Protein 8S02 (pdb70)

InterPro domains:
  IPR010327 FldB/FldC dehydratase alpha/beta subunit [PF06050] (47-430)
  IPR017604 Benzoyl-CoA reductase, bzd-type, O subunit [TIGR03191] (8-437)

B-factor: mean 25.26, std 8.83, range [11.76, 77.45]

Radius of gyration: 38.36 Å; Cα contacts (8 Å, |Δi|>4): 3088; chains: 4; bounding box: 63×111×104 Å

Foldseek 3Di:
DFPFAADDFPCLVVLVVLVLVLLVLLQCLPVPDAAEEEEALLFLQLLLQLQDPSYHYDHQQVQLLLQLLVVVLLVQQLVQLVVVPDDSLAFSSLSSSNSLQVVQAGPSGDGVDQHLEYGYEDLDPCRVVSVVVVCVVSVHYYAYQDLPLAALVPDDPVSLVSRLVSSVVVNVVSCVSSVGHGHWVSSLLLLLQLLQLQQLLQQLLLLQLDPPGNDFVVSLVSLLCLSSGRSSDPVNSVVSVVVSVSSVVCSVRRHHNQRLADAEEEEEDFDQSNPPCLQVVVSVLNYGYSYYLHSNFVRHFWDQDPVRAIHGDDRVVVVVHDDDGDSSSSSVSSSRSSRGQQSNCSHPLVSVLVVRVRCCVSSVHQEYEYECASNDCSNNVSVVVSVVSCVVVPRHYDYDYAHRRNRVGHDPVVVSVVVVVVSVVSVVVVVVVVVVVD/DPCLLVVLVCCVVCVLVQQVVVCVVQVAAEEEEEDLLPLCLLQVLLVYFYAYQWFDLDDDDPCVVQAPPLAFQTLRRRLRCLLVCVVLRHQEYEYEDFDPSNVSSQVCNCVRRVSHNYYYYQDQDLQLVDPCRLVVLLVSLVVVSVVSCVVSVHHRDPVSSVVSLVLLLLLLVLLVVQLVQLLDQQRLAFPLSSLSLLQSCRGHDSVVSSVSSVVSVVPRVPRDGDDHAFAEEEEEEEAPNPSVLQVLLRVLGHTDSYYHYCSHCQNRPDRFDDDDRSSSRSSVRSSVGLHQLRSQPPHNVNLVVVLVRCVSSVHQEYEYEYTRSDPSCVVCPPVSQVSCVVVRHHYHYDYDHSHDDSVVVSVSSNVVSVVSVDD/DQFAADDFPCLVVLVVLVLVLLVLLVCLPVPDAAEEEEALLFLVLLLQLQDPSYHYDHQQLQLLVQLLVVVLLVQQLVQLVVVPDDSLAFSSLSSSNSLQVVQAGPSGGGNDQHLEYGYEDLDPVRVVSVVVSCVVSVHYYAYQDLPLAALVPDDPVSLCSRLVSSVVVNVVSCVSSVGHGHWVSSLLLLLQLLQLQQLLQQLLLLQLDPPGNDFVVSLVSLLCLSSGRSSDPVRNVVSVVVSVRSVVCSVRRHHNQSLADAEEEEEDFAQSNPPCLQVVCSLFNYGYSYYLHSNFVRHFWDQDPVRAIHGDDRCVVVVHDDDGDSSSSSVSSSRSSRGQQSNCSHPLVSVLVVRVRCCVSSVHQEYEYECASNDPSNNVSVVVSVVSCVVVPRHYDYAYYHNRNRVGHDPVVVSVVVQVSSVVSPTDGDD/DPCLLVVLVCCVVCVLVQQVVVCVVQVAAEEEEEDLLPLCLLVVLLVYFYAYQWFDLDDDDVCVVQAPPLAFQTLSRSLRCLLVCSVLRHQEYEYEDFDPSNVSSQVCNCVRRVSHNYYYYQDQDLQLVDPCRLVVLLVSLVVVSVVSCVVSVHHRDPVSSVVSLVLLLLLLVLLVVQLVQLLDQQRLAFPLSSLSLLQSCRGHDSVVSSVSSVVSVVCRVPRDGDDHAAAEEEEEEEAPNPSVLQVLLRVLGHTDSYYHYCSHCQNRVDRFDDDDRSSSRSSVRSSVGQHQLRSQPPHNVNLVVVLVVCVSSVHQEYEYEYTRSDPSCVVCPPVSQVSQVVVRHHYHYHYDHSHDDSVVVSVRSNVVSVVSVPD

Secondary structure (DSSP, 8-state):
---S-B---TTHHHHHHHHHHHHHHHHHTTTTT-EEEEE-TTS-THHHHTT-SSEEEEEHHHHHHHHHTSHHHHHHHHHHHHHHT--TTS-HHHHHHHHHHHHT--TTSSSPPPPSEEEEEESSTHHHHHHHHHHHHHT--EEEEE--S--GGG--HHHHHHHHHHHHHHHHHHHHHH-----HHHHHHHHHHHHHHHHHHHHHHHGGGSSSPS--HHHHHTTTHHHHHHTTSHHHHHHHHHHHHHHHHHHHTT-BSSTT--EEEE--S---GGGTHHHHHHHTTTEEE---HHHHHSS--EEE-TTS-EEEPPPGGGGT----SHHHHHHHHHHHHHT-GGGGGGT-HHHHHHHHHHHHHHTT-SEEEEEEETT-HHHHTTHHHHHHHHHHHT--EEEEEE-SS-GGG--HHHHHHHHHHHHHHHHHHHHHHHHHT-/---TTHHHHHHHHTHHHHHHHHHHHH---EEEEESTTS-HHHHHHTT-EEEE-----S---SSTTTS-TTS-HHHHHHHHHHHTTTTTT--EEEEES--HHHHHHHHHHHHH-TT--EEEEE---S-TTSTTHHHHHHHHHHHHHHHHHHHHTS---HHHHHHHHHHHHHHHHHHHHHHHGGGSSS-SS-HHHHHHHHHHTTTS-HHHHHHHHHHHHHHGGGPPP-S---EEEEEESS----HHHHHHHTTSSEEEEEEESTTTHHHHSPPPPP-S-HHHHHHHHHHHSPPPGGG--SS-HHHHHHHHHHHHTT-SEEEEEEETT-HHHHHHHHHHHHHHHHTT--EEEEEE-SS--HHHHHHHHHHHHHHHH--/--S-B---TTHHHHHHHHHHHHHHHHHGGGGT-EEEEE-TTS-THHHHTT-SSEEEEEHHHHHHHHHTSHHHHHHHHHHHHHHT--TTS-HHHHHHHHHHHHT--TTSSSPPPPSEEEEEESSTHHHHHHHHHHHHHT--EEEEE--S--GGG--HHHHHHHHHHHHHHHHHHHHHH-----HHHHHHHHHHHHHHHHHHHHHHHGGGSSSPS--HHHHTTTTHHHHHHTTSHHHHHHHHHHHHHHHHHHHTT-BSSTT--EEEEE-S---GGGTHHHHHHHHTTEEEEEEHHHHHSS--EEE-TTS-EEEPPPGGGTT----SHHHHHHHHHHHHHT-GGGGGGT-HHHHHHHHHHHHHHTT-SEEEEEEETT-HHHHTTHHHHHHHHHHHT--EEEEEE-SS-GGG--HHHHHHHHHHHHHHHT-----/---TTHHHHHHHHTHHHHHHHHHHHH---EEEEESTT--HHHHHHTT-EEEE-----S---TTTTTS-TTS-HHHHHHHHHHHTTTTTT-SEEEEES--HHHHHHHHHHHHH-TT--EEEEE---S-TTSTTHHHHHHHHHHHHHHHHHHHHSS---HHHHHHHHHHHHHHHHHHHHHHHGGGSSS-SS-HHHHHHHHHHTTTS-HHHHHHHHHHHHHHGGG----S---EEEEEESS----HHHHHHHTTSSEEEEEEESTTTHHHHS-PPPP-S-HHHHHHHHHHHSPPPGGG--SS-HHHHHHHHHHHHTT-SEEEEEEETT-HHHHHHHHHHHHHHHHTT--EEEEEE-SS--HHHHHHHHHHHHHHHHH-

Nearest PDB structures (foldseek):
  3o3m-assembly1_B  TM=9.269E-01  e=4.080E-29  Clostridioides difficile
  7yzm-assembly1_B  TM=8.908E-01  e=1.376E-25  Carboxydothermus hydrogenoformans Z-2901
  7e8r-assembly1_A-2  TM=5.162E-01  e=4.454E-01  Peduovirus P2
  1jpd-assembly1_X  TM=4.240E-01  e=4.434E+00  Escherichia coli
  3o3m-assembly1_B  TM=9.267E-01  e=3.848E-29  Clostridioides difficile

Sequence (1619 aa):
ANKYPTEQQLKLWGKAKELREQYYMMNYARAKEKGGIRWSSGSAWALDAIPAGLGEDVYSLTGEPYAAAVAHDRKFAKECMDAAEAYGFARDLCSYMRIYWGGMHLNKYAFGGEFPKPDFVFQTQICCSHSKWYQHVAKEEKIPEFYLDVGVGPYRRDMTDARLDYVANQLHDGIAFVEKASGRKFDDELFIKAVKNEMRSTSRWADICALNKVKPAPLDEKTMYSLYVLCTLSKSSQWCADFMDELYEEVKDRVARGIAAVPNEAIRLMTDTQPPWSFFLKIFRYLETYGAVSIGSLYTFALEGIWEDKPDGSWGGRTLPWDKGIEINDDRDTAVRLYADWNLSKKPQWQHFYDPTIKSDMMLRIIKEWQVDGVMLHLNRGCEGLSVGIMENRLAIAKSGTPVMMTFEGNMGDEREFDEVRTQARVDAFMEQLGVRRQAASAWSHSDGLFDQFKTWYEKRHDYARRDWKVRTGGQVVATMCTYTPEELLIAAGMLPVRVLGAHEPQNNVTEPHIFGMFCPFCRDSLAQGLLGRFDYAEGVTLTQSSCIQYRQTFGSWRLHVPTVKWDYYVPMPNEVQSPHARKAHYEEVQAFRVFLQTLTGKEITDAMLSDDALAVCDENRRLLRELYEYRKAADPKVTGVEALYASLTAQFIDKRREHNEMMLKKTLAALPNRKVERKTGARFMTIGSENDDIAFMGMVESVGATIVIDDQCSGSRYFWNASKPEGDVIKAIAERYCDRPACPTKDYPAHTRFDHVLGMAKEYNVEGAIFLQQQKFCDPHEGDYPDLKRHLEENGIPTLFLEFDITNPIGPFRIRIEAFLETLSEENKYPTEQQQLKLWGKAKELREQYYMMNYARAKEKGGIRWSGSAWALDAIPAGLGEDVYSLTGEPYAAAVAHDRKFAKECMDAAEAYGFARDLCSYMRIYWGGMHLNKYAFGGEFPKPDFVFQTQICCSHSKWYQHVAKEEKIPEFYLDVGVGPYRDMTDARLDYVANQLHDGIAFVEKASGRKFDDELFIKAVKNEMRSTSRWADICALNKVKPAPLDEKTMYSLYVLCTLSKSSQWCADFMDELYEEVKDRVARGIAAVPNEAIRLMTDTQPPWSFLKIFRYLETYGAVSIGSLYTFALEGIWEDKPDGSWGGRTLPWDKGIEINDRDTAVRLYADWNLSKPQWQHFYDPTIKSDMMLRIIKEWQVDGVMLHLNRGCEGLSVGIMENRLAIAKSGTPVMMTFEGNMGDEREFDEVRTQARVDAFMEQLGVRRQASDGLFDQFKTWYEKRHDYARDWKVRTGGQVVATMCTYTPEELLIAAGMLPVRVLGAHEPQNNVTEPHIFGMFCPFCRDSLAQGLLGRFDYAEGVTLTQSSCIQYRQTFGSWRLHVPTVKWDYYVPMPNEVQSPHARKAHYEEVQAFRVFLQTLTGKEITDAMLSDDALAVCDENRRLLRELLYEYRKAADPKVTGVEALYASLTAQFIDKREHNEMMLKKTLAALPNRKVERKTGARFMTIGSENDDIAFMGMVESVGATIVIDDQCSGSRYFWNASKPEGDVIKAIAERYCDRPACPTKDYPAHTRFDHVLGMAKEYNNVEGAIFLQQQKFCDPHEGDYPDLKRHLEENGIPTLFLEFDITNPIGPFRIRIEAFLETLSEE

Solvent-accessible surface area: 56055 Å² total; per-residue (Å²): 121,101,153,45,74,64,61,167,20,150,29,89,45,90,1,81,112,30,56,77,100,15,0,62,62,0,31,142,5,92,113,188,50,2,8,22,5,0,0,2,7,13,0,1,12,0,0,0,23,0,7,14,129,44,26,61,8,0,5,0,34,14,2,0,14,17,1,5,122,72,80,129,16,4,103,17,0,7,37,0,0,64,5,4,30,10,31,121,46,2,18,0,6,0,5,1,1,0,0,1,17,10,0,34,28,9,43,46,22,28,75,9,4,93,0,32,0,0,1,1,1,0,2,11,1,5,12,0,4,7,1,7,10,0,4,82,28,32,155,15,61,45,24,2,0,0,2,3,4,3,14,68,161,75,46,62,116,27,26,23,57,4,1,5,62,4,0,58,44,0,3,59,34,0,50,187,29,29,71,67,167,2,55,58,139,40,0,21,70,5,0,79,6,1,0,52,0,2,8,59,2,0,31,0,0,21,37,0,38,60,108,12,0,0,2,11,0,53,21,0,12,19,0,14,18,0,2,4,2,23,2,8,18,83,75,0,1,59,2,0,48,69,0,39,94,17,0,88,59,9,49,88,103,28,4,0,21,2,27,32,15,62,9,2,0,0,13,0,4,8,6,4,24,24,9,25,116,25,17,107,66,3,39,102,89,2,1,2,6,0,0,0,1,6,1,0,0,18,4,0,2,14,40,101,61,146,119,48,27,16,6,1,34,36,33,5,95,102,108,74,67,131,15,110,68,72,94,51,0,1,79,38,0,0,27,4,5,7,13,1,5,1,3,8,8,2,15,19,10,33,11,1,5,83,33,0,53,48,0,14,144,30,0,78,15,60,0,0,8,0,4,12,0,63,1,13,7,3,9,1,4,5,2,11,10,0,58,35,28,0,43,150,61,54,25,17,28,19,22,24,82,0,4,4,5,2,64,103,77,19,55,71,120,170,7,69,61,122,2,45,58,2,6,124,62,10,24,93,117,115,132,62,58,73,69,216,88,193,173,81,29,26,10,82,67,0,85,64,27,61,85,104,26,47,93,22,0,102,70,10,52,128,126,71,69,15,53,0,0,0,6,0,12,6,1,3,0,11,0,0,0,38,11,13,43,6,2,6,2,8,0,9,13,36,53,78,121,43,133,50,4,114,55,22,2,12,34,15,0,15,1,21,1,32,4,0,0,0,8,2,48,81,31,83,4,61,12,4,43,1,0,0,0,0,0,2,22,0,2,20,11,13,0,4,1,1,3,63,75,52,8,118,46,26,147,17,52,32,33,0,4,0,2,2,11,12,60,6,112,45,0,69,127,11,0,55,53,10,0,56,42,0,27,69,58,0,45,108,69,49,70,128,124,1,47,86,76,51,0,53,74,3,15,59,13,1,9,62,1,10,139,17,0,95,88,0,2,96,58,3,49,50,82,85,4,54,0,20,5,25,30,1,8,27,0,0,0,0,0,3,2,2,28,8,134,51,0,5,118,27,0,91,125,0,16,83,41,0,77,137,37,170,55,160,78,187,17,43,16,20,0,0,0,1,2,25,5,15,7,45,8,82,5,4,28,10,0,21,83,33,37,1,0,5,0,0,3,0,5,16,0,0,0,4,14,0,35,28,23,11,141,133,72,86,56,9,6,76,5,0,0,36,6,2,3,65,7,24,7,18,0,0,0,0,0,43,50,47,60,7,23,102,38,0,25,36,9,1,113,100,5,95,16,86,0,0,0,6,9,7,25,64,40,12,8,4,11,3,11,0,31,8,30,0,53,37,46,0,66,88,54,62,4,49,20,12,62,6,70,18,54,20,59,58,105,68,27,83,22,91,116,115,0,85,56,13,33,114,66,39,98,87,204,151,126,63,77,61,59,166,20,150,31,90,45,89,1,82,117,28,56,84,96,15,0,70,48,0,31,141,6,93,112,190,50,3,8,21,5,0,0,2,7,13,0,1,13,0,0,0,24,0,7,14,135,45,26,65,7,0,6,0,34,14,3,0,15,17,1,5,124,73,93,137,18,3,80,21,1,3,38,0,0,64,5,4,29,9,30,122,40,2,18,0,7,0,5,1,1,0,0,2,17,9,0,35,30,8,42,46,25,27,74,10,5,87,0,31,0,0,1,1,0,0,2,11,1,5,12,0,5,6,1,8,11,0,3,84,28,29,153,16,62,44,24,1,0,0,2,3,4,4,13,69,158,74,47,62,117,26,25,23,56,4,1,5,61,3,0,60,45,0,3,60,34,0,48,187,29,30,71,69,172,2,62,57,135,38,0,20,75,4,0,82,7,1,0,49,0,2,8,63,2,0,32,0,0,21,28,0,34,58,115,12,0,0,1,11,0,54,18,0,12,19,1,13,19,0,2,3,2,22,2,7,20,86,75,0,1,58,2,0,50,70,0,29,107,18,0,101,54,7,47,87,100,29,7,0,22,2,40,32,7,60,12,3,0,0,13,2,4,8,10,11,23,30,10,26,137,17,16,103,47,2,38,54,17,2,1,2,4,0,0,0,1,6,1,0,0,20,4,0,3,12,41,100,58,148,118,48,27,15,5,1,34,37,33,6,94,101,108,71,65,127,17,107,67,67,94,50,0,0,80,38,0,0,26,4,4,7,14,2,4,0,3,8,7,2,10,12,10,36,12,0,6,83,32,0,54,63,0,15,167,33,0,77,15,56,0,0,8,0,5,10,0,62,1,13,7,4,9,1,5,5,2,24,10,1,57,54,27,0,41,177,54,61,24,43,26,2,39,18,55,0,6,3,5,2,72,90,77,22,67,52,116,107,2,57,58,87,0,34,46,0,0,121,111,37,67,24,220,111,138,138,173,89,30,24,5,78,69,0,69,61,27,57,118,124,26,44,77,23,0,105,68,10,50,116,127,72,71,17,53,0,0,0,6,0,14,7,2,8,0,12,0,0,0,40,11,18,45,7,2,8,2,9,0,10,14,38,54,63,116,38,108,56,2,106,60,22,3,13,35,14,0,14,1,22,1,35,3,0,0,0,7,2,46,82,31,86,4,75,18,4,29,1,0,0,1,0,0,4,23,1,3,24,11,11,0,1,2,2,3,64,84,63,8,132,46,30,150,18,46,32,26,0,3,0,2,2,12,12,60,6,109,45,0,69,130,10,0,55,53,8,0,55,41,0,28,70,58,0,45,108,68,34,64,141,128,2,46,85,68,70,0,52,83,4,15,60,13,0,8,59,0,10,138,18,0,75,86,0,2,76,63,3,60,50,84,86,3,49,1,20,5,26,29,1,8,15,0,0,0,0,0,4,2,2,28,10,146,46,0,3,123,17,0,97,127,0,20,83,41,0,77,123,36,171,54,171,82,186,15,46,14,20,0,0,0,1,5,25,6,17,6,45,13,79,6,3,29,12,0,21,86,30,41,1,0,5,0,0,4,1,6,17,0,0,0,4,15,0,27,29,25,11,140,132,69,84,55,7,6,75,5,0,0,34,4,2,2,66,6,22,8,18,0,0,0,0,0,41,51,47,62,8,22,104,38,0,26,36,5,1,115,80,0,95,16,83,0,0,0,10,10,11,30,65,34,12,9,4,17,3,10,0,34,6,30,1,57,36,49,0,66,88,58,61,3,49,20,21,63,3,65,18,64,19,57,54,104,60,25,80,23,92,118,112,0,76,57,12,30,114,58,42,92,127,174

Structure (mmCIF, N/CA/C/O backbone):
data_8S02
#
_entry.id   8S02
#
_cell.length_a   208.850
_cell.length_b   102.790
_cell.length_c   86.820
_cell.angle_alpha   90.00
_cell.angle_beta   102.48
_cell.angle_gamma   90.00
#
_symmetry.space_group_name_H-M   'C 1 2 1'
#
loop_
_entity.id
_entity.type
_entity.pdbx_description
1 polymer BzdO
2 polymer BzdN
3 non-polymer 'benzoyl coenzyme A'
4 non-polymer GLYCEROL
5 non-polymer 'IRON/SULFUR CLUSTER'
6 non-polymer 'Double cubane cluster'
7 non-polymer 2-AMINO-2-HYDROXYMETHYL-PROPANE-1,3-DIOL
8 water water
#
loop_
_atom_site.group_PDB
_atom_site.id
_atom_site.type_symbol
_atom_site.label_atom_id
_atom_site.label_alt_id
_atom_site.label_comp_id
_atom_site.label_asym_id
_atom_site.label_entity_id
_atom_site.label_seq_id
_atom_site.pdbx_PDB_ins_code
_atom_site.Cartn_x
_atom_site.Cartn_y
_atom_site.Cartn_z
_atom_site.occupancy
_atom_site.B_iso_or_equiv
_atom_site.auth_seq_id
_atom_site.auth_comp_id
_atom_site.auth_asym_id
_atom_site.auth_atom_id
_atom_site.pdbx_PDB_model_num
ATOM 1 N N . ALA A 1 5 ? 11.361 5.508 -22.509 1.00 66.45 5 ALA A N 1
ATOM 2 C CA . ALA A 1 5 ? 11.166 6.041 -21.171 1.00 62.65 5 ALA A CA 1
ATOM 3 C C . ALA A 1 5 ? 12.319 6.990 -20.875 1.00 62.37 5 ALA A C 1
ATOM 4 O O . ALA A 1 5 ? 12.180 7.947 -20.109 1.00 62.05 5 ALA A O 1
ATOM 6 N N . ASN A 1 6 ? 13.438 6.735 -21.550 1.00 60.69 6 ASN A N 1
ATOM 7 C CA . ASN A 1 6 ? 14.759 7.183 -21.125 1.00 55.13 6 ASN A CA 1
ATOM 8 C C . ASN A 1 6 ? 15.091 8.598 -21.579 1.00 53.71 6 ASN A C 1
ATOM 9 O O . ASN A 1 6 ? 15.447 8.821 -22.742 1.00 57.40 6 ASN A O 1
ATOM 14 N N . LYS A 1 7 ? 14.964 9.558 -20.652 1.00 52.32 7 LYS A N 1
ATOM 15 C CA . LYS A 1 7 ? 15.351 10.943 -20.891 1.00 54.27 7 LYS A CA 1
ATOM 16 C C . LYS A 1 7 ? 16.847 11.167 -20.684 1.00 46.44 7 LYS A C 1
ATOM 17 O O . LYS A 1 7 ? 17.415 12.082 -21.293 1.00 55.38 7 LYS A O 1
ATOM 23 N N . TYR A 1 8 ? 17.507 10.330 -19.885 1.00 43.79 8 TYR A N 1
ATOM 24 C CA . TYR A 1 8 ? 18.912 10.576 -19.611 1.00 41.08 8 TYR A CA 1
ATOM 25 C C . TYR A 1 8 ? 19.784 9.467 -20.178 1.00 39.61 8 TYR A C 1
ATOM 26 O O . TYR A 1 8 ? 19.362 8.308 -20.249 1.00 39.92 8 TYR A O 1
ATOM 35 N N . PRO A 1 9 ? 21.023 9.789 -20.551 1.00 38.56 9 PRO A N 1
ATOM 36 C CA . PRO A 1 9 ? 22.007 8.735 -20.820 1.00 40.33 9 PRO A CA 1
ATOM 37 C C . PRO A 1 9 ? 22.284 7.936 -19.558 1.00 36.49 9 PRO A C 1
ATOM 38 O O . PRO A 1 9 ? 22.188 8.442 -18.438 1.00 33.81 9 PRO A O 1
ATOM 42 N N . THR A 1 10 ? 22.625 6.665 -19.747 1.00 34.45 10 THR A N 1
ATOM 43 C CA . THR A 1 10 ? 22.881 5.750 -18.645 1.00 32.47 10 THR A CA 1
ATOM 44 C C . THR A 1 10 ? 24.034 4.847 -19.036 1.00 31.94 10 THR A C 1
ATOM 45 O O . THR A 1 10 ? 24.263 4.584 -20.219 1.00 34.34 10 THR A O 1
ATOM 49 N N . GLU A 1 11 ? 24.777 4.397 -18.032 1.00 30.14 11 GLU A N 1
ATOM 50 C CA . GLU A 1 11 ? 25.954 3.567 -18.242 1.00 29.46 11 GLU A CA 1
ATOM 51 C C . GLU A 1 11 ? 26.196 2.750 -16.992 1.00 28.67 11 GLU A C 1
ATOM 52 O O . GLU A 1 11 ? 25.949 3.212 -15.872 1.00 27.46 11 GLU A O 1
ATOM 58 N N A GLN A 1 12 ? 26.687 1.533 -17.192 0.52 27.89 12 GLN A N 1
ATOM 59 N N B GLN A 1 12 ? 26.701 1.538 -17.198 0.48 27.90 12 GLN A N 1
ATOM 60 C CA A GLN A 1 12 ? 27.038 0.674 -16.078 0.52 27.45 12 GLN A CA 1
ATOM 61 C CA B GLN A 1 12 ? 27.079 0.653 -16.111 0.48 27.44 12 GLN A CA 1
ATOM 62 C C A GLN A 1 12 ? 28.382 1.136 -15.523 0.52 24.62 12 GLN A C 1
ATOM 63 C C B GLN A 1 12 ? 28.393 1.150 -15.522 0.48 24.62 12 GLN A C 1
ATOM 64 O O A GLN A 1 12 ? 29.154 1.823 -16.202 0.52 34.02 12 GLN A O 1
ATOM 65 O O B GLN A 1 12 ? 29.162 1.859 -16.182 0.48 33.97 12 GLN A O 1
ATOM 76 N N . LEU A 1 13 ? 28.636 0.805 -14.266 1.00 27.11 13 LEU A N 1
ATOM 77 C CA . LEU A 1 13 ? 29.847 1.261 -13.602 1.00 24.93 13 LEU A CA 1
ATOM 78 C C . LEU A 1 13 ? 31.044 0.443 -14.072 1.00 27.00 13 LEU A C 1
ATOM 79 O O . LEU A 1 13 ? 31.005 -0.795 -14.096 1.00 32.89 13 LEU A O 1
ATOM 84 N N . LYS A 1 14 ? 32.106 1.141 -14.469 1.00 25.50 14 LYS A N 1
ATOM 85 C CA . LYS A 1 14 ? 33.312 0.462 -14.932 1.00 31.03 14 LYS A CA 1
ATOM 86 C C . LYS A 1 14 ? 34.061 -0.206 -13.788 1.00 27.62 14 LYS A C 1
ATOM 87 O O . LYS A 1 14 ? 34.677 -1.258 -13.988 1.00 29.60 14 LYS A O 1
ATOM 93 N N . LEU A 1 15 ? 34.017 0.372 -12.587 1.00 25.27 15 LEU A N 1
ATOM 94 C CA . LEU A 1 15 ? 34.750 -0.159 -11.445 1.00 27.59 15 LEU A CA 1
ATOM 95 C C . LEU A 1 15 ? 33.963 -1.211 -10.666 1.00 25.44 15 LEU A C 1
ATOM 96 O O . LEU A 1 15 ? 34.432 -1.658 -9.621 1.00 22.29 15 LEU A O 1
ATOM 101 N N . TRP A 1 16 ? 32.795 -1.619 -11.167 1.00 22.94 16 TRP A N 1
ATOM 102 C CA . TRP A 1 16 ? 31.970 -2.619 -10.500 1.00 22.95 16 TRP A CA 1
ATOM 103 C C . TRP A 1 16 ? 32.760 -3.891 -10.190 1.00 24.59 16 TRP A C 1
ATOM 104 O O . TRP A 1 16 ? 32.733 -4.403 -9.067 1.00 23.14 16 TRP A O 1
ATOM 115 N N . GLY A 1 17 ? 33.438 -4.437 -11.191 1.00 24.57 17 GLY A N 1
ATOM 116 C CA . GLY A 1 17 ? 34.138 -5.698 -11.000 1.00 24.84 17 GLY A CA 1
ATOM 117 C C . GLY A 1 17 ? 35.212 -5.606 -9.936 1.00 28.93 17 GLY A C 1
ATOM 118 O O . GLY A 1 17 ? 35.405 -6.541 -9.145 1.00 25.06 17 GLY A O 1
ATOM 119 N N . LYS A 1 18 ? 35.928 -4.475 -9.903 1.00 23.86 18 LYS A N 1
ATOM 120 C CA . LYS A 1 18 ? 36.944 -4.267 -8.885 1.00 22.02 18 LYS A CA 1
ATOM 121 C C . LYS A 1 18 ? 36.317 -4.166 -7.503 1.00 23.28 18 LYS A C 1
ATOM 122 O O . LYS A 1 18 ? 36.836 -4.737 -6.538 1.00 22.07 18 LYS A O 1
ATOM 128 N N . ALA A 1 19 ? 35.177 -3.484 -7.389 1.00 20.06 19 ALA A N 1
ATOM 129 C CA . ALA A 1 19 ? 34.493 -3.427 -6.090 1.00 21.01 19 ALA A CA 1
ATOM 130 C C . ALA A 1 19 ? 34.110 -4.817 -5.607 1.00 19.91 19 ALA A C 1
ATOM 131 O O . ALA A 1 19 ? 34.241 -5.124 -4.415 1.00 20.52 19 ALA A O 1
ATOM 133 N N . LYS A 1 20 ? 33.589 -5.655 -6.508 1.00 20.48 20 LYS A N 1
ATOM 134 C CA . LYS A 1 20 ? 33.231 -7.017 -6.129 1.00 20.96 20 LYS A CA 1
ATOM 135 C C . LYS A 1 20 ? 34.467 -7.832 -5.770 1.00 24.93 20 LYS A C 1
ATOM 136 O O . LYS A 1 20 ? 34.436 -8.637 -4.823 1.00 22.77 20 LYS A O 1
ATOM 142 N N . GLU A 1 21 ? 35.556 -7.649 -6.521 1.00 22.56 21 GLU A N 1
ATOM 143 C CA . GLU A 1 21 ? 36.776 -8.416 -6.281 1.00 22.34 21 GLU A CA 1
ATOM 144 C C . GLU A 1 21 ? 37.426 -8.054 -4.949 1.00 20.68 21 GLU A C 1
ATOM 145 O O . GLU A 1 21 ? 37.878 -8.944 -4.214 1.00 23.21 21 GLU A O 1
ATOM 151 N N . LEU A 1 22 ? 37.493 -6.756 -4.626 1.00 19.94 22 LEU A N 1
ATOM 152 C CA . LEU A 1 22 ? 38.054 -6.325 -3.347 1.00 19.66 22 LEU A CA 1
ATOM 153 C C . LEU A 1 22 ? 37.284 -6.929 -2.180 1.00 19.52 22 LEU A C 1
ATOM 154 O O . LEU A 1 22 ? 37.876 -7.331 -1.174 1.00 21.58 22 LEU A O 1
ATOM 159 N N . ARG A 1 23 ? 35.963 -6.986 -2.282 1.00 17.74 23 ARG A N 1
ATOM 160 C CA . ARG A 1 23 ? 35.171 -7.574 -1.201 1.00 17.31 23 ARG A CA 1
ATOM 161 C C . ARG A 1 23 ? 35.450 -9.070 -1.098 1.00 17.79 23 ARG A C 1
ATOM 162 O O . ARG A 1 23 ? 35.611 -9.614 0.004 1.00 20.43 23 ARG A O 1
ATOM 170 N N . GLU A 1 24 ? 35.492 -9.767 -2.237 1.00 18.07 24 GLU A N 1
ATOM 171 C CA . GLU A 1 24 ? 35.759 -11.204 -2.195 1.00 20.07 24 GLU A CA 1
ATOM 172 C C . GLU A 1 24 ? 37.136 -11.465 -1.602 1.00 21.87 24 GLU A C 1
ATOM 173 O O . GLU A 1 24 ? 37.305 -12.380 -0.783 1.00 24.57 24 GLU A O 1
ATOM 179 N N . GLN A 1 25 ? 38.132 -10.660 -2.004 1.00 20.53 25 GLN A N 1
ATOM 180 C CA . GLN A 1 25 ? 39.500 -10.844 -1.509 1.00 20.29 25 GLN A CA 1
ATOM 181 C C . GLN A 1 25 ? 39.583 -10.617 -0.001 1.00 19.10 25 GLN A C 1
ATOM 182 O O . GLN A 1 25 ? 40.323 -11.312 0.699 1.00 21.57 25 GLN A O 1
ATOM 188 N N . TYR A 1 26 ? 38.843 -9.642 0.507 1.00 18.21 26 TYR A N 1
ATOM 189 C CA . TYR A 1 26 ? 38.771 -9.412 1.952 1.00 18.44 26 TYR A CA 1
ATOM 190 C C . TYR A 1 26 ? 38.347 -10.672 2.693 1.00 19.82 26 TYR A C 1
ATOM 191 O O . TYR A 1 26 ? 38.981 -11.084 3.671 1.00 19.35 26 TYR A O 1
ATOM 200 N N . TYR A 1 27 ? 37.268 -11.300 2.231 1.00 17.85 27 TYR A N 1
ATOM 201 C CA . TYR A 1 27 ? 36.758 -12.495 2.896 1.00 16.57 27 TYR A CA 1
ATOM 202 C C . TYR A 1 27 ? 37.699 -13.674 2.719 1.00 21.03 27 TYR A C 1
ATOM 203 O O . TYR A 1 27 ? 37.874 -14.485 3.639 1.00 20.94 27 TYR A O 1
ATOM 212 N N A MET A 1 28 ? 38.325 -13.791 1.549 0.61 20.42 28 MET A N 1
ATOM 213 N N B MET A 1 28 ? 38.310 -13.810 1.541 0.39 20.42 28 MET A N 1
ATOM 214 C CA A MET A 1 28 ? 39.264 -14.892 1.372 0.61 23.56 28 MET A CA 1
ATOM 215 C CA B MET A 1 28 ? 39.280 -14.888 1.361 0.39 23.67 28 MET A CA 1
ATOM 216 C C A MET A 1 28 ? 40.526 -14.672 2.201 0.61 22.18 28 MET A C 1
ATOM 217 C C B MET A 1 28 ? 40.522 -14.667 2.219 0.39 22.40 28 MET A C 1
ATOM 218 O O A MET A 1 28 ? 41.070 -15.634 2.754 0.61 25.77 28 MET A O 1
ATOM 219 O O B MET A 1 28 ? 41.063 -15.621 2.790 0.39 25.85 28 MET A O 1
ATOM 228 N N . ASN A 1 29 ? 40.970 -13.415 2.344 1.00 21.60 29 ASN A N 1
ATOM 229 C CA . ASN A 1 29 ? 42.154 -13.127 3.161 1.00 24.35 29 ASN A CA 1
ATOM 230 C C . ASN A 1 29 ? 41.943 -13.503 4.622 1.00 21.79 29 ASN A C 1
ATOM 231 O O . ASN A 1 29 ? 42.863 -14.010 5.278 1.00 22.96 29 ASN A O 1
ATOM 236 N N . TYR A 1 30 ? 40.751 -13.244 5.155 1.00 19.69 30 TYR A N 1
ATOM 237 C CA . TYR A 1 30 ? 40.497 -13.615 6.545 1.00 19.17 30 TYR A CA 1
ATOM 238 C C . TYR A 1 30 ? 40.660 -15.114 6.716 1.00 21.23 30 TYR A C 1
ATOM 239 O O . TYR A 1 30 ? 41.321 -15.590 7.651 1.00 22.29 30 TYR A O 1
ATOM 248 N N . ALA A 1 31 ? 40.082 -15.882 5.794 1.00 21.95 31 ALA A N 1
ATOM 249 C CA . ALA A 1 31 ? 40.149 -17.331 5.909 1.00 22.77 31 ALA A CA 1
ATOM 250 C C . ALA A 1 31 ? 41.570 -17.856 5.747 1.00 22.45 31 ALA A C 1
ATOM 251 O O . ALA A 1 31 ? 41.931 -18.851 6.378 1.00 26.35 31 ALA A O 1
ATOM 253 N N . ARG A 1 32 ? 42.381 -17.230 4.902 1.00 22.31 32 ARG A N 1
ATOM 254 C CA . ARG A 1 32 ? 43.730 -17.705 4.642 1.00 21.56 32 ARG A CA 1
ATOM 255 C C . ARG A 1 32 ? 44.792 -17.036 5.499 1.00 24.70 32 ARG A C 1
ATOM 256 O O . ARG A 1 32 ? 45.987 -17.253 5.256 1.00 24.91 32 ARG A O 1
ATOM 264 N N . ALA A 1 33 ? 44.383 -16.254 6.502 1.00 25.50 33 ALA A N 1
ATOM 265 C CA . ALA A 1 33 ? 45.313 -15.404 7.239 1.00 26.81 33 ALA A CA 1
ATOM 266 C C . ALA A 1 33 ? 46.454 -16.184 7.871 1.00 26.36 33 ALA A C 1
ATOM 267 O O . ALA A 1 33 ? 47.551 -15.642 8.026 1.00 26.57 33 ALA A O 1
ATOM 269 N N . LYS A 1 34 ? 46.232 -17.446 8.248 1.00 25.70 34 LYS A N 1
ATOM 270 C CA . LYS A 1 34 ? 47.258 -18.172 8.984 1.00 30.50 34 LYS A CA 1
ATOM 271 C C . LYS A 1 34 ? 48.278 -18.862 8.094 1.00 30.12 34 LYS A C 1
ATOM 272 O O . LYS A 1 34 ? 49.307 -19.326 8.604 1.00 34.24 34 LYS A O 1
ATOM 278 N N . GLU A 1 35 ? 48.042 -18.926 6.782 1.00 32.99 35 GLU A N 1
ATOM 279 C CA . GLU A 1 35 ? 48.949 -19.667 5.910 1.00 33.82 35 GLU A CA 1
ATOM 280 C C . GLU A 1 35 ? 50.366 -19.107 5.985 1.00 30.49 35 GLU A C 1
ATOM 281 O O . GLU A 1 35 ? 51.348 -19.857 5.936 1.00 32.94 35 GLU A O 1
ATOM 287 N N . LYS A 1 36 ? 50.489 -17.785 6.113 1.00 29.90 36 LYS A N 1
ATOM 288 C CA . LYS A 1 36 ? 51.781 -17.120 6.230 1.00 30.36 36 LYS A CA 1
ATOM 289 C C . LYS A 1 36 ? 51.961 -16.429 7.579 1.00 30.90 36 LYS A C 1
ATOM 290 O O . LYS A 1 36 ? 52.751 -15.486 7.691 1.00 34.11 36 LYS A O 1
ATOM 296 N N . GLY A 1 37 ? 51.256 -16.886 8.604 1.00 26.79 37 GLY A N 1
ATOM 297 C CA . GLY A 1 37 ? 51.483 -16.372 9.940 1.00 28.72 37 GLY A CA 1
ATOM 298 C C . GLY A 1 37 ? 50.835 -15.041 10.225 1.00 24.71 37 GLY A C 1
ATOM 299 O O . GLY A 1 37 ? 51.293 -14.314 11.116 1.00 24.70 37 GLY A O 1
ATOM 300 N N . GLY A 1 38 ? 49.739 -14.720 9.538 1.00 22.16 38 GLY A N 1
ATOM 301 C CA . GLY A 1 38 ? 49.057 -13.465 9.759 1.00 24.37 38 GLY A CA 1
ATOM 302 C C . GLY A 1 38 ? 48.172 -13.500 10.989 1.00 22.27 38 GLY A C 1
ATOM 303 O O . GLY A 1 38 ? 48.039 -14.523 11.662 1.00 23.12 38 GLY A O 1
ATOM 304 N N . ILE A 1 39 ? 47.576 -12.343 11.285 1.00 22.27 39 ILE A N 1
ATOM 305 C CA . ILE A 1 39 ? 46.696 -12.142 12.433 1.00 19.09 39 ILE A CA 1
ATOM 306 C C . ILE A 1 39 ? 45.270 -12.018 11.914 1.00 19.20 39 ILE A C 1
ATOM 307 O O . ILE A 1 39 ? 45.038 -11.403 10.863 1.00 22.22 39 ILE A O 1
ATOM 312 N N . ARG A 1 40 ? 44.320 -12.614 12.637 1.00 19.62 40 ARG A N 1
ATOM 313 C CA . ARG A 1 40 ? 42.890 -12.503 12.368 1.00 20.84 40 ARG A CA 1
ATOM 314 C C . ARG A 1 40 ? 42.244 -11.891 13.595 1.00 19.04 40 ARG A C 1
ATOM 315 O O . ARG A 1 40 ? 42.555 -12.294 14.717 1.00 18.96 40 ARG A O 1
ATOM 323 N N . TRP A 1 41 ? 41.306 -10.962 13.397 1.00 17.75 41 TRP A N 1
ATOM 324 C CA . TRP A 1 41 ? 40.529 -10.442 14.517 1.00 17.81 41 TRP A CA 1
ATOM 325 C C . TRP A 1 41 ? 39.102 -10.162 14.061 1.00 14.64 41 TRP A C 1
ATOM 326 O O . TRP A 1 41 ? 38.830 -10.025 12.866 1.00 16.98 41 TRP A O 1
ATOM 337 N N A SER A 1 42 ? 38.184 -10.091 15.018 0.51 15.47 42 SER A N 1
ATOM 338 N N B SER A 1 42 ? 38.182 -10.081 15.024 0.49 15.50 42 SER A N 1
ATOM 339 C CA A SER A 1 42 ? 36.793 -9.843 14.673 0.51 16.22 42 SER A CA 1
ATOM 340 C CA B SER A 1 42 ? 36.773 -9.877 14.707 0.49 16.23 42 SER A CA 1
ATOM 341 C C A SER A 1 42 ? 36.205 -8.747 15.549 0.51 15.16 42 SER A C 1
ATOM 342 C C B SER A 1 42 ? 36.176 -8.772 15.570 0.49 15.18 42 SER A C 1
ATOM 343 O O A SER A 1 42 ? 36.611 -8.560 16.698 0.51 17.58 42 SER A O 1
ATOM 344 O O B SER A 1 42 ? 36.543 -8.607 16.736 0.49 17.52 42 SER A O 1
ATOM 349 N N . GLY A 1 43 ? 35.224 -8.047 14.989 1.00 15.17 43 GLY A N 1
ATOM 350 C CA . GLY A 1 43 ? 34.576 -6.939 15.677 1.00 15.61 43 GLY A CA 1
ATOM 351 C C . GLY A 1 43 ? 33.638 -6.273 14.699 1.00 14.16 43 GLY A C 1
ATOM 352 O O . GLY A 1 43 ? 33.544 -6.673 13.534 1.00 14.15 43 GLY A O 1
ATOM 353 N N . SER A 1 44 ? 32.983 -5.218 15.166 1.00 15.70 44 SER A N 1
ATOM 354 C CA . SER A 1 44 ? 32.025 -4.527 14.321 1.00 13.14 44 SER A CA 1
ATOM 355 C C . SER A 1 44 ? 32.719 -3.795 13.155 1.00 14.64 44 SER A C 1
ATOM 356 O O . SER A 1 44 ? 33.923 -3.471 13.198 1.00 15.48 44 SER A O 1
ATOM 359 N N . ALA A 1 45 ? 31.938 -3.533 12.099 1.00 13.80 45 ALA A N 1
ATOM 360 C CA . ALA A 1 45 ? 32.339 -2.542 11.095 1.00 13.63 45 ALA A CA 1
ATOM 361 C C . ALA A 1 45 ? 32.668 -1.183 11.717 1.00 16.19 45 ALA A C 1
ATOM 362 O O . ALA A 1 45 ? 33.322 -0.347 11.080 1.00 17.73 45 ALA A O 1
ATOM 364 N N . TRP A 1 46 ? 32.204 -0.935 12.935 1.00 14.79 46 TRP A N 1
ATOM 365 C CA . TRP A 1 46 ? 32.467 0.297 13.663 1.00 15.43 46 TRP A CA 1
ATOM 366 C C . TRP A 1 46 ? 33.660 0.183 14.613 1.00 14.09 46 TRP A C 1
ATOM 367 O O . TRP A 1 46 ? 33.993 1.166 15.293 1.00 14.61 46 TRP A O 1
ATOM 378 N N . ALA A 1 47 ? 34.290 -0.984 14.704 1.00 16.02 47 ALA A N 1
ATOM 379 C CA . ALA A 1 47 ? 35.545 -1.061 15.428 1.00 13.47 47 ALA A CA 1
ATOM 380 C C . ALA A 1 47 ? 36.563 -0.102 14.817 1.00 15.69 47 ALA A C 1
ATOM 381 O O . ALA A 1 47 ? 36.537 0.207 13.615 1.00 17.63 47 ALA A O 1
ATOM 383 N N . LEU A 1 48 ? 37.491 0.346 15.660 1.00 14.98 48 LEU A N 1
ATOM 384 C CA . LEU A 1 48 ? 38.516 1.295 15.233 1.00 15.76 48 LEU A CA 1
ATOM 385 C C . LEU A 1 48 ? 39.706 0.500 14.712 1.00 17.83 48 LEU A C 1
ATOM 386 O O . LEU A 1 48 ? 40.732 0.314 15.380 1.00 17.18 48 LEU A O 1
ATOM 391 N N . ASP A 1 49 ? 39.549 0.046 13.461 1.00 14.62 49 ASP A N 1
ATOM 392 C CA . ASP A 1 49 ? 40.418 -0.963 12.865 1.00 16.13 49 ASP A CA 1
ATOM 393 C C . ASP A 1 49 ? 41.843 -0.483 12.620 1.00 19.56 49 ASP A C 1
ATOM 394 O O . ASP A 1 49 ? 42.726 -1.316 12.401 1.00 18.60 49 ASP A O 1
ATOM 399 N N . ALA A 1 50 ? 42.107 0.824 12.669 1.00 16.95 50 ALA A N 1
ATOM 400 C CA . ALA A 1 50 ? 43.497 1.249 12.588 1.00 16.36 50 ALA A CA 1
ATOM 401 C C . ALA A 1 50 ? 44.330 0.753 13.759 1.00 15.41 50 ALA A C 1
ATOM 402 O O . ALA A 1 50 ? 45.561 0.677 13.643 1.00 16.39 50 ALA A O 1
ATOM 404 N N . ILE A 1 51 ? 43.715 0.480 14.908 1.00 16.77 51 ILE A N 1
ATOM 405 C CA . ILE A 1 51 ? 44.499 0.032 16.068 1.00 17.58 51 ILE A CA 1
ATOM 406 C C . ILE A 1 51 ? 45.122 -1.338 15.776 1.00 16.48 51 ILE A C 1
ATOM 407 O O . ILE A 1 51 ? 46.358 -1.466 15.841 1.00 17.13 51 ILE A O 1
ATOM 412 N N . PRO A 1 52 ? 44.342 -2.374 15.417 1.00 17.06 52 PRO A N 1
ATOM 413 C CA . PRO A 1 52 ? 44.971 -3.646 15.012 1.00 18.85 52 PRO A CA 1
ATOM 414 C C . PRO A 1 52 ? 45.913 -3.506 13.808 1.00 19.62 52 PRO A C 1
ATOM 415 O O . PRO A 1 52 ? 46.894 -4.255 13.696 1.00 17.15 52 PRO A O 1
ATOM 419 N N . ALA A 1 53 ? 45.679 -2.531 12.921 1.00 17.69 53 ALA A N 1
ATOM 420 C CA . ALA A 1 53 ? 46.580 -2.328 11.786 1.00 17.73 53 ALA A CA 1
ATOM 421 C C . ALA A 1 53 ? 47.998 -1.934 12.204 1.00 17.42 53 ALA A C 1
ATOM 422 O O . ALA A 1 53 ? 48.945 -2.101 11.417 1.00 17.86 53 ALA A O 1
ATOM 424 N N . GLY A 1 54 ? 48.172 -1.388 13.410 1.00 17.27 54 GLY A N 1
ATOM 425 C CA . GLY A 1 54 ? 49.524 -1.109 13.846 1.00 17.74 54 GLY A CA 1
ATOM 426 C C . GLY A 1 54 ? 50.356 -2.339 14.092 1.00 17.58 54 GLY A C 1
ATOM 427 O O . GLY A 1 54 ? 51.557 -2.209 14.333 1.00 18.50 54 GLY A O 1
ATOM 428 N N . LEU A 1 55 ? 49.754 -3.519 14.028 1.00 16.46 55 LEU A N 1
ATOM 429 C CA . LEU A 1 55 ? 50.464 -4.767 14.242 1.00 18.56 55 LEU A CA 1
ATOM 430 C C . LEU A 1 55 ? 50.994 -5.376 12.941 1.00 20.07 55 LEU A C 1
ATOM 431 O O . LEU A 1 55 ? 51.619 -6.436 12.979 1.00 18.68 55 LEU A O 1
ATOM 436 N N . GLY A 1 56 ? 50.776 -4.743 11.795 1.00 19.60 56 GLY A N 1
ATOM 437 C CA . GLY A 1 56 ? 51.359 -5.265 10.572 1.00 18.75 56 GLY A CA 1
ATOM 438 C C . GLY A 1 56 ? 50.448 -5.120 9.378 1.00 20.71 56 GLY A C 1
ATOM 439 O O . GLY A 1 56 ? 49.274 -4.786 9.517 1.00 21.52 56 GLY A O 1
ATOM 440 N N . GLU A 1 57 ? 50.992 -5.390 8.189 1.00 20.10 57 GLU A N 1
ATOM 441 C CA . GLU A 1 57 ? 50.238 -5.367 6.944 1.00 27.93 57 GLU A CA 1
ATOM 442 C C . GLU A 1 57 ? 49.502 -6.667 6.686 1.00 28.23 57 GLU A C 1
ATOM 443 O O . GLU A 1 57 ? 48.741 -6.747 5.717 1.00 31.88 57 GLU A O 1
ATOM 449 N N . ASP A 1 58 ? 49.694 -7.661 7.551 1.00 21.31 58 ASP A N 1
ATOM 450 C CA . ASP A 1 58 ? 49.073 -8.968 7.418 1.00 21.53 58 ASP A CA 1
ATOM 451 C C . ASP A 1 58 ? 48.119 -9.178 8.589 1.00 20.46 58 ASP A C 1
ATOM 452 O O . ASP A 1 58 ? 48.128 -10.236 9.224 1.00 20.83 58 ASP A O 1
ATOM 457 N N . VAL A 1 59 ? 47.292 -8.171 8.868 1.00 19.50 59 VAL A N 1
ATOM 458 C CA . VAL A 1 59 ? 46.311 -8.198 9.942 1.00 19.29 59 VAL A CA 1
ATOM 459 C C . VAL A 1 59 ? 44.944 -8.106 9.274 1.00 24.43 59 VAL A C 1
ATOM 460 O O . VAL A 1 59 ? 44.618 -7.102 8.628 1.00 23.82 59 VAL A O 1
ATOM 464 N N . TYR A 1 60 ? 44.148 -9.158 9.398 1.00 19.32 60 TYR A N 1
ATOM 465 C CA . TYR A 1 60 ? 42.922 -9.292 8.620 1.00 18.79 60 TYR A CA 1
ATOM 466 C C . TYR A 1 60 ? 41.728 -9.358 9.553 1.00 20.30 60 TYR A C 1
ATOM 467 O O . TYR A 1 60 ? 41.669 -10.220 10.443 1.00 20.60 60 TYR A O 1
ATOM 476 N N . SER A 1 61 ? 40.769 -8.466 9.342 1.00 17.77 61 SER A N 1
ATOM 477 C CA . SER A 1 61 ? 39.564 -8.471 10.146 1.00 16.06 61 SER A CA 1
ATOM 478 C C . SER A 1 61 ? 38.451 -9.279 9.477 1.00 15.44 61 SER A C 1
ATOM 479 O O . SER A 1 61 ? 38.481 -9.568 8.275 1.00 16.31 61 SER A O 1
ATOM 482 N N . LEU A 1 62 ? 37.476 -9.664 10.300 1.00 16.19 62 LEU A N 1
ATOM 483 C CA . LEU A 1 62 ? 36.144 -10.062 9.847 1.00 14.87 62 LEU A CA 1
ATOM 484 C C . LEU A 1 62 ? 35.168 -9.169 10.583 1.00 15.13 62 LEU A C 1
ATOM 485 O O . LEU A 1 62 ? 34.974 -9.322 11.797 1.00 16.91 62 LEU A O 1
ATOM 490 N N . THR A 1 63 ? 34.576 -8.209 9.872 1.00 15.78 63 THR A N 1
ATOM 491 C CA . THR A 1 63 ? 33.612 -7.339 10.538 1.00 14.30 63 THR A CA 1
ATOM 492 C C . THR A 1 63 ? 32.256 -8.044 10.621 1.00 15.47 63 THR A C 1
ATOM 493 O O . THR A 1 63 ? 31.818 -8.711 9.668 1.00 15.68 63 THR A O 1
ATOM 497 N N . GLY A 1 64 ? 31.626 -7.957 11.791 1.00 14.14 64 GLY A N 1
ATOM 498 C CA . GLY A 1 64 ? 30.517 -8.854 12.098 1.00 17.19 64 GLY A CA 1
ATOM 499 C C . GLY A 1 64 ? 29.250 -8.578 11.303 1.00 15.41 64 GLY A C 1
ATOM 500 O O . GLY A 1 64 ? 28.615 -9.501 10.800 1.00 15.12 64 GLY A O 1
ATOM 501 N N . GLU A 1 65 ? 28.865 -7.294 11.179 1.00 14.33 65 GLU A N 1
ATOM 502 C CA . GLU A 1 65 ? 27.603 -6.976 10.514 1.00 15.50 65 GLU A CA 1
ATOM 503 C C . GLU A 1 65 ? 27.685 -7.194 9.002 1.00 15.75 65 GLU A C 1
ATOM 504 O O . GLU A 1 65 ? 26.737 -7.742 8.429 1.00 15.45 65 GLU A O 1
ATOM 510 N N . PRO A 1 66 ? 28.757 -6.760 8.298 1.00 15.12 66 PRO A N 1
ATOM 511 C CA . PRO A 1 66 ? 28.828 -7.056 6.851 1.00 15.57 66 PRO A CA 1
ATOM 512 C C . PRO A 1 66 ? 28.883 -8.547 6.568 1.00 14.74 66 PRO A C 1
ATOM 513 O O . PRO A 1 66 ? 28.282 -9.015 5.594 1.00 16.58 66 PRO A O 1
ATOM 517 N N . TYR A 1 67 ? 29.566 -9.312 7.424 1.00 14.27 67 TYR A N 1
ATOM 518 C CA . TYR A 1 67 ? 29.581 -10.759 7.230 1.00 15.50 67 TYR A CA 1
ATOM 519 C C . TYR A 1 67 ? 28.184 -11.340 7.381 1.00 16.18 67 TYR A C 1
ATOM 520 O O . TYR A 1 67 ? 27.746 -12.141 6.544 1.00 15.87 67 TYR A O 1
ATOM 529 N N . ALA A 1 68 ? 27.471 -10.948 8.437 1.00 14.48 68 ALA A N 1
ATOM 530 C CA . ALA A 1 68 ? 26.111 -11.437 8.631 1.00 15.01 68 ALA A CA 1
ATOM 531 C C . ALA A 1 68 ? 25.180 -10.992 7.511 1.00 15.56 68 ALA A C 1
ATOM 532 O O . ALA A 1 68 ? 24.271 -11.743 7.134 1.00 17.02 68 ALA A O 1
ATOM 534 N N . ALA A 1 69 ? 25.384 -9.785 6.962 1.00 15.18 69 ALA A N 1
ATOM 535 C CA . ALA A 1 69 ? 24.586 -9.365 5.809 1.00 15.45 69 ALA A CA 1
ATOM 536 C C . ALA A 1 69 ? 24.875 -10.233 4.584 1.00 15.18 69 ALA A C 1
ATOM 537 O O . ALA A 1 69 ? 23.965 -10.555 3.813 1.00 17.75 69 ALA A O 1
ATOM 539 N N . ALA A 1 70 ? 26.139 -10.597 4.377 1.00 15.36 70 ALA A N 1
ATOM 540 C CA . ALA A 1 70 ? 26.469 -11.526 3.305 1.00 16.77 70 ALA A CA 1
ATOM 541 C C . ALA A 1 70 ? 25.734 -12.852 3.492 1.00 15.90 70 ALA A C 1
ATOM 542 O O . ALA A 1 70 ? 25.222 -13.435 2.522 1.00 20.13 70 ALA A O 1
ATOM 544 N N . VAL A 1 71 ? 25.678 -13.343 4.731 1.00 15.91 71 VAL A N 1
ATOM 545 C CA . VAL A 1 71 ? 24.930 -14.572 5.010 1.00 17.28 71 VAL A CA 1
ATOM 546 C C . VAL A 1 71 ? 23.445 -14.357 4.751 1.00 19.33 71 VAL A C 1
ATOM 547 O O . VAL A 1 71 ? 22.784 -15.193 4.130 1.00 20.57 71 VAL A O 1
ATOM 551 N N . ALA A 1 72 ? 22.906 -13.213 5.178 1.00 18.62 72 ALA A N 1
ATOM 552 C CA . ALA A 1 72 ? 21.475 -12.963 4.997 1.00 16.75 72 ALA A CA 1
ATOM 553 C C . ALA A 1 72 ? 21.083 -12.952 3.530 1.00 19.70 72 ALA A C 1
ATOM 554 O O . ALA A 1 72 ? 19.925 -13.218 3.198 1.00 22.40 72 ALA A O 1
ATOM 556 N N . HIS A 1 73 ? 22.020 -12.627 2.630 1.00 18.93 73 HIS A N 1
ATOM 557 C CA . HIS A 1 73 ? 21.723 -12.690 1.206 1.00 24.14 73 HIS A CA 1
ATOM 558 C C . HIS A 1 73 ? 21.456 -14.120 0.727 1.00 23.70 73 HIS A C 1
ATOM 559 O O . HIS A 1 73 ? 20.789 -14.302 -0.294 1.00 25.67 73 HIS A O 1
ATOM 566 N N . ASP A 1 74 ? 21.941 -15.130 1.457 1.00 21.59 74 ASP A N 1
ATOM 567 C CA . ASP A 1 74 ? 21.708 -16.555 1.191 1.00 24.02 74 ASP A CA 1
ATOM 568 C C . ASP A 1 74 ? 20.643 -17.013 2.188 1.00 19.72 74 ASP A C 1
ATOM 569 O O . ASP A 1 74 ? 20.947 -17.405 3.318 1.00 21.58 74 ASP A O 1
ATOM 574 N N . ARG A 1 75 ? 19.378 -16.972 1.764 1.00 21.10 75 ARG A N 1
ATOM 575 C CA . ARG A 1 75 ? 18.281 -17.167 2.707 1.00 21.35 75 ARG A CA 1
ATOM 576 C C . ARG A 1 75 ? 18.406 -18.499 3.432 1.00 20.98 75 ARG A C 1
ATOM 577 O O . ARG A 1 75 ? 18.119 -18.590 4.628 1.00 19.74 75 ARG A O 1
ATOM 585 N N . LYS A 1 76 ? 18.828 -19.544 2.726 1.00 19.31 76 LYS A N 1
ATOM 586 C CA . LYS A 1 76 ? 18.878 -20.862 3.345 1.00 19.79 76 LYS A CA 1
ATOM 587 C C . LYS A 1 76 ? 19.950 -20.911 4.419 1.00 18.48 76 LYS A C 1
ATOM 588 O O . LYS A 1 76 ? 19.709 -21.419 5.525 1.00 19.24 76 LYS A O 1
ATOM 594 N N . PHE A 1 77 ? 21.154 -20.437 4.104 1.00 18.62 77 PHE A N 1
ATOM 595 C CA . PHE A 1 77 ? 22.214 -20.438 5.111 1.00 17.87 77 PHE A CA 1
ATOM 596 C C . PHE A 1 77 ? 21.868 -19.533 6.276 1.00 17.13 77 PHE A C 1
ATOM 597 O O . PHE A 1 77 ? 22.144 -19.874 7.434 1.00 17.57 77 PHE A O 1
ATOM 605 N N . ALA A 1 78 ? 21.247 -18.384 6.005 1.00 16.60 78 ALA A N 1
ATOM 606 C CA . ALA A 1 78 ? 20.851 -17.512 7.102 1.00 17.13 78 ALA A CA 1
ATOM 607 C C . ALA A 1 78 ? 19.866 -18.217 8.024 1.00 17.73 78 ALA A C 1
ATOM 608 O O . ALA A 1 78 ? 19.986 -18.134 9.252 1.00 17.02 78 ALA A O 1
ATOM 610 N N . LYS A 1 79 ? 18.885 -18.912 7.446 1.00 18.21 79 LYS A N 1
ATOM 611 C CA . LYS A 1 79 ? 17.922 -19.662 8.249 1.00 17.45 79 LYS A CA 1
ATOM 612 C C . LYS A 1 79 ? 18.615 -20.696 9.121 1.00 18.25 79 LYS A C 1
ATOM 613 O O . LYS A 1 79 ? 18.304 -20.834 10.309 1.00 18.25 79 LYS A O 1
ATOM 619 N N . GLU A 1 80 ? 19.536 -21.458 8.533 1.00 16.57 80 GLU A N 1
ATOM 620 C CA . GLU A 1 80 ? 20.283 -22.458 9.297 1.00 16.10 80 GLU A CA 1
ATOM 621 C C . GLU A 1 80 ? 21.064 -21.824 10.438 1.00 17.22 80 GLU A C 1
ATOM 622 O O . GLU A 1 80 ? 21.015 -22.312 11.578 1.00 16.49 80 GLU A O 1
ATOM 628 N N . CYS A 1 81 ? 21.787 -20.728 10.169 1.00 15.87 81 CYS A N 1
ATOM 629 C CA . CYS A 1 81 ? 22.504 -20.060 11.247 1.00 15.69 81 CYS A CA 1
ATOM 630 C C . CYS A 1 81 ? 21.555 -19.599 12.350 1.00 17.19 81 CYS A C 1
ATOM 631 O O . CYS A 1 81 ? 21.826 -19.806 13.536 1.00 18.48 81 CYS A O 1
ATOM 634 N N . MET A 1 82 ? 20.425 -18.984 11.989 1.00 16.21 82 MET A N 1
ATOM 635 C CA . MET A 1 82 ? 19.512 -18.520 13.045 1.00 16.68 82 MET A CA 1
ATOM 636 C C . MET A 1 82 ? 18.934 -19.697 13.825 1.00 18.08 82 MET A C 1
ATOM 637 O O . MET A 1 82 ? 18.740 -19.605 15.043 1.00 16.93 82 MET A O 1
ATOM 642 N N . ASP A 1 83 ? 18.659 -20.806 13.145 1.00 17.32 83 ASP A N 1
ATOM 643 C CA . ASP A 1 83 ? 18.151 -21.984 13.845 1.00 16.24 83 ASP A CA 1
ATOM 644 C C . ASP A 1 83 ? 19.164 -22.503 14.854 1.00 17.67 83 ASP A C 1
ATOM 645 O O . ASP A 1 83 ? 18.781 -22.974 15.928 1.00 17.61 83 ASP A O 1
ATOM 650 N N . ALA A 1 84 ? 20.459 -22.460 14.519 1.00 17.20 84 ALA A N 1
ATOM 651 C CA . ALA A 1 84 ? 21.485 -22.884 15.464 1.00 16.91 84 ALA A CA 1
ATOM 652 C C . ALA A 1 84 ? 21.551 -21.967 16.679 1.00 16.61 84 ALA A C 1
ATOM 653 O O . ALA A 1 84 ? 21.663 -22.449 17.814 1.00 17.16 84 ALA A O 1
ATOM 655 N N . ALA A 1 85 ? 21.507 -20.650 16.462 1.00 17.12 85 ALA A N 1
ATOM 656 C CA . ALA A 1 85 ? 21.521 -19.736 17.596 1.00 15.92 85 ALA A CA 1
ATOM 657 C C . ALA A 1 85 ? 20.287 -19.917 18.469 1.00 17.57 85 ALA A C 1
ATOM 658 O O . ALA A 1 85 ? 20.376 -19.854 19.706 1.00 17.09 85 ALA A O 1
ATOM 660 N N . GLU A 1 86 ? 19.125 -20.168 17.851 1.00 15.63 86 GLU A N 1
ATOM 661 C CA . GLU A 1 86 ? 17.923 -20.437 18.643 1.00 17.74 86 GLU A CA 1
ATOM 662 C C . GLU A 1 86 ? 18.065 -21.723 19.448 1.00 17.94 86 GLU A C 1
ATOM 663 O O . GLU A 1 86 ? 17.671 -21.776 20.622 1.00 19.25 86 GLU A O 1
ATOM 669 N N . ALA A 1 87 ? 18.625 -22.770 18.835 1.00 15.36 87 ALA A N 1
ATOM 670 C CA . ALA A 1 87 ? 18.838 -24.020 19.559 1.00 16.53 87 ALA A CA 1
ATOM 671 C C . ALA A 1 87 ? 19.763 -23.828 20.762 1.00 17.13 87 ALA A C 1
ATOM 672 O O . ALA A 1 87 ? 19.592 -24.498 21.784 1.00 17.81 87 ALA A O 1
ATOM 674 N N . TYR A 1 88 ? 20.743 -22.926 20.672 1.00 18.24 88 TYR A N 1
ATOM 675 C CA . TYR A 1 88 ? 21.582 -22.642 21.829 1.00 17.20 88 TYR A CA 1
ATOM 676 C C . TYR A 1 88 ? 20.751 -22.051 22.957 1.00 18.30 88 TYR A C 1
ATOM 677 O O . TYR A 1 88 ? 21.019 -22.335 24.135 1.00 19.38 88 TYR A O 1
ATOM 686 N N . GLY A 1 89 ? 19.735 -21.248 22.610 1.00 17.91 89 GLY A N 1
ATOM 687 C CA . GLY A 1 89 ? 18.790 -20.738 23.588 1.00 17.74 89 GLY A CA 1
ATOM 688 C C . GLY A 1 89 ? 18.535 -19.245 23.496 1.00 19.52 89 GLY A C 1
ATOM 689 O O . GLY A 1 89 ? 17.792 -18.713 24.332 1.00 19.36 89 GLY A O 1
ATOM 690 N N . PHE A 1 90 ? 19.114 -18.558 22.503 1.00 15.79 90 PHE A N 1
ATOM 691 C CA . PHE A 1 90 ? 18.946 -17.117 22.394 1.00 17.21 90 PHE A CA 1
ATOM 692 C C . PHE A 1 90 ? 17.567 -16.768 21.842 1.00 16.99 90 PHE A C 1
ATOM 693 O O . PHE A 1 90 ? 17.008 -17.481 20.998 1.00 18.80 90 PHE A O 1
ATOM 701 N N . ALA A 1 91 ? 17.027 -15.647 22.326 1.00 15.23 91 ALA A N 1
ATOM 702 C CA . ALA A 1 91 ? 15.731 -15.157 21.869 1.00 16.67 91 ALA A CA 1
ATOM 703 C C . ALA A 1 91 ? 15.769 -14.780 20.390 1.00 15.97 91 ALA A C 1
ATOM 704 O O . ALA A 1 91 ? 16.744 -14.202 19.897 1.00 16.97 91 ALA A O 1
ATOM 706 N N . ARG A 1 92 ? 14.673 -15.081 19.694 1.00 16.44 92 ARG A N 1
ATOM 707 C CA . ARG A 1 92 ? 14.627 -14.851 18.257 1.00 20.01 92 ARG A CA 1
ATOM 708 C C . ARG A 1 92 ? 14.517 -13.380 17.913 1.00 18.28 92 ARG A C 1
ATOM 709 O O . ARG A 1 92 ? 14.743 -13.014 16.755 1.00 18.56 92 ARG A O 1
ATOM 717 N N . ASP A 1 93 ? 14.191 -12.531 18.876 1.00 15.20 93 ASP A N 1
ATOM 718 C CA . ASP A 1 93 ? 14.048 -11.109 18.609 1.00 16.74 93 ASP A CA 1
ATOM 719 C C . ASP A 1 93 ? 15.312 -10.318 18.893 1.00 15.98 93 ASP A C 1
ATOM 720 O O . ASP A 1 93 ? 15.310 -9.096 18.705 1.00 15.93 93 ASP A O 1
ATOM 725 N N . LEU A 1 94 ? 16.392 -10.975 19.278 1.00 16.70 94 LEU A N 1
ATOM 726 C CA . LEU A 1 94 ? 17.685 -10.314 19.274 1.00 16.40 94 LEU A CA 1
ATOM 727 C C . LEU A 1 94 ? 18.097 -9.960 17.842 1.00 16.54 94 LEU A C 1
ATOM 728 O O . LEU A 1 94 ? 17.565 -10.500 16.867 1.00 16.00 94 LEU A O 1
ATOM 733 N N . CYS A 1 95 ? 19.059 -9.045 17.739 1.00 14.09 95 CYS A N 1
ATOM 734 C CA . CYS A 1 95 ? 19.658 -8.594 16.489 1.00 14.98 95 CYS A CA 1
ATOM 735 C C . CYS A 1 95 ? 19.847 -9.744 15.526 1.00 15.88 95 CYS A C 1
ATOM 736 O O . CYS A 1 95 ? 20.455 -10.762 15.886 1.00 15.84 95 CYS A O 1
ATOM 739 N N . SER A 1 96 ? 19.274 -9.616 14.321 1.00 14.81 96 SER A N 1
ATOM 740 C CA . SER A 1 96 ? 19.368 -10.740 13.384 1.00 13.00 96 SER A CA 1
ATOM 741 C C . SER A 1 96 ? 20.784 -10.943 12.855 1.00 14.82 96 SER A C 1
ATOM 742 O O . SER A 1 96 ? 21.166 -12.092 12.586 1.00 15.35 96 SER A O 1
ATOM 745 N N . TYR A 1 97 ? 21.596 -9.887 12.736 1.00 16.33 97 TYR A N 1
ATOM 746 C CA . TYR A 1 97 ? 22.995 -10.105 12.378 1.00 15.32 97 TYR A CA 1
ATOM 747 C C . TYR A 1 97 ? 23.713 -10.900 13.456 1.00 16.97 97 TYR A C 1
ATOM 748 O O . TYR A 1 97 ? 24.448 -11.841 13.150 1.00 16.04 97 TYR A O 1
ATOM 757 N N . MET A 1 98 ? 23.526 -10.519 14.720 1.00 15.08 98 MET A N 1
ATOM 758 C CA . MET A 1 98 ? 24.202 -11.180 15.821 1.00 13.39 98 MET A CA 1
ATOM 759 C C . MET A 1 98 ? 23.776 -12.648 15.889 1.00 13.86 98 MET A C 1
ATOM 760 O O . MET A 1 98 ? 24.614 -13.529 16.075 1.00 15.65 98 MET A O 1
ATOM 765 N N . ARG A 1 99 ? 22.478 -12.928 15.696 1.00 14.31 99 ARG A N 1
ATOM 766 C CA . ARG A 1 99 ? 22.016 -14.324 15.735 1.00 13.38 99 ARG A CA 1
ATOM 767 C C . ARG A 1 99 ? 22.609 -15.132 14.583 1.00 14.29 99 ARG A C 1
ATOM 768 O O . ARG A 1 99 ? 23.016 -16.286 14.774 1.00 16.56 99 ARG A O 1
ATOM 776 N N . ILE A 1 100 ? 22.672 -14.534 13.385 1.00 16.07 100 ILE A N 1
ATOM 777 C CA . ILE A 1 100 ? 23.277 -15.212 12.232 1.00 15.18 100 ILE A CA 1
ATOM 778 C C . ILE A 1 100 ? 24.739 -15.531 12.527 1.00 15.99 100 ILE A C 1
ATOM 779 O O . ILE A 1 100 ? 25.211 -16.662 12.315 1.00 16.05 100 ILE A O 1
ATOM 784 N N . TYR A 1 101 ? 25.472 -14.532 13.020 1.00 14.19 101 TYR A N 1
ATOM 785 C CA . TYR A 1 101 ? 26.890 -14.708 13.317 1.00 13.44 101 TYR A CA 1
ATOM 786 C C . TYR A 1 101 ? 27.103 -15.815 14.331 1.00 16.75 101 TYR A C 1
ATOM 787 O O . TYR A 1 101 ? 27.923 -16.721 14.127 1.00 16.07 101 TYR A O 1
ATOM 796 N N . TRP A 1 102 ? 26.360 -15.771 15.434 1.00 14.52 102 TRP A N 1
ATOM 797 C CA . TRP A 1 102 ? 26.488 -16.821 16.439 1.00 14.42 102 TRP A CA 1
ATOM 798 C C . TRP A 1 102 ? 26.198 -18.196 15.850 1.00 16.61 102 TRP A C 1
ATOM 799 O O . TRP A 1 102 ? 26.920 -19.166 16.103 1.00 16.30 102 TRP A O 1
ATOM 810 N N . GLY A 1 103 ? 25.104 -18.311 15.095 1.00 15.98 103 GLY A N 1
ATOM 811 C CA . GLY A 1 103 ? 24.737 -19.608 14.555 1.00 15.43 103 GLY A CA 1
ATOM 812 C C . GLY A 1 103 ? 25.797 -20.172 13.632 1.00 15.10 103 GLY A C 1
ATOM 813 O O . GLY A 1 103 ? 26.086 -21.371 13.673 1.00 16.27 103 GLY A O 1
ATOM 814 N N . GLY A 1 104 ? 26.387 -19.316 12.785 1.00 17.61 104 GLY A N 1
ATOM 815 C CA . GLY A 1 104 ? 27.409 -19.782 11.864 1.00 16.92 104 GLY A CA 1
ATOM 816 C C . GLY A 1 104 ? 28.678 -20.203 12.573 1.00 16.32 104 GLY A C 1
ATOM 817 O O . GLY A 1 104 ? 29.374 -21.110 12.115 1.00 17.00 104 GLY A O 1
ATOM 818 N N . MET A 1 105 ? 28.963 -19.584 13.718 1.00 16.62 105 MET A N 1
ATOM 819 C CA . MET A 1 105 ? 30.092 -20.007 14.535 1.00 15.86 105 MET A CA 1
ATOM 820 C C . MET A 1 105 ? 29.836 -21.387 15.139 1.00 17.19 105 MET A C 1
ATOM 821 O O . MET A 1 105 ? 30.697 -22.270 15.085 1.00 17.74 105 MET A O 1
ATOM 826 N N . HIS A 1 106 ? 28.636 -21.598 15.690 1.00 16.56 106 HIS A N 1
ATOM 827 C CA . HIS A 1 106 ? 28.310 -22.914 16.234 1.00 15.89 106 HIS A CA 1
ATOM 828 C C . HIS A 1 106 ? 28.294 -23.982 15.145 1.00 14.66 106 HIS A C 1
ATOM 829 O O . HIS A 1 106 ? 28.751 -25.110 15.359 1.00 16.58 106 HIS A O 1
ATOM 836 N N . LEU A 1 107 ? 27.741 -23.657 13.976 1.00 16.81 107 LEU A N 1
ATOM 837 C CA . LEU A 1 107 ? 27.762 -24.607 12.868 1.00 16.78 107 LEU A CA 1
ATOM 838 C C . LEU A 1 107 ? 29.172 -24.819 12.322 1.00 16.66 107 LEU A C 1
ATOM 839 O O . LEU A 1 107 ? 29.424 -25.831 11.648 1.00 17.29 107 LEU A O 1
ATOM 844 N N . ASN A 1 108 ? 30.072 -23.872 12.586 1.00 17.77 108 ASN A N 1
ATOM 845 C CA . ASN A 1 108 ? 31.469 -23.931 12.154 1.00 19.16 108 ASN A CA 1
ATOM 846 C C . ASN A 1 108 ? 31.556 -23.935 10.629 1.00 18.92 108 ASN A C 1
ATOM 847 O O . ASN A 1 108 ? 32.267 -24.735 10.015 1.00 20.30 108 ASN A O 1
ATOM 852 N N . LYS A 1 109 ? 30.790 -23.036 10.012 1.00 18.04 109 LYS A N 1
ATOM 853 C CA . LYS A 1 109 ? 30.773 -22.911 8.557 1.00 17.53 109 LYS A CA 1
ATOM 854 C C . LYS A 1 109 ? 30.966 -21.454 8.177 1.00 16.93 109 LYS A C 1
ATOM 855 O O . LYS A 1 109 ? 30.319 -20.567 8.739 1.00 18.96 109 LYS A O 1
ATOM 861 N N . TYR A 1 110 ? 31.874 -21.213 7.239 1.00 18.39 110 TYR A N 1
ATOM 862 C CA . TYR A 1 110 ? 32.101 -19.871 6.699 1.00 17.47 110 TYR A CA 1
ATOM 863 C C . TYR A 1 110 ? 31.284 -19.712 5.426 1.00 19.04 110 TYR A C 1
ATOM 864 O O . TYR A 1 110 ? 31.206 -20.622 4.596 1.00 19.83 110 TYR A O 1
ATOM 873 N N . ALA A 1 111 ? 30.678 -18.540 5.258 1.00 18.90 111 ALA A N 1
ATOM 874 C CA . ALA A 1 111 ? 29.851 -18.329 4.071 1.00 22.88 111 ALA A CA 1
ATOM 875 C C . ALA A 1 111 ? 30.643 -18.418 2.776 1.00 24.05 111 ALA A C 1
ATOM 876 O O . ALA A 1 111 ? 30.070 -18.747 1.732 1.00 29.65 111 ALA A O 1
ATOM 878 N N . PHE A 1 112 ? 31.949 -18.170 2.821 1.00 20.62 112 PHE A N 1
ATOM 879 C CA . PHE A 1 112 ? 32.795 -18.178 1.639 1.00 23.58 112 PHE A CA 1
ATOM 880 C C . PHE A 1 112 ? 33.589 -19.472 1.510 1.00 29.12 112 PHE A C 1
ATOM 881 O O . PHE A 1 112 ? 34.537 -19.537 0.721 1.00 32.33 112 PHE A O 1
ATOM 889 N N . GLY A 1 113 ? 33.200 -20.500 2.249 1.00 24.84 113 GLY A N 1
ATOM 890 C CA . GLY A 1 113 ? 33.743 -21.853 2.154 1.00 27.47 113 GLY A CA 1
ATOM 891 C C . GLY A 1 113 ? 34.607 -22.203 3.356 1.00 25.89 113 GLY A C 1
ATOM 892 O O . GLY A 1 113 ? 35.355 -21.365 3.872 1.00 25.54 113 GLY A O 1
ATOM 893 N N . GLY A 1 114 ? 34.519 -23.463 3.796 1.00 24.88 114 GLY A N 1
ATOM 894 C CA . GLY A 1 114 ? 35.405 -23.975 4.825 1.00 25.03 114 GLY A CA 1
ATOM 895 C C . GLY A 1 114 ? 34.842 -23.768 6.216 1.00 22.36 114 GLY A C 1
ATOM 896 O O . GLY A 1 114 ? 33.697 -23.354 6.391 1.00 21.83 114 GLY A O 1
ATOM 897 N N . GLU A 1 115 ? 35.676 -24.066 7.216 1.00 20.25 115 GLU A N 1
ATOM 898 C CA . GLU A 1 115 ? 35.295 -23.903 8.615 1.00 20.75 115 GLU A CA 1
ATOM 899 C C . GLU A 1 115 ? 35.137 -22.412 8.938 1.00 21.59 115 GLU A C 1
ATOM 900 O O . GLU A 1 115 ? 35.629 -21.540 8.210 1.00 20.28 115 GLU A O 1
ATOM 906 N N . PHE A 1 116 ? 34.439 -22.108 10.025 1.00 18.75 116 PHE A N 1
ATOM 907 C CA . PHE A 1 116 ? 34.381 -20.709 10.441 1.00 18.25 116 PHE A CA 1
ATOM 908 C C . PHE A 1 116 ? 35.737 -20.322 11.022 1.00 21.61 116 PHE A C 1
ATOM 909 O O . PHE A 1 116 ? 36.154 -20.909 12.022 1.00 21.32 116 PHE A O 1
ATOM 917 N N . PRO A 1 117 ? 36.475 -19.370 10.438 1.00 19.72 117 PRO A N 1
ATOM 918 C CA . PRO A 1 117 ? 37.864 -19.172 10.877 1.00 20.08 117 PRO A CA 1
ATOM 919 C C . PRO A 1 117 ? 37.926 -18.502 12.245 1.00 21.49 117 PRO A C 1
ATOM 920 O O . PRO A 1 117 ? 37.355 -17.426 12.454 1.00 26.00 117 PRO A O 1
ATOM 924 N N . LYS A 1 118 ? 38.666 -19.134 13.161 1.00 22.51 118 LYS A N 1
ATOM 925 C CA . LYS A 1 118 ? 38.764 -18.630 14.528 1.00 24.23 118 LYS A CA 1
ATOM 926 C C . LYS A 1 118 ? 39.538 -17.315 14.546 1.00 20.73 118 LYS A C 1
ATOM 927 O O . LYS A 1 118 ? 40.679 -17.260 14.060 1.00 21.12 118 LYS A O 1
ATOM 933 N N . PRO A 1 119 ? 38.984 -16.263 15.129 1.00 22.01 119 PRO A N 1
ATOM 934 C CA . PRO A 1 119 ? 39.755 -15.030 15.309 1.00 19.82 119 PRO A CA 1
ATOM 935 C C . PRO A 1 119 ? 40.769 -15.186 16.427 1.00 21.59 119 PRO A C 1
ATOM 936 O O . PRO A 1 119 ? 40.592 -15.986 17.350 1.00 24.21 119 PRO A O 1
ATOM 940 N N . ASP A 1 120 ? 41.855 -14.416 16.335 1.00 19.48 120 ASP A N 1
ATOM 941 C CA . ASP A 1 120 ? 42.849 -14.400 17.406 1.00 18.50 120 ASP A CA 1
ATOM 942 C C . ASP A 1 120 ? 42.378 -13.577 18.600 1.00 19.62 120 ASP A C 1
ATOM 943 O O . ASP A 1 120 ? 42.756 -13.864 19.743 1.00 20.34 120 ASP A O 1
ATOM 948 N N . PHE A 1 121 ? 41.556 -12.563 18.362 1.00 15.92 121 PHE A N 1
ATOM 949 C CA . PHE A 1 121 ? 41.026 -11.734 19.435 1.00 16.15 121 PHE A CA 1
ATOM 950 C C . PHE A 1 121 ? 39.825 -10.971 18.911 1.00 17.81 121 PHE A C 1
ATOM 951 O O . PHE A 1 121 ? 39.611 -10.859 17.696 1.00 16.12 121 PHE A O 1
ATOM 959 N N . VAL A 1 122 ? 39.041 -10.453 19.853 1.00 17.90 122 VAL A N 1
ATOM 960 C CA . VAL A 1 122 ? 37.923 -9.551 19.582 1.00 16.85 122 VAL A CA 1
ATOM 961 C C . VAL A 1 122 ? 38.400 -8.127 19.840 1.00 15.71 122 VAL A C 1
ATOM 962 O O . VAL A 1 122 ? 39.054 -7.862 20.858 1.00 16.59 122 VAL A O 1
ATOM 966 N N . PHE A 1 123 ? 38.117 -7.225 18.906 1.00 14.57 123 PHE A N 1
ATOM 967 C CA . PHE A 1 123 ? 38.370 -5.792 19.060 1.00 16.76 123 PHE A CA 1
ATOM 968 C C . PHE A 1 123 ? 37.105 -5.081 18.614 1.00 15.53 123 PHE A C 1
ATOM 969 O O . PHE A 1 123 ? 36.748 -5.099 17.435 1.00 16.15 123 PHE A O 1
ATOM 977 N N . GLN A 1 124 ? 36.408 -4.475 19.562 1.00 15.34 124 GLN A N 1
ATOM 978 C CA . GLN A 1 124 ? 35.016 -4.094 19.353 1.00 14.81 124 GLN A CA 1
ATOM 979 C C . GLN A 1 124 ? 34.773 -2.658 19.804 1.00 14.54 124 GLN A C 1
ATOM 980 O O . GLN A 1 124 ? 35.439 -2.155 20.716 1.00 17.96 124 GLN A O 1
ATOM 986 N N . THR A 1 125 ? 33.808 -2.012 19.155 1.00 14.58 125 THR A N 1
ATOM 987 C CA . THR A 1 125 ? 33.263 -0.735 19.627 1.00 15.30 125 THR A CA 1
ATOM 988 C C . THR A 1 125 ? 31.917 -1.018 20.277 1.00 15.43 125 THR A C 1
ATOM 989 O O . THR A 1 125 ? 31.146 -1.837 19.760 1.00 15.28 125 THR A O 1
ATOM 993 N N . GLN A 1 126 ? 31.649 -0.386 21.433 1.00 14.36 126 GLN A N 1
ATOM 994 C CA . GLN A 1 126 ? 30.353 -0.565 22.094 1.00 13.76 126 GLN A CA 1
ATOM 995 C C . GLN A 1 126 ? 29.587 0.760 22.098 1.00 15.23 126 GLN A C 1
ATOM 996 O O . GLN A 1 126 ? 29.966 1.704 22.805 1.00 16.21 126 GLN A O 1
ATOM 1002 N N . ILE A 1 127 ? 28.478 0.816 21.355 1.00 14.77 127 ILE A N 1
ATOM 1003 C CA . ILE A 1 127 ? 27.524 1.923 21.443 1.00 14.35 127 ILE A CA 1
ATOM 1004 C C . ILE A 1 127 ? 26.093 1.389 21.496 1.00 15.83 127 ILE A C 1
ATOM 1005 O O . ILE A 1 127 ? 25.286 1.836 22.323 1.00 16.30 127 ILE A O 1
ATOM 1010 N N . CYS A 1 128 ? 25.791 0.380 20.667 1.00 14.74 128 CYS A N 1
ATOM 1011 C CA . CYS A 1 128 ? 24.562 -0.395 20.801 1.00 14.06 128 CYS A CA 1
ATOM 1012 C C . CYS A 1 128 ? 24.765 -1.402 21.933 1.00 14.62 128 CYS A C 1
ATOM 1013 O O . CYS A 1 128 ? 25.849 -1.978 22.087 1.00 15.58 128 CYS A O 1
ATOM 1016 N N . CYS A 1 129 ? 23.719 -1.630 22.734 1.00 14.14 129 CYS A N 1
ATOM 1017 C CA . CYS A 1 129 ? 23.850 -2.591 23.844 1.00 15.40 129 CYS A CA 1
ATOM 1018 C C . CYS A 1 129 ? 24.301 -3.971 23.370 1.00 16.01 129 CYS A C 1
ATOM 1019 O O . CYS A 1 129 ? 25.004 -4.686 24.099 1.00 18.75 129 CYS A O 1
ATOM 1022 N N . SER A 1 130 ? 23.883 -4.386 22.176 1.00 13.96 130 SER A N 1
ATOM 1023 C CA . SER A 1 130 ? 24.208 -5.720 21.701 1.00 14.29 130 SER A CA 1
ATOM 1024 C C . SER A 1 130 ? 25.655 -5.833 21.247 1.00 17.16 130 SER A C 1
ATOM 1025 O O . SER A 1 130 ? 26.135 -6.945 21.026 1.00 14.97 130 SER A O 1
ATOM 1028 N N . HIS A 1 131 ? 26.364 -4.717 21.106 1.00 13.86 131 HIS A N 1
ATOM 1029 C CA . HIS A 1 131 ? 27.771 -4.776 20.740 1.00 14.37 131 HIS A CA 1
ATOM 1030 C C . HIS A 1 131 ? 28.600 -5.603 21.710 1.00 16.86 131 HIS A C 1
ATOM 1031 O O . HIS A 1 131 ? 29.515 -6.320 21.285 1.00 15.13 131 HIS A O 1
ATOM 1038 N N . SER A 1 132 ? 28.344 -5.473 23.019 1.00 15.20 132 SER A N 1
ATOM 1039 C CA . SER A 1 132 ? 29.083 -6.288 23.978 1.00 15.43 132 SER A CA 1
ATOM 1040 C C . SER A 1 132 ? 28.620 -7.730 23.922 1.00 14.92 132 SER A C 1
ATOM 1041 O O . SER A 1 132 ? 29.440 -8.643 23.798 1.00 15.74 132 SER A O 1
ATOM 1044 N N . LYS A 1 133 ? 27.302 -7.939 23.993 1.00 15.15 133 LYS A N 1
ATOM 1045 C CA . LYS A 1 133 ? 26.770 -9.297 24.125 1.00 15.22 133 LYS A CA 1
ATOM 1046 C C . LYS A 1 133 ? 27.151 -10.153 22.921 1.00 13.04 133 LYS A C 1
ATOM 1047 O O . LYS A 1 133 ? 27.404 -11.350 23.067 1.00 15.50 133 LYS A O 1
ATOM 1053 N N . TRP A 1 134 ? 27.200 -9.555 21.727 1.00 14.19 134 TRP A N 1
ATOM 1054 C CA . TRP A 1 134 ? 27.599 -10.291 20.530 1.00 13.79 134 TRP A CA 1
ATOM 1055 C C . TRP A 1 134 ? 28.944 -10.962 20.741 1.00 14.27 134 TRP A C 1
ATOM 1056 O O . TRP A 1 134 ? 29.083 -12.187 20.588 1.00 14.64 134 TRP A O 1
ATOM 1067 N N . TYR A 1 135 ? 29.935 -10.189 21.140 1.00 15.46 135 TYR A N 1
ATOM 1068 C CA . TYR A 1 135 ? 31.285 -10.724 21.199 1.00 14.99 135 TYR A CA 1
ATOM 1069 C C . TYR A 1 135 ? 31.646 -11.341 22.542 1.00 16.89 135 TYR A C 1
ATOM 1070 O O . TYR A 1 135 ? 32.617 -12.108 22.618 1.00 16.43 135 TYR A O 1
ATOM 1079 N N . GLN A 1 136 ? 30.894 -11.051 23.609 1.00 15.36 136 GLN A N 1
ATOM 1080 C CA . GLN A 1 136 ? 31.065 -11.842 24.824 1.00 14.64 136 GLN A CA 1
ATOM 1081 C C . GLN A 1 136 ? 30.793 -13.316 24.559 1.00 14.05 136 GLN A C 1
ATOM 1082 O O . GLN A 1 136 ? 31.522 -14.183 25.051 1.00 16.63 136 GLN A O 1
ATOM 1088 N N . HIS A 1 137 ? 29.740 -13.616 23.797 1.00 15.11 137 HIS A N 1
ATOM 1089 C CA . HIS A 1 137 ? 29.471 -15.030 23.518 1.00 15.91 137 HIS A CA 1
ATOM 1090 C C . HIS A 1 137 ? 30.549 -15.603 22.606 1.00 15.87 137 HIS A C 1
ATOM 1091 O O . HIS A 1 137 ? 31.047 -16.710 22.846 1.00 15.44 137 HIS A O 1
ATOM 1098 N N . VAL A 1 138 ? 30.951 -14.851 21.578 1.00 15.61 138 VAL A N 1
ATOM 1099 C CA . VAL A 1 138 ? 31.998 -15.311 20.674 1.00 16.33 138 VAL A CA 1
ATOM 1100 C C . VAL A 1 138 ? 33.301 -15.566 21.422 1.00 18.31 138 VAL A C 1
ATOM 1101 O O . VAL A 1 138 ? 33.959 -16.595 21.220 1.00 17.53 138 VAL A O 1
ATOM 1105 N N . ALA A 1 139 ? 33.727 -14.620 22.260 1.00 17.20 139 ALA A N 1
ATOM 1106 C CA . ALA A 1 139 ? 35.015 -14.776 22.934 1.00 17.80 139 ALA A CA 1
ATOM 1107 C C . ALA A 1 139 ? 35.009 -15.965 23.879 1.00 17.41 139 ALA A C 1
ATOM 1108 O O . ALA A 1 139 ? 36.030 -16.647 24.019 1.00 20.00 139 ALA A O 1
ATOM 1110 N N . LYS A 1 140 ? 33.868 -16.253 24.521 1.00 16.68 140 LYS A N 1
ATOM 1111 C CA . LYS A 1 140 ? 33.792 -17.433 25.381 1.00 18.76 140 LYS A CA 1
ATOM 1112 C C . LYS A 1 140 ? 33.840 -18.720 24.556 1.00 20.07 140 LYS A C 1
ATOM 1113 O O . LYS A 1 140 ? 34.474 -19.703 24.962 1.00 22.22 140 LYS A O 1
ATOM 1119 N N . GLU A 1 141 ? 33.149 -18.738 23.408 1.00 18.38 141 GLU A N 1
ATOM 1120 C CA . GLU A 1 141 ? 33.089 -19.956 22.596 1.00 18.96 141 GLU A CA 1
ATOM 1121 C C . GLU A 1 141 ? 34.400 -20.217 21.872 1.00 20.74 141 GLU A C 1
ATOM 1122 O O . GLU A 1 141 ? 34.727 -21.376 21.591 1.00 22.09 141 GLU A O 1
ATOM 1128 N N . GLU A 1 142 ? 35.146 -19.172 21.537 1.00 19.86 142 GLU A N 1
ATOM 1129 C CA . GLU A 1 142 ? 36.435 -19.330 20.874 1.00 18.66 142 GLU A CA 1
ATOM 1130 C C . GLU A 1 142 ? 37.615 -19.315 21.843 1.00 21.81 142 GLU A C 1
ATOM 1131 O O . GLU A 1 142 ? 38.737 -19.618 21.426 1.00 21.61 142 GLU A O 1
ATOM 1137 N N . LYS A 1 143 ? 37.386 -18.941 23.112 1.00 18.72 143 LYS A N 1
ATOM 1138 C CA . LYS A 1 143 ? 38.421 -18.816 24.152 1.00 19.51 143 LYS A CA 1
ATOM 1139 C C . LYS A 1 143 ? 39.545 -17.883 23.715 1.00 19.34 143 LYS A C 1
ATOM 1140 O O . LYS A 1 143 ? 40.718 -18.264 23.640 1.00 21.12 143 LYS A O 1
ATOM 1146 N N . ILE A 1 144 ? 39.159 -16.641 23.429 1.00 18.85 144 ILE A N 1
ATOM 1147 C CA . ILE A 1 144 ? 40.088 -15.630 22.925 1.00 17.57 144 ILE A CA 1
ATOM 1148 C C . ILE A 1 144 ? 39.942 -14.345 23.729 1.00 17.98 144 ILE A C 1
ATOM 1149 O O . ILE A 1 144 ? 38.863 -14.038 24.264 1.00 18.09 144 ILE A O 1
ATOM 1154 N N . PRO A 1 145 ? 40.993 -13.537 23.764 1.00 17.98 145 PRO A N 1
ATOM 1155 C CA . PRO A 1 145 ? 40.903 -12.232 24.431 1.00 17.78 145 PRO A CA 1
ATOM 1156 C C . PRO A 1 145 ? 39.943 -11.304 23.711 1.00 17.08 145 PRO A C 1
ATOM 1157 O O . PRO A 1 145 ? 39.705 -11.406 22.508 1.00 17.08 145 PRO A O 1
ATOM 1161 N N . GLU A 1 146 ? 39.411 -10.344 24.471 1.00 16.97 146 GLU A N 1
ATOM 1162 C CA . GLU A 1 146 ? 38.395 -9.441 23.942 1.00 16.44 146 GLU A CA 1
ATOM 1163 C C . GLU A 1 146 ? 38.580 -8.058 24.537 1.00 16.47 146 GLU A C 1
ATOM 1164 O O . GLU A 1 146 ? 38.870 -7.919 25.727 1.00 18.60 146 GLU A O 1
ATOM 1170 N N . PHE A 1 147 ? 38.436 -7.050 23.690 1.00 14.72 147 PHE A N 1
ATOM 1171 C CA . PHE A 1 147 ? 38.545 -5.656 24.082 1.00 16.78 147 PHE A CA 1
ATOM 1172 C C . PHE A 1 147 ? 37.376 -4.882 23.499 1.00 17.06 147 PHE A C 1
ATOM 1173 O O . PHE A 1 147 ? 36.997 -5.083 22.342 1.00 16.62 147 PHE A O 1
ATOM 1181 N N . TYR A 1 148 ? 36.827 -3.970 24.300 1.00 15.23 148 TYR A N 1
ATOM 1182 C CA . TYR A 1 148 ? 35.686 -3.158 23.910 1.00 14.12 148 TYR A CA 1
ATOM 1183 C C . TYR A 1 148 ? 36.030 -1.697 24.140 1.00 13.68 148 TYR A C 1
ATOM 1184 O O . TYR A 1 148 ? 36.472 -1.334 25.238 1.00 15.77 148 TYR A O 1
ATOM 1193 N N . LEU A 1 149 ? 35.791 -0.871 23.122 1.00 15.47 149 LEU A N 1
ATOM 1194 C CA . LEU A 1 149 ? 35.925 0.590 23.180 1.00 14.36 149 LEU A CA 1
ATOM 1195 C C . LEU A 1 149 ? 34.546 1.191 23.445 1.00 14.79 149 LEU A C 1
ATOM 1196 O O . LEU A 1 149 ? 33.661 1.136 22.589 1.00 15.76 149 LEU A O 1
ATOM 1201 N N . ASP A 1 150 ? 34.366 1.795 24.623 1.00 13.93 150 ASP A N 1
ATOM 1202 C CA . ASP A 1 150 ? 33.101 2.439 24.978 1.00 15.92 150 ASP A CA 1
ATOM 1203 C C . ASP A 1 150 ? 33.119 3.853 24.407 1.00 16.94 150 ASP A C 1
ATOM 1204 O O . ASP A 1 150 ? 33.850 4.709 24.903 1.00 17.19 150 ASP A O 1
ATOM 1209 N N . VAL A 1 151 ? 32.329 4.085 23.356 1.00 15.10 151 VAL A N 1
ATOM 1210 C CA . VAL A 1 151 ? 32.283 5.387 22.714 1.00 16.96 151 VAL A CA 1
ATOM 1211 C C . VAL A 1 151 ? 31.089 6.211 23.179 1.00 17.03 151 VAL A C 1
ATOM 1212 O O . VAL A 1 151 ? 30.799 7.255 22.587 1.00 17.01 151 VAL A O 1
ATOM 1216 N N . GLY A 1 152 ? 30.411 5.784 24.246 1.00 17.44 152 GLY A N 1
ATOM 1217 C CA . GLY A 1 152 ? 29.183 6.410 24.691 1.00 18.20 152 GLY A CA 1
ATOM 1218 C C . GLY A 1 152 ? 29.415 7.691 25.467 1.00 17.62 152 GLY A C 1
ATOM 1219 O O . GLY A 1 152 ? 29.229 7.762 26.692 1.00 19.74 152 GLY A O 1
ATOM 1220 N N . VAL A 1 153 ? 29.804 8.742 24.759 1.00 17.01 153 VAL A N 1
ATOM 1221 C CA . VAL A 1 153 ? 30.090 10.011 25.409 1.00 17.76 153 VAL A CA 1
ATOM 1222 C C . VAL A 1 153 ? 29.125 11.103 24.966 1.00 16.72 153 VAL A C 1
ATOM 1223 O O . VAL A 1 153 ? 29.357 12.281 25.236 1.00 20.11 153 VAL A O 1
ATOM 1227 N N . GLY A 1 154 ? 28.026 10.718 24.324 1.00 20.13 154 GLY A N 1
ATOM 1228 C CA . GLY A 1 154 ? 27.016 11.665 23.917 1.00 18.87 154 GLY A CA 1
ATOM 1229 C C . GLY A 1 154 ? 27.318 12.337 22.588 1.00 20.22 154 GLY A C 1
ATOM 1230 O O . GLY A 1 154 ? 28.330 12.051 21.939 1.00 18.53 154 GLY A O 1
ATOM 1231 N N . PRO A 1 155 ? 26.445 13.268 22.184 1.00 19.24 155 PRO A N 1
ATOM 1232 C CA . PRO A 1 155 ? 26.537 13.863 20.836 1.00 20.05 155 PRO A CA 1
ATOM 1233 C C . PRO A 1 155 ? 27.867 14.562 20.599 1.00 20.04 155 PRO A C 1
ATOM 1234 O O . PRO A 1 155 ? 28.370 15.281 21.464 1.00 18.18 155 PRO A O 1
ATOM 1238 N N . TYR A 1 156 ? 28.403 14.395 19.381 1.00 18.48 156 TYR A N 1
ATOM 1239 C CA . TYR A 1 156 ? 29.624 15.088 18.978 1.00 18.39 156 TYR A CA 1
ATOM 1240 C C . TYR A 1 156 ? 29.536 16.595 19.209 1.00 19.21 156 TYR A C 1
ATOM 1241 O O . TYR A 1 156 ? 30.502 17.223 19.647 1.00 18.85 156 TYR A O 1
ATOM 1250 N N A ARG A 1 157 ? 28.390 17.191 18.916 0.71 19.13 157 ARG A N 1
ATOM 1251 N N B ARG A 1 157 ? 28.381 17.189 18.920 0.29 19.25 157 ARG A N 1
ATOM 1252 C CA A ARG A 1 157 ? 28.330 18.639 19.072 0.71 21.66 157 ARG A CA 1
ATOM 1253 C CA B ARG A 1 157 ? 28.235 18.632 19.069 0.29 21.71 157 ARG A CA 1
ATOM 1254 C C A ARG A 1 157 ? 28.398 19.091 20.525 0.71 19.57 157 ARG A C 1
ATOM 1255 C C B ARG A 1 157 ? 28.349 19.090 20.520 0.29 19.85 157 ARG A C 1
ATOM 1256 O O A ARG A 1 157 ? 28.619 20.284 20.766 0.71 23.88 157 ARG A O 1
ATOM 1257 O O B ARG A 1 157 ? 28.549 20.286 20.760 0.29 24.00 157 ARG A O 1
ATOM 1272 N N . ASP A 1 158 ? 28.228 18.175 21.483 1.00 21.24 158 ASP A N 1
ATOM 1273 C CA . ASP A 1 158 ? 28.340 18.498 22.903 1.00 25.13 158 ASP A CA 1
ATOM 1274 C C . ASP A 1 158 ? 29.676 18.070 23.498 1.00 23.39 158 ASP A C 1
ATOM 1275 O O . ASP A 1 158 ? 29.831 18.102 24.722 1.00 21.65 158 ASP A O 1
ATOM 1280 N N . MET A 1 159 ? 30.648 17.688 22.674 1.00 20.42 159 MET A N 1
ATOM 1281 C CA . MET A 1 159 ? 31.810 16.981 23.174 1.00 19.08 159 MET A CA 1
ATOM 1282 C C . MET A 1 159 ? 32.597 17.894 24.120 1.00 20.19 159 MET A C 1
ATOM 1283 O O . MET A 1 159 ? 32.668 19.115 23.926 1.00 24.10 159 MET A O 1
ATOM 1288 N N . THR A 1 160 ? 33.164 17.308 25.175 1.00 19.55 160 THR A N 1
ATOM 1289 C CA . THR A 1 160 ? 34.032 18.011 26.108 1.00 20.54 160 THR A CA 1
ATOM 1290 C C . THR A 1 160 ? 35.426 17.407 26.039 1.00 20.16 160 THR A C 1
ATOM 1291 O O . THR A 1 160 ? 35.633 16.309 25.500 1.00 19.38 160 THR A O 1
ATOM 1295 N N . ASP A 1 161 ? 36.377 18.092 26.671 1.00 19.71 161 ASP A N 1
ATOM 1296 C CA . ASP A 1 161 ? 37.732 17.563 26.717 1.00 22.96 161 ASP A CA 1
ATOM 1297 C C . ASP A 1 161 ? 37.760 16.234 27.462 1.00 22.64 161 ASP A C 1
ATOM 1298 O O . ASP A 1 161 ? 38.449 15.302 27.043 1.00 19.81 161 ASP A O 1
ATOM 1303 N N . ALA A 1 162 ? 37.015 16.134 28.575 1.00 19.36 162 ALA A N 1
ATOM 1304 C CA . ALA A 1 162 ? 37.008 14.904 29.369 1.00 18.59 162 ALA A CA 1
ATOM 1305 C C . ALA A 1 162 ? 36.378 13.741 28.615 1.00 18.56 162 ALA A C 1
ATOM 1306 O O . ALA A 1 162 ? 36.800 12.587 28.771 1.00 18.79 162 ALA A O 1
ATOM 1308 N N . ARG A 1 163 ? 35.315 14.003 27.854 1.00 17.98 163 ARG A N 1
ATOM 1309 C CA . ARG A 1 163 ? 34.718 12.937 27.057 1.00 16.29 163 ARG A CA 1
ATOM 1310 C C . ARG A 1 163 ? 35.700 12.424 26.012 1.00 17.95 163 ARG A C 1
ATOM 1311 O O . ARG A 1 163 ? 35.836 11.208 25.817 1.00 16.68 163 ARG A O 1
ATOM 1319 N N . LEU A 1 164 ? 36.408 13.336 25.350 1.00 17.36 164 LEU A N 1
ATOM 1320 C CA . LEU A 1 164 ? 37.395 12.896 24.372 1.00 16.92 164 LEU A CA 1
ATOM 1321 C C . LEU A 1 164 ? 38.545 12.170 25.058 1.00 19.41 164 LEU A C 1
ATOM 1322 O O . LEU A 1 164 ? 39.027 11.149 24.549 1.00 18.25 164 LEU A O 1
ATOM 1327 N N . ASP A 1 165 ? 38.940 12.632 26.249 1.00 17.96 165 ASP A N 1
ATOM 1328 C CA . ASP A 1 165 ? 39.970 11.942 27.019 1.00 18.91 165 ASP A CA 1
ATOM 1329 C C . ASP A 1 165 ? 39.560 10.497 27.287 1.00 17.31 165 ASP A C 1
ATOM 1330 O O . ASP A 1 165 ? 40.394 9.588 27.225 1.00 18.43 165 ASP A O 1
ATOM 1335 N N . TYR A 1 166 ? 38.288 10.270 27.623 1.00 16.04 166 TYR A N 1
ATOM 1336 C CA . TYR A 1 166 ? 37.854 8.920 27.973 1.00 16.46 166 TYR A CA 1
ATOM 1337 C C . TYR A 1 166 ? 38.066 7.978 26.799 1.00 15.99 166 TYR A C 1
ATOM 1338 O O . TYR A 1 166 ? 38.611 6.880 26.959 1.00 16.45 166 TYR A O 1
ATOM 1347 N N . VAL A 1 167 ? 37.646 8.397 25.604 1.00 14.85 167 VAL A N 1
ATOM 1348 C CA . VAL A 1 167 ? 37.793 7.555 24.417 1.00 15.26 167 VAL A CA 1
ATOM 1349 C C . VAL A 1 167 ? 39.268 7.415 24.026 1.00 18.77 167 VAL A C 1
ATOM 1350 O O . VAL A 1 167 ? 39.741 6.316 23.711 1.00 17.03 167 VAL A O 1
ATOM 1354 N N . ALA A 1 168 ? 40.017 8.522 24.017 1.00 17.52 168 ALA A N 1
ATOM 1355 C CA . ALA A 1 168 ? 41.437 8.429 23.681 1.00 16.81 168 ALA A CA 1
ATOM 1356 C C . ALA A 1 168 ? 42.208 7.534 24.652 1.00 17.01 168 ALA A C 1
ATOM 1357 O O . ALA A 1 168 ? 43.067 6.744 24.227 1.00 17.51 168 ALA A O 1
ATOM 1359 N N . ASN A 1 169 ? 41.946 7.659 25.952 1.00 16.08 169 ASN A N 1
ATOM 1360 C CA . ASN A 1 169 ? 42.692 6.858 26.917 1.00 19.01 169 ASN A CA 1
ATOM 1361 C C . ASN A 1 169 ? 42.355 5.388 26.774 1.00 17.45 169 ASN A C 1
ATOM 1362 O O . ASN A 1 169 ? 43.238 4.533 26.913 1.00 18.48 169 ASN A O 1
ATOM 1367 N N . GLN A 1 170 ? 41.085 5.075 26.483 1.00 15.71 170 GLN A N 1
ATOM 1368 C CA . GLN A 1 170 ? 40.746 3.676 26.194 1.00 14.09 170 GLN A CA 1
ATOM 1369 C C . GLN A 1 170 ? 41.487 3.169 24.963 1.00 15.95 170 GLN A C 1
ATOM 1370 O O . GLN A 1 170 ? 41.900 2.007 24.927 1.00 17.75 170 GLN A O 1
ATOM 1376 N N . LEU A 1 171 ? 41.669 4.012 23.947 1.00 15.43 171 LEU A N 1
ATOM 1377 C CA . LEU A 1 171 ? 42.384 3.541 22.763 1.00 16.09 171 LEU A CA 1
ATOM 1378 C C . LEU A 1 171 ? 43.824 3.174 23.097 1.00 17.52 171 LEU A C 1
ATOM 1379 O O . LEU A 1 171 ? 44.359 2.200 22.557 1.00 18.44 171 LEU A O 1
ATOM 1384 N N . HIS A 1 172 ? 44.456 3.912 24.006 1.00 16.35 172 HIS A N 1
ATOM 1385 C CA . HIS A 1 172 ? 45.788 3.521 24.444 1.00 18.89 172 HIS A CA 1
ATOM 1386 C C . HIS A 1 172 ? 45.755 2.162 25.136 1.00 18.34 172 HIS A C 1
ATOM 1387 O O . HIS A 1 172 ? 46.638 1.330 24.902 1.00 19.91 172 HIS A O 1
ATOM 1394 N N . ASP A 1 173 ? 44.730 1.905 25.967 1.00 18.07 173 ASP A N 1
ATOM 1395 C CA . ASP A 1 173 ? 44.547 0.547 26.501 1.00 18.91 173 ASP A CA 1
ATOM 1396 C C . ASP A 1 173 ? 44.387 -0.473 25.379 1.00 18.60 173 ASP A C 1
ATOM 1397 O O . ASP A 1 173 ? 44.862 -1.616 25.490 1.00 19.22 173 ASP A O 1
ATOM 1402 N N . GLY A 1 174 ? 43.666 -0.090 24.324 1.00 16.82 174 GLY A N 1
ATOM 1403 C CA . GLY A 1 174 ? 43.477 -0.981 23.190 1.00 15.76 174 GLY A CA 1
ATOM 1404 C C . GLY A 1 174 ? 44.780 -1.346 22.513 1.00 15.91 174 GLY A C 1
ATOM 1405 O O . GLY A 1 174 ? 44.957 -2.492 22.082 1.00 16.26 174 GLY A O 1
ATOM 1406 N N . ILE A 1 175 ? 45.697 -0.376 22.379 1.00 18.47 175 ILE A N 1
ATOM 1407 C CA . ILE A 1 175 ? 47.031 -0.662 21.837 1.00 17.21 175 ILE A CA 1
ATOM 1408 C C . ILE A 1 175 ? 47.730 -1.723 22.672 1.00 21.21 175 ILE A C 1
ATOM 1409 O O . ILE A 1 175 ? 48.206 -2.742 22.152 1.00 19.29 175 ILE A O 1
ATOM 1414 N N . ALA A 1 176 ? 47.756 -1.527 23.988 1.00 17.30 176 ALA A N 1
ATOM 1415 C CA . ALA A 1 176 ? 48.375 -2.514 24.862 1.00 19.01 176 ALA A CA 1
ATOM 1416 C C . ALA A 1 176 ? 47.681 -3.863 24.742 1.00 18.36 176 ALA A C 1
ATOM 1417 O O . ALA A 1 176 ? 48.337 -4.915 24.738 1.00 20.22 176 ALA A O 1
ATOM 1419 N N . PHE A 1 177 ? 46.353 -3.847 24.595 1.00 17.73 177 PHE A N 1
ATOM 1420 C CA . PHE A 1 177 ? 45.609 -5.098 24.475 1.00 17.27 177 PHE A CA 1
ATOM 1421 C C . PHE A 1 177 ? 46.019 -5.864 23.219 1.00 17.66 177 PHE A C 1
ATOM 1422 O O . PHE A 1 177 ? 46.210 -7.092 23.261 1.00 18.50 177 PHE A O 1
ATOM 1430 N N . VAL A 1 178 ? 46.119 -5.165 22.078 1.00 16.86 178 VAL A N 1
ATOM 1431 C CA . VAL A 1 178 ? 46.380 -5.903 20.837 1.00 16.67 178 VAL A CA 1
ATOM 1432 C C . VAL A 1 178 ? 47.813 -6.383 20.788 1.00 17.96 178 VAL A C 1
ATOM 1433 O O . VAL A 1 178 ? 48.092 -7.428 20.191 1.00 18.01 178 VAL A O 1
ATOM 1437 N N . GLU A 1 179 ? 48.729 -5.674 21.443 1.00 16.89 179 GLU A N 1
ATOM 1438 C CA . GLU A 1 179 ? 50.097 -6.161 21.544 1.00 19.00 179 GLU A CA 1
ATOM 1439 C C . GLU A 1 179 ? 50.130 -7.452 22.342 1.00 18.28 179 GLU A C 1
ATOM 1440 O O . GLU A 1 179 ? 50.753 -8.442 21.934 1.00 22.30 179 GLU A O 1
ATOM 1446 N N . LYS A 1 180 ? 49.462 -7.450 23.493 1.00 19.88 180 LYS A N 1
ATOM 1447 C CA . LYS A 1 180 ? 49.450 -8.631 24.343 1.00 18.17 180 LYS A CA 1
ATOM 1448 C C . LYS A 1 180 ? 48.772 -9.796 23.634 1.00 19.01 180 LYS A C 1
ATOM 1449 O O . LYS A 1 180 ? 49.268 -10.942 23.670 1.00 21.28 180 LYS A O 1
ATOM 1455 N N . ALA A 1 181 ? 47.611 -9.534 23.017 1.00 19.58 181 ALA A N 1
ATOM 1456 C CA . ALA A 1 181 ? 46.845 -10.628 22.419 1.00 20.23 181 ALA A CA 1
ATOM 1457 C C . ALA A 1 181 ? 47.563 -11.240 21.224 1.00 22.95 181 ALA A C 1
ATOM 1458 O O . ALA A 1 181 ? 47.445 -12.450 20.985 1.00 24.05 181 ALA A O 1
ATOM 1460 N N . SER A 1 182 ? 48.307 -10.436 20.469 1.00 19.90 182 SER A N 1
ATOM 1461 C CA . SER A 1 182 ? 48.965 -10.910 19.262 1.00 17.81 182 SER A CA 1
ATOM 1462 C C . SER A 1 182 ? 50.407 -11.325 19.487 1.00 19.21 182 SER A C 1
ATOM 1463 O O . SER A 1 182 ? 50.957 -12.056 18.654 1.00 21.96 182 SER A O 1
ATOM 1466 N N . GLY A 1 183 ? 51.060 -10.836 20.546 1.00 19.15 183 GLY A N 1
ATOM 1467 C CA . GLY A 1 183 ? 52.482 -11.068 20.730 1.00 19.79 183 GLY A CA 1
ATOM 1468 C C . GLY A 1 183 ? 53.386 -10.249 19.836 1.00 19.80 183 GLY A C 1
ATOM 1469 O O . GLY A 1 183 ? 54.584 -10.557 19.747 1.00 26.97 183 GLY A O 1
ATOM 1470 N N . ARG A 1 184 ? 52.855 -9.234 19.164 1.00 21.35 184 ARG A N 1
ATOM 1471 C CA . ARG A 1 184 ? 53.642 -8.396 18.282 1.00 21.84 184 ARG A CA 1
ATOM 1472 C C . ARG A 1 184 ? 53.776 -7.018 18.903 1.00 22.54 184 ARG A C 1
ATOM 1473 O O . ARG A 1 184 ? 52.954 -6.612 19.726 1.00 21.98 184 ARG A O 1
ATOM 1481 N N . LYS A 1 185 ? 54.811 -6.293 18.475 1.00 23.18 185 LYS A N 1
ATOM 1482 C CA . LYS A 1 185 ? 54.999 -4.912 18.889 1.00 22.31 185 LYS A CA 1
ATOM 1483 C C . LYS A 1 185 ? 54.286 -3.964 17.932 1.00 25.02 185 LYS A C 1
ATOM 1484 O O . LYS A 1 185 ? 54.484 -4.022 16.715 1.00 25.60 185 LYS A O 1
ATOM 1490 N N . PHE A 1 186 ? 53.465 -3.090 18.496 1.00 24.71 186 PHE A N 1
ATOM 1491 C CA . PHE A 1 186 ? 52.730 -2.084 17.735 1.00 22.20 186 PHE A CA 1
ATOM 1492 C C . PHE A 1 186 ? 53.690 -1.073 17.116 1.00 26.62 186 PHE A C 1
ATOM 1493 O O . PHE A 1 186 ? 54.641 -0.608 17.756 1.00 24.85 186 PHE A O 1
ATOM 1501 N N . ASP A 1 187 ? 53.446 -0.736 15.854 1.00 21.13 187 ASP A N 1
ATOM 1502 C CA . ASP A 1 187 ? 54.308 0.160 15.103 1.00 20.12 187 ASP A CA 1
ATOM 1503 C C . ASP A 1 187 ? 53.606 1.487 14.853 1.00 26.86 187 ASP A C 1
ATOM 1504 O O . ASP A 1 187 ? 52.558 1.527 14.196 1.00 21.17 187 ASP A O 1
ATOM 1509 N N . ASP A 1 188 ? 54.175 2.566 15.391 1.00 22.20 188 ASP A N 1
ATOM 1510 C CA . ASP A 1 188 ? 53.544 3.872 15.245 1.00 21.77 188 ASP A CA 1
ATOM 1511 C C . ASP A 1 188 ? 53.365 4.261 13.782 1.00 21.64 188 ASP A C 1
ATOM 1512 O O . ASP A 1 188 ? 52.354 4.880 13.427 1.00 22.03 188 ASP A O 1
ATOM 1517 N N . GLU A 1 189 ? 54.331 3.924 12.920 1.00 21.44 189 GLU A N 1
ATOM 1518 C CA . GLU A 1 189 ? 54.232 4.355 11.526 1.00 20.09 189 GLU A CA 1
ATOM 1519 C C . GLU A 1 189 ? 53.084 3.642 10.820 1.00 23.25 189 GLU A C 1
ATOM 1520 O O . GLU A 1 189 ? 52.296 4.269 10.103 1.00 20.42 189 GLU A O 1
ATOM 1526 N N . LEU A 1 190 ? 52.959 2.326 11.016 1.00 20.19 190 LEU A N 1
ATOM 1527 C CA . LEU A 1 190 ? 51.810 1.638 10.430 1.00 22.81 190 LEU A CA 1
ATOM 1528 C C . LEU A 1 190 ? 50.504 2.160 10.999 1.00 19.03 190 LEU A C 1
ATOM 1529 O O . LEU A 1 190 ? 49.498 2.271 10.279 1.00 17.94 190 LEU A O 1
ATOM 1534 N N . PHE A 1 191 ? 50.469 2.420 12.309 1.00 18.24 191 PHE A N 1
ATOM 1535 C CA . PHE A 1 191 ? 49.251 2.950 12.906 1.00 20.59 191 PHE A CA 1
ATOM 1536 C C . PHE A 1 191 ? 48.859 4.290 12.274 1.00 15.77 191 PHE A C 1
ATOM 1537 O O . PHE A 1 191 ? 47.700 4.491 11.904 1.00 18.61 191 PHE A O 1
ATOM 1545 N N . ILE A 1 192 ? 49.804 5.227 12.170 1.00 19.57 192 ILE A N 1
ATOM 1546 C CA . ILE A 1 192 ? 49.478 6.550 11.630 1.00 19.72 192 ILE A CA 1
ATOM 1547 C C . ILE A 1 192 ? 49.020 6.441 10.181 1.00 21.57 192 ILE A C 1
ATOM 1548 O O . ILE A 1 192 ? 48.037 7.076 9.779 1.00 19.25 192 ILE A O 1
ATOM 1553 N N . LYS A 1 193 ? 49.704 5.614 9.385 1.00 18.49 193 LYS A N 1
ATOM 1554 C CA . LYS A 1 193 ? 49.268 5.363 8.016 1.00 19.34 193 LYS A CA 1
ATOM 1555 C C . LYS A 1 193 ? 47.831 4.865 7.978 1.00 18.70 193 LYS A C 1
ATOM 1556 O O . LYS A 1 193 ? 47.046 5.276 7.113 1.00 19.22 193 LYS A O 1
ATOM 1562 N N . ALA A 1 194 ? 47.476 3.948 8.883 1.00 17.87 194 ALA A N 1
ATOM 1563 C CA . ALA A 1 194 ? 46.108 3.429 8.891 1.00 17.27 194 ALA A CA 1
ATOM 1564 C C . ALA A 1 194 ? 45.097 4.482 9.327 1.00 16.91 194 ALA A C 1
ATOM 1565 O O . ALA A 1 194 ? 43.985 4.535 8.785 1.00 17.67 194 ALA A O 1
ATOM 1567 N N . VAL A 1 195 ? 45.438 5.297 10.326 1.00 18.47 195 VAL A N 1
ATOM 1568 C CA . VAL A 1 195 ? 44.553 6.400 10.701 1.00 18.92 195 VAL A CA 1
ATOM 1569 C C . VAL A 1 195 ? 44.320 7.307 9.506 1.00 17.36 195 VAL A C 1
ATOM 1570 O O . VAL A 1 195 ? 43.178 7.665 9.191 1.00 18.80 195 VAL A O 1
ATOM 1574 N N . LYS A 1 196 ? 45.399 7.669 8.812 1.00 18.37 196 LYS A N 1
ATOM 1575 C CA . LYS A 1 196 ? 45.264 8.557 7.660 1.00 16.37 196 LYS A CA 1
ATOM 1576 C C . LYS A 1 196 ? 44.441 7.902 6.556 1.00 19.23 196 LYS A C 1
ATOM 1577 O O . LYS A 1 196 ? 43.584 8.556 5.953 1.00 18.88 196 LYS A O 1
ATOM 1583 N N . ASN A 1 197 ? 44.664 6.608 6.294 1.00 18.45 197 ASN A N 1
ATOM 1584 C CA . ASN A 1 197 ? 43.868 5.919 5.285 1.00 18.01 197 ASN A CA 1
ATOM 1585 C C . ASN A 1 197 ? 42.397 5.857 5.677 1.00 18.27 197 ASN A C 1
ATOM 1586 O O . ASN A 1 197 ? 41.516 5.961 4.820 1.00 18.30 197 ASN A O 1
ATOM 1591 N N . GLU A 1 198 ? 42.097 5.679 6.973 1.00 15.79 198 GLU A N 1
ATOM 1592 C CA . GLU A 1 198 ? 40.690 5.658 7.373 1.00 14.56 198 GLU A CA 1
ATOM 1593 C C . GLU A 1 198 ? 40.052 7.030 7.197 1.00 16.53 198 GLU A C 1
ATOM 1594 O O . GLU A 1 198 ? 38.909 7.134 6.721 1.00 17.19 198 GLU A O 1
ATOM 1600 N N . MET A 1 199 ? 40.777 8.100 7.549 1.00 17.54 199 MET A N 1
ATOM 1601 C CA . MET A 1 199 ? 40.311 9.456 7.285 1.00 17.94 199 MET A CA 1
ATOM 1602 C C . MET A 1 199 ? 40.056 9.657 5.803 1.00 17.61 199 MET A C 1
ATOM 1603 O O . MET A 1 199 ? 38.999 10.170 5.408 1.00 19.88 199 MET A O 1
ATOM 1608 N N . ARG A 1 200 ? 40.989 9.203 4.960 1.00 18.34 200 ARG A N 1
ATOM 1609 C CA . ARG A 1 200 ? 40.823 9.305 3.509 1.00 19.47 200 ARG A CA 1
ATOM 1610 C C . ARG A 1 200 ? 39.574 8.568 3.034 1.00 20.56 200 ARG A C 1
ATOM 1611 O O . ARG A 1 200 ? 38.738 9.136 2.313 1.00 19.41 200 ARG A O 1
ATOM 1619 N N . SER A 1 201 ? 39.444 7.289 3.400 1.00 17.55 201 SER A N 1
ATOM 1620 C CA . SER A 1 201 ? 38.375 6.479 2.821 1.00 16.28 201 SER A CA 1
ATOM 1621 C C . SER A 1 201 ? 37.005 6.954 3.274 1.00 19.09 201 SER A C 1
ATOM 1622 O O . SER A 1 201 ? 36.057 6.973 2.481 1.00 18.33 201 SER A O 1
ATOM 1625 N N . THR A 1 202 ? 36.869 7.310 4.552 1.00 17.91 202 THR A N 1
ATOM 1626 C CA . THR A 1 202 ? 35.570 7.722 5.086 1.00 16.43 202 THR A CA 1
ATOM 1627 C C . THR A 1 202 ? 35.168 9.105 4.588 1.00 16.21 202 THR A C 1
ATOM 1628 O O . THR A 1 202 ? 33.992 9.327 4.275 1.00 18.46 202 THR A O 1
ATOM 1632 N N . SER A 1 203 ? 36.126 10.034 4.488 1.00 15.10 203 SER A N 1
ATOM 1633 C CA . SER A 1 203 ? 35.810 11.321 3.895 1.00 19.18 203 SER A CA 1
ATOM 1634 C C . SER A 1 203 ? 35.489 11.165 2.416 1.00 17.54 203 SER A C 1
ATOM 1635 O O . SER A 1 203 ? 34.566 11.813 1.899 1.00 18.44 203 SER A O 1
ATOM 1638 N N . ARG A 1 204 ? 36.212 10.282 1.722 1.00 17.77 204 ARG A N 1
ATOM 1639 C CA . ARG A 1 204 ? 36.023 10.168 0.277 1.00 18.68 204 ARG A CA 1
ATOM 1640 C C . ARG A 1 204 ? 34.700 9.494 -0.049 1.00 19.04 204 ARG A C 1
ATOM 1641 O O . ARG A 1 204 ? 34.053 9.854 -1.043 1.00 18.96 204 ARG A O 1
ATOM 1649 N N . TRP A 1 205 ? 34.303 8.488 0.747 1.00 16.64 205 TRP A N 1
ATOM 1650 C CA . TRP A 1 205 ? 32.975 7.929 0.546 1.00 16.40 205 TRP A CA 1
ATOM 1651 C C . TRP A 1 205 ? 31.904 9.014 0.674 1.00 18.57 205 TRP A C 1
ATOM 1652 O O . TRP A 1 205 ? 30.957 9.056 -0.127 1.00 17.90 205 TRP A O 1
ATOM 1663 N N . ALA A 1 206 ? 32.025 9.889 1.681 1.00 15.52 206 ALA A N 1
ATOM 1664 C CA . ALA A 1 206 ? 31.116 11.039 1.783 1.00 16.89 206 ALA A CA 1
ATOM 1665 C C . ALA A 1 206 ? 31.178 11.916 0.532 1.00 17.75 206 ALA A C 1
ATOM 1666 O O . ALA A 1 206 ? 30.145 12.322 0.007 1.00 17.68 206 ALA A O 1
ATOM 1668 N N . ASP A 1 207 ? 32.375 12.207 0.040 1.00 17.50 207 ASP A N 1
ATOM 1669 C CA . ASP A 1 207 ? 32.481 12.996 -1.199 1.00 18.54 207 ASP A CA 1
ATOM 1670 C C . ASP A 1 207 ? 31.705 12.351 -2.346 1.00 17.44 207 ASP A C 1
ATOM 1671 O O . ASP A 1 207 ? 31.056 13.042 -3.133 1.00 19.14 207 ASP A O 1
ATOM 1676 N N . ILE A 1 208 ? 31.788 11.025 -2.478 1.00 18.20 208 ILE A N 1
ATOM 1677 C CA . ILE A 1 208 ? 31.094 10.334 -3.562 1.00 19.15 208 ILE A CA 1
ATOM 1678 C C . ILE A 1 208 ? 29.590 10.460 -3.390 1.00 18.19 208 ILE A C 1
ATOM 1679 O O . ILE A 1 208 ? 28.855 10.741 -4.347 1.00 19.52 208 ILE A O 1
ATOM 1684 N N . CYS A 1 209 ? 29.106 10.265 -2.166 1.00 17.58 209 CYS A N 1
ATOM 1685 C CA . CYS A 1 209 ? 27.676 10.388 -1.943 1.00 16.94 209 CYS A CA 1
ATOM 1686 C C . CYS A 1 209 ? 27.193 11.799 -2.251 1.00 18.52 209 CYS A C 1
ATOM 1687 O O . CYS A 1 209 ? 26.088 11.982 -2.783 1.00 18.52 209 CYS A O 1
ATOM 1690 N N . ALA A 1 210 ? 28.011 12.810 -1.953 1.00 18.68 210 ALA A N 1
ATOM 1691 C CA . ALA A 1 210 ? 27.579 14.177 -2.216 1.00 19.22 210 ALA A CA 1
ATOM 1692 C C . ALA A 1 210 ? 27.462 14.461 -3.705 1.00 18.14 210 ALA A C 1
ATOM 1693 O O . ALA A 1 210 ? 26.752 15.396 -4.090 1.00 21.72 210 ALA A O 1
ATOM 1695 N N . LEU A 1 211 ? 28.126 13.661 -4.553 1.00 19.66 211 LEU A N 1
ATOM 1696 C CA . LEU A 1 211 ? 27.944 13.804 -5.994 1.00 18.34 211 LEU A CA 1
ATOM 1697 C C . LEU A 1 211 ? 26.550 13.389 -6.417 1.00 20.20 211 LEU A C 1
ATOM 1698 O O . LEU A 1 211 ? 26.116 13.739 -7.511 1.00 20.83 211 LEU A O 1
ATOM 1703 N N . ASN A 1 212 ? 25.857 12.609 -5.588 1.00 19.63 212 ASN A N 1
ATOM 1704 C CA . ASN A 1 212 ? 24.513 12.159 -5.930 1.00 19.54 212 ASN A CA 1
ATOM 1705 C C . ASN A 1 212 ? 23.454 13.233 -5.773 1.00 20.24 212 ASN A C 1
ATOM 1706 O O . ASN A 1 212 ? 22.278 12.950 -6.034 1.00 20.71 212 ASN A O 1
ATOM 1711 N N . LYS A 1 213 ? 23.840 14.459 -5.390 1.00 20.21 213 LYS A N 1
ATOM 1712 C CA . LYS A 1 213 ? 22.883 15.551 -5.240 1.00 22.25 213 LYS A CA 1
ATOM 1713 C C . LYS A 1 213 ? 22.313 16.048 -6.566 1.00 20.85 213 LYS A C 1
ATOM 1714 O O . LYS A 1 213 ? 21.250 16.674 -6.560 1.00 23.76 213 LYS A O 1
ATOM 1720 N N . VAL A 1 214 ? 22.988 15.778 -7.695 1.00 21.67 214 VAL A N 1
ATOM 1721 C CA . VAL A 1 214 ? 22.592 16.347 -8.985 1.00 23.45 214 VAL A CA 1
ATOM 1722 C C . VAL A 1 214 ? 21.490 15.493 -9.604 1.00 23.80 214 VAL A C 1
ATOM 1723 O O . VAL A 1 214 ? 21.318 14.315 -9.266 1.00 21.91 214 VAL A O 1
ATOM 1727 N N . LYS A 1 215 ? 20.715 16.122 -10.499 1.00 23.82 215 LYS A N 1
ATOM 1728 C CA . LYS A 1 215 ? 19.777 15.449 -11.383 1.00 24.89 215 LYS A CA 1
ATOM 1729 C C . LYS A 1 215 ? 20.413 15.339 -12.758 1.00 26.45 215 LYS A C 1
ATOM 1730 O O . LYS A 1 215 ? 20.830 16.365 -13.325 1.00 27.04 215 LYS A O 1
ATOM 1736 N N . PRO A 1 216 ? 20.519 14.134 -13.336 1.00 24.18 216 PRO A N 1
ATOM 1737 C CA . PRO A 1 216 ? 20.103 12.845 -12.775 1.00 21.70 216 PRO A CA 1
ATOM 1738 C C . PRO A 1 216 ? 21.130 12.330 -11.796 1.00 24.30 216 PRO A C 1
ATOM 1739 O O . PRO A 1 216 ? 22.313 12.676 -11.866 1.00 22.40 216 PRO A O 1
ATOM 1743 N N . ALA A 1 217 ? 20.692 11.505 -10.855 1.00 23.31 217 ALA A N 1
ATOM 1744 C CA . ALA A 1 217 ? 21.622 10.926 -9.904 1.00 22.69 217 ALA A CA 1
ATOM 1745 C C . ALA A 1 217 ? 22.583 9.984 -10.625 1.00 21.70 217 ALA A C 1
ATOM 1746 O O . ALA A 1 217 ? 22.138 9.088 -11.349 1.00 22.02 217 ALA A O 1
ATOM 1748 N N . PRO A 1 218 ? 23.898 10.162 -10.473 1.00 19.54 218 PRO A N 1
ATOM 1749 C CA . PRO A 1 218 ? 24.841 9.240 -11.128 1.00 20.65 218 PRO A CA 1
ATOM 1750 C C . PRO A 1 218 ? 24.834 7.833 -10.535 1.00 18.68 218 PRO A C 1
ATOM 1751 O O . PRO A 1 218 ? 25.310 6.900 -11.200 1.00 21.88 218 PRO A O 1
ATOM 1755 N N . LEU A 1 219 ? 24.320 7.656 -9.315 1.00 19.14 219 LEU A N 1
ATOM 1756 C CA . LEU A 1 219 ? 24.288 6.361 -8.654 1.00 20.23 219 LEU A CA 1
ATOM 1757 C C . LEU A 1 219 ? 22.908 6.107 -8.062 1.00 19.96 219 LEU A C 1
ATOM 1758 O O . LEU A 1 219 ? 22.236 7.020 -7.596 1.00 22.04 219 LEU A O 1
ATOM 1763 N N . ASP A 1 220 ? 22.490 4.848 -8.088 1.00 20.48 220 ASP A N 1
ATOM 1764 C CA . ASP A 1 220 ? 21.286 4.408 -7.402 1.00 22.67 220 ASP A CA 1
ATOM 1765 C C . ASP A 1 220 ? 21.706 3.664 -6.146 1.00 24.03 220 ASP A C 1
ATOM 1766 O O . ASP A 1 220 ? 22.802 3.104 -6.082 1.00 20.15 220 ASP A O 1
ATOM 1771 N N . GLU A 1 221 ? 20.824 3.663 -5.144 1.00 20.33 221 GLU A N 1
ATOM 1772 C CA . GLU A 1 221 ? 21.230 3.109 -3.859 1.00 21.54 221 GLU A CA 1
ATOM 1773 C C . GLU A 1 221 ? 21.569 1.625 -3.947 1.00 18.44 221 GLU A C 1
ATOM 1774 O O . GLU A 1 221 ? 22.468 1.169 -3.227 1.00 19.84 221 GLU A O 1
ATOM 1780 N N . LYS A 1 222 ? 20.868 0.850 -4.781 1.00 20.64 222 LYS A N 1
ATOM 1781 C CA . LYS A 1 222 ? 21.218 -0.568 -4.857 1.00 20.13 222 LYS A CA 1
ATOM 1782 C C . LYS A 1 222 ? 22.661 -0.754 -5.320 1.00 21.02 222 LYS A C 1
ATOM 1783 O O . LYS A 1 222 ? 23.417 -1.514 -4.700 1.00 21.39 222 LYS A O 1
ATOM 1789 N N . THR A 1 223 ? 23.079 -0.020 -6.366 1.00 19.91 223 THR A N 1
ATOM 1790 C CA . THR A 1 223 ? 24.488 -0.035 -6.767 1.00 22.77 223 THR A CA 1
ATOM 1791 C C . THR A 1 223 ? 25.390 0.380 -5.621 1.00 16.86 223 THR A C 1
ATOM 1792 O O . THR A 1 223 ? 26.407 -0.265 -5.345 1.00 20.06 223 THR A O 1
ATOM 1796 N N . MET A 1 224 ? 24.983 1.420 -4.891 1.00 17.20 224 MET A N 1
ATOM 1797 C CA . MET A 1 224 ? 25.777 1.911 -3.775 1.00 17.40 224 MET A CA 1
ATOM 1798 C C . MET A 1 224 ? 25.976 0.866 -2.673 1.00 17.84 224 MET A C 1
ATOM 1799 O O . MET A 1 224 ? 26.993 0.916 -1.971 1.00 19.49 224 MET A O 1
ATOM 1804 N N . TYR A 1 225 ? 25.039 -0.074 -2.493 1.00 19.09 225 TYR A N 1
ATOM 1805 C CA . TYR A 1 225 ? 25.247 -1.092 -1.464 1.00 20.56 225 TYR A CA 1
ATOM 1806 C C . TYR A 1 225 ? 26.502 -1.918 -1.725 1.00 22.54 225 TYR A C 1
ATOM 1807 O O . TYR A 1 225 ? 27.070 -2.471 -0.772 1.00 20.97 225 TYR A O 1
ATOM 1816 N N . SER A 1 226 ? 26.956 -2.016 -2.981 1.00 16.74 226 SER A N 1
ATOM 1817 C CA . SER A 1 226 ? 28.179 -2.758 -3.271 1.00 18.88 226 SER A CA 1
ATOM 1818 C C . SER A 1 226 ? 29.418 -1.878 -3.194 1.00 18.95 226 SER A C 1
ATOM 1819 O O . SER A 1 226 ? 30.535 -2.365 -3.395 1.00 20.22 226 SER A O 1
ATOM 1822 N N . LEU A 1 227 ? 29.239 -0.588 -2.910 1.00 17.43 227 LEU A N 1
ATOM 1823 C CA . LEU A 1 227 ? 30.327 0.381 -2.841 1.00 20.42 227 LEU A CA 1
ATOM 1824 C C . LEU A 1 227 ? 30.555 0.896 -1.431 1.00 17.39 227 LEU A C 1
ATOM 1825 O O . LEU A 1 227 ? 31.697 0.918 -0.965 1.00 21.14 227 LEU A O 1
ATOM 1830 N N . TYR A 1 228 ? 29.483 1.250 -0.708 1.00 18.32 228 TYR A N 1
ATOM 1831 C CA . TYR A 1 228 ? 29.653 1.675 0.681 1.00 17.49 228 TYR A CA 1
ATOM 1832 C C . TYR A 1 228 ? 30.178 0.533 1.539 1.00 18.28 228 TYR A C 1
ATOM 1833 O O . TYR A 1 228 ? 30.730 0.781 2.616 1.00 17.44 228 TYR A O 1
ATOM 1842 N N . VAL A 1 229 ? 30.059 -0.710 1.055 1.00 16.44 229 VAL A N 1
ATOM 1843 C CA . VAL A 1 229 ? 30.405 -1.852 1.900 1.00 17.53 229 VAL A CA 1
ATOM 1844 C C . VAL A 1 229 ? 31.913 -1.894 2.129 1.00 18.24 229 VAL A C 1
ATOM 1845 O O . VAL A 1 229 ? 32.377 -2.433 3.132 1.00 17.40 229 VAL A O 1
ATOM 1849 N N . LEU A 1 230 ? 32.712 -1.361 1.208 1.00 16.73 230 LEU A N 1
ATOM 1850 C CA . LEU A 1 230 ? 34.157 -1.534 1.341 1.00 16.01 230 LEU A CA 1
ATOM 1851 C C . LEU A 1 230 ? 34.696 -0.896 2.628 1.00 17.58 230 LEU A C 1
ATOM 1852 O O . LEU A 1 230 ? 35.547 -1.481 3.308 1.00 18.93 230 LEU A O 1
ATOM 1857 N N . CYS A 1 231 ? 34.193 0.287 3.003 1.00 17.53 231 CYS A N 1
ATOM 1858 C CA . CYS A 1 231 ? 34.603 0.892 4.268 1.00 16.56 231 CYS A CA 1
ATOM 1859 C C . CYS A 1 231 ? 34.147 0.086 5.483 1.00 16.81 231 CYS A C 1
ATOM 1860 O O . CYS A 1 231 ? 34.721 0.271 6.568 1.00 18.80 231 CYS A O 1
ATOM 1863 N N . THR A 1 232 ? 33.100 -0.747 5.345 1.00 16.52 232 THR A N 1
ATOM 1864 C CA . THR A 1 232 ? 32.650 -1.599 6.437 1.00 16.00 232 THR A CA 1
ATOM 1865 C C . THR A 1 232 ? 33.513 -2.828 6.593 1.00 16.77 232 THR A C 1
ATOM 1866 O O . THR A 1 232 ? 33.367 -3.554 7.586 1.00 17.14 232 THR A O 1
ATOM 1870 N N . LEU A 1 233 ? 34.375 -3.094 5.610 1.00 17.91 233 LEU A N 1
ATOM 1871 C CA . LEU A 1 233 ? 35.292 -4.230 5.656 1.00 15.46 233 LEU A CA 1
ATOM 1872 C C . LEU A 1 233 ? 36.639 -3.786 6.235 1.00 16.68 233 LEU A C 1
ATOM 1873 O O . LEU A 1 233 ? 37.090 -4.332 7.242 1.00 18.30 233 LEU A O 1
ATOM 1878 N N . SER A 1 234 ? 37.292 -2.784 5.625 1.00 18.06 234 SER A N 1
ATOM 1879 C CA . SER A 1 234 ? 38.564 -2.321 6.200 1.00 17.87 234 SER A CA 1
ATOM 1880 C C . SER A 1 234 ? 38.781 -0.858 5.815 1.00 16.05 234 SER A C 1
ATOM 1881 O O . SER A 1 234 ? 39.569 -0.527 4.916 1.00 18.41 234 SER A O 1
ATOM 1884 N N . LYS A 1 235 ? 38.108 0.036 6.533 1.00 16.12 235 LYS A N 1
ATOM 1885 C CA . LYS A 1 235 ? 38.233 1.451 6.194 1.00 15.60 235 LYS A CA 1
ATOM 1886 C C . LYS A 1 235 ? 39.662 1.975 6.368 1.00 18.02 235 LYS A C 1
ATOM 1887 O O . LYS A 1 235 ? 40.050 2.933 5.688 1.00 17.99 235 LYS A O 1
ATOM 1893 N N . SER A 1 236 ? 40.453 1.395 7.273 1.00 17.04 236 SER A N 1
ATOM 1894 C CA . SER A 1 236 ? 41.820 1.873 7.493 1.00 18.75 236 SER A CA 1
ATOM 1895 C C . SER A 1 236 ? 42.837 1.287 6.525 1.00 17.84 236 SER A C 1
ATOM 1896 O O . SER A 1 236 ? 44.033 1.571 6.665 1.00 20.04 236 SER A O 1
ATOM 1899 N N . SER A 1 237 ? 42.419 0.464 5.567 1.00 19.31 237 SER A N 1
ATOM 1900 C CA . SER A 1 237 ? 43.345 -0.109 4.601 1.00 18.69 237 SER A CA 1
ATOM 1901 C C . SER A 1 237 ? 43.690 0.835 3.453 1.00 21.43 237 SER A C 1
ATOM 1902 O O . SER A 1 237 ? 42.875 1.662 3.011 1.00 20.34 237 SER A O 1
ATOM 1905 N N . GLN A 1 238 ? 44.928 0.687 2.959 1.00 22.18 238 GLN A N 1
ATOM 1906 C CA . GLN A 1 238 ? 45.338 1.398 1.753 1.00 20.91 238 GLN A CA 1
ATOM 1907 C C . GLN A 1 238 ? 44.439 1.027 0.582 1.00 26.25 238 GLN A C 1
ATOM 1908 O O . GLN A 1 238 ? 44.057 1.894 -0.214 1.00 21.89 238 GLN A O 1
ATOM 1914 N N . TRP A 1 239 ? 44.055 -0.257 0.479 1.00 21.65 239 TRP A N 1
ATOM 1915 C CA . TRP A 1 239 ? 43.253 -0.659 -0.674 1.00 23.73 239 TRP A CA 1
ATOM 1916 C C . TRP A 1 239 ? 41.899 0.035 -0.676 1.00 22.55 239 TRP A C 1
ATOM 1917 O O . TRP A 1 239 ? 41.388 0.403 -1.741 1.00 21.51 239 TRP A O 1
ATOM 1928 N N . CYS A 1 240 ? 41.305 0.233 0.498 1.00 20.41 240 CYS A N 1
ATOM 1929 C CA . CYS A 1 240 ? 39.993 0.849 0.527 1.00 19.59 240 CYS A CA 1
ATOM 1930 C C . CYS A 1 240 ? 40.116 2.339 0.233 1.00 21.86 240 CYS A C 1
ATOM 1931 O O . CYS A 1 240 ? 39.339 2.886 -0.560 1.00 22.41 240 CYS A O 1
ATOM 1934 N N . ALA A 1 241 ? 41.106 3.012 0.835 1.00 19.66 241 ALA A N 1
ATOM 1935 C CA . ALA A 1 241 ? 41.299 4.435 0.559 1.00 20.47 241 ALA A CA 1
ATOM 1936 C C . ALA A 1 241 ? 41.583 4.671 -0.916 1.00 21.64 241 ALA A C 1
ATOM 1937 O O . ALA A 1 241 ? 41.015 5.580 -1.531 1.00 21.48 241 ALA A O 1
ATOM 1939 N N . ASP A 1 242 ? 42.466 3.865 -1.502 1.00 19.28 242 ASP A N 1
ATOM 1940 C CA . ASP A 1 242 ? 42.815 4.066 -2.904 1.00 22.14 242 ASP A CA 1
ATOM 1941 C C . ASP A 1 242 ? 41.630 3.773 -3.813 1.00 20.88 242 ASP A C 1
ATOM 1942 O O . ASP A 1 242 ? 41.445 4.452 -4.827 1.00 22.38 242 ASP A O 1
ATOM 1947 N N . PHE A 1 243 ? 40.817 2.773 -3.475 1.00 20.22 243 PHE A N 1
ATOM 1948 C CA . PHE A 1 243 ? 39.658 2.498 -4.310 1.00 19.83 243 PHE A CA 1
ATOM 1949 C C . PHE A 1 243 ? 38.616 3.605 -4.207 1.00 19.59 243 PHE A C 1
ATOM 1950 O O . PHE A 1 243 ? 37.988 3.955 -5.210 1.00 20.79 243 PHE A O 1
ATOM 1958 N N . MET A 1 244 ? 38.401 4.160 -3.006 1.00 19.61 244 MET A N 1
ATOM 1959 C CA . MET A 1 244 ? 37.491 5.297 -2.926 1.00 19.46 244 MET A CA 1
ATOM 1960 C C . MET A 1 244 ? 37.943 6.436 -3.833 1.00 20.41 244 MET A C 1
ATOM 1961 O O . MET A 1 244 ? 37.113 7.032 -4.528 1.00 20.11 244 MET A O 1
ATOM 1966 N N . ASP A 1 245 ? 39.261 6.722 -3.888 1.00 18.44 245 ASP A N 1
ATOM 1967 C CA . ASP A 1 245 ? 39.738 7.762 -4.814 1.00 23.47 245 ASP A CA 1
ATOM 1968 C C . ASP A 1 245 ? 39.415 7.424 -6.269 1.00 24.54 245 ASP A C 1
ATOM 1969 O O . ASP A 1 245 ? 39.012 8.303 -7.033 1.00 22.61 245 ASP A O 1
ATOM 1974 N N . GLU A 1 246 ? 39.611 6.162 -6.673 1.00 21.43 246 GLU A N 1
ATOM 1975 C CA . GLU A 1 246 ? 39.329 5.742 -8.046 1.00 23.72 246 GLU A CA 1
ATOM 1976 C C . GLU A 1 246 ? 37.847 5.882 -8.357 1.00 19.40 246 GLU A C 1
ATOM 1977 O O . GLU A 1 246 ? 37.458 6.366 -9.429 1.00 21.41 246 GLU A O 1
ATOM 1983 N N . LEU A 1 247 ? 37.014 5.443 -7.413 1.00 20.06 247 LEU A N 1
ATOM 1984 C CA . LEU A 1 247 ? 35.573 5.501 -7.585 1.00 21.05 247 LEU A CA 1
ATOM 1985 C C . LEU A 1 247 ? 35.096 6.938 -7.692 1.00 23.55 247 LEU A C 1
ATOM 1986 O O . LEU A 1 247 ? 34.244 7.259 -8.534 1.00 22.81 247 LEU A O 1
ATOM 1991 N N . TYR A 1 248 ? 35.621 7.821 -6.840 1.00 22.33 248 TYR A N 1
ATOM 1992 C CA . TYR A 1 248 ? 35.270 9.236 -6.943 1.00 22.36 248 TYR A CA 1
ATOM 1993 C C . TYR A 1 248 ? 35.563 9.791 -8.343 1.00 24.87 248 TYR A C 1
ATOM 1994 O O . TYR A 1 248 ? 34.737 10.513 -8.918 1.00 23.74 248 TYR A O 1
ATOM 2003 N N . GLU A 1 249 ? 36.721 9.452 -8.923 1.00 23.16 249 GLU A N 1
ATOM 2004 C CA . GLU A 1 249 ? 37.018 9.900 -10.286 1.00 22.31 249 GLU A CA 1
ATOM 2005 C C . GLU A 1 249 ? 35.973 9.422 -11.292 1.00 24.42 249 GLU A C 1
ATOM 2006 O O . GLU A 1 249 ? 35.565 10.180 -12.182 1.00 26.05 249 GLU A O 1
ATOM 2012 N N . GLU A 1 250 ? 35.520 8.166 -11.164 1.00 22.96 250 GLU A N 1
ATOM 2013 C CA . GLU A 1 250 ? 34.505 7.673 -12.089 1.00 23.14 250 GLU A CA 1
ATOM 2014 C C . GLU A 1 250 ? 33.173 8.388 -11.898 1.00 20.71 250 GLU A C 1
ATOM 2015 O O . GLU A 1 250 ? 32.510 8.759 -12.878 1.00 21.53 250 GLU A O 1
ATOM 2021 N N . VAL A 1 251 ? 32.752 8.580 -10.650 1.00 22.05 251 VAL A N 1
ATOM 2022 C CA . VAL A 1 251 ? 31.454 9.206 -10.438 1.00 20.52 251 VAL A CA 1
ATOM 2023 C C . VAL A 1 251 ? 31.486 10.671 -10.834 1.00 22.28 251 VAL A C 1
ATOM 2024 O O . VAL A 1 251 ? 30.508 11.187 -11.390 1.00 22.59 251 VAL A O 1
ATOM 2028 N N . LYS A 1 252 ? 32.620 11.341 -10.622 1.00 21.50 252 LYS A N 1
ATOM 2029 C CA . LYS A 1 252 ? 32.772 12.705 -11.121 1.00 27.88 252 LYS A CA 1
ATOM 2030 C C . LYS A 1 252 ? 32.581 12.754 -12.633 1.00 28.21 252 LYS A C 1
ATOM 2031 O O . LYS A 1 252 ? 31.929 13.669 -13.158 1.00 28.58 252 LYS A O 1
ATOM 2037 N N . ASP A 1 253 ? 33.144 11.777 -13.357 1.00 25.34 253 ASP A N 1
ATOM 2038 C CA . ASP A 1 253 ? 33.009 11.726 -14.811 1.00 25.99 253 ASP A CA 1
ATOM 2039 C C . ASP A 1 253 ? 31.567 11.470 -15.228 1.00 24.33 253 ASP A C 1
ATOM 2040 O O . ASP A 1 253 ? 31.100 12.013 -16.234 1.00 27.15 253 ASP A O 1
ATOM 2045 N N . ARG A 1 254 ? 30.850 10.623 -14.478 1.00 25.71 254 ARG A N 1
ATOM 2046 C CA . ARG A 1 254 ? 29.432 10.425 -14.755 1.00 23.54 254 ARG A CA 1
ATOM 2047 C C . ARG A 1 254 ? 28.664 11.738 -14.633 1.00 25.01 254 ARG A C 1
ATOM 2048 O O . ARG A 1 254 ? 27.827 12.064 -15.483 1.00 26.22 254 ARG A O 1
ATOM 2056 N N . VAL A 1 255 ? 28.932 12.499 -13.572 1.00 24.53 255 VAL A N 1
ATOM 2057 C CA . VAL A 1 255 ? 28.262 13.789 -13.406 1.00 25.83 255 VAL A CA 1
ATOM 2058 C C . VAL A 1 255 ? 28.599 14.716 -14.566 1.00 25.96 255 VAL A C 1
ATOM 2059 O O . VAL A 1 255 ? 27.714 15.357 -15.149 1.00 29.56 255 VAL A O 1
ATOM 2063 N N . ALA A 1 256 ? 29.882 14.777 -14.935 1.00 26.32 256 ALA A N 1
ATOM 2064 C CA . ALA A 1 256 ? 30.315 15.671 -16.015 1.00 26.05 256 ALA A CA 1
ATOM 2065 C C . ALA A 1 256 ? 29.613 15.366 -17.337 1.00 26.97 256 ALA A C 1
ATOM 2066 O O . ALA A 1 256 ? 29.361 16.274 -18.138 1.00 29.32 256 ALA A O 1
ATOM 2068 N N . ARG A 1 257 ? 29.296 14.099 -17.577 1.00 26.69 257 ARG A N 1
ATOM 2069 C CA . ARG A 1 257 ? 28.695 13.635 -18.812 1.00 26.50 257 ARG A CA 1
ATOM 2070 C C . ARG A 1 257 ? 27.180 13.502 -18.741 1.00 26.52 257 ARG A C 1
ATOM 2071 O O . ARG A 1 257 ? 26.571 13.068 -19.722 1.00 28.53 257 ARG A O 1
ATOM 2079 N N . GLY A 1 258 ? 26.562 13.873 -17.623 1.00 31.33 258 GLY A N 1
ATOM 2080 C CA . GLY A 1 258 ? 25.119 13.794 -17.498 1.00 26.48 258 GLY A CA 1
ATOM 2081 C C . GLY A 1 258 ? 24.573 12.393 -17.345 1.00 29.04 258 GLY A C 1
ATOM 2082 O O . GLY A 1 258 ? 23.401 12.156 -17.659 1.00 25.95 258 GLY A O 1
ATOM 2083 N N . ILE A 1 259 ? 25.386 11.459 -16.877 1.00 28.54 259 ILE A N 1
ATOM 2084 C CA . ILE A 1 259 ? 25.005 10.048 -16.828 1.00 27.68 259 ILE A CA 1
ATOM 2085 C C . ILE A 1 259 ? 24.084 9.789 -15.636 1.00 23.76 259 ILE A C 1
ATOM 2086 O O . ILE A 1 259 ? 24.362 10.205 -14.503 1.00 23.74 259 ILE A O 1
ATOM 2091 N N . ALA A 1 260 ? 22.979 9.086 -15.891 1.00 23.54 260 ALA A N 1
ATOM 2092 C CA . ALA A 1 260 ? 22.034 8.688 -14.859 1.00 21.51 260 ALA A CA 1
ATOM 2093 C C . ALA A 1 260 ? 22.207 7.212 -14.541 1.00 22.93 260 ALA A C 1
ATOM 2094 O O . ALA A 1 260 ? 22.392 6.390 -15.441 1.00 25.28 260 ALA A O 1
ATOM 2096 N N . ALA A 1 261 ? 22.125 6.885 -13.254 1.00 21.08 261 ALA A N 1
ATOM 2097 C CA . ALA A 1 261 ? 21.963 5.489 -12.855 1.00 23.43 261 ALA A CA 1
ATOM 2098 C C . ALA A 1 261 ? 20.675 4.908 -13.426 1.00 22.54 261 ALA A C 1
ATOM 2099 O O . ALA A 1 261 ? 20.634 3.743 -13.855 1.00 24.07 261 ALA A O 1
ATOM 2101 N N . VAL A 1 262 ? 19.618 5.709 -13.451 1.00 24.06 262 VAL A N 1
ATOM 2102 C CA . VAL A 1 262 ? 18.284 5.307 -13.892 1.00 24.75 262 VAL A CA 1
ATOM 2103 C C . VAL A 1 262 ? 17.862 6.203 -15.055 1.00 29.23 262 VAL A C 1
ATOM 2104 O O . VAL A 1 262 ? 17.553 7.385 -14.842 1.00 26.59 262 VAL A O 1
ATOM 2108 N N . PRO A 1 263 ? 17.830 5.688 -16.292 1.00 28.29 263 PRO A N 1
ATOM 2109 C CA . PRO A 1 263 ? 17.645 6.570 -17.460 1.00 28.52 263 PRO A CA 1
ATOM 2110 C C . PRO A 1 263 ? 16.301 7.271 -17.499 1.00 34.12 263 PRO A C 1
ATOM 2111 O O . PRO A 1 263 ? 16.190 8.336 -18.116 1.00 29.10 263 PRO A O 1
ATOM 2115 N N . ASN A 1 264 ? 15.266 6.691 -16.896 1.00 28.42 264 ASN A N 1
ATOM 2116 C CA . ASN A 1 264 ? 13.939 7.289 -16.850 1.00 31.87 264 ASN A CA 1
ATOM 2117 C C . ASN A 1 264 ? 13.666 8.027 -15.540 1.00 26.61 264 ASN A C 1
ATOM 2118 O O . ASN A 1 264 ? 12.497 8.254 -15.206 1.00 31.67 264 ASN A O 1
ATOM 2123 N N . GLU A 1 265 ? 14.716 8.422 -14.819 1.00 25.73 265 GLU A N 1
ATOM 2124 C CA . GLU A 1 265 ? 14.569 9.111 -13.535 1.00 24.77 265 GLU A CA 1
ATOM 2125 C C . GLU A 1 265 ? 13.554 10.242 -13.599 1.00 28.49 265 GLU A C 1
ATOM 2126 O O . GLU A 1 265 ? 13.690 11.183 -14.383 1.00 29.03 265 GLU A O 1
ATOM 2132 N N . ALA A 1 266 ? 12.538 10.143 -12.750 1.00 27.42 266 ALA A N 1
ATOM 2133 C CA . ALA A 1 266 ? 11.556 11.202 -12.577 1.00 27.54 266 ALA A CA 1
ATOM 2134 C C . ALA A 1 266 ? 11.250 11.471 -11.117 1.00 27.86 266 ALA A C 1
ATOM 2135 O O . ALA A 1 266 ? 10.784 12.570 -10.788 1.00 27.31 266 ALA A O 1
ATOM 2137 N N . ILE A 1 267 ? 11.515 10.511 -10.235 1.00 24.10 267 ILE A N 1
ATOM 2138 C CA . ILE A 1 267 ? 11.233 10.574 -8.810 1.00 22.11 267 ILE A CA 1
ATOM 2139 C C . ILE A 1 267 ? 12.508 10.193 -8.074 1.00 22.12 267 ILE A C 1
ATOM 2140 O O . ILE A 1 267 ? 13.142 9.186 -8.410 1.00 23.35 267 ILE A O 1
ATOM 2145 N N . ARG A 1 268 ? 12.876 10.990 -7.077 1.00 21.03 268 ARG A N 1
ATOM 2146 C CA . ARG A 1 268 ? 14.051 10.752 -6.251 1.00 19.10 268 ARG A CA 1
ATOM 2147 C C . ARG A 1 268 ? 13.587 10.369 -4.854 1.00 20.57 268 ARG A C 1
ATOM 2148 O O . ARG A 1 268 ? 12.852 11.119 -4.201 1.00 21.78 268 ARG A O 1
ATOM 2156 N N . LEU A 1 269 ? 14.024 9.207 -4.394 1.00 19.16 269 LEU A N 1
ATOM 2157 C CA . LEU A 1 269 ? 13.653 8.692 -3.083 1.00 18.19 269 LEU A CA 1
ATOM 2158 C C . LEU A 1 269 ? 14.850 8.675 -2.142 1.00 17.33 269 LEU A C 1
ATOM 2159 O O . LEU A 1 269 ? 16.009 8.607 -2.564 1.00 20.91 269 LEU A O 1
ATOM 2164 N N . MET A 1 270 ? 14.557 8.764 -0.853 1.00 17.20 270 MET A N 1
ATOM 2165 C CA . MET A 1 270 ? 15.524 8.512 0.205 1.00 17.69 270 MET A CA 1
ATOM 2166 C C . MET A 1 270 ? 14.986 7.383 1.072 1.00 18.25 270 MET A C 1
ATOM 2167 O O . MET A 1 270 ? 13.785 7.336 1.367 1.00 20.53 270 MET A O 1
ATOM 2172 N N . THR A 1 271 ? 15.867 6.450 1.439 1.00 17.62 271 THR A N 1
ATOM 2173 C CA . THR A 1 271 ? 15.534 5.397 2.373 1.00 16.97 271 THR A CA 1
ATOM 2174 C C . THR A 1 271 ? 16.181 5.692 3.718 1.00 18.97 271 THR A C 1
ATOM 2175 O O . THR A 1 271 ? 16.667 6.798 3.979 1.00 19.30 271 THR A O 1
ATOM 2179 N N . ASP A 1 272 ? 16.163 4.693 4.598 1.00 18.27 272 ASP A N 1
ATOM 2180 C CA . ASP A 1 272 ? 16.820 4.857 5.886 1.00 18.22 272 ASP A CA 1
ATOM 2181 C C . ASP A 1 272 ? 17.678 3.631 6.161 1.00 21.81 272 ASP A C 1
ATOM 2182 O O . ASP A 1 272 ? 18.575 3.325 5.368 1.00 24.89 272 ASP A O 1
ATOM 2187 N N . THR A 1 273 ? 17.403 2.904 7.229 1.00 22.27 273 THR A N 1
ATOM 2188 C CA . THR A 1 273 ? 18.362 1.908 7.697 1.00 24.08 273 THR A CA 1
ATOM 2189 C C . THR A 1 273 ? 18.312 0.634 6.859 1.00 32.70 273 THR A C 1
ATOM 2190 O O . THR A 1 273 ? 17.427 0.431 6.023 1.00 39.65 273 THR A O 1
ATOM 2194 N N . GLN A 1 274 ? 19.312 -0.215 7.095 1.00 30.79 274 GLN A N 1
ATOM 2195 C CA . GLN A 1 274 ? 19.419 -1.637 6.777 1.00 27.47 274 GLN A CA 1
ATOM 2196 C C . GLN A 1 274 ? 18.309 -2.220 5.915 1.00 21.97 274 GLN A C 1
ATOM 2197 O O . GLN A 1 274 ? 17.306 -2.703 6.436 1.00 25.95 274 GLN A O 1
ATOM 2203 N N . PRO A 1 275 ? 18.484 -2.297 4.611 1.00 23.49 275 PRO A N 1
ATOM 2204 C CA . PRO A 1 275 ? 17.449 -2.888 3.777 1.00 18.34 275 PRO A CA 1
ATOM 2205 C C . PRO A 1 275 ? 17.405 -4.401 3.941 1.00 26.06 275 PRO A C 1
ATOM 2206 O O . PRO A 1 275 ? 18.384 -5.010 4.391 1.00 27.22 275 PRO A O 1
ATOM 2210 N N . PRO A 1 276 ? 16.285 -5.035 3.606 1.00 23.86 276 PRO A N 1
ATOM 2211 C CA . PRO A 1 276 ? 16.234 -6.501 3.600 1.00 24.00 276 PRO A CA 1
ATOM 2212 C C . PRO A 1 276 ? 17.115 -7.077 2.504 1.00 31.60 276 PRO A C 1
ATOM 2213 O O . PRO A 1 276 ? 16.804 -6.969 1.319 1.00 28.43 276 PRO A O 1
ATOM 2217 N N . TRP A 1 277 ? 18.237 -7.677 2.916 1.00 29.48 277 TRP A N 1
ATOM 2218 C CA . TRP A 1 277 ? 19.293 -8.059 1.978 1.00 25.63 277 TRP A CA 1
ATOM 2219 C C . TRP A 1 277 ? 18.862 -9.117 0.965 1.00 28.47 277 TRP A C 1
ATOM 2220 O O . TRP A 1 277 ? 19.382 -9.129 -0.154 1.00 33.59 277 TRP A O 1
ATOM 2231 N N . SER A 1 278 ? 17.939 -10.002 1.315 1.00 26.97 278 SER A N 1
ATOM 2232 C CA . SER A 1 278 ? 17.452 -10.969 0.342 1.00 28.76 278 SER A CA 1
ATOM 2233 C C . SER A 1 278 ? 16.294 -10.436 -0.501 1.00 28.65 278 SER A C 1
ATOM 2234 O O . SER A 1 278 ? 15.686 -11.213 -1.242 1.00 33.36 278 SER A O 1
ATOM 2237 N N A PHE A 1 279 ? 16.000 -9.140 -0.423 0.51 26.39 279 PHE A N 1
ATOM 2238 N N B PHE A 1 279 ? 15.970 -9.142 -0.407 0.49 26.42 279 PHE A N 1
ATOM 2239 C CA A PHE A 1 279 ? 14.892 -8.576 -1.184 0.51 31.16 279 PHE A CA 1
ATOM 2240 C CA B PHE A 1 279 ? 14.882 -8.546 -1.192 0.49 31.17 279 PHE A CA 1
ATOM 2241 C C A PHE A 1 279 ? 15.294 -7.248 -1.819 0.51 33.57 279 PHE A C 1
ATOM 2242 C C B PHE A 1 279 ? 15.312 -7.209 -1.783 0.49 33.57 279 PHE A C 1
ATOM 2243 O O A PHE A 1 279 ? 14.502 -6.300 -1.856 0.51 34.59 279 PHE A O 1
ATOM 2244 O O B PHE A 1 279 ? 14.557 -6.229 -1.773 0.49 34.54 279 PHE A O 1
ATOM 2259 N N . LEU A 1 280 ? 16.536 -7.140 -2.303 1.00 31.60 280 LEU A N 1
ATOM 2260 C CA . LEU A 1 280 ? 16.956 -5.906 -2.967 1.00 30.02 280 LEU A CA 1
ATOM 2261 C C . LEU A 1 280 ? 16.233 -5.666 -4.287 1.00 29.55 280 LEU A C 1
ATOM 2262 O O . LEU A 1 280 ? 16.307 -4.554 -4.820 1.00 27.48 280 LEU A O 1
ATOM 2267 N N . LYS A 1 281 ? 15.531 -6.672 -4.815 1.00 28.40 281 LYS A N 1
ATOM 2268 C CA . LYS A 1 281 ? 14.801 -6.524 -6.069 1.00 28.45 281 LYS A CA 1
ATOM 2269 C C . LYS A 1 281 ? 13.741 -5.436 -6.001 1.00 36.58 281 LYS A C 1
ATOM 2270 O O . LYS A 1 281 ? 13.265 -4.983 -7.049 1.00 33.87 281 LYS A O 1
ATOM 2276 N N . ILE A 1 282 ? 13.365 -5.009 -4.791 1.00 28.45 282 ILE A N 1
ATOM 2277 C CA . ILE A 1 282 ? 12.386 -3.935 -4.637 1.00 37.20 282 ILE A CA 1
ATOM 2278 C C . ILE A 1 282 ? 12.873 -2.656 -5.315 1.00 30.29 282 ILE A C 1
ATOM 2279 O O . ILE A 1 282 ? 12.080 -1.913 -5.900 1.00 32.27 282 ILE A O 1
ATOM 2284 N N . PHE A 1 283 ? 14.181 -2.395 -5.270 1.00 28.79 283 PHE A N 1
ATOM 2285 C CA . PHE A 1 283 ? 14.728 -1.209 -5.935 1.00 24.45 283 PHE A CA 1
ATOM 2286 C C . PHE A 1 283 ? 14.584 -1.275 -7.455 1.00 26.74 283 PHE A C 1
ATOM 2287 O O . PHE A 1 283 ? 14.301 -0.259 -8.100 1.00 31.02 283 PHE A O 1
ATOM 2295 N N . ARG A 1 284 ? 14.809 -2.448 -8.053 1.00 28.40 284 ARG A N 1
ATOM 2296 C CA . ARG A 1 284 ? 14.611 -2.585 -9.492 1.00 24.40 284 ARG A CA 1
ATOM 2297 C C . ARG A 1 284 ? 13.149 -2.374 -9.853 1.00 30.81 284 ARG A C 1
ATOM 2298 O O . ARG A 1 284 ? 12.833 -1.803 -10.902 1.00 30.94 284 ARG A O 1
ATOM 2306 N N . TYR A 1 285 ? 12.242 -2.850 -9.001 1.00 30.57 285 TYR A N 1
ATOM 2307 C CA . TYR A 1 285 ? 10.823 -2.608 -9.219 1.00 29.88 285 TYR A CA 1
ATOM 2308 C C . TYR A 1 285 ? 10.540 -1.109 -9.267 1.00 34.54 285 TYR A C 1
ATOM 2309 O O . TYR A 1 285 ? 9.846 -0.621 -10.166 1.00 33.89 285 TYR A O 1
ATOM 2318 N N . LEU A 1 286 ? 11.089 -0.365 -8.310 1.00 32.79 286 LEU A N 1
ATOM 2319 C CA . LEU A 1 286 ? 10.867 1.076 -8.265 1.00 34.28 286 LEU A CA 1
ATOM 2320 C C . LEU A 1 286 ? 11.389 1.759 -9.517 1.00 30.79 286 LEU A C 1
ATOM 2321 O O . LEU A 1 286 ? 10.799 2.743 -9.982 1.00 30.12 286 LEU A O 1
ATOM 2326 N N . GLU A 1 287 ? 12.481 1.241 -10.085 1.00 31.20 287 GLU A N 1
ATOM 2327 C CA . GLU A 1 287 ? 13.027 1.826 -11.303 1.00 28.19 287 GLU A CA 1
ATOM 2328 C C . GLU A 1 287 ? 12.028 1.778 -12.448 1.00 32.82 287 GLU A C 1
ATOM 2329 O O . GLU A 1 287 ? 12.069 2.635 -13.337 1.00 31.90 287 GLU A O 1
ATOM 2335 N N . THR A 1 288 ? 11.127 0.787 -12.456 1.00 32.07 288 THR A N 1
ATOM 2336 C CA . THR A 1 288 ? 10.109 0.744 -13.500 1.00 37.51 288 THR A CA 1
ATOM 2337 C C . THR A 1 288 ? 9.155 1.929 -13.426 1.00 34.86 288 THR A C 1
ATOM 2338 O O . THR A 1 288 ? 8.519 2.257 -14.431 1.00 38.02 288 THR A O 1
ATOM 2342 N N . TYR A 1 289 ? 9.037 2.570 -12.265 1.00 32.41 289 TYR A N 1
ATOM 2343 C CA . TYR A 1 289 ? 8.289 3.817 -12.133 1.00 31.38 289 TYR A CA 1
ATOM 2344 C C . TYR A 1 289 ? 9.109 5.063 -12.432 1.00 35.99 289 TYR A C 1
ATOM 2345 O O . TYR A 1 289 ? 8.582 6.176 -12.300 1.00 33.32 289 TYR A O 1
ATOM 2354 N N . GLY A 1 290 ? 10.378 4.917 -12.802 1.00 29.84 290 GLY A N 1
ATOM 2355 C CA . GLY A 1 290 ? 11.241 6.075 -12.894 1.00 27.04 290 GLY A CA 1
ATOM 2356 C C . GLY A 1 290 ? 11.696 6.588 -11.551 1.00 25.66 290 GLY A C 1
ATOM 2357 O O . GLY A 1 290 ? 12.119 7.742 -11.438 1.00 26.91 290 GLY A O 1
ATOM 2358 N N . ALA A 1 291 ? 11.615 5.766 -10.512 1.00 22.95 291 ALA A N 1
ATOM 2359 C CA . ALA A 1 291 ? 12.055 6.168 -9.183 1.00 25.09 291 ALA A CA 1
ATOM 2360 C C . ALA A 1 291 ? 13.453 5.629 -8.914 1.00 26.83 291 ALA A C 1
ATOM 2361 O O . ALA A 1 291 ? 13.733 4.450 -9.161 1.00 29.16 291 ALA A O 1
ATOM 2363 N N . VAL A 1 292 ? 14.327 6.491 -8.413 1.00 21.87 292 VAL A N 1
ATOM 2364 C CA . VAL A 1 292 ? 15.669 6.108 -8.000 1.00 20.56 292 VAL A CA 1
ATOM 2365 C C . VAL A 1 292 ? 15.824 6.504 -6.542 1.00 20.42 292 VAL A C 1
ATOM 2366 O O . VAL A 1 292 ? 15.412 7.597 -6.143 1.00 20.65 292 VAL A O 1
ATOM 2370 N N . SER A 1 293 ? 16.387 5.613 -5.737 1.00 21.01 293 SER A N 1
ATOM 2371 C CA . SER A 1 293 ? 16.784 5.994 -4.392 1.00 18.03 293 SER A CA 1
ATOM 2372 C C . SER A 1 293 ? 18.178 6.599 -4.471 1.00 18.10 293 SER A C 1
ATOM 2373 O O . SER A 1 293 ? 19.111 5.964 -4.981 1.00 20.20 293 SER A O 1
ATOM 2376 N N . ILE A 1 294 ? 18.314 7.828 -3.975 1.00 17.73 294 ILE A N 1
ATOM 2377 C CA . ILE A 1 294 ? 19.605 8.511 -4.019 1.00 17.45 294 ILE A CA 1
ATOM 2378 C C . ILE A 1 294 ? 20.491 8.159 -2.844 1.00 17.68 294 ILE A C 1
ATOM 2379 O O . ILE A 1 294 ? 21.641 8.621 -2.773 1.00 17.38 294 ILE A O 1
ATOM 2384 N N . GLY A 1 295 ? 19.996 7.349 -1.908 1.00 17.20 295 GLY A N 1
ATOM 2385 C CA . GLY A 1 295 ? 20.760 7.058 -0.714 1.00 18.61 295 GLY A CA 1
ATOM 2386 C C . GLY A 1 295 ? 19.925 7.209 0.544 1.00 18.83 295 GLY A C 1
ATOM 2387 O O . GLY A 1 295 ? 18.683 7.178 0.506 1.00 17.79 295 GLY A O 1
ATOM 2388 N N . SER A 1 296 ? 20.637 7.367 1.660 1.00 17.01 296 SER A N 1
ATOM 2389 C CA . SER A 1 296 ? 20.066 7.343 3.006 1.00 17.81 296 SER A CA 1
ATOM 2390 C C . SER A 1 296 ? 21.161 7.789 3.953 1.00 14.81 296 SER A C 1
ATOM 2391 O O . SER A 1 296 ? 22.345 7.715 3.610 1.00 16.55 296 SER A O 1
ATOM 2394 N N . LEU A 1 297 ? 20.766 8.235 5.155 1.00 16.69 297 LEU A N 1
ATOM 2395 C CA . LEU A 1 297 ? 21.772 8.483 6.182 1.00 16.22 297 LEU A CA 1
ATOM 2396 C C . LEU A 1 297 ? 22.616 7.243 6.433 1.00 15.83 297 LEU A C 1
ATOM 2397 O O . LEU A 1 297 ? 23.835 7.346 6.642 1.00 16.74 297 LEU A O 1
ATOM 2402 N N . TYR A 1 298 ? 22.000 6.068 6.314 1.00 15.39 298 TYR A N 1
ATOM 2403 C CA . TYR A 1 298 ? 22.696 4.804 6.532 1.00 16.80 298 TYR A CA 1
ATOM 2404 C C . TYR A 1 298 ? 23.779 4.580 5.473 1.00 16.28 298 TYR A C 1
ATOM 2405 O O . TYR A 1 298 ? 24.967 4.440 5.791 1.00 16.30 298 TYR A O 1
ATOM 2414 N N . THR A 1 299 ? 23.409 4.633 4.195 1.00 16.65 299 THR A N 1
ATOM 2415 C CA . THR A 1 299 ? 24.413 4.454 3.152 1.00 17.62 299 THR A CA 1
ATOM 2416 C C . THR A 1 299 ? 25.476 5.547 3.192 1.00 15.70 299 THR A C 1
ATOM 2417 O O . THR A 1 299 ? 26.674 5.270 3.004 1.00 16.49 299 THR A O 1
ATOM 2421 N N . PHE A 1 300 ? 25.069 6.784 3.488 1.00 16.23 300 PHE A N 1
ATOM 2422 C CA . PHE A 1 300 ? 25.997 7.904 3.430 1.00 16.41 300 PHE A CA 1
ATOM 2423 C C . PHE A 1 300 ? 26.948 7.929 4.616 1.00 16.25 300 PHE A C 1
ATOM 2424 O O . PHE A 1 300 ? 28.093 8.386 4.476 1.00 16.80 300 PHE A O 1
ATOM 2432 N N . ALA A 1 301 ? 26.482 7.473 5.803 1.00 14.52 301 ALA A N 1
ATOM 2433 C CA . ALA A 1 301 ? 27.183 7.793 7.042 1.00 15.43 301 ALA A CA 1
ATOM 2434 C C . ALA A 1 301 ? 27.315 6.630 8.019 1.00 16.25 301 ALA A C 1
ATOM 2435 O O . ALA A 1 301 ? 27.688 6.865 9.187 1.00 16.38 301 ALA A O 1
ATOM 2437 N N . LEU A 1 302 ? 27.003 5.397 7.619 1.00 15.73 302 LEU A N 1
ATOM 2438 C CA . LEU A 1 302 ? 27.395 4.257 8.436 1.00 14.51 302 LEU A CA 1
ATOM 2439 C C . LEU A 1 302 ? 28.899 4.283 8.644 1.00 17.04 302 LEU A C 1
ATOM 2440 O O . LEU A 1 302 ? 29.393 3.965 9.734 1.00 16.39 302 LEU A O 1
ATOM 2445 N N . GLU A 1 303 ? 29.639 4.696 7.610 1.00 15.47 303 GLU A N 1
ATOM 2446 C CA . GLU A 1 303 ? 31.081 4.884 7.698 1.00 13.71 303 GLU A CA 1
ATOM 2447 C C . GLU A 1 303 ? 31.502 6.249 7.166 1.00 15.52 303 GLU A C 1
ATOM 2448 O O . GLU A 1 303 ? 32.545 6.764 7.576 1.00 17.44 303 GLU A O 1
ATOM 2454 N N . GLY A 1 304 ? 30.749 6.838 6.236 1.00 14.97 304 GLY A N 1
ATOM 2455 C CA . GLY A 1 304 ? 31.147 8.140 5.705 1.00 15.11 304 GLY A CA 1
ATOM 2456 C C . GLY A 1 304 ? 31.215 9.176 6.815 1.00 15.16 304 GLY A C 1
ATOM 2457 O O . GLY A 1 304 ? 30.363 9.213 7.706 1.00 18.20 304 GLY A O 1
ATOM 2458 N N . ILE A 1 305 ? 32.210 10.062 6.727 1.00 15.69 305 ILE A N 1
ATOM 2459 C CA . ILE A 1 305 ? 32.451 11.079 7.740 1.00 15.40 305 ILE A CA 1
ATOM 2460 C C . ILE A 1 305 ? 32.378 12.438 7.055 1.00 15.82 305 ILE A C 1
ATOM 2461 O O . ILE A 1 305 ? 33.064 12.684 6.054 1.00 16.82 305 ILE A O 1
ATOM 2466 N N . TRP A 1 306 ? 31.568 13.325 7.614 1.00 15.95 306 TRP A N 1
ATOM 2467 C CA . TRP A 1 306 ? 31.051 14.518 6.960 1.00 16.30 306 TRP A CA 1
ATOM 2468 C C . TRP A 1 306 ? 31.383 15.785 7.742 1.00 16.88 306 TRP A C 1
ATOM 2469 O O . TRP A 1 306 ? 31.699 15.762 8.941 1.00 18.38 306 TRP A O 1
ATOM 2480 N N . GLU A 1 307 ? 31.259 16.916 7.053 1.00 16.67 307 GLU A N 1
ATOM 2481 C CA . GLU A 1 307 ? 31.387 18.224 7.690 1.00 18.07 307 GLU A CA 1
ATOM 2482 C C . GLU A 1 307 ? 30.519 19.223 6.940 1.00 19.14 307 GLU A C 1
ATOM 2483 O O . GLU A 1 307 ? 30.075 18.970 5.817 1.00 18.74 307 GLU A O 1
ATOM 2489 N N . ASP A 1 308 ? 30.280 20.369 7.567 1.00 19.51 308 ASP A N 1
ATOM 2490 C CA . ASP A 1 308 ? 29.654 21.474 6.857 1.00 17.79 308 ASP A CA 1
ATOM 2491 C C . ASP A 1 308 ? 30.691 22.182 5.991 1.00 24.82 308 ASP A C 1
ATOM 2492 O O . ASP A 1 308 ? 31.771 22.547 6.466 1.00 23.77 308 ASP A O 1
ATOM 2497 N N . LYS A 1 309 ? 30.346 22.405 4.742 1.00 22.28 309 LYS A N 1
ATOM 2498 C CA . LYS A 1 309 ? 31.216 23.009 3.752 1.00 24.38 309 LYS A CA 1
ATOM 2499 C C . LYS A 1 309 ? 31.013 24.513 3.716 1.00 24.16 309 LYS A C 1
ATOM 2500 O O . LYS A 1 309 ? 30.125 25.057 4.386 1.00 24.52 309 LYS A O 1
ATOM 2506 N N . PRO A 1 310 ? 31.859 25.240 2.972 1.00 27.01 310 PRO A N 1
ATOM 2507 C CA . PRO A 1 310 ? 31.795 26.714 3.015 1.00 29.74 310 PRO A CA 1
ATOM 2508 C C . PRO A 1 310 ? 30.479 27.321 2.549 1.00 27.33 310 PRO A C 1
ATOM 2509 O O . PRO A 1 310 ? 30.184 28.470 2.915 1.00 26.54 310 PRO A O 1
ATOM 2513 N N . ASP A 1 311 ? 29.692 26.602 1.746 1.00 24.55 311 ASP A N 1
ATOM 2514 C CA . ASP A 1 311 ? 28.393 27.055 1.270 1.00 25.29 311 ASP A CA 1
ATOM 2515 C C . ASP A 1 311 ? 27.248 26.538 2.134 1.00 21.26 311 ASP A C 1
ATOM 2516 O O . ASP A 1 311 ? 26.081 26.704 1.760 1.00 26.59 311 ASP A O 1
ATOM 2521 N N . GLY A 1 312 ? 27.560 25.927 3.266 1.00 24.36 312 GLY A N 1
ATOM 2522 C CA . GLY A 1 312 ? 26.552 25.365 4.134 1.00 24.53 312 GLY A CA 1
ATOM 2523 C C . GLY A 1 312 ? 26.145 23.956 3.792 1.00 25.21 312 GLY A C 1
ATOM 2524 O O . GLY A 1 312 ? 25.364 23.355 4.538 1.00 24.35 312 GLY A O 1
ATOM 2525 N N . SER A 1 313 ? 26.659 23.398 2.708 1.00 21.03 313 SER A N 1
ATOM 2526 C CA . SER A 1 313 ? 26.230 22.071 2.296 1.00 20.32 313 SER A CA 1
ATOM 2527 C C . SER A 1 313 ? 27.010 20.989 3.038 1.00 19.75 313 SER A C 1
ATOM 2528 O O . SER A 1 313 ? 28.027 21.242 3.690 1.00 19.97 313 SER A O 1
ATOM 2531 N N . TRP A 1 314 ? 26.521 19.749 2.928 1.00 18.32 314 TRP A N 1
ATOM 2532 C CA . TRP A 1 314 ? 27.159 18.608 3.564 1.00 19.07 314 TRP A CA 1
ATOM 2533 C C . TRP A 1 314 ? 28.137 17.951 2.598 1.00 18.76 314 TRP A C 1
ATOM 2534 O O . TRP A 1 314 ? 27.801 17.703 1.433 1.00 21.83 314 TRP A O 1
ATOM 2545 N N . GLY A 1 315 ? 29.360 17.709 3.072 1.00 18.73 315 GLY A N 1
ATOM 2546 C CA . GLY A 1 315 ? 30.396 17.111 2.256 1.00 20.68 315 GLY A CA 1
ATOM 2547 C C . GLY A 1 315 ? 31.359 16.318 3.114 1.00 20.34 315 GLY A C 1
ATOM 2548 O O . GLY A 1 315 ? 31.230 16.276 4.336 1.00 19.00 315 GLY A O 1
ATOM 2549 N N . GLY A 1 316 ? 32.326 15.673 2.465 1.00 19.07 316 GLY A N 1
ATOM 2550 C CA . GLY A 1 316 ? 33.295 14.874 3.208 1.00 19.02 316 GLY A CA 1
ATOM 2551 C C . GLY A 1 316 ? 34.127 15.729 4.155 1.00 18.12 316 GLY A C 1
ATOM 2552 O O . GLY A 1 316 ? 34.488 16.865 3.846 1.00 19.12 316 GLY A O 1
ATOM 2553 N N . ARG A 1 317 ? 34.439 15.170 5.320 1.00 17.62 317 ARG A N 1
ATOM 2554 C CA . ARG A 1 317 ? 35.186 15.943 6.308 1.00 16.92 317 ARG A CA 1
ATOM 2555 C C . ARG A 1 317 ? 36.609 16.236 5.831 1.00 20.01 317 ARG A C 1
ATOM 2556 O O . ARG A 1 317 ? 37.257 15.388 5.222 1.00 20.59 317 ARG A O 1
ATOM 2564 N N . THR A 1 318 ? 37.101 17.449 6.111 1.00 19.49 318 THR A N 1
ATOM 2565 C CA . THR A 1 318 ? 38.435 17.824 5.652 1.00 22.11 318 THR A CA 1
ATOM 2566 C C . THR A 1 318 ? 39.507 17.005 6.376 1.00 21.67 318 THR A C 1
ATOM 2567 O O . THR A 1 318 ? 39.477 16.841 7.598 1.00 21.76 318 THR A O 1
ATOM 2571 N N . LEU A 1 319 ? 40.454 16.483 5.610 1.00 20.57 319 LEU A N 1
ATOM 2572 C CA . LEU A 1 319 ? 41.543 15.714 6.190 1.00 25.43 319 LEU A CA 1
ATOM 2573 C C . LEU A 1 319 ? 42.438 16.632 7.017 1.00 24.24 319 LEU A C 1
ATOM 2574 O O . LEU A 1 319 ? 42.716 17.762 6.608 1.00 23.85 319 LEU A O 1
ATOM 2579 N N . PRO A 1 320 ? 42.894 16.191 8.189 1.00 22.98 320 PRO A N 1
ATOM 2580 C CA . PRO A 1 320 ? 43.626 17.126 9.067 1.00 23.14 320 PRO A CA 1
ATOM 2581 C C . PRO A 1 320 ? 44.819 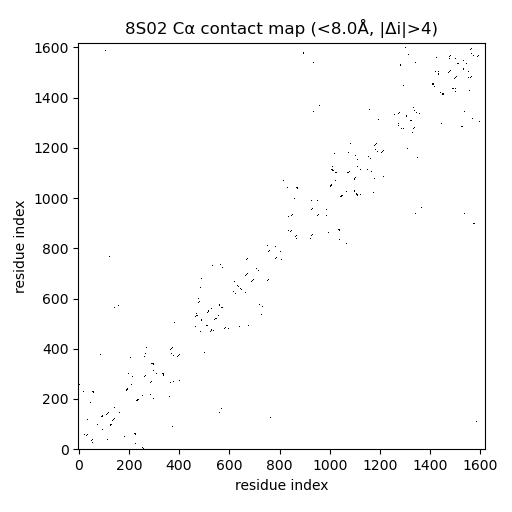17.788 8.400 1.00 23.68 320 PRO A C 1
ATOM 2582 O O . PRO A 1 320 ? 45.049 18.992 8.608 1.00 26.17 320 PRO A O 1
ATOM 2586 N N . TRP A 1 321 ? 45.559 17.048 7.565 1.00 26.77 321 TRP A N 1
ATOM 2587 C CA . TRP A 1 321 ? 46.747 17.602 6.921 1.00 28.66 321 TRP A CA 1
ATOM 2588 C C . TRP A 1 321 ? 46.415 18.618 5.835 1.00 27.46 321 TRP A C 1
ATOM 2589 O O . TRP A 1 321 ? 47.297 19.394 5.444 1.00 34.10 321 TRP A O 1
ATOM 2600 N N . ASP A 1 322 ? 45.172 18.650 5.344 1.00 28.59 322 ASP A N 1
ATOM 2601 C CA . ASP A 1 322 ? 44.739 19.724 4.451 1.00 28.34 322 ASP A CA 1
ATOM 2602 C C . ASP A 1 322 ? 44.317 20.976 5.203 1.00 30.23 322 ASP A C 1
ATOM 2603 O O . ASP A 1 322 ? 43.917 21.964 4.569 1.00 33.61 322 ASP A O 1
ATOM 2608 N N . LYS A 1 323 ? 44.428 20.943 6.526 1.00 32.03 323 LYS A N 1
ATOM 2609 C CA . LYS A 1 323 ? 43.995 21.973 7.455 1.00 32.09 323 LYS A CA 1
ATOM 2610 C C . LYS A 1 323 ? 45.157 22.438 8.306 1.00 26.13 323 LYS A C 1
ATOM 2611 O O . LYS A 1 323 ? 44.933 23.098 9.325 1.00 36.79 323 LYS A O 1
ATOM 2617 N N . GLY A 1 324 ? 46.380 22.050 7.962 1.00 30.20 324 GLY A N 1
ATOM 2618 C CA . GLY A 1 324 ? 47.546 22.437 8.726 1.00 30.99 324 GLY A CA 1
ATOM 2619 C C . GLY A 1 324 ? 47.794 21.633 9.979 1.00 31.22 324 GLY A C 1
ATOM 2620 O O . GLY A 1 324 ? 48.671 22.004 10.769 1.00 33.61 324 GLY A O 1
ATOM 2621 N N . ILE A 1 325 ? 47.062 20.543 10.187 1.00 30.30 325 ILE A N 1
ATOM 2622 C CA . ILE A 1 325 ? 47.195 19.728 11.390 1.00 32.11 325 ILE A CA 1
ATOM 2623 C C . ILE A 1 325 ? 48.121 18.561 11.071 1.00 28.56 325 ILE A C 1
ATOM 2624 O O . ILE A 1 325 ? 47.820 17.739 10.198 1.00 34.83 325 ILE A O 1
ATOM 2629 N N . GLU A 1 326 ? 49.247 18.482 11.771 1.00 34.84 326 GLU A N 1
ATOM 2630 C CA . GLU A 1 326 ? 50.174 17.385 11.543 1.00 33.26 326 GLU A CA 1
ATOM 2631 C C . GLU A 1 326 ? 49.794 16.176 12.398 1.00 33.72 326 GLU A C 1
ATOM 2632 O O . GLU A 1 326 ? 49.154 16.303 13.449 1.00 32.27 326 GLU A O 1
ATOM 2638 N N . ILE A 1 327 ? 50.137 14.989 11.899 1.00 30.22 327 ILE A N 1
ATOM 2639 C CA . ILE A 1 327 ? 49.925 13.735 12.622 1.00 28.18 327 ILE A CA 1
ATOM 2640 C C . ILE A 1 327 ? 51.273 13.021 12.599 1.00 31.16 327 ILE A C 1
ATOM 2641 O O . ILE A 1 327 ? 51.561 12.231 11.696 1.00 36.28 327 ILE A O 1
ATOM 2646 N N . ASN A 1 328 ? 52.112 13.304 13.588 1.00 27.99 328 ASN A N 1
ATOM 2647 C CA . ASN A 1 328 ? 53.479 12.819 13.590 1.00 34.23 328 ASN A CA 1
ATOM 2648 C C . ASN A 1 328 ? 53.821 11.910 14.751 1.00 28.64 328 ASN A C 1
ATOM 2649 O O . ASN A 1 328 ? 54.955 11.419 14.806 1.00 36.31 328 ASN A O 1
ATOM 2654 N N A ASP A 1 329 ? 52.887 11.654 15.670 0.51 26.59 329 ASP A N 1
ATOM 2655 N N B ASP A 1 329 ? 52.912 11.702 15.704 0.49 26.63 329 ASP A N 1
ATOM 2656 C CA A ASP A 1 329 ? 53.186 10.831 16.834 0.51 26.79 329 ASP A CA 1
ATOM 2657 C CA B ASP A 1 329 ? 53.202 10.807 16.818 0.49 26.79 329 ASP A CA 1
ATOM 2658 C C A ASP A 1 329 ? 51.937 10.080 17.261 0.51 24.83 329 ASP A C 1
ATOM 2659 C C B ASP A 1 329 ? 51.938 10.113 17.304 0.49 24.79 329 ASP A C 1
ATOM 2660 O O A ASP A 1 329 ? 50.816 10.412 16.863 0.51 21.29 329 ASP A O 1
ATOM 2661 O O B ASP A 1 329 ? 50.815 10.494 16.958 0.49 21.27 329 ASP A O 1
ATOM 2670 N N . ARG A 1 330 ? 52.155 9.056 18.089 1.00 21.83 330 ARG A N 1
ATOM 2671 C CA . ARG A 1 330 ? 51.070 8.175 18.508 1.00 22.05 330 ARG A CA 1
ATOM 2672 C C . ARG A 1 330 ? 49.974 8.925 19.250 1.00 20.17 330 ARG A C 1
ATOM 2673 O O . ARG A 1 330 ? 48.786 8.735 18.973 1.00 21.17 330 ARG A O 1
ATOM 2681 N N . ASP A 1 331 ? 50.350 9.778 20.211 1.00 22.38 331 ASP A N 1
ATOM 2682 C CA . ASP A 1 331 ? 49.334 10.394 21.070 1.00 18.43 331 ASP A CA 1
ATOM 2683 C C . ASP A 1 331 ? 48.451 11.361 20.284 1.00 18.51 331 ASP A C 1
ATOM 2684 O O . ASP A 1 331 ? 47.226 11.397 20.469 1.00 20.71 331 ASP A O 1
ATOM 2689 N N . THR A 1 332 ? 49.058 12.169 19.409 1.00 20.28 332 THR A N 1
ATOM 2690 C CA . THR A 1 332 ? 48.276 13.039 18.539 1.00 22.84 332 THR A CA 1
ATOM 2691 C C . THR A 1 332 ? 47.374 12.224 17.620 1.00 19.41 332 THR A C 1
ATOM 2692 O O . THR A 1 332 ? 46.187 12.544 17.444 1.00 20.75 332 THR A O 1
ATOM 2696 N N . ALA A 1 333 ? 47.915 11.155 17.038 1.00 18.78 333 ALA A N 1
ATOM 2697 C CA . ALA A 1 333 ? 47.122 10.316 16.146 1.00 18.82 333 ALA A CA 1
ATOM 2698 C C . ALA A 1 333 ? 45.932 9.696 16.875 1.00 17.60 333 ALA A C 1
ATOM 2699 O O . ALA A 1 333 ? 44.815 9.653 16.334 1.00 19.62 333 ALA A O 1
ATOM 2701 N N . VAL A 1 334 ? 46.148 9.210 18.100 1.00 18.99 334 VAL A N 1
ATOM 2702 C CA . VAL A 1 334 ? 45.060 8.568 18.845 1.00 18.12 334 VAL A CA 1
ATOM 2703 C C . VAL A 1 334 ? 43.943 9.555 19.113 1.00 20.14 334 VAL A C 1
ATOM 2704 O O . VAL A 1 334 ? 42.766 9.249 18.911 1.00 18.24 334 VAL A O 1
ATOM 2708 N N . ARG A 1 335 ? 44.286 10.772 19.548 1.00 18.56 335 ARG A N 1
ATOM 2709 C CA . ARG A 1 335 ? 43.239 11.725 19.894 1.00 17.78 335 ARG A CA 1
ATOM 2710 C C . ARG A 1 335 ? 42.471 12.176 18.661 1.00 17.70 335 ARG A C 1
ATOM 2711 O O . ARG A 1 335 ? 41.237 12.267 18.698 1.00 18.83 335 ARG A O 1
ATOM 2719 N N . LEU A 1 336 ? 43.179 12.413 17.542 1.00 18.47 336 LEU A N 1
ATOM 2720 C CA . LEU A 1 336 ? 42.505 12.803 16.303 1.00 20.25 336 LEU A CA 1
ATOM 2721 C C . LEU A 1 336 ? 41.663 11.663 15.751 1.00 17.89 336 LEU A C 1
ATOM 2722 O O . LEU A 1 336 ? 40.594 11.906 15.179 1.00 17.76 336 LEU A O 1
ATOM 2727 N N . TYR A 1 337 ? 42.123 10.424 15.926 1.00 16.35 337 TYR A N 1
ATOM 2728 C CA . TYR A 1 337 ? 41.380 9.243 15.473 1.00 16.79 337 TYR A CA 1
ATOM 2729 C C . TYR A 1 337 ? 40.095 9.067 16.271 1.00 18.08 337 TYR A C 1
ATOM 2730 O O . TYR A 1 337 ? 39.032 8.782 15.700 1.00 17.56 337 TYR A O 1
ATOM 2739 N N . ALA A 1 338 ? 40.175 9.251 17.595 1.00 17.53 338 ALA A N 1
ATOM 2740 C CA . ALA A 1 338 ? 38.986 9.233 18.443 1.00 17.54 338 ALA A CA 1
ATOM 2741 C C . ALA A 1 338 ? 38.002 10.313 18.019 1.00 17.09 338 ALA A C 1
ATOM 2742 O O . ALA A 1 338 ? 36.806 10.049 17.824 1.00 17.81 338 ALA A O 1
ATOM 2744 N N . ASP A 1 339 ? 38.503 11.540 17.823 1.00 17.43 339 ASP A N 1
ATOM 2745 C CA . ASP A 1 339 ? 37.634 12.650 17.441 1.00 17.52 339 ASP A CA 1
ATOM 2746 C C . ASP A 1 339 ? 36.972 12.407 16.088 1.00 16.91 339 ASP A C 1
ATOM 2747 O O . ASP A 1 339 ? 35.768 12.662 15.923 1.00 17.59 339 ASP A O 1
ATOM 2752 N N . TRP A 1 340 ? 37.736 11.891 15.118 1.00 18.03 340 TRP A N 1
ATOM 2753 C CA . TRP A 1 340 ? 37.176 11.584 13.808 1.00 17.65 340 TRP A CA 1
ATOM 2754 C C . TRP A 1 340 ? 35.998 10.629 13.932 1.00 18.29 340 TRP A C 1
ATOM 2755 O O . TRP A 1 340 ? 34.911 10.873 13.381 1.00 16.09 340 TRP A O 1
ATOM 2766 N N . ASN A 1 341 ? 36.205 9.516 14.637 1.00 16.67 341 ASN A N 1
ATOM 2767 C CA . ASN A 1 341 ? 35.139 8.535 14.762 1.00 16.20 341 ASN A CA 1
ATOM 2768 C C . ASN A 1 341 ? 33.966 9.060 15.571 1.00 15.46 341 ASN A C 1
ATOM 2769 O O . ASN A 1 341 ? 32.810 8.759 15.244 1.00 17.13 341 ASN A O 1
ATOM 2774 N N . LEU A 1 342 ? 34.220 9.874 16.600 1.00 16.40 342 LEU A N 1
ATOM 2775 C CA . LEU A 1 342 ? 33.103 10.369 17.396 1.00 15.79 342 LEU A CA 1
ATOM 2776 C C . LEU A 1 342 ? 32.197 11.305 16.591 1.00 17.28 342 LEU A C 1
ATOM 2777 O O . LEU A 1 342 ? 31.049 11.540 16.986 1.00 17.30 342 LEU A O 1
ATOM 2782 N N . SER A 1 343 ? 32.668 11.819 15.454 1.00 15.77 343 SER A N 1
ATOM 2783 C CA . SER A 1 343 ? 31.840 12.666 14.606 1.00 17.31 343 SER A CA 1
ATOM 2784 C C . SER A 1 343 ? 30.913 11.867 13.698 1.00 15.80 343 SER A C 1
ATOM 2785 O O . SER A 1 343 ? 30.152 12.467 12.929 1.00 17.77 343 SER A O 1
ATOM 2788 N N A LYS A 1 344 ? 30.936 10.542 13.778 0.64 15.14 344 LYS A N 1
ATOM 2789 N N B LYS A 1 344 ? 30.955 10.548 13.771 0.36 15.14 344 LYS A N 1
ATOM 2790 C CA A LYS A 1 344 ? 30.172 9.719 12.860 0.64 15.70 344 LYS A CA 1
ATOM 2791 C CA B LYS A 1 344 ? 30.177 9.722 12.864 0.36 15.64 344 LYS A CA 1
ATOM 2792 C C A LYS A 1 344 ? 28.686 10.065 12.917 0.64 16.51 344 LYS A C 1
ATOM 2793 C C B LYS A 1 344 ? 28.694 10.082 12.925 0.36 16.41 344 LYS A C 1
ATOM 2794 O O A LYS A 1 344 ? 28.073 9.952 13.990 0.64 15.41 344 LYS A O 1
ATOM 2795 O O B LYS A 1 344 ? 28.093 10.029 14.008 0.36 15.79 344 LYS A O 1
ATOM 2806 N N . PRO A 1 345 ? 28.069 10.455 11.801 1.00 15.29 345 PRO A N 1
ATOM 2807 C CA . PRO A 1 345 ? 26.657 10.865 11.871 1.00 15.95 345 PRO A CA 1
ATOM 2808 C C . PRO A 1 345 ? 25.745 9.770 12.390 1.00 14.61 345 PRO A C 1
ATOM 2809 O O . PRO A 1 345 ? 24.805 10.058 13.148 1.00 16.49 345 PRO A O 1
ATOM 2813 N N . GLN A 1 346 ? 26.035 8.507 12.033 1.00 15.57 346 GLN A N 1
ATOM 2814 C CA . GLN A 1 346 ? 25.220 7.365 12.433 1.00 15.68 346 GLN A CA 1
ATOM 2815 C C . GLN A 1 346 ? 25.414 6.938 13.879 1.00 15.64 346 GLN A C 1
ATOM 2816 O O . GLN A 1 346 ? 24.821 5.924 14.279 1.00 17.88 346 GLN A O 1
ATOM 2822 N N . TRP A 1 347 ? 26.194 7.682 14.684 1.00 16.19 347 TRP A N 1
ATOM 2823 C CA . TRP A 1 347 ? 26.227 7.470 16.139 1.00 14.72 347 TRP A CA 1
ATOM 2824 C C . TRP A 1 347 ? 25.364 8.464 16.901 1.00 16.94 347 TRP A C 1
ATOM 2825 O O . TRP A 1 347 ? 25.080 8.240 18.076 1.00 16.38 347 TRP A O 1
ATOM 2836 N N . GLN A 1 348 ? 24.900 9.539 16.272 1.00 16.43 348 GLN A N 1
ATOM 2837 C CA . GLN A 1 348 ? 24.319 10.618 17.072 1.00 16.18 348 GLN A CA 1
ATOM 2838 C C . GLN A 1 348 ? 22.934 10.265 17.608 1.00 15.96 348 GLN A C 1
ATOM 2839 O O . GLN A 1 348 ? 22.561 10.719 18.700 1.00 16.64 348 GLN A O 1
ATOM 2845 N N . HIS A 1 349 ? 22.152 9.495 16.850 1.00 16.31 349 HIS A N 1
ATOM 2846 C CA . HIS A 1 349 ? 20.773 9.201 17.241 1.00 14.79 349 HIS A CA 1
ATOM 2847 C C . HIS A 1 349 ? 20.706 8.240 18.428 1.00 15.97 349 HIS A C 1
ATOM 2848 O O . HIS A 1 349 ? 19.641 8.124 19.043 1.00 18.25 349 HIS A O 1
ATOM 2855 N N . PHE A 1 350 ? 21.822 7.589 18.787 1.00 16.64 350 PHE A N 1
ATOM 2856 C CA . PHE A 1 350 ? 21.856 6.806 20.026 1.00 16.41 350 PHE A CA 1
ATOM 2857 C C . PHE A 1 350 ? 21.658 7.675 21.255 1.00 17.26 350 PHE A C 1
ATOM 2858 O O . PHE A 1 350 ? 21.302 7.153 22.319 1.00 20.68 350 PHE A O 1
ATOM 2866 N N . TYR A 1 351 ? 21.856 8.989 21.137 1.00 17.13 351 TYR A N 1
ATOM 2867 C CA . TYR A 1 351 ? 21.623 9.929 22.228 1.00 20.58 351 TYR A CA 1
ATOM 2868 C C . TYR A 1 351 ? 20.417 10.822 22.003 1.00 21.31 351 TYR A C 1
ATOM 2869 O O . TYR A 1 351 ? 19.628 11.044 22.923 1.00 21.67 351 TYR A O 1
ATOM 2878 N N . ASP A 1 352 ? 20.243 11.344 20.792 1.00 20.40 352 ASP A N 1
ATOM 2879 C CA . ASP A 1 352 ? 19.244 12.377 20.532 1.00 20.44 352 ASP A CA 1
ATOM 2880 C C . ASP A 1 352 ? 18.670 12.126 19.142 1.00 20.45 352 ASP A C 1
ATOM 2881 O O . ASP A 1 352 ? 19.318 12.454 18.137 1.00 18.67 352 ASP A O 1
ATOM 2886 N N . PRO A 1 353 ? 17.447 11.594 19.045 1.00 20.82 353 PRO A N 1
ATOM 2887 C CA . PRO A 1 353 ? 16.875 11.310 17.716 1.00 20.34 353 PRO A CA 1
ATOM 2888 C C . PRO A 1 353 ? 16.678 12.555 16.864 1.00 19.73 353 PRO A C 1
ATOM 2889 O O . PRO A 1 353 ? 16.665 12.436 15.632 1.00 18.47 353 PRO A O 1
ATOM 2893 N N . THR A 1 354 ? 16.545 13.737 17.469 1.00 18.27 354 THR A N 1
ATOM 2894 C CA . THR A 1 354 ? 16.351 14.939 16.658 1.00 19.63 354 THR A CA 1
ATOM 2895 C C . THR A 1 354 ? 17.594 15.278 15.855 1.00 19.83 354 THR A C 1
ATOM 2896 O O . THR A 1 354 ? 17.487 15.937 14.818 1.00 19.63 354 THR A O 1
ATOM 2900 N N . ILE A 1 355 ? 18.781 14.850 16.301 1.00 19.28 355 ILE A N 1
ATOM 2901 C CA . ILE A 1 355 ? 19.971 15.057 15.476 1.00 18.17 355 ILE A CA 1
ATOM 2902 C C . ILE A 1 355 ? 19.831 14.318 14.157 1.00 16.56 355 ILE A C 1
ATOM 2903 O O . ILE A 1 355 ? 20.106 14.872 13.077 1.00 18.26 355 ILE A O 1
ATOM 2908 N N . LYS A 1 356 ? 19.362 13.066 14.221 1.00 15.00 356 LYS A N 1
ATOM 2909 C CA . LYS A 1 356 ? 19.080 12.303 13.017 1.00 15.58 356 LYS A CA 1
ATOM 2910 C C . LYS A 1 356 ? 17.897 12.872 12.235 1.00 19.39 356 LYS A C 1
ATOM 2911 O O . LYS A 1 356 ? 17.933 12.907 11.001 1.00 18.96 356 LYS A O 1
ATOM 2917 N N . SER A 1 357 ? 16.859 13.361 12.916 1.00 18.03 357 SER A N 1
ATOM 2918 C CA . SER A 1 357 ? 15.751 14.009 12.201 1.00 18.26 357 SER A CA 1
ATOM 2919 C C . SER A 1 357 ? 16.261 15.161 11.349 1.00 16.89 357 SER A C 1
ATOM 2920 O O . SER A 1 357 ? 15.950 15.255 10.157 1.00 17.64 357 SER A O 1
ATOM 2923 N N . ASP A 1 358 ? 17.086 16.027 11.944 1.00 17.50 358 ASP A N 1
ATOM 2924 C CA . ASP A 1 358 ? 17.639 17.164 11.206 1.00 17.49 358 ASP A CA 1
ATOM 2925 C C . ASP A 1 358 ? 18.546 16.695 10.076 1.00 18.02 358 ASP A C 1
ATOM 2926 O O . ASP A 1 358 ? 18.534 17.271 8.983 1.00 18.10 358 ASP A O 1
ATOM 2931 N N . MET A 1 359 ? 19.326 15.637 10.302 1.00 17.25 359 MET A N 1
ATOM 2932 C CA . MET A 1 359 ? 20.194 15.117 9.256 1.00 17.52 359 MET A CA 1
ATOM 2933 C C . MET A 1 359 ? 19.390 14.592 8.080 1.00 19.14 359 MET A C 1
ATOM 2934 O O . MET A 1 359 ? 19.757 14.803 6.918 1.00 17.95 359 MET A O 1
ATOM 2939 N N . MET A 1 360 ? 18.284 13.911 8.357 1.00 17.10 360 MET A N 1
ATOM 2940 C CA . MET A 1 360 ? 17.432 13.392 7.295 1.00 17.91 360 MET A CA 1
ATOM 2941 C C . MET A 1 360 ? 16.766 14.525 6.535 1.00 19.19 360 MET A C 1
ATOM 2942 O O . MET A 1 360 ? 16.673 14.474 5.304 1.00 18.06 360 MET A O 1
ATOM 2947 N N . LEU A 1 361 ? 16.281 15.545 7.248 1.00 18.19 361 LEU A N 1
ATOM 2948 C CA . LEU A 1 361 ? 15.673 16.690 6.572 1.00 17.15 361 LEU A CA 1
ATOM 2949 C C . LEU A 1 361 ? 16.680 17.399 5.679 1.00 18.89 361 LEU A C 1
ATOM 2950 O O . LEU A 1 361 ? 16.328 17.879 4.592 1.00 17.90 361 LEU A O 1
ATOM 2955 N N . ARG A 1 362 ? 17.936 17.476 6.125 1.00 18.52 362 ARG A N 1
ATOM 2956 C CA . ARG A 1 362 ? 18.972 18.105 5.318 1.00 18.84 362 ARG A CA 1
ATOM 2957 C C . ARG A 1 362 ? 19.278 17.271 4.076 1.00 17.91 362 ARG A C 1
ATOM 2958 O O . ARG A 1 362 ? 19.481 17.826 2.989 1.00 19.29 362 ARG A O 1
ATOM 2966 N N . ILE A 1 363 ? 19.298 15.944 4.202 1.00 17.50 363 ILE A N 1
ATOM 2967 C CA . ILE A 1 363 ? 19.491 15.111 3.016 1.00 17.26 363 ILE A CA 1
ATOM 2968 C C . ILE A 1 363 ? 18.352 15.319 2.024 1.00 18.50 363 ILE A C 1
ATOM 2969 O O . ILE A 1 363 ? 18.576 15.457 0.813 1.00 17.75 363 ILE A O 1
ATOM 2974 N N . ILE A 1 364 ? 17.108 15.330 2.515 1.00 18.43 364 ILE A N 1
ATOM 2975 C CA . ILE A 1 364 ? 15.963 15.566 1.637 1.00 19.49 364 ILE A CA 1
ATOM 2976 C C . ILE A 1 364 ? 16.150 16.852 0.845 1.00 19.60 364 ILE A C 1
ATOM 2977 O O . ILE A 1 364 ? 15.916 16.900 -0.368 1.00 19.98 364 ILE A O 1
ATOM 2982 N N . LYS A 1 365 ? 16.626 17.893 1.511 1.00 18.05 365 LYS A N 1
ATOM 2983 C CA . LYS A 1 365 ? 16.818 19.181 0.861 1.00 19.39 365 LYS A CA 1
ATOM 2984 C C . LYS A 1 365 ? 17.979 19.132 -0.129 1.00 19.06 365 LYS A C 1
ATOM 2985 O O . LYS A 1 365 ? 17.803 19.404 -1.324 1.00 22.13 365 LYS A O 1
ATOM 2991 N N . GLU A 1 366 ? 19.174 18.750 0.342 1.00 20.04 366 GLU A N 1
ATOM 2992 C CA . GLU A 1 366 ? 20.367 18.882 -0.496 1.00 19.04 366 GLU A CA 1
ATOM 2993 C C . GLU A 1 366 ? 20.400 17.857 -1.627 1.00 18.99 366 GLU A C 1
ATOM 2994 O O . GLU A 1 366 ? 20.980 18.136 -2.683 1.00 21.00 366 GLU A O 1
ATOM 3000 N N . TRP A 1 367 ? 19.821 16.670 -1.430 1.00 18.85 367 TRP A N 1
ATOM 3001 C CA . TRP A 1 367 ? 19.764 15.677 -2.498 1.00 18.45 367 TRP A CA 1
ATOM 3002 C C . TRP A 1 367 ? 18.488 15.763 -3.328 1.00 18.89 367 TRP A C 1
ATOM 3003 O O . TRP A 1 367 ? 18.282 14.922 -4.207 1.00 20.37 367 TRP A O 1
ATOM 3014 N N . GLN A 1 368 ? 17.662 16.794 -3.122 1.00 19.22 368 GLN A N 1
ATOM 3015 C CA . GLN A 1 368 ? 16.460 17.041 -3.925 1.00 19.79 368 GLN A CA 1
ATOM 3016 C C . GLN A 1 368 ? 15.527 15.831 -3.973 1.00 19.48 368 GLN A C 1
ATOM 3017 O O . GLN A 1 368 ? 15.147 15.349 -5.044 1.00 21.02 368 GLN A O 1
ATOM 3023 N N . VAL A 1 369 ? 15.127 15.377 -2.785 1.00 19.44 369 VAL A N 1
ATOM 3024 C CA . VAL A 1 369 ? 14.334 14.165 -2.607 1.00 18.95 369 VAL A CA 1
ATOM 3025 C C . VAL A 1 369 ? 12.852 14.500 -2.685 1.00 19.51 369 VAL A C 1
ATOM 3026 O O . VAL A 1 369 ? 12.391 15.495 -2.099 1.00 21.57 369 VAL A O 1
ATOM 3030 N N . ASP A 1 370 ? 12.098 13.646 -3.396 1.00 20.72 370 ASP A N 1
ATOM 3031 C CA . ASP A 1 370 ? 10.658 13.786 -3.570 1.00 19.75 370 ASP A CA 1
ATOM 3032 C C . ASP A 1 370 ? 9.835 12.972 -2.572 1.00 23.60 370 ASP A C 1
ATOM 3033 O O . ASP A 1 370 ? 8.671 13.313 -2.327 1.00 23.22 370 ASP A O 1
ATOM 3038 N N . GLY A 1 371 ? 10.392 11.905 -2.007 1.00 21.95 371 GLY A N 1
ATOM 3039 C CA . GLY A 1 371 ? 9.646 11.066 -1.087 1.00 23.17 371 GLY A CA 1
ATOM 3040 C C . GLY A 1 371 ? 10.594 10.178 -0.317 1.00 20.17 371 GLY A C 1
ATOM 3041 O O . GLY A 1 371 ? 11.712 9.910 -0.759 1.00 20.56 371 GLY A O 1
ATOM 3042 N N . VAL A 1 372 ? 10.136 9.731 0.850 1.00 19.09 372 VAL A N 1
ATOM 3043 C CA . VAL A 1 372 ? 10.956 8.963 1.786 1.00 16.84 372 VAL A CA 1
ATOM 3044 C C . VAL A 1 372 ? 10.272 7.643 2.080 1.00 20.21 372 VAL A C 1
ATOM 3045 O O . VAL A 1 372 ? 9.069 7.619 2.370 1.00 18.09 372 VAL A O 1
ATOM 3049 N N . MET A 1 373 ? 11.048 6.554 2.051 1.00 18.98 373 MET A N 1
ATOM 3050 C CA . MET A 1 373 ? 10.547 5.221 2.372 1.00 19.57 373 MET A CA 1
ATOM 3051 C C . MET A 1 373 ? 11.347 4.748 3.586 1.00 18.13 373 MET A C 1
ATOM 3052 O O . MET A 1 373 ? 12.554 4.498 3.469 1.00 21.14 373 MET A O 1
ATOM 3057 N N . LEU A 1 374 ? 10.696 4.647 4.750 1.00 18.42 374 LEU A N 1
ATOM 3058 C CA . LEU A 1 374 ? 11.370 4.308 6.013 1.00 16.50 374 LEU A CA 1
ATOM 3059 C C . LEU A 1 374 ? 11.148 2.841 6.390 1.00 17.81 374 LEU A C 1
ATOM 3060 O O . LEU A 1 374 ? 10.021 2.432 6.665 1.00 18.57 374 LEU A O 1
ATOM 3065 N N . HIS A 1 375 ? 12.237 2.093 6.495 1.00 18.98 375 HIS A N 1
ATOM 3066 C CA . HIS A 1 375 ? 12.209 0.724 7.015 1.00 19.27 375 HIS A CA 1
ATOM 3067 C C . HIS A 1 375 ? 12.094 0.743 8.538 1.00 19.18 375 HIS A C 1
ATOM 3068 O O . HIS A 1 375 ? 12.996 1.232 9.230 1.00 24.51 375 HIS A O 1
ATOM 3075 N N . LEU A 1 376 ? 10.994 0.206 9.066 1.00 16.47 376 LEU A N 1
ATOM 3076 C CA . LEU A 1 376 ? 10.873 -0.006 10.509 1.00 18.02 376 LEU A CA 1
ATOM 3077 C C . LEU A 1 376 ? 11.480 -1.384 10.749 1.00 19.03 376 LEU A C 1
ATOM 3078 O O . LEU A 1 376 ? 10.822 -2.423 10.606 1.00 21.24 376 LEU A O 1
ATOM 3083 N N . ASN A 1 377 ? 12.776 -1.386 11.083 1.00 16.57 377 ASN A N 1
ATOM 3084 C CA . ASN A 1 377 ? 13.593 -2.598 11.002 1.00 17.92 377 ASN A CA 1
ATOM 3085 C C . ASN A 1 377 ? 13.635 -3.309 12.355 1.00 18.22 377 ASN A C 1
ATOM 3086 O O . ASN A 1 377 ? 14.404 -2.943 13.251 1.00 16.45 377 ASN A O 1
ATOM 3091 N N . ARG A 1 378 ? 12.822 -4.349 12.482 1.00 16.74 378 ARG A N 1
ATOM 3092 C CA . ARG A 1 378 ? 12.731 -5.134 13.707 1.00 17.75 378 ARG A CA 1
ATOM 3093 C C . ARG A 1 378 ? 14.001 -5.917 13.995 1.00 16.95 378 ARG A C 1
ATOM 3094 O O . ARG A 1 378 ? 14.121 -6.471 15.091 1.00 18.25 378 ARG A O 1
ATOM 3102 N N . GLY A 1 379 ? 14.925 -5.998 13.048 1.00 16.65 379 GLY A N 1
ATOM 3103 C CA . GLY A 1 379 ? 16.146 -6.754 13.230 1.00 17.09 379 GLY A CA 1
ATOM 3104 C C . GLY A 1 379 ? 17.303 -6.031 13.876 1.00 19.30 379 GLY A C 1
ATOM 3105 O O . GLY A 1 379 ? 18.337 -6.667 14.090 1.00 17.09 379 GLY A O 1
ATOM 3106 N N . CYS A 1 380 ? 17.165 -4.738 14.232 1.00 16.20 380 CYS A N 1
ATOM 3107 C CA . CYS A 1 380 ? 18.320 -3.938 14.634 1.00 16.21 380 CYS A CA 1
ATOM 3108 C C . CYS A 1 380 ? 17.845 -2.847 15.597 1.00 19.04 380 CYS A C 1
ATOM 3109 O O . CYS A 1 380 ? 17.346 -1.794 15.162 1.00 17.52 380 CYS A O 1
ATOM 3112 N N . GLU A 1 381 ? 18.009 -3.090 16.904 1.00 15.09 381 GLU A N 1
ATOM 3113 C CA . GLU A 1 381 ? 17.649 -2.056 17.866 1.00 18.17 381 GLU A CA 1
ATOM 3114 C C . GLU A 1 381 ? 18.498 -0.817 17.654 1.00 16.52 381 GLU A C 1
ATOM 3115 O O . GLU A 1 381 ? 17.991 0.312 17.719 1.00 16.45 381 GLU A O 1
ATOM 3121 N N . GLY A 1 382 ? 19.788 -0.998 17.376 1.00 14.60 382 GLY A N 1
ATOM 3122 C CA . GLY A 1 382 ? 20.707 0.137 17.418 1.00 18.08 382 GLY A CA 1
ATOM 3123 C C . GLY A 1 382 ? 20.411 1.204 16.386 1.00 16.72 382 GLY A C 1
ATOM 3124 O O . GLY A 1 382 ? 20.513 2.397 16.679 1.00 17.56 382 GLY A O 1
ATOM 3125 N N . LEU A 1 383 ? 20.069 0.798 15.155 1.00 16.85 383 LEU A N 1
ATOM 3126 C CA . LEU A 1 383 ? 19.782 1.780 14.110 1.00 15.05 383 LEU A CA 1
ATOM 3127 C C . LEU A 1 383 ? 18.307 2.154 14.049 1.00 18.40 383 LEU A C 1
ATOM 3128 O O . LEU A 1 383 ? 17.962 3.160 13.411 1.00 18.37 383 LEU A O 1
ATOM 3133 N N . SER A 1 384 ? 17.446 1.421 14.761 1.00 17.34 384 SER A N 1
ATOM 3134 C CA . SER A 1 384 ? 16.015 1.701 14.755 1.00 15.51 384 SER A CA 1
ATOM 3135 C C . SER A 1 384 ? 15.561 2.602 15.900 1.00 17.65 384 SER A C 1
ATOM 3136 O O . SER A 1 384 ? 14.439 3.120 15.832 1.00 17.06 384 SER A O 1
ATOM 3139 N N . VAL A 1 385 ? 16.376 2.783 16.946 1.00 17.65 385 VAL A N 1
ATOM 3140 C CA . VAL A 1 385 ? 15.932 3.621 18.056 1.00 17.57 385 VAL A CA 1
ATOM 3141 C C . VAL A 1 385 ? 15.672 5.019 17.530 1.00 16.79 385 VAL A C 1
ATOM 3142 O O . VAL A 1 385 ? 16.440 5.555 16.717 1.00 17.81 385 VAL A O 1
ATOM 3146 N N . GLY A 1 386 ? 14.552 5.597 17.956 1.00 16.69 386 GLY A N 1
ATOM 3147 C CA . GLY A 1 386 ? 14.184 6.926 17.514 1.00 17.10 386 GLY A CA 1
ATOM 3148 C C . GLY A 1 386 ? 13.480 6.990 16.181 1.00 18.66 386 GLY A C 1
ATOM 3149 O O . GLY A 1 386 ? 13.070 8.082 15.781 1.00 17.80 386 GLY A O 1
ATOM 3150 N N . ILE A 1 387 ? 13.266 5.854 15.506 1.00 16.84 387 ILE A N 1
ATOM 3151 C CA . ILE A 1 387 ? 12.777 5.885 14.126 1.00 17.93 387 ILE A CA 1
ATOM 3152 C C . ILE A 1 387 ? 11.424 6.574 14.021 1.00 18.00 387 ILE A C 1
ATOM 3153 O O . ILE A 1 387 ? 11.161 7.302 13.052 1.00 18.66 387 ILE A O 1
ATOM 3158 N N . MET A 1 388 ? 10.544 6.381 15.013 1.00 17.45 388 MET A N 1
ATOM 3159 C CA . MET A 1 388 ? 9.210 6.968 14.909 1.00 20.09 388 MET A CA 1
ATOM 3160 C C . MET A 1 388 ? 9.243 8.480 15.102 1.00 20.05 388 MET A C 1
ATOM 3161 O O . MET A 1 388 ? 8.448 9.201 14.484 1.00 21.32 388 MET A O 1
ATOM 3166 N N . GLU A 1 389 ? 10.150 8.979 15.948 1.00 19.76 389 GLU A N 1
ATOM 3167 C CA . GLU A 1 389 ? 10.330 10.427 16.031 1.00 17.93 389 GLU A CA 1
ATOM 3168 C C . GLU A 1 389 ? 10.898 10.983 14.724 1.00 19.83 389 GLU A C 1
ATOM 3169 O O . GLU A 1 389 ? 10.499 12.066 14.283 1.00 18.59 389 GLU A O 1
ATOM 3175 N N . ASN A 1 390 ? 11.804 10.252 14.064 1.00 19.04 390 ASN A N 1
ATOM 3176 C CA . ASN A 1 390 ? 12.295 10.723 12.770 1.00 15.94 390 ASN A CA 1
ATOM 3177 C C . ASN A 1 390 ? 11.145 10.801 11.772 1.00 17.53 390 ASN A C 1
ATOM 3178 O O . ASN A 1 390 ? 11.045 11.751 10.984 1.00 19.66 390 ASN A O 1
ATOM 3183 N N . ARG A 1 391 ? 10.297 9.765 11.751 1.00 20.95 391 ARG A N 1
ATOM 3184 C CA . ARG A 1 391 ? 9.140 9.773 10.859 1.00 22.55 391 ARG A CA 1
ATOM 3185 C C . ARG A 1 391 ? 8.245 10.979 11.125 1.00 19.87 391 ARG A C 1
ATOM 3186 O O . ARG A 1 391 ? 7.777 11.635 10.189 1.00 20.64 391 ARG A O 1
ATOM 3194 N N . LEU A 1 392 ? 7.986 11.283 12.399 1.00 19.62 392 LEU A N 1
ATOM 3195 C CA . LEU A 1 392 ? 7.144 12.427 12.722 1.00 22.82 392 LEU A CA 1
ATOM 3196 C C . LEU A 1 392 ? 7.766 13.725 12.227 1.00 21.32 392 LEU A C 1
ATOM 3197 O O . LEU A 1 392 ? 7.075 14.568 11.652 1.00 21.93 392 LEU A O 1
ATOM 3202 N N . ALA A 1 393 ? 9.079 13.893 12.403 1.00 20.15 393 ALA A N 1
ATOM 3203 C CA . ALA A 1 393 ? 9.707 15.135 11.957 1.00 19.74 393 ALA A CA 1
ATOM 3204 C C . ALA A 1 393 ? 9.641 15.275 10.437 1.00 20.17 393 ALA A C 1
ATOM 3205 O O . ALA A 1 393 ? 9.397 16.370 9.911 1.00 21.84 393 ALA A O 1
ATOM 3207 N N . ILE A 1 394 ? 9.808 14.170 9.711 1.00 19.57 394 ILE A N 1
ATOM 3208 C CA . ILE A 1 394 ? 9.677 14.247 8.258 1.00 21.54 394 ILE A CA 1
ATOM 3209 C C . ILE A 1 394 ? 8.229 14.532 7.860 1.00 20.36 394 ILE A C 1
ATOM 3210 O O . ILE A 1 394 ? 7.962 15.313 6.938 1.00 20.99 394 ILE A O 1
ATOM 3215 N N . ALA A 1 395 ? 7.275 13.887 8.533 1.00 19.01 395 ALA A N 1
ATOM 3216 C CA . ALA A 1 395 ? 5.867 14.106 8.210 1.00 21.25 395 ALA A CA 1
ATOM 3217 C C . ALA A 1 395 ? 5.479 15.571 8.397 1.00 22.53 395 ALA A C 1
ATOM 3218 O O . ALA A 1 395 ? 4.722 16.134 7.594 1.00 24.56 395 ALA A O 1
ATOM 3220 N N . LYS A 1 396 ? 5.993 16.210 9.452 1.00 23.90 396 LYS A N 1
ATOM 3221 C CA . LYS A 1 396 ? 5.659 17.607 9.713 1.00 26.11 396 LYS A CA 1
ATOM 3222 C C . LYS A 1 396 ? 6.238 18.536 8.657 1.00 24.38 396 LYS A C 1
ATOM 3223 O O . LYS A 1 396 ? 5.697 19.626 8.420 1.00 26.28 396 LYS A O 1
ATOM 3229 N N . SER A 1 397 ? 7.335 18.128 8.025 1.00 25.60 397 SER A N 1
ATOM 3230 C CA . SER A 1 397 ? 8.044 18.998 7.098 1.00 24.02 397 SER A CA 1
ATOM 3231 C C . SER A 1 397 ? 7.334 19.162 5.763 1.00 24.76 397 SER A C 1
ATOM 3232 O O . SER A 1 397 ? 7.648 20.106 5.031 1.00 27.95 397 SER A O 1
ATOM 3235 N N . GLY A 1 398 ? 6.419 18.260 5.408 1.00 34.03 398 GLY A N 1
ATOM 3236 C CA . GLY A 1 398 ? 5.699 18.355 4.157 1.00 31.64 398 GLY A CA 1
ATOM 3237 C C . GLY A 1 398 ? 6.189 17.420 3.073 1.00 29.36 398 GLY A C 1
ATOM 3238 O O . GLY A 1 398 ? 5.503 17.267 2.056 1.00 31.03 398 GLY A O 1
ATOM 3239 N N . THR A 1 399 ? 7.327 16.781 3.267 1.00 28.92 399 THR A N 1
ATOM 3240 C CA . THR A 1 399 ? 7.803 15.783 2.318 1.00 27.08 399 THR A CA 1
ATOM 3241 C C . THR A 1 399 ? 7.027 14.481 2.499 1.00 25.22 399 THR A C 1
ATOM 3242 O O . THR A 1 399 ? 6.861 14.015 3.631 1.00 24.44 399 THR A O 1
ATOM 3246 N N . PRO A 1 400 ? 6.534 13.868 1.420 1.00 23.06 400 PRO A N 1
ATOM 3247 C CA . PRO A 1 400 ? 5.852 12.572 1.551 1.00 21.89 400 PRO A CA 1
ATOM 3248 C C . PRO A 1 400 ? 6.775 11.527 2.163 1.00 20.07 400 PRO A C 1
ATOM 3249 O O . PRO A 1 400 ? 7.978 11.471 1.867 1.00 21.34 400 PRO A O 1
ATOM 3253 N N . VAL A 1 401 ? 6.201 10.708 3.042 1.00 20.52 401 VAL A N 1
ATOM 3254 C CA . VAL A 1 401 ? 6.953 9.683 3.754 1.00 19.72 401 VAL A CA 1
ATOM 3255 C C . VAL A 1 401 ? 6.039 8.507 4.057 1.00 19.39 401 VAL A C 1
ATOM 3256 O O . VAL A 1 401 ? 4.910 8.680 4.530 1.00 23.10 401 VAL A O 1
ATOM 3260 N N A MET A 1 402 ? 6.517 7.301 3.751 0.51 18.67 402 MET A N 1
ATOM 3261 N N B MET A 1 402 ? 6.528 7.306 3.785 0.49 18.63 402 MET A N 1
ATOM 3262 C CA A MET A 1 402 ? 5.839 6.062 4.103 0.51 19.48 402 MET A CA 1
ATOM 3263 C CA B MET A 1 402 ? 5.831 6.087 4.150 0.49 19.52 402 MET A CA 1
ATOM 3264 C C A MET A 1 402 ? 6.778 5.188 4.924 0.51 17.21 402 MET A C 1
ATOM 3265 C C B MET A 1 402 ? 6.769 5.230 4.982 0.49 17.14 402 MET A C 1
ATOM 3266 O O A MET A 1 402 ? 8.004 5.372 4.916 0.51 18.25 402 MET A O 1
ATOM 3267 O O B MET A 1 402 ? 7.989 5.447 5.013 0.49 18.24 402 MET A O 1
ATOM 3276 N N . THR A 1 403 ? 6.183 4.241 5.644 1.00 20.55 403 THR A N 1
ATOM 3277 C CA . THR A 1 403 ? 6.925 3.240 6.391 1.00 19.69 403 THR A CA 1
ATOM 3278 C C . THR A 1 403 ? 6.560 1.859 5.879 1.00 18.30 403 THR A C 1
ATOM 3279 O O . THR A 1 403 ? 5.470 1.634 5.349 1.00 21.92 403 THR A O 1
ATOM 3283 N N . PHE A 1 404 ? 7.480 0.924 6.086 1.00 19.16 404 PHE A N 1
ATOM 3284 C CA . PHE A 1 404 ? 7.197 -0.495 5.938 1.00 19.84 404 PHE A CA 1
ATOM 3285 C C . PHE A 1 404 ? 7.957 -1.241 7.028 1.00 22.29 404 PHE A C 1
ATOM 3286 O O . PHE A 1 404 ? 9.067 -0.846 7.397 1.00 20.60 404 PHE A O 1
ATOM 3294 N N . GLU A 1 405 ? 7.356 -2.303 7.560 1.00 22.16 405 GLU A N 1
ATOM 3295 C CA . GLU A 1 405 ? 8.014 -3.091 8.598 1.00 21.37 405 GLU A CA 1
ATOM 3296 C C . GLU A 1 405 ? 8.844 -4.176 7.937 1.00 21.10 405 GLU A C 1
ATOM 3297 O O . GLU A 1 405 ? 8.484 -4.683 6.873 1.00 21.50 405 GLU A O 1
ATOM 3303 N N . GLY A 1 406 ? 9.995 -4.477 8.524 1.00 19.29 406 GLY A N 1
ATOM 3304 C CA . GLY A 1 406 ? 10.764 -5.590 8.016 1.00 19.42 406 GLY A CA 1
ATOM 3305 C C . GLY A 1 406 ? 11.827 -6.012 9.009 1.00 17.03 406 GLY A C 1
ATOM 3306 O O . GLY A 1 406 ? 11.751 -5.694 10.195 1.00 18.30 406 GLY A O 1
ATOM 3307 N N . ASN A 1 407 ? 12.789 -6.781 8.510 1.00 17.07 407 ASN A N 1
ATOM 3308 C CA . ASN A 1 407 ? 13.948 -7.189 9.304 1.00 17.68 407 ASN A CA 1
ATOM 3309 C C . ASN A 1 407 ? 15.091 -7.412 8.326 1.00 18.91 407 ASN A C 1
ATOM 3310 O O . ASN A 1 407 ? 14.953 -8.215 7.402 1.00 19.06 407 ASN A O 1
ATOM 3315 N N . MET A 1 408 ? 16.226 -6.735 8.506 1.00 17.54 408 MET A N 1
ATOM 3316 C CA . MET A 1 408 ? 17.255 -6.776 7.471 1.00 17.70 408 MET A CA 1
ATOM 3317 C C . MET A 1 408 ? 17.863 -8.161 7.328 1.00 16.61 408 MET A C 1
ATOM 3318 O O . MET A 1 408 ? 18.347 -8.511 6.255 1.00 19.77 408 MET A O 1
ATOM 3323 N N . GLY A 1 409 ? 17.871 -8.946 8.405 1.00 19.48 409 GLY A N 1
ATOM 3324 C CA . GLY A 1 409 ? 18.552 -10.222 8.370 1.00 20.20 409 GLY A CA 1
ATOM 3325 C C . GLY A 1 409 ? 17.650 -11.431 8.429 1.00 17.79 409 GLY A C 1
ATOM 3326 O O . GLY A 1 409 ? 18.090 -12.525 8.051 1.00 21.12 409 GLY A O 1
ATOM 3327 N N . ASP A 1 410 ? 16.406 -11.272 8.879 1.00 18.40 410 ASP A N 1
ATOM 3328 C CA . ASP A 1 410 ? 15.523 -12.425 9.110 1.00 18.21 410 ASP A CA 1
ATOM 3329 C C . ASP A 1 410 ? 14.255 -12.228 8.277 1.00 17.50 410 ASP A C 1
ATOM 3330 O O . ASP A 1 410 ? 13.342 -11.496 8.683 1.00 19.58 410 ASP A O 1
ATOM 3335 N N . GLU A 1 411 ? 14.214 -12.909 7.130 1.00 20.08 411 GLU A N 1
ATOM 3336 C CA . GLU A 1 411 ? 13.094 -12.842 6.200 1.00 25.88 411 GLU A CA 1
ATOM 3337 C C . GLU A 1 411 ? 11.759 -13.176 6.836 1.00 23.89 411 GLU A C 1
ATOM 3338 O O . GLU A 1 411 ? 10.721 -12.818 6.273 1.00 23.53 411 GLU A O 1
ATOM 3344 N N . ARG A 1 412 ? 11.744 -13.884 7.971 1.00 21.84 412 ARG A N 1
ATOM 3345 C CA . ARG A 1 412 ? 10.472 -14.257 8.576 1.00 21.46 412 ARG A CA 1
ATOM 3346 C C . ARG A 1 412 ? 9.692 -13.050 9.073 1.00 20.25 412 ARG A C 1
ATOM 3347 O O . ARG A 1 412 ? 8.477 -13.152 9.266 1.00 24.73 412 ARG A O 1
ATOM 3355 N N . GLU A 1 413 ? 10.354 -11.912 9.257 1.00 19.48 413 GLU A N 1
ATOM 3356 C CA . GLU A 1 413 ? 9.687 -10.692 9.690 1.00 17.36 413 GLU A CA 1
ATOM 3357 C C . GLU A 1 413 ? 9.590 -9.667 8.573 1.00 18.54 413 GLU A C 1
ATOM 3358 O O . GLU A 1 413 ? 9.414 -8.479 8.848 1.00 22.30 413 GLU A O 1
ATOM 3364 N N . PHE A 1 414 ? 9.641 -10.110 7.320 1.00 20.71 414 PHE A N 1
ATOM 3365 C CA . PHE A 1 414 ? 9.503 -9.202 6.187 1.00 20.96 414 PHE A CA 1
ATOM 3366 C C . PHE A 1 414 ? 8.474 -9.781 5.229 1.00 23.48 414 PHE A C 1
ATOM 3367 O O . PHE A 1 414 ? 8.631 -10.909 4.754 1.00 25.24 414 PHE A O 1
ATOM 3375 N N . ASP A 1 415 ? 7.434 -9.007 4.940 1.00 21.69 415 ASP A N 1
ATOM 3376 C CA . ASP A 1 415 ? 6.349 -9.417 4.058 1.00 24.82 415 ASP A CA 1
ATOM 3377 C C . ASP A 1 415 ? 6.551 -8.720 2.715 1.00 25.74 415 ASP A C 1
ATOM 3378 O O . ASP A 1 415 ? 6.256 -7.529 2.570 1.00 25.23 415 ASP A O 1
ATOM 3383 N N . GLU A 1 416 ? 7.072 -9.474 1.746 1.00 29.35 416 GLU A N 1
ATOM 3384 C CA . GLU A 1 416 ? 7.330 -8.970 0.397 1.00 31.63 416 GLU A CA 1
ATOM 3385 C C . GLU A 1 416 ? 6.072 -8.443 -0.256 1.00 29.32 416 GLU A C 1
ATOM 3386 O O . GLU A 1 416 ? 6.089 -7.387 -0.903 1.00 29.70 416 GLU A O 1
ATOM 3392 N N . VAL A 1 417 ? 4.995 -9.214 -0.175 1.00 29.02 417 VAL A N 1
ATOM 3393 C CA . VAL A 1 417 ? 3.780 -8.880 -0.902 1.00 30.36 417 VAL A CA 1
ATOM 3394 C C . VAL A 1 417 ? 3.181 -7.593 -0.363 1.00 28.74 417 VAL A C 1
ATOM 3395 O O . VAL A 1 417 ? 2.893 -6.657 -1.116 1.00 29.35 417 VAL A O 1
ATOM 3399 N N . ARG A 1 418 ? 3.039 -7.505 0.962 1.00 26.75 418 ARG A N 1
ATOM 3400 C CA . ARG A 1 418 ? 2.452 -6.308 1.544 1.00 27.18 418 ARG A CA 1
ATOM 3401 C C . ARG A 1 418 ? 3.368 -5.105 1.352 1.00 24.18 418 ARG A C 1
ATOM 3402 O O . ARG A 1 418 ? 2.898 -3.997 1.052 1.00 22.91 418 ARG A O 1
ATOM 3410 N N . THR A 1 419 ? 4.684 -5.299 1.488 1.00 22.80 419 THR A N 1
ATOM 3411 C CA . THR A 1 419 ? 5.586 -4.160 1.330 1.00 25.10 419 THR A CA 1
ATOM 3412 C C . THR A 1 419 ? 5.566 -3.627 -0.100 1.00 23.36 419 THR A C 1
ATOM 3413 O O . THR A 1 419 ? 5.496 -2.411 -0.308 1.00 22.19 419 THR A O 1
ATOM 3417 N N . GLN A 1 420 ? 5.597 -4.511 -1.097 1.00 24.14 420 GLN A N 1
ATOM 3418 C CA . GLN A 1 420 ? 5.537 -4.047 -2.479 1.00 27.73 420 GLN A CA 1
ATOM 3419 C C . GLN A 1 420 ? 4.243 -3.289 -2.752 1.00 26.74 420 GLN A C 1
ATOM 3420 O O . GLN A 1 420 ? 4.245 -2.292 -3.486 1.00 25.15 420 GLN A O 1
ATOM 3426 N N . ALA A 1 421 ? 3.130 -3.730 -2.157 1.00 23.14 421 ALA A N 1
ATOM 3427 C CA . ALA A 1 421 ? 1.872 -3.020 -2.358 1.00 25.18 421 ALA A CA 1
ATOM 3428 C C . ALA A 1 421 ? 1.910 -1.649 -1.703 1.00 26.82 421 ALA A C 1
ATOM 3429 O O . ALA A 1 421 ? 1.385 -0.676 -2.261 1.00 25.22 421 ALA A O 1
ATOM 3431 N N . ARG A 1 422 ? 2.549 -1.539 -0.534 1.00 21.74 422 ARG A N 1
ATOM 3432 C CA . ARG A 1 422 ? 2.657 -0.230 0.103 1.00 21.99 422 ARG A CA 1
ATOM 3433 C C . ARG A 1 422 ? 3.525 0.702 -0.724 1.00 22.63 422 ARG A C 1
ATOM 3434 O O . ARG A 1 422 ? 3.256 1.908 -0.821 1.00 23.03 422 ARG A O 1
ATOM 3442 N N . VAL A 1 423 ? 4.599 0.160 -1.303 1.00 23.76 423 VAL A N 1
ATOM 3443 C CA . VAL A 1 423 ? 5.485 0.951 -2.148 1.00 25.16 423 VAL A CA 1
ATOM 3444 C C . VAL A 1 423 ? 4.766 1.372 -3.428 1.00 23.82 423 VAL A C 1
ATOM 3445 O O . VAL A 1 423 ? 4.928 2.504 -3.905 1.00 24.24 423 VAL A O 1
ATOM 3449 N N . ASP A 1 424 ? 3.958 0.476 -4.002 1.00 21.29 424 ASP A N 1
ATOM 3450 C CA . ASP A 1 424 ? 3.112 0.845 -5.137 1.00 25.26 424 ASP A CA 1
ATOM 3451 C C . ASP A 1 424 ? 2.150 1.966 -4.784 1.00 27.65 424 ASP A C 1
ATOM 3452 O O . ASP A 1 424 ? 1.989 2.926 -5.551 1.00 23.92 424 ASP A O 1
ATOM 3457 N N . ALA A 1 425 ? 1.479 1.848 -3.642 1.00 24.37 425 ALA A N 1
ATOM 3458 C CA . ALA A 1 425 ? 0.596 2.914 -3.206 1.00 23.69 425 ALA A CA 1
ATOM 3459 C C . ALA A 1 425 ? 1.360 4.220 -3.094 1.00 20.00 425 ALA A C 1
ATOM 3460 O O . ALA A 1 425 ? 0.835 5.287 -3.435 1.00 22.02 425 ALA A O 1
ATOM 3462 N N . PHE A 1 426 ? 2.614 4.146 -2.630 1.00 20.19 426 PHE A N 1
ATOM 3463 C CA . PHE A 1 426 ? 3.409 5.352 -2.445 1.00 23.21 426 PHE A CA 1
ATOM 3464 C C . PHE A 1 426 ? 3.730 5.990 -3.786 1.00 21.39 426 PHE A C 1
ATOM 3465 O O . PHE A 1 426 ? 3.715 7.215 -3.909 1.00 21.66 426 PHE A O 1
ATOM 3473 N N . MET A 1 427 ? 4.016 5.179 -4.802 1.00 21.63 427 MET A N 1
ATOM 3474 C CA . MET A 1 427 ? 4.290 5.733 -6.123 1.00 24.42 427 MET A CA 1
ATOM 3475 C C . MET A 1 427 ? 3.057 6.441 -6.665 1.00 24.86 427 MET A C 1
ATOM 3476 O O . MET A 1 427 ? 3.151 7.527 -7.248 1.00 24.21 427 MET A O 1
ATOM 3481 N N . GLU A 1 428 ? 1.885 5.840 -6.470 1.00 22.59 428 GLU A N 1
ATOM 3482 C CA . GLU A 1 428 ? 0.639 6.501 -6.832 1.00 23.39 428 GLU A CA 1
ATOM 3483 C C . GLU A 1 428 ? 0.486 7.816 -6.087 1.00 22.60 428 GLU A C 1
ATOM 3484 O O . GLU A 1 428 ? 0.085 8.827 -6.676 1.00 23.35 428 GLU A O 1
ATOM 3490 N N . GLN A 1 429 ? 0.780 7.815 -4.783 1.00 22.02 429 GLN A N 1
ATOM 3491 C CA . GLN A 1 429 ? 0.663 9.040 -4.000 1.00 21.06 429 GLN A CA 1
ATOM 3492 C C . GLN A 1 429 ? 1.552 10.145 -4.568 1.00 22.10 429 GLN A C 1
ATOM 3493 O O . GLN A 1 429 ? 1.139 11.314 -4.654 1.00 22.30 429 GLN A O 1
ATOM 3499 N N . LEU A 1 430 ? 2.777 9.796 -4.965 1.00 22.57 430 LEU A N 1
ATOM 3500 C CA . LEU A 1 430 ? 3.690 10.809 -5.487 1.00 24.12 430 LEU A CA 1
ATOM 3501 C C . LEU A 1 430 ? 3.185 11.377 -6.805 1.00 26.41 430 LEU A C 1
ATOM 3502 O O . LEU A 1 430 ? 3.311 12.582 -7.055 1.00 25.04 430 LEU A O 1
ATOM 3507 N N . GLY A 1 431 ? 2.591 10.532 -7.651 1.00 24.51 431 GLY A N 1
ATOM 3508 C CA . GLY A 1 431 ? 1.992 11.035 -8.876 1.00 26.30 431 GLY A CA 1
ATOM 3509 C C . GLY A 1 431 ? 0.827 11.970 -8.611 1.00 26.24 431 GLY A C 1
ATOM 3510 O O . GLY A 1 431 ? 0.685 13.008 -9.270 1.00 27.58 431 GLY A O 1
ATOM 3511 N N . VAL A 1 432 ? -0.019 11.619 -7.642 1.00 25.01 432 VAL A N 1
ATOM 3512 C CA . VAL A 1 432 ? -1.156 12.469 -7.291 1.00 25.27 432 VAL A CA 1
ATOM 3513 C C . VAL A 1 432 ? -0.669 13.823 -6.792 1.00 27.27 432 VAL A C 1
ATOM 3514 O O . VAL A 1 432 ? -1.179 14.875 -7.193 1.00 26.57 432 VAL A O 1
ATOM 3518 N N . ARG A 1 433 ? 0.331 13.810 -5.902 1.00 24.50 433 ARG A N 1
ATOM 3519 C CA . ARG A 1 433 ? 0.858 15.070 -5.381 1.00 27.24 433 ARG A CA 1
ATOM 3520 C C . ARG A 1 433 ? 1.420 15.934 -6.501 1.00 30.00 433 ARG A C 1
ATOM 3521 O O . ARG A 1 433 ? 1.266 17.163 -6.485 1.00 28.24 433 ARG A O 1
ATOM 3529 N N . ARG A 1 434 ? 2.084 15.311 -7.481 1.00 28.73 434 ARG A N 1
ATOM 3530 C CA . ARG A 1 434 ? 2.601 16.056 -8.630 1.00 29.57 434 ARG A CA 1
ATOM 3531 C C . ARG A 1 434 ? 1.475 16.683 -9.451 1.00 32.89 434 ARG A C 1
ATOM 3532 O O . ARG A 1 434 ? 1.602 17.821 -9.930 1.00 32.55 434 ARG A O 1
ATOM 3540 N N . GLN A 1 435 ? 0.370 15.953 -9.639 1.00 29.97 435 GLN A N 1
ATOM 3541 C CA . GLN A 1 435 ? -0.760 16.483 -10.396 1.00 31.21 435 GLN A CA 1
ATOM 3542 C C . GLN A 1 435 ? -1.406 17.659 -9.669 1.00 31.33 435 GLN A C 1
ATOM 3543 O O . GLN A 1 435 ? -1.752 18.674 -10.289 1.00 33.00 435 GLN A O 1
ATOM 3549 N N . ALA A 1 436 ? -1.571 17.537 -8.347 1.00 29.91 436 ALA A N 1
ATOM 3550 C CA . ALA A 1 436 ? -2.169 18.619 -7.570 1.00 33.34 436 ALA A CA 1
ATOM 3551 C C . ALA A 1 436 ? -1.295 19.862 -7.616 1.00 33.09 436 ALA A C 1
ATOM 3552 O O . ALA A 1 436 ? -1.804 20.980 -7.749 1.00 37.71 436 ALA A O 1
ATOM 3554 N N . ALA A 1 437 ? 0.026 19.682 -7.518 1.00 32.08 437 ALA A N 1
ATOM 3555 C CA . ALA A 1 437 ? 0.927 20.832 -7.546 1.00 38.10 437 ALA A CA 1
ATOM 3556 C C . ALA A 1 437 ? 0.899 21.519 -8.905 1.00 44.40 437 ALA A C 1
ATOM 3557 O O . ALA A 1 437 ? 0.829 22.752 -8.984 1.00 44.89 437 ALA A O 1
ATOM 3559 N N . SER A 1 438 ? 0.961 20.739 -9.986 1.00 43.10 438 SER A N 1
ATOM 3560 C CA . SER A 1 438 ? 0.853 21.312 -11.318 1.00 40.29 438 SER A CA 1
ATOM 3561 C C . SER A 1 438 ? -0.454 22.081 -11.477 1.00 44.41 438 SER A C 1
ATOM 3562 O O . SER A 1 438 ? -0.469 23.195 -12.011 1.00 45.58 438 SER A O 1
ATOM 3565 N N . ALA A 1 439 ? -1.556 21.514 -10.982 1.00 45.04 439 ALA A N 1
ATOM 3566 C CA . ALA A 1 439 ? -2.863 22.140 -11.157 1.00 40.62 439 ALA A CA 1
ATOM 3567 C C . ALA A 1 439 ? -2.957 23.459 -10.401 1.00 41.14 439 ALA A C 1
ATOM 3568 O O . ALA A 1 439 ? -3.548 24.424 -10.899 1.00 49.86 439 ALA A O 1
ATOM 3570 N N . TRP A 1 440 ? -2.388 23.519 -9.196 1.00 49.91 440 TRP A N 1
ATOM 3571 C CA . TRP A 1 440 ? -2.460 24.743 -8.403 1.00 49.53 440 TRP A CA 1
ATOM 3572 C C . TRP A 1 440 ? -1.538 25.824 -8.949 1.00 49.77 440 TRP A C 1
ATOM 3573 O O . TRP A 1 440 ? -1.867 27.015 -8.887 1.00 54.72 440 TRP A O 1
ATOM 3584 N N . SER A 1 441 ? -0.380 25.428 -9.472 1.00 54.99 441 SER A N 1
ATOM 3585 C CA . SER A 1 441 ? 0.658 26.358 -9.889 1.00 54.68 441 SER A CA 1
ATOM 3586 C C . SER A 1 441 ? 0.724 26.504 -11.402 1.00 58.64 441 SER A C 1
ATOM 3587 O O . SER A 1 441 ? 1.787 26.838 -11.940 1.00 64.27 441 SER A O 1
ATOM 3590 N N . HIS A 1 442 ? -0.382 26.242 -12.090 1.00 60.52 442 HIS A N 1
ATOM 3591 C CA . HIS A 1 442 ? -0.480 26.332 -13.542 1.00 62.73 442 HIS A CA 1
ATOM 3592 C C . HIS A 1 442 ? 0.186 27.587 -14.109 1.00 66.81 442 HIS A C 1
ATOM 3593 O O . HIS A 1 442 ? 0.079 27.879 -15.299 1.00 69.81 442 HIS A O 1
ATOM 3600 N N . SER B 2 2 ? -2.154 -8.476 57.517 1.00 56.96 2 SER B N 1
ATOM 3601 C CA . SER B 2 2 ? -2.847 -8.460 58.799 1.00 53.44 2 SER B CA 1
ATOM 3602 C C . SER B 2 2 ? -2.347 -7.321 59.696 1.00 61.90 2 SER B C 1
ATOM 3603 O O . SER B 2 2 ? -3.117 -6.423 60.046 1.00 65.42 2 SER B O 1
ATOM 3606 N N . ASP B 2 3 ? -1.058 -7.344 60.061 1.00 60.94 3 ASP B N 1
ATOM 3607 C CA . ASP B 2 3 ? -0.549 -6.338 60.989 1.00 52.41 3 ASP B CA 1
ATOM 3608 C C . ASP B 2 3 ? -0.304 -4.984 60.336 1.00 49.79 3 ASP B C 1
ATOM 3609 O O . ASP B 2 3 ? -0.168 -3.984 61.050 1.00 53.00 3 ASP B O 1
ATOM 3614 N N . GLY B 2 4 ? -0.244 -4.934 59.006 1.00 44.14 4 GLY B N 1
ATOM 3615 C CA . GLY B 2 4 ? -0.163 -3.676 58.291 1.00 40.31 4 GLY B CA 1
ATOM 3616 C C . GLY B 2 4 ? 1.115 -2.892 58.473 1.00 42.14 4 GLY B C 1
ATOM 3617 O O . GLY B 2 4 ? 1.139 -1.699 58.159 1.00 40.50 4 GLY B O 1
ATOM 3618 N N . LEU B 2 5 ? 2.186 -3.530 58.957 1.00 37.68 5 LEU B N 1
ATOM 3619 C CA . LEU B 2 5 ? 3.465 -2.840 59.128 1.00 35.22 5 LEU B CA 1
ATOM 3620 C C . LEU B 2 5 ? 3.922 -2.137 57.854 1.00 35.01 5 LEU B C 1
ATOM 3621 O O . LEU B 2 5 ? 4.459 -1.024 57.907 1.00 34.73 5 LEU B O 1
ATOM 3626 N N . PHE B 2 6 ? 3.729 -2.765 56.701 1.00 30.34 6 PHE B N 1
ATOM 3627 C CA . PHE B 2 6 ? 4.184 -2.178 55.451 1.00 31.37 6 PHE B CA 1
ATOM 3628 C C . PHE B 2 6 ? 3.145 -1.285 54.768 1.00 27.77 6 PHE B C 1
ATOM 3629 O O . PHE B 2 6 ? 3.393 -0.829 53.641 1.00 27.65 6 PHE B O 1
ATOM 3637 N N . ASP B 2 7 ? 2.037 -0.963 55.445 1.00 32.93 7 ASP B N 1
ATOM 3638 C CA . ASP B 2 7 ? 0.959 -0.214 54.800 1.00 30.69 7 ASP B CA 1
ATOM 3639 C C . ASP B 2 7 ? 1.395 1.160 54.304 1.00 32.77 7 ASP B C 1
ATOM 3640 O O . ASP B 2 7 ? 0.911 1.607 53.258 1.00 33.13 7 ASP B O 1
ATOM 3645 N N . GLN B 2 8 ? 2.292 1.853 55.019 1.00 27.60 8 GLN B N 1
ATOM 3646 C CA . GLN B 2 8 ? 2.741 3.161 54.529 1.00 28.34 8 GLN B CA 1
ATOM 3647 C C . GLN B 2 8 ? 3.436 3.058 53.175 1.00 29.16 8 GLN B C 1
ATOM 3648 O O . GLN B 2 8 ? 3.215 3.899 52.295 1.00 29.08 8 GLN B O 1
ATOM 3654 N N . PHE B 2 9 ? 4.296 2.053 52.989 1.00 27.06 9 PHE B N 1
ATOM 3655 C CA . PHE B 2 9 ? 4.932 1.868 51.685 1.00 25.91 9 PHE B CA 1
ATOM 3656 C C . PHE B 2 9 ? 3.903 1.561 50.596 1.00 25.56 9 PHE B C 1
ATOM 3657 O O . PHE B 2 9 ? 4.037 2.021 49.451 1.00 26.43 9 PHE B O 1
ATOM 3665 N N . LYS B 2 10 ? 2.873 0.777 50.934 1.00 29.15 10 LYS B N 1
ATOM 3666 C CA . LYS B 2 10 ? 1.822 0.457 49.976 1.00 30.37 10 LYS B CA 1
ATOM 3667 C C . LYS B 2 10 ? 1.020 1.705 49.611 1.00 37.02 10 LYS B C 1
ATOM 3668 O O . LYS B 2 10 ? 0.692 1.921 48.438 1.00 30.65 10 LYS B O 1
ATOM 3674 N N . THR B 2 11 ? 0.722 2.549 50.601 1.00 28.71 11 THR B N 1
ATOM 3675 C CA . THR B 2 11 ? 0.029 3.805 50.336 1.00 32.32 11 THR B CA 1
ATOM 3676 C C . THR B 2 11 ? 0.878 4.709 49.445 1.00 31.60 11 THR B C 1
ATOM 3677 O O . THR B 2 11 ? 0.382 5.296 48.475 1.00 30.59 11 THR B O 1
ATOM 3681 N N . TRP B 2 12 ? 2.177 4.803 49.747 1.00 26.22 12 TRP B N 1
ATOM 3682 C CA . TRP B 2 12 ? 3.068 5.654 48.962 1.00 26.69 12 TRP B CA 1
ATOM 3683 C C . TRP B 2 12 ? 3.119 5.199 47.509 1.00 32.87 12 TRP B C 1
ATOM 3684 O O . TRP B 2 12 ? 3.199 6.026 46.594 1.00 32.18 12 TRP B O 1
ATOM 3695 N N . TYR B 2 13 ? 3.088 3.884 47.280 1.00 25.25 13 TYR B N 1
ATOM 3696 C CA . TYR B 2 13 ? 3.089 3.351 45.924 1.00 25.12 13 TYR B CA 1
ATOM 3697 C C . TYR B 2 13 ? 1.781 3.683 45.217 1.00 30.04 13 TYR B C 1
ATOM 3698 O O . TYR B 2 13 ? 1.783 4.225 44.107 1.00 30.11 13 TYR B O 1
ATOM 3707 N N . GLU B 2 14 ? 0.652 3.374 45.865 1.00 29.50 14 GLU B N 1
ATOM 3708 C CA . GLU B 2 14 ? -0.656 3.558 45.250 1.00 30.45 14 GLU B CA 1
ATOM 3709 C C . GLU B 2 14 ? -0.956 5.031 45.017 1.00 30.30 14 GLU B C 1
ATOM 3710 O O . GLU B 2 14 ? -1.594 5.389 44.019 1.00 37.74 14 GLU B O 1
ATOM 3716 N N . LYS B 2 15 ? -0.521 5.895 45.925 1.00 28.08 15 LYS B N 1
ATOM 3717 C CA . LYS B 2 15 ? -0.794 7.326 45.844 1.00 26.10 15 LYS B CA 1
ATOM 3718 C C . LYS B 2 15 ? 0.472 8.125 45.542 1.00 27.80 15 LYS B C 1
ATOM 3719 O O . LYS B 2 15 ? 0.661 9.225 46.068 1.00 25.75 15 LYS B O 1
ATOM 3725 N N . ARG B 2 16 ? 1.338 7.593 44.665 1.00 27.17 16 ARG B N 1
ATOM 3726 C CA . ARG B 2 16 ? 2.642 8.218 44.435 1.00 28.35 16 ARG B CA 1
ATOM 3727 C C . ARG B 2 16 ? 2.496 9.646 43.919 1.00 25.89 16 ARG B C 1
ATOM 3728 O O . ARG B 2 16 ? 3.274 10.529 44.292 1.00 25.71 16 ARG B O 1
ATOM 3736 N N . HIS B 2 17 ? 1.488 9.899 43.089 1.00 23.66 17 HIS B N 1
ATOM 3737 C CA . HIS B 2 17 ? 1.366 11.220 42.477 1.00 28.35 17 HIS B CA 1
ATOM 3738 C C . HIS B 2 17 ? 0.771 12.218 43.457 1.00 30.51 17 HIS B C 1
ATOM 3739 O O . HIS B 2 17 ? 1.204 13.377 43.503 1.00 29.04 17 HIS B O 1
ATOM 3746 N N . ASP B 2 18 ? -0.222 11.783 44.245 1.00 27.49 18 ASP B N 1
ATOM 3747 C CA . ASP B 2 18 ? -0.695 12.602 45.357 1.00 30.86 18 ASP B CA 1
ATOM 3748 C C . ASP B 2 18 ? 0.452 12.977 46.283 1.00 31.32 18 ASP B C 1
ATOM 3749 O O . ASP B 2 18 ? 0.515 14.112 46.774 1.00 32.14 18 ASP B O 1
ATOM 3754 N N . TYR B 2 19 ? 1.368 12.035 46.533 1.00 27.28 19 TYR B N 1
ATOM 3755 C CA . TYR B 2 19 ? 2.497 12.326 47.404 1.00 30.51 19 TYR B CA 1
ATOM 3756 C C . TYR B 2 19 ? 3.349 13.443 46.830 1.00 26.86 19 TYR B C 1
ATOM 3757 O O . TYR B 2 19 ? 3.769 14.347 47.551 1.00 26.16 19 TYR B O 1
ATOM 3766 N N . ALA B 2 20 ? 3.659 13.367 45.538 1.00 26.70 20 ALA B N 1
ATOM 3767 C CA . ALA B 2 20 ? 4.568 14.348 44.956 1.00 23.37 20 ALA B CA 1
ATOM 3768 C C . ALA B 2 20 ? 3.956 15.742 44.952 1.00 26.39 20 ALA B C 1
ATOM 3769 O O . ALA B 2 20 ? 4.638 16.726 45.267 1.00 26.91 20 ALA B O 1
ATOM 3771 N N A ARG B 2 21 ? 2.666 15.847 44.619 0.37 28.17 21 ARG B N 1
ATOM 3772 N N B ARG B 2 21 ? 2.671 15.845 44.609 0.63 28.16 21 ARG B N 1
ATOM 3773 C CA A ARG B 2 21 ? 2.012 17.153 44.596 0.37 27.82 21 ARG B CA 1
ATOM 3774 C CA B ARG B 2 21 ? 2.018 17.148 44.601 0.63 27.80 21 ARG B CA 1
ATOM 3775 C C A ARG B 2 21 ? 1.973 17.776 45.987 0.37 28.06 21 ARG B C 1
ATOM 3776 C C B ARG B 2 21 ? 2.030 17.765 45.992 0.63 28.02 21 ARG B C 1
ATOM 3777 O O A ARG B 2 21 ? 2.144 18.991 46.137 0.37 32.76 21 ARG B O 1
ATOM 3778 O O B ARG B 2 21 ? 2.305 18.960 46.150 0.63 32.82 21 ARG B O 1
ATOM 3793 N N . ASP B 2 22 ? 1.745 16.957 47.016 1.00 32.27 22 ASP B N 1
ATOM 3794 C CA . ASP B 2 22 ? 1.745 17.471 48.382 1.00 31.40 22 ASP B CA 1
ATOM 3795 C C . ASP B 2 22 ? 3.154 17.828 48.839 1.00 30.79 22 ASP B C 1
ATOM 3796 O O . ASP B 2 22 ? 3.335 18.788 49.600 1.00 31.49 22 ASP B O 1
ATOM 3801 N N . TRP B 2 23 ? 4.157 17.056 48.404 1.00 28.08 23 TRP B N 1
ATOM 3802 C CA . TRP B 2 23 ? 5.546 17.389 48.713 1.00 26.83 23 TRP B CA 1
ATOM 3803 C C . TRP B 2 23 ? 5.885 18.777 48.194 1.00 31.70 23 TRP B C 1
ATOM 3804 O O . TRP B 2 23 ? 6.537 19.571 48.887 1.00 30.99 23 TRP B O 1
ATOM 3815 N N . LYS B 2 24 ? 5.399 19.108 46.995 1.00 28.50 24 LYS B N 1
ATOM 3816 C CA . LYS B 2 24 ? 5.646 20.430 46.429 1.00 29.61 24 LYS B CA 1
ATOM 3817 C C . LYS B 2 24 ? 4.983 21.517 47.261 1.00 30.55 24 LYS B C 1
ATOM 3818 O O . LYS B 2 24 ? 5.532 22.614 47.407 1.00 33.56 24 LYS B O 1
ATOM 3824 N N . VAL B 2 25 ? 3.788 21.241 47.786 1.00 35.63 25 VAL B N 1
ATOM 3825 C CA . VAL B 2 25 ? 3.121 22.209 48.651 1.00 34.42 25 VAL B CA 1
ATOM 3826 C C . VAL B 2 25 ? 3.911 22.414 49.935 1.00 35.66 25 VAL B C 1
ATOM 3827 O O . VAL B 2 25 ? 4.051 23.544 50.417 1.00 38.33 25 VAL B O 1
ATOM 3831 N N . ARG B 2 26 ? 4.450 21.329 50.502 1.00 35.96 26 ARG B N 1
ATOM 3832 C CA . ARG B 2 26 ? 5.105 21.431 51.808 1.00 37.78 26 ARG B CA 1
ATOM 3833 C C . ARG B 2 26 ? 6.474 22.097 51.710 1.00 37.24 26 ARG B C 1
ATOM 3834 O O . ARG B 2 26 ? 6.875 22.837 52.616 1.00 45.36 26 ARG B O 1
ATOM 3842 N N . THR B 2 27 ? 7.220 21.822 50.635 1.00 37.32 27 THR B N 1
ATOM 3843 C CA . THR B 2 27 ? 8.604 22.263 50.517 1.00 38.27 27 THR B CA 1
ATOM 3844 C C . THR B 2 27 ? 8.814 23.423 49.558 1.00 33.31 27 THR B C 1
ATOM 3845 O O . THR B 2 27 ? 9.849 24.087 49.646 1.00 40.30 27 THR B O 1
ATOM 3849 N N . GLY B 2 28 ? 7.887 23.666 48.635 1.00 44.07 28 GLY B N 1
ATOM 3850 C CA . GLY B 2 28 ? 8.148 24.619 47.573 1.00 39.05 28 GLY B CA 1
ATOM 3851 C C . GLY B 2 28 ? 9.176 24.173 46.559 1.00 37.73 28 GLY B C 1
ATOM 3852 O O . GLY B 2 28 ? 9.594 24.980 45.722 1.00 42.03 28 GLY B O 1
ATOM 3853 N N . GLY B 2 29 ? 9.606 22.908 46.603 1.00 32.74 29 GLY B N 1
ATOM 3854 C CA . GLY B 2 29 ? 10.634 22.449 45.697 1.00 29.97 29 GLY B CA 1
ATOM 3855 C C . GLY B 2 29 ? 10.074 21.947 44.370 1.00 28.90 29 GLY B C 1
ATOM 3856 O O . GLY B 2 29 ? 8.861 21.804 44.204 1.00 34.54 29 GLY B O 1
ATOM 3857 N N . GLN B 2 30 ? 10.985 21.737 43.431 1.00 27.63 30 GLN B N 1
ATOM 3858 C CA . GLN B 2 30 ? 10.683 21.170 42.120 1.00 26.45 30 GLN B CA 1
ATOM 3859 C C . GLN B 2 30 ? 10.715 19.643 42.187 1.00 26.34 30 GLN B C 1
ATOM 3860 O O . GLN B 2 30 ? 11.426 19.057 43.004 1.00 24.15 30 GLN B O 1
ATOM 3866 N N . VAL B 2 31 ? 9.971 18.998 41.287 1.00 24.92 31 VAL B N 1
ATOM 3867 C CA . VAL B 2 31 ? 9.976 17.545 41.131 1.00 21.06 31 VAL B CA 1
ATOM 3868 C C . VAL B 2 31 ? 10.625 17.188 39.795 1.00 19.72 31 VAL B C 1
ATOM 3869 O O . VAL B 2 31 ? 10.422 17.881 38.788 1.00 22.05 31 VAL B O 1
ATOM 3873 N N . VAL B 2 32 ? 11.429 16.132 39.790 1.00 19.32 32 VAL B N 1
ATOM 3874 C CA . VAL B 2 32 ? 12.157 15.718 38.596 1.00 17.99 32 VAL B CA 1
ATOM 3875 C C . VAL B 2 32 ? 11.792 14.279 38.306 1.00 19.18 32 VAL B C 1
ATOM 3876 O O . VAL B 2 32 ? 12.050 13.404 39.134 1.00 19.05 32 VAL B O 1
ATOM 3880 N N . ALA B 2 33 ? 11.254 14.022 37.109 1.00 18.54 33 ALA B N 1
ATOM 3881 C CA . ALA B 2 33 ? 11.011 12.646 36.682 1.00 17.19 33 ALA B CA 1
ATOM 3882 C C . ALA B 2 33 ? 12.342 12.030 36.269 1.00 17.85 33 ALA B C 1
ATOM 3883 O O . ALA B 2 33 ? 13.029 12.563 35.393 1.00 19.24 33 ALA B O 1
ATOM 3885 N N . THR B 2 34 ? 12.715 10.935 36.916 1.00 17.69 34 THR B N 1
ATOM 3886 C CA . THR B 2 34 ? 13.982 10.274 36.642 1.00 19.29 34 THR B CA 1
ATOM 3887 C C . THR B 2 34 ? 13.761 8.969 35.891 1.00 17.92 34 THR B C 1
ATOM 3888 O O . THR B 2 34 ? 12.720 8.322 36.027 1.00 18.19 34 THR B O 1
ATOM 3892 N N . MET B 2 35 ? 14.760 8.613 35.093 1.00 16.32 35 MET B N 1
ATOM 3893 C CA . MET B 2 35 ? 14.734 7.407 34.296 1.00 17.55 35 MET B CA 1
ATOM 3894 C C . MET B 2 35 ? 16.043 6.667 34.482 1.00 17.74 35 MET B C 1
ATOM 3895 O O . MET B 2 35 ? 17.125 7.270 34.448 1.00 20.48 35 MET B O 1
ATOM 3900 N N . CYS B 2 36 ? 15.917 5.348 34.639 1.00 20.04 36 CYS B N 1
ATOM 3901 C CA . CYS B 2 36 ? 17.032 4.465 34.957 1.00 21.49 36 CYS B CA 1
ATOM 3902 C C . CYS B 2 36 ? 17.591 4.701 36.357 1.00 23.94 36 CYS B C 1
ATOM 3903 O O . CYS B 2 36 ? 17.770 5.838 36.832 1.00 24.35 36 CYS B O 1
ATOM 3906 N N . THR B 2 37 ? 17.892 3.613 37.023 1.00 17.15 37 THR B N 1
ATOM 3907 C CA . THR B 2 37 ? 18.394 3.678 38.380 1.00 17.39 37 THR B CA 1
ATOM 3908 C C . THR B 2 37 ? 19.789 4.286 38.486 1.00 19.85 37 THR B C 1
ATOM 3909 O O . THR B 2 37 ? 20.268 4.462 39.605 1.00 17.86 37 THR B O 1
ATOM 3913 N N . TYR B 2 38 ? 20.453 4.625 37.380 1.00 19.43 38 TYR B N 1
ATOM 3914 C CA . TYR B 2 38 ? 21.773 5.234 37.442 1.00 17.35 38 TYR B CA 1
ATOM 3915 C C . TYR B 2 38 ? 21.716 6.747 37.635 1.00 17.55 38 TYR B C 1
ATOM 3916 O O . TYR B 2 38 ? 22.766 7.379 37.748 1.00 17.10 38 TYR B O 1
ATOM 3925 N N . THR B 2 39 ? 20.530 7.327 37.674 1.00 17.65 39 THR B N 1
ATOM 3926 C CA . THR B 2 39 ? 20.410 8.759 37.900 1.00 19.73 39 THR B CA 1
ATOM 3927 C C . THR B 2 39 ? 21.146 9.148 39.185 1.00 16.70 39 THR B C 1
ATOM 3928 O O . THR B 2 39 ? 20.912 8.536 40.235 1.00 17.53 39 THR B O 1
ATOM 3932 N N . PRO B 2 40 ? 22.036 10.157 39.155 1.00 17.71 40 PRO B N 1
ATOM 3933 C CA . PRO B 2 40 ? 22.755 10.506 40.403 1.00 20.64 40 PRO B CA 1
ATOM 3934 C C . PRO B 2 40 ? 21.849 11.357 41.289 1.00 16.32 40 PRO B C 1
ATOM 3935 O O . PRO B 2 40 ? 21.910 12.591 41.298 1.00 18.42 40 PRO B O 1
ATOM 3939 N N . GLU B 2 41 ? 20.963 10.686 42.012 1.00 20.90 41 GLU B N 1
ATOM 3940 C CA . GLU B 2 41 ? 19.913 11.385 42.740 1.00 21.43 41 GLU B CA 1
ATOM 3941 C C . GLU B 2 41 ? 20.476 12.327 43.782 1.00 17.64 41 GLU B C 1
ATOM 3942 O O . GLU B 2 41 ? 19.813 13.308 44.136 1.00 21.84 41 GLU B O 1
ATOM 3948 N N . GLU B 2 42 ? 21.679 12.040 44.302 1.00 17.86 42 GLU B N 1
ATOM 3949 C CA . GLU B 2 42 ? 22.279 12.937 45.285 1.00 18.91 42 GLU B CA 1
ATOM 3950 C C . GLU B 2 42 ? 22.303 14.383 44.789 1.00 18.25 42 GLU B C 1
ATOM 3951 O O . GLU B 2 42 ? 22.114 15.318 45.577 1.00 19.81 42 GLU B O 1
ATOM 3957 N N . LEU B 2 43 ? 22.571 14.590 43.494 1.00 16.47 43 LEU B N 1
ATOM 3958 C CA . LEU B 2 43 ? 22.667 15.947 42.955 1.00 17.98 43 LEU B CA 1
ATOM 3959 C C . LEU B 2 43 ? 21.301 16.622 42.944 1.00 17.78 43 LEU B C 1
ATOM 3960 O O . LEU B 2 43 ? 21.185 17.813 43.266 1.00 19.92 43 LEU B O 1
ATOM 3965 N N . LEU B 2 44 ? 20.260 15.875 42.588 1.00 19.33 44 LEU B N 1
ATOM 3966 C CA . LEU B 2 44 ? 18.900 16.409 42.569 1.00 20.47 44 LEU B CA 1
ATOM 3967 C C . LEU B 2 44 ? 18.429 16.768 43.969 1.00 19.87 44 LEU B C 1
ATOM 3968 O O . LEU B 2 44 ? 17.827 17.832 44.175 1.00 20.61 44 LEU B O 1
ATOM 3973 N N . ILE B 2 45 ? 18.703 15.904 44.944 1.00 18.74 45 ILE B N 1
ATOM 3974 C CA . ILE B 2 45 ? 18.332 16.181 46.325 1.00 20.15 45 ILE B CA 1
ATOM 3975 C C . ILE B 2 45 ? 19.072 17.406 46.834 1.00 21.61 45 ILE B C 1
ATOM 3976 O O . ILE B 2 45 ? 18.476 18.289 47.460 1.00 24.25 45 ILE B O 1
ATOM 3981 N N . ALA B 2 46 ? 20.377 17.493 46.540 1.00 21.20 46 ALA B N 1
ATOM 3982 C CA . ALA B 2 46 ? 21.158 18.674 46.925 1.00 20.96 46 ALA B CA 1
ATOM 3983 C C . ALA B 2 46 ? 20.613 19.959 46.305 1.00 24.56 46 ALA B C 1
ATOM 3984 O O . ALA B 2 46 ? 20.687 21.026 46.931 1.00 25.52 46 ALA B O 1
ATOM 3986 N N . ALA B 2 47 ? 20.043 19.875 45.103 1.00 22.88 47 ALA B N 1
ATOM 3987 C CA . ALA B 2 47 ? 19.434 21.025 44.445 1.00 23.05 47 ALA B CA 1
ATOM 3988 C C . ALA B 2 47 ? 18.027 21.313 44.963 1.00 30.31 47 ALA B C 1
ATOM 3989 O O . ALA B 2 47 ? 17.329 22.148 44.379 1.00 29.24 47 ALA B O 1
ATOM 3991 N N . GLY B 2 48 ? 17.592 20.625 46.022 1.00 26.96 48 GLY B N 1
ATOM 3992 C CA . GLY B 2 48 ? 16.301 20.888 46.638 1.00 23.39 48 GLY B CA 1
ATOM 3993 C C . GLY B 2 48 ? 15.115 20.282 45.921 1.00 22.50 48 GLY B C 1
ATOM 3994 O O . GLY B 2 48 ? 13.990 20.762 46.083 1.00 25.75 48 GLY B O 1
ATOM 3995 N N . MET B 2 49 ? 15.324 19.215 45.158 1.00 21.41 49 MET B N 1
ATOM 3996 C CA . MET B 2 49 ? 14.338 18.663 44.250 1.00 21.07 49 MET B CA 1
ATOM 3997 C C . MET B 2 49 ? 13.927 17.280 44.747 1.00 22.92 49 MET B C 1
ATOM 3998 O O . MET B 2 49 ? 14.665 16.636 45.494 1.00 24.42 49 MET B O 1
ATOM 4003 N N . LEU B 2 50 ? 12.723 16.839 44.349 1.00 20.32 50 LEU B N 1
ATOM 4004 C CA . LEU B 2 50 ? 12.268 15.472 44.619 1.00 19.74 50 LEU B CA 1
ATOM 4005 C C . LEU B 2 50 ? 12.460 14.619 43.376 1.00 20.52 50 LEU B C 1
ATOM 4006 O O . LEU B 2 50 ? 11.749 14.827 42.384 1.00 21.72 50 LEU B O 1
ATOM 4011 N N . PRO B 2 51 ? 13.385 13.661 43.368 1.00 18.66 51 PRO B N 1
ATOM 4012 C CA . PRO B 2 51 ? 13.471 12.726 42.236 1.00 18.32 51 PRO B CA 1
ATOM 4013 C C . PRO B 2 51 ? 12.343 11.707 42.348 1.00 21.45 51 PRO B C 1
ATOM 4014 O O . PRO B 2 51 ? 12.108 11.144 43.424 1.00 20.66 51 PRO B O 1
ATOM 4018 N N . VAL B 2 52 ? 11.625 11.486 41.243 1.00 20.41 52 VAL B N 1
ATOM 4019 C CA . VAL B 2 52 ? 10.575 10.469 41.188 1.00 19.51 52 VAL B CA 1
ATOM 4020 C C . VAL B 2 52 ? 10.807 9.598 39.961 1.00 19.25 52 VAL B C 1
ATOM 4021 O O . VAL B 2 52 ? 10.737 10.078 38.820 1.00 18.72 52 VAL B O 1
ATOM 4025 N N . ARG B 2 53 ? 11.102 8.319 40.195 1.00 19.54 53 ARG B N 1
ATOM 4026 C CA . ARG B 2 53 ? 11.381 7.408 39.095 1.00 18.42 53 ARG B CA 1
ATOM 4027 C C . ARG B 2 53 ? 10.125 7.146 38.278 1.00 18.86 53 ARG B C 1
ATOM 4028 O O . ARG B 2 53 ? 9.089 6.736 38.805 1.00 21.74 53 ARG B O 1
ATOM 4036 N N . VAL B 2 54 ? 10.239 7.344 36.964 1.00 18.68 54 VAL B N 1
ATOM 4037 C CA . VAL B 2 54 ? 9.149 6.985 36.077 1.00 21.16 54 VAL B CA 1
ATOM 4038 C C . VAL B 2 54 ? 9.020 5.474 36.043 1.00 22.12 54 VAL B C 1
ATOM 4039 O O . VAL B 2 54 ? 10.012 4.745 35.876 1.00 21.81 54 VAL B O 1
ATOM 4043 N N . LEU B 2 55 ? 7.796 4.999 36.223 1.00 22.16 55 LEU B N 1
ATOM 4044 C CA . LEU B 2 55 ? 7.494 3.592 36.042 1.00 23.80 55 LEU B CA 1
ATOM 4045 C C . LEU B 2 55 ? 6.210 3.475 35.232 1.00 26.19 55 LEU B C 1
ATOM 4046 O O . LEU B 2 55 ? 5.458 4.440 35.075 1.00 27.66 55 LEU B O 1
ATOM 4051 N N . GLY B 2 56 ? 5.966 2.279 34.721 1.00 29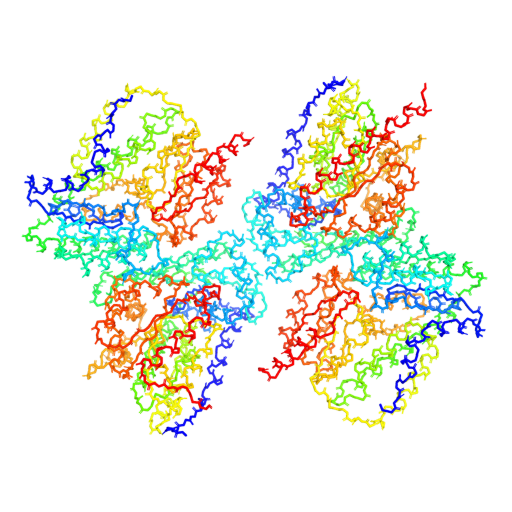.48 56 GLY B N 1
ATOM 4052 C CA . GLY B 2 56 ? 4.745 2.041 33.989 1.00 30.38 56 GLY B CA 1
ATOM 4053 C C . GLY B 2 56 ? 3.559 1.773 34.892 1.00 30.90 56 GLY B C 1
ATOM 4054 O O . GLY B 2 56 ? 3.681 1.592 36.104 1.00 31.99 56 GLY B O 1
ATOM 4055 N N . ALA B 2 57 ? 2.382 1.750 34.272 1.00 25.42 57 ALA B N 1
ATOM 4056 C CA . ALA B 2 57 ? 1.127 1.543 34.971 1.00 26.19 57 ALA B CA 1
ATOM 4057 C C . ALA B 2 57 ? 0.586 0.133 34.806 1.00 25.40 57 ALA B C 1
ATOM 4058 O O . ALA B 2 57 ? -0.370 -0.234 35.501 1.00 27.92 57 ALA B O 1
ATOM 4060 N N . HIS B 2 58 ? 1.158 -0.651 33.895 1.00 23.45 58 HIS B N 1
ATOM 4061 C CA . HIS B 2 58 ? 0.717 -2.017 33.659 1.00 24.14 58 HIS B CA 1
ATOM 4062 C C . HIS B 2 58 ? -0.763 -2.068 33.273 1.00 25.28 58 HIS B C 1
ATOM 4063 O O . HIS B 2 58 ? -1.497 -2.977 33.663 1.00 31.50 58 HIS B O 1
ATOM 4070 N N . GLU B 2 59 ? -1.202 -1.079 32.494 1.00 30.94 59 GLU B N 1
ATOM 4071 C CA . GLU B 2 59 ? -2.541 -1.012 31.927 1.00 31.67 59 GLU B CA 1
ATOM 4072 C C . GLU B 2 59 ? -2.457 -0.918 30.410 1.00 30.87 59 GLU B C 1
ATOM 4073 O O . GLU B 2 59 ? -1.431 -0.500 29.859 1.00 28.38 59 GLU B O 1
ATOM 4079 N N . PRO B 2 60 ? -3.530 -1.268 29.702 1.00 29.74 60 PRO B N 1
ATOM 4080 C CA . PRO B 2 60 ? -3.548 -1.042 28.253 1.00 31.13 60 PRO B CA 1
ATOM 4081 C C . PRO B 2 60 ? -3.414 0.439 27.928 1.00 34.48 60 PRO B C 1
ATOM 4082 O O . PRO B 2 60 ? -3.966 1.305 28.611 1.00 33.84 60 PRO B O 1
ATOM 4086 N N . GLN B 2 61 ? -2.638 0.726 26.887 1.00 31.18 61 GLN B N 1
ATOM 4087 C CA . GLN B 2 61 ? -2.389 2.096 26.466 1.00 31.61 61 GLN B CA 1
ATOM 4088 C C . GLN B 2 61 ? -2.162 2.099 24.964 1.00 37.41 61 GLN B C 1
ATOM 4089 O O . GLN B 2 61 ? -1.610 1.148 24.406 1.00 33.37 61 GLN B O 1
ATOM 4095 N N A ASN B 2 62 ? -2.595 3.182 24.320 0.56 34.99 62 ASN B N 1
ATOM 4096 N N B ASN B 2 62 ? -2.580 3.185 24.313 0.44 35.00 62 ASN B N 1
ATOM 4097 C CA A ASN B 2 62 ? -2.499 3.320 22.874 0.56 35.80 62 ASN B CA 1
ATOM 4098 C CA B ASN B 2 62 ? -2.464 3.309 22.864 0.44 35.81 62 ASN B CA 1
ATOM 4099 C C A ASN B 2 62 ? -1.937 4.681 22.481 0.56 36.17 62 ASN B C 1
ATOM 4100 C C B ASN B 2 62 ? -1.882 4.655 22.458 0.44 36.13 62 ASN B C 1
ATOM 4101 O O A ASN B 2 62 ? -2.223 5.188 21.392 0.56 42.03 62 ASN B O 1
ATOM 4102 O O B ASN B 2 62 ? -2.132 5.137 21.349 0.44 41.94 62 ASN B O 1
ATOM 4111 N N . VAL B 2 63 ? -1.136 5.293 23.355 1.00 28.52 63 VAL B N 1
ATOM 4112 C CA . VAL B 2 63 ? -0.620 6.631 23.091 1.00 29.13 63 VAL B CA 1
ATOM 4113 C C . VAL B 2 63 ? 0.806 6.636 22.572 1.00 26.48 63 VAL B C 1
ATOM 4114 O O . VAL B 2 63 ? 1.257 7.672 22.056 1.00 26.04 63 VAL B O 1
ATOM 4118 N N . THR B 2 64 ? 1.530 5.525 22.681 1.00 24.67 64 THR B N 1
ATOM 4119 C CA . THR B 2 64 ? 2.942 5.542 22.323 1.00 24.03 64 THR B CA 1
ATOM 4120 C C . THR B 2 64 ? 3.229 5.132 20.887 1.00 23.26 64 THR B C 1
ATOM 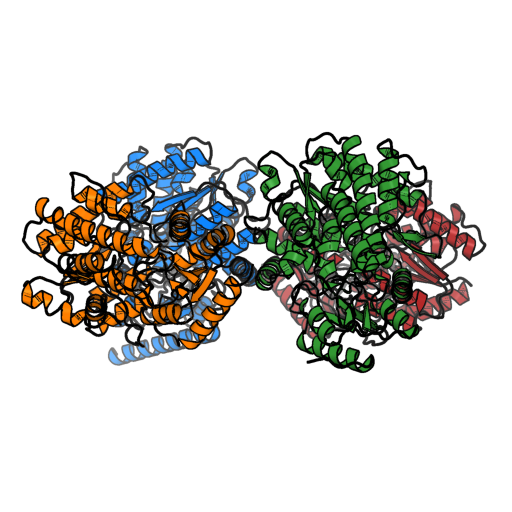4121 O O . THR B 2 64 ? 4.364 5.321 20.446 1.00 22.80 64 THR B O 1
ATOM 4125 N N . GLU B 2 65 ? 2.258 4.568 20.160 1.00 26.86 65 GLU B N 1
ATOM 4126 C CA . GLU B 2 65 ? 2.547 4.072 18.814 1.00 29.33 65 GLU B CA 1
ATOM 4127 C C . GLU B 2 65 ? 3.140 5.141 17.895 1.00 24.40 65 GLU B C 1
ATOM 4128 O O . GLU B 2 65 ? 4.031 4.801 17.100 1.00 26.21 65 GLU B O 1
ATOM 4134 N N . PRO B 2 66 ? 2.724 6.413 17.942 1.00 24.51 66 PRO B N 1
ATOM 4135 C CA . PRO B 2 66 ? 3.390 7.432 17.105 1.00 24.96 66 PRO B CA 1
ATOM 4136 C C . PRO B 2 66 ? 4.812 7.784 17.524 1.00 22.62 66 PRO B C 1
ATOM 4137 O O . PRO B 2 66 ? 5.482 8.511 16.783 1.00 22.44 66 PRO B O 1
ATOM 4141 N N . HIS B 2 67 ? 5.278 7.338 18.685 1.00 20.57 67 HIS B N 1
ATOM 4142 C CA . HIS B 2 67 ? 6.557 7.774 19.239 1.00 19.89 67 HIS B CA 1
ATOM 4143 C C . HIS B 2 67 ? 7.597 6.687 19.379 1.00 19.71 67 HIS B C 1
ATOM 4144 O O . HIS B 2 67 ? 8.790 6.989 19.274 1.00 22.20 67 HIS B O 1
ATOM 4151 N N . ILE B 2 68 ? 7.196 5.445 19.676 1.00 20.34 68 ILE B N 1
ATOM 4152 C CA . ILE B 2 68 ? 8.124 4.330 19.875 1.00 20.70 68 ILE B CA 1
ATOM 4153 C C . ILE B 2 68 ? 7.595 3.118 19.121 1.00 21.78 68 ILE B C 1
ATOM 4154 O O . ILE B 2 68 ? 6.458 2.688 19.350 1.00 21.87 68 ILE B O 1
ATOM 4159 N N . PHE B 2 69 ? 8.391 2.625 18.178 1.00 19.41 69 PHE B N 1
ATOM 4160 C CA . PHE B 2 69 ? 8.040 1.450 17.389 1.00 17.92 69 PHE B CA 1
ATOM 4161 C C . PHE B 2 69 ? 7.852 0.230 18.290 1.00 20.31 69 PHE B C 1
ATOM 4162 O O . PHE B 2 69 ? 8.559 0.046 19.289 1.00 20.80 69 PHE B O 1
ATOM 4170 N N . GLY B 2 70 ? 6.876 -0.605 17.935 1.00 20.89 70 GLY B N 1
ATOM 4171 C CA . GLY B 2 70 ? 6.501 -1.734 18.767 1.00 21.53 70 GLY B CA 1
ATOM 4172 C C . GLY B 2 70 ? 7.509 -2.870 18.873 1.00 21.55 70 GLY B C 1
ATOM 4173 O O . GLY B 2 70 ? 7.244 -3.822 19.621 1.00 25.77 70 GLY B O 1
ATOM 4174 N N . MET B 2 71 ? 8.668 -2.801 18.202 1.00 19.30 71 MET B N 1
ATOM 4175 C CA . MET B 2 71 ? 9.715 -3.792 18.450 1.00 22.09 71 MET B CA 1
ATOM 4176 C C . MET B 2 71 ? 10.434 -3.542 19.762 1.00 17.84 71 MET B C 1
ATOM 4177 O O . MET B 2 71 ? 11.296 -4.333 20.142 1.00 19.33 71 MET B O 1
ATOM 4182 N N . PHE B 2 72 ? 10.135 -2.452 20.447 1.00 18.30 72 PHE B N 1
ATOM 4183 C CA . PHE B 2 72 ? 10.826 -2.113 21.681 1.00 16.89 72 PHE B CA 1
ATOM 4184 C C . PHE B 2 72 ? 10.000 -2.525 22.887 1.00 17.50 72 PHE B C 1
ATOM 4185 O O . PHE B 2 72 ? 8.812 -2.828 22.778 1.00 18.27 72 PHE B O 1
ATOM 4193 N N . CYS B 2 73 ? 10.660 -2.556 24.040 1.00 18.11 73 CYS B N 1
ATOM 4194 C CA . CYS B 2 73 ? 10.139 -3.298 25.174 1.00 17.40 73 CYS B CA 1
ATOM 4195 C C . CYS B 2 73 ? 8.884 -2.636 25.736 1.00 18.36 73 CYS B C 1
ATOM 4196 O O . CYS B 2 73 ? 8.678 -1.421 25.588 1.00 18.57 73 CYS B O 1
ATOM 4199 N N . PRO B 2 74 ? 8.032 -3.423 26.397 1.00 17.19 74 PRO B N 1
ATOM 4200 C CA . PRO B 2 74 ? 6.831 -2.848 27.030 1.00 17.75 74 PRO B CA 1
ATOM 4201 C C . PRO B 2 74 ? 7.136 -1.780 28.061 1.00 20.98 74 PRO B C 1
ATOM 4202 O O . PRO B 2 74 ? 6.374 -0.815 28.171 1.00 22.99 74 PRO B O 1
ATOM 4206 N N . PHE B 2 75 ? 8.235 -1.922 28.816 1.00 19.63 75 PHE B N 1
ATOM 4207 C CA . PHE B 2 75 ? 8.523 -0.978 29.892 1.00 19.58 75 PHE B CA 1
ATOM 4208 C C . PHE B 2 75 ? 8.809 0.416 29.349 1.00 18.23 75 PHE B C 1
ATOM 4209 O O . PHE B 2 75 ? 8.285 1.404 29.883 1.00 18.53 75 PHE B O 1
ATOM 4217 N N . CYS B 2 76 ? 9.633 0.530 28.292 1.00 18.70 76 CYS B N 1
ATOM 4218 C CA . CYS B 2 76 ? 9.953 1.857 27.752 1.00 16.57 76 CYS B CA 1
ATOM 4219 C C . CYS B 2 76 ? 8.719 2.545 27.186 1.00 18.41 76 CYS B C 1
ATOM 4220 O O . CYS B 2 76 ? 8.588 3.783 27.275 1.00 19.10 76 CYS B O 1
ATOM 4223 N N . ARG B 2 77 ? 7.777 1.758 26.671 1.00 19.37 77 ARG B N 1
ATOM 4224 C CA . ARG B 2 77 ? 6.545 2.299 26.118 1.00 21.09 77 ARG B CA 1
ATOM 4225 C C . ARG B 2 77 ? 5.556 2.666 27.226 1.00 20.35 77 ARG B C 1
ATOM 4226 O O . ARG B 2 77 ? 5.006 3.773 27.228 1.00 21.10 77 ARG B O 1
ATOM 4234 N N . ASP B 2 78 ? 5.311 1.738 28.170 1.00 19.92 78 ASP B N 1
ATOM 4235 C CA . ASP B 2 78 ? 4.469 2.014 29.332 1.00 19.98 78 ASP B CA 1
ATOM 4236 C C . ASP B 2 78 ? 4.952 3.261 30.069 1.00 17.42 78 ASP B C 1
ATOM 4237 O O . ASP B 2 78 ? 4.155 4.143 30.423 1.00 20.79 78 ASP B O 1
ATOM 4242 N N . SER B 2 79 ? 6.267 3.376 30.276 1.00 18.55 79 SER B N 1
ATOM 4243 C CA . SER B 2 79 ? 6.808 4.560 30.940 1.00 19.20 79 SER B CA 1
ATOM 4244 C C . SER B 2 79 ? 6.480 5.826 30.160 1.00 19.83 79 SER B C 1
ATOM 4245 O O . SER B 2 79 ? 5.992 6.808 30.736 1.00 19.65 79 SER B O 1
ATOM 4248 N N . LEU B 2 80 ? 6.768 5.844 28.854 1.00 20.45 80 LEU B N 1
ATOM 4249 C CA . LEU B 2 80 ? 6.476 7.038 28.065 1.00 18.07 80 LEU B CA 1
ATOM 4250 C C . LEU B 2 80 ? 5.000 7.398 28.134 1.00 19.20 80 LEU B C 1
ATOM 4251 O O . LEU B 2 80 ? 4.644 8.577 28.279 1.00 19.16 80 LEU B O 1
ATOM 4256 N N . ALA B 2 81 ? 4.131 6.393 28.033 1.00 20.03 81 ALA B N 1
ATOM 4257 C CA . ALA B 2 81 ? 2.694 6.638 28.111 1.00 19.21 81 ALA B CA 1
ATOM 4258 C C . ALA B 2 81 ? 2.330 7.452 29.352 1.00 20.40 81 ALA B C 1
ATOM 4259 O O . ALA B 2 81 ? 1.433 8.306 29.299 1.00 23.27 81 ALA B O 1
ATOM 4261 N N . GLN B 2 82 ? 3.006 7.203 30.483 1.00 20.19 82 GLN B N 1
ATOM 4262 C CA . GLN B 2 82 ? 2.630 7.921 31.703 1.00 19.43 82 GLN B CA 1
ATOM 4263 C C . GLN B 2 82 ? 2.866 9.411 31.531 1.00 19.50 82 GLN B C 1
ATOM 4264 O O . GLN B 2 82 ? 2.078 10.235 32.007 1.00 23.13 82 GLN B O 1
ATOM 4270 N N . GLY B 2 83 ? 3.951 9.774 30.843 1.00 21.91 83 GLY B N 1
ATOM 4271 C CA . GLY B 2 83 ? 4.195 11.182 30.566 1.00 20.52 83 GLY B CA 1
ATOM 4272 C C . GLY B 2 83 ? 3.185 11.757 29.593 1.00 18.94 83 GLY B C 1
ATOM 4273 O O . GLY B 2 83 ? 2.658 12.854 29.800 1.00 22.10 83 GLY B O 1
ATOM 4274 N N . LEU B 2 84 ? 2.911 11.022 28.511 1.00 21.26 84 LEU B N 1
ATOM 4275 C CA . LEU B 2 84 ? 2.017 11.527 27.476 1.00 19.21 84 LEU B CA 1
ATOM 4276 C C . LEU B 2 84 ? 0.599 11.671 27.993 1.00 23.38 84 LEU B C 1
ATOM 4277 O O . LEU B 2 84 ? -0.152 12.514 27.498 1.00 23.45 84 LEU B O 1
ATOM 4282 N N . LEU B 2 85 ? 0.230 10.879 28.998 1.00 24.21 85 LEU B N 1
ATOM 4283 C CA . LEU B 2 85 ? -1.103 10.927 29.572 1.00 23.71 85 LEU B CA 1
ATOM 4284 C C . LEU B 2 85 ? -1.240 12.033 30.609 1.00 24.60 85 LEU B C 1
ATOM 4285 O O . LEU B 2 85 ? -2.341 12.239 31.132 1.00 29.90 85 LEU B O 1
ATOM 4290 N N . GLY B 2 86 ? -0.150 12.738 30.919 1.00 24.90 86 GLY B N 1
ATOM 4291 C CA . GLY B 2 86 ? -0.189 13.833 31.869 1.00 26.06 86 GLY B CA 1
ATOM 4292 C C . GLY B 2 86 ? -0.076 13.422 33.321 1.00 26.30 86 GLY B C 1
ATOM 4293 O O . GLY B 2 86 ? -0.347 14.247 34.204 1.00 26.43 86 GLY B O 1
ATOM 4294 N N . ARG B 2 87 ? 0.314 12.177 33.599 1.00 23.74 87 ARG B N 1
ATOM 4295 C CA . ARG B 2 87 ? 0.328 11.713 34.978 1.00 25.02 87 ARG B CA 1
ATOM 4296 C C . ARG B 2 87 ? 1.528 12.219 35.763 1.00 24.86 87 ARG B C 1
ATOM 4297 O O . ARG B 2 87 ? 1.541 12.105 36.991 1.00 25.89 87 ARG B O 1
ATOM 4305 N N . PHE B 2 88 ? 2.530 12.770 35.085 1.00 24.05 88 PHE B N 1
ATOM 4306 C CA . PHE B 2 88 ? 3.656 13.424 35.729 1.00 21.59 88 PHE B CA 1
ATOM 4307 C C . PHE B 2 88 ? 3.647 14.922 35.451 1.00 21.84 88 PHE B C 1
ATOM 4308 O O . PHE B 2 88 ? 4.704 15.547 35.368 1.00 25.41 88 PHE B O 1
ATOM 4316 N N . ASP B 2 89 ? 2.456 15.503 35.298 1.00 23.01 89 ASP B N 1
ATOM 4317 C CA . ASP B 2 89 ? 2.376 16.924 34.964 1.00 22.19 89 ASP B CA 1
ATOM 4318 C C . ASP B 2 89 ? 2.994 17.834 36.022 1.00 29.55 89 ASP B C 1
ATOM 4319 O O . ASP B 2 89 ? 3.351 18.973 35.704 1.00 30.45 89 ASP B O 1
ATOM 4324 N N . TYR B 2 90 ? 3.149 17.359 37.258 1.00 24.93 90 TYR B N 1
ATOM 4325 C CA . TYR B 2 90 ? 3.757 18.140 38.327 1.00 25.55 90 TYR B CA 1
ATOM 4326 C C . TYR B 2 90 ? 5.284 18.172 38.266 1.00 26.55 90 TYR B C 1
ATOM 4327 O O . TYR B 2 90 ? 5.897 18.881 39.076 1.00 24.17 90 TYR B O 1
ATOM 4336 N N . ALA B 2 91 ? 5.920 17.430 37.356 1.00 21.95 91 ALA B N 1
ATOM 4337 C CA . ALA B 2 91 ? 7.378 17.354 37.316 1.00 24.92 91 ALA B CA 1
ATOM 4338 C C . ALA B 2 91 ? 7.937 18.392 36.344 1.00 25.55 91 ALA B C 1
ATOM 4339 O O . ALA B 2 91 ? 7.708 18.304 35.132 1.00 30.01 91 ALA B O 1
ATOM 4341 N N . GLU B 2 92 ? 8.692 19.356 36.872 1.00 23.57 92 GLU B N 1
ATOM 4342 C CA . GLU B 2 92 ? 9.319 20.354 36.001 1.00 25.39 92 GLU B CA 1
ATOM 4343 C C . GLU B 2 92 ? 10.463 19.776 35.181 1.00 25.08 92 GLU B C 1
ATOM 4344 O O . GLU B 2 92 ? 10.706 20.229 34.061 1.00 23.78 92 GLU B O 1
ATOM 4350 N N . GLY B 2 93 ? 11.196 18.814 35.725 1.00 20.46 93 GLY B N 1
ATOM 4351 C CA . GLY B 2 93 ? 12.364 18.292 35.042 1.00 20.10 93 GLY B CA 1
ATOM 4352 C C . GLY B 2 93 ? 12.210 16.849 34.614 1.00 18.64 93 GLY B C 1
ATOM 4353 O O . GLY B 2 93 ? 11.340 16.132 35.117 1.00 19.62 93 GLY B O 1
ATOM 4354 N N . VAL B 2 94 ? 13.051 16.419 33.680 1.00 17.34 94 VAL B N 1
ATOM 4355 C CA . VAL B 2 94 ? 13.184 15.006 33.335 1.00 16.64 94 VAL B CA 1
ATOM 4356 C C . VAL B 2 94 ? 14.656 14.723 33.094 1.00 16.95 94 VAL B C 1
ATOM 4357 O O . VAL B 2 94 ? 15.355 15.521 32.453 1.00 18.24 94 VAL B O 1
ATOM 4361 N N . THR B 2 95 ? 15.134 13.587 33.604 1.00 16.36 95 THR B N 1
ATOM 4362 C CA . THR B 2 95 ? 16.543 13.256 33.430 1.00 15.35 95 THR B CA 1
ATOM 4363 C C . THR B 2 95 ? 16.699 11.745 33.304 1.00 16.47 95 THR B C 1
ATOM 4364 O O . THR B 2 95 ? 15.994 10.978 33.965 1.00 18.37 95 THR B O 1
ATOM 4368 N N . LEU B 2 96 ? 17.635 11.347 32.458 1.00 17.23 96 LEU B N 1
ATOM 4369 C CA . LEU B 2 96 ? 18.039 9.970 32.251 1.00 15.72 96 LEU B CA 1
ATOM 4370 C C . LEU B 2 96 ? 19.547 9.923 32.358 1.00 15.12 96 LEU B C 1
ATOM 4371 O O . LEU B 2 96 ? 20.232 10.795 31.820 1.00 15.68 96 LEU B O 1
ATOM 4376 N N . THR B 2 97 ? 20.064 8.890 33.019 1.00 16.45 97 THR B N 1
ATOM 4377 C CA . THR B 2 97 ? 21.472 8.536 32.950 1.00 15.37 97 THR B CA 1
ATOM 4378 C C . THR B 2 97 ? 21.608 7.303 32.061 1.00 16.74 97 THR B C 1
ATOM 4379 O O . THR B 2 97 ? 20.897 6.304 32.243 1.00 20.16 97 THR B O 1
ATOM 4383 N N . GLN B 2 98 ? 22.520 7.401 31.102 1.00 16.67 98 GLN B N 1
ATOM 4384 C CA . GLN B 2 98 ? 22.677 6.461 30.009 1.00 16.43 98 GLN B CA 1
ATOM 4385 C C . GLN B 2 98 ? 22.853 5.033 30.486 1.00 18.16 98 GLN B C 1
ATOM 4386 O O . GLN B 2 98 ? 23.693 4.752 31.334 1.00 17.03 98 GLN B O 1
ATOM 4392 N N A SER B 2 99 ? 22.134 4.128 29.820 0.44 17.79 99 SER B N 1
ATOM 4393 N N B SER B 2 99 ? 22.012 4.135 29.965 0.56 17.82 99 SER B N 1
ATOM 4394 C CA A SER B 2 99 ? 22.245 2.692 29.996 0.44 15.65 99 SER B CA 1
ATOM 4395 C CA B SER B 2 99 ? 22.283 2.705 29.954 0.56 15.64 99 SER B CA 1
ATOM 4396 C C A SER B 2 99 ? 21.721 2.015 28.731 0.44 17.35 99 SER B C 1
ATOM 4397 C C B SER B 2 99 ? 21.622 2.136 28.701 0.56 17.35 99 SER B C 1
ATOM 4398 O O A SER B 2 99 ? 22.268 2.214 27.642 0.44 20.04 99 SER B O 1
ATOM 4399 O O B SER B 2 99 ? 21.960 2.552 27.588 0.56 15.61 99 SER B O 1
ATOM 4404 N N . CYS B 2 100 ? 20.641 1.249 28.868 1.00 15.45 100 CYS B N 1
ATOM 4405 C CA . CYS B 2 100 ? 19.981 0.616 27.724 1.00 15.97 100 CYS B CA 1
ATOM 4406 C C . CYS B 2 100 ? 19.518 1.629 26.676 1.00 19.27 100 CYS B C 1
ATOM 4407 O O . CYS B 2 100 ? 18.899 2.650 27.010 1.00 17.45 100 CYS B O 1
ATOM 4410 N N . ILE B 2 101 ? 19.792 1.338 25.393 1.00 15.68 101 ILE B N 1
ATOM 4411 C CA . ILE B 2 101 ? 19.444 2.311 24.357 1.00 15.71 101 ILE B CA 1
ATOM 4412 C C . ILE B 2 101 ? 17.939 2.425 24.154 1.00 17.34 101 ILE B C 1
ATOM 4413 O O . ILE B 2 101 ? 17.462 3.456 23.673 1.00 16.61 101 ILE B O 1
ATOM 4418 N N . GLN B 2 102 ? 17.173 1.380 24.451 1.00 15.95 102 GLN B N 1
ATOM 4419 C CA . GLN B 2 102 ? 15.725 1.470 24.272 1.00 14.97 102 GLN B CA 1
ATOM 4420 C C . GLN B 2 102 ? 15.123 2.524 25.192 1.00 17.94 102 GLN B C 1
ATOM 4421 O O . GLN B 2 102 ? 14.231 3.282 24.783 1.00 17.83 102 GLN B O 1
ATOM 4427 N N . TYR B 2 103 ? 15.586 2.569 26.438 1.00 17.29 103 TYR B N 1
ATOM 4428 C CA . TYR B 2 103 ? 15.079 3.515 27.425 1.00 18.05 103 TYR B CA 1
ATOM 4429 C C . TYR B 2 103 ? 15.394 4.948 27.012 1.00 18.38 103 TYR B C 1
ATOM 4430 O O . TYR B 2 103 ? 14.679 5.889 27.394 1.00 19.05 103 TYR B O 1
ATOM 4439 N N . ARG B 2 104 ? 16.465 5.142 26.243 1.00 17.36 104 ARG B N 1
ATOM 4440 C CA . ARG B 2 104 ? 16.776 6.485 25.765 1.00 18.70 104 ARG B CA 1
ATOM 4441 C C . ARG B 2 104 ? 15.647 7.067 24.918 1.00 21.02 104 ARG B C 1
ATOM 4442 O O . ARG B 2 104 ? 15.484 8.295 24.856 1.00 19.77 104 ARG B O 1
ATOM 4450 N N . GLN B 2 105 ? 14.848 6.208 24.273 1.00 17.95 105 GLN B N 1
ATOM 4451 C CA . GLN B 2 105 ? 13.693 6.696 23.525 1.00 18.35 105 GLN B CA 1
ATOM 4452 C C . GLN B 2 105 ? 12.603 7.243 24.427 1.00 18.59 105 GLN B C 1
ATOM 4453 O O . GLN B 2 105 ? 11.947 8.234 24.062 1.00 17.43 105 GLN B O 1
ATOM 4459 N N . THR B 2 106 ? 12.393 6.627 25.597 1.00 16.92 106 THR B N 1
ATOM 4460 C CA . THR B 2 106 ? 11.441 7.176 26.559 1.00 18.80 106 THR B CA 1
ATOM 4461 C C . THR B 2 106 ? 11.817 8.606 26.895 1.00 17.95 106 THR B C 1
ATOM 4462 O O . THR B 2 106 ? 10.979 9.508 26.845 1.00 19.46 106 THR B O 1
ATOM 4466 N N . PHE B 2 107 ? 13.096 8.816 27.220 1.00 18.44 107 PHE B N 1
ATOM 4467 C CA . PHE B 2 107 ? 13.607 10.154 27.505 1.00 16.83 107 PHE B CA 1
ATOM 4468 C C . PHE B 2 107 ? 13.421 11.103 26.329 1.00 16.35 107 PHE B C 1
ATOM 4469 O O . PHE B 2 107 ? 12.959 12.238 26.499 1.00 17.36 107 PHE B O 1
ATOM 4477 N N . GLY B 2 108 ? 13.845 10.681 25.138 1.00 17.75 108 GLY B N 1
ATOM 4478 C CA . GLY B 2 108 ? 13.818 11.588 24.008 1.00 16.73 108 GLY B CA 1
ATOM 4479 C C . GLY B 2 108 ? 12.407 11.981 23.628 1.00 20.15 108 GLY B C 1
ATOM 4480 O O . GLY B 2 108 ? 12.122 13.155 23.380 1.00 21.96 108 GLY B O 1
ATOM 4481 N N . SER B 2 109 ? 11.498 11.009 23.607 1.00 17.27 109 SER B N 1
ATOM 4482 C CA . SER B 2 109 ? 10.111 11.321 23.288 1.00 18.33 109 SER B CA 1
ATOM 4483 C C . SER B 2 109 ? 9.460 12.158 24.391 1.00 17.98 109 SER B C 1
ATOM 4484 O O . SER B 2 109 ? 8.649 13.048 24.107 1.00 19.75 109 SER B O 1
ATOM 4487 N N . TRP B 2 110 ? 9.807 11.883 25.651 1.00 17.35 110 TRP B N 1
ATOM 4488 C CA . TRP B 2 110 ? 9.231 12.623 26.772 1.00 16.62 110 TRP B CA 1
ATOM 4489 C C . TRP B 2 110 ? 9.617 14.097 26.717 1.00 18.57 110 TRP B C 1
ATOM 4490 O O . TRP B 2 110 ? 8.757 14.975 26.796 1.00 19.60 110 TRP B O 1
ATOM 4501 N N . ARG B 2 111 ? 10.914 14.390 26.569 1.00 19.27 111 ARG B N 1
ATOM 4502 C CA . ARG B 2 111 ? 11.327 15.796 26.577 1.00 17.85 111 ARG B CA 1
ATOM 4503 C C . ARG B 2 111 ? 10.775 16.571 25.379 1.00 20.57 111 ARG B C 1
ATOM 4504 O O . ARG B 2 111 ? 10.552 17.788 25.472 1.00 21.62 111 ARG B O 1
ATOM 4512 N N . LEU B 2 112 ? 10.508 15.879 24.269 1.00 19.36 112 LEU B N 1
ATOM 4513 C CA . LEU B 2 112 ? 9.968 16.525 23.080 1.00 19.61 112 LEU B CA 1
ATOM 4514 C C . LEU B 2 112 ? 8.464 16.751 23.178 1.00 20.67 112 LEU B C 1
ATOM 4515 O O . LEU B 2 112 ? 7.967 17.743 22.634 1.00 24.58 112 LEU B O 1
ATOM 4520 N N . HIS B 2 113 ? 7.718 15.855 23.848 1.00 20.91 113 HIS B N 1
ATOM 4521 C CA . HIS B 2 113 ? 6.263 15.863 23.708 1.00 19.91 113 HIS B CA 1
ATOM 4522 C C . HIS B 2 113 ? 5.465 16.062 24.988 1.00 22.98 113 HIS B C 1
ATOM 4523 O O . HIS B 2 113 ? 4.251 16.269 24.901 1.00 26.09 113 HIS B O 1
ATOM 4530 N N . VAL B 2 114 ? 6.088 15.992 26.160 1.00 21.99 114 VAL B N 1
ATOM 4531 C CA . VAL B 2 114 ? 5.404 16.238 27.426 1.00 23.33 114 VAL B CA 1
ATOM 4532 C C . VAL B 2 114 ? 5.470 17.741 27.689 1.00 23.11 114 VAL B C 1
ATOM 4533 O O . VAL B 2 114 ? 6.563 18.258 27.972 1.00 23.02 114 VAL B O 1
ATOM 4537 N N . PRO B 2 115 ? 4.358 18.471 27.584 1.00 24.55 115 PRO B N 1
ATOM 4538 C CA . PRO B 2 115 ? 4.446 19.940 27.510 1.00 27.39 115 PRO B CA 1
ATOM 4539 C C . PRO B 2 115 ? 4.727 20.625 28.836 1.00 24.77 115 PRO B C 1
ATOM 4540 O O . PRO B 2 115 ? 5.024 21.829 28.837 1.00 26.76 115 PRO B O 1
ATOM 4544 N N . THR B 2 116 ? 4.646 19.902 29.949 1.00 25.13 116 THR B N 1
ATOM 4545 C CA . THR B 2 116 ? 4.969 20.431 31.266 1.00 26.12 116 THR B CA 1
ATOM 4546 C C . THR B 2 116 ? 6.456 20.337 31.602 1.00 25.51 116 THR B C 1
ATOM 4547 O O . THR B 2 116 ? 6.853 20.759 32.694 1.00 26.63 116 THR B O 1
ATOM 4551 N N . VAL B 2 117 ? 7.278 19.775 30.716 1.00 22.61 117 VAL B N 1
ATOM 4552 C CA . VAL B 2 117 ? 8.720 19.709 30.942 1.00 21.83 117 VAL B CA 1
ATOM 4553 C C . VAL B 2 117 ? 9.299 21.103 30.762 1.00 23.02 117 VAL B C 1
ATOM 4554 O O . VAL B 2 117 ? 9.127 21.724 29.705 1.00 24.85 117 VAL B O 1
ATOM 4558 N N . LYS B 2 118 ? 9.984 21.600 31.798 1.00 22.55 118 LYS B N 1
ATOM 4559 C CA . LYS B 2 118 ? 10.702 22.871 31.734 1.00 21.24 118 LYS B CA 1
ATOM 4560 C C . LYS B 2 118 ? 12.198 22.708 31.492 1.00 20.75 118 LYS B C 1
ATOM 4561 O O . LYS B 2 118 ? 12.834 23.644 30.994 1.00 23.33 118 LYS B O 1
ATOM 4567 N N . TRP B 2 119 ? 12.771 21.548 31.808 1.00 21.96 119 TRP B N 1
ATOM 4568 C CA . TRP B 2 119 ? 14.191 21.339 31.576 1.00 19.55 119 TRP B CA 1
ATOM 4569 C C . TRP B 2 119 ? 14.434 19.846 31.521 1.00 20.44 119 TRP B C 1
ATOM 4570 O O . TRP B 2 119 ? 13.644 19.059 32.039 1.00 18.33 119 TRP B O 1
ATOM 4581 N N . ASP B 2 120 ? 15.545 19.470 30.895 1.00 18.38 120 ASP B N 1
ATOM 4582 C CA . ASP B 2 120 ? 15.890 18.058 30.765 1.00 18.23 120 ASP B CA 1
ATOM 4583 C C . ASP B 2 120 ? 17.406 17.923 30.796 1.00 19.17 120 ASP B C 1
ATOM 4584 O O . ASP B 2 120 ? 18.132 18.874 30.517 1.00 19.41 120 ASP B O 1
ATOM 4589 N N . TYR B 2 121 ? 17.882 16.729 31.157 1.00 16.29 121 TYR B N 1
ATOM 4590 C CA . TYR B 2 121 ? 19.322 16.499 31.156 1.00 17.05 121 TYR B CA 1
ATOM 4591 C C . TYR B 2 121 ? 19.609 15.021 30.948 1.00 17.16 121 TYR B C 1
ATOM 4592 O O . TYR B 2 121 ? 19.060 14.171 31.649 1.00 17.15 121 TYR B O 1
ATOM 4601 N N . TYR B 2 122 ? 20.484 14.731 29.999 1.00 16.40 122 TYR B N 1
ATOM 4602 C CA . TYR B 2 122 ? 20.966 13.386 29.704 1.00 15.67 122 TYR B CA 1
ATOM 4603 C C . TYR B 2 122 ? 22.405 13.264 30.204 1.00 15.54 122 TYR B C 1
ATOM 4604 O O . TYR B 2 122 ? 23.279 14.019 29.771 1.00 17.87 122 TYR B O 1
ATOM 4613 N N . VAL B 2 123 ? 22.647 12.318 31.108 1.00 16.26 123 VAL B N 1
ATOM 4614 C CA . VAL B 2 123 ? 23.976 12.082 31.670 1.00 15.40 123 VAL B CA 1
ATOM 4615 C C . VAL B 2 123 ? 24.608 10.907 30.929 1.00 16.72 123 VAL B C 1
ATOM 4616 O O . VAL B 2 123 ? 24.181 9.764 31.143 1.00 16.06 123 VAL B O 1
ATOM 4620 N N . PRO B 2 124 ? 25.670 11.117 30.132 1.00 15.47 124 PRO B N 1
ATOM 4621 C CA . PRO B 2 124 ? 26.309 9.969 29.449 1.00 15.94 124 PRO B CA 1
ATOM 4622 C C . PRO B 2 124 ? 27.290 9.278 30.390 1.00 15.89 124 PRO B C 1
ATOM 4623 O O . PRO B 2 124 ? 28.527 9.366 30.248 1.00 17.83 124 PRO B O 1
ATOM 4627 N N . MET B 2 125 ? 26.746 8.594 31.413 1.00 15.68 125 MET B N 1
ATOM 4628 C CA . MET B 2 125 ? 27.586 7.777 32.273 1.00 17.49 125 MET B CA 1
ATOM 4629 C C . MET B 2 125 ? 28.255 6.708 31.413 1.00 16.76 125 MET B C 1
ATOM 4630 O O . MET B 2 125 ? 27.569 6.039 30.620 1.00 16.69 125 MET B O 1
ATOM 4635 N N . PRO B 2 126 ? 29.565 6.504 31.545 1.00 14.58 126 PRO B N 1
ATOM 4636 C CA . PRO B 2 126 ? 30.236 5.383 30.869 1.00 14.50 126 PRO B CA 1
ATOM 4637 C C . PRO B 2 126 ? 29.471 4.081 31.032 1.00 14.97 126 PRO B C 1
ATOM 4638 O O . PRO B 2 126 ? 28.920 3.785 32.101 1.00 15.74 126 PRO B O 1
ATOM 4642 N N . ASN B 2 127 ? 29.408 3.328 29.933 1.00 14.09 127 ASN B N 1
ATOM 4643 C CA . ASN B 2 127 ? 28.923 1.956 30.018 1.00 16.31 127 ASN B CA 1
ATOM 4644 C C . ASN B 2 127 ? 30.012 1.018 30.533 1.00 14.31 127 ASN B C 1
ATOM 4645 O O . ASN B 2 127 ? 29.730 0.089 31.316 1.00 15.27 127 ASN B O 1
ATOM 4650 N N . GLU B 2 128 ? 31.269 1.237 30.137 1.00 15.24 128 GLU B N 1
ATOM 4651 C CA . GLU B 2 128 ? 32.337 0.299 30.493 1.00 15.37 128 GLU B CA 1
ATOM 4652 C C . GLU B 2 128 ? 32.931 0.657 31.857 1.00 14.80 128 GLU B C 1
ATOM 4653 O O . GLU B 2 128 ? 34.077 1.085 31.998 1.00 15.10 128 GLU B O 1
ATOM 4659 N N . VAL B 2 129 ? 32.116 0.423 32.895 1.00 14.34 129 VAL B N 1
ATOM 4660 C CA . VAL B 2 129 ? 32.567 0.650 34.269 1.00 15.62 129 VAL B CA 1
ATOM 4661 C C . VAL B 2 129 ? 33.765 -0.225 34.627 1.00 16.75 129 VAL B C 1
ATOM 4662 O O . VAL B 2 129 ? 34.482 0.070 35.591 1.00 19.13 129 VAL B O 1
ATOM 4666 N N . GLN B 2 130 ? 34.027 -1.283 33.850 1.00 15.70 130 GLN B N 1
ATOM 4667 C CA . GLN B 2 130 ? 35.238 -2.070 34.047 1.00 15.73 130 GLN B CA 1
ATOM 4668 C C . GLN B 2 130 ? 36.497 -1.405 33.524 1.00 19.28 130 GLN B C 1
ATOM 4669 O O . GLN B 2 130 ? 37.593 -1.898 33.807 1.00 18.77 130 GLN B O 1
ATOM 4675 N N . SER B 2 131 ? 36.377 -0.308 32.769 1.00 16.46 131 SER B N 1
ATOM 4676 C CA . SER B 2 131 ? 37.576 0.344 32.260 1.00 17.01 131 SER B CA 1
ATOM 4677 C C . SER B 2 131 ? 38.247 1.166 33.350 1.00 16.57 131 SER B C 1
ATOM 4678 O O . SER B 2 131 ? 37.561 1.837 34.117 1.00 17.91 131 SER B O 1
ATOM 4681 N N . PRO B 2 132 ? 39.587 1.194 33.382 1.00 16.98 132 PRO B N 1
ATOM 4682 C CA . PRO B 2 132 ? 40.273 2.052 34.356 1.00 17.98 132 PRO B CA 1
ATOM 4683 C C . PRO B 2 132 ? 40.042 3.527 34.125 1.00 17.78 132 PRO B C 1
ATOM 4684 O O . PRO B 2 132 ? 40.398 4.327 35.002 1.00 19.45 132 PRO B O 1
ATOM 4688 N N . HIS B 2 133 ? 39.422 3.912 33.008 1.00 17.10 133 HIS B N 1
ATOM 4689 C CA . HIS B 2 133 ? 39.191 5.328 32.714 1.00 15.46 133 HIS B CA 1
ATOM 4690 C C . HIS B 2 133 ? 37.762 5.776 32.972 1.00 15.99 133 HIS B C 1
ATOM 4691 O O . HIS B 2 133 ? 37.477 6.983 32.909 1.00 16.47 133 HIS B O 1
ATOM 4698 N N . ALA B 2 134 ? 36.878 4.848 33.335 1.00 17.50 134 ALA B N 1
ATOM 4699 C CA . ALA B 2 134 ? 35.464 5.176 33.463 1.00 16.51 134 ALA B CA 1
ATOM 4700 C C . ALA B 2 134 ? 35.191 6.076 34.660 1.00 16.19 134 ALA B C 1
ATOM 4701 O O . ALA B 2 134 ? 34.334 6.965 34.577 1.00 17.09 134 ALA B O 1
ATOM 4703 N N . ARG B 2 135 ? 35.895 5.860 35.784 1.00 16.46 135 ARG B N 1
ATOM 4704 C CA . ARG B 2 135 ? 35.578 6.637 36.987 1.00 16.00 135 ARG B CA 1
ATOM 4705 C C . ARG B 2 135 ? 35.964 8.108 36.833 1.00 17.00 135 ARG B C 1
ATOM 4706 O O . ARG B 2 135 ? 35.249 8.998 37.321 1.00 17.19 135 ARG B O 1
ATOM 4714 N N . LYS B 2 136 ? 37.063 8.395 36.130 1.00 16.12 136 LYS B N 1
ATOM 4715 C CA . LYS B 2 136 ? 37.397 9.794 35.866 1.00 16.86 136 LYS B CA 1
ATOM 4716 C C . LYS B 2 136 ? 36.374 10.421 34.936 1.00 19.84 136 LYS B C 1
ATOM 4717 O O . LYS B 2 136 ? 35.954 11.567 35.140 1.00 17.05 136 LYS B O 1
ATOM 4723 N N . ALA B 2 137 ? 35.976 9.690 33.898 1.00 17.63 137 ALA B N 1
ATOM 4724 C CA . ALA B 2 137 ? 34.970 10.213 32.988 1.00 15.30 137 ALA B CA 1
ATOM 4725 C C . ALA B 2 137 ? 33.662 10.495 33.717 1.00 16.67 137 ALA B C 1
ATOM 4726 O O . ALA B 2 137 ? 33.081 11.578 33.563 1.00 16.59 137 ALA B O 1
ATOM 4728 N N . HIS B 2 138 ? 33.217 9.569 34.574 1.00 15.56 138 HIS B N 1
ATOM 4729 C CA . HIS B 2 138 ? 31.965 9.813 35.270 1.00 16.55 138 HIS B CA 1
ATOM 4730 C C . HIS B 2 138 ? 32.100 10.898 36.337 1.00 15.85 138 HIS B C 1
ATOM 4731 O O . HIS B 2 138 ? 31.147 11.658 36.563 1.00 17.17 138 HIS B O 1
ATOM 4738 N N . TYR B 2 139 ? 33.270 11.022 36.977 1.00 15.93 139 TYR B N 1
ATOM 4739 C CA . TYR B 2 139 ? 33.506 12.165 37.870 1.00 13.92 139 TYR B CA 1
ATOM 4740 C C . TYR B 2 139 ? 33.178 13.456 37.133 1.00 17.41 139 TYR B C 1
ATOM 4741 O O . TYR B 2 139 ? 32.458 14.315 37.647 1.00 17.88 139 TYR B O 1
ATOM 4750 N N . GLU B 2 140 ? 33.711 13.610 35.918 1.00 15.24 140 GLU B N 1
ATOM 4751 C CA . GLU B 2 140 ? 33.464 14.829 35.159 1.00 16.37 140 GLU B CA 1
ATOM 4752 C C . GLU B 2 140 ? 32.004 14.972 34.737 1.00 15.53 140 GLU B C 1
ATOM 4753 O O . GLU B 2 140 ? 31.489 16.098 34.681 1.00 17.83 140 GLU B O 1
ATOM 4759 N N . GLU B 2 141 ? 31.322 13.860 34.414 1.00 16.29 141 GLU B N 1
ATOM 4760 C CA . GLU B 2 141 ? 29.899 13.956 34.076 1.00 15.77 141 GLU B CA 1
ATOM 4761 C C . GLU B 2 141 ? 29.071 14.381 35.278 1.00 16.18 141 GLU B C 1
ATOM 4762 O O . GLU B 2 141 ? 28.137 15.183 35.143 1.00 18.34 141 GLU B O 1
ATOM 4768 N N . VAL B 2 142 ? 29.376 13.838 36.460 1.00 15.65 142 VAL B N 1
ATOM 4769 C CA . VAL B 2 142 ? 28.635 14.228 37.658 1.00 15.84 142 VAL B CA 1
ATOM 4770 C C . VAL B 2 142 ? 28.902 15.702 37.991 1.00 18.28 142 VAL B C 1
ATOM 4771 O O . VAL B 2 142 ? 27.974 16.464 38.288 1.00 17.63 142 VAL B O 1
ATOM 4775 N N . GLN B 2 143 ? 30.168 16.131 37.939 1.00 15.28 143 GLN B N 1
ATOM 4776 C CA . GLN B 2 143 ? 30.456 17.557 38.112 1.00 15.76 143 GLN B CA 1
ATOM 4777 C C . GLN B 2 143 ? 29.721 18.425 37.097 1.00 18.44 143 GLN B C 1
ATOM 4778 O O . GLN B 2 143 ? 29.182 19.479 37.460 1.00 18.71 143 GLN B O 1
ATOM 4784 N N . ALA B 2 144 ? 29.669 18.003 35.824 1.00 16.80 144 ALA B N 1
ATOM 4785 C CA . ALA B 2 144 ? 28.987 18.824 34.824 1.00 16.72 144 ALA B CA 1
ATOM 4786 C C . ALA B 2 144 ? 27.485 18.910 35.104 1.00 16.99 144 ALA B C 1
ATOM 4787 O O . ALA B 2 144 ? 26.870 19.966 34.918 1.00 17.60 144 ALA B O 1
ATOM 4789 N N . PHE B 2 145 ? 26.872 17.825 35.575 1.00 16.96 145 PHE B N 1
ATOM 4790 C CA . PHE B 2 145 ? 25.462 17.903 35.940 1.00 15.35 145 PHE B CA 1
ATOM 4791 C C . PHE B 2 145 ? 25.263 18.824 37.147 1.00 20.85 145 PHE B C 1
ATOM 4792 O O . PHE B 2 145 ? 24.286 19.581 37.205 1.00 18.74 145 PHE B O 1
ATOM 4800 N N . ARG B 2 146 ? 26.177 18.764 38.128 1.00 16.21 146 ARG B N 1
ATOM 4801 C CA . ARG B 2 146 ? 26.097 19.677 39.265 1.00 16.85 146 ARG B CA 1
ATOM 4802 C C . ARG B 2 146 ? 26.120 21.121 38.787 1.00 18.22 146 ARG B C 1
ATOM 4803 O O . ARG B 2 146 ? 25.359 21.963 39.276 1.00 19.76 146 ARG B O 1
ATOM 4811 N N . VAL B 2 147 ? 27.017 21.436 37.840 1.00 18.45 147 VAL B N 1
ATOM 4812 C CA . VAL B 2 147 ? 27.118 22.804 37.321 1.00 17.32 147 VAL B CA 1
ATOM 4813 C C . VAL B 2 147 ? 25.841 23.192 36.589 1.00 17.91 147 VAL B C 1
ATOM 4814 O O . VAL B 2 147 ? 25.347 24.329 36.714 1.00 17.99 147 VAL B O 1
ATOM 4818 N N . PHE B 2 148 ? 25.290 22.264 35.810 1.00 17.82 148 PHE B N 1
ATOM 4819 C CA . PHE B 2 148 ? 24.007 22.501 35.155 1.00 17.76 148 PHE B CA 1
ATOM 4820 C C . PHE B 2 148 ? 22.921 22.835 36.168 1.00 19.01 148 PHE B C 1
ATOM 4821 O O . PHE B 2 148 ? 22.168 23.796 35.992 1.00 18.86 148 PHE B O 1
ATOM 4829 N N . LEU B 2 149 ? 22.826 22.048 37.240 1.00 18.69 149 LEU B N 1
ATOM 4830 C CA . LEU B 2 149 ? 21.752 22.240 38.213 1.00 18.45 149 LEU B CA 1
ATOM 4831 C C . LEU B 2 149 ? 21.909 23.550 38.974 1.00 19.85 149 LEU B C 1
ATOM 4832 O O . LEU B 2 149 ? 20.915 24.222 39.261 1.00 21.68 149 LEU B O 1
ATOM 4837 N N . GLN B 2 150 ? 23.152 23.920 39.306 1.00 21.19 150 GLN B N 1
ATOM 4838 C CA . GLN B 2 150 ? 23.435 25.180 39.991 1.00 22.47 150 GLN B CA 1
ATOM 4839 C C . GLN B 2 150 ? 23.011 26.356 39.134 1.00 24.03 150 GLN B C 1
ATOM 4840 O O . GLN B 2 150 ? 22.520 27.383 39.641 1.00 23.93 150 GLN B O 1
ATOM 4846 N N . THR B 2 151 ? 23.291 26.253 37.838 1.00 21.27 151 THR B N 1
ATOM 4847 C CA . THR B 2 151 ? 22.919 27.291 36.895 1.00 19.88 151 THR B CA 1
ATOM 4848 C C . THR B 2 151 ? 21.404 27.360 36.779 1.00 23.20 151 THR B C 1
ATOM 4849 O O . THR B 2 151 ? 20.802 28.437 36.844 1.00 24.99 151 THR B O 1
ATOM 4853 N N . LEU B 2 152 ? 20.773 26.189 36.668 1.00 21.66 152 LEU B N 1
ATOM 4854 C CA . LEU B 2 152 ? 19.329 26.120 36.499 1.00 21.85 152 LEU B CA 1
ATOM 4855 C C . LEU B 2 152 ? 18.598 26.745 37.678 1.00 25.39 152 LEU B C 1
ATOM 4856 O O . LEU B 2 152 ? 17.640 27.504 37.496 1.00 25.97 152 LEU B O 1
ATOM 4861 N N . THR B 2 153 ? 19.025 26.424 38.900 1.00 25.85 153 THR B N 1
ATOM 4862 C CA . THR B 2 153 ? 18.351 26.943 40.082 1.00 24.54 153 THR B CA 1
ATOM 4863 C C . THR B 2 153 ? 18.863 28.309 40.518 1.00 27.47 153 THR B C 1
ATOM 4864 O O . THR B 2 153 ? 18.176 28.989 41.281 1.00 33.46 153 THR B O 1
ATOM 4868 N N . GLY B 2 154 ? 20.045 28.722 40.059 1.00 25.78 154 GLY B N 1
ATOM 4869 C CA . GLY B 2 154 ? 20.637 29.956 40.545 1.00 30.71 154 GLY B CA 1
ATOM 4870 C C . GLY B 2 154 ? 21.146 29.890 41.970 1.00 31.11 154 GLY B C 1
ATOM 4871 O O . GLY B 2 154 ? 21.349 30.928 42.605 1.00 32.27 154 GLY B O 1
ATOM 4872 N N . LYS B 2 155 ? 21.340 28.692 42.509 1.00 28.55 155 LYS B N 1
ATOM 4873 C CA . LYS B 2 155 ? 21.795 28.547 43.886 1.00 30.92 155 LYS B CA 1
ATOM 4874 C C . LYS B 2 155 ? 23.000 27.625 43.881 1.00 29.29 155 LYS B C 1
ATOM 4875 O O . LYS B 2 155 ? 22.942 26.550 43.285 1.00 29.59 155 LYS B O 1
ATOM 4881 N N . GLU B 2 156 ? 24.092 28.053 44.510 1.00 32.03 156 GLU B N 1
ATOM 4882 C CA . GLU B 2 156 ? 25.295 27.229 44.544 1.00 27.58 156 GLU B CA 1
ATOM 4883 C C . GLU B 2 156 ? 24.991 25.903 45.231 1.00 25.61 156 GLU B C 1
ATOM 4884 O O . GLU B 2 156 ? 24.351 25.874 46.286 1.00 29.21 156 GLU B O 1
ATOM 4890 N N . ILE B 2 157 ? 25.434 24.812 44.634 1.00 26.79 157 ILE B N 1
ATOM 4891 C CA . ILE B 2 157 ? 25.307 23.493 45.239 1.00 27.89 157 ILE B CA 1
ATOM 4892 C C . ILE B 2 157 ? 26.679 23.192 45.824 1.00 22.38 157 ILE B C 1
ATOM 4893 O O . ILE B 2 157 ? 27.601 22.838 45.091 1.00 26.16 157 ILE B O 1
ATOM 4898 N N . THR B 2 158 ? 26.818 23.334 47.134 1.00 23.28 158 THR B N 1
ATOM 4899 C CA . THR B 2 158 ? 28.116 23.254 47.794 1.00 24.73 158 THR B CA 1
ATOM 4900 C C . THR B 2 158 ? 28.486 21.811 48.097 1.00 26.18 158 THR B C 1
ATOM 4901 O O . THR B 2 158 ? 27.659 20.901 48.026 1.00 24.56 158 THR B O 1
ATOM 4905 N N . ASP B 2 159 ? 29.763 21.608 48.434 1.00 20.95 159 ASP B N 1
ATOM 4906 C CA . ASP B 2 159 ? 30.189 20.264 48.810 1.00 22.06 159 ASP B CA 1
ATOM 4907 C C . ASP B 2 159 ? 29.416 19.781 50.029 1.00 25.31 159 ASP B C 1
ATOM 4908 O O . ASP B 2 159 ? 29.055 18.605 50.112 1.00 23.57 159 ASP B O 1
ATOM 4913 N N . ALA B 2 160 ? 29.138 20.681 50.978 1.00 25.07 160 ALA B N 1
ATOM 4914 C CA . ALA B 2 160 ? 28.361 20.292 52.155 1.00 27.12 160 ALA B CA 1
ATOM 4915 C C . ALA B 2 160 ? 26.959 19.840 51.767 1.00 24.56 160 ALA B C 1
ATOM 4916 O O . ALA B 2 160 ? 26.434 18.861 52.309 1.00 23.73 160 ALA B O 1
ATOM 4918 N N . MET B 2 161 ? 26.347 20.519 50.798 1.00 23.99 161 MET B N 1
ATOM 4919 C CA . MET B 2 161 ? 25.006 20.131 50.375 1.00 22.66 161 MET B CA 1
ATOM 4920 C C . MET B 2 161 ? 25.041 18.758 49.708 1.00 23.72 161 MET B C 1
ATOM 4921 O O . MET B 2 161 ? 24.175 17.904 49.960 1.00 22.52 161 MET B O 1
ATOM 4926 N N . LEU B 2 162 ? 26.067 18.517 48.888 1.00 20.03 162 LEU B N 1
ATOM 4927 C CA . LEU B 2 162 ? 26.217 17.222 48.238 1.00 17.79 162 LEU B CA 1
ATOM 4928 C C . LEU B 2 162 ? 26.499 16.124 49.250 1.00 18.25 162 LEU B C 1
ATOM 4929 O O . LEU B 2 162 ? 26.036 14.989 49.084 1.00 20.15 162 LEU B O 1
ATOM 4934 N N . SER B 2 163 ? 27.325 16.417 50.247 1.00 20.95 163 SER B N 1
ATOM 4935 C CA . SER B 2 163 ? 27.634 15.417 51.256 1.00 21.51 163 SER B CA 1
ATOM 4936 C C . SER B 2 163 ? 26.406 15.052 52.068 1.00 23.61 163 SER B C 1
ATOM 4937 O O . SER B 2 163 ? 26.209 13.880 52.405 1.00 22.15 163 SER B O 1
ATOM 4940 N N A ASP B 2 164 ? 25.571 16.040 52.392 0.40 21.40 164 ASP B N 1
ATOM 4941 N N B ASP B 2 164 ? 25.579 16.042 52.415 0.60 21.42 164 ASP B N 1
ATOM 4942 C CA A ASP B 2 164 ? 24.352 15.755 53.140 0.40 23.33 164 ASP B CA 1
ATOM 4943 C CA B ASP B 2 164 ? 24.344 15.748 53.140 0.60 23.32 164 ASP B CA 1
ATOM 4944 C C A ASP B 2 164 ? 23.378 14.928 52.304 0.40 24.81 164 ASP B C 1
ATOM 4945 C C B ASP B 2 164 ? 23.401 14.898 52.293 0.60 24.80 164 ASP B C 1
ATOM 4946 O O A ASP B 2 164 ? 22.736 14.006 52.820 0.40 23.13 164 ASP B O 1
ATOM 4947 O O B ASP B 2 164 ? 22.798 13.940 52.787 0.60 22.92 164 ASP B O 1
ATOM 4956 N N . ALA B 2 165 ? 23.282 15.214 51.002 1.00 20.33 165 ALA B N 1
ATOM 4957 C CA . ALA B 2 165 ? 22.435 14.410 50.130 1.00 19.84 165 ALA B CA 1
ATOM 4958 C C . ALA B 2 165 ? 22.967 12.985 49.998 1.00 18.19 165 ALA B C 1
ATOM 4959 O O . ALA B 2 165 ? 22.190 12.027 50.013 1.00 20.96 165 ALA B O 1
ATOM 4961 N N . LEU B 2 166 ? 24.285 12.833 49.847 1.00 18.50 166 LEU B N 1
ATOM 4962 C CA . LEU B 2 166 ? 24.865 11.496 49.803 1.00 19.46 166 LEU B CA 1
ATOM 4963 C C . LEU B 2 166 ? 24.621 10.749 51.106 1.00 19.56 166 LEU B C 1
ATOM 4964 O O . LEU B 2 166 ? 24.361 9.535 51.097 1.00 18.73 166 LEU B O 1
ATOM 4969 N N . ALA B 2 167 ? 24.734 11.438 52.239 1.00 20.49 167 ALA B N 1
ATOM 4970 C CA . ALA B 2 167 ? 24.485 10.770 53.514 1.00 21.42 167 ALA B CA 1
ATOM 4971 C C . ALA B 2 167 ? 23.061 10.240 53.589 1.00 26.55 167 ALA B C 1
ATOM 4972 O O . ALA B 2 167 ? 22.840 9.140 54.090 1.00 22.63 167 ALA B O 1
ATOM 4974 N N . VAL B 2 168 ? 22.083 11.000 53.094 1.00 21.92 168 VAL B N 1
ATOM 4975 C CA . VAL B 2 168 ? 20.695 10.532 53.122 1.00 23.86 168 VAL B CA 1
ATOM 4976 C C . VAL B 2 168 ? 20.504 9.335 52.193 1.00 20.18 168 VAL B C 1
ATOM 4977 O O . VAL B 2 168 ? 19.796 8.372 52.520 1.00 20.45 168 VAL B O 1
ATOM 4981 N N . CYS B 2 169 ? 21.123 9.378 51.026 1.00 17.93 169 CYS B N 1
ATOM 4982 C CA . CYS B 2 169 ? 21.010 8.269 50.091 1.00 18.08 169 CYS B CA 1
ATOM 4983 C C . CYS B 2 169 ? 21.721 7.038 50.630 1.00 20.75 169 CYS B C 1
ATOM 4984 O O . CYS B 2 169 ? 21.208 5.915 50.522 1.00 19.41 169 CYS B O 1
ATOM 4987 N N . ASP B 2 170 ? 22.908 7.223 51.218 1.00 19.39 170 ASP B N 1
ATOM 4988 C CA . ASP B 2 170 ? 23.622 6.077 51.760 1.00 19.43 170 ASP B CA 1
ATOM 4989 C C . ASP B 2 170 ? 22.880 5.473 52.941 1.00 20.48 170 ASP B C 1
ATOM 4990 O O . ASP B 2 170 ? 22.899 4.253 53.122 1.00 19.97 170 ASP B O 1
ATOM 4995 N N . GLU B 2 171 ? 22.239 6.306 53.761 1.00 20.49 171 GLU B N 1
ATOM 4996 C CA . GLU B 2 171 ? 21.424 5.775 54.850 1.00 21.53 171 GLU B CA 1
ATOM 4997 C C . GLU B 2 171 ? 20.284 4.940 54.283 1.00 21.30 171 GLU B C 1
ATOM 4998 O O . GLU B 2 171 ? 20.005 3.845 54.777 1.00 21.58 171 GLU B O 1
ATOM 5004 N N . ASN B 2 172 ? 19.647 5.416 53.211 1.00 20.75 172 ASN B N 1
ATOM 5005 C CA . ASN B 2 172 ? 18.577 4.639 52.589 1.00 19.01 172 ASN B CA 1
ATOM 5006 C C . ASN B 2 172 ? 19.105 3.308 52.090 1.00 21.03 172 ASN B C 1
ATOM 5007 O O . ASN B 2 172 ? 18.480 2.256 52.295 1.00 20.80 172 ASN B O 1
ATOM 5012 N N . ARG B 2 173 ? 20.257 3.340 51.412 1.00 18.10 173 ARG B N 1
ATOM 5013 C CA . ARG B 2 173 ? 20.860 2.110 50.921 1.00 18.73 173 ARG B CA 1
ATOM 5014 C C . ARG B 2 173 ? 21.184 1.161 52.059 1.00 19.44 173 ARG B C 1
ATOM 5015 O O . ARG B 2 173 ? 20.943 -0.047 51.955 1.00 20.98 173 ARG B O 1
ATOM 5023 N N . ARG B 2 174 ? 21.731 1.683 53.149 1.00 19.86 174 ARG B N 1
ATOM 5024 C CA . ARG B 2 174 ? 22.076 0.809 54.263 1.00 20.53 174 ARG B CA 1
ATOM 5025 C C . ARG B 2 174 ? 20.824 0.267 54.940 1.00 20.57 174 ARG B C 1
ATOM 5026 O O . ARG B 2 174 ? 20.786 -0.904 55.353 1.00 21.59 174 ARG B O 1
ATOM 5034 N N . LEU B 2 175 ? 19.776 1.083 55.048 1.00 21.83 175 LEU B N 1
ATOM 5035 C CA . LEU B 2 175 ? 18.558 0.603 55.694 1.00 21.12 175 LEU B CA 1
ATOM 5036 C C . LEU B 2 175 ? 17.875 -0.461 54.849 1.00 21.91 175 LEU B C 1
ATOM 5037 O O . LEU B 2 175 ? 17.358 -1.444 55.400 1.00 22.07 175 LEU B O 1
ATOM 5042 N N . LEU B 2 176 ? 17.858 -0.286 53.520 1.00 22.18 176 LEU B N 1
ATOM 5043 C CA . LEU B 2 176 ? 17.265 -1.297 52.661 1.00 19.76 176 LEU B CA 1
ATOM 5044 C C . LEU B 2 176 ? 18.065 -2.589 52.718 1.00 23.22 176 LEU B C 1
ATOM 5045 O O . LEU B 2 176 ? 17.477 -3.678 52.681 1.00 20.90 176 LEU B O 1
ATOM 5050 N N . ARG B 2 177 ? 19.399 -2.495 52.842 1.00 21.03 177 ARG B N 1
ATOM 5051 C CA . ARG B 2 177 ? 20.202 -3.713 52.994 1.00 23.46 177 ARG B CA 1
ATOM 5052 C C . ARG B 2 177 ? 19.890 -4.398 54.319 1.00 20.43 177 ARG B C 1
ATOM 5053 O O . ARG B 2 177 ? 19.846 -5.635 54.393 1.00 23.89 177 ARG B O 1
ATOM 5061 N N . GLU B 2 178 ? 19.671 -3.612 55.378 1.00 22.52 178 GLU B N 1
ATOM 5062 C CA . GLU B 2 178 ? 19.315 -4.191 56.672 1.00 23.70 178 GLU B CA 1
ATOM 5063 C C . GLU B 2 178 ? 17.964 -4.893 56.621 1.00 22.31 178 GLU B C 1
ATOM 5064 O O . GLU B 2 178 ? 17.781 -5.953 57.234 1.00 26.33 178 GLU B O 1
ATOM 5070 N N . LEU B 2 179 ? 17.001 -4.293 55.924 1.00 22.58 179 LEU B N 1
ATOM 5071 C CA . LEU B 2 179 ? 15.712 -4.927 55.711 1.00 25.37 179 LEU B CA 1
ATOM 5072 C C . LEU B 2 179 ? 15.885 -6.253 54.995 1.00 23.66 179 LEU B C 1
ATOM 5073 O O . LEU B 2 179 ? 15.267 -7.253 55.375 1.00 22.52 179 LEU B O 1
ATOM 5078 N N . TYR B 2 180 ? 16.733 -6.281 53.965 1.00 22.29 180 TYR B N 1
ATOM 5079 C CA . TYR B 2 180 ? 16.913 -7.493 53.171 1.00 20.68 180 TYR B CA 1
ATOM 5080 C C . TYR B 2 180 ? 17.540 -8.595 54.011 1.00 24.73 180 TYR B C 1
ATOM 5081 O O . TYR B 2 180 ? 17.245 -9.781 53.805 1.00 23.91 180 TYR B O 1
ATOM 5090 N N . GLU B 2 181 ? 18.375 -8.226 54.992 1.00 26.88 181 GLU B N 1
ATOM 5091 C CA . GLU B 2 181 ? 19.019 -9.241 55.811 1.00 28.55 181 GLU B CA 1
ATOM 5092 C C . GLU B 2 181 ? 17.989 -10.143 56.473 1.00 28.29 181 GLU B C 1
ATOM 5093 O O . GLU B 2 181 ? 18.243 -11.336 56.670 1.00 27.93 181 GLU B O 1
ATOM 5099 N N . TYR B 2 182 ? 16.796 -9.610 56.767 1.00 24.57 182 TYR B N 1
ATOM 5100 C CA . TYR B 2 182 ? 15.782 -10.434 57.420 1.00 28.35 182 TYR B CA 1
ATOM 5101 C C . TYR B 2 182 ? 15.261 -11.523 56.498 1.00 24.74 182 TYR B C 1
ATOM 5102 O O . TYR B 2 182 ? 14.788 -12.561 56.973 1.00 27.00 182 TYR B O 1
ATOM 5111 N N . ARG B 2 183 ? 15.361 -11.317 55.187 1.00 25.72 183 ARG B N 1
ATOM 5112 C CA . ARG B 2 183 ? 14.909 -12.299 54.207 1.00 27.77 183 ARG B CA 1
ATOM 5113 C C . ARG B 2 183 ? 15.737 -13.580 54.210 1.00 28.43 183 ARG B C 1
ATOM 5114 O O . ARG B 2 183 ? 15.294 -14.589 53.640 1.00 25.59 183 ARG B O 1
ATOM 5122 N N . LYS B 2 184 ? 16.907 -13.572 54.849 1.00 29.65 184 LYS B N 1
ATOM 5123 C CA . LYS B 2 184 ? 17.744 -14.756 54.918 1.00 29.53 184 LYS B CA 1
ATOM 5124 C C . LYS B 2 184 ? 17.249 -15.762 55.937 1.00 30.72 184 LYS B C 1
ATOM 5125 O O . LYS B 2 184 ? 17.712 -16.907 55.916 1.00 32.61 184 LYS B O 1
ATOM 5131 N N . ALA B 2 185 ? 16.337 -15.369 56.827 1.00 31.52 185 ALA B N 1
ATOM 5132 C CA . ALA B 2 185 ? 15.876 -16.291 57.855 1.00 36.54 185 ALA B CA 1
ATOM 5133 C C . ALA B 2 185 ? 14.986 -17.376 57.250 1.00 36.73 185 ALA B C 1
ATOM 5134 O O . ALA B 2 185 ? 14.428 -17.230 56.158 1.00 33.96 185 ALA B O 1
ATOM 5136 N N . ALA B 2 186 ? 14.859 -18.483 57.985 1.00 36.16 186 ALA B N 1
ATOM 5137 C CA . ALA B 2 186 ? 14.064 -19.609 57.500 1.00 36.03 186 ALA B CA 1
ATOM 5138 C C . ALA B 2 186 ? 12.598 -19.224 57.343 1.00 40.62 186 ALA B C 1
ATOM 5139 O O . ALA B 2 186 ? 11.921 -19.680 56.415 1.00 40.30 186 ALA B O 1
ATOM 5141 N N . ASP B 2 187 ? 12.089 -18.380 58.241 1.00 39.38 187 ASP B N 1
ATOM 5142 C CA . ASP B 2 187 ? 10.728 -17.857 58.167 1.00 36.29 187 ASP B CA 1
ATOM 5143 C C . ASP B 2 187 ? 10.865 -16.345 58.093 1.00 33.66 187 ASP B C 1
ATOM 5144 O O . ASP B 2 187 ? 10.822 -15.659 59.125 1.00 37.64 187 ASP B O 1
ATOM 5149 N N . PRO B 2 188 ? 11.060 -15.794 56.893 1.00 32.30 188 PRO B N 1
ATOM 5150 C CA . PRO B 2 188 ? 11.369 -14.363 56.774 1.00 30.96 188 PRO B CA 1
ATOM 5151 C C . PRO B 2 188 ? 10.265 -13.502 57.371 1.00 34.44 188 PRO B C 1
ATOM 5152 O O . PRO B 2 188 ? 9.084 -13.683 57.077 1.00 34.65 188 PRO B O 1
ATOM 5156 N N . LYS B 2 189 ? 10.668 -12.542 58.201 1.00 33.48 189 LYS B N 1
ATOM 5157 C CA . LYS B 2 189 ? 9.752 -11.557 58.755 1.00 39.83 189 LYS B CA 1
ATOM 5158 C C . LYS B 2 189 ? 9.388 -10.478 57.747 1.00 29.97 189 LYS B C 1
ATOM 5159 O O . LYS B 2 189 ? 8.650 -9.547 58.089 1.00 40.45 189 LYS B O 1
ATOM 5165 N N . VAL B 2 190 ? 9.942 -10.559 56.543 1.00 28.59 190 VAL B N 1
ATOM 5166 C CA . VAL B 2 190 ? 9.708 -9.622 55.440 1.00 28.76 190 VAL B CA 1
ATOM 5167 C C . VAL B 2 190 ? 9.448 -10.462 54.197 1.00 31.87 190 VAL B C 1
ATOM 5168 O O . VAL B 2 190 ? 10.336 -11.204 53.759 1.00 31.59 190 VAL B O 1
ATOM 5172 N N . THR B 2 191 ? 8.253 -10.337 53.612 1.00 31.63 191 THR B N 1
ATOM 5173 C CA . THR B 2 191 ? 7.992 -11.035 52.353 1.00 28.34 191 THR B CA 1
ATOM 5174 C C . THR B 2 191 ? 8.631 -10.303 51.168 1.00 26.12 191 THR B C 1
ATOM 5175 O O . THR B 2 191 ? 9.021 -9.133 51.251 1.00 27.02 191 THR B O 1
ATOM 5179 N N . GLY B 2 192 ? 8.706 -11.004 50.034 1.00 29.00 192 GLY B N 1
ATOM 5180 C CA . GLY B 2 192 ? 9.225 -10.369 48.832 1.00 26.53 192 GLY B CA 1
ATOM 5181 C C . GLY B 2 192 ? 8.380 -9.192 48.380 1.00 27.23 192 GLY B C 1
ATOM 5182 O O . GLY B 2 192 ? 8.902 -8.204 47.863 1.00 27.42 192 GLY B O 1
ATOM 5183 N N . VAL B 2 193 ? 7.054 -9.298 48.544 1.00 28.15 193 VAL B N 1
ATOM 5184 C CA . VAL B 2 193 ? 6.185 -8.175 48.187 1.00 27.80 193 VAL B CA 1
ATOM 5185 C C . VAL B 2 193 ? 6.436 -6.985 49.103 1.00 27.94 193 VAL B C 1
ATOM 5186 O O . VAL B 2 193 ? 6.475 -5.832 48.655 1.00 26.98 193 VAL B O 1
ATOM 5190 N N . GLU B 2 194 ? 6.602 -7.242 50.402 1.00 27.66 194 GLU B N 1
ATOM 5191 C CA . GLU B 2 194 ? 6.881 -6.159 51.338 1.00 25.98 194 GLU B CA 1
ATOM 5192 C C . GLU B 2 194 ? 8.228 -5.502 51.044 1.00 24.83 194 GLU B C 1
ATOM 5193 O O . GLU B 2 194 ? 8.341 -4.269 51.043 1.00 25.31 194 GLU B O 1
ATOM 5199 N N . ALA B 2 195 ? 9.267 -6.309 50.796 1.00 27.03 195 ALA B N 1
ATOM 5200 C CA . ALA B 2 195 ? 10.548 -5.749 50.382 1.00 27.19 195 ALA B CA 1
ATOM 5201 C C . ALA B 2 195 ? 10.395 -4.899 49.129 1.00 28.20 195 ALA B C 1
ATOM 5202 O O . ALA B 2 195 ? 10.973 -3.807 49.033 1.00 24.45 195 ALA B O 1
ATOM 5204 N N . LEU B 2 196 ? 9.573 -5.363 48.184 1.00 23.73 196 LEU B N 1
ATOM 5205 C CA . LEU B 2 196 ? 9.396 -4.648 46.923 1.00 24.30 196 LEU B CA 1
ATOM 5206 C C . LEU B 2 196 ? 8.697 -3.308 47.128 1.00 25.73 196 LEU B C 1
ATOM 5207 O O . LEU B 2 196 ? 9.104 -2.305 46.538 1.00 23.79 196 LEU B O 1
ATOM 5212 N N . TYR B 2 197 ? 7.651 -3.263 47.960 1.00 24.09 197 TYR B N 1
ATOM 5213 C CA . TYR B 2 197 ? 7.037 -1.975 48.269 1.00 25.11 197 TYR B CA 1
ATOM 5214 C C . TYR B 2 197 ? 8.069 -1.005 48.832 1.00 25.06 197 TYR B C 1
ATOM 5215 O O . TYR B 2 197 ? 8.118 0.165 48.434 1.00 24.58 197 TYR B O 1
ATOM 5224 N N . ALA B 2 198 ? 8.919 -1.483 49.746 1.00 25.27 198 ALA B N 1
ATOM 5225 C CA . ALA B 2 198 ? 9.928 -0.621 50.350 1.00 23.02 198 ALA B CA 1
ATOM 5226 C C . ALA B 2 198 ? 10.961 -0.145 49.331 1.00 22.84 198 ALA B C 1
ATOM 5227 O O . ALA B 2 198 ? 11.298 1.051 49.278 1.00 22.31 198 ALA B O 1
ATOM 5229 N N . SER B 2 199 ? 11.510 -1.070 48.541 1.00 22.35 199 SER B N 1
ATOM 5230 C CA . SER B 2 199 ? 12.606 -0.696 47.649 1.00 23.86 199 SER B CA 1
ATOM 5231 C C . SER B 2 199 ? 12.123 0.108 46.449 1.00 23.58 199 SER B C 1
ATOM 5232 O O . SER B 2 199 ? 12.884 0.916 45.893 1.00 23.03 199 SER B O 1
ATOM 5235 N N . LEU B 2 200 ? 10.870 -0.088 46.027 1.00 22.93 200 LEU B N 1
ATOM 5236 C CA . LEU B 2 200 ? 10.367 0.694 44.901 1.00 23.48 200 LEU B CA 1
ATOM 5237 C C . LEU B 2 200 ? 10.015 2.117 45.324 1.00 23.44 200 LEU B C 1
ATOM 5238 O O . LEU B 2 200 ? 10.383 3.092 44.642 1.00 22.16 200 LEU B O 1
ATOM 5243 N N . THR B 2 201 ? 9.321 2.259 46.457 1.00 20.12 201 THR B N 1
ATOM 5244 C CA . THR B 2 201 ? 8.982 3.590 46.938 1.00 19.63 201 THR B CA 1
ATOM 5245 C C . THR B 2 201 ? 10.204 4.415 47.314 1.00 22.67 201 THR B C 1
ATOM 5246 O O . THR B 2 201 ? 10.120 5.643 47.284 1.00 21.42 201 THR B O 1
ATOM 5250 N N . ALA B 2 202 ? 11.334 3.775 47.635 1.00 21.22 202 ALA B N 1
ATOM 5251 C CA . ALA B 2 202 ? 12.568 4.517 47.863 1.00 20.66 202 ALA B CA 1
ATOM 5252 C C . ALA B 2 202 ? 12.903 5.412 46.673 1.00 19.72 202 ALA B C 1
ATOM 5253 O O . ALA B 2 202 ? 13.614 6.409 46.830 1.00 22.08 202 ALA B O 1
ATOM 5255 N N . GLN B 2 203 ? 12.389 5.074 45.481 1.00 19.75 203 GLN B N 1
ATOM 5256 C CA . GLN B 2 203 ? 12.745 5.707 44.215 1.00 19.30 203 GLN B CA 1
ATOM 5257 C C . GLN B 2 203 ? 11.820 6.870 43.844 1.00 20.18 203 GLN B C 1
ATOM 5258 O O . GLN B 2 203 ? 12.033 7.511 42.807 1.00 20.28 203 GLN B O 1
ATOM 5264 N N . PHE B 2 204 ? 10.817 7.180 44.675 1.00 19.67 204 PHE B N 1
ATOM 5265 C CA . PHE B 2 204 ? 9.969 8.337 44.398 1.00 20.02 204 PHE B CA 1
ATOM 5266 C C . PHE B 2 204 ? 9.363 8.991 45.643 1.00 19.14 204 PHE B C 1
ATOM 5267 O O . PHE B 2 204 ? 8.372 9.717 45.508 1.00 23.92 204 PHE B O 1
ATOM 5275 N N . ILE B 2 205 ? 9.896 8.726 46.838 1.00 21.63 205 ILE B N 1
ATOM 5276 C CA . ILE B 2 205 ? 9.499 9.353 48.099 1.00 22.05 205 ILE B CA 1
ATOM 5277 C C . ILE B 2 205 ? 10.724 10.092 48.623 1.00 21.35 205 ILE B C 1
ATOM 5278 O O . ILE B 2 205 ? 11.861 9.679 48.370 1.00 22.09 205 ILE B O 1
ATOM 5283 N N . ASP B 2 206 ? 10.505 11.222 49.297 1.00 21.97 206 ASP B N 1
ATOM 5284 C CA . ASP B 2 206 ? 11.629 11.938 49.895 1.00 22.57 206 ASP B CA 1
ATOM 5285 C C . ASP B 2 206 ? 12.426 10.987 50.775 1.00 23.79 206 ASP B C 1
ATOM 5286 O O . ASP B 2 206 ? 11.878 10.335 51.665 1.00 24.88 206 ASP B O 1
ATOM 5291 N N . LYS B 2 207 ? 13.731 10.915 50.532 1.00 25.87 207 LYS B N 1
ATOM 5292 C CA . LYS B 2 207 ? 14.529 9.890 51.189 1.00 25.09 207 LYS B CA 1
ATOM 5293 C C . LYS B 2 207 ? 14.598 10.083 52.697 1.00 27.39 207 LYS B C 1
ATOM 5294 O O . LYS B 2 207 ? 14.684 9.094 53.435 1.00 28.76 207 LYS B O 1
ATOM 5300 N N A ARG B 2 208 ? 14.570 11.328 53.180 0.53 27.13 208 ARG B N 1
ATOM 5301 N N B ARG B 2 208 ? 14.573 11.336 53.167 0.47 27.13 208 ARG B N 1
ATOM 5302 C CA A ARG B 2 208 ? 14.510 11.534 54.623 0.53 27.84 208 ARG B CA 1
ATOM 5303 C CA B ARG B 2 208 ? 14.491 11.589 54.601 0.47 27.86 208 ARG B CA 1
ATOM 5304 C C A ARG B 2 208 ? 13.231 10.941 55.203 0.53 29.59 208 ARG B C 1
ATOM 5305 C C B ARG B 2 208 ? 13.240 10.946 55.185 0.47 29.56 208 ARG B C 1
ATOM 5306 O O A ARG B 2 208 ? 13.253 10.314 56.272 0.53 29.78 208 ARG B O 1
ATOM 5307 O O B ARG B 2 208 ? 13.288 10.291 56.235 0.47 29.79 208 ARG B O 1
ATOM 5322 N N . GLU B 2 209 ? 12.102 11.128 54.511 1.00 29.50 209 GLU B N 1
ATOM 5323 C CA . GLU B 2 209 ? 10.852 10.542 54.981 1.00 26.20 209 GLU B CA 1
ATOM 5324 C C . GLU B 2 209 ? 10.867 9.027 54.832 1.00 23.44 209 GLU B C 1
ATOM 5325 O O . GLU B 2 209 ? 10.387 8.305 55.715 1.00 26.51 209 GLU B O 1
ATOM 5331 N N . HIS B 2 210 ? 11.410 8.531 53.724 1.00 23.30 210 HIS B N 1
ATOM 5332 C CA . HIS B 2 210 ? 11.484 7.090 53.504 1.00 20.90 210 HIS B CA 1
ATOM 5333 C C . HIS B 2 210 ? 12.399 6.422 54.540 1.00 24.29 210 HIS B C 1
ATOM 5334 O O . HIS B 2 210 ? 12.063 5.355 55.084 1.00 23.43 210 HIS B O 1
ATOM 5341 N N . ASN B 2 211 ? 13.546 7.050 54.851 1.00 22.83 211 ASN B N 1
ATOM 5342 C CA . ASN B 2 211 ? 14.449 6.514 55.879 1.00 22.64 211 ASN B CA 1
ATOM 5343 C C . ASN B 2 211 ? 13.745 6.384 57.230 1.00 21.99 211 ASN B C 1
ATOM 5344 O O . ASN B 2 211 ? 13.946 5.402 57.960 1.00 24.71 211 ASN B O 1
ATOM 5349 N N . GLU B 2 212 ? 12.975 7.410 57.612 1.00 23.15 212 GLU B N 1
ATOM 5350 C CA . GLU B 2 212 ? 12.226 7.365 58.861 1.00 24.27 212 GLU B CA 1
ATOM 5351 C C . GLU B 2 212 ? 11.286 6.168 58.877 1.00 24.53 212 GLU B C 1
ATOM 5352 O O . GLU B 2 212 ? 11.165 5.464 59.890 1.00 26.87 212 GLU B O 1
ATOM 5358 N N A MET B 2 213 ? 10.629 5.897 57.751 0.71 24.93 213 MET B N 1
ATOM 5359 N N B MET B 2 213 ? 10.626 5.899 57.749 0.29 24.87 213 MET B N 1
ATOM 5360 C CA A MET B 2 213 ? 9.717 4.764 57.720 0.71 27.39 213 MET B CA 1
ATOM 5361 C CA B MET B 2 213 ? 9.708 4.767 57.697 0.29 27.30 213 MET B CA 1
ATOM 5362 C C A MET B 2 213 ? 10.463 3.434 57.734 0.71 25.85 213 MET B C 1
ATOM 5363 C C B MET B 2 213 ? 10.457 3.437 57.726 0.29 25.90 213 MET B C 1
ATOM 5364 O O A MET B 2 213 ? 9.996 2.462 58.342 0.71 25.99 213 MET B O 1
ATOM 5365 O O B MET B 2 213 ? 9.986 2.471 58.339 0.29 25.76 213 MET B O 1
ATOM 5374 N N . LEU B 2 214 ? 11.623 3.363 57.071 1.00 21.69 214 LEU B N 1
ATOM 5375 C CA . LEU B 2 214 ? 12.430 2.150 57.155 1.00 20.88 214 LEU B CA 1
ATOM 5376 C C . LEU B 2 214 ? 12.887 1.891 58.583 1.00 22.86 214 LEU B C 1
ATOM 5377 O O . LEU B 2 214 ? 12.883 0.744 59.045 1.00 24.27 214 LEU B O 1
ATOM 5382 N N . LYS B 2 215 ? 13.278 2.947 59.300 1.00 22.69 215 LYS B N 1
ATOM 5383 C CA . LYS B 2 215 ? 13.728 2.786 60.677 1.00 23.39 215 LYS B CA 1
ATOM 5384 C C . LYS B 2 215 ? 12.581 2.340 61.572 1.00 26.68 215 LYS B C 1
ATOM 5385 O O . LYS B 2 215 ? 12.781 1.518 62.474 1.00 25.80 215 LYS B O 1
ATOM 5391 N N . LYS B 2 216 ? 11.368 2.856 61.329 1.00 24.47 216 LYS B N 1
ATOM 5392 C CA . LYS B 2 216 ? 10.212 2.381 62.084 1.00 25.59 216 LYS B CA 1
ATOM 5393 C C . LYS B 2 216 ? 9.962 0.904 61.799 1.00 25.16 216 LYS B C 1
ATOM 5394 O O . LYS B 2 216 ? 9.679 0.127 62.720 1.00 27.71 216 LYS B O 1
ATOM 5400 N N . THR B 2 217 ? 10.073 0.502 60.526 1.00 24.08 217 THR B N 1
ATOM 5401 C CA . THR B 2 217 ? 9.858 -0.892 60.134 1.00 23.51 217 THR B CA 1
ATOM 5402 C C . THR B 2 217 ? 10.857 -1.803 60.846 1.00 27.05 217 THR B C 1
ATOM 5403 O O . THR B 2 217 ? 10.480 -2.811 61.461 1.00 27.23 217 THR B O 1
ATOM 5407 N N . LEU B 2 218 ? 12.142 -1.426 60.822 1.00 28.14 218 LEU B N 1
ATOM 5408 C CA . LEU B 2 218 ? 13.186 -2.209 61.488 1.00 34.11 218 LEU B CA 1
ATOM 5409 C C . LEU B 2 218 ? 13.012 -2.266 62.997 1.00 25.33 218 LEU B C 1
ATOM 5410 O O . LEU B 2 218 ? 13.403 -3.254 63.621 1.00 33.03 218 LEU B O 1
ATOM 5415 N N . ALA B 2 219 ? 12.455 -1.222 63.605 1.00 29.20 219 ALA B N 1
ATOM 5416 C CA . ALA B 2 219 ? 12.211 -1.274 65.041 1.00 30.51 219 ALA B CA 1
ATOM 5417 C C . ALA B 2 219 ? 11.145 -2.308 65.391 1.00 28.78 219 ALA B C 1
ATOM 5418 O O . ALA B 2 219 ? 11.197 -2.916 66.466 1.00 31.59 219 ALA B O 1
ATOM 5420 N N . ALA B 2 220 ? 10.220 -2.558 64.464 1.00 28.41 220 ALA B N 1
ATOM 5421 C CA . ALA B 2 220 ? 9.110 -3.478 64.675 1.00 35.80 220 ALA B CA 1
ATOM 5422 C C . ALA B 2 220 ? 9.448 -4.930 64.341 1.00 31.65 220 ALA B C 1
ATOM 5423 O O . ALA B 2 220 ? 8.809 -5.841 64.890 1.00 35.01 220 ALA B O 1
ATOM 5425 N N . LEU B 2 221 ? 10.440 -5.169 63.486 1.00 31.66 221 LEU B N 1
ATOM 5426 C CA . LEU B 2 221 ? 10.690 -6.513 62.969 1.00 29.04 221 LEU B CA 1
ATOM 5427 C C . LEU B 2 221 ? 11.097 -7.557 64.001 1.00 34.57 221 LEU B C 1
ATOM 5428 O O . LEU B 2 221 ? 10.629 -8.702 63.907 1.00 36.17 221 LEU B O 1
ATOM 5433 N N . PRO B 2 222 ? 11.992 -7.246 64.959 1.00 37.11 222 PRO B N 1
ATOM 5434 C CA . PRO B 2 222 ? 12.409 -8.288 65.918 1.00 36.82 222 PRO B CA 1
ATOM 5435 C C . PRO B 2 222 ? 11.260 -9.035 66.554 1.00 44.81 222 PRO B C 1
ATOM 5436 O O . PRO B 2 222 ? 11.378 -10.241 66.814 1.00 42.78 222 PRO B O 1
ATOM 5440 N N . ASN B 2 223 ? 10.139 -8.362 66.808 1.00 36.84 223 ASN B N 1
ATOM 5441 C CA . ASN B 2 223 ? 9.027 -8.994 67.500 1.00 39.16 223 ASN B CA 1
ATOM 5442 C C . ASN B 2 223 ? 7.805 -9.201 66.607 1.00 35.60 223 ASN B C 1
ATOM 5443 O O . ASN B 2 223 ? 6.718 -9.515 67.110 1.00 38.41 223 ASN B O 1
ATOM 5448 N N . ARG B 2 224 ? 7.976 -9.087 65.289 1.00 36.27 224 ARG B N 1
ATOM 5449 C CA . ARG B 2 224 ? 6.867 -9.291 64.366 1.00 33.51 224 ARG B CA 1
ATOM 5450 C C . ARG B 2 224 ? 6.494 -10.773 64.312 1.00 38.33 224 ARG B C 1
ATOM 5451 O O . ARG B 2 224 ? 7.363 -11.629 64.123 1.00 44.29 224 ARG B O 1
ATOM 5459 N N . LYS B 2 225 ? 5.201 -11.074 64.483 1.00 39.50 225 LYS B N 1
ATOM 5460 C CA . LYS B 2 225 ? 4.715 -12.451 64.434 1.00 40.54 225 LYS B CA 1
ATOM 5461 C C . LYS B 2 225 ? 4.582 -12.880 62.978 1.00 42.22 225 LYS B C 1
ATOM 5462 O O . LYS B 2 225 ? 3.854 -12.243 62.210 1.00 48.85 225 LYS B O 1
ATOM 5468 N N . VAL B 2 226 ? 5.246 -13.970 62.601 1.00 39.53 226 VAL B N 1
ATOM 5469 C CA . VAL B 2 226 ? 5.077 -14.548 61.272 1.00 41.54 226 VAL B CA 1
ATOM 5470 C C . VAL B 2 226 ? 3.999 -15.619 61.335 1.00 41.32 226 VAL B C 1
ATOM 5471 O O . VAL B 2 226 ? 4.090 -16.558 62.133 1.00 44.59 226 VAL B O 1
ATOM 5475 N N . GLU B 2 227 ? 2.985 -15.495 60.480 1.00 43.40 227 GLU B N 1
ATOM 5476 C CA . GLU B 2 227 ? 1.921 -16.488 60.433 1.00 45.49 227 GLU B CA 1
ATOM 5477 C C . GLU B 2 227 ? 1.978 -17.372 59.196 1.00 44.44 227 GLU B C 1
ATOM 5478 O O . GLU B 2 227 ? 1.562 -18.529 59.257 1.00 47.27 227 GLU B O 1
ATOM 5484 N N . ARG B 2 228 ? 2.501 -16.864 58.086 1.00 40.63 228 ARG B N 1
ATOM 5485 C CA . ARG B 2 228 ? 2.505 -17.614 56.837 1.00 43.92 228 ARG B CA 1
ATOM 5486 C C . ARG B 2 228 ? 3.614 -18.661 56.817 1.00 39.70 228 ARG B C 1
ATOM 5487 O O . ARG B 2 228 ? 4.640 -18.546 57.497 1.00 40.42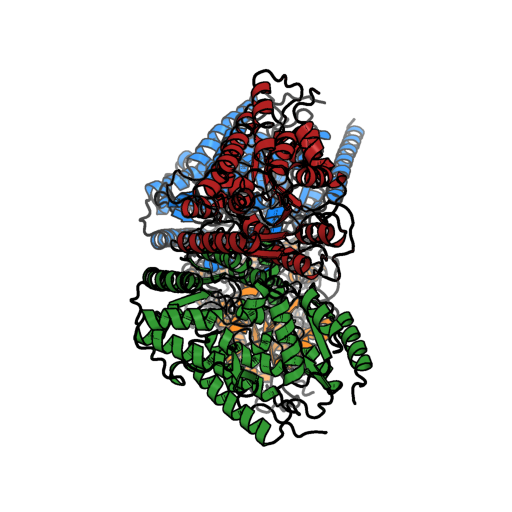 228 ARG B O 1
ATOM 5495 N N . LYS B 2 229 ? 3.404 -19.680 55.993 1.00 40.82 229 LYS B N 1
ATOM 5496 C CA . LYS B 2 229 ? 4.433 -20.674 55.732 1.00 41.11 229 LYS B CA 1
ATOM 5497 C C . LYS B 2 229 ? 5.353 -20.141 54.633 1.00 39.01 229 LYS B C 1
ATOM 5498 O O . LYS B 2 229 ? 4.905 -19.434 53.724 1.00 42.49 229 LYS B O 1
ATOM 5504 N N . THR B 2 230 ? 6.651 -20.453 54.734 1.00 38.02 230 THR B N 1
ATOM 5505 C CA . THR B 2 230 ? 7.612 -19.932 53.760 1.00 35.28 230 THR B CA 1
ATOM 5506 C C . THR B 2 230 ? 7.432 -20.576 52.388 1.00 34.58 230 THR B C 1
ATOM 5507 O O . THR B 2 230 ? 7.476 -19.884 51.360 1.00 32.78 230 THR B O 1
ATOM 5511 N N . GLY B 2 231 ? 7.235 -21.890 52.347 1.00 39.05 231 GLY B N 1
ATOM 5512 C CA . GLY B 2 231 ? 7.223 -22.530 51.044 1.00 38.34 231 GLY B CA 1
ATOM 5513 C C . GLY B 2 231 ? 8.602 -22.467 50.392 1.00 37.42 231 GLY B C 1
ATOM 5514 O O . GLY B 2 231 ? 9.632 -22.285 51.046 1.00 40.87 231 GLY B O 1
ATOM 5515 N N . ALA B 2 232 ? 8.610 -22.603 49.067 1.00 37.23 232 ALA B N 1
ATOM 5516 C CA . ALA B 2 232 ? 9.875 -22.604 48.341 1.00 38.46 232 ALA B CA 1
ATOM 5517 C C . ALA B 2 232 ? 10.518 -21.222 48.328 1.00 31.76 232 ALA B C 1
ATOM 5518 O O . ALA B 2 232 ? 9.846 -20.196 48.205 1.00 34.17 232 ALA B O 1
ATOM 5520 N N . ARG B 2 233 ? 11.840 -21.207 48.420 1.00 32.86 233 ARG B N 1
ATOM 5521 C CA . ARG B 2 233 ? 12.604 -19.967 48.476 1.00 29.38 233 ARG B CA 1
ATOM 5522 C C . ARG B 2 233 ? 12.964 -19.554 47.052 1.00 28.42 233 ARG B C 1
ATOM 5523 O O . ARG B 2 233 ? 13.816 -20.180 46.413 1.00 28.68 233 ARG B O 1
ATOM 5531 N N . PHE B 2 234 ? 12.314 -18.508 46.547 1.00 25.22 234 PHE B N 1
ATOM 5532 C CA . PHE B 2 234 ? 12.480 -18.103 45.156 1.00 25.53 234 PHE B CA 1
ATOM 5533 C C . PHE B 2 234 ? 13.332 -16.849 45.071 1.00 26.18 234 PHE B C 1
ATOM 5534 O O . PHE B 2 234 ? 13.368 -16.034 45.996 1.00 25.63 234 PHE B O 1
ATOM 5542 N N . MET B 2 235 ? 13.992 -16.678 43.929 1.00 23.92 235 MET B N 1
ATOM 5543 C CA . MET B 2 235 ? 14.605 -15.409 43.574 1.00 23.35 235 MET B CA 1
ATOM 5544 C C . MET B 2 235 ? 14.030 -14.943 42.247 1.00 22.07 235 MET B C 1
ATOM 5545 O O . MET B 2 235 ? 13.763 -15.764 41.374 1.00 24.78 235 MET B O 1
ATOM 5550 N N . THR B 2 236 ? 13.788 -13.637 42.126 1.00 22.70 236 THR B N 1
ATOM 5551 C CA . THR B 2 236 ? 13.296 -13.055 40.885 1.00 22.43 236 THR B CA 1
ATOM 5552 C C . THR B 2 236 ? 14.434 -12.269 40.255 1.00 20.99 236 THR B C 1
ATOM 5553 O O . THR B 2 236 ? 15.189 -11.594 40.959 1.00 19.54 236 THR B O 1
ATOM 5557 N N . ILE B 2 237 ? 14.561 -12.382 38.938 1.00 20.32 237 ILE B N 1
ATOM 5558 C CA . ILE B 2 237 ? 15.659 -11.801 38.166 1.00 18.29 237 ILE B CA 1
ATOM 5559 C C . ILE B 2 237 ? 15.048 -11.081 36.975 1.00 17.84 237 ILE B C 1
ATOM 5560 O O . ILE B 2 237 ? 14.126 -11.606 36.340 1.00 19.85 237 ILE B O 1
ATOM 5565 N N . GLY B 2 238 ? 15.528 -9.873 36.691 1.00 17.53 238 GLY B N 1
ATOM 5566 C CA . GLY B 2 238 ? 15.107 -9.218 35.467 1.00 18.04 238 GLY B CA 1
ATOM 5567 C C . GLY B 2 238 ? 15.609 -7.793 35.415 1.00 16.30 238 GLY B C 1
ATOM 5568 O O . GLY B 2 238 ? 16.547 -7.412 36.124 1.00 16.07 238 GLY B O 1
ATOM 5569 N N . SER B 2 239 ? 14.982 -7.026 34.540 1.00 15.81 239 SER B N 1
ATOM 5570 C CA . SER B 2 239 ? 15.372 -5.637 34.367 1.00 15.62 239 SER B CA 1
ATOM 5571 C C . SER B 2 239 ? 14.749 -4.808 35.482 1.00 18.04 239 SER B C 1
ATOM 5572 O O . SER B 2 239 ? 15.397 -4.528 36.491 1.00 19.38 239 SER B O 1
ATOM 5575 N N . GLU B 2 240 ? 13.482 -4.444 35.323 1.00 18.95 240 GLU B N 1
ATOM 5576 C CA . GLU B 2 240 ? 12.793 -3.611 36.301 1.00 19.97 240 GLU B CA 1
ATOM 5577 C C . GLU B 2 240 ? 12.023 -4.444 37.331 1.00 21.50 240 GLU B C 1
ATOM 5578 O O . GLU B 2 240 ? 12.254 -4.303 38.536 1.00 21.38 240 GLU B O 1
ATOM 5584 N N . ASN B 2 241 ? 11.097 -5.299 36.875 1.00 20.88 241 ASN B N 1
ATOM 5585 C CA . ASN B 2 241 ? 10.293 -6.156 37.755 1.00 23.46 241 ASN B CA 1
ATOM 5586 C C . ASN B 2 241 ? 9.511 -5.328 38.785 1.00 24.00 241 ASN B C 1
ATOM 5587 O O . ASN B 2 241 ? 9.686 -5.485 39.995 1.00 22.63 241 ASN B O 1
ATOM 5592 N N . ASP B 2 242 ? 8.644 -4.430 38.302 1.00 26.44 242 ASP B N 1
ATOM 5593 C CA . ASP B 2 242 ? 7.898 -3.573 39.226 1.00 32.05 242 ASP B CA 1
ATOM 5594 C C . ASP B 2 242 ? 6.415 -3.914 39.282 1.00 34.09 242 ASP B C 1
ATOM 5595 O O . ASP B 2 242 ? 5.618 -3.093 39.748 1.00 38.17 242 ASP B O 1
ATOM 5600 N N . ASP B 2 243 ? 6.013 -5.077 38.790 1.00 29.78 243 ASP B N 1
ATOM 5601 C CA . ASP B 2 243 ? 4.606 -5.471 38.879 1.00 37.84 243 ASP B CA 1
ATOM 5602 C C . ASP B 2 243 ? 4.390 -6.176 40.211 1.00 35.40 243 ASP B C 1
ATOM 5603 O O . ASP B 2 243 ? 4.494 -7.401 40.314 1.00 32.41 243 ASP B O 1
ATOM 5608 N N . ILE B 2 244 ? 4.069 -5.384 41.238 1.00 39.79 244 ILE B N 1
ATOM 5609 C CA . ILE B 2 244 ? 3.828 -5.935 42.569 1.00 31.97 244 ILE B CA 1
ATOM 5610 C C . ILE B 2 244 ? 2.703 -6.963 42.555 1.00 38.48 244 ILE B C 1
ATOM 5611 O O . ILE B 2 244 ? 2.799 -8.013 43.202 1.00 37.52 244 ILE B O 1
ATOM 5616 N N . ALA B 2 245 ? 1.632 -6.698 41.799 1.00 39.86 245 ALA B N 1
ATOM 5617 C CA . ALA B 2 245 ? 0.515 -7.639 41.761 1.00 37.36 245 ALA B CA 1
ATOM 5618 C C . ALA B 2 245 ? 0.960 -9.015 41.279 1.00 34.38 245 ALA B C 1
ATOM 5619 O O . ALA B 2 245 ? 0.493 -10.042 41.786 1.00 41.49 245 ALA B O 1
ATOM 5621 N N . PHE B 2 246 ? 1.871 -9.060 40.307 1.00 38.34 246 PHE B N 1
ATOM 5622 C CA . PHE B 2 246 ? 2.380 -10.351 39.863 1.00 34.52 246 PHE B CA 1
ATOM 5623 C C . PHE B 2 246 ? 3.200 -11.039 40.952 1.00 33.10 246 PHE B C 1
ATOM 5624 O O . PHE B 2 246 ? 3.113 -12.259 41.117 1.00 36.38 246 PHE B O 1
ATOM 5632 N N . MET B 2 247 ? 4.030 -10.281 41.675 1.00 33.16 247 MET B N 1
ATOM 5633 C CA . MET B 2 247 ? 4.825 -10.875 42.751 1.00 32.15 247 MET B CA 1
ATOM 5634 C C . MET B 2 247 ? 3.942 -11.428 43.862 1.00 29.50 247 MET B C 1
ATOM 5635 O O . MET B 2 247 ? 4.268 -12.459 44.460 1.00 35.33 247 MET B O 1
ATOM 5640 N N . GLY B 2 248 ? 2.802 -10.780 44.127 1.00 32.99 248 GLY B N 1
ATOM 5641 C CA . GLY B 2 248 ? 1.899 -11.283 45.149 1.00 32.04 248 GLY B CA 1
ATOM 5642 C C . GLY B 2 248 ? 1.313 -12.637 44.799 1.00 33.88 248 GLY B C 1
ATOM 5643 O O . GLY B 2 248 ? 1.120 -13.485 45.672 1.00 35.38 248 GLY B O 1
ATOM 5644 N N . MET B 2 249 ? 1.030 -12.860 43.513 1.00 34.80 249 MET B N 1
ATOM 5645 C CA . MET B 2 249 ? 0.597 -14.179 43.069 1.00 37.79 249 MET B CA 1
ATOM 5646 C C . MET B 2 249 ? 1.656 -15.230 43.367 1.00 31.42 249 MET B C 1
ATOM 5647 O O . MET B 2 249 ? 1.348 -16.309 43.887 1.00 41.00 249 MET B O 1
ATOM 5652 N N . VAL B 2 250 ? 2.914 -14.931 43.026 1.00 36.94 250 VAL B N 1
ATOM 5653 C CA . VAL B 2 250 ? 4.004 -15.882 43.243 1.00 37.86 250 VAL B CA 1
ATOM 5654 C C . VAL B 2 250 ? 4.047 -16.324 44.698 1.00 36.68 250 VAL B C 1
ATOM 5655 O O . VAL B 2 250 ? 4.179 -17.516 45.004 1.00 39.45 250 VAL B O 1
ATOM 5659 N N . GLU B 2 251 ? 3.905 -15.375 45.619 1.00 36.14 251 GLU B N 1
ATOM 5660 C CA . GLU B 2 251 ? 3.975 -15.663 47.043 1.00 33.02 251 GLU B CA 1
ATOM 5661 C C . GLU B 2 251 ? 2.675 -16.212 47.606 1.00 38.02 251 GLU B C 1
ATOM 5662 O O . GLU B 2 251 ? 2.627 -16.545 48.797 1.00 42.35 251 GLU B O 1
ATOM 5668 N N . SER B 2 252 ? 1.625 -16.310 46.793 1.00 37.67 252 SER B N 1
ATOM 5669 C CA . SER B 2 252 ? 0.368 -16.901 47.227 1.00 41.57 252 SER B CA 1
ATOM 5670 C C . SER B 2 252 ? 0.260 -18.382 46.883 1.00 37.03 252 SER B C 1
ATOM 5671 O O . SER B 2 252 ? -0.620 -19.063 47.421 1.00 45.91 252 SER B O 1
ATOM 5674 N N . VAL B 2 253 ? 1.139 -18.901 46.018 1.00 39.94 253 VAL B N 1
ATOM 5675 C CA . VAL B 2 253 ? 1.046 -20.286 45.556 1.00 40.76 253 VAL B CA 1
ATOM 5676 C C . VAL B 2 253 ? 1.821 -21.262 46.427 1.00 39.97 253 VAL B C 1
ATOM 5677 O O . VAL B 2 253 ? 1.726 -22.478 46.208 1.00 47.32 253 VAL B O 1
ATOM 5681 N N . GLY B 2 254 ? 2.592 -20.779 47.396 1.00 40.81 254 GLY B N 1
ATOM 5682 C CA . GLY B 2 254 ? 3.365 -21.675 48.235 1.00 39.45 254 GLY B CA 1
ATOM 5683 C C . GLY B 2 254 ? 4.851 -21.396 48.156 1.00 34.36 254 GLY B C 1
ATOM 5684 O O . GLY B 2 254 ? 5.675 -22.313 48.089 1.00 37.79 254 GLY B O 1
ATOM 5685 N N . ALA B 2 255 ? 5.208 -20.118 48.145 1.00 37.56 255 ALA B N 1
ATOM 5686 C CA . ALA B 2 255 ? 6.605 -19.740 48.024 1.00 34.08 255 ALA B CA 1
ATOM 5687 C C . ALA B 2 255 ? 6.805 -18.371 48.647 1.00 30.86 255 ALA B C 1
ATOM 5688 O O . ALA B 2 255 ? 5.852 -17.650 48.951 1.00 35.29 255 ALA B O 1
ATOM 5690 N N . THR B 2 256 ? 8.071 -18.026 48.837 1.00 29.83 256 THR B N 1
ATOM 5691 C CA . THR B 2 256 ? 8.454 -16.685 49.256 1.00 28.98 256 THR B CA 1
ATOM 5692 C C . THR B 2 256 ? 9.594 -16.239 48.364 1.00 31.05 256 THR B C 1
ATOM 5693 O O . THR B 2 256 ? 10.536 -17.004 48.128 1.00 29.32 256 THR B O 1
ATOM 5697 N N . ILE B 2 257 ? 9.497 -15.018 47.845 1.00 27.50 257 ILE B N 1
ATOM 5698 C CA . ILE B 2 257 ? 10.613 -14.418 47.124 1.00 27.13 257 ILE B CA 1
ATOM 5699 C C . ILE B 2 257 ? 11.575 -13.868 48.167 1.00 33.31 257 ILE B C 1
ATOM 5700 O O . ILE B 2 257 ? 11.273 -12.882 48.837 1.00 27.29 257 ILE B O 1
ATOM 5705 N N . VAL B 2 258 ? 12.738 -14.502 48.307 1.00 25.13 258 VAL B N 1
ATOM 5706 C CA . VAL B 2 258 ? 13.661 -14.145 49.383 1.00 26.27 258 VAL B CA 1
ATOM 5707 C C . VAL B 2 258 ? 14.745 -13.173 48.935 1.00 26.21 258 VAL B C 1
ATOM 5708 O O . VAL B 2 258 ? 15.376 -12.527 49.789 1.00 26.77 258 VAL B O 1
ATOM 5712 N N . ILE B 2 259 ? 14.955 -13.015 47.632 1.00 24.12 259 ILE B N 1
ATOM 5713 C CA . ILE B 2 259 ? 16.009 -12.152 47.121 1.00 26.28 259 ILE B CA 1
ATOM 5714 C C . ILE B 2 259 ? 15.691 -11.885 45.658 1.00 22.08 259 ILE B C 1
ATOM 5715 O O . ILE B 2 259 ? 14.827 -12.551 45.071 1.00 22.31 259 ILE B O 1
ATOM 5720 N N . ASP B 2 260 ? 16.352 -10.895 45.074 1.00 20.54 260 ASP B N 1
ATOM 5721 C CA . ASP B 2 260 ? 16.049 -10.500 43.711 1.00 22.53 260 ASP B CA 1
ATOM 5722 C C . ASP B 2 260 ? 17.292 -9.900 43.086 1.00 21.39 260 ASP B C 1
ATOM 5723 O O . ASP B 2 260 ? 18.195 -9.425 43.777 1.00 21.84 260 ASP B O 1
ATOM 5728 N N . ASP B 2 261 ? 17.291 -9.870 41.756 1.00 20.41 261 ASP B N 1
ATOM 5729 C CA . ASP B 2 261 ? 18.284 -9.162 40.949 1.00 17.94 261 ASP B CA 1
ATOM 5730 C C . ASP B 2 261 ? 17.476 -8.316 39.963 1.00 17.22 261 ASP B C 1
ATOM 5731 O O . ASP B 2 261 ? 17.177 -8.790 38.855 1.00 17.68 261 ASP B O 1
ATOM 5736 N N . GLN B 2 262 ? 17.100 -7.100 40.368 1.00 19.61 262 GLN B N 1
ATOM 5737 C CA . GLN B 2 262 ? 16.222 -6.271 39.548 1.00 18.18 262 GLN B CA 1
ATOM 5738 C C . GLN B 2 262 ? 16.324 -4.825 40.022 1.00 18.46 262 GLN B C 1
ATOM 5739 O O . GLN B 2 262 ? 16.659 -4.558 41.179 1.00 19.58 262 GLN B O 1
ATOM 5745 N N . CYS B 2 263 ? 15.963 -3.896 39.133 1.00 17.74 263 CYS B N 1
ATOM 5746 C CA . CYS B 2 263 ? 16.070 -2.461 39.429 1.00 17.29 263 CYS B CA 1
ATOM 5747 C C . CYS B 2 263 ? 14.923 -1.910 40.288 1.00 19.42 263 CYS B C 1
ATOM 5748 O O . CYS B 2 263 ? 15.043 -0.800 40.842 1.00 17.70 263 CYS B O 1
ATOM 5751 N N . SER B 2 264 ? 13.836 -2.669 40.477 1.00 19.17 264 SER B N 1
ATOM 5752 C CA . SER B 2 264 ? 12.874 -2.322 41.516 1.00 18.50 264 SER B CA 1
ATOM 5753 C C . SER B 2 264 ? 13.409 -2.639 42.901 1.00 21.87 264 SER B C 1
ATOM 5754 O O . SER B 2 264 ? 12.862 -2.124 43.889 1.00 22.64 264 SER B O 1
ATOM 5757 N N . GLY B 2 265 ? 14.488 -3.423 42.978 1.00 20.89 265 GLY B N 1
ATOM 5758 C CA . GLY B 2 265 ? 15.019 -3.923 44.233 1.00 20.25 265 GLY B CA 1
ATOM 5759 C C . GLY B 2 265 ? 16.529 -3.768 44.336 1.00 20.78 265 GLY B C 1
ATOM 5760 O O . GLY B 2 265 ? 17.063 -2.650 44.295 1.00 19.85 265 GLY B O 1
ATOM 5761 N N . SER B 2 266 ? 17.225 -4.905 44.415 1.00 18.09 266 SER B N 1
ATOM 5762 C CA . SER B 2 266 ? 18.627 -4.902 44.820 1.00 19.38 266 SER B CA 1
ATOM 5763 C C . SER B 2 266 ? 19.519 -4.085 43.898 1.00 18.81 266 SER B C 1
ATOM 5764 O O . SER B 2 266 ? 20.475 -3.457 44.365 1.00 18.47 266 SER B O 1
ATOM 5767 N N . ARG B 2 267 ? 19.269 -4.113 42.582 1.00 18.77 267 ARG B N 1
ATOM 5768 C CA . ARG B 2 267 ? 20.225 -3.475 41.686 1.00 17.79 267 ARG B CA 1
ATOM 5769 C C . ARG B 2 267 ? 20.167 -1.958 41.815 1.00 18.36 267 ARG B C 1
ATOM 5770 O O . ARG B 2 267 ? 21.123 -1.273 41.444 1.00 20.73 267 ARG B O 1
ATOM 5778 N N . TYR B 2 268 ? 19.074 -1.428 42.375 1.00 16.78 268 TYR B N 1
ATOM 5779 C CA . TYR B 2 268 ? 18.992 0.008 42.619 1.00 18.57 268 TYR B CA 1
ATOM 5780 C C . TYR B 2 268 ? 19.890 0.438 43.780 1.00 19.17 268 TYR B C 1
ATOM 5781 O O . TYR B 2 268 ? 20.645 1.410 43.659 1.00 19.00 268 TYR B O 1
ATOM 5790 N N . PHE B 2 269 ? 19.808 -0.243 44.939 1.00 16.48 269 PHE B N 1
ATOM 5791 C CA . PHE B 2 269 ? 20.331 0.319 46.178 1.00 19.29 269 PHE B CA 1
ATOM 5792 C C . PHE B 2 269 ? 21.565 -0.398 46.708 1.00 20.25 269 PHE B C 1
ATOM 5793 O O . PHE B 2 269 ? 22.128 0.057 47.708 1.00 20.62 269 PHE B O 1
ATOM 5801 N N . TRP B 2 270 ? 21.991 -1.506 46.078 1.00 19.26 270 TRP B N 1
ATOM 5802 C CA . TRP B 2 270 ? 22.804 -2.511 46.774 1.00 17.44 270 TRP B CA 1
ATOM 5803 C C . TRP B 2 270 ? 23.965 -1.916 47.576 1.00 18.23 270 TRP B C 1
ATOM 5804 O O . TRP B 2 270 ? 24.104 -2.186 48.772 1.00 21.06 270 TRP B O 1
ATOM 5815 N N . ASN B 2 271 ? 24.821 -1.124 46.939 1.00 18.15 271 ASN B N 1
ATOM 5816 C CA . ASN B 2 271 ? 26.024 -0.604 47.596 1.00 20.06 271 ASN B CA 1
ATOM 5817 C C . ASN B 2 271 ? 25.872 0.860 48.024 1.00 18.78 271 ASN B C 1
ATOM 5818 O O . ASN B 2 271 ? 25.396 1.705 47.255 1.00 19.63 271 ASN B O 1
ATOM 5823 N N . ALA B 2 272 ? 26.335 1.163 49.239 1.00 19.58 272 ALA B N 1
ATOM 5824 C CA . ALA B 2 272 ? 26.558 2.544 49.650 1.00 19.51 272 ALA B CA 1
ATOM 5825 C C . ALA B 2 272 ? 27.880 3.045 49.063 1.00 20.92 272 ALA B C 1
ATOM 5826 O O . ALA B 2 272 ? 28.742 2.264 48.666 1.00 21.35 272 ALA B O 1
ATOM 5828 N N . SER B 2 273 ? 28.037 4.369 48.999 1.00 18.53 273 SER B N 1
ATOM 5829 C CA . SER B 2 273 ? 29.311 4.928 48.566 1.00 20.16 273 SER B CA 1
ATOM 5830 C C . SER B 2 273 ? 30.430 4.566 49.546 1.00 20.24 273 SER B C 1
ATOM 5831 O O . SER B 2 273 ? 30.195 4.188 50.693 1.00 22.21 273 SER B O 1
ATOM 5834 N N . LYS B 2 274 ? 31.664 4.634 49.052 1.00 20.15 274 LYS B N 1
ATOM 5835 C CA . LYS B 2 274 ? 32.852 4.481 49.878 1.00 19.16 274 LYS B CA 1
ATOM 5836 C C . LYS B 2 274 ? 33.178 5.786 50.607 1.00 22.39 274 LYS B C 1
ATOM 5837 O O . LYS B 2 274 ? 32.956 6.874 50.064 1.00 21.77 274 LYS B O 1
ATOM 5843 N N . PRO B 2 275 ? 33.758 5.700 51.807 1.00 21.58 275 PRO B N 1
ATOM 5844 C CA . PRO B 2 275 ? 34.234 6.916 52.488 1.00 22.54 275 PRO B CA 1
ATOM 5845 C C . PRO B 2 275 ? 35.314 7.581 51.649 1.00 24.42 275 PRO B C 1
ATOM 5846 O O . PRO B 2 275 ? 36.200 6.922 51.103 1.00 21.48 275 PRO B O 1
ATOM 5850 N N . GLU B 2 276 ? 35.201 8.896 51.504 1.00 20.01 276 GLU B N 1
ATOM 5851 C CA . GLU B 2 276 ? 35.938 9.606 50.470 1.00 18.45 276 GLU B CA 1
ATOM 5852 C C . GLU B 2 276 ? 35.689 11.094 50.679 1.00 21.04 276 GLU B C 1
ATOM 5853 O O . GLU B 2 276 ? 34.533 11.516 50.850 1.00 22.59 276 GLU B O 1
ATOM 5859 N N . GLY B 2 277 ? 36.767 11.889 50.645 1.00 20.05 277 GLY B N 1
ATOM 5860 C CA . GLY B 2 277 ? 36.669 13.317 50.918 1.00 20.36 277 GLY B CA 1
ATOM 5861 C C . GLY B 2 277 ? 36.210 14.175 49.758 1.00 20.04 277 GLY B C 1
ATOM 5862 O O . GLY B 2 277 ? 35.752 15.300 49.992 1.00 23.55 277 GLY B O 1
ATOM 5863 N N . ASP B 2 278 ? 36.372 13.704 48.522 1.00 18.90 278 ASP B N 1
ATOM 5864 C CA . ASP B 2 278 ? 35.907 14.433 47.341 1.00 18.40 278 ASP B CA 1
ATOM 5865 C C . ASP B 2 278 ? 34.520 13.870 47.038 1.00 18.93 278 ASP B C 1
ATOM 5866 O O . ASP B 2 278 ? 34.381 12.748 46.526 1.00 17.85 278 ASP B O 1
ATOM 5871 N N . VAL B 2 279 ? 33.485 14.635 47.398 1.00 19.92 279 VAL B N 1
ATOM 5872 C CA . VAL B 2 279 ? 32.114 14.134 47.308 1.00 17.53 279 VAL B CA 1
ATOM 5873 C C . VAL B 2 279 ? 31.707 13.799 45.880 1.00 18.31 279 VAL B C 1
ATOM 5874 O O . VAL B 2 279 ? 30.932 12.860 45.656 1.00 18.15 279 VAL B O 1
ATOM 5878 N N . ILE B 2 280 ? 32.209 14.547 44.890 1.00 16.76 280 ILE B N 1
ATOM 5879 C CA . ILE B 2 280 ? 31.901 14.203 43.505 1.00 15.13 280 ILE B CA 1
ATOM 5880 C C . ILE B 2 280 ? 32.454 12.819 43.135 1.00 16.31 280 ILE B C 1
ATOM 5881 O O . ILE B 2 280 ? 31.784 12.020 42.456 1.00 16.81 280 ILE B O 1
ATOM 5886 N N . LYS B 2 281 ? 33.694 12.530 43.556 1.00 18.37 281 LYS B N 1
ATOM 5887 C CA . LYS B 2 281 ? 34.264 11.196 43.365 1.00 15.85 281 LYS B CA 1
ATOM 5888 C C . LYS B 2 281 ? 33.445 10.134 44.094 1.00 16.18 281 LYS B C 1
ATOM 5889 O O . LYS B 2 281 ? 33.158 9.073 43.530 1.00 17.62 281 LYS B O 1
ATOM 5895 N N . ALA B 2 282 ? 33.026 10.416 45.330 1.00 17.12 282 ALA B N 1
ATOM 5896 C CA . ALA B 2 282 ? 32.246 9.418 46.069 1.00 16.31 282 ALA B CA 1
ATOM 5897 C C . ALA B 2 282 ? 30.932 9.102 45.362 1.00 18.00 282 ALA B C 1
ATOM 5898 O O . ALA B 2 282 ? 30.536 7.928 45.233 1.00 17.54 282 ALA B O 1
ATOM 5900 N N . ILE B 2 283 ? 30.249 10.132 44.874 1.00 17.52 283 ILE B N 1
ATOM 5901 C CA . ILE B 2 283 ? 28.984 9.918 44.181 1.00 17.25 283 ILE B CA 1
ATOM 5902 C C . ILE B 2 283 ? 29.220 9.180 42.868 1.00 17.85 283 ILE B C 1
ATOM 5903 O O . ILE B 2 283 ? 28.592 8.143 42.599 1.00 16.92 283 ILE B O 1
ATOM 5908 N N . ALA B 2 284 ? 30.134 9.693 42.030 1.00 15.73 284 ALA B N 1
ATOM 5909 C CA . ALA B 2 284 ? 30.332 9.091 40.718 1.00 15.14 284 ALA B CA 1
ATOM 5910 C C . ALA B 2 284 ? 30.764 7.639 40.850 1.00 17.00 284 ALA B C 1
ATOM 5911 O O . ALA B 2 284 ? 30.276 6.764 40.117 1.00 17.02 284 ALA B O 1
ATOM 5913 N N . GLU B 2 285 ? 31.675 7.361 41.772 1.00 16.02 285 GLU B N 1
ATOM 5914 C CA . GLU B 2 285 ? 32.172 5.997 41.896 1.00 15.55 285 GLU B CA 1
ATOM 5915 C C . GLU B 2 285 ? 31.147 5.062 42.493 1.00 15.85 285 GLU B C 1
ATOM 5916 O O . GLU B 2 285 ? 31.183 3.867 42.184 1.00 16.25 285 GLU B O 1
ATOM 5922 N N . ARG B 2 286 ? 30.233 5.566 43.322 1.00 17.15 286 ARG B N 1
ATOM 5923 C CA . ARG B 2 286 ? 29.184 4.694 43.843 1.00 15.28 286 ARG B CA 1
ATOM 5924 C C . ARG B 2 286 ? 28.398 4.074 42.696 1.00 15.70 286 ARG B C 1
ATOM 5925 O O . ARG B 2 286 ? 28.089 2.868 42.712 1.00 15.78 286 ARG B O 1
ATOM 5933 N N . TYR B 2 287 ? 28.119 4.861 41.660 1.00 15.79 287 TYR B N 1
ATOM 5934 C CA . TYR B 2 287 ? 27.360 4.339 40.537 1.00 15.47 287 TYR B CA 1
ATOM 5935 C C . TYR B 2 287 ? 28.214 3.450 39.642 1.00 14.77 287 TYR B C 1
ATOM 5936 O O . TYR B 2 287 ? 27.729 2.422 39.154 1.00 17.51 287 TYR B O 1
ATOM 5945 N N . CYS B 2 288 ? 29.499 3.770 39.468 1.00 16.30 288 CYS B N 1
ATOM 5946 C CA . CYS B 2 288 ? 30.348 2.883 38.667 1.00 16.96 288 CYS B CA 1
ATOM 5947 C C . CYS B 2 288 ? 30.592 1.552 39.365 1.00 18.02 288 CYS B C 1
ATOM 5948 O O . CYS B 2 288 ? 30.783 0.535 38.683 1.00 17.12 288 CYS B O 1
ATOM 5951 N N . ASP B 2 289 ? 30.621 1.541 40.707 1.00 18.10 289 ASP B N 1
ATOM 5952 C CA . ASP B 2 289 ? 30.908 0.345 41.494 1.00 17.43 289 ASP B CA 1
ATOM 5953 C C . ASP B 2 289 ? 29.659 -0.482 41.791 1.00 17.38 289 ASP B C 1
ATOM 5954 O O . ASP B 2 289 ? 29.783 -1.599 42.310 1.00 19.04 289 ASP B O 1
ATOM 5959 N N . ARG B 2 290 ? 28.477 0.027 41.456 1.00 16.57 290 ARG B N 1
ATOM 5960 C CA . ARG B 2 290 ? 27.219 -0.656 41.736 1.00 17.72 290 ARG B CA 1
ATOM 5961 C C . ARG B 2 290 ? 27.136 -1.935 40.901 1.00 17.23 290 ARG B C 1
ATOM 5962 O O . ARG B 2 290 ? 27.698 -1.995 39.799 1.00 18.12 290 ARG B O 1
ATOM 5970 N N . PRO B 2 291 ? 26.426 -2.966 41.372 1.00 16.30 291 PRO B N 1
ATOM 5971 C CA . PRO B 2 291 ? 26.132 -4.093 40.466 1.00 17.51 291 PRO B CA 1
ATOM 5972 C C . PRO B 2 291 ? 25.610 -3.574 39.129 1.00 15.88 291 PRO B C 1
ATOM 5973 O O . PRO B 2 291 ? 24.702 -2.748 39.055 1.00 16.51 291 PRO B O 1
ATOM 5977 N N . ALA B 2 292 ? 26.175 -4.090 38.052 1.00 16.72 292 ALA B N 1
ATOM 5978 C CA . ALA B 2 292 ? 26.013 -3.467 36.747 1.00 15.21 292 ALA B CA 1
ATOM 5979 C C . ALA B 2 292 ? 24.754 -3.928 36.021 1.00 16.34 292 ALA B C 1
ATOM 5980 O O . ALA B 2 292 ? 24.410 -5.120 36.044 1.00 17.23 292 ALA B O 1
ATOM 5982 N N . CYS B 2 293 ? 24.086 -2.987 35.353 1.00 16.58 293 CYS B N 1
ATOM 5983 C CA . CYS B 2 293 ? 23.147 -3.325 34.291 1.00 17.29 293 CYS B CA 1
ATOM 5984 C C . CYS B 2 293 ? 23.857 -4.217 33.276 1.00 16.21 293 CYS B C 1
ATOM 5985 O O . CYS B 2 293 ? 25.049 -4.024 33.033 1.00 16.55 293 CYS B O 1
ATOM 5988 N N . PRO B 2 294 ? 23.173 -5.211 32.681 1.00 16.78 294 PRO B N 1
ATOM 5989 C CA . PRO B 2 294 ? 23.810 -5.983 31.591 1.00 15.96 294 PRO B CA 1
ATOM 5990 C C . PRO B 2 294 ? 24.488 -5.126 30.534 1.00 15.30 294 PRO B C 1
ATOM 5991 O O . PRO B 2 294 ? 25.565 -5.508 30.040 1.00 16.13 294 PRO B O 1
ATOM 5995 N N . THR B 2 295 ? 23.903 -3.964 30.196 1.00 15.09 295 THR B N 1
ATOM 5996 C CA . THR B 2 295 ? 24.482 -3.086 29.179 1.00 16.81 295 THR B CA 1
ATOM 5997 C C . THR B 2 295 ? 25.877 -2.605 29.587 1.00 16.42 295 THR B C 1
ATOM 5998 O O . THR B 2 295 ? 26.719 -2.341 28.724 1.00 16.76 295 THR B O 1
ATOM 6002 N N . LYS B 2 296 ? 26.116 -2.457 30.894 1.00 15.78 296 LYS B N 1
ATOM 6003 C CA . LYS B 2 296 ? 27.375 -1.991 31.457 1.00 15.78 296 LYS B CA 1
ATOM 6004 C C . LYS B 2 296 ? 28.269 -3.126 31.932 1.00 15.58 296 LYS B C 1
ATOM 6005 O O . LYS B 2 296 ? 29.254 -2.882 32.634 1.00 16.05 296 LYS B O 1
ATOM 6011 N N . ASP B 2 297 ? 27.962 -4.365 31.565 1.00 15.75 297 ASP B N 1
ATOM 6012 C CA . ASP B 2 297 ? 28.664 -5.522 32.106 1.00 16.22 297 ASP B CA 1
ATOM 6013 C C . ASP B 2 297 ? 29.455 -6.209 31.007 1.00 18.64 297 ASP B C 1
ATOM 6014 O O . ASP B 2 297 ? 29.014 -7.209 30.443 1.00 17.59 297 ASP B O 1
ATOM 6019 N N . TYR B 2 298 ? 30.651 -5.682 30.750 1.00 16.19 298 TYR B N 1
ATOM 6020 C CA . TYR B 2 298 ? 31.588 -6.180 29.751 1.00 14.63 298 TYR B CA 1
ATOM 6021 C C . TYR B 2 298 ? 32.946 -5.543 30.028 1.00 15.42 298 TYR B C 1
ATOM 6022 O O . TYR B 2 298 ? 32.992 -4.422 30.545 1.00 16.20 298 TYR B O 1
ATOM 6031 N N . PRO B 2 299 ? 34.060 -6.201 29.685 1.00 16.14 299 PRO B N 1
ATOM 6032 C CA . PRO B 2 299 ? 34.153 -7.527 29.041 1.00 16.63 299 PRO B CA 1
ATOM 6033 C C . PRO B 2 299 ? 33.711 -8.677 29.930 1.00 18.03 299 PRO B C 1
ATOM 6034 O O . PRO B 2 299 ? 33.218 -9.669 29.400 1.00 19.32 299 PRO B O 1
ATOM 6038 N N . ALA B 2 300 ? 33.865 -8.592 31.245 1.00 17.29 300 ALA B N 1
ATOM 6039 C CA . ALA B 2 300 ? 33.485 -9.701 32.107 1.00 16.75 300 ALA B CA 1
ATOM 6040 C C . ALA B 2 300 ? 32.004 -9.620 32.476 1.00 18.81 300 ALA B C 1
ATOM 6041 O O . ALA B 2 300 ? 31.415 -8.535 32.633 1.00 17.29 300 ALA B O 1
ATOM 6043 N N . HIS B 2 301 ? 31.401 -10.801 32.618 1.00 18.14 301 HIS B N 1
ATOM 6044 C CA . HIS B 2 301 ? 30.035 -10.890 33.123 1.00 18.96 301 HIS B CA 1
ATOM 6045 C C . HIS B 2 301 ? 30.077 -10.914 34.654 1.00 18.49 301 HIS B C 1
ATOM 6046 O O . HIS B 2 301 ? 29.791 -11.931 35.294 1.00 18.81 301 HIS B O 1
ATOM 6053 N N . THR B 2 302 ? 30.428 -9.766 35.253 1.00 18.56 302 THR B N 1
ATOM 6054 C CA . THR B 2 302 ? 30.492 -9.702 36.716 1.00 19.60 302 THR B CA 1
ATOM 6055 C C . THR B 2 302 ? 29.123 -9.944 37.321 1.00 18.34 302 THR B C 1
ATOM 6056 O O . THR B 2 302 ? 29.025 -10.436 38.453 1.00 19.23 302 THR B O 1
ATOM 6060 N N . ARG B 2 303 ? 28.075 -9.679 36.555 1.00 17.70 303 ARG B N 1
ATOM 6061 C CA . ARG B 2 303 ? 26.713 -9.927 37.008 1.00 17.68 303 ARG B CA 1
ATOM 6062 C C . ARG B 2 303 ? 26.508 -11.384 37.403 1.00 21.64 303 ARG B C 1
ATOM 6063 O O . ARG B 2 303 ? 25.765 -11.683 38.341 1.00 20.00 303 ARG B O 1
ATOM 6071 N N . PHE B 2 304 ? 27.125 -12.309 36.684 1.00 18.35 304 PHE B N 1
ATOM 6072 C CA . PHE B 2 304 ? 26.872 -13.719 36.965 1.00 20.72 304 PHE B CA 1
ATOM 6073 C C . PHE B 2 304 ? 27.327 -14.092 38.369 1.00 24.50 304 PHE B C 1
ATOM 6074 O O . PHE B 2 304 ? 26.655 -14.870 39.065 1.00 24.13 304 PHE B O 1
ATOM 6082 N N . ASP B 2 305 ? 28.490 -13.585 38.792 1.00 22.50 305 ASP B N 1
ATOM 6083 C CA . ASP B 2 305 ? 28.958 -13.830 40.156 1.00 23.27 305 ASP B CA 1
ATOM 6084 C C . ASP B 2 305 ? 28.053 -13.148 41.183 1.00 23.10 305 ASP B C 1
ATOM 6085 O O . ASP B 2 305 ? 27.821 -13.687 42.276 1.00 24.81 305 ASP B O 1
ATOM 6090 N N . HIS B 2 306 ? 27.581 -11.942 40.872 1.00 21.33 306 HIS B N 1
ATOM 6091 C CA . HIS B 2 306 ? 26.730 -11.203 41.799 1.00 21.54 306 HIS B CA 1
ATOM 6092 C C . HIS B 2 306 ? 25.400 -11.918 42.004 1.00 22.66 306 HIS B C 1
ATOM 6093 O O . HIS B 2 306 ? 24.933 -12.071 43.144 1.00 22.56 306 HIS B O 1
ATOM 6100 N N . VAL B 2 307 ? 24.801 -12.412 40.917 1.00 21.41 307 VAL B N 1
ATOM 6101 C CA . VAL B 2 307 ? 23.514 -13.094 41.020 1.00 21.42 307 VAL B CA 1
ATOM 6102 C C . VAL B 2 307 ? 23.666 -14.427 41.743 1.00 25.03 307 VAL B C 1
ATOM 6103 O O . VAL B 2 307 ? 22.885 -14.760 42.645 1.00 23.07 307 VAL B O 1
ATOM 6107 N N . LEU B 2 308 ? 24.678 -15.211 41.378 1.00 22.14 308 LEU B N 1
ATOM 6108 C CA . LEU B 2 308 ? 24.878 -16.483 42.071 1.00 22.29 308 LEU B CA 1
ATOM 6109 C C . LEU B 2 308 ? 25.216 -16.259 43.544 1.00 24.19 308 LEU B C 1
ATOM 6110 O O . LEU B 2 308 ? 24.756 -17.001 44.420 1.00 24.41 308 LEU B O 1
ATOM 6115 N N . GLY B 2 309 ? 26.007 -15.224 43.837 1.00 24.80 309 GLY B N 1
ATOM 6116 C CA . GLY B 2 309 ? 26.365 -14.938 45.217 1.00 23.37 309 GLY B CA 1
ATOM 6117 C C . GLY B 2 309 ? 25.156 -14.604 46.066 1.00 26.14 309 GLY B C 1
ATOM 6118 O O . GLY B 2 309 ? 25.003 -15.118 47.175 1.00 25.66 309 GLY B O 1
ATOM 6119 N N . MET B 2 310 ? 24.275 -13.742 45.549 1.00 24.73 310 MET B N 1
ATOM 6120 C CA . MET B 2 310 ? 23.032 -13.450 46.256 1.00 22.95 310 MET B CA 1
ATOM 6121 C C . MET B 2 310 ? 22.194 -14.711 46.423 1.00 25.01 310 MET B C 1
ATOM 6122 O O . MET B 2 310 ? 21.634 -14.958 47.497 1.00 26.28 310 MET B O 1
ATOM 6127 N N . ALA B 2 311 ? 22.116 -15.536 45.374 1.00 25.86 311 ALA B N 1
ATOM 6128 C CA . ALA B 2 311 ? 21.281 -16.732 45.445 1.00 25.98 311 ALA B CA 1
ATOM 6129 C C . ALA B 2 311 ? 21.768 -17.682 46.531 1.00 26.72 311 ALA B C 1
ATOM 6130 O O . ALA B 2 311 ? 20.961 -18.266 47.261 1.00 28.48 311 ALA B O 1
ATOM 6132 N N . LYS B 2 312 ? 23.086 -17.829 46.672 1.00 27.10 312 LYS B N 1
ATOM 6133 C CA . LYS B 2 312 ? 23.611 -18.690 47.728 1.00 30.64 312 LYS B CA 1
ATOM 6134 C C . LYS B 2 312 ? 23.455 -18.057 49.110 1.00 30.27 312 LYS B C 1
ATOM 6135 O O . LYS B 2 312 ? 23.128 -18.755 50.079 1.00 32.40 312 LYS B O 1
ATOM 6141 N N . GLU B 2 313 ? 23.661 -16.741 49.218 1.00 27.48 313 GLU B N 1
ATOM 6142 C CA . GLU B 2 313 ? 23.652 -16.093 50.528 1.00 27.06 313 GLU B CA 1
ATOM 6143 C C . GLU B 2 313 ? 22.239 -16.050 51.096 1.00 31.20 313 GLU B C 1
ATOM 6144 O O . GLU B 2 313 ? 22.059 -16.062 52.320 1.00 31.06 313 GLU B O 1
ATOM 6150 N N . TYR B 2 314 ? 21.227 -16.018 50.229 1.00 28.11 314 TYR B N 1
ATOM 6151 C CA . TYR B 2 314 ? 19.832 -16.018 50.644 1.00 26.02 314 TYR B CA 1
ATOM 6152 C C . TYR B 2 314 ? 19.183 -17.396 50.539 1.00 29.91 314 TYR B C 1
ATOM 6153 O O . TYR B 2 314 ? 17.969 -17.520 50.747 1.00 30.66 314 TYR B O 1
ATOM 6162 N N . ASN B 2 315 ? 19.976 -18.450 50.297 1.00 27.80 315 ASN B N 1
ATOM 6163 C CA . ASN B 2 315 ? 19.479 -19.831 50.313 1.00 31.17 315 ASN B CA 1
ATOM 6164 C C . ASN B 2 315 ? 18.334 -20.053 49.325 1.00 32.98 315 ASN B C 1
ATOM 6165 O O . ASN B 2 315 ? 17.283 -20.598 49.670 1.00 31.50 315 ASN B O 1
ATOM 6170 N N . VAL B 2 316 ? 18.548 -19.637 48.082 1.00 30.04 316 VAL B N 1
ATOM 6171 C CA . VAL B 2 316 ? 17.514 -19.732 47.059 1.00 27.20 316 VAL B CA 1
ATOM 6172 C C . VAL B 2 316 ? 17.386 -21.173 46.590 1.00 28.31 316 VAL B C 1
ATOM 6173 O O . VAL B 2 316 ? 18.387 -21.865 46.391 1.00 30.70 316 VAL B O 1
ATOM 6177 N N . GLU B 2 317 ? 16.143 -21.623 46.409 1.00 26.51 317 GLU B N 1
ATOM 6178 C CA . GLU B 2 317 ? 15.846 -22.949 45.877 1.00 29.19 317 GLU B CA 1
ATOM 6179 C C . GLU B 2 317 ? 15.436 -22.941 44.407 1.00 28.28 317 GLU B C 1
ATOM 6180 O O . GLU B 2 317 ? 15.577 -23.966 43.731 1.00 32.24 317 GLU B O 1
ATOM 6186 N N . GLY B 2 318 ? 14.940 -21.823 43.895 1.00 25.93 318 GLY B N 1
ATOM 6187 C CA . GLY B 2 318 ? 14.565 -21.734 42.499 1.00 28.42 318 GLY B CA 1
ATOM 6188 C C . GLY B 2 318 ? 14.611 -20.293 42.037 1.00 26.43 318 GLY B C 1
ATOM 6189 O O . GLY B 2 318 ? 14.240 -19.394 42.796 1.00 28.19 318 GLY B O 1
ATOM 6190 N N . ALA B 2 319 ? 15.085 -20.037 40.824 1.00 24.41 319 ALA B N 1
ATOM 6191 C CA . ALA B 2 319 ? 15.216 -18.673 40.322 1.00 25.17 319 ALA B CA 1
ATOM 6192 C C . ALA B 2 319 ? 14.261 -18.465 39.158 1.00 28.61 319 ALA B C 1
ATOM 6193 O O . ALA B 2 319 ? 14.227 -19.276 38.234 1.00 25.26 319 ALA B O 1
ATOM 6195 N N . ILE B 2 320 ? 13.499 -17.373 39.191 1.00 25.48 320 ILE B N 1
ATOM 6196 C CA . ILE B 2 320 ? 12.525 -17.066 38.148 1.00 25.47 320 ILE B CA 1
ATOM 6197 C C . ILE B 2 320 ? 13.037 -15.859 37.370 1.00 21.65 320 ILE B C 1
ATOM 6198 O O . ILE B 2 320 ? 13.177 -14.758 37.928 1.00 22.50 320 ILE B O 1
ATOM 6203 N N . PHE B 2 321 ? 13.335 -16.065 36.087 1.00 21.38 321 PHE B N 1
ATOM 6204 C CA . PHE B 2 321 ? 13.654 -14.971 35.180 1.00 20.00 321 PHE B CA 1
ATOM 6205 C C . PHE B 2 321 ? 12.339 -14.381 34.696 1.00 20.73 321 PHE B C 1
ATOM 6206 O O . PHE B 2 321 ? 11.540 -15.060 34.048 1.00 23.39 321 PHE B O 1
ATOM 6214 N N . LEU B 2 322 ? 12.115 -13.118 35.005 1.00 20.08 322 LEU B N 1
ATOM 6215 C CA . LEU B 2 322 ? 11.015 -12.353 34.444 1.00 19.99 322 LEU B CA 1
ATOM 6216 C C . LEU B 2 322 ? 11.640 -11.470 33.380 1.00 23.18 322 LEU B C 1
ATOM 6217 O O . LEU B 2 322 ? 12.536 -10.675 33.675 1.00 23.01 322 LEU B O 1
ATOM 6222 N N A GLN B 2 323 ? 11.193 -11.620 32.138 0.30 21.11 323 GLN B N 1
ATOM 6223 N N B GLN B 2 323 ? 11.197 -11.625 32.145 0.70 21.16 323 GLN B N 1
ATOM 6224 C CA A GLN B 2 323 ? 11.795 -10.903 31.023 0.30 21.94 323 GLN B CA 1
ATOM 6225 C CA B GLN B 2 323 ? 11.797 -10.864 31.064 0.70 21.91 323 GLN B CA 1
ATOM 6226 C C A GLN B 2 323 ? 10.752 -10.047 30.326 0.30 20.96 323 GLN B C 1
ATOM 6227 C C B GLN B 2 323 ? 10.749 -10.036 30.352 0.70 20.84 323 GLN B C 1
ATOM 6228 O O A GLN B 2 323 ? 9.689 -10.546 29.947 0.30 21.86 323 GLN B O 1
ATOM 6229 O O B GLN B 2 323 ? 9.695 -10.546 29.972 0.70 22.02 323 GLN B O 1
ATOM 6240 N N . GLN B 2 324 ? 11.062 -8.767 30.138 1.00 20.76 324 GLN B N 1
ATOM 6241 C CA . GLN B 2 324 ? 10.226 -7.958 29.278 1.00 19.43 324 GLN B CA 1
ATOM 6242 C C . GLN B 2 324 ? 10.420 -8.421 27.845 1.00 18.05 324 GLN B C 1
ATOM 6243 O O . GLN B 2 324 ? 11.537 -8.739 27.415 1.00 21.55 324 GLN B O 1
ATOM 6249 N N . LYS B 2 325 ? 9.320 -8.492 27.105 1.00 18.79 325 LYS B N 1
ATOM 6250 C CA . LYS B 2 325 ? 9.433 -8.754 25.685 1.00 19.09 325 LYS B CA 1
ATOM 6251 C C . LYS B 2 325 ? 10.431 -7.788 25.061 1.00 19.99 325 LYS B C 1
ATOM 6252 O O . LYS B 2 325 ? 10.452 -6.600 25.377 1.00 18.41 325 LYS B O 1
ATOM 6258 N N . PHE B 2 326 ? 11.285 -8.311 24.191 1.00 17.92 326 PHE B N 1
ATOM 6259 C CA . PHE B 2 326 ? 12.206 -7.514 23.375 1.00 17.88 326 PHE B CA 1
ATOM 6260 C C . PHE B 2 326 ? 13.398 -6.953 24.152 1.00 19.30 326 PHE B C 1
ATOM 6261 O O . PHE B 2 326 ? 14.151 -6.155 23.595 1.00 19.72 326 PHE B O 1
ATOM 6269 N N . CYS B 2 327 ? 13.621 -7.357 25.407 1.00 17.65 327 CYS B N 1
ATOM 6270 C CA . CYS B 2 327 ? 14.676 -6.763 26.237 1.00 16.82 327 CYS B CA 1
ATOM 6271 C C . CYS B 2 327 ? 16.060 -7.268 25.822 1.00 16.89 327 CYS B C 1
ATOM 6272 O O . CYS B 2 327 ? 16.535 -8.291 26.324 1.00 18.58 327 CYS B O 1
ATOM 6275 N N . ASP B 2 328 ? 16.745 -6.510 24.957 1.00 15.64 328 ASP B N 1
ATOM 6276 C CA . ASP B 2 328 ? 18.058 -6.923 24.461 1.00 17.43 328 ASP B CA 1
ATOM 6277 C C . ASP B 2 328 ? 19.133 -7.104 25.520 1.00 17.18 328 ASP B C 1
ATOM 6278 O O . ASP B 2 328 ? 19.836 -8.126 25.459 1.00 17.17 328 ASP B O 1
ATOM 6283 N N . PRO B 2 329 ? 19.323 -6.215 26.493 1.00 16.31 329 PRO B N 1
ATOM 6284 C CA . PRO B 2 329 ? 20.466 -6.429 27.395 1.00 17.60 329 PRO B CA 1
ATOM 6285 C C . PRO B 2 329 ? 20.303 -7.705 28.197 1.00 17.28 329 PRO B C 1
ATOM 6286 O O . PRO B 2 329 ? 21.258 -8.472 28.352 1.00 16.95 329 PRO B O 1
ATOM 6290 N N . HIS B 2 330 ? 19.093 -7.961 28.702 1.00 15.06 330 HIS B N 1
ATOM 6291 C CA . HIS B 2 330 ? 18.886 -9.148 29.509 1.00 16.65 330 HIS B CA 1
ATOM 6292 C C . HIS B 2 330 ? 18.767 -10.394 28.654 1.00 17.33 330 HIS B C 1
ATOM 6293 O O . HIS B 2 330 ? 19.132 -11.492 29.109 1.00 18.99 330 HIS B O 1
ATOM 6300 N N . GLU B 2 331 ? 18.253 -10.258 27.426 1.00 16.39 331 GLU B N 1
ATOM 6301 C CA . GLU B 2 331 ? 18.278 -11.384 26.490 1.00 15.57 331 GLU B CA 1
ATOM 6302 C C . GLU B 2 331 ? 19.700 -11.810 26.168 1.00 16.00 331 GLU B C 1
ATOM 6303 O O . GLU B 2 331 ? 19.967 -13.005 25.970 1.00 17.33 331 GLU B O 1
ATOM 6309 N N . GLY B 2 332 ? 20.609 -10.839 26.030 1.00 17.32 332 GLY B N 1
ATOM 6310 C CA . GLY B 2 332 ? 21.985 -11.170 25.702 1.00 19.39 332 GLY B CA 1
ATOM 6311 C C . GLY B 2 332 ? 22.698 -11.957 26.787 1.00 17.98 332 GLY B C 1
ATOM 6312 O O . GLY B 2 332 ? 23.573 -12.774 26.488 1.00 18.99 332 GLY B O 1
ATOM 6313 N N . ASP B 2 333 ? 22.355 -11.701 28.051 1.00 19.26 333 ASP B N 1
ATOM 6314 C CA . ASP B 2 333 ? 22.930 -12.398 29.201 1.00 17.60 333 ASP B CA 1
ATOM 6315 C C . ASP B 2 333 ? 22.200 -13.693 29.523 1.00 18.64 333 ASP B C 1
ATOM 6316 O O . ASP B 2 333 ? 22.772 -14.562 30.190 1.00 19.08 333 ASP B O 1
ATOM 6321 N N . TYR B 2 334 ? 20.941 -13.836 29.088 1.00 19.89 334 TYR B N 1
ATOM 6322 C CA . TYR B 2 334 ? 20.071 -14.878 29.638 1.00 19.75 334 TYR B CA 1
ATOM 6323 C C . TYR B 2 334 ? 20.596 -16.297 29.479 1.00 21.05 334 TYR B C 1
ATOM 6324 O O . TYR B 2 334 ? 20.619 -17.038 30.476 1.00 20.01 334 TYR B O 1
ATOM 6333 N N . PRO B 2 335 ? 20.927 -16.781 28.279 1.00 18.20 335 PRO B N 1
ATOM 6334 C CA . PRO B 2 335 ? 21.252 -18.212 28.178 1.00 20.43 335 PRO B CA 1
ATOM 6335 C C . PRO B 2 335 ? 22.412 -18.619 29.059 1.00 22.68 335 PRO B C 1
ATOM 6336 O O . PRO B 2 335 ? 22.351 -19.676 29.695 1.00 22.35 335 PRO B O 1
ATOM 6340 N N . ASP B 2 336 ? 23.446 -17.787 29.158 1.00 20.19 336 ASP B N 1
ATOM 6341 C CA . ASP B 2 336 ? 24.575 -18.172 29.999 1.00 21.40 336 ASP B CA 1
ATOM 6342 C C . ASP B 2 336 ? 24.339 -17.900 31.487 1.00 22.02 336 ASP B C 1
ATOM 6343 O O . ASP B 2 336 ? 24.865 -18.627 32.334 1.00 22.39 336 ASP B O 1
ATOM 6348 N N . LEU B 2 337 ? 23.563 -16.875 31.844 1.00 18.84 337 LEU B N 1
ATOM 6349 C CA . LEU B 2 337 ? 23.235 -16.710 33.259 1.00 21.24 337 LEU B CA 1
ATOM 6350 C C . LEU B 2 337 ? 22.375 -17.873 33.754 1.00 21.35 337 LEU B C 1
ATOM 6351 O O . LEU B 2 337 ? 22.617 -18.415 34.845 1.00 21.70 337 LEU B O 1
ATOM 6356 N N . LYS B 2 338 ? 21.391 -18.299 32.947 1.00 19.57 338 LYS B N 1
ATOM 6357 C CA . LYS B 2 338 ? 20.602 -19.481 33.285 1.00 23.57 338 LYS B CA 1
ATOM 6358 C C . LYS B 2 338 ? 21.508 -20.679 33.523 1.00 25.22 338 LYS B C 1
ATOM 6359 O O . LYS B 2 338 ? 21.346 -21.420 34.506 1.00 24.47 338 LYS B O 1
ATOM 6365 N N . ARG B 2 339 ? 22.470 -20.898 32.622 1.00 22.48 339 ARG B N 1
ATOM 6366 C CA . ARG B 2 339 ? 23.335 -22.064 32.755 1.00 26.65 339 ARG B CA 1
ATOM 6367 C C . ARG B 2 339 ? 24.166 -21.966 34.023 1.00 26.22 339 ARG B C 1
ATOM 6368 O O . ARG B 2 339 ? 24.357 -22.963 34.727 1.00 26.19 339 ARG B O 1
ATOM 6376 N N . HIS B 2 340 ? 24.625 -20.756 34.353 1.00 24.31 340 HIS B N 1
ATOM 6377 C CA . HIS B 2 340 ? 25.457 -20.562 35.543 1.00 23.73 340 HIS B CA 1
ATOM 6378 C C . HIS B 2 340 ? 24.709 -20.928 36.814 1.00 28.51 340 HIS B C 1
ATOM 6379 O O . HIS B 2 340 ? 25.265 -21.581 37.709 1.00 25.81 340 HIS B O 1
ATOM 6386 N N . LEU B 2 341 ? 23.444 -20.522 36.908 1.00 24.97 341 LEU B N 1
ATOM 6387 C CA . LEU B 2 341 ? 22.648 -20.851 38.079 1.00 28.55 341 LEU B CA 1
ATOM 6388 C C . LEU B 2 341 ? 22.357 -22.344 38.128 1.00 29.63 341 LEU B C 1
ATOM 6389 O O . LEU B 2 341 ? 22.517 -22.982 39.172 1.00 27.70 341 LEU B O 1
ATOM 6394 N N . GLU B 2 342 ? 21.927 -22.923 37.006 1.00 26.93 342 GLU B N 1
ATOM 6395 C CA . GLU B 2 342 ? 21.566 -24.344 37.000 1.00 27.29 342 GLU B CA 1
ATOM 6396 C C . GLU B 2 342 ? 22.770 -25.242 37.271 1.00 30.11 342 GLU B C 1
ATOM 6397 O O . GLU B 2 342 ? 22.663 -26.231 38.000 1.00 29.56 342 GLU B O 1
ATOM 6403 N N . GLU B 2 343 ? 23.927 -24.909 36.709 1.00 27.40 343 GLU B N 1
ATOM 6404 C CA . GLU B 2 343 ? 25.145 -25.658 36.994 1.00 31.29 343 GLU B CA 1
ATOM 6405 C C . GLU B 2 343 ? 25.569 -25.560 38.461 1.00 32.48 343 GLU B C 1
ATOM 6406 O O . GLU B 2 343 ? 26.314 -26.418 38.944 1.00 31.90 343 GLU B O 1
ATOM 6412 N N . ASN B 2 344 ? 25.124 -24.537 39.184 1.00 28.82 344 ASN B N 1
ATOM 6413 C CA . ASN B 2 344 ? 25.414 -24.412 40.603 1.00 30.82 344 ASN B CA 1
ATOM 6414 C C . ASN B 2 344 ? 24.231 -24.829 41.469 1.00 37.82 344 ASN B C 1
ATOM 6415 O O . ASN B 2 344 ? 24.124 -24.394 42.622 1.00 42.59 344 ASN B O 1
ATOM 6420 N N . GLY B 2 345 ? 23.327 -25.634 40.925 1.00 38.38 345 GLY B N 1
ATOM 6421 C CA . GLY B 2 345 ? 22.291 -26.268 41.707 1.00 42.37 345 GLY B CA 1
ATOM 6422 C C . GLY B 2 345 ? 21.010 -25.487 41.880 1.00 41.09 345 GLY B C 1
ATOM 6423 O O . GLY B 2 345 ? 20.222 -25.828 42.769 1.00 40.57 345 GLY B O 1
ATOM 6424 N N . ILE B 2 346 ? 20.771 -24.455 41.073 1.00 34.28 346 ILE B N 1
ATOM 6425 C CA . ILE B 2 346 ? 19.553 -23.658 41.206 1.00 34.49 346 ILE B CA 1
ATOM 6426 C C . ILE B 2 346 ? 18.692 -23.803 39.957 1.00 35.31 346 ILE B C 1
ATOM 6427 O O . ILE B 2 346 ? 19.006 -23.213 38.911 1.00 30.97 346 ILE B O 1
ATOM 6432 N N . PRO B 2 347 ? 17.604 -24.562 40.024 1.00 32.17 347 PRO B N 1
ATOM 6433 C CA . PRO B 2 347 ? 16.695 -24.657 38.880 1.00 31.08 347 PRO B CA 1
ATOM 6434 C C . PRO B 2 347 ? 16.049 -23.314 38.571 1.00 27.40 347 PRO B C 1
ATOM 6435 O O . PRO B 2 347 ? 15.863 -22.462 39.448 1.00 26.32 347 PRO B O 1
ATOM 6439 N N . THR B 2 348 ? 15.724 -23.124 37.298 1.00 29.04 348 THR B N 1
ATOM 6440 C CA . THR B 2 348 ? 15.233 -21.834 36.836 1.00 23.84 348 THR B CA 1
ATOM 6441 C C . THR B 2 348 ? 13.960 -21.991 36.019 1.00 24.57 348 THR B C 1
ATOM 6442 O O . THR B 2 348 ? 13.665 -23.050 35.465 1.00 27.47 348 THR B O 1
ATOM 6446 N N . LEU B 2 349 ? 13.213 -20.888 35.960 1.00 24.16 349 LEU B N 1
ATOM 6447 C CA . LEU B 2 349 ? 11.976 -20.766 35.201 1.00 22.72 349 LEU B CA 1
ATOM 6448 C C . LEU B 2 349 ? 12.038 -19.457 34.427 1.00 22.01 349 LEU B C 1
ATOM 6449 O O . LEU B 2 349 ? 12.519 -18.451 34.954 1.00 24.57 349 LEU B O 1
ATOM 6454 N N . PHE B 2 350 ? 11.505 -19.456 33.213 1.00 24.10 350 PHE B N 1
ATOM 6455 C CA . PHE B 2 350 ? 11.508 -18.272 32.352 1.00 24.67 350 PHE B CA 1
ATOM 6456 C C . PHE B 2 350 ? 10.073 -17.840 32.076 1.00 24.63 350 PHE B C 1
ATOM 6457 O O . PHE B 2 350 ? 9.258 -18.642 31.603 1.00 27.77 350 PHE B O 1
ATOM 6465 N N . LEU B 2 351 ? 9.769 -16.570 32.347 1.00 22.52 351 LEU B N 1
ATOM 6466 C CA . LEU B 2 351 ? 8.456 -16.005 32.054 1.00 23.13 351 LEU B CA 1
ATOM 6467 C C . LEU B 2 351 ? 8.632 -14.683 31.323 1.00 25.09 351 LEU B C 1
ATOM 6468 O O . LEU B 2 351 ? 9.465 -13.861 31.714 1.00 24.26 351 LEU B O 1
ATOM 6473 N N . GLU B 2 352 ? 7.830 -14.464 30.282 1.00 28.08 352 GLU B N 1
ATOM 6474 C CA . GLU B 2 352 ? 7.955 -13.268 29.459 1.00 30.37 352 GLU B CA 1
ATOM 6475 C C . GLU B 2 352 ? 6.715 -12.393 29.601 1.00 35.20 352 GLU B C 1
ATOM 6476 O O . GLU B 2 352 ? 5.594 -12.903 29.692 1.00 31.25 352 GLU B O 1
ATOM 6482 N N . PHE B 2 353 ? 6.918 -11.070 29.610 1.00 30.80 353 PHE B N 1
ATOM 6483 C CA . PHE B 2 353 ? 5.874 -10.119 29.978 1.00 32.74 353 PHE B CA 1
ATOM 6484 C C . PHE B 2 353 ? 5.675 -9.049 28.916 1.00 30.84 353 PHE B C 1
ATOM 6485 O O . PHE B 2 353 ? 6.638 -8.551 28.322 1.00 30.66 353 PHE B O 1
ATOM 6493 N N . ASP B 2 354 ? 4.414 -8.690 28.710 1.00 31.72 354 ASP B N 1
ATOM 6494 C CA . ASP B 2 354 ? 3.979 -7.529 27.950 1.00 34.37 354 ASP B CA 1
ATOM 6495 C C . ASP B 2 354 ? 3.612 -6.409 28.928 1.00 35.46 354 ASP B C 1
ATOM 6496 O O . ASP B 2 354 ? 3.860 -6.508 30.135 1.00 36.87 354 ASP B O 1
ATOM 6501 N N . ILE B 2 355 ? 3.015 -5.328 28.414 1.00 38.59 355 ILE B N 1
ATOM 6502 C CA . ILE B 2 355 ? 2.541 -4.260 29.295 1.00 40.91 355 ILE B CA 1
ATOM 6503 C C . ILE B 2 355 ? 1.496 -4.796 30.270 1.00 41.13 355 ILE B C 1
ATOM 6504 O O . ILE B 2 355 ? 1.553 -4.529 31.475 1.00 40.84 355 ILE B O 1
ATOM 6509 N N . THR B 2 356 ? 0.522 -5.552 29.756 1.00 42.41 356 THR B N 1
ATOM 6510 C CA . THR B 2 356 ? -0.466 -6.252 30.565 1.00 44.57 356 THR B CA 1
ATOM 6511 C C . THR B 2 356 ? -0.438 -7.728 30.190 1.00 41.36 356 THR B C 1
ATOM 6512 O O . THR B 2 356 ? -0.157 -8.080 29.041 1.00 47.33 356 THR B O 1
ATOM 6516 N N . ASN B 2 357 ? -0.731 -8.596 31.163 1.00 44.55 357 ASN B N 1
ATOM 6517 C CA . ASN B 2 357 ? -0.850 -10.028 30.864 1.00 43.83 357 ASN B CA 1
ATOM 6518 C C . ASN B 2 357 ? -1.896 -10.656 31.770 1.00 43.69 357 ASN B C 1
ATOM 6519 O O . ASN B 2 357 ? -1.900 -10.375 32.976 1.00 47.96 357 ASN B O 1
ATOM 6524 N N . PRO B 2 358 ? -2.755 -11.524 31.240 1.00 49.20 358 PRO B N 1
ATOM 6525 C CA . PRO B 2 358 ? -3.599 -12.351 32.118 1.00 44.78 358 PRO B CA 1
ATOM 6526 C C . PRO B 2 358 ? -2.734 -13.150 33.083 1.00 44.61 358 PRO B C 1
ATOM 6527 O O . PRO B 2 358 ? -1.739 -13.767 32.694 1.00 46.11 358 PRO B O 1
ATOM 6531 N N . ILE B 2 359 ? -3.114 -13.109 34.360 1.00 48.06 359 ILE B N 1
ATOM 6532 C CA . ILE B 2 359 ? -2.295 -13.688 35.422 1.00 43.39 359 ILE B CA 1
ATOM 6533 C C . ILE B 2 359 ? -2.368 -15.214 35.456 1.00 44.58 359 ILE B C 1
ATOM 6534 O O . ILE B 2 359 ? -1.405 -15.860 35.892 1.00 40.28 359 ILE B O 1
ATOM 6539 N N . GLY B 2 360 ? -3.463 -15.802 34.975 1.00 47.72 360 GLY B N 1
ATOM 6540 C CA . GLY B 2 360 ? -3.722 -17.224 35.074 1.00 43.26 360 GLY B CA 1
ATOM 6541 C C . GLY B 2 360 ? -2.658 -18.146 34.497 1.00 43.66 360 GLY B C 1
ATOM 6542 O O . GLY B 2 360 ? -2.205 -19.083 35.164 1.00 40.84 360 GLY B O 1
ATOM 6543 N N . PRO B 2 361 ? -2.260 -17.926 33.237 1.00 45.67 361 PRO B N 1
ATOM 6544 C CA . PRO B 2 361 ? -1.200 -18.770 32.650 1.00 41.43 361 PRO B CA 1
ATOM 6545 C C . PRO B 2 361 ? 0.125 -18.731 33.395 1.00 43.78 361 PRO B C 1
ATOM 6546 O O . PRO B 2 361 ? 0.822 -19.753 33.447 1.00 40.87 361 PRO B O 1
ATOM 6550 N N . PHE B 2 362 ? 0.498 -17.582 33.967 1.00 37.77 362 PHE B N 1
ATOM 6551 C CA . PHE B 2 362 ? 1.708 -17.522 34.780 1.00 32.35 362 PHE B CA 1
ATOM 6552 C C . PHE B 2 362 ? 1.563 -18.330 36.062 1.00 35.42 362 PHE B C 1
ATOM 6553 O O . PHE B 2 362 ? 2.514 -18.995 36.489 1.00 35.00 362 PHE B O 1
ATOM 6561 N N . ARG B 2 363 ? 0.392 -18.278 36.700 1.00 36.67 363 ARG B N 1
ATOM 6562 C CA . ARG B 2 363 ? 0.214 -19.031 37.937 1.00 35.56 363 ARG B CA 1
ATOM 6563 C C . ARG B 2 363 ? 0.359 -20.531 37.690 1.00 38.88 363 ARG B C 1
ATOM 6564 O O . ARG B 2 363 ? 0.974 -21.243 38.489 1.00 38.22 363 ARG B O 1
ATOM 6572 N N . ILE B 2 364 ? -0.166 -21.024 36.569 1.00 37.85 364 ILE B N 1
ATOM 6573 C CA . ILE B 2 364 ? -0.020 -22.441 36.246 1.00 43.48 364 ILE B CA 1
ATOM 6574 C C . ILE B 2 364 ? 1.451 -22.803 36.066 1.00 38.19 364 ILE B C 1
ATOM 6575 O O . ILE B 2 364 ? 1.907 -23.865 36.514 1.00 37.50 364 ILE B O 1
ATOM 6580 N N . ARG B 2 365 ? 2.214 -21.936 35.396 1.00 35.71 365 ARG B N 1
ATOM 6581 C CA . ARG B 2 365 ? 3.638 -22.195 35.198 1.00 34.70 365 ARG B CA 1
ATOM 6582 C C . ARG B 2 365 ? 4.396 -22.186 36.521 1.00 31.98 365 ARG B C 1
ATOM 6583 O O . ARG B 2 365 ? 5.325 -22.978 36.716 1.00 37.02 365 ARG B O 1
ATOM 6591 N N . ILE B 2 366 ? 4.030 -21.284 37.435 1.00 32.62 366 ILE B N 1
ATOM 6592 C CA . ILE B 2 366 ? 4.676 -21.249 38.746 1.00 30.87 366 ILE B CA 1
ATOM 6593 C C . ILE B 2 366 ? 4.353 -22.511 39.532 1.00 36.55 366 ILE B C 1
ATOM 6594 O O . ILE B 2 366 ? 5.231 -23.122 40.151 1.00 36.93 366 ILE B O 1
ATOM 6599 N N . GLU B 2 367 ? 3.083 -22.912 39.525 1.00 35.52 367 GLU B N 1
ATOM 6600 C CA . GLU B 2 367 ? 2.692 -24.136 40.217 1.00 38.30 367 GLU B CA 1
ATOM 6601 C C . GLU B 2 367 ? 3.424 -25.356 39.667 1.00 38.93 367 GLU B C 1
ATOM 6602 O O . GLU B 2 367 ? 3.765 -26.272 40.421 1.00 40.70 367 GLU B O 1
ATOM 6608 N N . ALA B 2 368 ? 3.682 -25.389 38.358 1.00 38.40 368 ALA B N 1
ATOM 6609 C CA . ALA B 2 368 ? 4.425 -26.515 37.798 1.00 39.01 368 ALA B CA 1
ATOM 6610 C C . ALA B 2 368 ? 5.895 -26.462 38.202 1.00 37.43 368 ALA B C 1
ATOM 6611 O O . ALA B 2 368 ? 6.507 -27.502 38.473 1.00 40.06 368 ALA B O 1
ATOM 6613 N N . PHE B 2 369 ? 6.478 -25.260 38.235 1.00 34.52 369 PHE B N 1
ATOM 6614 C CA . PHE B 2 369 ? 7.854 -25.101 38.696 1.00 33.19 369 PHE B CA 1
ATOM 6615 C C . PHE B 2 369 ? 8.020 -25.577 40.131 1.00 40.57 369 PHE B C 1
ATOM 6616 O O . PHE B 2 369 ? 9.019 -26.225 40.462 1.00 37.93 369 PHE B O 1
ATOM 6624 N N . LEU B 2 370 ? 7.057 -25.251 41.002 1.00 37.93 370 LEU B N 1
ATOM 6625 C CA . LEU B 2 370 ? 7.116 -25.711 42.387 1.00 39.87 370 LEU B CA 1
ATOM 6626 C C . LEU B 2 370 ? 7.136 -27.230 42.460 1.00 43.73 370 LEU B C 1
ATOM 6627 O O . LEU B 2 370 ? 7.810 -27.816 43.316 1.00 45.27 370 LEU B O 1
ATOM 6632 N N . GLU B 2 371 ? 6.371 -27.887 41.591 1.00 42.94 371 GLU B N 1
ATOM 6633 C CA . GLU B 2 371 ? 6.365 -29.346 41.583 1.00 46.96 371 GLU B CA 1
ATOM 6634 C C . GLU B 2 371 ? 7.733 -29.895 41.203 1.00 45.73 371 GLU B C 1
ATOM 6635 O O . GLU B 2 371 ? 8.165 -30.930 41.726 1.00 53.58 371 GLU B O 1
ATOM 6641 N N . THR B 2 372 ? 8.433 -29.209 40.300 1.00 47.17 372 THR B N 1
ATOM 6642 C CA . THR B 2 372 ? 9.760 -29.660 39.901 1.00 46.58 372 THR B CA 1
ATOM 6643 C C . THR B 2 372 ? 10.758 -29.529 41.046 1.00 50.50 372 THR B C 1
ATOM 6644 O O . THR B 2 372 ? 11.631 -30.387 41.216 1.00 54.53 372 THR B O 1
ATOM 6648 N N . LEU B 2 373 ? 10.637 -28.467 41.846 1.00 49.40 373 LEU B N 1
ATOM 6649 C CA . LEU B 2 373 ? 11.502 -28.304 43.009 1.00 50.37 373 LEU B CA 1
ATOM 6650 C C . LEU B 2 373 ? 11.320 -29.450 44.000 1.00 46.29 373 LEU B C 1
ATOM 6651 O O . LEU B 2 373 ? 12.275 -29.845 44.683 1.00 52.77 373 LEU B O 1
ATOM 6656 N N . SER B 2 374 ? 10.104 -30.001 44.085 1.00 55.73 374 SER B N 1
ATOM 6657 C CA . SER B 2 374 ? 9.838 -31.128 44.975 1.00 53.80 374 SER B CA 1
ATOM 6658 C C . SER B 2 374 ? 10.677 -32.344 44.611 1.00 55.14 374 SER B C 1
ATOM 6659 O O . SER B 2 374 ? 11.035 -33.140 45.487 1.00 61.68 374 SER B O 1
ATOM 6662 N N . GLU B 2 375 ? 10.981 -32.511 43.329 1.00 60.09 375 GLU B N 1
ATOM 6663 C CA . GLU B 2 375 ? 11.770 -33.619 42.820 1.00 62.62 375 GLU B CA 1
ATOM 6664 C C . GLU B 2 375 ? 13.266 -33.339 42.978 1.00 57.49 375 GLU B C 1
ATOM 6665 O O . GLU B 2 375 ? 13.693 -32.208 43.222 1.00 58.89 375 GLU B O 1
ATOM 6671 N N . GLU B 2 376 ? 14.059 -34.403 42.833 1.00 64.44 376 GLU B N 1
ATOM 6672 C CA . GLU B 2 376 ? 15.534 -34.359 42.799 1.00 67.61 376 GLU B CA 1
ATOM 6673 C C . GLU B 2 376 ? 16.236 -33.245 43.587 1.00 59.17 376 GLU B C 1
ATOM 6674 O O . GLU B 2 376 ? 17.109 -33.527 44.416 1.00 68.11 376 GLU B O 1
ATOM 6680 N N . ASN C 1 6 ? -0.045 -57.326 48.188 1.00 61.57 6 ASN C N 1
ATOM 6681 C CA . ASN C 1 6 ? -0.551 -57.816 46.911 1.00 58.19 6 ASN C CA 1
ATOM 6682 C C . ASN C 1 6 ? -0.104 -59.278 46.748 1.00 55.28 6 ASN C C 1
ATOM 6683 O O . ASN C 1 6 ? 0.013 -60.002 47.743 1.00 55.30 6 ASN C O 1
ATOM 6688 N N . LYS C 1 7 ? 0.150 -59.716 45.511 1.00 53.97 7 LYS C N 1
ATOM 6689 C CA . LYS C 1 7 ? 0.240 -61.153 45.252 1.00 55.34 7 LYS C CA 1
ATOM 6690 C C . LYS C 1 7 ? 1.567 -61.730 45.748 1.00 46.91 7 LYS C C 1
ATOM 6691 O O . LYS C 1 7 ? 1.605 -62.845 46.287 1.00 54.51 7 LYS C O 1
ATOM 6697 N N . TYR C 1 8 ? 2.646 -60.959 45.633 1.00 47.90 8 TYR C N 1
ATOM 6698 C CA . TYR C 1 8 ? 4.008 -61.342 45.976 1.00 42.05 8 TYR C CA 1
ATOM 6699 C C . TYR C 1 8 ? 4.630 -60.247 46.826 1.00 40.20 8 TYR C C 1
ATOM 6700 O O . TYR C 1 8 ? 4.284 -59.068 46.679 1.00 40.41 8 TYR C O 1
ATOM 6709 N N . PRO C 1 9 ? 5.630 -60.581 47.641 1.00 39.39 9 PRO C N 1
ATOM 6710 C CA . PRO C 1 9 ? 6.380 -59.542 48.358 1.00 38.47 9 PRO C CA 1
ATOM 6711 C C . PRO C 1 9 ? 7.240 -58.741 47.392 1.00 35.71 9 PRO C C 1
ATOM 6712 O O . PRO C 1 9 ? 7.646 -59.224 46.334 1.00 34.97 9 PRO C O 1
ATOM 6716 N N . THR C 1 10 ? 7.513 -57.487 47.764 1.00 34.95 10 THR C N 1
ATOM 6717 C CA . THR C 1 10 ? 8.252 -56.571 46.901 1.00 35.67 10 THR C CA 1
ATOM 6718 C C . THR C 1 10 ? 9.115 -55.644 47.747 1.00 33.62 10 THR C C 1
ATOM 6719 O O . THR C 1 10 ? 8.768 -55.327 48.889 1.00 36.01 10 THR C O 1
ATOM 6723 N N . GLU C 1 11 ? 10.253 -55.229 47.185 1.00 30.53 11 GLU C N 1
ATOM 6724 C CA . GLU C 1 11 ? 11.186 -54.303 47.823 1.00 30.20 11 GLU C CA 1
ATOM 6725 C C . GLU C 1 11 ? 11.939 -53.498 46.775 1.00 28.22 11 GLU C C 1
ATOM 6726 O O . GLU C 1 11 ? 12.170 -53.968 45.654 1.00 28.15 11 GLU C O 1
ATOM 6732 N N A GLN C 1 12 ? 12.340 -52.291 47.169 0.37 28.68 12 GLN C N 1
ATOM 6733 N N B GLN C 1 12 ? 12.291 -52.266 47.136 0.22 28.68 12 GLN C N 1
ATOM 6734 N N C GLN C 1 12 ? 12.317 -52.276 47.152 0.41 28.68 12 GLN C N 1
ATOM 6735 C CA A GLN C 1 12 ? 13.158 -51.424 46.337 0.37 30.24 12 GLN C CA 1
ATOM 6736 C CA B GLN C 1 12 ? 13.124 -51.428 46.288 0.22 30.24 12 GLN C CA 1
ATOM 6737 C CA C GLN C 1 12 ? 13.129 -51.429 46.290 0.41 30.23 12 GLN C CA 1
ATOM 6738 C C A GLN C 1 12 ? 14.618 -51.866 46.425 0.37 28.09 12 GLN C C 1
ATOM 6739 C C B GLN C 1 12 ? 14.587 -51.881 46.402 0.22 28.11 12 GLN C C 1
ATOM 6740 C C C GLN C 1 12 ? 14.599 -51.849 46.416 0.41 28.08 12 GLN C C 1
ATOM 6741 O O A GLN C 1 12 ? 15.030 -52.530 47.383 0.37 34.39 12 GLN C O 1
ATOM 6742 O O B GLN C 1 12 ? 14.970 -52.576 47.349 0.22 34.31 12 GLN C O 1
ATOM 6743 O O C GLN C 1 12 ? 14.993 -52.501 47.389 0.41 34.43 12 GLN C O 1
ATOM 6759 N N . LEU C 1 13 ? 15.393 -51.552 45.391 1.00 28.13 13 LEU C N 1
ATOM 6760 C CA . LEU C 1 13 ? 16.778 -52.029 45.361 1.00 26.08 13 LEU C CA 1
ATOM 6761 C C . LEU C 1 13 ? 17.676 -51.225 46.293 1.00 25.27 13 LEU C C 1
ATOM 6762 O O . LEU C 1 13 ? 17.666 -49.985 46.279 1.00 31.80 13 LEU C O 1
ATOM 6767 N N . LYS C 1 14 ? 18.475 -51.942 47.085 1.00 29.02 14 LYS C N 1
ATOM 6768 C CA . LYS C 1 14 ? 19.406 -51.292 48.000 1.00 31.05 14 LYS C CA 1
ATOM 6769 C C . LYS C 1 14 ? 20.528 -50.584 47.251 1.00 28.13 14 LYS C C 1
ATOM 6770 O O . LYS C 1 14 ? 20.993 -49.529 47.690 1.00 31.89 14 LYS C O 1
ATOM 6776 N N . LEU C 1 15 ? 20.983 -51.142 46.130 1.00 25.50 15 LEU C N 1
ATOM 6777 C CA . LEU C 1 15 ? 22.125 -50.607 45.402 1.00 28.56 15 LEU C CA 1
ATOM 6778 C C . LEU C 1 15 ? 21.741 -49.567 44.354 1.00 25.21 15 LEU C C 1
ATOM 6779 O O . LEU C 1 15 ? 22.609 -49.119 43.607 1.00 23.26 15 LEU C O 1
ATOM 6784 N N . TRP C 1 16 ? 20.474 -49.153 44.308 1.00 25.16 16 TRP C N 1
ATOM 6785 C CA . TRP C 1 16 ? 20.027 -48.164 43.337 1.00 23.30 16 TRP C CA 1
ATOM 6786 C C . TRP C 1 16 ? 20.877 -46.904 43.386 1.00 26.12 16 TRP C C 1
ATOM 6787 O O . TRP C 1 16 ? 21.288 -46.370 42.350 1.00 24.68 16 TRP C O 1
ATOM 6798 N N . GLY C 1 17 ? 21.050 -46.352 44.587 1.00 25.27 17 GLY C N 1
ATOM 6799 C CA . GLY C 1 17 ? 21.755 -45.087 44.718 1.00 23.77 17 GLY C CA 1
ATOM 6800 C C . GLY C 1 17 ? 23.175 -45.185 44.205 1.00 28.11 17 GLY C C 1
ATOM 6801 O O . GLY C 1 17 ? 23.673 -44.266 43.552 1.00 26.43 17 GLY C O 1
ATOM 6802 N N . LYS C 1 18 ? 23.838 -46.314 44.481 1.00 24.26 18 LYS C N 1
ATOM 6803 C CA . LYS C 1 18 ? 25.190 -46.518 43.980 1.00 23.55 18 LYS C CA 1
ATOM 6804 C C . LYS C 1 18 ? 25.208 -46.606 42.458 1.00 22.82 18 LYS C C 1
ATOM 6805 O O . LYS C 1 18 ? 26.098 -46.035 41.808 1.00 23.41 18 LYS C O 1
ATOM 6811 N N . ALA C 1 19 ? 24.208 -47.268 41.858 1.00 21.23 19 ALA C N 1
ATOM 6812 C CA . ALA C 1 19 ? 24.149 -47.323 40.397 1.00 21.68 19 ALA C CA 1
ATOM 6813 C C . ALA C 1 19 ? 23.986 -45.929 39.809 1.00 22.06 19 ALA C C 1
ATOM 6814 O O . ALA C 1 19 ? 24.622 -45.590 38.807 1.00 21.37 19 ALA C O 1
ATOM 6816 N N . LYS C 1 20 ? 23.139 -45.108 40.416 1.00 20.50 20 LYS C N 1
ATOM 6817 C CA . LYS C 1 20 ? 22.976 -43.746 39.932 1.00 22.85 20 LYS C CA 1
ATOM 6818 C C . LYS C 1 20 ? 24.261 -42.952 40.115 1.00 26.09 20 LYS C C 1
ATOM 6819 O O . LYS C 1 20 ? 24.648 -42.175 39.229 1.00 23.40 20 LYS C O 1
ATOM 6825 N N . GLU C 1 21 ? 24.928 -43.128 41.260 1.00 25.26 21 GLU C N 1
ATOM 6826 C CA . GLU C 1 21 ? 26.130 -42.349 41.559 1.00 21.75 21 GLU C CA 1
ATOM 6827 C C . GLU C 1 21 ? 27.285 -42.721 40.641 1.00 23.76 21 GLU C C 1
ATOM 6828 O O . GLU C 1 21 ? 28.004 -41.840 40.154 1.00 23.70 21 GLU C O 1
ATOM 6834 N N . LEU C 1 22 ? 27.488 -44.018 40.410 1.00 20.40 22 LEU C N 1
ATOM 6835 C CA . LEU C 1 22 ? 28.529 -44.454 39.475 1.00 17.92 22 LEU C CA 1
ATOM 6836 C C . LEU C 1 22 ? 28.341 -43.840 38.098 1.00 18.76 22 LEU C C 1
ATOM 6837 O O . LEU C 1 22 ? 29.314 -43.427 37.454 1.00 20.23 22 LEU C O 1
ATOM 6842 N N . ARG C 1 23 ? 27.099 -43.780 37.624 1.00 16.60 23 ARG C N 1
ATOM 6843 C CA . ARG C 1 23 ? 26.834 -43.184 36.323 1.00 19.98 23 ARG C CA 1
ATOM 6844 C C . ARG C 1 23 ? 27.131 -41.686 36.342 1.00 17.58 23 ARG C C 1
ATOM 6845 O O . ARG C 1 23 ? 27.765 -41.163 35.421 1.00 19.73 23 ARG C O 1
ATOM 6853 N N . GLU C 1 24 ? 26.660 -40.961 37.372 1.00 18.64 24 GLU C N 1
ATOM 6854 C CA . GLU C 1 24 ? 26.963 -39.529 37.457 1.00 19.91 24 GLU C CA 1
ATOM 6855 C C . GLU C 1 24 ? 28.470 -39.288 37.491 1.00 22.38 24 GLU C C 1
ATOM 6856 O O . GLU C 1 24 ? 28.972 -38.370 36.816 1.00 23.26 24 GLU C O 1
ATOM 6862 N N . GLN C 1 25 ? 29.206 -40.097 38.273 1.00 20.50 25 GLN C N 1
ATOM 6863 C CA . GLN C 1 25 ? 30.651 -39.917 38.402 1.00 21.46 25 GLN C CA 1
ATOM 6864 C C . GLN C 1 25 ? 31.355 -40.148 37.073 1.00 21.19 25 GLN C C 1
ATOM 6865 O O . GLN C 1 25 ? 32.331 -39.462 36.754 1.00 20.77 25 GLN C O 1
ATOM 6871 N N . TYR C 1 26 ? 30.880 -41.115 36.296 1.00 18.84 26 TYR C N 1
ATOM 6872 C CA . TYR C 1 26 ? 31.439 -41.347 34.966 1.00 18.26 26 TYR C CA 1
ATOM 6873 C C . TYR C 1 26 ? 31.357 -40.091 34.113 1.00 19.75 26 TYR C C 1
ATOM 6874 O O . TYR C 1 26 ? 32.347 -39.679 33.491 1.00 18.69 26 TYR C O 1
ATOM 6883 N N . TYR C 1 27 ? 30.179 -39.463 34.071 1.00 18.07 27 TYR C N 1
ATOM 6884 C CA . TYR C 1 27 ? 30.020 -38.252 33.264 1.00 17.12 27 TYR C CA 1
ATOM 6885 C C . TYR C 1 27 ? 30.828 -37.094 33.825 1.00 22.03 27 TYR C C 1
ATOM 6886 O O . TYR C 1 27 ? 31.390 -36.297 33.063 1.00 19.80 27 TYR C O 1
ATOM 6895 N N A MET C 1 28 ? 30.901 -36.976 35.148 0.66 20.38 28 MET C N 1
ATOM 6896 N N B MET C 1 28 ? 30.900 -36.968 35.155 0.34 20.32 28 MET C N 1
ATOM 6897 C CA A MET C 1 28 ? 31.686 -35.899 35.727 0.66 24.06 28 MET C CA 1
ATOM 6898 C CA B MET C 1 28 ? 31.699 -35.890 35.730 0.34 24.12 28 MET C CA 1
ATOM 6899 C C A MET C 1 28 ? 33.180 -36.116 35.491 0.66 22.68 28 MET C C 1
ATOM 6900 C C B MET C 1 28 ? 33.185 -36.117 35.476 0.34 22.72 28 MET C C 1
ATOM 6901 O O A MET C 1 28 ? 33.919 -35.160 35.224 0.66 25.03 28 MET C O 1
ATOM 6902 O O B MET C 1 28 ? 33.924 -35.167 35.188 0.34 25.04 28 MET C O 1
ATOM 6911 N N . ASN C 1 29 ? 33.636 -37.372 35.564 1.00 20.43 29 ASN C N 1
ATOM 6912 C CA . ASN C 1 29 ? 35.045 -37.674 35.304 1.00 21.86 29 ASN C CA 1
ATOM 6913 C C . ASN C 1 29 ? 35.459 -37.287 33.882 1.00 22.02 29 ASN C C 1
ATOM 6914 O O . ASN C 1 29 ? 36.572 -36.792 33.666 1.00 21.53 29 ASN C O 1
ATOM 6919 N N . TYR C 1 30 ? 34.594 -37.518 32.895 1.00 20.02 30 TYR C N 1
ATOM 6920 C CA . TYR C 1 30 ? 34.956 -37.157 31.523 1.00 17.79 30 TYR C CA 1
ATOM 6921 C C . TYR C 1 30 ? 35.171 -35.658 31.418 1.00 19.38 30 TYR C C 1
ATOM 6922 O O . TYR C 1 30 ? 36.157 -35.191 30.834 1.00 21.22 30 TYR C O 1
ATOM 6931 N N . ALA C 1 31 ? 34.268 -34.886 32.019 1.00 19.54 31 ALA C N 1
ATOM 6932 C CA . ALA C 1 31 ? 34.377 -33.435 31.957 1.00 21.16 31 ALA C CA 1
ATOM 6933 C C . ALA C 1 31 ? 35.609 -32.922 32.696 1.00 22.59 31 ALA C C 1
ATOM 6934 O O . ALA C 1 31 ? 36.207 -31.921 32.287 1.00 25.64 31 ALA C O 1
ATOM 6936 N N . ARG C 1 32 ? 35.965 -33.540 33.820 1.00 21.93 32 ARG C N 1
ATOM 6937 C CA . ARG C 1 32 ? 37.085 -33.093 34.636 1.00 23.08 32 ARG C CA 1
ATOM 6938 C C . ARG C 1 32 ? 38.406 -33.770 34.298 1.00 25.88 32 ARG C C 1
ATOM 6939 O O . ARG C 1 32 ? 39.392 -33.541 35.007 1.00 26.34 32 ARG C O 1
ATOM 6947 N N . ALA C 1 33 ? 38.456 -34.552 33.212 1.00 24.83 33 ALA C N 1
ATOM 6948 C CA . ALA C 1 33 ? 39.617 -35.396 32.929 1.00 26.72 33 ALA C CA 1
ATOM 6949 C C . ALA C 1 33 ? 40.914 -34.611 32.840 1.00 26.86 33 ALA C C 1
ATOM 6950 O O . ALA C 1 33 ? 41.974 -35.125 33.208 1.00 28.46 33 ALA C O 1
ATOM 6952 N N . LYS C 1 34 ? 40.864 -33.367 32.374 1.00 28.12 34 LYS C N 1
ATOM 6953 C CA . LYS C 1 34 ? 42.094 -32.631 32.123 1.00 33.15 34 LYS C CA 1
ATOM 6954 C C . LYS C 1 34 ? 42.662 -31.946 33.355 1.00 32.64 34 LYS C C 1
ATOM 6955 O O . LYS C 1 34 ? 43.819 -31.507 33.320 1.00 38.78 34 LYS C O 1
ATOM 6961 N N . GLU C 1 35 ? 41.896 -31.862 34.446 1.00 32.41 35 GLU C N 1
ATOM 6962 C CA . GLU C 1 35 ? 42.360 -31.123 35.618 1.00 32.92 35 GLU C CA 1
ATOM 6963 C C . GLU C 1 35 ? 43.670 -31.683 36.157 1.00 29.77 35 GLU C C 1
ATOM 6964 O O . GLU C 1 35 ? 44.531 -30.927 36.617 1.00 33.63 35 GLU C O 1
ATOM 6970 N N . LYS C 1 36 ? 43.847 -33.004 36.097 1.00 30.36 36 LYS C N 1
ATOM 6971 C CA . LYS C 1 36 ? 45.073 -33.632 36.574 1.00 29.38 36 LYS C CA 1
ATOM 6972 C C . LYS C 1 36 ? 45.811 -34.326 35.435 1.00 30.88 36 LYS C C 1
ATOM 6973 O O . LYS C 1 36 ? 46.551 -35.284 35.655 1.00 31.76 36 LYS C O 1
ATOM 6979 N N . GLY C 1 37 ? 45.617 -33.852 34.209 1.00 26.67 37 GLY C N 1
ATOM 6980 C CA . GLY C 1 37 ? 46.368 -34.386 33.090 1.00 30.86 37 GLY C CA 1
ATOM 6981 C C . GLY C 1 37 ? 45.922 -35.739 32.585 1.00 26.82 37 GLY C C 1
ATOM 6982 O O . GLY C 1 37 ? 46.727 -36.457 31.978 1.00 27.93 37 GLY C O 1
ATOM 6983 N N . GLY C 1 38 ? 44.645 -36.092 32.768 1.00 24.35 38 GLY C N 1
ATOM 6984 C CA . GLY C 1 38 ? 44.122 -37.346 32.271 1.00 22.86 38 GLY C CA 1
ATOM 6985 C C . GLY C 1 38 ? 43.851 -37.322 30.771 1.00 25.40 38 GLY C C 1
ATOM 6986 O O . GLY C 1 38 ? 44.039 -36.314 30.088 1.00 25.83 38 GLY C O 1
ATOM 6987 N N . ILE C 1 39 ? 43.380 -38.464 30.268 1.00 22.20 39 ILE C N 1
ATOM 6988 C CA . ILE C 1 39 ? 43.051 -38.659 28.856 1.00 20.54 39 ILE C CA 1
ATOM 6989 C C . ILE C 1 39 ? 41.539 -38.761 28.727 1.00 22.87 39 ILE C C 1
ATOM 6990 O O . ILE C 1 39 ? 40.882 -39.404 29.558 1.00 23.30 39 ILE C O 1
ATOM 6995 N N . ARG C 1 40 ? 40.992 -38.149 27.674 1.00 20.78 40 ARG C N 1
ATOM 6996 C CA . ARG C 1 40 ? 39.591 -38.272 27.285 1.00 19.92 40 ARG C CA 1
ATOM 6997 C C . ARG C 1 40 ? 39.536 -38.887 25.901 1.00 18.99 40 ARG C C 1
ATOM 6998 O O . ARG C 1 40 ? 40.309 -38.495 25.023 1.00 19.25 40 ARG C O 1
ATOM 7006 N N . TRP C 1 41 ? 38.598 -39.810 25.677 1.00 17.26 41 TRP C N 1
ATOM 7007 C CA . TRP C 1 41 ? 38.372 -40.325 24.329 1.00 16.39 41 TRP C CA 1
ATOM 7008 C C . TRP C 1 41 ? 36.888 -40.589 24.128 1.00 16.21 41 TRP C C 1
ATOM 7009 O O . TRP C 1 41 ? 36.135 -40.732 25.092 1.00 17.48 41 TRP C O 1
ATOM 7020 N N . SER C 1 42 ? 36.458 -40.631 22.867 1.00 15.41 42 SER C N 1
ATOM 7021 C CA . SER C 1 42 ? 35.055 -40.904 22.576 1.00 17.13 42 SER C CA 1
ATOM 7022 C C . SER C 1 42 ? 34.910 -42.019 21.546 1.00 16.48 42 SER C C 1
ATOM 7023 O O . SER C 1 42 ? 35.754 -42.197 20.660 1.00 16.63 42 SER C O 1
ATOM 7026 N N . GLY C 1 43 ? 33.791 -42.719 21.641 1.00 15.90 43 GLY C N 1
ATOM 7027 C CA . GLY C 1 43 ? 33.474 -43.804 20.732 1.00 16.63 43 GLY C CA 1
ATOM 7028 C C . GLY C 1 43 ? 32.207 -44.465 21.223 1.00 15.18 43 GLY C C 1
ATOM 7029 O O . GLY C 1 43 ? 31.643 -44.085 22.242 1.00 14.16 43 GLY C O 1
ATOM 7030 N N . SER C 1 44 ? 31.813 -45.509 20.519 1.00 15.82 44 SER C N 1
ATOM 7031 C CA . SER C 1 44 ? 30.612 -46.243 20.902 1.00 13.69 44 SER C CA 1
ATOM 7032 C C . SER C 1 44 ? 30.746 -46.964 22.254 1.00 15.29 44 SER C C 1
ATOM 7033 O O . SER C 1 44 ? 31.840 -47.326 22.712 1.00 15.87 44 SER C O 1
ATOM 7036 N N . ALA C 1 45 ? 29.594 -47.230 22.860 1.00 14.36 45 ALA C N 1
ATOM 7037 C CA . ALA C 1 45 ? 29.525 -48.214 23.936 1.00 14.73 45 ALA C CA 1
ATOM 7038 C C . ALA C 1 45 ? 30.061 -49.575 23.516 1.00 17.11 45 ALA C C 1
ATOM 7039 O O . ALA C 1 45 ? 30.357 -50.402 24.386 1.00 16.74 45 ALA C O 1
ATOM 7041 N N . TRP C 1 46 ? 30.142 -49.841 22.217 1.00 15.20 46 TRP C N 1
ATOM 7042 C CA . TRP C 1 46 ? 30.705 -51.063 21.657 1.00 15.83 46 TRP C CA 1
ATOM 7043 C C . TRP C 1 46 ? 32.186 -50.956 21.325 1.00 16.63 46 TRP C C 1
ATOM 7044 O O . TRP C 1 46 ? 32.776 -51.935 20.843 1.00 16.19 46 TRP C O 1
ATOM 7055 N N . ALA C 1 47 ? 32.795 -49.784 21.514 1.00 16.40 47 ALA C N 1
ATOM 7056 C CA . ALA C 1 47 ? 34.244 -49.706 21.379 1.00 14.57 47 ALA C CA 1
ATOM 7057 C C . ALA C 1 47 ? 34.904 -50.674 22.354 1.00 15.63 47 ALA C C 1
ATOM 7058 O O . ALA C 1 47 ? 34.367 -50.964 23.435 1.00 16.99 47 ALA C O 1
ATOM 7060 N N . LEU C 1 48 ? 36.105 -51.134 21.985 1.00 16.74 48 LEU C N 1
ATOM 7061 C CA . LEU C 1 48 ? 36.866 -52.083 22.807 1.00 16.05 48 LEU C CA 1
ATOM 7062 C C . LEU C 1 48 ? 37.723 -51.273 23.776 1.00 17.34 48 LEU C C 1
ATOM 7063 O O . LEU C 1 48 ? 38.938 -51.082 23.606 1.00 16.37 48 LEU C O 1
ATOM 7068 N N . ASP C 1 49 ? 37.054 -50.814 24.845 1.00 15.94 49 ASP C N 1
ATOM 7069 C CA . ASP C 1 49 ? 37.590 -49.807 25.755 1.00 15.52 49 ASP C CA 1
ATOM 7070 C C . ASP C 1 49 ? 38.776 -50.286 26.590 1.00 18.65 49 ASP C C 1
ATOM 7071 O O . ASP C 1 49 ? 39.461 -49.451 27.187 1.00 19.32 49 ASP C O 1
ATOM 7076 N N . ALA C 1 50 ? 39.064 -51.591 26.639 1.00 16.15 50 ALA C N 1
ATOM 7077 C CA . ALA C 1 50 ? 40.267 -52.032 27.331 1.00 16.05 50 ALA C CA 1
ATOM 7078 C C . ALA C 1 50 ? 41.524 -51.547 26.634 1.00 16.10 50 ALA C C 1
ATOM 7079 O O . ALA C 1 50 ? 42.576 -51.458 27.267 1.00 16.55 50 ALA C O 1
ATOM 7081 N N . ILE C 1 51 ? 41.458 -51.269 25.334 1.00 16.18 51 ILE C N 1
ATOM 7082 C CA . ILE C 1 51 ? 42.638 -50.815 24.589 1.00 17.48 51 ILE C CA 1
ATOM 7083 C C . ILE C 1 51 ? 43.065 -49.442 25.118 1.00 16.30 51 ILE C C 1
ATOM 7084 O O . ILE C 1 51 ? 44.200 -49.316 25.617 1.00 16.66 51 ILE C O 1
ATOM 7089 N N . PRO C 1 52 ? 42.206 -48.410 25.114 1.00 16.14 52 PRO C N 1
ATOM 7090 C CA . PRO C 1 52 ? 42.615 -47.136 25.744 1.00 19.30 52 PRO C CA 1
ATOM 7091 C C . PRO C 1 52 ? 42.956 -47.271 27.224 1.00 18.00 52 PRO C C 1
ATOM 7092 O O . PRO C 1 52 ? 43.807 -46.530 27.728 1.00 17.42 52 PRO C O 1
ATOM 7096 N N . ALA C 1 53 ? 42.378 -48.251 27.934 1.00 17.14 53 ALA C N 1
ATOM 7097 C CA . ALA C 1 53 ? 42.718 -48.429 29.343 1.00 18.93 53 ALA C CA 1
ATOM 7098 C C . ALA C 1 53 ? 44.171 -48.842 29.564 1.00 18.17 53 ALA C C 1
ATOM 7099 O O . ALA C 1 53 ? 44.692 -48.687 30.675 1.00 19.01 53 ALA C O 1
ATOM 7101 N N . GLY C 1 54 ? 44.840 -49.359 28.534 1.00 17.72 54 GLY C N 1
ATOM 7102 C CA . GLY C 1 54 ? 46.242 -49.660 28.704 1.00 18.00 54 GLY C CA 1
ATOM 7103 C C . GLY C 1 54 ? 47.111 -48.438 28.852 1.00 17.49 54 GLY C C 1
ATOM 7104 O O . GLY C 1 54 ? 48.310 -48.572 29.124 1.00 19.94 54 GLY C O 1
ATOM 7105 N N . LEU C 1 55 ? 46.536 -47.259 28.667 1.00 17.57 55 LEU C N 1
ATOM 7106 C CA . LEU C 1 55 ? 47.274 -46.015 28.788 1.00 20.14 55 LEU C CA 1
ATOM 7107 C C . LEU C 1 55 ? 47.194 -45.398 30.179 1.00 22.41 55 LEU C C 1
ATOM 7108 O O . LEU C 1 55 ? 47.756 -44.324 30.394 1.00 20.35 55 LEU C O 1
ATOM 7113 N N . GLY C 1 56 ? 46.505 -46.030 31.120 1.00 20.09 56 GLY C N 1
ATOM 7114 C CA . GLY C 1 56 ? 46.530 -45.554 32.486 1.00 22.26 56 GLY C CA 1
ATOM 7115 C C . GLY C 1 56 ? 45.188 -45.680 33.168 1.00 21.55 56 GLY C C 1
ATOM 7116 O O . GLY C 1 56 ? 44.185 -46.026 32.528 1.00 21.51 56 GLY C O 1
ATOM 7117 N N . GLU C 1 57 ? 45.175 -45.412 34.473 1.00 21.00 57 GLU C N 1
ATOM 7118 C CA . GLU C 1 57 ? 43.951 -45.451 35.252 1.00 26.26 57 GLU C CA 1
ATOM 7119 C C . GLU C 1 57 ? 43.204 -44.128 35.223 1.00 31.49 57 GLU C C 1
ATOM 7120 O O . GLU C 1 57 ? 42.125 -44.032 35.811 1.00 33.20 57 GLU C O 1
ATOM 7126 N N . ASP C 1 58 ? 43.760 -43.121 34.544 1.00 23.36 58 ASP C N 1
ATOM 7127 C CA . ASP C 1 58 ? 43.142 -41.815 34.378 1.00 23.76 58 ASP C CA 1
ATOM 7128 C C . ASP C 1 58 ? 42.779 -41.608 32.913 1.00 24.05 58 ASP C C 1
ATOM 7129 O O . ASP C 1 58 ? 43.081 -40.559 32.337 1.00 21.67 58 ASP C O 1
ATOM 7134 N N . VAL C 1 59 ? 42.155 -42.613 32.303 1.00 19.81 59 VAL C N 1
ATOM 7135 C CA . VAL C 1 59 ? 41.688 -42.549 30.926 1.00 20.26 59 VAL C CA 1
ATOM 7136 C C . VAL C 1 59 ? 40.170 -42.659 30.962 1.00 25.63 59 VAL C C 1
ATOM 7137 O O . VAL C 1 59 ? 39.627 -43.686 31.384 1.00 27.13 59 VAL C O 1
ATOM 7141 N N . TYR C 1 60 ? 39.481 -41.612 30.509 1.00 19.60 60 TYR C N 1
ATOM 7142 C CA . TYR C 1 60 ? 38.042 -41.482 30.705 1.00 20.99 60 TYR C CA 1
ATOM 7143 C C . TYR C 1 60 ? 37.361 -41.428 29.351 1.00 23.73 60 TYR C C 1
ATOM 7144 O O . TYR C 1 60 ? 37.676 -40.557 28.528 1.00 21.27 60 TYR C O 1
ATOM 7153 N N . SER C 1 61 ? 36.412 -42.332 29.132 1.00 19.11 61 SER C N 1
ATOM 7154 C CA . SER C 1 61 ? 35.646 -42.318 27.899 1.00 16.88 61 SER C CA 1
ATOM 7155 C C . SER C 1 61 ? 34.352 -41.510 28.024 1.00 16.52 61 SER C C 1
ATOM 7156 O O . SER C 1 61 ? 33.862 -41.203 29.122 1.00 17.12 61 SER C O 1
ATOM 7159 N N . LEU C 1 62 ? 33.813 -41.151 26.856 1.00 16.19 62 LEU C N 1
ATOM 7160 C CA . LEU C 1 62 ? 32.424 -40.722 26.712 1.00 15.84 62 LEU C CA 1
ATOM 7161 C C . LEU C 1 62 ? 31.831 -41.586 25.622 1.00 15.41 62 LEU C C 1
ATOM 7162 O O . LEU C 1 62 ? 32.148 -41.412 24.441 1.00 17.53 62 LEU C O 1
ATOM 7167 N N . THR C 1 63 ? 30.983 -42.532 26.005 1.00 16.06 63 THR C N 1
ATOM 7168 C CA . THR C 1 63 ? 30.408 -43.415 25.003 1.00 14.28 63 THR C CA 1
ATOM 7169 C C . THR C 1 63 ? 29.210 -42.717 24.358 1.00 16.63 63 THR C C 1
ATOM 7170 O O . THR C 1 63 ? 28.397 -42.062 25.028 1.00 16.07 63 THR C O 1
ATOM 7174 N N . GLY C 1 64 ? 29.129 -42.840 23.033 1.00 14.55 64 GLY C N 1
ATOM 7175 C CA . GLY C 1 64 ? 28.267 -41.948 22.269 1.00 15.84 64 GLY C CA 1
ATOM 7176 C C . GLY C 1 64 ? 26.782 -42.206 22.450 1.00 16.54 64 GLY C C 1
ATOM 7177 O O . GLY C 1 64 ? 25.997 -41.264 22.633 1.00 16.45 64 GLY C O 1
ATOM 7178 N N . GLU C 1 65 ? 26.370 -43.488 22.406 1.00 14.88 65 GLU C N 1
ATOM 7179 C CA . GLU C 1 65 ? 24.941 -43.789 22.469 1.00 15.68 65 GLU C CA 1
ATOM 7180 C C . GLU C 1 65 ? 24.398 -43.559 23.869 1.00 16.79 65 GLU C C 1
ATOM 7181 O O . GLU C 1 65 ? 23.290 -43.023 23.988 1.00 16.04 65 GLU C O 1
ATOM 7187 N N . PRO C 1 66 ? 25.056 -44.007 24.958 1.00 16.35 66 PRO C N 1
ATOM 7188 C CA . PRO C 1 66 ? 24.511 -43.709 26.293 1.00 15.85 66 PRO C CA 1
ATOM 7189 C C . PRO C 1 66 ? 24.438 -42.217 26.567 1.00 15.00 66 PRO C C 1
ATOM 7190 O O . PRO C 1 66 ? 23.491 -41.767 27.212 1.00 16.62 66 PRO C O 1
ATOM 7194 N N . TYR C 1 67 ? 25.400 -41.435 26.066 1.00 14.95 67 TYR C N 1
ATOM 7195 C CA . TYR C 1 67 ? 25.340 -39.999 26.283 1.00 15.52 67 TYR C CA 1
ATOM 7196 C C . TYR C 1 67 ? 24.146 -39.418 25.548 1.00 14.64 67 TYR C C 1
ATOM 7197 O O . TYR C 1 67 ? 23.387 -38.620 26.107 1.00 17.21 67 TYR C O 1
ATOM 7206 N N . ALA C 1 68 ? 23.959 -39.829 24.287 1.00 15.09 68 ALA C N 1
ATOM 7207 C CA . ALA C 1 68 ? 22.798 -39.360 23.543 1.00 16.34 68 ALA C CA 1
ATOM 7208 C C . ALA C 1 68 ? 21.487 -39.802 24.175 1.00 16.79 68 ALA C C 1
ATOM 7209 O O . ALA C 1 68 ? 20.496 -39.056 24.138 1.00 17.49 68 ALA C O 1
ATOM 7211 N N . ALA C 1 69 ? 21.445 -41.015 24.750 1.00 16.84 69 ALA C N 1
ATOM 7212 C CA . ALA C 1 69 ? 20.229 -41.441 25.446 1.00 16.30 69 ALA C CA 1
ATOM 7213 C C . ALA C 1 69 ? 19.952 -40.564 26.658 1.00 16.75 69 ALA C C 1
ATOM 7214 O O . ALA C 1 69 ? 18.794 -40.250 26.958 1.00 17.89 69 ALA C O 1
ATOM 7216 N N . ALA C 1 70 ? 21.000 -40.178 27.387 1.00 16.56 70 ALA C N 1
ATOM 7217 C CA . ALA C 1 70 ? 20.816 -39.267 28.511 1.00 17.64 70 ALA C CA 1
ATOM 7218 C C . ALA C 1 70 ? 20.239 -37.937 28.039 1.00 19.41 70 ALA C C 1
ATOM 7219 O O . ALA C 1 70 ? 19.378 -37.353 28.698 1.00 21.85 70 ALA C O 1
ATOM 7221 N N . VAL C 1 71 ? 20.691 -37.454 26.885 1.00 18.48 71 VAL C N 1
ATOM 7222 C CA . VAL C 1 71 ? 20.120 -36.231 26.336 1.00 19.55 71 VAL C CA 1
ATOM 7223 C C . VAL C 1 71 ? 18.669 -36.454 25.932 1.00 20.74 71 VAL C C 1
ATOM 7224 O O . VAL C 1 71 ? 17.803 -35.615 26.201 1.00 20.63 71 VAL C O 1
ATOM 7228 N N . ALA C 1 72 ? 18.380 -37.587 25.281 1.00 21.99 72 ALA C N 1
ATOM 7229 C CA . ALA C 1 72 ? 17.016 -37.840 24.825 1.00 18.29 72 ALA C CA 1
ATOM 7230 C C . ALA C 1 72 ? 16.029 -37.861 25.971 1.00 20.18 72 ALA C C 1
ATOM 7231 O O . ALA C 1 72 ? 14.839 -37.598 25.774 1.00 24.26 72 ALA C O 1
ATOM 7233 N N . HIS C 1 73 ? 16.497 -38.186 27.174 1.00 20.55 73 HIS C N 1
ATOM 7234 C CA . HIS C 1 73 ? 15.632 -38.126 28.342 1.00 20.51 73 HIS C CA 1
ATOM 7235 C C . HIS C 1 73 ? 15.140 -36.708 28.627 1.00 25.80 73 HIS C C 1
ATOM 7236 O O . HIS C 1 73 ? 14.103 -36.533 29.272 1.00 26.09 73 HIS C O 1
ATOM 7243 N N . ASP C 1 74 ? 15.887 -35.691 28.188 1.00 21.50 74 ASP C N 1
ATOM 7244 C CA . ASP C 1 74 ? 15.568 -34.270 28.359 1.00 22.40 74 ASP C CA 1
ATOM 7245 C C . ASP C 1 74 ? 15.016 -33.795 27.014 1.00 21.10 74 ASP C C 1
ATOM 7246 O O . ASP C 1 74 ? 15.765 -33.436 26.101 1.00 21.72 74 ASP C O 1
ATOM 7251 N N . ARG C 1 75 ? 13.680 -33.820 26.883 1.00 22.15 75 ARG C N 1
ATOM 7252 C CA . ARG C 1 75 ? 13.072 -33.552 25.580 1.00 21.85 75 ARG C CA 1
ATOM 7253 C C . ARG C 1 75 ? 13.544 -32.234 24.981 1.00 21.16 75 ARG C C 1
ATOM 7254 O O . ARG C 1 75 ? 13.807 -32.152 23.775 1.00 22.02 75 ARG C O 1
ATOM 7262 N N . LYS C 1 76 ? 13.652 -31.201 25.802 1.00 21.21 76 LYS C N 1
ATOM 7263 C CA . LYS C 1 76 ? 13.980 -29.878 25.282 1.00 21.02 76 LYS C CA 1
ATOM 7264 C C . LYS C 1 76 ? 15.412 -29.834 24.761 1.00 19.74 76 LYS C C 1
ATOM 7265 O O . LYS C 1 76 ? 15.659 -29.333 23.657 1.00 21.11 76 LYS C O 1
ATOM 7271 N N . PHE C 1 77 ? 16.372 -30.350 25.530 1.00 19.03 77 PHE C N 1
ATOM 7272 C CA . PHE C 1 77 ? 17.755 -30.328 25.068 1.00 19.07 77 PHE C CA 1
ATOM 7273 C C . PHE C 1 77 ? 17.948 -31.236 23.858 1.00 17.98 77 PHE C C 1
ATOM 7274 O O . PHE C 1 77 ? 18.721 -30.917 22.939 1.00 17.44 77 PHE C O 1
ATOM 7282 N N . ALA C 1 78 ? 17.294 -32.404 23.855 1.00 17.69 78 ALA C N 1
ATOM 7283 C CA . ALA C 1 78 ? 17.376 -33.278 22.685 1.00 16.37 78 ALA C CA 1
ATOM 7284 C C . ALA C 1 78 ? 16.845 -32.573 21.446 1.00 17.46 78 ALA C C 1
ATOM 7285 O O . ALA C 1 78 ? 17.463 -32.644 20.380 1.00 18.13 78 ALA C O 1
ATOM 7287 N N . LYS C 1 79 ? 15.728 -31.851 21.582 1.00 19.63 79 LYS C N 1
ATOM 7288 C CA . LYS C 1 79 ? 15.181 -31.096 20.455 1.00 21.09 79 LYS C CA 1
ATOM 7289 C C . LYS C 1 79 ? 16.189 -30.075 19.945 1.00 20.14 79 LYS C C 1
ATOM 7290 O O . LYS C 1 79 ? 16.442 -29.990 18.740 1.00 18.78 79 LYS C O 1
ATOM 7296 N N . GLU C 1 80 ? 16.793 -29.306 20.859 1.00 19.03 80 GLU C N 1
ATOM 7297 C CA . GLU C 1 80 ? 17.796 -28.306 20.482 1.00 17.69 80 GLU C CA 1
ATOM 7298 C C . GLU C 1 80 ? 18.990 -28.938 19.773 1.00 19.23 80 GLU C C 1
ATOM 7299 O O . GLU C 1 80 ? 19.432 -28.443 18.725 1.00 17.24 80 GLU C O 1
ATOM 7305 N N . CYS C 1 81 ? 19.531 -30.036 20.323 1.00 16.77 81 CYS C N 1
ATOM 7306 C CA . CYS C 1 81 ? 20.631 -30.727 19.656 1.00 16.51 81 CYS C CA 1
ATOM 7307 C C . CYS C 1 81 ? 20.243 -31.180 18.250 1.00 17.76 81 CYS C C 1
ATOM 7308 O O . CYS C 1 81 ? 20.997 -30.969 17.292 1.00 17.53 81 CYS C O 1
ATOM 7311 N N . MET C 1 82 ? 19.076 -31.818 18.100 1.00 17.21 82 MET C N 1
ATOM 7312 C CA . MET C 1 82 ? 18.675 -32.243 16.757 1.00 18.66 82 MET C CA 1
ATOM 7313 C C . MET C 1 82 ? 18.469 -31.065 15.820 1.00 17.94 82 MET C C 1
ATOM 7314 O O . MET C 1 82 ? 18.815 -31.149 14.634 1.00 17.40 82 MET C O 1
ATOM 7319 N N . ASP C 1 83 ? 17.939 -29.954 16.333 1.00 16.12 83 ASP C N 1
ATOM 7320 C CA . ASP C 1 83 ? 17.781 -28.781 15.485 1.00 19.60 83 ASP C CA 1
ATOM 7321 C C . ASP C 1 83 ? 19.129 -28.258 15.008 1.00 18.34 83 ASP C C 1
ATOM 7322 O O . ASP C 1 83 ? 19.242 -27.784 13.877 1.00 19.56 83 ASP C O 1
ATOM 7327 N N . ALA C 1 84 ? 20.168 -28.332 15.847 1.00 18.16 84 ALA C N 1
ATOM 7328 C CA . ALA C 1 84 ? 21.488 -27.883 15.409 1.00 17.45 84 ALA C CA 1
ATOM 7329 C C . ALA C 1 84 ? 22.079 -28.797 14.344 1.00 17.85 84 ALA C C 1
ATOM 7330 O O . ALA C 1 84 ? 22.670 -28.307 13.368 1.00 18.21 84 ALA C O 1
ATOM 7332 N N . ALA C 1 85 ? 21.973 -30.119 14.532 1.00 18.03 85 ALA C N 1
ATOM 7333 C CA . ALA C 1 85 ? 22.467 -31.035 13.506 1.00 16.23 85 ALA C CA 1
ATOM 7334 C C . ALA C 1 85 ? 21.725 -30.842 12.190 1.00 17.86 85 ALA C C 1
ATOM 7335 O O . ALA C 1 85 ? 22.328 -30.920 11.113 1.00 17.80 85 ALA C O 1
ATOM 7337 N N . GLU C 1 86 ? 20.416 -30.585 12.252 1.00 16.51 86 GLU C N 1
ATOM 7338 C CA . GLU C 1 86 ? 19.656 -30.334 11.034 1.00 17.62 86 GLU C CA 1
ATOM 7339 C C . GLU C 1 86 ? 20.111 -29.049 10.360 1.00 18.84 86 GLU C C 1
ATOM 7340 O O . GLU C 1 86 ? 20.229 -28.999 9.127 1.00 18.33 86 GLU C O 1
ATOM 7346 N N . ALA C 1 87 ? 20.384 -28.011 11.154 1.00 16.78 87 ALA C N 1
ATOM 7347 C CA . ALA C 1 87 ? 20.870 -26.745 10.605 1.00 15.75 87 ALA C CA 1
ATOM 7348 C C . ALA C 1 87 ? 22.211 -26.921 9.890 1.00 17.78 87 ALA C C 1
ATOM 7349 O O . ALA C 1 87 ? 22.472 -26.243 8.885 1.00 19.32 87 ALA C O 1
ATOM 7351 N N . TYR C 1 88 ? 23.061 -27.834 10.371 1.00 17.63 88 TYR C N 1
ATOM 7352 C CA . TYR C 1 88 ? 24.319 -28.112 9.680 1.00 19.12 88 TYR C CA 1
ATOM 7353 C C . TYR C 1 88 ? 24.046 -28.701 8.300 1.00 19.44 88 TYR C C 1
ATOM 7354 O O . TYR C 1 88 ? 24.785 -28.425 7.345 1.00 20.69 88 TYR C O 1
ATOM 7363 N N . GLY C 1 89 ? 22.999 -29.521 8.185 1.00 18.78 89 GLY C N 1
ATOM 7364 C CA . GLY C 1 89 ? 22.574 -30.041 6.898 1.00 17.65 89 GLY C CA 1
ATOM 7365 C C . GLY C 1 89 ? 22.324 -31.536 6.868 1.00 17.73 89 GLY C C 1
ATOM 7366 O O . GLY C 1 89 ? 22.028 -32.074 5.796 1.00 21.49 89 GLY C O 1
ATOM 7367 N N . PHE C 1 90 ? 22.374 -32.211 8.016 1.00 17.01 90 PHE C N 1
ATOM 7368 C CA . PHE C 1 90 ? 22.173 -33.658 8.049 1.00 16.44 90 PHE C CA 1
ATOM 7369 C C . PHE C 1 90 ? 20.688 -34.025 7.972 1.00 18.46 90 PHE C C 1
ATOM 7370 O O . PHE C 1 90 ? 19.827 -33.333 8.530 1.00 19.64 90 PHE C O 1
ATOM 7378 N N . ALA C 1 91 ? 20.394 -35.137 7.288 1.00 17.07 91 ALA C N 1
ATOM 7379 C CA . ALA C 1 91 ? 19.025 -35.623 7.140 1.00 20.97 91 ALA C CA 1
ATOM 7380 C C . ALA C 1 91 ? 18.434 -36.001 8.496 1.00 17.82 91 ALA C C 1
ATOM 7381 O O . ALA C 1 91 ? 19.095 -36.612 9.335 1.00 17.28 91 ALA C O 1
ATOM 7383 N N . ARG C 1 92 ? 17.166 -35.644 8.695 1.00 18.82 92 ARG C N 1
ATOM 7384 C CA . ARG C 1 92 ? 16.519 -35.887 9.976 1.00 20.38 92 ARG C CA 1
ATOM 7385 C C . ARG C 1 92 ? 16.273 -37.357 10.222 1.00 19.52 92 ARG C C 1
ATOM 7386 O O . ARG C 1 92 ? 15.996 -37.738 11.360 1.00 20.46 92 ARG C O 1
ATOM 7394 N N . ASP C 1 93 ? 16.374 -38.196 9.205 1.00 18.04 93 ASP C N 1
ATOM 7395 C CA . ASP C 1 93 ? 16.121 -39.618 9.383 1.00 18.82 93 ASP C CA 1
ATOM 7396 C C . ASP C 1 93 ? 17.384 -40.410 9.666 1.00 16.11 93 ASP C C 1
ATOM 7397 O O . ASP C 1 93 ? 17.307 -41.634 9.815 1.00 16.21 93 ASP C O 1
ATOM 7402 N N . LEU C 1 94 ? 18.535 -39.758 9.785 1.00 17.90 94 LEU C N 1
ATOM 7403 C CA . LEU C 1 94 ? 19.692 -40.452 10.333 1.00 17.44 94 LEU C CA 1
ATOM 7404 C C . LEU C 1 94 ? 19.468 -40.800 11.808 1.00 16.73 94 LEU C C 1
ATOM 7405 O O . LEU C 1 94 ? 18.591 -40.241 12.486 1.00 16.36 94 LEU C O 1
ATOM 7410 N N . CYS C 1 95 ? 20.290 -41.728 12.300 1.00 15.85 95 CYS C N 1
ATOM 7411 C CA . CYS C 1 95 ? 20.291 -42.161 13.696 1.00 15.88 95 CYS C CA 1
ATOM 7412 C C . CYS C 1 95 ? 20.062 -41.002 14.656 1.00 15.11 95 CYS C C 1
ATOM 7413 O O . CYS C 1 95 ? 20.784 -40.000 14.611 1.00 16.56 95 CYS C O 1
ATOM 7416 N N . SER C 1 96 ? 19.044 -41.134 15.515 1.00 16.30 96 SER C N 1
ATOM 7417 C CA . SER C 1 96 ? 18.719 -40.032 16.419 1.00 15.13 96 SER C CA 1
ATOM 7418 C C . SER C 1 96 ? 19.793 -39.806 17.483 1.00 16.40 96 SER C C 1
ATOM 7419 O O . SER C 1 96 ? 20.014 -38.654 17.889 1.00 15.90 96 SER C O 1
ATOM 7422 N N . TYR C 1 97 ? 20.458 -40.864 17.964 1.00 16.11 97 TYR C N 1
ATOM 7423 C CA . TYR C 1 97 ? 21.592 -40.636 18.862 1.00 14.71 97 TYR C CA 1
ATOM 7424 C C . TYR C 1 97 ? 22.691 -39.844 18.173 1.00 18.33 97 TYR C C 1
ATOM 7425 O O . TYR C 1 97 ? 23.250 -38.907 18.752 1.00 15.96 97 TYR C O 1
ATOM 7434 N N . MET C 1 98 ? 23.057 -40.250 16.953 1.00 15.09 98 MET C N 1
ATOM 7435 C CA . MET C 1 98 ? 24.112 -39.570 16.214 1.00 14.43 98 MET C CA 1
ATOM 7436 C C . MET C 1 98 ? 23.758 -38.102 16.000 1.00 16.25 98 MET C C 1
ATOM 7437 O O . MET C 1 98 ? 24.605 -37.229 16.200 1.00 16.09 98 MET C O 1
ATOM 7442 N N . ARG C 1 99 ? 22.519 -37.821 15.594 1.00 15.07 99 ARG C N 1
ATOM 7443 C CA . ARG C 1 99 ? 22.101 -36.434 15.371 1.00 14.13 99 ARG C CA 1
ATOM 7444 C C . ARG C 1 99 ? 22.156 -35.630 16.670 1.00 15.95 99 ARG C C 1
ATOM 7445 O O . ARG C 1 99 ? 22.637 -34.493 16.690 1.00 16.47 99 ARG C O 1
ATOM 7453 N N . ILE C 1 100 ? 21.642 -36.204 17.769 1.00 16.01 100 ILE C N 1
ATOM 7454 C CA . ILE C 1 100 ? 21.729 -35.551 19.076 1.00 16.48 100 ILE C CA 1
ATOM 7455 C C . ILE C 1 100 ? 23.186 -35.244 19.418 1.00 15.92 100 ILE C C 1
ATOM 7456 O O . ILE C 1 100 ? 23.519 -34.118 19.818 1.00 16.86 100 ILE C O 1
ATOM 7461 N N . TYR C 1 101 ? 24.073 -36.232 19.254 1.00 14.86 101 TYR C N 1
ATOM 7462 C CA . TYR C 1 101 ? 25.472 -36.060 19.641 1.00 16.12 101 TYR C CA 1
ATOM 7463 C C . TYR C 1 101 ? 26.122 -34.963 18.816 1.00 16.71 101 TYR C C 1
ATOM 7464 O O . TYR C 1 101 ? 26.788 -34.065 19.350 1.00 16.72 101 TYR C O 1
ATOM 7473 N N . TRP C 1 102 ? 25.908 -35.000 17.504 1.00 14.94 102 TRP C N 1
ATOM 7474 C CA . TRP C 1 102 ? 26.454 -33.952 16.641 1.00 14.95 102 TRP C CA 1
ATOM 7475 C C . TRP C 1 102 ? 25.938 -32.571 17.039 1.00 16.93 102 TRP C C 1
ATOM 7476 O O . TRP C 1 102 ? 26.705 -31.602 17.131 1.00 16.83 102 TRP C O 1
ATOM 7487 N N . GLY C 1 103 ? 24.627 -32.460 17.265 1.00 15.95 103 GLY C N 1
ATOM 7488 C CA . GLY C 1 103 ? 24.066 -31.160 17.610 1.00 16.86 103 GLY C CA 1
ATOM 7489 C C . GLY C 1 103 ? 24.622 -30.600 18.909 1.00 16.08 103 GLY C C 1
ATOM 7490 O O . GLY C 1 103 ? 24.914 -29.405 19.000 1.00 18.20 103 GLY C O 1
ATOM 7491 N N . GLY C 1 104 ? 24.773 -31.451 19.933 1.00 17.00 104 GLY C N 1
ATOM 7492 C CA . GLY C 1 104 ? 25.330 -30.981 21.188 1.00 17.22 104 GLY C CA 1
ATOM 7493 C C . GLY C 1 104 ? 26.783 -30.566 21.067 1.00 15.85 104 GLY C C 1
ATOM 7494 O O . GLY C 1 104 ? 27.242 -29.654 21.774 1.00 16.90 104 GLY C O 1
ATOM 7495 N N . MET C 1 105 ? 27.520 -31.176 20.142 1.00 16.72 105 MET C N 1
ATOM 7496 C CA . MET C 1 105 ? 28.897 -30.739 19.989 1.00 16.95 105 MET C CA 1
ATOM 7497 C C . MET C 1 105 ? 28.958 -29.393 19.261 1.00 17.31 105 MET C C 1
ATOM 7498 O O . MET C 1 105 ? 29.718 -28.511 19.657 1.00 17.81 105 MET C O 1
ATOM 7503 N N . HIS C 1 106 ? 28.084 -29.180 18.266 1.00 16.64 106 HIS C N 1
ATOM 7504 C CA . HIS C 1 106 ? 28.033 -27.873 17.613 1.00 16.82 106 HIS C CA 1
ATOM 7505 C C . HIS C 1 106 ? 27.551 -26.787 18.574 1.00 15.65 106 HIS C C 1
ATOM 7506 O O . HIS C 1 106 ? 28.074 -25.663 18.569 1.00 17.52 106 HIS C O 1
ATOM 7513 N N . LEU C 1 107 ? 26.537 -27.095 19.391 1.00 15.84 107 LEU C N 1
ATOM 7514 C CA . LEU C 1 107 ? 26.099 -26.152 20.411 1.00 16.69 107 LEU C CA 1
ATOM 7515 C C . LEU C 1 107 ? 27.143 -25.948 21.502 1.00 16.83 107 LEU C C 1
ATOM 7516 O O . LEU C 1 107 ? 27.080 -24.955 22.237 1.00 18.13 107 LEU C O 1
ATOM 7521 N N . ASN C 1 108 ? 28.071 -26.895 21.641 1.00 16.97 108 ASN C N 1
ATOM 7522 C CA . ASN C 1 108 ? 29.132 -26.832 22.652 1.00 18.00 108 ASN C CA 1
ATOM 7523 C C . ASN C 1 108 ? 28.545 -26.828 24.062 1.00 18.03 108 ASN C C 1
ATOM 7524 O O . ASN C 1 108 ? 28.938 -26.053 24.928 1.00 19.20 108 ASN C O 1
ATOM 7529 N N . LYS C 1 109 ? 27.616 -27.754 24.300 1.00 18.71 109 LYS C N 1
ATOM 7530 C CA . LYS C 1 109 ? 26.975 -27.860 25.605 1.00 20.02 109 LYS C CA 1
ATOM 7531 C C . LYS C 1 109 ? 26.995 -29.310 26.041 1.00 17.42 109 LYS C C 1
ATOM 7532 O O . LYS C 1 109 ? 26.655 -30.195 25.258 1.00 19.01 109 LYS C O 1
ATOM 7538 N N . TYR C 1 110 ? 27.416 -29.556 27.276 1.00 19.91 110 TYR C N 1
ATOM 7539 C CA . TYR C 1 110 ? 27.419 -30.905 27.845 1.00 19.98 110 TYR C CA 1
ATOM 7540 C C . TYR C 1 110 ? 26.147 -31.065 28.664 1.00 18.58 110 TYR C C 1
ATOM 7541 O O . TYR C 1 110 ? 25.769 -30.166 29.427 1.00 22.47 110 TYR C O 1
ATOM 7550 N N . ALA C 1 111 ? 25.507 -32.232 28.545 1.00 20.04 111 ALA C N 1
ATOM 7551 C CA . ALA C 1 111 ? 24.258 -32.449 29.262 1.00 22.45 111 ALA C CA 1
ATOM 7552 C C . ALA C 1 111 ? 24.441 -32.352 30.766 1.00 24.59 111 ALA C C 1
ATOM 7553 O O . ALA C 1 111 ? 23.487 -32.010 31.469 1.00 32.31 111 ALA C O 1
ATOM 7555 N N . PHE C 1 112 ? 25.651 -32.593 31.267 1.00 21.85 112 PHE C N 1
ATOM 7556 C CA . PHE C 1 112 ? 25.921 -32.580 32.696 1.00 26.16 112 PHE C CA 1
ATOM 7557 C C . PHE C 1 112 ? 26.569 -31.280 33.161 1.00 29.67 112 PHE C C 1
ATOM 7558 O O . PHE C 1 112 ? 27.041 -31.200 34.299 1.00 35.49 112 PHE C O 1
ATOM 7566 N N . GLY C 1 113 ? 26.553 -30.255 32.327 1.00 24.81 113 GLY C N 1
ATOM 7567 C CA . GLY C 1 113 ? 27.026 -28.932 32.706 1.00 32.59 113 GLY C CA 1
ATOM 7568 C C . GLY C 1 113 ? 28.309 -28.587 31.968 1.00 26.91 113 GLY C C 1
ATOM 7569 O O . GLY C 1 113 ? 29.188 -29.435 31.782 1.00 25.87 113 GLY C O 1
ATOM 7570 N N . GLY C 1 114 ? 28.422 -27.325 31.550 1.00 27.55 114 GLY C N 1
ATOM 7571 C CA . GLY C 1 114 ? 29.653 -26.848 30.951 1.00 27.05 114 GLY C CA 1
ATOM 7572 C C . GLY C 1 114 ? 29.708 -27.044 29.449 1.00 22.04 114 GLY C C 1
ATOM 7573 O O . GLY C 1 114 ? 28.743 -27.460 28.801 1.00 21.73 114 GLY C O 1
ATOM 7574 N N . GLU C 1 115 ? 30.872 -26.714 28.887 1.00 22.48 115 GLU C N 1
ATOM 7575 C CA . GLU C 1 115 ? 31.094 -26.868 27.453 1.00 23.51 115 GLU C CA 1
ATOM 7576 C C . GLU C 1 115 ? 31.111 -28.348 27.094 1.00 22.29 115 GLU C C 1
ATOM 7577 O O . GLU C 1 115 ? 31.273 -29.221 27.950 1.00 22.04 115 GLU C O 1
ATOM 7583 N N . PHE C 1 116 ? 30.948 -28.640 25.818 1.00 18.85 116 PHE C N 1
ATOM 7584 C CA . PHE C 1 116 ? 31.085 -30.037 25.423 1.00 18.69 116 PHE C CA 1
ATOM 7585 C C . PHE C 1 116 ? 32.556 -30.437 25.467 1.00 21.23 116 PHE C C 1
ATOM 7586 O O . PHE C 1 116 ? 33.355 -29.874 24.713 1.00 21.70 116 PHE C O 1
ATOM 7594 N N . PRO C 1 117 ? 32.969 -31.372 26.325 1.00 20.76 117 PRO C N 1
ATOM 7595 C CA . PRO C 1 117 ? 34.411 -31.587 26.504 1.00 20.62 117 PRO C CA 1
ATOM 7596 C C . PRO C 1 117 ? 35.010 -32.261 25.277 1.00 21.79 117 PRO C C 1
ATOM 7597 O O . PRO C 1 117 ? 34.486 -33.261 24.777 1.00 25.95 117 PRO C O 1
ATOM 7601 N N . LYS C 1 118 ? 36.111 -31.695 24.796 1.00 20.93 118 LYS C N 1
ATOM 7602 C CA . LYS C 1 118 ? 36.754 -32.196 23.580 1.00 21.12 118 LYS C CA 1
ATOM 7603 C C . LYS C 1 118 ? 37.491 -33.500 23.866 1.00 20.01 118 LYS C C 1
ATOM 7604 O O . LYS C 1 118 ? 38.327 -33.547 24.783 1.00 20.41 118 LYS C O 1
ATOM 7610 N N . PRO C 1 119 ? 37.255 -34.541 23.087 1.00 22.10 119 PRO C N 1
ATOM 7611 C CA . PRO C 1 119 ? 38.044 -35.771 23.237 1.00 20.33 119 PRO C CA 1
ATOM 7612 C C . PRO C 1 119 ? 39.450 -35.573 22.710 1.00 20.52 119 PRO C C 1
ATOM 7613 O O . PRO C 1 119 ? 39.698 -34.741 21.841 1.00 22.87 119 PRO C O 1
ATOM 7617 N N . ASP C 1 120 ? 40.383 -36.351 23.246 1.00 17.93 120 ASP C N 1
ATOM 7618 C CA . ASP C 1 120 ? 41.736 -36.370 22.697 1.00 18.75 120 ASP C CA 1
ATOM 7619 C C . ASP C 1 120 ? 41.799 -37.185 21.405 1.00 18.89 120 ASP C C 1
ATOM 7620 O O . ASP C 1 120 ? 42.644 -36.910 20.542 1.00 20.62 120 ASP C O 1
ATOM 7625 N N . PHE C 1 121 ? 40.938 -38.189 21.268 1.00 16.73 121 PHE C N 1
ATOM 7626 C CA . PHE C 1 121 ? 40.907 -39.029 20.075 1.00 17.70 121 PHE C CA 1
ATOM 7627 C C . PHE C 1 121 ? 39.589 -39.786 20.047 1.00 17.52 121 PHE C C 1
ATOM 7628 O O . PHE C 1 121 ? 38.881 -39.893 21.055 1.00 15.97 121 PHE C O 1
ATOM 7636 N N . VAL C 1 122 ? 39.297 -40.357 18.873 1.00 16.91 122 VAL C N 1
ATOM 7637 C CA . VAL C 1 122 ? 38.160 -41.241 18.644 1.00 16.38 122 VAL C CA 1
ATOM 7638 C C . VAL C 1 122 ? 38.706 -42.655 18.609 1.00 16.46 122 VAL C C 1
ATOM 7639 O O . VAL C 1 122 ? 39.730 -42.913 17.966 1.00 17.34 122 VAL C O 1
ATOM 7643 N N . PHE C 1 123 ? 38.057 -43.561 19.340 1.00 14.67 123 PHE C N 1
ATOM 7644 C CA . PHE C 1 123 ? 38.362 -44.990 19.289 1.00 16.67 123 PHE C CA 1
ATOM 7645 C C . PHE C 1 123 ? 37.014 -45.686 19.163 1.00 15.37 123 PHE C C 1
ATOM 7646 O O . PHE C 1 123 ? 36.194 -45.642 20.084 1.00 16.63 123 PHE C O 1
ATOM 7654 N N . GLN C 1 124 ? 36.766 -46.274 18.001 1.00 15.89 124 GLN C N 1
ATOM 7655 C CA . GLN C 1 124 ? 35.425 -46.676 17.610 1.00 14.74 124 GLN C CA 1
ATOM 7656 C C . GLN C 1 124 ? 35.399 -48.112 17.102 1.00 16.30 124 GLN C C 1
ATOM 7657 O O . GLN C 1 124 ? 36.387 -48.614 16.559 1.00 15.90 124 GLN C O 1
ATOM 7663 N N . THR C 1 125 ? 34.250 -48.767 17.290 1.00 15.21 125 THR C N 1
ATOM 7664 C CA . THR C 1 125 ? 33.948 -50.033 16.621 1.00 15.36 125 THR C CA 1
ATOM 7665 C C . THR C 1 125 ? 33.008 -49.736 15.462 1.00 17.17 125 THR C C 1
ATOM 7666 O O . THR C 1 125 ? 32.098 -48.906 15.592 1.00 16.27 125 THR C O 1
ATOM 7670 N N . GLN C 1 126 ? 33.253 -50.370 14.311 1.00 14.10 126 GLN C N 1
ATOM 7671 C CA . GLN C 1 126 ? 32.368 -50.194 13.165 1.00 14.49 126 GLN C CA 1
ATOM 7672 C C . GLN C 1 126 ? 31.700 -51.531 12.833 1.00 15.34 126 GLN C C 1
ATOM 7673 O O . GLN C 1 126 ? 32.359 -52.472 12.361 1.00 16.81 126 GLN C O 1
ATOM 7679 N N . ILE C 1 127 ? 30.378 -51.582 13.017 1.00 14.87 127 ILE C N 1
ATOM 7680 C CA . ILE C 1 127 ? 29.548 -52.686 12.529 1.00 15.56 127 ILE C CA 1
ATOM 7681 C C . ILE C 1 127 ? 28.271 -52.137 11.892 1.00 15.69 127 ILE C C 1
ATOM 7682 O O . ILE C 1 127 ? 27.855 -52.590 10.816 1.00 16.16 127 ILE C O 1
ATOM 7687 N N . CYS C 1 128 ? 27.667 -51.123 12.519 1.00 14.74 128 CYS C N 1
ATOM 7688 C CA . CYS C 1 128 ? 26.614 -50.341 11.867 1.00 15.80 128 CYS C CA 1
ATOM 7689 C C . CYS C 1 128 ? 27.266 -49.337 10.920 1.00 16.21 128 CYS C C 1
ATOM 7690 O O . CYS C 1 128 ? 28.316 -48.764 11.234 1.00 15.55 128 CYS C O 1
ATOM 7693 N N . CYS C 1 129 ? 26.634 -49.089 9.767 1.00 13.94 129 CYS C N 1
ATOM 7694 C CA . CYS C 1 129 ? 27.226 -48.152 8.811 1.00 17.30 129 CYS C CA 1
ATOM 7695 C C . CYS C 1 129 ? 27.423 -46.774 9.418 1.00 17.45 129 CYS C C 1
ATOM 7696 O O . CYS C 1 129 ? 28.372 -46.060 9.061 1.00 18.39 129 CYS C O 1
ATOM 7699 N N . SER C 1 130 ? 26.529 -46.375 10.317 1.00 14.94 130 SER C N 1
ATOM 7700 C CA . SER C 1 130 ? 26.617 -45.051 10.922 1.00 13.16 130 SER C CA 1
ATOM 7701 C C . SER C 1 130 ? 27.748 -44.945 11.945 1.00 16.31 130 SER C C 1
ATOM 7702 O O . SER C 1 130 ? 28.105 -43.830 12.332 1.00 16.39 130 SER C O 1
ATOM 7705 N N . HIS C 1 131 ? 28.370 -46.055 12.339 1.00 14.57 131 HIS C N 1
ATOM 7706 C CA . HIS C 1 131 ? 29.466 -45.983 13.299 1.00 15.97 131 HIS C CA 1
ATOM 7707 C C . HIS C 1 131 ? 30.630 -45.155 12.776 1.00 15.94 131 HIS C C 1
ATOM 7708 O O . HIS C 1 131 ? 31.285 -44.436 13.544 1.00 15.25 131 HIS C O 1
ATOM 7715 N N . SER C 1 132 ? 30.908 -45.247 11.478 1.00 14.52 132 SER C N 1
ATOM 7716 C CA . SER C 1 132 ? 31.995 -44.445 10.934 1.00 15.98 132 SER C CA 1
ATOM 7717 C C . SER C 1 132 ? 31.558 -43.009 10.742 1.00 16.72 132 SER C C 1
ATOM 7718 O O . SER C 1 132 ? 32.254 -42.091 11.171 1.00 16.50 132 SER C O 1
ATOM 7721 N N . LYS C 1 133 ? 30.402 -42.812 10.109 1.00 15.05 133 LYS C N 1
ATOM 7722 C CA . LYS C 1 133 ? 29.955 -41.464 9.784 1.00 15.36 133 LYS C CA 1
ATOM 7723 C C . LYS C 1 133 ? 29.819 -40.612 11.037 1.00 13.66 133 LYS C C 1
ATOM 7724 O O . LYS C 1 133 ? 30.117 -39.409 11.003 1.00 15.11 133 LYS C O 1
ATOM 7730 N N . TRP C 1 134 ? 29.374 -41.213 12.146 1.00 14.10 134 TRP C N 1
ATOM 7731 C CA . TRP C 1 134 ? 29.228 -40.478 13.403 1.00 12.52 134 TRP C CA 1
ATOM 7732 C C . TRP C 1 134 ? 30.530 -39.798 13.767 1.00 14.53 134 TRP C C 1
ATOM 7733 O O . TRP C 1 134 ? 30.585 -38.572 13.958 1.00 14.84 134 TRP C O 1
ATOM 7744 N N . TYR C 1 135 ? 31.595 -40.576 13.847 1.00 15.19 135 TYR C N 1
ATOM 7745 C CA . TYR C 1 135 ? 32.850 -40.040 14.343 1.00 15.74 135 TYR C CA 1
ATOM 7746 C C . TYR C 1 135 ? 33.731 -39.410 13.273 1.00 17.43 135 TYR C C 1
ATOM 7747 O O . TYR C 1 135 ? 34.649 -38.666 13.622 1.00 16.63 135 TYR C O 1
ATOM 7756 N N . GLN C 1 136 ? 33.477 -39.654 11.987 1.00 16.15 136 GLN C N 1
ATOM 7757 C CA . GLN C 1 136 ? 34.197 -38.892 10.975 1.00 14.93 136 GLN C CA 1
ATOM 7758 C C . GLN C 1 136 ? 33.833 -37.421 11.080 1.00 14.86 136 GLN C C 1
ATOM 7759 O O . GLN C 1 136 ? 34.686 -36.544 10.913 1.00 17.48 136 GLN C O 1
ATOM 7765 N N . HIS C 1 137 ? 32.563 -37.140 11.350 1.00 15.05 137 HIS C N 1
ATOM 7766 C CA . HIS C 1 137 ? 32.185 -35.738 11.502 1.00 14.53 137 HIS C CA 1
ATOM 7767 C C . HIS C 1 137 ? 32.775 -35.154 12.782 1.00 15.72 137 HIS C C 1
ATOM 7768 O O . HIS C 1 137 ? 33.309 -34.039 12.778 1.00 16.13 137 HIS C O 1
ATOM 7775 N N . VAL C 1 138 ? 32.686 -35.899 13.885 1.00 15.80 138 VAL C N 1
ATOM 7776 C CA . VAL C 1 138 ? 33.265 -35.460 15.153 1.00 17.31 138 VAL C CA 1
ATOM 7777 C C . VAL C 1 138 ? 34.758 -35.195 15.020 1.00 17.22 138 VAL C C 1
ATOM 7778 O O . VAL C 1 138 ? 35.260 -34.163 15.475 1.00 17.04 138 VAL C O 1
ATOM 7782 N N . ALA C 1 139 ? 35.494 -36.125 14.417 1.00 17.44 139 ALA C N 1
ATOM 7783 C CA . ALA C 1 139 ? 36.945 -35.980 14.364 1.00 16.67 139 ALA C CA 1
ATOM 7784 C C . ALA C 1 139 ? 37.356 -34.788 13.522 1.00 19.99 139 ALA C C 1
ATOM 7785 O O . ALA C 1 139 ? 38.341 -34.106 13.839 1.00 20.20 139 ALA C O 1
ATOM 7787 N N . LYS C 1 140 ? 36.598 -34.492 12.465 1.00 17.70 140 LYS C N 1
ATOM 7788 C CA . LYS C 1 140 ? 36.911 -33.319 11.662 1.00 18.33 140 LYS C CA 1
ATOM 7789 C C . LYS C 1 140 ? 36.588 -32.032 12.424 1.00 18.98 140 LYS C C 1
ATOM 7790 O O . LYS C 1 140 ? 37.340 -31.050 12.361 1.00 23.21 140 LYS C O 1
ATOM 7796 N N . GLU C 1 141 ? 35.450 -32.013 13.119 1.00 18.53 141 GLU C N 1
ATOM 7797 C CA . GLU C 1 141 ? 35.069 -30.804 13.861 1.00 19.24 141 GLU C CA 1
ATOM 7798 C C . GLU C 1 141 ? 35.976 -30.545 15.057 1.00 21.00 141 GLU C C 1
ATOM 7799 O O . GLU C 1 141 ? 36.180 -29.384 15.427 1.00 21.90 141 GLU C O 1
ATOM 7805 N N . GLU C 1 142 ? 36.497 -31.587 15.688 1.00 18.80 142 GLU C N 1
ATOM 7806 C CA . GLU C 1 142 ? 37.382 -31.434 16.833 1.00 18.03 142 GLU C CA 1
ATOM 7807 C C . GLU C 1 142 ? 38.848 -31.437 16.439 1.00 20.66 142 GLU C C 1
ATOM 7808 O O . GLU C 1 142 ? 39.698 -31.117 17.270 1.00 22.28 142 GLU C O 1
ATOM 7814 N N . LYS C 1 143 ? 39.164 -31.818 15.197 1.00 19.24 143 LYS C N 1
ATOM 7815 C CA . LYS C 1 143 ? 40.539 -31.937 14.715 1.00 19.81 143 LYS C CA 1
ATOM 7816 C C . LYS C 1 143 ? 41.362 -32.872 15.598 1.00 18.24 143 LYS C C 1
ATOM 7817 O O . LYS C 1 143 ? 42.400 -32.487 16.155 1.00 20.72 143 LYS C O 1
ATOM 7823 N N . ILE C 1 144 ? 40.915 -34.124 15.674 1.00 19.29 144 ILE C N 1
ATOM 7824 C CA . ILE C 1 144 ? 41.556 -35.119 16.533 1.00 17.73 144 ILE C CA 1
ATOM 7825 C C . ILE C 1 144 ? 41.776 -36.404 15.744 1.00 17.97 144 ILE C C 1
ATOM 7826 O O . ILE C 1 144 ? 41.060 -36.685 14.767 1.00 18.05 144 ILE C O 1
ATOM 7831 N N . PRO C 1 145 ? 42.723 -37.237 16.176 1.00 18.02 145 PRO C N 1
ATOM 7832 C CA . PRO C 1 145 ? 42.926 -38.523 15.493 1.00 17.01 145 PRO C CA 1
ATOM 7833 C C . PRO C 1 145 ? 41.762 -39.466 15.732 1.00 17.58 145 PRO C C 1
ATOM 7834 O O . PRO C 1 145 ? 41.034 -39.363 16.723 1.00 16.54 145 PRO C O 1
ATOM 7838 N N . GLU C 1 146 ? 41.601 -40.421 14.813 1.00 16.17 146 GLU C N 1
ATOM 7839 C CA . GLU C 1 146 ? 40.457 -41.325 14.849 1.00 15.58 146 GLU C CA 1
ATOM 7840 C C . GLU C 1 146 ? 40.872 -42.715 14.397 1.00 16.15 146 GLU C C 1
ATOM 7841 O O . GLU C 1 146 ? 41.614 -42.870 13.423 1.00 18.62 146 GLU C O 1
ATOM 7847 N N . PHE C 1 147 ? 40.385 -43.714 15.110 1.00 15.58 147 PHE C N 1
ATOM 7848 C CA . PHE C 1 147 ? 40.649 -45.099 14.787 1.00 15.95 147 PHE C CA 1
ATOM 7849 C C . PHE C 1 147 ? 39.339 -45.853 14.829 1.00 16.99 147 PHE C C 1
ATOM 7850 O O . PHE C 1 147 ? 38.531 -45.656 15.744 1.00 16.66 147 PHE C O 1
ATOM 7858 N N . TYR C 1 148 ? 39.176 -46.783 13.874 1.00 14.84 148 TYR C N 1
ATOM 7859 C CA . TYR C 1 148 ? 37.983 -47.609 13.752 1.00 14.80 148 TYR C CA 1
ATOM 7860 C C . TYR C 1 148 ? 38.394 -49.068 13.674 1.00 13.99 148 TYR C C 1
ATOM 7861 O O . TYR C 1 148 ? 39.253 -49.423 12.858 1.00 16.12 148 TYR C O 1
ATOM 7870 N N . LEU C 1 149 ? 37.756 -49.894 14.514 1.00 16.00 149 LEU C N 1
ATOM 7871 C CA . LEU C 1 149 ? 37.890 -51.352 14.498 1.00 15.83 149 LEU C CA 1
ATOM 7872 C C . LEU C 1 149 ? 36.739 -51.946 13.690 1.00 15.60 149 LEU C C 1
ATOM 7873 O O . LEU C 1 149 ? 35.584 -51.899 14.102 1.00 16.31 149 LEU C O 1
ATOM 7878 N N . ASP C 1 150 ? 37.066 -52.556 12.554 1.00 13.47 150 ASP C N 1
ATOM 7879 C CA . ASP C 1 150 ? 36.067 -53.204 11.707 1.00 16.27 150 ASP C CA 1
ATOM 7880 C C . ASP C 1 150 ? 35.835 -54.618 12.233 1.00 16.84 150 ASP C C 1
ATOM 7881 O O . ASP C 1 150 ? 36.700 -55.474 12.095 1.00 17.63 150 ASP C O 1
ATOM 7886 N N . VAL C 1 151 ? 34.679 -54.845 12.853 1.00 15.99 151 VAL C N 1
ATOM 7887 C CA . VAL C 1 151 ? 34.366 -56.145 13.432 1.00 16.40 151 VAL C CA 1
ATOM 7888 C C . VAL C 1 151 ? 33.465 -56.972 12.519 1.00 16.89 151 VAL C C 1
ATOM 7889 O O . VAL C 1 151 ? 32.963 -58.011 12.938 1.00 17.22 151 VAL C O 1
ATOM 7893 N N . GLY C 1 152 ? 33.312 -56.562 11.257 1.00 16.84 152 GLY C N 1
ATOM 7894 C CA . GLY C 1 152 ? 32.384 -57.188 10.329 1.00 17.09 152 GLY C CA 1
ATOM 7895 C C . GLY C 1 152 ? 32.916 -58.453 9.691 1.00 19.26 152 GLY C C 1
ATOM 7896 O O . GLY C 1 152 ? 33.227 -58.521 8.494 1.00 20.51 152 GLY C O 1
ATOM 7897 N N . VAL C 1 153 ? 33.018 -59.493 10.501 1.00 17.42 153 VAL C N 1
ATOM 7898 C CA . VAL C 1 153 ? 33.530 -60.768 10.034 1.00 17.92 153 VAL C CA 1
ATOM 7899 C C . VAL C 1 153 ? 32.457 -61.847 10.013 1.00 18.01 153 VAL C C 1
ATOM 7900 O O . VAL C 1 153 ? 32.776 -63.024 9.834 1.00 19.84 153 VAL C O 1
ATOM 7904 N N . GLY C 1 154 ? 31.190 -61.470 10.166 1.00 20.14 154 GLY C N 1
ATOM 7905 C CA . GLY C 1 154 ? 30.115 -62.429 10.072 1.00 21.41 154 GLY C CA 1
ATOM 7906 C C . GLY C 1 154 ? 29.827 -63.095 11.401 1.00 22.07 154 GLY C C 1
ATOM 7907 O O . GLY C 1 154 ? 30.468 -62.807 12.417 1.00 20.90 154 GLY C O 1
ATOM 7908 N N . PRO C 1 155 ? 28.861 -64.016 11.397 1.00 20.96 155 PRO C N 1
ATOM 7909 C CA . PRO C 1 155 ? 28.362 -64.603 12.657 1.00 19.62 155 PRO C CA 1
ATOM 7910 C C . PRO C 1 155 ? 29.453 -65.331 13.431 1.00 19.92 155 PRO C C 1
ATOM 7911 O O . PRO C 1 155 ? 30.260 -66.058 12.855 1.00 18.71 155 PRO C O 1
ATOM 7915 N N . TYR C 1 156 ? 29.425 -65.166 14.763 1.00 16.86 156 TYR C N 1
ATOM 7916 C CA . TYR C 1 156 ? 30.370 -65.845 15.643 1.00 18.11 156 TYR C CA 1
ATOM 7917 C C . TYR C 1 156 ? 30.406 -67.341 15.384 1.00 20.69 156 TYR C C 1
ATOM 7918 O O . TYR C 1 156 ? 31.470 -67.966 15.425 1.00 21.00 156 TYR C O 1
ATOM 7927 N N . ARG C 1 157 ? 29.247 -67.946 15.161 1.00 20.26 157 ARG C N 1
ATOM 7928 C CA . ARG C 1 157 ? 29.240 -69.390 15.000 1.00 24.29 157 ARG C CA 1
ATOM 7929 C C . ARG C 1 157 ? 29.893 -69.842 13.705 1.00 20.63 157 ARG C C 1
ATOM 7930 O O . ARG C 1 157 ? 30.145 -71.039 13.559 1.00 23.88 157 ARG C O 1
ATOM 7938 N N . ASP C 1 158 ? 30.174 -68.925 12.779 1.00 22.17 158 ASP C N 1
ATOM 7939 C CA . ASP C 1 158 ? 30.865 -69.249 11.538 1.00 26.39 158 ASP C CA 1
ATOM 7940 C C . ASP C 1 158 ? 32.322 -68.820 11.558 1.00 22.23 158 ASP C C 1
ATOM 7941 O O . ASP C 1 158 ? 32.975 -68.848 10.512 1.00 22.54 158 ASP C O 1
ATOM 7946 N N . MET C 1 159 ? 32.850 -68.429 12.715 1.00 20.24 159 MET C N 1
ATOM 7947 C CA . MET C 1 159 ? 34.152 -67.786 12.762 1.00 21.30 159 MET C CA 1
ATOM 7948 C C . MET C 1 159 ? 35.258 -68.709 12.256 1.00 21.39 159 MET C C 1
ATOM 7949 O O . MET C 1 159 ? 35.227 -69.931 12.457 1.00 23.85 159 MET C O 1
ATOM 7954 N N . THR C 1 160 ? 36.227 -68.126 11.552 1.00 20.74 160 THR C N 1
ATOM 7955 C CA . THR C 1 160 ? 37.415 -68.808 11.071 1.00 21.58 160 THR C CA 1
ATOM 7956 C C . THR C 1 160 ? 38.645 -68.196 11.726 1.00 20.72 160 THR C C 1
ATOM 7957 O O . THR C 1 160 ? 38.587 -67.098 12.290 1.00 18.92 160 THR C O 1
ATOM 7961 N N . ASP C 1 161 ? 39.787 -68.887 11.602 1.00 20.85 161 ASP C N 1
ATOM 7962 C CA . ASP C 1 161 ? 41.036 -68.322 12.112 1.00 20.85 161 ASP C CA 1
ATOM 7963 C C . ASP C 1 161 ? 41.357 -66.989 11.435 1.00 20.90 161 ASP C C 1
ATOM 7964 O O . ASP C 1 161 ? 41.837 -66.058 12.084 1.00 18.71 161 ASP C O 1
ATOM 7969 N N . ALA C 1 162 ? 41.145 -66.902 10.114 1.00 20.56 162 ALA C N 1
ATOM 7970 C CA . ALA C 1 162 ? 41.474 -65.682 9.388 1.00 19.68 162 ALA C CA 1
ATOM 7971 C C . ALA C 1 162 ? 40.564 -64.528 9.777 1.00 18.82 162 ALA C C 1
ATOM 7972 O O . ALA C 1 162 ? 41.011 -63.378 9.836 1.00 19.08 162 ALA C O 1
ATOM 7974 N N . ARG C 1 163 ? 39.279 -64.801 10.020 1.00 18.40 163 ARG C N 1
ATOM 7975 C CA . ARG C 1 163 ? 38.405 -63.734 10.509 1.00 16.61 163 ARG C CA 1
ATOM 7976 C C . ARG C 1 163 ? 38.868 -63.215 11.863 1.00 16.39 163 ARG C C 1
ATOM 7977 O O . ARG C 1 163 ? 38.882 -61.999 12.100 1.00 16.33 163 ARG C O 1
ATOM 7985 N N . LEU C 1 164 ? 39.237 -64.121 12.771 1.00 17.35 164 LEU C N 1
ATOM 7986 C CA . LEU C 1 164 ? 39.742 -63.682 14.068 1.00 19.44 164 LEU C CA 1
ATOM 7987 C C . LEU C 1 164 ? 41.074 -62.950 13.923 1.00 19.01 164 LEU C C 1
ATOM 7988 O O . LEU C 1 164 ? 41.299 -61.935 14.597 1.00 17.89 164 LEU C O 1
ATOM 7993 N N . ASP C 1 165 ? 41.948 -63.409 13.015 1.00 18.61 165 ASP C N 1
ATOM 7994 C CA . ASP C 1 165 ? 43.201 -62.696 12.769 1.00 19.45 165 ASP C CA 1
ATOM 7995 C C . ASP C 1 165 ? 42.927 -61.259 12.356 1.00 19.14 165 ASP C C 1
ATOM 7996 O O . ASP C 1 165 ? 43.642 -60.341 12.765 1.00 18.72 165 ASP C O 1
ATOM 8001 N N . TYR C 1 166 ? 41.915 -61.046 11.508 1.00 16.86 166 TYR C N 1
ATOM 8002 C CA . TYR C 1 166 ? 41.653 -59.698 11.013 1.00 15.72 166 TYR C CA 1
ATOM 8003 C C . TYR C 1 166 ? 41.349 -58.752 12.165 1.00 15.81 166 TYR C C 1
ATOM 8004 O O . TYR C 1 166 ? 41.895 -57.644 12.248 1.00 16.43 166 TYR C O 1
ATOM 8013 N N . VAL C 1 167 ? 40.473 -59.173 13.076 1.00 14.48 167 VAL C N 1
ATOM 8014 C CA . VAL C 1 167 ? 40.119 -58.331 14.218 1.00 14.85 167 VAL C CA 1
ATOM 8015 C C . VAL C 1 167 ? 41.293 -58.181 15.188 1.00 17.74 167 VAL C C 1
ATOM 8016 O O . VAL C 1 167 ? 41.572 -57.080 15.678 1.00 16.51 167 VAL C O 1
ATOM 8020 N N . ALA C 1 168 ? 41.968 -59.289 15.518 1.00 16.35 168 ALA C N 1
ATOM 8021 C CA . ALA C 1 168 ? 43.114 -59.202 16.426 1.00 17.33 168 ALA C CA 1
ATOM 8022 C C . ALA C 1 168 ? 44.208 -58.290 15.868 1.00 19.19 168 ALA C C 1
ATOM 8023 O O . ALA C 1 168 ? 44.776 -57.464 16.594 1.00 18.09 168 ALA C O 1
ATOM 8025 N N . ASN C 1 169 ? 44.535 -58.441 14.582 1.00 16.84 169 ASN C N 1
ATOM 8026 C CA . ASN C 1 169 ? 45.601 -57.632 14.001 1.00 18.51 169 ASN C CA 1
ATOM 8027 C C . ASN C 1 169 ? 45.227 -56.161 13.989 1.00 17.58 169 ASN C C 1
ATOM 8028 O O . ASN C 1 169 ? 46.082 -55.296 14.229 1.00 18.21 169 ASN C O 1
ATOM 8033 N N . GLN C 1 170 ? 43.955 -55.852 13.716 1.00 16.03 170 GLN C N 1
ATOM 8034 C CA . GLN C 1 170 ? 43.509 -54.465 13.831 1.00 14.31 170 GLN C CA 1
ATOM 8035 C C . GLN C 1 170 ? 43.651 -53.955 15.253 1.00 16.51 170 GLN C C 1
ATOM 8036 O O . GLN C 1 170 ? 43.994 -52.785 15.459 1.00 17.81 170 GLN C O 1
ATOM 8042 N N . LEU C 1 171 ? 43.390 -54.802 16.252 1.00 16.19 171 LEU C N 1
ATOM 8043 C CA . LEU C 1 171 ? 43.544 -54.319 17.622 1.00 16.93 171 LEU C CA 1
ATOM 8044 C C . LEU C 1 171 ? 44.994 -53.966 17.922 1.00 17.08 171 LEU C C 1
ATOM 8045 O O . LEU C 1 171 ? 45.253 -53.014 18.658 1.00 17.48 171 LEU C O 1
ATOM 8050 N N . HIS C 1 172 ? 45.959 -54.701 17.371 1.00 17.74 172 HIS C N 1
ATOM 8051 C CA . HIS C 1 172 ? 47.357 -54.300 17.549 1.00 17.91 172 HIS C CA 1
ATOM 8052 C C . HIS C 1 172 ? 47.620 -52.940 16.914 1.00 17.12 172 HIS C C 1
ATOM 8053 O O . HIS C 1 172 ? 48.345 -52.116 17.487 1.00 19.43 172 HIS C O 1
ATOM 8060 N N . ASP C 1 173 ? 47.039 -52.677 15.725 1.00 17.43 173 ASP C N 1
ATOM 8061 C CA . ASP C 1 173 ? 47.098 -51.325 15.152 1.00 20.78 173 ASP C CA 1
ATOM 8062 C C . ASP C 1 173 ? 46.468 -50.312 16.100 1.00 18.81 173 ASP C C 1
ATOM 8063 O O . ASP C 1 173 ? 46.937 -49.167 16.209 1.00 18.02 173 ASP C O 1
ATOM 8068 N N . GLY C 1 174 ? 45.390 -50.701 16.773 1.00 17.91 174 GLY C N 1
ATOM 8069 C CA . GLY C 1 174 ? 44.750 -49.798 17.718 1.00 16.73 174 GLY C CA 1
ATOM 8070 C C . GLY C 1 174 ? 45.630 -49.439 18.900 1.00 16.13 174 GLY C C 1
ATOM 8071 O O . GLY C 1 174 ? 45.588 -48.298 19.380 1.00 17.46 174 GLY C O 1
ATOM 8072 N N . ILE C 1 175 ? 46.422 -50.403 19.394 1.00 16.66 175 ILE C N 1
ATOM 8073 C CA . ILE C 1 175 ? 47.388 -50.123 20.459 1.00 18.19 175 ILE C CA 1
ATOM 8074 C C . ILE C 1 175 ? 48.386 -49.062 19.991 1.00 19.67 175 ILE C C 1
ATOM 8075 O O . ILE C 1 175 ? 48.569 -48.018 20.635 1.00 19.15 175 ILE C O 1
ATOM 8080 N N . ALA C 1 176 ? 48.985 -49.274 18.816 1.00 18.03 176 ALA C N 1
ATOM 8081 C CA . ALA C 1 176 ? 49.899 -48.273 18.271 1.00 18.95 176 ALA C CA 1
ATOM 8082 C C . ALA C 1 176 ? 49.216 -46.922 18.099 1.00 18.42 176 ALA C C 1
ATOM 8083 O O . ALA C 1 176 ? 49.815 -45.865 18.368 1.00 19.42 176 ALA C O 1
ATOM 8085 N N . PHE C 1 177 ? 47.953 -46.933 17.659 1.00 16.72 177 PHE C N 1
ATOM 8086 C CA . PHE C 1 177 ? 47.224 -45.689 17.449 1.00 18.68 177 PHE C CA 1
ATOM 8087 C C . PHE C 1 177 ? 47.036 -44.934 18.760 1.00 19.60 177 PHE C C 1
ATOM 8088 O O . PHE C 1 177 ? 47.236 -43.713 18.811 1.00 17.50 177 PHE C O 1
ATOM 8096 N N . VAL C 1 178 ? 46.601 -45.629 19.822 1.00 16.71 178 VAL C N 1
ATOM 8097 C CA . VAL C 1 178 ? 46.327 -44.882 21.055 1.00 16.47 178 VAL C CA 1
ATOM 8098 C C . VAL C 1 178 ? 47.617 -44.392 21.698 1.00 18.87 178 VAL C C 1
ATOM 8099 O O . VAL C 1 178 ? 47.620 -43.358 22.375 1.00 17.99 178 VAL C O 1
ATOM 8103 N N . GLU C 1 179 ? 48.727 -45.104 21.499 1.00 18.22 179 GLU C N 1
ATOM 8104 C CA . GLU C 1 179 ? 50.011 -44.631 21.999 1.00 19.59 179 GLU C CA 1
ATOM 8105 C C . GLU C 1 179 ? 50.413 -43.348 21.290 1.00 18.60 179 GLU C C 1
ATOM 8106 O O . GLU C 1 179 ? 50.858 -42.389 21.929 1.00 19.55 179 GLU C O 1
ATOM 8112 N N . LYS C 1 180 ? 50.309 -43.345 19.961 1.00 18.67 180 LYS C N 1
ATOM 8113 C CA . LYS C 1 180 ? 50.640 -42.156 19.183 1.00 16.98 180 LYS C CA 1
ATOM 8114 C C . LYS C 1 180 ? 49.716 -40.992 19.531 1.00 17.95 180 LYS C C 1
ATOM 8115 O O . LYS C 1 180 ? 50.166 -39.847 19.703 1.00 20.75 180 LYS C O 1
ATOM 8121 N N . ALA C 1 181 ? 48.414 -41.257 19.641 1.00 19.25 181 ALA C N 1
ATOM 8122 C CA . ALA C 1 181 ? 47.472 -40.163 19.847 1.00 19.41 181 ALA C CA 1
ATOM 8123 C C . ALA C 1 181 ? 47.587 -39.559 21.238 1.00 21.93 181 ALA C C 1
ATOM 8124 O O . ALA C 1 181 ? 47.358 -38.355 21.410 1.00 23.53 181 ALA C O 1
ATOM 8126 N N . SER C 1 182 ? 47.954 -40.362 22.236 1.00 20.13 182 SER C N 1
ATOM 8127 C CA . SER C 1 182 ? 48.044 -39.877 23.610 1.00 19.83 182 SER C CA 1
ATOM 8128 C C . SER C 1 182 ? 49.453 -39.455 24.009 1.00 19.58 182 SER C C 1
ATOM 8129 O O . SER C 1 182 ? 49.612 -38.760 25.016 1.00 22.66 182 SER C O 1
ATOM 8132 N N . GLY C 1 183 ? 50.480 -39.920 23.294 1.00 20.22 183 GLY C N 1
ATOM 8133 C CA . GLY C 1 183 ? 51.854 -39.721 23.719 1.00 20.58 183 GLY C CA 1
ATOM 8134 C C . GLY C 1 183 ? 52.300 -40.566 24.895 1.00 22.00 183 GLY C C 1
ATOM 8135 O O . GLY C 1 183 ? 53.373 -40.310 25.454 1.00 26.19 183 GLY C O 1
ATOM 8136 N N . ARG C 1 184 ? 51.508 -41.553 25.300 1.00 20.56 184 ARG C N 1
ATOM 8137 C CA . ARG C 1 184 ? 51.870 -42.410 26.419 1.00 22.04 184 ARG C CA 1
ATOM 8138 C C . ARG C 1 184 ? 52.234 -43.795 25.912 1.00 22.85 184 ARG C C 1
ATOM 8139 O O . ARG C 1 184 ? 51.817 -44.213 24.828 1.00 21.93 184 ARG C O 1
ATOM 8147 N N . LYS C 1 185 ? 52.988 -44.518 26.741 1.00 23.62 185 LYS C N 1
ATOM 8148 C CA . LYS C 1 185 ? 53.335 -45.905 26.458 1.00 23.06 185 LYS C CA 1
ATOM 8149 C C . LYS C 1 185 ? 52.272 -46.837 27.033 1.00 24.24 185 LYS C C 1
ATOM 8150 O O . LYS C 1 185 ? 51.948 -46.772 28.221 1.00 25.74 185 LYS C O 1
ATOM 8156 N N . PHE C 1 186 ? 51.766 -47.724 26.188 1.00 24.33 186 PHE C N 1
ATOM 8157 C CA . PHE C 1 186 ? 50.763 -48.714 26.569 1.00 21.63 186 PHE C CA 1
ATOM 8158 C C . PHE C 1 186 ? 51.361 -49.730 27.533 1.00 25.47 186 PHE C C 1
ATOM 8159 O O . PHE C 1 186 ? 52.469 -50.232 27.323 1.00 26.55 186 PHE C O 1
ATOM 8167 N N . ASP C 1 187 ? 50.618 -50.047 28.592 1.00 21.29 187 ASP C N 1
ATOM 8168 C CA . ASP C 1 187 ? 51.081 -50.950 29.633 1.00 20.73 187 ASP C CA 1
ATOM 8169 C C . ASP C 1 187 ? 50.330 -52.275 29.568 1.00 24.25 187 ASP C C 1
ATOM 8170 O O . ASP C 1 187 ? 49.111 -52.308 29.746 1.00 21.65 187 ASP C O 1
ATOM 8175 N N . ASP C 1 188 ? 51.061 -53.365 29.321 1.00 22.14 188 ASP C N 1
ATOM 8176 C CA . ASP C 1 188 ? 50.417 -54.668 29.169 1.00 22.67 188 ASP C CA 1
ATOM 8177 C C . ASP C 1 188 ? 49.632 -55.066 30.414 1.00 19.73 188 ASP C C 1
ATOM 8178 O O . ASP C 1 188 ? 48.532 -55.629 30.300 1.00 22.98 188 ASP C O 1
ATOM 8183 N N . GLU C 1 189 ? 50.167 -54.781 31.608 1.00 20.94 189 GLU C N 1
ATOM 8184 C CA . GLU C 1 189 ? 49.470 -55.184 32.833 1.00 19.97 189 GLU C CA 1
ATOM 8185 C C . GLU C 1 189 ? 48.138 -54.454 32.965 1.00 21.71 189 GLU C C 1
ATOM 8186 O O . GLU C 1 189 ? 47.116 -55.063 33.289 1.00 20.82 189 GLU C O 1
ATOM 8192 N N . LEU C 1 190 ? 48.126 -53.133 32.723 1.00 20.12 190 LEU C N 1
ATOM 8193 C CA . LEU C 1 190 ? 46.855 -52.412 32.779 1.00 21.52 190 LEU C CA 1
ATOM 8194 C C . LEU C 1 190 ? 45.891 -52.925 31.726 1.00 19.72 190 LEU C C 1
ATOM 8195 O O . LEU C 1 190 ? 44.687 -53.067 31.987 1.00 20.36 190 LEU C O 1
ATOM 8200 N N . PHE C 1 191 ? 46.393 -53.189 30.516 1.00 18.25 191 PHE C N 1
ATOM 8201 C CA . PHE C 1 191 ? 45.542 -53.726 29.458 1.00 20.26 191 PHE C CA 1
ATOM 8202 C C . PHE C 1 191 ? 44.942 -55.072 29.857 1.00 16.89 191 PHE C C 1
ATOM 8203 O O . PHE C 1 191 ? 43.740 -55.302 29.689 1.00 18.17 191 PHE C O 1
ATOM 8211 N N . ILE C 1 192 ? 45.775 -55.994 30.356 1.00 19.28 192 ILE C N 1
ATOM 8212 C CA . ILE C 1 192 ? 45.266 -57.318 30.720 1.00 21.16 192 ILE C CA 1
ATOM 8213 C C . ILE C 1 192 ? 44.235 -57.215 31.840 1.00 20.64 192 ILE C C 1
ATOM 8214 O O . ILE C 1 192 ? 43.183 -57.873 31.800 1.00 20.08 192 ILE C O 1
ATOM 8219 N N . LYS C 1 193 ? 44.498 -56.366 32.834 1.00 18.62 193 LYS C N 1
ATOM 8220 C CA . LYS C 1 193 ? 43.518 -56.135 33.893 1.00 20.08 193 LYS C CA 1
ATOM 8221 C C . LYS C 1 193 ? 42.195 -55.633 33.320 1.00 20.30 193 LYS C C 1
ATOM 8222 O O . LYS C 1 193 ? 41.119 -56.052 33.764 1.00 20.32 193 LYS C O 1
ATOM 8228 N N . ALA C 1 194 ? 42.255 -54.717 32.349 1.00 18.65 194 ALA C N 1
ATOM 8229 C CA . ALA C 1 194 ? 41.027 -54.196 31.750 1.00 18.50 194 ALA C CA 1
ATOM 8230 C C . ALA C 1 194 ? 40.291 -55.246 30.927 1.00 17.87 194 ALA C C 1
ATOM 8231 O O . ALA C 1 194 ? 39.056 -55.292 30.947 1.00 17.55 194 ALA C O 1
ATOM 8233 N N . VAL C 1 195 ? 41.017 -56.065 30.158 1.00 17.95 195 VAL C N 1
ATOM 8234 C CA . VAL C 1 195 ? 40.377 -57.177 29.455 1.00 19.54 195 VAL C CA 1
ATOM 8235 C C . VAL C 1 195 ? 39.657 -58.077 30.447 1.00 18.12 195 VAL C C 1
ATOM 8236 O O . VAL C 1 195 ? 38.487 -58.414 30.253 1.00 19.42 195 VAL C O 1
ATOM 8240 N N . LYS C 1 196 ? 40.344 -58.448 31.538 1.00 18.55 196 LYS C N 1
ATOM 8241 C CA . LYS C 1 196 ? 39.746 -59.336 32.532 1.00 18.90 196 LYS C CA 1
ATOM 8242 C C . LYS C 1 196 ? 38.537 -58.683 33.203 1.00 20.42 196 LYS C C 1
ATOM 8243 O O . LYS C 1 196 ? 37.504 -59.327 33.402 1.00 19.79 196 LYS C O 1
ATOM 8249 N N . ASN C 1 197 ? 38.628 -57.389 33.524 1.00 18.91 197 ASN C N 1
ATOM 8250 C CA . ASN C 1 197 ? 37.474 -56.705 34.101 1.00 17.60 197 ASN C CA 1
ATOM 8251 C C . ASN C 1 197 ? 36.307 -56.623 33.115 1.00 18.74 197 ASN C C 1
ATOM 8252 O O . ASN C 1 197 ? 35.142 -56.711 33.522 1.00 18.71 197 ASN C O 1
ATOM 8257 N N . GLU C 1 198 ? 36.587 -56.452 31.813 1.00 16.96 198 GLU C N 1
ATOM 8258 C CA . GLU C 1 198 ? 35.485 -56.424 30.852 1.00 16.23 198 GLU C CA 1
ATOM 8259 C C . GLU C 1 198 ? 34.826 -57.794 30.732 1.00 17.26 198 GLU C C 1
ATOM 8260 O O . GLU C 1 198 ? 33.593 -57.897 30.684 1.00 18.15 198 GLU C O 1
ATOM 8266 N N . MET C 1 199 ? 35.633 -58.853 30.752 1.00 17.93 199 MET C N 1
ATOM 8267 C CA . MET C 1 199 ? 35.106 -60.212 30.737 1.00 17.34 199 MET C CA 1
ATOM 8268 C C . MET C 1 199 ? 34.245 -60.441 31.978 1.00 17.68 199 MET C C 1
ATOM 8269 O O . MET C 1 199 ? 33.113 -60.943 31.887 1.00 19.29 199 MET C O 1
ATOM 8274 N N . ARG C 1 200 ? 34.721 -59.979 33.138 1.00 18.99 200 ARG C N 1
ATOM 8275 C CA . ARG C 1 200 ? 33.945 -60.108 34.368 1.00 21.03 200 ARG C CA 1
ATOM 8276 C C . ARG C 1 200 ? 32.621 -59.357 34.268 1.00 20.64 200 ARG C C 1
ATOM 8277 O O . ARG C 1 200 ? 31.560 -59.906 34.569 1.00 20.21 200 ARG C O 1
ATOM 8285 N N . SER C 1 201 ? 32.664 -58.074 33.910 1.00 17.91 201 SER C N 1
ATOM 8286 C CA . SER C 1 201 ? 31.446 -57.273 34.000 1.00 18.03 201 SER C CA 1
ATOM 8287 C C . SER C 1 201 ? 30.389 -57.726 33.002 1.00 20.30 201 SER C C 1
ATOM 8288 O O . SER C 1 201 ? 29.201 -57.734 33.323 1.00 19.30 201 SER C O 1
ATOM 8291 N N . THR C 1 202 ? 30.797 -58.074 31.779 1.00 17.23 202 THR C N 1
ATOM 8292 C CA . THR C 1 202 ? 29.835 -58.469 30.749 1.00 15.89 202 THR C CA 1
ATOM 8293 C C . THR C 1 202 ? 29.248 -59.841 31.032 1.00 17.75 202 THR C C 1
ATOM 8294 O O . THR C 1 202 ? 28.051 -60.062 30.811 1.00 19.60 202 THR C O 1
ATOM 8298 N N . SER C 1 203 ? 30.072 -60.766 31.533 1.00 17.10 203 SER C N 1
ATOM 8299 C CA . SER C 1 203 ? 29.548 -62.065 31.930 1.00 18.92 203 SER C CA 1
ATOM 8300 C C . SER C 1 203 ? 28.648 -61.936 33.152 1.00 19.03 203 SER C C 1
ATOM 8301 O O . SER C 1 203 ? 27.592 -62.575 33.223 1.00 20.59 203 SER C O 1
ATOM 8304 N N . ARG C 1 204 ? 29.012 -61.065 34.091 1.00 17.49 204 ARG C N 1
ATOM 8305 C CA . ARG C 1 204 ? 28.218 -60.945 35.313 1.00 20.27 204 ARG C CA 1
ATOM 8306 C C . ARG C 1 204 ? 26.883 -60.256 35.043 1.00 19.17 204 ARG C C 1
ATOM 8307 O O . ARG C 1 204 ? 25.864 -60.629 35.645 1.00 20.37 204 ARG C O 1
ATOM 8315 N N . TRP C 1 205 ? 26.861 -59.244 34.156 1.00 17.13 205 TRP C N 1
ATOM 8316 C CA . TRP C 1 205 ? 25.574 -58.677 33.753 1.00 18.68 205 TRP C CA 1
ATOM 8317 C C . TRP C 1 205 ? 24.653 -59.766 33.189 1.00 18.32 205 TRP C C 1
ATOM 8318 O O . TRP C 1 205 ? 23.468 -59.835 33.542 1.00 19.35 205 TRP C O 1
ATOM 8329 N N . ALA C 1 206 ? 25.189 -60.639 32.325 1.00 16.34 206 ALA C N 1
ATOM 8330 C CA . ALA C 1 206 ? 24.418 -61.797 31.859 1.00 18.40 206 ALA C CA 1
ATOM 8331 C C . ALA C 1 206 ? 23.931 -62.662 33.023 1.00 18.53 206 ALA C C 1
ATOM 8332 O O . ALA C 1 206 ? 22.762 -63.055 33.057 1.00 19.40 206 ALA C O 1
ATOM 8334 N N . ASP C 1 207 ? 24.810 -62.982 33.978 1.00 18.73 207 ASP C N 1
ATOM 8335 C CA . ASP C 1 207 ? 24.375 -63.779 35.130 1.00 18.78 207 ASP C CA 1
ATOM 8336 C C . ASP C 1 207 ? 23.193 -63.129 35.848 1.00 18.55 207 ASP C C 1
ATOM 8337 O O . ASP C 1 207 ? 22.266 -63.820 36.289 1.00 21.50 207 ASP C O 1
ATOM 8342 N N . ILE C 1 208 ? 23.220 -61.800 35.993 1.00 19.47 208 ILE C N 1
ATOM 8343 C CA . ILE C 1 208 ? 22.134 -61.102 36.679 1.00 20.23 208 ILE C CA 1
ATOM 8344 C C . ILE C 1 208 ? 20.840 -61.246 35.893 1.00 19.47 208 ILE C C 1
ATOM 8345 O O . ILE C 1 208 ? 19.772 -61.509 36.459 1.00 22.21 208 ILE C O 1
ATOM 8350 N N . CYS C 1 209 ? 20.913 -61.030 34.579 1.00 19.12 209 CYS C N 1
ATOM 8351 C CA . CYS C 1 209 ? 19.727 -61.145 33.746 1.00 18.78 209 CYS C CA 1
ATOM 8352 C C . CYS C 1 209 ? 19.148 -62.548 33.832 1.00 17.95 209 CYS C C 1
ATOM 8353 O O . CYS C 1 209 ? 17.925 -62.721 33.843 1.00 19.68 209 CYS C O 1
ATOM 8356 N N . ALA C 1 210 ? 20.011 -63.565 33.914 1.00 19.90 210 ALA C N 1
ATOM 8357 C CA . ALA C 1 210 ? 19.502 -64.932 33.969 1.00 18.66 210 ALA C CA 1
ATOM 8358 C C . ALA C 1 210 ? 18.777 -65.227 35.274 1.00 20.15 210 ALA C C 1
ATOM 8359 O O . ALA C 1 210 ? 17.978 -66.168 35.321 1.00 23.18 210 ALA C O 1
ATOM 8361 N N . LEU C 1 211 ? 19.037 -64.452 36.328 1.00 21.94 211 LEU C N 1
ATOM 8362 C CA . LEU C 1 211 ? 18.249 -64.599 37.547 1.00 21.21 211 LEU C CA 1
ATOM 8363 C C . LEU C 1 211 ? 16.808 -64.163 37.347 1.00 23.48 211 LEU C C 1
ATOM 8364 O O . LEU C 1 211 ? 15.955 -64.511 38.166 1.00 23.63 211 LEU C O 1
ATOM 8369 N N . ASN C 1 212 ? 16.524 -63.404 36.288 1.00 21.86 212 ASN C N 1
ATOM 8370 C CA . ASN C 1 212 ? 15.176 -62.913 36.045 1.00 22.79 212 ASN C CA 1
ATOM 8371 C C . ASN C 1 212 ? 14.247 -63.949 35.437 1.00 22.27 212 ASN C C 1
ATOM 8372 O O . ASN C 1 212 ? 13.072 -63.634 35.209 1.00 22.27 212 ASN C O 1
ATOM 8377 N N . LYS C 1 213 ? 14.734 -65.177 35.215 1.00 23.84 213 LYS C N 1
ATOM 8378 C CA . LYS C 1 213 ? 13.928 -66.265 34.658 1.00 22.86 213 LYS C CA 1
ATOM 8379 C C . LYS C 1 213 ? 12.850 -66.761 35.615 1.00 25.32 213 LYS C C 1
ATOM 8380 O O . LYS C 1 213 ? 11.874 -67.363 35.159 1.00 24.22 213 LYS C O 1
ATOM 8386 N N . VAL C 1 214 ? 12.979 -66.496 36.920 1.00 23.68 214 VAL C N 1
ATOM 8387 C CA . VAL C 1 214 ? 12.057 -67.058 37.903 1.00 28.41 214 VAL C CA 1
ATOM 8388 C C . VAL C 1 214 ? 10.799 -66.200 37.999 1.00 27.66 214 VAL C C 1
ATOM 8389 O O . VAL C 1 214 ? 10.794 -65.010 37.661 1.00 24.18 214 VAL C O 1
ATOM 8393 N N . LYS C 1 215 ? 9.711 -66.824 38.499 1.00 26.66 215 LYS C N 1
ATOM 8394 C CA . LYS C 1 215 ? 8.509 -66.127 38.926 1.00 28.56 215 LYS C CA 1
ATOM 8395 C C . LYS C 1 215 ? 8.533 -66.017 40.437 1.00 29.03 215 LYS C C 1
ATOM 8396 O O . LYS C 1 215 ? 8.763 -67.030 41.114 1.00 29.03 215 LYS C O 1
ATOM 8402 N N . PRO C 1 216 ? 8.339 -64.824 40.995 1.00 25.87 216 PRO C N 1
ATOM 8403 C CA . PRO C 1 216 ? 8.180 -63.539 40.294 1.00 24.09 216 PRO C CA 1
ATOM 8404 C C . PRO C 1 216 ? 9.531 -63.036 39.847 1.00 29.64 216 PRO C C 1
ATOM 8405 O O . PRO C 1 216 ? 10.549 -63.399 40.431 1.00 24.08 216 PRO C O 1
ATOM 8409 N N . ALA C 1 217 ? 9.562 -62.205 38.819 1.00 25.29 217 ALA C N 1
ATOM 8410 C CA . ALA C 1 217 ? 10.818 -61.622 38.380 1.00 24.49 217 ALA C CA 1
ATOM 8411 C C . ALA C 1 217 ? 11.373 -60.704 39.465 1.00 25.50 217 ALA C C 1
ATOM 8412 O O . ALA C 1 217 ? 10.676 -59.793 39.915 1.00 25.24 217 ALA C O 1
ATOM 8414 N N . PRO C 1 218 ? 12.624 -60.895 39.893 1.00 24.18 218 PRO C N 1
ATOM 8415 C CA . PRO C 1 218 ? 13.203 -59.982 40.892 1.00 25.20 218 PRO C CA 1
ATOM 8416 C C . PRO C 1 218 ? 13.476 -58.582 40.348 1.00 20.78 218 PRO C C 1
ATOM 8417 O O . PRO C 1 218 ? 13.670 -57.656 41.147 1.00 22.84 218 PRO C O 1
ATOM 8421 N N . LEU C 1 219 ? 13.478 -58.400 39.034 1.00 20.94 219 LEU C N 1
ATOM 8422 C CA . LEU C 1 219 ? 13.781 -57.120 38.407 1.00 23.02 219 LEU C CA 1
ATOM 8423 C C . LEU C 1 219 ? 12.794 -56.854 37.283 1.00 22.41 219 LEU C C 1
ATOM 8424 O O . LEU C 1 219 ? 12.434 -57.767 36.536 1.00 26.44 219 LEU C O 1
ATOM 8429 N N . ASP C 1 220 ? 12.357 -55.603 37.165 1.00 24.12 220 ASP C N 1
ATOM 8430 C CA . ASP C 1 220 ? 11.597 -55.149 36.011 1.00 21.55 220 ASP C CA 1
ATOM 8431 C C . ASP C 1 220 ? 12.539 -54.414 35.063 1.00 24.22 220 ASP C C 1
ATOM 8432 O O . ASP C 1 220 ? 13.574 -53.885 35.472 1.00 22.62 220 ASP C O 1
ATOM 8437 N N . GLU C 1 221 ? 12.152 -54.359 33.788 1.00 22.69 221 GLU C N 1
ATOM 8438 C CA . GLU C 1 221 ? 13.062 -53.812 32.783 1.00 22.09 221 GLU C CA 1
ATOM 8439 C C . GLU C 1 221 ? 13.353 -52.331 33.001 1.00 20.23 221 GLU C C 1
ATOM 8440 O O . GLU C 1 221 ? 14.479 -51.880 32.749 1.00 21.97 221 GLU C O 1
ATOM 8446 N N . LYS C 1 222 ? 12.363 -51.544 33.444 1.00 22.31 222 LYS C N 1
ATOM 8447 C CA . LYS C 1 222 ? 12.656 -50.124 33.659 1.00 22.29 222 LYS C CA 1
ATOM 8448 C C . LYS C 1 222 ? 13.768 -49.948 34.684 1.00 24.86 222 LYS C C 1
ATOM 8449 O O . LYS C 1 222 ? 14.693 -49.155 34.480 1.00 23.63 222 LYS C O 1
ATOM 8455 N N . THR C 1 223 ? 13.719 -50.718 35.772 1.00 21.71 223 THR C N 1
ATOM 8456 C CA . THR C 1 223 ? 14.807 -50.682 36.742 1.00 22.67 223 THR C CA 1
ATOM 8457 C C . THR C 1 223 ? 16.115 -51.137 36.102 1.00 20.67 223 THR C C 1
ATOM 8458 O O . THR C 1 223 ? 17.176 -50.551 36.327 1.00 21.59 223 THR C O 1
ATOM 8462 N N . MET C 1 224 ? 16.049 -52.169 35.269 1.00 18.56 224 MET C N 1
ATOM 8463 C CA . MET C 1 224 ? 17.254 -52.679 34.639 1.00 19.90 224 MET C CA 1
ATOM 8464 C C . MET C 1 224 ? 17.902 -51.658 33.699 1.00 19.12 224 MET C C 1
ATOM 8465 O O . MET C 1 224 ? 19.116 -51.739 33.465 1.00 21.53 224 MET C O 1
ATOM 8470 N N . TYR C 1 225 ? 17.133 -50.696 33.167 1.00 20.45 225 TYR C N 1
ATOM 8471 C CA . TYR C 1 225 ? 17.745 -49.674 32.316 1.00 21.43 225 TYR C CA 1
ATOM 8472 C C . TYR C 1 225 ? 18.784 -48.843 33.068 1.00 22.51 225 TYR C C 1
ATOM 8473 O O . TYR C 1 225 ? 19.694 -48.287 32.432 1.00 22.40 225 TYR C O 1
ATOM 8482 N N . SER C 1 226 ? 18.679 -48.741 34.400 1.00 18.81 226 SER C N 1
ATOM 8483 C CA . SER C 1 226 ? 19.656 -47.988 35.179 1.00 19.85 226 SER C CA 1
ATOM 8484 C C . SER C 1 226 ? 20.811 -48.870 35.636 1.00 18.70 226 SER C C 1
ATOM 8485 O O . SER C 1 226 ? 21.725 -48.388 36.312 1.00 19.59 226 SER C O 1
ATOM 8488 N N . LEU C 1 227 ? 20.761 -50.160 35.311 1.00 18.89 227 LEU C N 1
ATOM 8489 C CA . LEU C 1 227 ? 21.767 -51.132 35.714 1.00 19.67 227 LEU C CA 1
ATOM 8490 C C . LEU C 1 227 ? 22.570 -51.651 34.532 1.00 19.38 227 LEU C C 1
ATOM 8491 O O . LEU C 1 227 ? 23.797 -51.712 34.598 1.00 20.28 227 LEU C O 1
ATOM 8496 N N . TYR C 1 228 ? 21.901 -52.045 33.443 1.00 18.62 228 TYR C N 1
ATOM 8497 C CA . TYR C 1 228 ? 22.609 -52.433 32.227 1.00 18.48 228 TYR C CA 1
ATOM 8498 C C . TYR C 1 228 ? 23.431 -51.281 31.682 1.00 17.25 228 TYR C C 1
ATOM 8499 O O . TYR C 1 228 ? 24.391 -51.516 30.949 1.00 18.85 228 TYR C O 1
ATOM 8508 N N . VAL C 1 229 ? 23.120 -50.055 32.089 1.00 17.96 229 VAL C N 1
ATOM 8509 C CA . VAL C 1 229 ? 23.807 -48.913 31.489 1.00 18.48 229 VAL C CA 1
ATOM 8510 C C . VAL C 1 229 ? 25.277 -48.879 31.896 1.00 18.52 229 VAL C C 1
ATOM 8511 O O . VAL C 1 229 ? 26.116 -48.331 31.169 1.00 17.52 229 VAL C O 1
ATOM 8515 N N . LEU C 1 230 ? 25.626 -49.433 33.055 1.00 18.15 230 LEU C N 1
ATOM 8516 C CA . LEU C 1 230 ? 26.994 -49.267 33.536 1.00 18.77 230 LEU C CA 1
ATOM 8517 C C . LEU C 1 230 ? 28.018 -49.911 32.600 1.00 18.20 230 LEU C C 1
ATOM 8518 O O . LEU C 1 230 ? 29.075 -49.327 32.333 1.00 19.34 230 LEU C O 1
ATOM 8523 N N . CYS C 1 231 ? 27.711 -51.091 32.051 1.00 17.73 231 CYS C N 1
ATOM 8524 C CA . CYS C 1 231 ? 28.615 -51.695 31.064 1.00 16.64 231 CYS C CA 1
ATOM 8525 C C . CYS C 1 231 ? 28.709 -50.876 29.779 1.00 18.10 231 CYS C C 1
ATOM 8526 O O . CYS C 1 231 ? 29.687 -51.040 29.042 1.00 18.92 231 CYS C O 1
ATOM 8529 N N . THR C 1 232 ? 27.718 -50.023 29.488 1.00 18.38 232 THR C N 1
ATOM 8530 C CA . THR C 1 232 ? 27.776 -49.177 28.303 1.00 14.46 232 THR C CA 1
ATOM 8531 C C . THR C 1 232 ? 28.634 -47.954 28.519 1.00 16.56 232 THR C C 1
ATOM 8532 O O . THR C 1 232 ? 28.926 -47.240 27.548 1.00 18.37 232 THR C O 1
ATOM 8536 N N . LEU C 1 233 ? 28.998 -47.680 29.774 1.00 17.47 233 LEU C N 1
ATOM 8537 C CA . LEU C 1 233 ? 29.856 -46.555 30.123 1.00 17.45 233 LEU C CA 1
ATOM 8538 C C . LEU C 1 233 ? 31.320 -46.986 30.165 1.00 19.38 233 LEU C C 1
ATOM 8539 O O . LEU C 1 233 ? 32.152 -46.424 29.450 1.00 19.15 233 LEU C O 1
ATOM 8544 N N . SER C 1 234 ? 31.656 -47.976 31.008 1.00 18.47 234 SER C N 1
ATOM 8545 C CA . SER C 1 234 ? 33.038 -48.433 31.064 1.00 17.83 234 SER C CA 1
ATOM 8546 C C . SER C 1 234 ? 33.065 -49.900 31.491 1.00 18.14 234 SER C C 1
ATOM 8547 O O . SER C 1 234 ? 33.416 -50.246 32.625 1.00 18.79 234 SER C O 1
ATOM 8550 N N . LYS C 1 235 ? 32.727 -50.789 30.558 1.00 17.84 23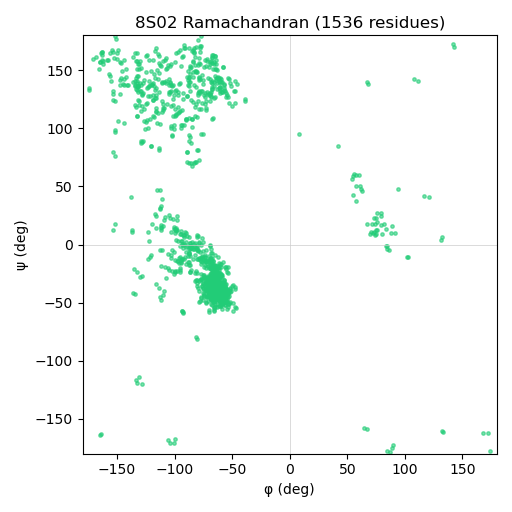5 LYS C N 1
ATOM 8551 C CA . LYS C 1 235 ? 32.705 -52.214 30.893 1.00 18.01 235 LYS C CA 1
ATOM 8552 C C . LYS C 1 235 ? 34.080 -52.744 31.324 1.00 19.51 235 LYS C C 1
ATOM 8553 O O . LYS C 1 235 ? 34.152 -53.713 32.099 1.00 18.35 235 LYS C O 1
ATOM 8559 N N . SER C 1 236 ? 35.174 -52.157 30.838 1.00 17.63 236 SER C N 1
ATOM 8560 C CA . SER C 1 236 ? 36.508 -52.631 31.222 1.00 19.27 236 SER C CA 1
ATOM 8561 C C . SER C 1 236 ? 37.015 -52.073 32.551 1.00 19.07 236 SER C C 1
ATOM 8562 O O . SER C 1 236 ? 38.154 -52.374 32.927 1.00 22.22 236 SER C O 1
ATOM 8565 N N . SER C 1 237 ? 36.251 -51.240 33.253 1.00 20.19 237 SER C N 1
ATOM 8566 C CA . SER C 1 237 ? 36.723 -50.686 34.512 1.00 18.86 237 SER C CA 1
ATOM 8567 C C . SER C 1 237 ? 36.523 -51.626 35.699 1.00 20.92 237 SER C C 1
ATOM 8568 O O . SER C 1 237 ? 35.586 -52.429 35.752 1.00 21.08 237 SER C O 1
ATOM 8571 N N . GLN C 1 238 ? 37.435 -51.499 36.669 1.00 23.15 238 GLN C N 1
ATOM 8572 C CA . GLN C 1 238 ? 37.276 -52.193 37.945 1.00 21.38 238 GLN C CA 1
ATOM 8573 C C . GLN C 1 238 ? 35.949 -51.827 38.591 1.00 23.22 238 GLN C C 1
ATOM 8574 O O . GLN C 1 238 ? 35.266 -52.692 39.147 1.00 21.20 238 GLN C O 1
ATOM 8580 N N . TRP C 1 239 ? 35.565 -50.542 38.539 1.00 21.80 239 TRP C N 1
ATOM 8581 C CA . TRP C 1 239 ? 34.347 -50.139 39.237 1.00 22.39 239 TRP C CA 1
ATOM 8582 C C . TRP C 1 239 ? 33.116 -50.828 38.658 1.00 21.23 239 TRP C C 1
ATOM 8583 O O . TRP C 1 239 ? 32.181 -51.173 39.398 1.00 21.76 239 TRP C O 1
ATOM 8594 N N . CYS C 1 240 ? 33.094 -51.032 37.341 1.00 20.85 240 CYS C N 1
ATOM 8595 C CA . CYS C 1 240 ? 31.938 -51.657 36.733 1.00 20.53 240 CYS C CA 1
ATOM 8596 C C . CYS C 1 240 ? 31.914 -53.146 37.041 1.00 20.55 240 CYS C C 1
ATOM 8597 O O . CYS C 1 240 ? 30.864 -53.692 37.416 1.00 22.03 240 CYS C O 1
ATOM 8600 N N . ALA C 1 241 ? 33.065 -53.821 36.919 1.00 20.17 241 ALA C N 1
ATOM 8601 C CA . ALA C 1 241 ? 33.107 -55.238 37.281 1.00 21.06 241 ALA C CA 1
ATOM 8602 C C . ALA C 1 241 ? 32.727 -55.444 38.741 1.00 22.43 241 ALA C C 1
ATOM 8603 O O . ALA C 1 241 ? 31.960 -56.353 39.077 1.00 21.54 241 ALA C O 1
ATOM 8605 N N . ASP C 1 242 ? 33.282 -54.632 39.637 1.00 19.94 242 ASP C N 1
ATOM 8606 C CA . ASP C 1 242 ? 33.016 -54.839 41.061 1.00 23.03 242 ASP C CA 1
ATOM 8607 C C . ASP C 1 242 ? 31.557 -54.565 41.392 1.00 24.26 242 ASP C C 1
ATOM 8608 O O . ASP C 1 242 ? 30.958 -55.265 42.214 1.00 24.35 242 ASP C O 1
ATOM 8613 N N . PHE C 1 243 ? 30.965 -53.558 40.751 1.00 23.17 243 PHE C N 1
ATOM 8614 C CA . PHE C 1 243 ? 29.558 -53.282 40.991 1.00 21.64 243 PHE C CA 1
ATOM 8615 C C . PHE C 1 243 ? 28.665 -54.401 40.471 1.00 21.93 243 PHE C C 1
ATOM 8616 O O . PHE C 1 243 ? 27.667 -54.743 41.115 1.00 22.93 243 PHE C O 1
ATOM 8624 N N . MET C 1 244 ? 28.995 -54.976 39.306 1.00 22.06 244 MET C N 1
ATOM 8625 C CA . MET C 1 244 ? 28.187 -56.077 38.805 1.00 20.17 244 MET C CA 1
ATOM 8626 C C . MET C 1 244 ? 28.194 -57.224 39.808 1.00 20.39 244 MET C C 1
ATOM 8627 O O . MET C 1 244 ? 27.150 -57.829 40.068 1.00 21.17 244 MET C O 1
ATOM 8632 N N . ASP C 1 245 ? 29.347 -57.493 40.448 1.00 18.44 245 ASP C N 1
ATOM 8633 C CA . ASP C 1 245 ? 29.371 -58.549 41.465 1.00 22.31 245 ASP C CA 1
ATOM 8634 C C . ASP C 1 245 ? 28.467 -58.206 42.647 1.00 24.37 245 ASP C C 1
ATOM 8635 O O . ASP C 1 245 ? 27.729 -59.065 43.138 1.00 24.42 245 ASP C O 1
ATOM 8640 N N . GLU C 1 246 ? 28.520 -56.952 43.124 1.00 23.20 246 GLU C N 1
ATOM 8641 C CA . GLU C 1 246 ? 27.676 -56.523 44.241 1.00 26.37 246 GLU C CA 1
ATOM 8642 C C . GLU C 1 246 ? 26.205 -56.669 43.887 1.00 22.54 246 GLU C C 1
ATOM 8643 O O . GLU C 1 246 ? 25.391 -57.134 44.702 1.00 23.82 246 GLU C O 1
ATOM 8649 N N . LEU C 1 247 ? 25.849 -56.201 42.688 1.00 22.57 247 LEU C N 1
ATOM 8650 C CA . LEU C 1 247 ? 24.472 -56.271 42.224 1.00 24.78 247 LEU C CA 1
ATOM 8651 C C . LEU C 1 247 ? 23.998 -57.710 42.117 1.00 23.87 247 LEU C C 1
ATOM 8652 O O . LEU C 1 247 ? 22.880 -58.023 42.536 1.00 23.18 247 LEU C O 1
ATOM 8657 N N . TYR C 1 248 ? 24.827 -58.599 41.557 1.00 22.68 248 TYR C N 1
ATOM 8658 C CA . TYR C 1 248 ? 24.475 -60.019 41.510 1.00 21.25 248 TYR C CA 1
ATOM 8659 C C . TYR C 1 248 ? 24.112 -60.557 42.888 1.00 26.71 248 TYR C C 1
ATOM 8660 O O . TYR C 1 248 ? 23.119 -61.279 43.037 1.00 25.35 248 TYR C O 1
ATOM 8669 N N . GLU C 1 249 ? 24.897 -60.207 43.915 1.00 23.71 249 GLU C N 1
ATOM 8670 C CA . GLU C 1 249 ? 24.586 -60.673 45.266 1.00 23.39 249 GLU C CA 1
ATOM 8671 C C . GLU C 1 249 ? 23.218 -60.177 45.731 1.00 25.50 249 GLU C C 1
ATOM 8672 O O . GLU C 1 249 ? 22.459 -60.936 46.353 1.00 27.75 249 GLU C O 1
ATOM 8678 N N . GLU C 1 250 ? 22.867 -58.915 45.410 1.00 23.53 250 GLU C N 1
ATOM 8679 C CA . GLU C 1 250 ? 21.560 -58.413 45.835 1.00 23.01 250 GLU C CA 1
ATOM 8680 C C . GLU C 1 250 ? 20.427 -59.137 45.117 1.00 23.62 250 GLU C C 1
ATOM 8681 O O . GLU C 1 250 ? 19.428 -59.526 45.740 1.00 24.61 250 GLU C O 1
ATOM 8687 N N . VAL C 1 251 ? 20.579 -59.357 43.813 1.00 22.95 251 VAL C N 1
ATOM 8688 C CA . VAL C 1 251 ? 19.504 -59.965 43.048 1.00 24.79 251 VAL C CA 1
ATOM 8689 C C . VAL C 1 251 ? 19.350 -61.425 43.424 1.00 26.42 251 VAL C C 1
ATOM 8690 O O . VAL C 1 251 ? 18.228 -61.933 43.472 1.00 24.77 251 VAL C O 1
ATOM 8694 N N . LYS C 1 252 ? 20.463 -62.108 43.718 1.00 22.77 252 LYS C N 1
ATOM 8695 C CA . LYS C 1 252 ? 20.386 -63.474 44.228 1.00 29.83 252 LYS C CA 1
ATOM 8696 C C . LYS C 1 252 ? 19.579 -63.534 45.524 1.00 27.78 252 LYS C C 1
ATOM 8697 O O . LYS C 1 252 ? 18.772 -64.452 45.727 1.00 29.94 252 LYS C O 1
ATOM 8703 N N . ASP C 1 253 ? 19.803 -62.579 46.428 1.00 26.07 253 ASP C N 1
ATOM 8704 C CA . ASP C 1 253 ? 19.037 -62.513 47.668 1.00 28.06 253 ASP C CA 1
ATOM 8705 C C . ASP C 1 253 ? 17.553 -62.265 47.410 1.00 27.52 253 ASP C C 1
ATOM 8706 O O . ASP C 1 253 ? 16.696 -62.820 48.108 1.00 30.12 253 ASP C O 1
ATOM 8711 N N . ARG C 1 254 ? 17.226 -61.406 46.435 1.00 29.20 254 ARG C N 1
ATOM 8712 C CA . ARG C 1 254 ? 15.819 -61.200 46.097 1.00 25.31 254 ARG C CA 1
ATOM 8713 C C . ARG C 1 254 ? 15.165 -62.514 45.670 1.00 24.81 254 ARG C C 1
ATOM 8714 O O . ARG C 1 254 ? 14.058 -62.840 46.111 1.00 27.95 254 ARG C O 1
ATOM 8722 N N . VAL C 1 255 ? 15.849 -63.278 44.817 1.00 27.04 255 VAL C N 1
ATOM 8723 C CA . VAL C 1 255 ? 15.331 -64.573 44.373 1.00 27.88 255 VAL C CA 1
ATOM 8724 C C . VAL C 1 255 ? 15.147 -65.506 45.561 1.00 27.64 255 VAL C C 1
ATOM 8725 O O . VAL C 1 255 ? 14.101 -66.144 45.712 1.00 30.76 255 VAL C O 1
ATOM 8729 N N . ALA C 1 256 ? 16.159 -65.583 46.429 1.00 28.37 256 ALA C N 1
ATOM 8730 C CA . ALA C 1 256 ? 16.089 -66.467 47.589 1.00 28.33 256 ALA C CA 1
ATOM 8731 C C . ALA C 1 256 ? 14.891 -66.144 48.473 1.00 28.35 256 ALA C C 1
ATOM 8732 O O . ALA C 1 256 ? 14.316 -67.041 49.102 1.00 33.53 256 ALA C O 1
ATOM 8734 N N . ARG C 1 257 ? 14.508 -64.871 48.540 1.00 28.38 257 ARG C N 1
ATOM 8735 C CA . ARG C 1 257 ? 13.438 -64.433 49.420 1.00 31.53 257 ARG C CA 1
ATOM 8736 C C . ARG C 1 257 ? 12.099 -64.274 48.708 1.00 30.49 257 ARG C C 1
ATOM 8737 O O . ARG C 1 257 ? 11.127 -63.851 49.345 1.00 32.46 257 ARG C O 1
ATOM 8745 N N . GLY C 1 258 ? 12.022 -64.611 47.418 1.00 33.93 258 GLY C N 1
ATOM 8746 C CA . GLY C 1 258 ? 10.766 -64.542 46.695 1.00 32.23 258 GLY C CA 1
ATOM 8747 C C . GLY C 1 258 ? 10.342 -63.141 46.334 1.00 33.81 258 GLY C C 1
ATOM 8748 O O . GLY C 1 258 ? 9.151 -62.898 46.099 1.00 29.54 258 GLY C O 1
ATOM 8749 N N . ILE C 1 259 ? 11.290 -62.217 46.269 1.00 29.32 259 ILE C N 1
ATOM 8750 C CA . ILE C 1 259 ? 10.986 -60.798 46.118 1.00 26.26 259 ILE C CA 1
ATOM 8751 C C . ILE C 1 259 ? 10.660 -60.504 44.657 1.00 24.91 259 ILE C C 1
ATOM 8752 O O . ILE C 1 259 ? 11.413 -60.875 43.749 1.00 26.57 259 ILE C O 1
ATOM 8757 N N . ALA C 1 260 ? 9.547 -59.814 44.425 1.00 29.45 260 ALA C N 1
ATOM 8758 C CA . ALA C 1 260 ? 9.130 -59.424 43.084 1.00 25.62 260 ALA C CA 1
ATOM 8759 C C . ALA C 1 260 ? 9.403 -57.944 42.859 1.00 25.19 260 ALA C C 1
ATOM 8760 O O . ALA C 1 260 ? 9.138 -57.122 43.735 1.00 28.75 260 ALA C O 1
ATOM 8762 N N . ALA C 1 261 ? 9.898 -57.600 41.669 1.00 24.80 261 ALA C N 1
ATOM 8763 C CA . ALA C 1 261 ? 9.928 -56.189 41.277 1.00 25.72 261 ALA C CA 1
ATOM 8764 C C . ALA C 1 261 ? 8.522 -55.605 41.239 1.00 25.32 261 ALA C C 1
ATOM 8765 O O . ALA C 1 261 ? 8.311 -54.430 41.582 1.00 26.56 261 ALA C O 1
ATOM 8767 N N . VAL C 1 262 ? 7.548 -56.411 40.832 1.00 27.81 262 VAL C N 1
ATOM 8768 C CA . VAL C 1 262 ? 6.169 -55.972 40.638 1.00 26.17 262 VAL C CA 1
ATOM 8769 C C . VAL C 1 262 ? 5.274 -56.879 41.481 1.00 29.21 262 VAL C C 1
ATOM 8770 O O . VAL C 1 262 ? 5.066 -58.051 41.126 1.00 29.28 262 VAL C O 1
ATOM 8774 N N . PRO C 1 263 ? 4.751 -56.380 42.609 1.00 31.05 263 PRO C N 1
ATOM 8775 C CA . PRO C 1 263 ? 4.033 -57.254 43.559 1.00 28.05 263 PRO C CA 1
ATOM 8776 C C . PRO C 1 263 ? 2.793 -57.920 42.987 1.00 31.75 263 PRO C C 1
ATOM 8777 O O . PRO C 1 263 ? 2.401 -58.985 43.483 1.00 32.95 263 PRO C O 1
ATOM 8781 N N . ASN C 1 264 ? 2.163 -57.323 41.971 1.00 35.42 264 ASN C N 1
ATOM 8782 C CA . ASN C 1 264 ? 0.980 -57.865 41.315 1.00 37.00 264 ASN C CA 1
ATOM 8783 C C . ASN C 1 264 ? 1.297 -58.609 40.026 1.00 35.63 264 ASN C C 1
ATOM 8784 O O . ASN C 1 264 ? 0.413 -58.746 39.170 1.00 30.99 264 ASN C O 1
ATOM 8789 N N . GLU C 1 265 ? 2.522 -59.115 39.884 1.00 33.34 265 GLU C N 1
ATOM 8790 C CA . GLU C 1 265 ? 2.921 -59.783 38.647 1.00 29.47 265 GLU C CA 1
ATOM 8791 C C . GLU C 1 265 ? 1.940 -60.886 38.269 1.00 30.04 265 GLU C C 1
ATOM 8792 O O . GLU C 1 265 ? 1.711 -61.830 39.029 1.00 34.77 265 GLU C O 1
ATOM 8798 N N . ALA C 1 266 ? 1.369 -60.753 37.075 1.00 33.29 266 ALA C N 1
ATOM 8799 C CA . ALA C 1 266 ? 0.506 -61.776 36.502 1.00 32.86 266 ALA C CA 1
ATOM 8800 C C . ALA C 1 266 ? 0.845 -62.097 35.061 1.00 33.89 266 ALA C C 1
ATOM 8801 O O . ALA C 1 266 ? 0.528 -63.195 34.592 1.00 33.65 266 ALA C O 1
ATOM 8803 N N . ILE C 1 267 ? 1.477 -61.187 34.335 1.00 28.25 267 ILE C N 1
ATOM 8804 C CA . ILE C 1 267 ? 1.957 -61.442 32.988 1.00 26.52 267 ILE C CA 1
ATOM 8805 C C . ILE C 1 267 ? 3.390 -60.966 32.882 1.00 24.80 267 ILE C C 1
ATOM 8806 O O . ILE C 1 267 ? 3.772 -59.951 33.481 1.00 27.03 267 ILE C O 1
ATOM 8811 N N . ARG C 1 268 ? 4.167 -61.693 32.098 1.00 23.10 268 ARG C N 1
ATOM 8812 C CA . ARG C 1 268 ? 5.567 -61.403 31.873 1.00 22.09 268 ARG C CA 1
ATOM 8813 C C . ARG C 1 268 ? 5.742 -61.054 30.404 1.00 23.33 268 ARG C C 1
ATOM 8814 O O . ARG C 1 268 ? 5.321 -61.813 29.520 1.00 23.52 268 ARG C O 1
ATOM 8822 N N . LEU C 1 269 ? 6.333 -59.893 30.144 1.00 22.05 269 LEU C N 1
ATOM 8823 C CA . LEU C 1 269 ? 6.554 -59.411 28.792 1.00 20.92 269 LEU C CA 1
ATOM 8824 C C . LEU C 1 269 ? 8.038 -59.387 28.466 1.00 21.93 269 LEU C C 1
ATOM 8825 O O . LEU C 1 269 ? 8.898 -59.301 29.348 1.00 23.09 269 LEU C O 1
ATOM 8830 N N . MET C 1 270 ? 8.322 -59.487 27.168 1.00 20.70 270 MET C N 1
ATOM 8831 C CA . MET C 1 270 ? 9.638 -59.242 26.606 1.00 20.08 270 MET C CA 1
ATOM 8832 C C . MET C 1 270 ? 9.525 -58.068 25.654 1.00 21.35 270 MET C C 1
ATOM 8833 O O . MET C 1 270 ? 8.568 -57.990 24.878 1.00 23.02 270 MET C O 1
ATOM 8838 N N . THR C 1 271 ? 10.494 -57.158 25.720 1.00 20.64 271 THR C N 1
ATOM 8839 C CA . THR C 1 271 ? 10.592 -56.097 24.734 1.00 20.54 271 THR C CA 1
ATOM 8840 C C . THR C 1 271 ? 11.728 -56.412 23.755 1.00 20.05 271 THR C C 1
ATOM 8841 O O . THR C 1 271 ? 12.273 -57.525 23.732 1.00 20.90 271 THR C O 1
ATOM 8845 N N . ASP C 1 272 ? 12.066 -55.438 22.905 1.00 21.22 272 ASP C N 1
ATOM 8846 C CA . ASP C 1 272 ? 13.208 -55.594 22.020 1.00 20.99 272 ASP C CA 1
ATOM 8847 C C . ASP C 1 272 ? 14.116 -54.374 22.168 1.00 25.34 272 ASP C C 1
ATOM 8848 O O . ASP C 1 272 ? 14.561 -54.079 23.282 1.00 28.02 272 ASP C O 1
ATOM 8853 N N . THR C 1 273 ? 14.369 -53.622 21.116 1.00 24.05 273 THR C N 1
ATOM 8854 C CA . THR C 1 273 ? 15.479 -52.680 21.165 1.00 27.30 273 THR C CA 1
ATOM 8855 C C . THR C 1 273 ? 15.013 -51.294 21.586 1.00 30.93 273 THR C C 1
ATOM 8856 O O . THR C 1 273 ? 13.859 -50.915 21.369 1.00 32.41 273 THR C O 1
ATOM 8860 N N . GLN C 1 274 ? 15.943 -50.546 22.186 1.00 27.30 274 GLN C N 1
ATOM 8861 C CA . GLN C 1 274 ? 15.937 -49.096 22.296 1.00 29.65 274 GLN C CA 1
ATOM 8862 C C . GLN C 1 274 ? 14.567 -48.515 22.624 1.00 21.16 274 GLN C C 1
ATOM 8863 O O . GLN C 1 274 ? 13.857 -48.055 21.722 1.00 28.11 274 GLN C O 1
ATOM 8869 N N . PRO C 1 275 ? 14.188 -48.447 23.891 1.00 21.29 275 PRO C N 1
ATOM 8870 C CA . PRO C 1 275 ? 12.902 -47.853 24.259 1.00 20.39 275 PRO C CA 1
ATOM 8871 C C . PRO C 1 275 ? 12.928 -46.343 24.081 1.00 21.83 275 PRO C C 1
ATOM 8872 O O . PRO C 1 275 ? 14.009 -45.735 24.070 1.00 25.15 275 PRO C O 1
ATOM 8876 N N . PRO C 1 276 ? 11.757 -45.697 23.927 1.00 23.49 276 PRO C N 1
ATOM 8877 C CA . PRO C 1 276 ? 11.721 -44.230 23.906 1.00 24.01 276 PRO C CA 1
ATOM 8878 C C . PRO C 1 276 ? 12.108 -43.657 25.264 1.00 31.66 276 PRO C C 1
ATOM 8879 O O . PRO C 1 276 ? 11.324 -43.746 26.213 1.00 27.15 276 PRO C O 1
ATOM 8883 N N . TRP C 1 277 ? 13.299 -43.056 25.351 1.00 30.38 277 TRP C N 1
ATOM 8884 C CA . TRP C 1 277 ? 13.871 -42.668 26.643 1.00 26.90 277 TRP C CA 1
ATOM 8885 C C . TRP C 1 277 ? 13.040 -41.627 27.381 1.00 28.80 277 TRP C C 1
ATOM 8886 O O . TRP C 1 277 ? 13.084 -41.581 28.614 1.00 31.12 277 TRP C O 1
ATOM 8897 N N . SER C 1 278 ? 12.299 -40.781 26.666 1.00 27.07 278 SER C N 1
ATOM 8898 C CA . SER C 1 278 ? 11.435 -39.810 27.321 1.00 27.87 278 SER C CA 1
ATOM 8899 C C . SER C 1 278 ? 10.023 -40.332 27.565 1.00 26.14 278 SER C C 1
ATOM 8900 O O . SER C 1 278 ? 9.146 -39.545 27.945 1.00 33.26 278 SER C O 1
ATOM 8903 N N . PHE C 1 279 ? 9.776 -41.631 27.388 1.00 26.73 279 PHE C N 1
ATOM 8904 C CA . PHE C 1 279 ? 8.451 -42.163 27.702 1.00 31.91 279 PHE C CA 1
ATOM 8905 C C . PHE C 1 279 ? 8.569 -43.500 28.428 1.00 34.58 279 PHE C C 1
ATOM 8906 O O . PHE C 1 279 ? 7.820 -44.448 28.155 1.00 32.90 279 PHE C O 1
ATOM 8914 N N . LEU C 1 280 ? 9.524 -43.604 29.361 1.00 26.23 280 LEU C N 1
ATOM 8915 C CA . LEU C 1 280 ? 9.639 -44.841 30.122 1.00 27.97 280 LEU C CA 1
ATOM 8916 C C . LEU C 1 280 ? 8.449 -45.076 31.035 1.00 25.77 280 LEU C C 1
ATOM 8917 O O . LEU C 1 280 ? 8.275 -46.201 31.513 1.00 27.80 280 LEU C O 1
ATOM 8922 N N . LYS C 1 281 ? 7.617 -44.055 31.270 1.00 28.30 281 LYS C N 1
ATOM 8923 C CA . LYS C 1 281 ? 6.421 -44.245 32.088 1.00 29.31 281 LYS C CA 1
ATOM 8924 C C . LYS C 1 281 ? 5.498 -45.314 31.523 1.00 31.84 281 LYS C C 1
ATOM 8925 O O . LYS C 1 281 ? 4.628 -45.809 32.245 1.00 33.53 281 LYS C O 1
ATOM 8931 N N . ILE C 1 282 ? 5.692 -45.703 30.259 1.00 29.42 282 ILE C N 1
ATOM 8932 C CA . ILE C 1 282 ? 4.908 -46.801 29.699 1.00 36.15 282 ILE C CA 1
ATOM 8933 C C . ILE C 1 282 ? 5.086 -48.073 30.515 1.00 30.04 282 ILE C C 1
ATOM 8934 O O . ILE C 1 282 ? 4.150 -48.870 30.646 1.00 31.23 282 ILE C O 1
ATOM 8939 N N . PHE C 1 283 ? 6.267 -48.278 31.096 1.00 27.36 283 PHE C N 1
ATOM 8940 C CA . PHE C 1 283 ? 6.477 -49.484 31.893 1.00 24.43 283 PHE C CA 1
ATOM 8941 C C . PHE C 1 283 ? 5.686 -49.429 33.190 1.00 27.67 283 PHE C C 1
ATOM 8942 O O . PHE C 1 283 ? 5.143 -50.447 33.637 1.00 32.61 283 PHE C O 1
ATOM 8950 N N . ARG C 1 284 ? 5.584 -48.248 33.800 1.00 29.14 284 ARG C N 1
ATOM 8951 C CA . ARG C 1 284 ? 4.794 -48.135 35.015 1.00 28.30 284 ARG C CA 1
ATOM 8952 C C . ARG C 1 284 ? 3.316 -48.335 34.716 1.00 34.17 284 ARG C C 1
ATOM 8953 O O . ARG C 1 284 ? 2.586 -48.924 35.519 1.00 35.14 284 ARG C O 1
ATOM 8961 N N . TYR C 1 285 ? 2.857 -47.825 33.574 1.00 31.28 285 TYR C N 1
ATOM 8962 C CA . TYR C 1 285 ? 1.496 -48.084 33.119 1.00 32.46 285 TYR C CA 1
ATOM 8963 C C . TYR C 1 285 ? 1.234 -49.582 33.007 1.00 37.27 285 TYR C C 1
ATOM 8964 O O . TYR C 1 285 ? 0.217 -50.086 33.496 1.00 34.99 285 TYR C O 1
ATOM 8973 N N . LEU C 1 286 ? 2.149 -50.311 32.368 1.00 36.03 286 LEU C N 1
ATOM 8974 C CA . LEU C 1 286 ? 1.993 -51.758 32.245 1.00 35.64 286 LEU C CA 1
ATOM 8975 C C . LEU C 1 286 ? 1.850 -52.423 33.610 1.00 30.76 286 LEU C C 1
ATOM 8976 O O . LEU C 1 286 ? 1.052 -53.353 33.773 1.00 30.74 286 LEU C O 1
ATOM 8981 N N . GLU C 1 287 ? 2.603 -51.951 34.606 1.00 33.46 287 GLU C N 1
ATOM 8982 C CA . GLU C 1 287 ? 2.513 -52.538 35.943 1.00 33.36 287 GLU C CA 1
ATOM 8983 C C . GLU C 1 287 ? 1.117 -52.411 36.546 1.00 33.83 287 GLU C C 1
ATOM 8984 O O . GLU C 1 287 ? 0.747 -53.212 37.414 1.00 36.67 287 GLU C O 1
ATOM 8990 N N . THR C 1 288 ? 0.336 -51.405 36.135 1.00 36.02 288 THR C N 1
ATOM 8991 C CA . THR C 1 288 ? -1.035 -51.318 36.629 1.00 40.06 288 THR C CA 1
ATOM 8992 C C . THR C 1 288 ? -1.878 -52.500 36.171 1.00 37.23 288 THR C C 1
ATOM 8993 O O . THR C 1 288 ? -2.862 -52.837 36.834 1.00 40.25 288 THR C O 1
ATOM 8997 N N . TYR C 1 289 ? -1.506 -53.143 35.069 1.00 36.92 289 TYR C N 1
ATOM 8998 C CA . TYR C 1 289 ? -2.132 -54.379 34.618 1.00 35.80 289 TYR C CA 1
ATOM 8999 C C . TYR C 1 289 ? -1.512 -55.620 35.256 1.00 41.07 289 TYR C C 1
ATOM 9000 O O . TYR C 1 289 ? -1.915 -56.739 34.918 1.00 39.46 289 TYR C O 1
ATOM 9009 N N . GLY C 1 290 ? -0.531 -55.461 36.144 1.00 32.17 290 GLY C N 1
ATOM 9010 C CA . GLY C 1 290 ? 0.204 -56.618 36.615 1.00 33.72 290 GLY C CA 1
ATOM 9011 C C . GLY C 1 290 ? 1.180 -57.180 35.605 1.00 31.95 290 GLY C C 1
ATOM 9012 O O . GLY C 1 290 ? 1.606 -58.335 35.729 1.00 28.18 290 GLY C O 1
ATOM 9013 N N . ALA C 1 291 ? 1.540 -56.406 34.595 1.00 28.61 291 ALA C N 1
ATOM 9014 C CA . ALA C 1 291 ? 2.491 -56.847 33.586 1.00 28.34 291 ALA C CA 1
ATOM 9015 C C . ALA C 1 291 ? 3.874 -56.315 33.935 1.00 34.19 291 ALA C C 1
ATOM 9016 O O . ALA C 1 291 ? 4.035 -55.119 34.211 1.00 35.47 291 ALA C O 1
ATOM 9018 N N . VAL C 1 292 ? 4.857 -57.210 33.954 1.00 27.08 292 VAL C N 1
ATOM 9019 C CA . VAL C 1 292 ? 6.255 -56.851 34.146 1.00 24.30 292 VAL C CA 1
ATOM 9020 C C . VAL C 1 292 ? 7.013 -57.225 32.883 1.00 29.32 292 VAL C C 1
ATOM 9021 O O . VAL C 1 292 ? 6.815 -58.317 32.339 1.00 24.47 292 VAL C O 1
ATOM 9025 N N . SER C 1 293 ? 7.862 -56.317 32.401 1.00 25.20 293 SER C N 1
ATOM 9026 C CA . SER C 1 293 ? 8.804 -56.688 31.359 1.00 20.41 293 SER C CA 1
ATOM 9027 C C . SER C 1 293 ? 10.023 -57.315 32.021 1.00 22.72 293 SER C C 1
ATOM 9028 O O . SER C 1 293 ? 10.660 -56.692 32.875 1.00 24.11 293 SER C O 1
ATOM 9031 N N . ILE C 1 294 ? 10.350 -58.553 31.641 1.00 21.25 294 ILE C N 1
ATOM 9032 C CA . ILE C 1 294 ? 11.500 -59.211 32.252 1.00 19.28 294 ILE C CA 1
ATOM 9033 C C . ILE C 1 294 ? 12.813 -58.879 31.565 1.00 19.96 294 ILE C C 1
ATOM 9034 O O . ILE C 1 294 ? 13.864 -59.380 31.989 1.00 21.46 294 ILE C O 1
ATOM 9039 N N . GLY C 1 295 ? 12.795 -58.082 30.477 1.00 19.46 295 GLY C N 1
ATOM 9040 C CA . GLY C 1 295 ? 14.001 -57.780 29.734 1.00 19.30 295 GLY C CA 1
ATOM 9041 C C . GLY C 1 295 ? 13.782 -57.939 28.245 1.00 19.32 295 GLY C C 1
ATOM 9042 O O . GLY C 1 295 ? 12.646 -57.913 27.749 1.00 21.31 295 GLY C O 1
ATOM 9043 N N . SER C 1 296 ? 14.898 -58.064 27.537 1.00 19.14 296 SER C N 1
ATOM 9044 C CA . SER C 1 296 ? 14.932 -58.053 26.080 1.00 17.98 296 SER C CA 1
ATOM 9045 C C . SER C 1 296 ? 16.317 -58.510 25.672 1.00 16.45 296 SER C C 1
ATOM 9046 O O . SER C 1 296 ? 17.247 -58.482 26.482 1.00 17.32 296 SER C O 1
ATOM 9049 N N . LEU C 1 297 ? 16.458 -58.951 24.413 1.00 18.13 297 LEU C N 1
ATOM 9050 C CA . LEU C 1 297 ? 17.802 -59.231 23.927 1.00 16.64 297 LEU C CA 1
ATOM 9051 C C . LEU C 1 297 ? 18.678 -57.989 24.058 1.00 16.74 297 LEU C C 1
ATOM 9052 O O . LEU C 1 297 ? 19.866 -58.089 24.404 1.00 17.37 297 LEU C O 1
ATOM 9057 N N . TYR C 1 298 ? 18.079 -56.809 23.867 1.00 17.19 298 TYR C N 1
ATOM 9058 C CA . TYR C 1 298 ? 18.804 -55.549 23.976 1.00 17.66 298 TYR C CA 1
ATOM 9059 C C . TYR C 1 298 ? 19.332 -55.330 25.393 1.00 16.90 298 TYR C C 1
ATOM 9060 O O . TYR C 1 298 ? 20.541 -55.152 25.601 1.00 17.40 298 TYR C O 1
ATOM 9069 N N . THR C 1 299 ? 18.451 -55.400 26.396 1.00 16.89 299 THR C N 1
ATOM 9070 C CA . THR C 1 299 ? 18.924 -55.207 27.763 1.00 17.28 299 THR C CA 1
ATOM 9071 C C . THR C 1 299 ? 19.902 -56.298 28.183 1.00 17.16 299 THR C C 1
ATOM 9072 O O . THR C 1 299 ? 20.895 -56.026 28.878 1.00 17.72 299 THR C O 1
ATOM 9076 N N . PHE C 1 300 ? 19.654 -57.533 27.750 1.00 16.75 300 PHE C N 1
ATOM 9077 C CA . PHE C 1 300 ? 20.466 -58.658 28.194 1.00 17.00 300 PHE C CA 1
ATOM 9078 C C . PHE C 1 300 ? 21.826 -58.673 27.514 1.00 17.01 300 PHE C C 1
ATOM 9079 O O . PHE C 1 300 ? 22.811 -59.117 28.123 1.00 18.22 300 PHE C O 1
ATOM 9087 N N . ALA C 1 301 ? 21.899 -58.214 26.243 1.00 15.62 301 ALA C N 1
ATOM 9088 C CA . ALA C 1 301 ? 23.065 -58.528 25.422 1.00 17.47 301 ALA C CA 1
ATOM 9089 C C . ALA C 1 301 ? 23.595 -57.365 24.596 1.00 17.50 301 ALA C C 1
ATOM 9090 O O . ALA C 1 301 ? 24.425 -57.590 23.694 1.00 17.60 301 ALA C O 1
ATOM 9092 N N . LEU C 1 302 ? 23.152 -56.144 24.857 1.00 16.89 302 LEU C N 1
ATOM 9093 C CA . LEU C 1 302 ? 23.857 -55.009 24.278 1.00 15.76 302 LEU C CA 1
ATOM 9094 C C . LEU C 1 302 ? 25.314 -55.047 24.702 1.00 17.72 302 LEU C C 1
ATOM 9095 O O . LEU C 1 302 ? 26.211 -54.723 23.903 1.00 17.90 302 LEU C O 1
ATOM 9100 N N . GLU C 1 303 ? 25.565 -55.437 25.965 1.00 16.69 303 GLU C N 1
ATOM 9101 C CA . GLU C 1 303 ? 26.914 -55.635 26.484 1.00 16.28 303 GLU C CA 1
ATOM 9102 C C . GLU C 1 303 ? 27.069 -56.999 27.150 1.00 17.94 303 GLU C C 1
ATOM 9103 O O . GLU C 1 303 ? 28.186 -57.528 27.212 1.00 17.22 303 GLU C O 1
ATOM 9109 N N . GLY C 1 304 ? 25.983 -57.567 27.674 1.00 16.21 304 GLY C N 1
ATOM 9110 C CA . GLY C 1 304 ? 26.080 -58.885 28.295 1.00 17.40 304 GLY C CA 1
ATOM 9111 C C . GLY C 1 304 ? 26.623 -59.925 27.328 1.00 16.87 304 GLY C C 1
ATOM 9112 O O . GLY C 1 304 ? 26.233 -59.982 26.157 1.00 17.66 304 GLY C O 1
ATOM 9113 N N . ILE C 1 305 ? 27.512 -60.783 27.840 1.00 17.93 305 ILE C N 1
ATOM 9114 C CA . ILE C 1 305 ? 28.148 -61.828 27.040 1.00 16.43 305 ILE C CA 1
ATOM 9115 C C . ILE C 1 305 ? 27.783 -63.194 27.625 1.00 17.37 305 ILE C C 1
ATOM 9116 O O . ILE C 1 305 ? 27.965 -63.454 28.828 1.00 18.37 305 ILE C O 1
ATOM 9121 N N . TRP C 1 306 ? 27.302 -64.077 26.758 1.00 16.48 306 TRP C N 1
ATOM 9122 C CA . TRP C 1 306 ? 26.533 -65.259 27.133 1.00 17.56 306 TRP C CA 1
ATOM 9123 C C . TRP C 1 306 ? 27.150 -66.540 26.576 1.00 18.73 306 TRP C C 1
ATOM 9124 O O . TRP C 1 306 ? 27.933 -66.522 25.620 1.00 19.81 306 TRP C O 1
ATOM 9135 N N . GLU C 1 307 ? 26.751 -67.666 27.162 1.00 18.07 307 GLU C N 1
ATOM 9136 C CA . GLU C 1 307 ? 27.111 -68.973 26.625 1.00 19.92 307 GLU C CA 1
ATOM 9137 C C . GLU C 1 307 ? 26.014 -69.976 26.943 1.00 21.09 307 GLU C C 1
ATOM 9138 O O . GLU C 1 307 ? 25.136 -69.723 27.767 1.00 20.04 307 GLU C O 1
ATOM 9144 N N . ASP C 1 308 ? 26.082 -71.134 26.285 1.00 21.07 308 ASP C N 1
ATOM 9145 C CA . ASP C 1 308 ? 25.217 -72.252 26.636 1.00 19.01 308 ASP C CA 1
ATOM 9146 C C . ASP C 1 308 ? 25.770 -72.969 27.855 1.00 27.98 308 ASP C C 1
ATOM 9147 O O . ASP C 1 308 ? 26.945 -73.351 27.883 1.00 24.79 308 ASP C O 1
ATOM 9152 N N . LYS C 1 309 ? 24.915 -73.166 28.844 1.00 23.72 309 LYS C N 1
ATOM 9153 C CA . LYS C 1 309 ? 25.289 -73.758 30.118 1.00 26.55 309 LYS C CA 1
ATOM 9154 C C . LYS C 1 309 ? 25.080 -75.261 30.072 1.00 26.69 309 LYS C C 1
ATOM 9155 O O . LYS C 1 309 ? 24.489 -75.792 29.130 1.00 27.37 309 LYS C O 1
ATOM 9161 N N . PRO C 1 310 ? 25.577 -75.998 31.076 1.00 27.54 310 PRO C N 1
ATOM 9162 C CA . PRO C 1 310 ? 25.519 -77.471 31.004 1.00 30.61 310 PRO C CA 1
ATOM 9163 C C . PRO C 1 310 ? 24.120 -78.066 30.894 1.00 31.23 310 PRO C C 1
ATOM 9164 O O . PRO C 1 310 ? 23.994 -79.227 30.479 1.00 28.65 310 PRO C O 1
ATOM 9168 N N . ASP C 1 311 ? 23.071 -77.327 31.256 1.00 25.55 311 ASP C N 1
ATOM 9169 C CA . ASP C 1 311 ? 21.700 -77.811 31.144 1.00 25.75 311 ASP C CA 1
ATOM 9170 C C . ASP C 1 311 ? 21.010 -77.286 29.897 1.00 23.21 311 ASP C C 1
ATOM 9171 O O . ASP C 1 311 ? 19.797 -77.478 29.742 1.00 27.83 311 ASP C O 1
ATOM 9176 N N . GLY C 1 312 ? 21.768 -76.686 28.992 1.00 25.59 312 GLY C N 1
ATOM 9177 C CA . GLY C 1 312 ? 21.245 -76.118 27.773 1.00 25.30 312 GLY C CA 1
ATOM 9178 C C . GLY C 1 312 ? 20.714 -74.714 27.899 1.00 29.82 312 GLY C C 1
ATOM 9179 O O . GLY C 1 312 ? 20.335 -74.125 26.881 1.00 25.97 312 GLY C O 1
ATOM 9180 N N . SER C 1 313 ? 20.700 -74.148 29.102 1.00 23.25 313 SER C N 1
ATOM 9181 C CA . SER C 1 313 ? 20.133 -72.827 29.322 1.00 22.47 313 SER C CA 1
ATOM 9182 C C . SER C 1 313 ? 21.158 -71.751 28.982 1.00 22.28 313 SER C C 1
ATOM 9183 O O . SER C 1 313 ? 22.345 -72.025 28.781 1.00 23.18 313 SER C O 1
ATOM 9186 N N . TRP C 1 314 ? 20.692 -70.501 28.921 1.00 19.78 314 TRP C N 1
ATOM 9187 C CA . TRP C 1 314 ? 21.559 -69.387 28.554 1.00 20.83 314 TRP C CA 1
ATOM 9188 C C . TRP C 1 314 ? 22.032 -68.724 29.843 1.00 21.19 314 TRP C C 1
ATOM 9189 O O . TRP C 1 314 ? 21.225 -68.459 30.750 1.00 22.26 314 TRP C O 1
ATOM 9200 N N . GLY C 1 315 ? 23.340 -68.486 29.942 1.00 17.46 315 GLY C N 1
ATOM 9201 C CA . GLY C 1 315 ? 23.909 -67.828 31.101 1.00 22.32 315 GLY C CA 1
ATOM 9202 C C . GLY C 1 315 ? 25.167 -67.074 30.725 1.00 21.63 315 GLY C C 1
ATOM 9203 O O . GLY C 1 315 ? 25.566 -67.058 29.562 1.00 21.70 315 GLY C O 1
ATOM 9204 N N . GLY C 1 316 ? 25.769 -66.416 31.717 1.00 19.78 316 GLY C N 1
ATOM 9205 C CA . GLY C 1 316 ? 26.973 -65.636 31.459 1.00 21.93 316 GLY C CA 1
ATOM 9206 C C . GLY C 1 316 ? 28.119 -66.512 30.967 1.00 21.46 316 GLY C C 1
ATOM 9207 O O . GLY C 1 316 ? 28.278 -67.660 31.385 1.00 22.30 316 GLY C O 1
ATOM 9208 N N . ARG C 1 317 ? 28.924 -65.959 30.056 1.00 19.06 317 ARG C N 1
ATOM 9209 C CA . ARG C 1 317 ? 30.005 -66.747 29.481 1.00 19.19 317 ARG C CA 1
ATOM 9210 C C . ARG C 1 317 ? 31.079 -67.028 30.527 1.00 23.06 317 ARG C C 1
ATOM 9211 O O . ARG C 1 317 ? 31.378 -66.176 31.373 1.00 22.31 317 ARG C O 1
ATOM 9219 N N . THR C 1 318 ? 31.648 -68.232 30.474 1.00 22.44 318 THR C N 1
ATOM 9220 C CA . THR C 1 318 ? 32.659 -68.620 31.452 1.00 22.17 318 THR C CA 1
ATOM 9221 C C . THR C 1 318 ? 33.934 -67.793 31.262 1.00 25.11 318 THR C C 1
ATOM 9222 O O . THR C 1 318 ? 34.415 -67.598 30.139 1.00 23.28 318 THR C O 1
ATOM 9226 N N . LEU C 1 319 ? 34.469 -67.282 32.368 1.00 21.98 319 LEU C N 1
ATOM 9227 C CA . LEU C 1 319 ? 35.697 -66.517 32.302 1.00 26.06 319 LEU C CA 1
ATOM 9228 C C . LEU C 1 319 ? 36.848 -67.453 31.935 1.00 27.65 319 LEU C C 1
ATOM 9229 O O . LEU C 1 319 ? 36.902 -68.590 32.417 1.00 24.52 319 LEU C O 1
ATOM 9234 N N . PRO C 1 320 ? 37.773 -67.013 31.080 1.00 24.38 320 PRO C N 1
ATOM 9235 C CA . PRO C 1 320 ? 38.812 -67.938 30.590 1.00 23.86 320 PRO C CA 1
ATOM 9236 C C . PRO C 1 320 ? 39.616 -68.595 31.697 1.00 25.87 320 PRO C C 1
ATOM 9237 O O . PRO C 1 320 ? 39.879 -69.807 31.635 1.00 30.20 320 PRO C O 1
ATOM 9241 N N . TRP C 1 321 ? 39.970 -67.843 32.743 1.00 28.54 321 TRP C N 1
ATOM 9242 C CA . TRP C 1 321 ? 40.750 -68.390 33.847 1.00 30.57 321 TRP C CA 1
ATOM 9243 C C . TRP C 1 321 ? 39.965 -69.385 34.696 1.00 27.87 321 TRP C C 1
ATOM 9244 O O . TRP C 1 321 ? 40.571 -70.091 35.513 1.00 33.90 321 TRP C O 1
ATOM 9255 N N . ASP C 1 322 ? 38.644 -69.465 34.526 1.00 28.17 322 ASP C N 1
ATOM 9256 C CA . ASP C 1 322 ? 37.845 -70.504 35.163 1.00 29.94 322 ASP C CA 1
ATOM 9257 C C . ASP C 1 322 ? 37.783 -71.780 34.330 1.00 30.63 322 ASP C C 1
ATOM 9258 O O . ASP C 1 322 ? 37.217 -72.778 34.792 1.00 35.04 322 ASP C O 1
ATOM 9263 N N . LYS C 1 323 ? 38.370 -71.765 33.129 1.00 30.62 323 LYS C N 1
ATOM 9264 C CA . LYS C 1 323 ? 38.463 -72.905 32.223 1.00 29.80 323 LYS C CA 1
ATOM 9265 C C . LYS C 1 323 ? 39.911 -73.261 31.940 1.00 30.66 323 LYS C C 1
ATOM 9266 O O . LYS C 1 323 ? 40.194 -73.880 30.911 1.00 37.07 323 LYS C O 1
ATOM 9272 N N . GLY C 1 324 ? 40.842 -72.794 32.761 1.00 30.10 324 GLY C N 1
ATOM 9273 C CA . GLY C 1 324 ? 42.231 -73.157 32.572 1.00 32.48 324 GLY C CA 1
ATOM 9274 C C . GLY C 1 324 ? 42.960 -72.400 31.489 1.00 32.60 324 GLY C C 1
ATOM 9275 O O . GLY C 1 324 ? 44.033 -72.839 31.063 1.00 36.53 324 GLY C O 1
ATOM 9276 N N . ILE C 1 325 ? 42.429 -71.271 31.035 1.00 33.85 325 ILE C N 1
ATOM 9277 C CA . ILE C 1 325 ? 43.051 -70.492 29.972 1.00 30.67 325 ILE C CA 1
ATOM 9278 C C . ILE C 1 325 ? 43.800 -69.337 30.622 1.00 28.63 325 ILE C C 1
ATOM 9279 O O . ILE C 1 325 ? 43.191 -68.484 31.277 1.00 35.65 325 ILE C O 1
ATOM 9284 N N . GLU C 1 326 ? 45.121 -69.312 30.463 1.00 35.52 326 GLU C N 1
ATOM 9285 C CA . GLU C 1 326 ? 45.894 -68.218 31.028 1.00 35.24 326 GLU C CA 1
ATOM 9286 C C . GLU C 1 326 ? 45.840 -66.999 30.109 1.00 33.30 326 GLU C C 1
ATOM 9287 O O . GLU C 1 326 ? 45.666 -67.114 28.890 1.00 31.25 326 GLU C O 1
ATOM 9293 N N . ILE C 1 327 ? 45.916 -65.817 30.718 1.00 29.21 327 ILE C N 1
ATOM 9294 C CA . ILE C 1 327 ? 46.013 -64.550 29.987 1.00 28.65 327 ILE C CA 1
ATOM 9295 C C . ILE C 1 327 ? 47.221 -63.830 30.576 1.00 30.47 327 ILE C C 1
ATOM 9296 O O . ILE C 1 327 ? 47.098 -63.047 31.521 1.00 34.33 327 ILE C O 1
ATOM 9301 N N . ASN C 1 328 ? 48.392 -64.084 30.017 1.00 31.18 328 ASN C N 1
ATOM 9302 C CA . ASN C 1 328 ? 49.633 -63.653 30.632 1.00 35.82 328 ASN C CA 1
ATOM 9303 C C . ASN C 1 328 ? 50.459 -62.761 29.737 1.00 27.77 328 ASN C C 1
ATOM 9304 O O . ASN C 1 328 ? 51.575 -62.400 30.122 1.00 34.90 328 ASN C O 1
ATOM 9309 N N . ASP C 1 329 ? 49.965 -62.420 28.548 1.00 23.58 329 ASP C N 1
ATOM 9310 C CA . ASP C 1 329 ? 50.751 -61.613 27.627 1.00 25.25 329 ASP C CA 1
ATOM 9311 C C . ASP C 1 329 ? 49.830 -60.882 26.666 1.00 24.64 329 ASP C C 1
ATOM 9312 O O . ASP C 1 329 ? 48.646 -61.211 26.529 1.00 23.23 329 ASP C O 1
ATOM 9317 N N . ARG C 1 330 ? 50.406 -59.879 26.000 1.00 23.29 330 ARG C N 1
ATOM 9318 C CA . ARG C 1 330 ? 49.624 -58.982 25.154 1.00 22.32 330 ARG C CA 1
ATOM 9319 C C . ARG C 1 330 ? 48.938 -59.720 24.010 1.00 18.45 330 ARG C C 1
ATOM 9320 O O . ARG C 1 330 ? 47.749 -59.505 23.750 1.00 19.73 330 ARG C O 1
ATOM 9328 N N . ASP C 1 331 ? 49.674 -60.577 23.299 1.00 20.96 331 ASP C N 1
ATOM 9329 C CA . ASP C 1 331 ? 49.112 -61.206 22.101 1.00 18.88 331 ASP C CA 1
ATOM 9330 C C . ASP C 1 331 ? 47.964 -62.146 22.457 1.00 19.50 331 ASP C C 1
ATOM 9331 O O . ASP C 1 331 ? 46.930 -62.174 21.772 1.00 20.57 331 ASP C O 1
ATOM 9336 N N . THR C 1 332 ? 48.121 -62.917 23.533 1.00 22.41 332 THR C N 1
ATOM 9337 C CA . THR C 1 332 ? 47.046 -63.801 23.979 1.00 20.65 332 THR C CA 1
ATOM 9338 C C . THR C 1 332 ? 45.828 -62.985 24.424 1.00 20.32 332 THR C C 1
ATOM 9339 O O . THR C 1 332 ? 44.680 -63.295 24.064 1.00 21.00 332 THR C O 1
ATOM 9343 N N . ALA C 1 333 ? 46.065 -61.928 25.206 1.00 20.75 333 ALA C N 1
ATOM 9344 C CA . ALA C 1 333 ? 44.978 -61.062 25.657 1.00 22.15 333 ALA C CA 1
ATOM 9345 C C . ALA C 1 333 ? 44.219 -60.444 24.482 1.00 18.34 333 ALA C C 1
ATOM 9346 O O . ALA C 1 333 ? 42.979 -60.414 24.481 1.00 18.70 333 ALA C O 1
ATOM 9348 N N . VAL C 1 334 ? 44.936 -59.964 23.462 1.00 18.68 334 VAL C N 1
ATOM 9349 C CA . VAL C 1 334 ? 44.264 -59.321 22.324 1.00 18.07 334 VAL C CA 1
ATOM 9350 C C . VAL C 1 334 ? 43.360 -60.318 21.613 1.00 18.04 334 VAL C C 1
ATOM 9351 O O . VAL C 1 334 ? 42.205 -60.012 21.286 1.00 17.43 334 VAL C O 1
ATOM 9355 N N . ARG C 1 335 ? 43.849 -61.544 21.394 1.00 19.01 335 ARG C N 1
ATOM 9356 C CA . ARG C 1 335 ? 43.065 -62.510 20.627 1.00 18.56 335 ARG C CA 1
ATOM 9357 C C . ARG C 1 335 ? 41.852 -62.978 21.423 1.00 19.92 335 ARG C C 1
ATOM 9358 O O . ARG C 1 335 ? 40.741 -63.057 20.881 1.00 20.19 335 ARG C O 1
ATOM 9366 N N . LEU C 1 336 ? 42.024 -63.217 22.735 1.00 19.10 336 LEU C N 1
ATOM 9367 C CA . LEU C 1 336 ? 40.873 -63.576 23.567 1.00 21.17 336 LEU C CA 1
ATOM 9368 C C . LEU C 1 336 ? 39.885 -62.418 23.703 1.00 19.54 336 LEU C C 1
ATOM 9369 O O . LEU C 1 336 ? 38.670 -62.637 23.759 1.00 18.76 336 LEU C O 1
ATOM 9374 N N . TYR C 1 337 ? 40.386 -61.184 23.735 1.00 16.02 337 TYR C N 1
ATOM 9375 C CA . TYR C 1 337 ? 39.520 -59.998 23.822 1.00 17.39 337 TYR C CA 1
ATOM 9376 C C . TYR C 1 337 ? 38.699 -59.829 22.545 1.00 16.26 337 TYR C C 1
ATOM 9377 O O . TYR C 1 337 ? 37.493 -59.527 22.594 1.00 18.09 337 TYR C O 1
ATOM 9386 N N . ALA C 1 338 ? 39.331 -60.062 21.392 1.00 18.94 338 ALA C N 1
ATOM 9387 C CA . ALA C 1 338 ? 38.610 -60.012 20.130 1.00 17.29 338 ALA C CA 1
ATOM 9388 C C . ALA C 1 338 ? 37.552 -61.094 20.062 1.00 17.39 338 ALA C C 1
ATOM 9389 O O . ALA C 1 338 ? 36.384 -60.800 19.761 1.00 17.84 338 ALA C O 1
ATOM 9391 N N . ASP C 1 339 ? 37.917 -62.324 20.444 1.00 17.48 339 ASP C N 1
ATOM 9392 C CA . ASP C 1 339 ? 36.961 -63.429 20.445 1.00 17.41 339 ASP C CA 1
ATOM 9393 C C . ASP C 1 339 ? 35.797 -63.161 21.395 1.00 17.57 339 ASP C C 1
ATOM 9394 O O . ASP C 1 339 ? 34.633 -63.430 21.053 1.00 18.46 339 ASP C O 1
ATOM 9399 N N . TRP C 1 340 ? 36.084 -62.615 22.580 1.00 17.13 340 TRP C N 1
ATOM 9400 C CA . TRP C 1 340 ? 35.021 -62.354 23.541 1.00 19.40 340 TRP C CA 1
ATOM 9401 C C . TRP C 1 340 ? 34.000 -61.394 22.940 1.00 18.01 340 TRP C C 1
ATOM 9402 O O . TRP C 1 340 ? 32.788 -61.647 22.961 1.00 17.92 340 TRP C O 1
ATOM 9413 N N . ASN C 1 341 ? 34.482 -60.284 22.354 1.00 16.97 341 ASN C N 1
ATOM 9414 C CA . ASN C 1 341 ? 33.558 -59.303 21.800 1.00 16.56 341 ASN C CA 1
ATOM 9415 C C . ASN C 1 341 ? 32.829 -59.828 20.571 1.00 16.41 341 ASN C C 1
ATOM 9416 O O . ASN C 1 341 ? 31.641 -59.535 20.389 1.00 17.47 341 ASN C O 1
ATOM 9421 N N . LEU C 1 342 ? 33.494 -60.634 19.744 1.00 16.66 342 LEU C N 1
ATOM 9422 C CA . LEU C 1 342 ? 32.835 -61.147 18.548 1.00 18.77 342 LEU C CA 1
ATOM 9423 C C . LEU C 1 342 ? 31.665 -62.059 18.897 1.00 17.36 342 LEU C C 1
ATOM 9424 O O . LEU C 1 342 ? 30.797 -62.317 18.049 1.00 18.40 342 LEU C O 1
ATOM 9429 N N . SER C 1 343 ? 31.622 -62.563 20.128 1.00 17.22 343 SER C N 1
ATOM 9430 C CA . SER C 1 343 ? 30.515 -63.401 20.565 1.00 18.64 343 SER C CA 1
ATOM 9431 C C . SER C 1 343 ? 29.295 -62.605 21.010 1.00 17.85 343 SER C C 1
ATOM 9432 O O . SER C 1 343 ? 28.278 -63.221 21.351 1.00 18.19 343 SER C O 1
ATOM 9435 N N . LYS C 1 344 ? 29.361 -61.279 21.003 1.00 17.00 344 LYS C N 1
ATOM 9436 C CA . LYS C 1 344 ? 28.250 -60.437 21.420 1.00 18.48 344 LYS C CA 1
ATOM 9437 C C . LYS C 1 344 ? 26.937 -60.828 20.742 1.00 19.24 344 LYS C C 1
ATOM 9438 O O . LYS C 1 344 ? 26.832 -60.725 19.519 1.00 17.15 344 LYS C O 1
ATOM 9444 N N . PRO C 1 345 ? 25.908 -61.220 21.491 1.00 16.74 345 PRO C N 1
ATOM 9445 C CA . PRO C 1 345 ? 24.667 -61.624 20.820 1.00 16.58 345 PRO C CA 1
ATOM 9446 C C . PRO C 1 345 ? 24.061 -60.520 19.974 1.00 17.90 345 PRO C C 1
ATOM 9447 O O . PRO C 1 345 ? 23.504 -60.810 18.910 1.00 17.68 345 PRO C O 1
ATOM 9451 N N . GLN C 1 346 ? 24.183 -59.250 20.400 1.00 18.53 346 GLN C N 1
ATOM 9452 C CA . GLN C 1 346 ? 23.571 -58.139 19.675 1.00 16.54 346 GLN C CA 1
ATOM 9453 C C . GLN C 1 346 ? 24.362 -57.695 18.463 1.00 18.41 346 GLN C C 1
ATOM 9454 O O . GLN C 1 346 ? 23.981 -56.682 17.858 1.00 19.24 346 GLN C O 1
ATOM 9460 N N . TRP C 1 347 ? 25.428 -58.415 18.088 1.00 17.57 347 TRP C N 1
ATOM 9461 C CA . TRP C 1 347 ? 26.077 -58.210 16.790 1.00 15.72 347 TRP C CA 1
ATOM 9462 C C . TRP C 1 347 ? 25.617 -59.198 15.732 1.00 17.32 347 TRP C C 1
ATOM 9463 O O . TRP C 1 347 ? 25.882 -58.981 14.552 1.00 17.01 347 TRP C O 1
ATOM 9474 N N . GLN C 1 348 ? 24.946 -60.288 16.113 1.00 16.38 348 GLN C N 1
ATOM 9475 C CA . GLN C 1 348 ? 24.746 -61.369 15.147 1.00 16.82 348 GLN C CA 1
ATOM 9476 C C . GLN C 1 348 ? 23.731 -61.017 14.065 1.00 17.83 348 GLN C C 1
ATOM 9477 O O . GLN C 1 348 ? 23.848 -61.496 12.924 1.00 17.28 348 GLN C O 1
ATOM 9483 N N . HIS C 1 349 ? 22.710 -60.227 14.408 1.00 18.21 349 HIS C N 1
ATOM 9484 C CA . HIS C 1 349 ? 21.627 -59.960 13.470 1.00 14.94 349 HIS C CA 1
ATOM 9485 C C . HIS C 1 349 ? 22.074 -59.025 12.353 1.00 17.67 349 HIS C C 1
ATOM 9486 O O . HIS C 1 349 ? 21.363 -58.895 11.349 1.00 18.07 349 HIS C O 1
ATOM 9493 N N . PHE C 1 350 ? 23.227 -58.356 12.514 1.00 17.64 350 PHE C N 1
ATOM 9494 C CA . PHE C 1 350 ? 23.773 -57.561 11.412 1.00 17.56 350 PHE C CA 1
ATOM 9495 C C . PHE C 1 350 ? 24.106 -58.433 10.205 1.00 17.93 350 PHE C C 1
ATOM 9496 O O . PHE C 1 350 ? 24.239 -57.911 9.092 1.00 19.64 350 PHE C O 1
ATOM 9504 N N . TYR C 1 351 ? 24.242 -59.749 10.395 1.00 17.61 351 TYR C N 1
ATOM 9505 C CA . TYR C 1 351 ? 24.508 -60.700 9.317 1.00 19.36 351 TYR C CA 1
ATOM 9506 C C . TYR C 1 351 ? 23.321 -61.591 8.996 1.00 23.81 351 TYR C C 1
ATOM 9507 O O . TYR C 1 351 ? 23.066 -61.873 7.821 1.00 26.29 351 TYR C O 1
ATOM 9516 N N . ASP C 1 352 ? 22.591 -62.053 10.010 1.00 21.89 352 ASP C N 1
ATOM 9517 C CA . ASP C 1 352 ? 21.587 -63.095 9.814 1.00 20.53 352 ASP C CA 1
ATOM 9518 C C . ASP C 1 352 ? 20.479 -62.852 10.839 1.00 20.98 352 ASP C C 1
ATOM 9519 O O . ASP C 1 352 ? 20.648 -63.133 12.038 1.00 19.79 352 ASP C O 1
ATOM 9524 N N . PRO C 1 353 ? 19.321 -62.356 10.390 1.00 22.35 353 PRO C N 1
ATOM 9525 C CA . PRO C 1 353 ? 18.233 -62.062 11.330 1.00 25.96 353 PRO C CA 1
ATOM 9526 C C . PRO C 1 353 ? 17.707 -63.289 12.042 1.00 21.93 353 PRO C C 1
ATOM 9527 O O . PRO C 1 353 ? 17.197 -63.148 13.165 1.00 21.55 353 PRO C O 1
ATOM 9531 N N . THR C 1 354 ? 17.826 -64.475 11.443 1.00 20.08 354 THR C N 1
ATOM 9532 C CA . THR C 1 354 ? 17.320 -65.675 12.105 1.00 21.64 354 THR C CA 1
ATOM 9533 C C . THR C 1 354 ? 18.108 -66.016 13.358 1.00 22.11 354 THR C C 1
ATOM 9534 O O . THR C 1 354 ? 17.564 -66.677 14.249 1.00 21.93 354 THR C O 1
ATOM 9538 N N . ILE C 1 355 ? 19.371 -65.585 13.457 1.00 21.40 355 ILE C N 1
ATOM 9539 C CA . ILE C 1 355 ? 20.097 -65.800 14.705 1.00 21.98 355 ILE C CA 1
ATOM 9540 C C . ILE C 1 355 ? 19.411 -65.050 15.836 1.00 19.05 355 ILE C C 1
ATOM 9541 O O . ILE C 1 355 ? 19.232 -65.577 16.941 1.00 19.42 355 ILE C O 1
ATOM 9546 N N . LYS C 1 356 ? 18.996 -63.812 15.566 1.00 17.59 356 LYS C N 1
ATOM 9547 C CA . LYS C 1 356 ? 18.265 -63.047 16.565 1.00 19.59 356 LYS C CA 1
ATOM 9548 C C . LYS C 1 356 ? 16.870 -63.622 16.777 1.00 19.69 356 LYS C C 1
ATOM 9549 O O . LYS C 1 356 ? 16.378 -63.650 17.911 1.00 21.05 356 LYS C O 1
ATOM 9555 N N . SER C 1 357 ? 16.214 -64.093 15.715 1.00 19.96 357 SER C N 1
ATOM 9556 C CA . SER C 1 357 ? 14.918 -64.742 15.893 1.00 21.91 357 SER C CA 1
ATOM 9557 C C . SER C 1 357 ? 15.027 -65.886 16.885 1.00 22.30 357 SER C C 1
ATOM 9558 O O . SER C 1 357 ? 14.228 -65.985 17.826 1.00 21.05 357 SER C O 1
ATOM 9561 N N . ASP C 1 358 ? 16.031 -66.749 16.702 1.00 21.51 358 ASP C N 1
ATOM 9562 C CA . ASP C 1 358 ? 16.194 -67.895 17.596 1.00 20.76 358 ASP C CA 1
ATOM 9563 C C . ASP C 1 358 ? 16.530 -67.443 19.019 1.00 19.31 358 ASP C C 1
ATOM 9564 O O . ASP C 1 358 ? 16.054 -68.027 19.999 1.00 20.96 358 ASP C O 1
ATOM 9569 N N . MET C 1 359 ? 17.356 -66.409 19.160 1.00 19.27 359 MET C N 1
ATOM 9570 C CA . MET C 1 359 ? 17.698 -65.878 20.475 1.00 17.85 359 MET C CA 1
ATOM 9571 C C . MET C 1 359 ? 16.457 -65.334 21.168 1.00 19.37 359 MET C C 1
ATOM 9572 O O . MET C 1 359 ? 16.280 -65.520 22.381 1.00 19.81 359 MET C O 1
ATOM 9577 N N . MET C 1 360 ? 15.566 -64.690 20.406 1.00 20.96 360 MET C N 1
ATOM 9578 C CA . MET C 1 360 ? 14.361 -64.125 20.998 1.00 21.08 360 MET C CA 1
ATOM 9579 C C . MET C 1 360 ? 13.421 -65.237 21.452 1.00 19.77 360 MET C C 1
ATOM 9580 O O . MET C 1 360 ? 12.856 -65.176 22.555 1.00 20.47 360 MET C O 1
ATOM 9585 N N . LEU C 1 361 ? 13.250 -66.261 20.611 1.00 19.15 361 LEU C N 1
ATOM 9586 C CA . LEU C 1 361 ? 12.414 -67.404 20.962 1.00 19.57 361 LEU C CA 1
ATOM 9587 C C . LEU C 1 361 ? 12.965 -68.130 22.180 1.00 19.91 361 LEU C C 1
ATOM 9588 O O . LEU C 1 361 ? 12.199 -68.600 23.034 1.00 22.48 361 LEU C O 1
ATOM 9593 N N . ARG C 1 362 ? 14.295 -68.200 22.294 1.00 21.26 362 ARG C N 1
ATOM 9594 C CA . ARG C 1 362 ? 14.907 -68.822 23.466 1.00 24.18 362 ARG C CA 1
ATOM 9595 C C . ARG C 1 362 ? 14.652 -68.001 24.734 1.00 18.39 362 ARG C C 1
ATOM 9596 O O . ARG C 1 362 ? 14.324 -68.571 25.776 1.00 22.09 362 ARG C O 1
ATOM 9604 N N . ILE C 1 363 ? 14.723 -66.672 24.651 1.00 20.16 363 ILE C N 1
ATOM 9605 C CA . ILE C 1 363 ? 14.404 -65.859 25.824 1.00 18.74 363 ILE C CA 1
ATOM 9606 C C . ILE C 1 363 ? 12.953 -66.069 26.223 1.00 20.39 363 ILE C C 1
ATOM 9607 O O . ILE C 1 363 ? 12.626 -66.202 27.407 1.00 21.74 363 ILE C O 1
ATOM 9612 N N . ILE C 1 364 ? 12.051 -66.070 25.242 1.00 20.72 364 ILE C N 1
ATOM 9613 C CA . ILE C 1 364 ? 10.638 -66.271 25.553 1.00 20.37 364 ILE C CA 1
ATOM 9614 C C . ILE C 1 364 ? 10.439 -67.551 26.355 1.00 21.76 364 ILE C C 1
ATOM 9615 O O . ILE C 1 364 ? 9.683 -67.588 27.338 1.00 23.08 364 ILE C O 1
ATOM 9620 N N . LYS C 1 365 ? 11.145 -68.614 25.962 1.00 23.23 365 LYS C N 1
ATOM 9621 C CA . LYS C 1 365 ? 11.043 -69.902 26.634 1.00 25.45 365 LYS C CA 1
ATOM 9622 C C . LYS C 1 365 ? 11.677 -69.860 28.021 1.00 24.02 365 LYS C C 1
ATOM 9623 O O . LYS C 1 365 ? 11.012 -70.129 29.025 1.00 26.98 365 LYS C O 1
ATOM 9629 N N . GLU C 1 366 ? 12.965 -69.517 28.096 1.00 23.33 366 GLU C N 1
ATOM 9630 C CA . GLU C 1 366 ? 13.676 -69.636 29.369 1.00 23.13 366 GLU C CA 1
ATOM 9631 C C . GLU C 1 366 ? 13.197 -68.614 30.395 1.00 23.04 366 GLU C C 1
ATOM 9632 O O . GLU C 1 366 ? 13.180 -68.912 31.597 1.00 26.10 366 GLU C O 1
ATOM 9638 N N . TRP C 1 367 ? 12.778 -67.429 29.956 1.00 23.23 367 TRP C N 1
ATOM 9639 C CA . TRP C 1 367 ? 12.277 -66.432 30.898 1.00 23.07 367 TRP C CA 1
ATOM 9640 C C . TRP C 1 367 ? 10.772 -66.501 31.104 1.00 25.98 367 TRP C C 1
ATOM 9641 O O . TRP C 1 367 ? 10.232 -65.684 31.857 1.00 25.47 367 TRP C O 1
ATOM 9652 N N . GLN C 1 368 ? 10.094 -67.506 30.538 1.00 24.30 368 GLN C N 1
ATOM 9653 C CA . GLN C 1 368 ? 8.675 -67.752 30.818 1.00 26.65 368 GLN C CA 1
ATOM 9654 C C . GLN C 1 368 ? 7.797 -66.562 30.416 1.00 25.49 368 GLN C C 1
ATOM 9655 O O . GLN C 1 368 ? 6.919 -66.132 31.176 1.00 27.89 368 GLN C O 1
ATOM 9661 N N . VAL C 1 369 ? 7.984 -66.103 29.191 1.00 25.72 369 VAL C N 1
ATOM 9662 C CA . VAL C 1 369 ? 7.370 -64.882 28.676 1.00 24.62 369 VAL C CA 1
ATOM 9663 C C . VAL C 1 369 ? 5.996 -65.202 28.102 1.00 29.94 369 VAL C C 1
ATOM 9664 O O . VAL C 1 369 ? 5.822 -66.189 27.376 1.00 27.31 369 VAL C O 1
ATOM 9668 N N . ASP C 1 370 ? 5.020 -64.344 28.413 1.00 25.76 370 ASP C N 1
ATOM 9669 C CA . ASP C 1 370 ? 3.639 -64.494 27.973 1.00 26.68 370 ASP C CA 1
ATOM 9670 C C . ASP C 1 370 ? 3.314 -63.655 26.737 1.00 25.92 370 ASP C C 1
ATOM 9671 O O . ASP C 1 370 ? 2.349 -63.966 26.029 1.00 28.27 370 ASP C O 1
ATOM 9676 N N . GLY C 1 371 ? 4.068 -62.598 26.472 1.00 25.35 371 GLY C N 1
ATOM 9677 C CA . GLY C 1 371 ? 3.797 -61.757 25.321 1.00 24.20 371 GLY C CA 1
ATOM 9678 C C . GLY C 1 371 ? 4.985 -60.874 25.024 1.00 22.70 371 GLY C C 1
ATOM 9679 O O . GLY C 1 371 ? 5.807 -60.598 25.901 1.00 23.88 371 GLY C O 1
ATOM 9680 N N . VAL C 1 372 ? 5.065 -60.417 23.775 1.00 22.37 372 VAL C N 1
ATOM 9681 C CA . VAL C 1 372 ? 6.186 -59.622 23.292 1.00 20.78 372 VAL C CA 1
ATOM 9682 C C . VAL C 1 372 ? 5.679 -58.291 22.758 1.00 25.14 372 VAL C C 1
ATOM 9683 O O . VAL C 1 372 ? 4.661 -58.234 22.056 1.00 25.89 372 VAL C O 1
ATOM 9687 N N . MET C 1 373 ? 6.392 -57.216 23.104 1.00 25.54 373 MET C N 1
ATOM 9688 C CA . MET C 1 373 ? 6.113 -55.867 22.622 1.00 24.23 373 MET C CA 1
ATOM 9689 C C . MET C 1 373 ? 7.345 -55.434 21.846 1.00 23.03 373 MET C C 1
ATOM 9690 O O . MET C 1 373 ? 8.399 -55.206 22.448 1.00 25.35 373 MET C O 1
ATOM 9695 N N . LEU C 1 374 ? 7.227 -55.324 20.522 1.00 23.50 374 LEU C N 1
ATOM 9696 C CA . LEU C 1 374 ? 8.366 -55.027 19.658 1.00 22.55 374 LEU C CA 1
ATOM 9697 C C . LEU C 1 374 ? 8.327 -53.567 19.224 1.00 26.34 374 LEU C C 1
ATOM 9698 O O . LEU C 1 374 ? 7.381 -53.141 18.556 1.00 23.41 374 LEU C O 1
ATOM 9703 N N . HIS C 1 375 ? 9.363 -52.816 19.583 1.00 22.16 375 HIS C N 1
ATOM 9704 C CA . HIS C 1 375 ? 9.516 -51.443 19.113 1.00 21.49 375 HIS C CA 1
ATOM 9705 C C . HIS C 1 375 ? 10.059 -51.467 17.688 1.00 24.48 375 HIS C C 1
ATOM 9706 O O . HIS C 1 375 ? 11.167 -51.963 17.451 1.00 26.77 375 HIS C O 1
ATOM 9713 N N . LEU C 1 376 ? 9.278 -50.962 16.731 1.00 19.74 376 LEU C N 1
ATOM 9714 C CA . LEU C 1 376 ? 9.785 -50.763 15.372 1.00 19.68 376 LEU C CA 1
ATOM 9715 C C . LEU C 1 376 ? 10.420 -49.381 15.403 1.00 19.31 376 LEU C C 1
ATOM 9716 O O . LEU C 1 376 ? 9.753 -48.349 15.236 1.00 21.94 376 LEU C O 1
ATOM 9721 N N . ASN C 1 377 ? 11.723 -49.363 15.685 1.00 18.11 377 ASN C N 1
ATOM 9722 C CA . ASN C 1 377 ? 12.428 -48.152 16.103 1.00 18.30 377 ASN C CA 1
ATOM 9723 C C . ASN C 1 377 ? 13.041 -47.462 14.888 1.00 18.79 377 ASN C C 1
ATOM 9724 O O . ASN C 1 377 ? 14.126 -47.829 14.429 1.00 17.64 377 ASN C O 1
ATOM 9729 N N . ARG C 1 378 ? 12.392 -46.395 14.441 1.00 18.31 378 ARG C N 1
ATOM 9730 C CA . ARG C 1 378 ? 12.852 -45.607 13.301 1.00 17.78 378 ARG C CA 1
ATOM 9731 C C . ARG C 1 378 ? 14.129 -44.835 13.574 1.00 18.08 378 ARG C C 1
ATOM 9732 O O . ARG C 1 378 ? 14.704 -44.286 12.628 1.00 18.93 378 ARG C O 1
ATOM 9740 N N . GLY C 1 379 ? 14.564 -44.739 14.822 1.00 18.16 379 GLY C N 1
ATOM 9741 C CA . GLY C 1 379 ? 15.739 -43.971 15.177 1.00 19.50 379 GLY C CA 1
ATOM 9742 C C . GLY C 1 379 ? 17.061 -44.679 15.067 1.00 17.38 379 GLY C C 1
ATOM 9743 O O . GLY C 1 379 ? 18.093 -44.052 15.314 1.00 17.63 379 GLY C O 1
ATOM 9744 N N . CYS C 1 380 ? 17.074 -45.966 14.695 1.00 17.50 380 CYS C N 1
ATOM 9745 C CA . CYS C 1 380 ? 18.282 -46.799 14.797 1.00 15.89 380 CYS C CA 1
ATOM 9746 C C . CYS C 1 380 ? 18.258 -47.905 13.737 1.00 19.52 380 CYS C C 1
ATOM 9747 O O . CYS C 1 380 ? 17.675 -48.968 13.970 1.00 18.19 380 CYS C O 1
ATOM 9750 N N . GLU C 1 381 ? 18.935 -47.676 12.602 1.00 16.22 381 GLU C N 1
ATOM 9751 C CA . GLU C 1 381 ? 19.065 -48.722 11.586 1.00 17.23 381 GLU C CA 1
ATOM 9752 C C . GLU C 1 381 ? 19.763 -49.958 12.145 1.00 17.53 381 GLU C C 1
ATOM 9753 O O . GLU C 1 381 ? 19.371 -51.096 11.839 1.00 17.27 381 GLU C O 1
ATOM 9759 N N . GLY C 1 382 ? 20.800 -49.764 12.955 1.00 15.76 382 GLY C N 1
ATOM 9760 C CA . GLY C 1 382 ? 21.656 -50.888 13.318 1.00 17.36 382 GLY C CA 1
ATOM 9761 C C . GLY C 1 382 ? 20.929 -51.957 14.099 1.00 16.97 382 GLY C C 1
ATOM 9762 O O . GLY C 1 382 ? 21.085 -53.154 13.831 1.00 18.15 382 GLY C O 1
ATOM 9763 N N . LEU C 1 383 ? 20.147 -51.546 15.098 1.00 17.17 383 LEU C N 1
ATOM 9764 C CA . LEU C 1 383 ? 19.429 -52.523 15.912 1.00 15.97 383 LEU C CA 1
ATOM 9765 C C . LEU C 1 383 ? 18.058 -52.882 15.354 1.00 16.69 383 LEU C C 1
ATOM 9766 O O . LEU C 1 383 ? 17.451 -53.853 15.826 1.00 19.86 383 LEU C O 1
ATOM 9771 N N . SER C 1 384 ? 17.569 -52.156 14.347 1.00 17.04 384 SER C N 1
ATOM 9772 C CA . SER C 1 384 ? 16.275 -52.447 13.734 1.00 17.04 384 SER C CA 1
ATOM 9773 C C . SER C 1 384 ? 16.352 -53.332 12.491 1.00 18.16 384 SER C C 1
ATOM 9774 O O . SER C 1 384 ? 15.314 -53.843 12.062 1.00 19.59 384 SER C O 1
ATOM 9777 N N . VAL C 1 385 ? 17.528 -53.526 11.884 1.00 19.77 385 VAL C N 1
ATOM 9778 C CA . VAL C 1 385 ? 17.580 -54.378 10.702 1.00 19.16 385 VAL C CA 1
ATOM 9779 C C . VAL C 1 385 ? 17.113 -55.769 11.079 1.00 16.76 385 VAL C C 1
ATOM 9780 O O . VAL C 1 385 ? 17.475 -56.302 12.144 1.00 19.56 385 VAL C O 1
ATOM 9784 N N . GLY C 1 386 ? 16.263 -56.338 10.222 1.00 19.22 386 GLY C N 1
ATOM 9785 C CA . GLY C 1 386 ? 15.737 -57.670 10.443 1.00 18.22 386 GLY C CA 1
ATOM 9786 C C . GLY C 1 386 ? 14.530 -57.737 11.351 1.00 19.96 386 GLY C C 1
ATOM 9787 O O . GLY C 1 386 ? 13.996 -58.831 11.555 1.00 19.36 386 GLY C O 1
ATOM 9788 N N . ILE C 1 387 ? 14.074 -56.605 11.892 1.00 19.04 387 ILE C N 1
ATOM 9789 C CA . ILE C 1 387 ? 13.058 -56.634 12.943 1.00 18.54 387 ILE C CA 1
ATOM 9790 C C . ILE C 1 387 ? 11.773 -57.306 12.457 1.00 17.83 387 ILE C C 1
ATOM 9791 O O . ILE C 1 387 ? 11.118 -58.030 13.218 1.00 23.14 387 ILE C O 1
ATOM 9796 N N . MET C 1 388 ? 11.389 -57.099 11.187 1.00 19.33 388 MET C N 1
ATOM 9797 C CA . MET C 1 388 ? 10.141 -57.696 10.709 1.00 19.80 388 MET C CA 1
ATOM 9798 C C . MET C 1 388 ? 10.268 -59.201 10.533 1.00 23.71 388 MET C C 1
ATOM 9799 O O . MET C 1 388 ? 9.305 -59.943 10.779 1.00 23.03 388 MET C O 1
ATOM 9804 N N . GLU C 1 389 ? 11.453 -59.680 10.156 1.00 22.86 389 GLU C N 1
ATOM 9805 C CA . GLU C 1 389 ? 11.648 -61.121 10.131 1.00 20.94 389 GLU C CA 1
ATOM 9806 C C . GLU C 1 389 ? 11.606 -61.699 11.544 1.00 20.29 389 GLU C C 1
ATOM 9807 O O . GLU C 1 389 ? 11.050 -62.780 11.754 1.00 21.22 389 GLU C O 1
ATOM 9813 N N . ASN C 1 390 ? 12.150 -60.980 12.533 1.00 19.94 390 ASN C N 1
ATOM 9814 C CA . ASN C 1 390 ? 12.011 -61.449 13.912 1.00 18.87 390 ASN C CA 1
ATOM 9815 C C . ASN C 1 390 ? 10.539 -61.523 14.315 1.00 19.56 390 ASN C C 1
ATOM 9816 O O . ASN C 1 390 ? 10.108 -62.490 14.952 1.00 21.40 390 ASN C O 1
ATOM 9821 N N . ARG C 1 391 ? 9.763 -60.474 13.995 1.00 23.43 391 ARG C N 1
ATOM 9822 C CA . ARG C 1 391 ? 8.331 -60.462 14.309 1.00 19.96 391 ARG C CA 1
ATOM 9823 C C . ARG C 1 391 ? 7.605 -61.667 13.715 1.00 22.60 391 ARG C C 1
ATOM 9824 O O . ARG C 1 391 ? 6.809 -62.333 14.395 1.00 24.43 391 ARG C O 1
ATOM 9832 N N . LEU C 1 392 ? 7.867 -61.964 12.434 1.00 24.71 392 LEU C N 1
ATOM 9833 C CA . LEU C 1 392 ? 7.258 -63.120 11.785 1.00 26.45 392 LEU C CA 1
ATOM 9834 C C . LEU C 1 392 ? 7.607 -64.421 12.501 1.00 22.05 392 LEU C C 1
ATOM 9835 O O . LEU C 1 392 ? 6.739 -65.277 12.698 1.00 26.79 392 LEU C O 1
ATOM 9840 N N . ALA C 1 393 ? 8.872 -64.581 12.911 1.00 21.60 393 ALA C N 1
ATOM 9841 C CA . ALA C 1 393 ? 9.280 -65.811 13.578 1.00 21.99 393 ALA C CA 1
ATOM 9842 C C . ALA C 1 393 ? 8.582 -65.962 14.927 1.00 22.09 393 ALA C C 1
ATOM 9843 O O . ALA C 1 393 ? 8.146 -67.064 15.294 1.00 24.88 393 ALA C O 1
ATOM 9845 N N . ILE C 1 394 ? 8.446 -64.863 15.670 1.00 22.02 394 ILE C N 1
ATOM 9846 C CA . ILE C 1 394 ? 7.712 -64.930 16.931 1.00 21.68 394 ILE C CA 1
ATOM 9847 C C . ILE C 1 394 ? 6.242 -65.220 16.676 1.00 22.95 394 ILE C C 1
ATOM 9848 O O . ILE C 1 394 ? 5.629 -66.042 17.364 1.00 25.32 394 ILE C O 1
ATOM 9853 N N . ALA C 1 395 ? 5.647 -64.549 15.689 1.00 23.06 395 ALA C N 1
ATOM 9854 C CA . ALA C 1 395 ? 4.229 -64.772 15.413 1.00 24.61 395 ALA C CA 1
ATOM 9855 C C . ALA C 1 395 ? 3.968 -66.229 15.063 1.00 28.19 395 ALA C C 1
ATOM 9856 O O . ALA C 1 395 ? 3.005 -66.833 15.550 1.00 30.03 395 ALA C O 1
ATOM 9858 N N . LYS C 1 396 ? 4.843 -66.819 14.245 1.00 28.98 396 LYS C N 1
ATOM 9859 C CA . LYS C 1 396 ? 4.686 -68.211 13.834 1.00 31.83 396 LYS C CA 1
ATOM 9860 C C . LYS C 1 396 ? 4.790 -69.172 15.019 1.00 29.61 396 LYS C C 1
ATOM 9861 O O . LYS C 1 396 ? 4.184 -70.254 15.001 1.00 29.87 396 LYS C O 1
ATOM 9867 N N . SER C 1 397 ? 5.539 -68.790 16.063 1.00 28.93 397 SER C N 1
ATOM 9868 C CA . SER C 1 397 ? 5.733 -69.678 17.206 1.00 28.59 397 SER C CA 1
ATOM 9869 C C . SER C 1 397 ? 4.504 -69.788 18.098 1.00 31.25 397 SER C C 1
ATOM 9870 O O . SER C 1 397 ? 4.423 -70.727 18.896 1.00 32.08 397 SER C O 1
ATOM 9873 N N . GLY C 1 398 ? 3.559 -68.850 18.000 1.00 31.76 398 GLY C N 1
ATOM 9874 C CA . GLY C 1 398 ? 2.359 -68.878 18.811 1.00 30.78 398 GLY C CA 1
ATOM 9875 C C . GLY C 1 398 ? 2.365 -67.922 19.988 1.00 32.34 398 GLY C C 1
ATOM 9876 O O . GLY C 1 398 ? 1.321 -67.755 20.633 1.00 31.70 398 GLY C O 1
ATOM 9877 N N . THR C 1 399 ? 3.496 -67.321 20.301 1.00 30.06 399 THR C N 1
ATOM 9878 C CA . THR C 1 399 ? 3.546 -66.335 21.373 1.00 29.89 399 THR C CA 1
ATOM 9879 C C . THR C 1 399 ? 2.892 -65.033 20.928 1.00 26.75 399 THR C C 1
ATOM 9880 O O . THR C 1 399 ? 3.214 -64.520 19.852 1.00 26.32 399 THR C O 1
ATOM 9884 N N . PRO C 1 400 ? 1.977 -64.476 21.719 1.00 26.51 400 PRO C N 1
ATOM 9885 C CA . PRO C 1 400 ? 1.382 -63.182 21.364 1.00 28.31 400 PRO C CA 1
ATOM 9886 C C . PRO C 1 400 ? 2.456 -62.127 21.195 1.00 30.93 400 PRO C C 1
ATOM 9887 O O . PRO C 1 400 ? 3.403 -62.042 21.980 1.00 26.30 400 PRO C O 1
ATOM 9891 N N . VAL C 1 401 ? 2.303 -61.318 20.154 1.00 25.37 401 VAL C N 1
ATOM 9892 C CA . VAL C 1 401 ? 3.305 -60.312 19.812 1.00 25.09 401 VAL C CA 1
ATOM 9893 C C . VAL C 1 401 ? 2.601 -59.119 19.189 1.00 33.35 401 VAL C C 1
ATOM 9894 O O . VAL C 1 401 ? 1.759 -59.268 18.298 1.00 29.93 401 VAL C O 1
ATOM 9898 N N A MET C 1 402 ? 2.918 -57.933 19.697 0.63 25.39 402 MET C N 1
ATOM 9899 N N B MET C 1 402 ? 2.957 -57.932 19.656 0.37 25.40 402 MET C N 1
ATOM 9900 C CA A MET C 1 402 ? 2.450 -56.673 19.146 0.63 29.39 402 MET C CA 1
ATOM 9901 C CA B MET C 1 402 ? 2.452 -56.698 19.092 0.37 29.47 402 MET C CA 1
ATOM 9902 C C A MET C 1 402 ? 3.644 -55.824 18.730 0.63 28.34 402 MET C C 1
ATOM 9903 C C B MET C 1 402 ? 3.637 -55.819 18.730 0.37 28.46 402 MET C C 1
ATOM 9904 O O A MET C 1 402 ? 4.774 -56.032 19.184 0.63 25.90 402 MET C O 1
ATOM 9905 O O B MET C 1 402 ? 4.746 -55.988 19.242 0.37 25.88 402 MET C O 1
ATOM 9914 N N . THR C 1 403 ? 3.388 -54.870 17.843 1.00 26.32 403 THR C N 1
ATOM 9915 C CA . THR C 1 403 ? 4.399 -53.915 17.436 1.00 26.34 403 THR C CA 1
ATOM 9916 C C . THR C 1 403 ? 3.895 -52.503 17.686 1.00 24.48 403 THR C C 1
ATOM 9917 O O . THR C 1 403 ? 2.690 -52.247 17.709 1.00 25.53 403 THR C O 1
ATOM 9921 N N . PHE C 1 404 ? 4.840 -51.588 17.870 1.00 24.85 404 PHE C N 1
ATOM 9922 C CA . PHE C 1 404 ? 4.527 -50.169 17.888 1.00 24.03 404 PHE C CA 1
ATOM 9923 C C . PHE C 1 404 ? 5.687 -49.438 17.233 1.00 23.36 404 PHE C C 1
ATOM 9924 O O . PHE C 1 404 ? 6.839 -49.845 17.373 1.00 24.55 404 PHE C O 1
ATOM 9932 N N . GLU C 1 405 ? 5.379 -48.400 16.468 1.00 23.93 405 GLU C N 1
ATOM 9933 C CA . GLU C 1 405 ? 6.426 -47.615 15.836 1.00 23.43 405 GLU C CA 1
ATOM 9934 C C . GLU C 1 405 ? 6.883 -46.520 16.787 1.00 22.31 405 GLU C C 1
ATOM 9935 O O . GLU C 1 405 ? 6.092 -45.964 17.543 1.00 26.48 405 GLU C O 1
ATOM 9941 N N . GLY C 1 406 ? 8.176 -46.241 16.769 1.00 21.89 406 GLY C N 1
ATOM 9942 C CA . GLY C 1 406 ? 8.663 -45.134 17.552 1.00 21.27 406 GLY C CA 1
ATOM 9943 C C . GLY C 1 406 ? 10.054 -44.710 17.126 1.00 20.05 406 GLY C C 1
ATOM 9944 O O . GLY C 1 406 ? 10.514 -45.015 16.026 1.00 20.18 406 GLY C O 1
ATOM 9945 N N . ASN C 1 407 ? 10.700 -43.949 18.003 1.00 22.22 407 ASN C N 1
ATOM 9946 C CA . ASN C 1 407 ? 12.085 -43.554 17.784 1.00 21.37 407 ASN C CA 1
ATOM 9947 C C . ASN C 1 407 ? 12.675 -43.314 19.164 1.00 21.52 407 ASN C C 1
ATOM 9948 O O . ASN C 1 407 ? 12.118 -42.533 19.941 1.00 24.71 407 ASN C O 1
ATOM 9953 N N . MET C 1 408 ? 13.774 -43.995 19.489 1.00 19.72 408 MET C N 1
ATOM 9954 C CA . MET C 1 408 ? 14.241 -43.953 20.876 1.00 22.96 408 MET C CA 1
ATOM 9955 C C . MET C 1 408 ? 14.755 -42.573 21.250 1.00 20.76 408 MET C C 1
ATOM 9956 O O . MET C 1 408 ? 14.697 -42.181 22.418 1.00 24.15 408 MET C O 1
ATOM 9961 N N . GLY C 1 409 ? 15.227 -41.802 20.268 1.00 21.63 409 GLY C N 1
ATOM 9962 C CA . GLY C 1 409 ? 15.834 -40.524 20.557 1.00 21.86 409 GLY C CA 1
ATOM 9963 C C . GLY C 1 409 ? 15.025 -39.311 20.158 1.00 21.49 409 GLY C C 1
ATOM 9964 O O . GLY C 1 409 ? 15.263 -38.222 20.676 1.00 24.25 409 GLY C O 1
ATOM 9965 N N . ASP C 1 410 ? 14.054 -39.476 19.257 1.00 22.86 410 ASP C N 1
ATOM 9966 C CA . ASP C 1 410 ? 13.364 -38.346 18.631 1.00 23.45 410 ASP C CA 1
ATOM 9967 C C . ASP C 1 410 ? 11.861 -38.523 18.829 1.00 23.46 410 ASP C C 1
ATOM 9968 O O . ASP C 1 410 ? 11.213 -39.270 18.088 1.00 25.28 410 ASP C O 1
ATOM 9973 N N . GLU C 1 411 ? 11.327 -37.810 19.825 1.00 25.20 411 GLU C N 1
ATOM 9974 C CA . GLU C 1 411 ? 9.912 -37.885 20.188 1.00 29.77 411 GLU C CA 1
ATOM 9975 C C . GLU C 1 411 ? 8.978 -37.578 19.028 1.00 31.48 411 GLU C C 1
ATOM 9976 O O . GLU C 1 411 ? 7.799 -37.941 19.093 1.00 29.90 411 GLU C O 1
ATOM 9982 N N . ARG C 1 412 ? 9.466 -36.917 17.971 1.00 26.79 412 ARG C N 1
ATOM 9983 C CA . ARG C 1 412 ? 8.578 -36.532 16.876 1.00 27.57 412 ARG C CA 1
ATOM 9984 C C . ARG C 1 412 ? 8.076 -37.734 16.088 1.00 26.48 412 ARG C C 1
ATOM 9985 O O . ARG C 1 412 ? 7.069 -37.609 15.379 1.00 28.94 412 ARG C O 1
ATOM 9993 N N . GLU C 1 413 ? 8.725 -38.888 16.226 1.00 26.63 413 GLU C N 1
ATOM 9994 C CA . GLU C 1 413 ? 8.301 -40.101 15.544 1.00 23.78 413 GLU C CA 1
ATOM 9995 C C . GLU C 1 413 ? 7.720 -41.124 16.506 1.00 25.32 413 GLU C C 1
ATOM 9996 O O . GLU C 1 413 ? 7.662 -42.308 16.183 1.00 26.30 413 GLU C O 1
ATOM 10002 N N . PHE C 1 414 ? 7.265 -40.687 17.678 1.00 28.00 414 PHE C N 1
ATOM 10003 C CA . PHE C 1 414 ? 6.651 -41.595 18.642 1.00 26.33 414 PHE C CA 1
ATOM 10004 C C . PHE C 1 414 ? 5.310 -41.011 19.038 1.00 29.38 414 PHE C C 1
ATOM 10005 O O . PHE C 1 414 ? 5.261 -39.913 19.588 1.00 29.29 414 PHE C O 1
ATOM 10013 N N . ASP C 1 415 ? 4.235 -41.748 18.780 1.00 30.70 415 ASP C N 1
ATOM 10014 C CA . ASP C 1 415 ? 2.876 -41.327 19.117 1.00 37.31 415 ASP C CA 1
ATOM 10015 C C . ASP C 1 415 ? 2.510 -42.058 20.406 1.00 33.18 415 ASP C C 1
ATOM 10016 O O . ASP C 1 415 ? 2.148 -43.235 20.381 1.00 32.54 415 ASP C O 1
ATOM 10021 N N . GLU C 1 416 ? 2.619 -41.364 21.541 1.00 42.45 416 GLU C N 1
ATOM 10022 C CA . GLU C 1 416 ? 2.470 -42.067 22.811 1.00 39.24 416 GLU C CA 1
ATOM 10023 C C . GLU C 1 416 ? 1.014 -42.388 23.139 1.00 38.91 416 GLU C C 1
ATOM 10024 O O . GLU C 1 416 ? 0.750 -43.404 23.794 1.00 40.83 416 GLU C O 1
ATOM 10030 N N . VAL C 1 417 ? 0.060 -41.571 22.679 1.00 40.39 417 VAL C N 1
ATOM 10031 C CA . VAL C 1 417 ? -1.350 -41.918 22.864 1.00 40.85 417 VAL C CA 1
ATOM 10032 C C . VAL C 1 417 ? -1.719 -43.156 22.050 1.00 40.05 417 VAL C C 1
ATOM 10033 O O . VAL C 1 417 ? -2.357 -44.084 22.564 1.00 42.68 417 VAL C O 1
ATOM 10037 N N . ARG C 1 4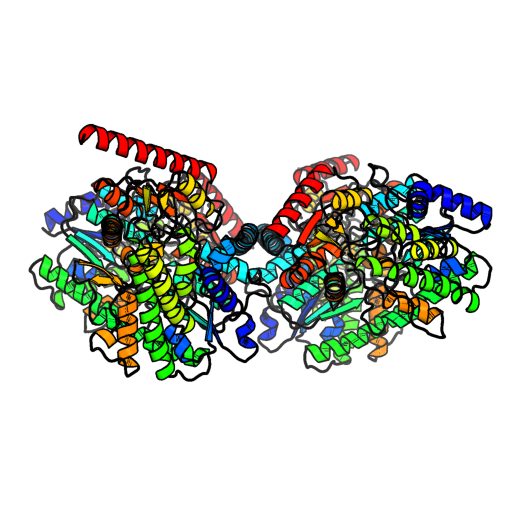18 ? -1.295 -43.216 20.785 1.00 38.66 418 ARG C N 1
ATOM 10038 C CA . ARG C 1 418 ? -1.655 -44.364 19.962 1.00 37.90 418 ARG C CA 1
ATOM 10039 C C . ARG C 1 418 ? -0.977 -45.620 20.488 1.00 39.47 418 ARG C C 1
ATOM 10040 O O . ARG C 1 418 ? -1.586 -46.696 20.520 1.00 38.10 418 ARG C O 1
ATOM 10048 N N . THR C 1 419 ? 0.277 -45.492 20.935 1.00 36.91 419 THR C N 1
ATOM 10049 C CA . THR C 1 419 ? 0.995 -46.641 21.475 1.00 33.91 419 THR C CA 1
ATOM 10050 C C . THR C 1 419 ? 0.363 -47.135 22.772 1.00 38.95 419 THR C C 1
ATOM 10051 O O . THR C 1 419 ? 0.200 -48.348 22.965 1.00 36.53 419 THR C O 1
ATOM 10055 N N . GLN C 1 420 ? 0.003 -46.213 23.674 1.00 38.25 420 GLN C N 1
ATOM 10056 C CA . GLN C 1 420 ? -0.682 -46.606 24.903 1.00 38.69 420 GLN C CA 1
ATOM 10057 C C . GLN C 1 420 ? -1.979 -47.343 24.594 1.00 43.00 420 GLN C C 1
ATOM 10058 O O . GLN C 1 420 ? -2.315 -48.331 25.260 1.00 42.57 420 GLN C O 1
ATOM 10064 N N . ALA C 1 421 ? -2.726 -46.873 23.589 1.00 40.56 421 ALA C N 1
ATOM 10065 C CA . ALA C 1 421 ? -3.957 -47.561 23.211 1.00 40.93 421 ALA C CA 1
ATOM 10066 C C . ALA C 1 421 ? -3.654 -48.937 22.634 1.00 37.82 421 ALA C C 1
ATOM 10067 O O . ALA C 1 421 ? -4.385 -49.897 22.895 1.00 44.99 421 ALA C O 1
ATOM 10069 N N . ARG C 1 422 ? -2.573 -49.056 21.857 1.00 38.60 422 ARG C N 1
ATOM 10070 C CA . ARG C 1 422 ? -2.186 -50.362 21.337 1.00 34.79 422 ARG C CA 1
ATOM 10071 C C . ARG C 1 422 ? -1.787 -51.301 22.470 1.00 43.34 422 ARG C C 1
ATOM 10072 O O . ARG C 1 422 ? -2.086 -52.501 22.433 1.00 41.56 422 ARG C O 1
ATOM 10080 N N . VAL C 1 423 ? -1.109 -50.765 23.487 1.00 42.41 423 VAL C N 1
ATOM 10081 C CA . VAL C 1 423 ? -0.789 -51.533 24.687 1.00 40.59 423 VAL C CA 1
ATOM 10082 C C . VAL C 1 423 ? -2.057 -51.978 25.412 1.00 38.73 423 VAL C C 1
ATOM 10083 O O . VAL C 1 423 ? -2.145 -53.117 25.893 1.00 44.85 423 VAL C O 1
ATOM 10087 N N . ASP C 1 424 ? -3.051 -51.089 25.519 1.00 39.37 424 ASP C N 1
ATOM 10088 C CA . ASP C 1 424 ? -4.311 -51.464 26.157 1.00 41.34 424 ASP C CA 1
ATOM 10089 C C . ASP C 1 424 ? -4.955 -52.647 25.452 1.00 45.10 424 ASP C C 1
ATOM 10090 O O . ASP C 1 424 ? -5.462 -53.571 26.102 1.00 44.48 424 ASP C O 1
ATOM 10095 N N . ALA C 1 425 ? -4.975 -52.616 24.117 1.00 43.38 425 ALA C N 1
ATOM 10096 C CA . ALA C 1 425 ? -5.528 -53.729 23.355 1.00 38.63 425 ALA C CA 1
ATOM 10097 C C . ALA C 1 425 ? -4.759 -55.008 23.631 1.00 41.41 425 ALA C C 1
ATOM 10098 O O . ALA C 1 425 ? -5.357 -56.077 23.813 1.00 42.32 425 ALA C O 1
ATOM 10100 N N . PHE C 1 426 ? -3.429 -54.909 23.686 1.00 39.13 426 PHE C N 1
ATOM 10101 C CA . PHE C 1 426 ? -2.594 -56.087 23.895 1.00 37.95 426 PHE C CA 1
ATOM 10102 C C . PHE C 1 426 ? -2.861 -56.706 25.260 1.00 38.80 426 PHE C C 1
ATOM 10103 O O . PHE C 1 426 ? -2.958 -57.933 25.384 1.00 40.20 426 PHE C O 1
ATOM 10111 N N . MET C 1 427 ? -2.985 -55.875 26.297 1.00 34.86 427 MET C N 1
ATOM 10112 C CA . MET C 1 427 ? -3.272 -56.412 27.623 1.00 36.34 427 MET C CA 1
ATOM 10113 C C . MET C 1 427 ? -4.615 -57.119 27.629 1.00 42.48 427 MET C C 1
ATOM 10114 O O . MET C 1 427 ? -4.766 -58.190 28.232 1.00 47.11 427 MET C O 1
ATOM 10119 N N . GLU C 1 428 ? -5.597 -56.537 26.947 1.00 40.75 428 GLU C N 1
ATOM 10120 C CA . GLU C 1 428 ? -6.889 -57.189 26.792 1.00 45.83 428 GLU C CA 1
ATOM 10121 C C . GLU C 1 428 ? -6.737 -58.546 26.100 1.00 41.32 428 GLU C C 1
ATOM 10122 O O . GLU C 1 428 ? -7.298 -59.551 26.554 1.00 45.97 428 GLU C O 1
ATOM 10128 N N . GLN C 1 429 ? -5.934 -58.603 25.032 1.00 45.37 429 GLN C N 1
ATOM 10129 C CA . GLN C 1 429 ? -5.692 -59.868 24.335 1.00 41.46 429 GLN C CA 1
ATOM 10130 C C . GLN C 1 429 ? -5.033 -60.905 25.241 1.00 42.85 429 GLN C C 1
ATOM 10131 O O . GLN C 1 429 ? -5.272 -62.108 25.081 1.00 43.99 429 GLN C O 1
ATOM 10137 N N . LEU C 1 430 ? -4.197 -60.467 26.185 1.00 44.49 430 LEU C N 1
ATOM 10138 C CA . LEU C 1 430 ? -3.534 -61.382 27.107 1.00 43.44 430 LEU C CA 1
ATOM 10139 C C . LEU C 1 430 ? -4.408 -61.780 28.291 1.00 45.00 430 LEU C C 1
ATOM 10140 O O . LEU C 1 430 ? -4.008 -62.666 29.056 1.00 49.24 430 LEU C O 1
ATOM 10145 N N . GLY C 1 431 ? -5.573 -61.143 28.462 1.00 43.96 431 GLY C N 1
ATOM 10146 C CA . GLY C 1 431 ? -6.570 -61.518 29.452 1.00 45.36 431 GLY C CA 1
ATOM 10147 C C . GLY C 1 431 ? -6.509 -60.802 30.791 1.00 50.76 431 GLY C C 1
ATOM 10148 O O . GLY C 1 431 ? -6.563 -61.462 31.835 1.00 53.09 431 GLY C O 1
ATOM 10149 N N . VAL C 1 432 ? -6.390 -59.470 30.804 1.00 53.87 432 VAL C N 1
ATOM 10150 C CA . VAL C 1 432 ? -6.131 -58.758 32.057 1.00 52.34 432 VAL C CA 1
ATOM 10151 C C . VAL C 1 432 ? -6.595 -57.316 31.912 1.00 50.66 432 VAL C C 1
ATOM 10152 O O . VAL C 1 432 ? -6.469 -56.714 30.841 1.00 55.89 432 VAL C O 1
ATOM 10156 N N . ARG C 1 433 ? -7.071 -56.743 33.020 1.00 54.81 433 ARG C N 1
ATOM 10157 C CA . ARG C 1 433 ? -7.499 -55.354 33.120 1.00 54.96 433 ARG C CA 1
ATOM 10158 C C . ARG C 1 433 ? -6.634 -54.643 34.152 1.00 58.66 433 ARG C C 1
ATOM 10159 O O . ARG C 1 433 ? -6.030 -55.271 35.027 1.00 61.59 433 ARG C O 1
ATOM 10167 N N . ARG C 1 434 ? -6.591 -53.319 34.058 1.00 61.19 434 ARG C N 1
ATOM 10168 C CA . ARG C 1 434 ? -5.731 -52.545 34.935 1.00 58.30 434 ARG C CA 1
ATOM 10169 C C . ARG C 1 434 ? -6.502 -52.215 36.208 1.00 61.02 434 ARG C C 1
ATOM 10170 O O . ARG C 1 434 ? -7.713 -51.966 36.173 1.00 64.21 434 ARG C O 1
ATOM 10178 N N . GLN C 1 435 ? -5.811 -52.263 37.344 1.00 64.13 435 GLN C N 1
ATOM 10179 C CA . GLN C 1 435 ? -6.451 -52.344 38.650 1.00 61.05 435 GLN C CA 1
ATOM 10180 C C . GLN C 1 435 ? -6.613 -50.959 39.288 1.00 64.95 435 GLN C C 1
ATOM 10181 O O . GLN C 1 435 ? -6.077 -49.956 38.809 1.00 70.52 435 GLN C O 1
ATOM 10187 N N . ALA C 1 436 ? -7.413 -50.916 40.357 1.00 70.58 436 ALA C N 1
ATOM 10188 C CA . ALA C 1 436 ? -7.654 -49.723 41.165 1.00 72.27 436 ALA C CA 1
ATOM 10189 C C . ALA C 1 436 ? -8.443 -48.682 40.385 1.00 71.53 436 ALA C C 1
ATOM 10190 O O . ALA C 1 436 ? -9.521 -48.273 40.805 1.00 77.45 436 ALA C O 1
ATOM 10192 N N . SER D 2 2 ? 17.911 -40.914 -35.215 1.00 64.94 2 SER D N 1
ATOM 10193 C CA . SER D 2 2 ? 18.494 -41.763 -34.185 1.00 58.66 2 SER D CA 1
ATOM 10194 C C . SER D 2 2 ? 19.022 -43.032 -34.836 1.00 60.68 2 SER D C 1
ATOM 10195 O O . SER D 2 2 ? 18.325 -43.661 -35.635 1.00 63.45 2 SER D O 1
ATOM 10198 N N . ASP D 2 3 ? 20.253 -43.409 -34.483 1.00 58.26 3 ASP D N 1
ATOM 10199 C CA . ASP D 2 3 ? 20.959 -44.464 -35.194 1.00 55.16 3 ASP D CA 1
ATOM 10200 C C . ASP D 2 3 ? 20.841 -45.830 -34.528 1.00 48.43 3 ASP D C 1
ATOM 10201 O O . ASP D 2 3 ? 21.223 -46.832 -35.141 1.00 55.28 3 ASP D O 1
ATOM 10206 N N . GLY D 2 4 ? 20.347 -45.893 -33.290 1.00 46.44 4 GLY D N 1
ATOM 10207 C CA . GLY D 2 4 ? 20.085 -47.160 -32.647 1.00 45.47 4 GLY D CA 1
ATOM 10208 C C . GLY D 2 4 ? 21.304 -47.894 -32.134 1.00 40.26 4 GLY D C 1
ATOM 10209 O O . GLY D 2 4 ? 21.191 -49.073 -31.781 1.00 42.25 4 GLY D O 1
ATOM 10210 N N . LEU D 2 5 ? 22.465 -47.236 -32.075 1.00 42.34 5 LEU D N 1
ATOM 10211 C CA . LEU D 2 5 ? 23.700 -47.925 -31.694 1.00 39.93 5 LEU D CA 1
ATOM 10212 C C . LEU D 2 5 ? 23.577 -48.664 -30.364 1.00 34.26 5 LEU D C 1
ATOM 10213 O O . LEU D 2 5 ? 24.103 -49.771 -30.214 1.00 38.92 5 LEU D O 1
ATOM 10218 N N . PHE D 2 6 ? 22.889 -48.081 -29.394 1.00 32.09 6 PHE D N 1
ATOM 10219 C CA . PHE D 2 6 ? 22.809 -48.679 -28.072 1.00 31.09 6 PHE D CA 1
ATOM 10220 C C . PHE D 2 6 ? 21.564 -49.537 -27.895 1.00 29.46 6 PHE D C 1
ATOM 10221 O O . PHE D 2 6 ? 21.275 -49.952 -26.773 1.00 29.90 6 PHE D O 1
ATOM 10229 N N . ASP D 2 7 ? 20.841 -49.831 -28.982 1.00 32.56 7 ASP D N 1
ATOM 10230 C CA . ASP D 2 7 ? 19.586 -50.570 -28.869 1.00 36.61 7 ASP D CA 1
ATOM 10231 C C . ASP D 2 7 ? 19.773 -51.933 -28.212 1.00 34.03 7 ASP D C 1
ATOM 10232 O O . ASP D 2 7 ? 18.912 -52.368 -27.437 1.00 33.23 7 ASP D O 1
ATOM 10237 N N . GLN D 2 8 ? 20.869 -52.637 -28.524 1.00 30.16 8 GLN D N 1
ATOM 10238 C CA . GLN D 2 8 ? 21.089 -53.945 -27.903 1.00 30.19 8 GLN D CA 1
ATOM 10239 C C . GLN D 2 8 ? 21.162 -53.844 -26.384 1.00 32.09 8 GLN D C 1
ATOM 10240 O O . GLN D 2 8 ? 20.626 -54.704 -25.674 1.00 29.90 8 GLN D O 1
ATOM 10246 N N . PHE D 2 9 ? 21.829 -52.808 -25.863 1.00 27.33 9 PHE D N 1
ATOM 10247 C CA . PHE D 2 9 ? 21.874 -52.628 -24.415 1.00 23.29 9 PHE D CA 1
ATOM 10248 C C . PHE D 2 9 ? 20.485 -52.324 -23.851 1.00 25.86 9 PHE D C 1
ATOM 10249 O O . PHE D 2 9 ? 20.134 -52.790 -22.762 1.00 26.02 9 PHE D O 1
ATOM 10257 N N . LYS D 2 10 ? 19.687 -51.539 -24.574 1.00 30.19 10 LYS D N 1
ATOM 10258 C CA . LYS D 2 10 ? 18.334 -51.237 -24.115 1.00 27.60 10 LYS D CA 1
ATOM 10259 C C . LYS D 2 10 ? 17.468 -52.491 -24.116 1.00 36.09 10 LYS D C 1
ATOM 10260 O O . LYS D 2 10 ? 16.707 -52.731 -23.172 1.00 29.43 10 LYS D O 1
ATOM 10266 N N . THR D 2 11 ? 17.575 -53.302 -25.172 1.00 31.17 11 THR D N 1
ATOM 10267 C CA . THR D 2 11 ? 16.851 -54.570 -25.224 1.00 30.34 11 THR D CA 1
ATOM 10268 C C . THR D 2 11 ? 17.247 -55.479 -24.062 1.00 31.21 11 THR D C 1
ATOM 10269 O O . THR D 2 11 ? 16.384 -56.044 -23.379 1.00 33.11 11 THR D O 1
ATOM 10273 N N . TRP D 2 12 ? 18.553 -55.630 -23.822 1.00 26.99 12 TRP D N 1
ATOM 10274 C CA . TRP D 2 12 ? 19.018 -56.469 -22.716 1.00 25.43 12 TRP D CA 1
ATOM 10275 C C . TRP D 2 12 ? 18.458 -55.994 -21.379 1.00 33.04 12 TRP D C 1
ATOM 10276 O O . TRP D 2 12 ? 18.123 -56.809 -20.510 1.00 30.92 12 TRP D O 1
ATOM 10287 N N . TYR D 2 13 ? 18.381 -54.680 -21.179 1.00 26.19 13 TYR D N 1
ATOM 10288 C CA . TYR D 2 13 ? 17.816 -54.148 -19.947 1.00 29.10 13 TYR D CA 1
ATOM 10289 C C . TYR D 2 13 ? 16.335 -54.491 -19.837 1.00 30.95 13 TYR D C 1
ATOM 10290 O O . TYR D 2 13 ? 15.899 -55.100 -18.852 1.00 28.19 13 TYR D O 1
ATOM 10299 N N . GLU D 2 14 ? 15.556 -54.146 -20.867 1.00 28.91 14 GLU D N 1
ATOM 10300 C CA . GLU D 2 14 ? 14.111 -54.349 -20.820 1.00 31.35 14 GLU D CA 1
ATOM 10301 C C . GLU D 2 14 ? 13.749 -55.829 -20.798 1.00 33.86 14 GLU D C 1
ATOM 10302 O O . GLU D 2 14 ? 12.751 -56.214 -20.177 1.00 34.90 14 GLU D O 1
ATOM 10308 N N . LYS D 2 15 ? 14.562 -56.670 -21.432 1.00 30.55 15 LYS D N 1
ATOM 10309 C CA . LYS D 2 15 ? 14.307 -58.101 -21.544 1.00 32.49 15 LYS D CA 1
ATOM 10310 C C . LYS D 2 15 ? 15.317 -58.917 -20.741 1.00 32.41 15 LYS D C 1
ATOM 10311 O O . LYS D 2 15 ? 15.680 -60.029 -21.134 1.00 28.47 15 LYS D O 1
ATOM 10317 N N . ARG D 2 16 ? 15.778 -58.371 -19.608 1.00 28.22 16 ARG D N 1
ATOM 10318 C CA . ARG D 2 16 ? 16.838 -59.025 -18.845 1.00 27.51 16 ARG D CA 1
ATOM 10319 C C . ARG D 2 16 ? 16.444 -60.430 -18.411 1.00 23.45 16 ARG D C 1
ATOM 10320 O O . ARG D 2 16 ? 17.286 -61.334 -18.375 1.00 27.81 16 ARG D O 1
ATOM 10328 N N . HIS D 2 17 ? 15.176 -60.635 -18.075 1.00 27.09 17 HIS D N 1
ATOM 10329 C CA . HIS D 2 17 ? 14.782 -61.929 -17.538 1.00 27.90 17 HIS D CA 1
ATOM 10330 C C . HIS D 2 17 ? 14.706 -62.964 -18.656 1.00 32.09 17 HIS D C 1
ATOM 10331 O O . HIS D 2 17 ? 15.170 -64.100 -18.493 1.00 29.16 17 HIS D O 1
ATOM 10338 N N . ASP D 2 18 ? 14.148 -62.572 -19.809 1.00 30.77 18 ASP D N 1
ATOM 10339 C CA . ASP D 2 18 ? 14.172 -63.443 -20.983 1.00 32.85 18 ASP D CA 1
ATOM 10340 C C . ASP D 2 18 ? 15.601 -63.784 -21.385 1.00 27.81 18 ASP D C 1
ATOM 10341 O O . ASP D 2 18 ? 15.881 -64.911 -21.808 1.00 31.17 18 ASP D O 1
ATOM 10346 N N . TYR D 2 19 ? 16.518 -62.823 -21.270 1.00 26.55 19 TYR D N 1
ATOM 10347 C CA . TYR D 2 19 ? 17.924 -63.113 -21.549 1.00 32.54 19 TYR D CA 1
ATOM 10348 C C . TYR D 2 19 ? 18.447 -64.235 -20.664 1.00 25.67 19 TYR D C 1
ATOM 10349 O O . TYR D 2 19 ? 19.105 -65.161 -21.150 1.00 27.71 19 TYR D O 1
ATOM 10358 N N . ALA D 2 20 ? 18.177 -64.159 -19.358 1.00 25.20 20 ALA D N 1
ATOM 10359 C CA . ALA D 2 20 ? 18.731 -65.138 -18.428 1.00 24.20 20 ALA D CA 1
ATOM 10360 C C . ALA D 2 20 ? 18.173 -66.528 -18.697 1.00 27.48 20 ALA D C 1
ATOM 10361 O O . ALA D 2 20 ? 18.914 -67.515 -18.677 1.00 26.81 20 ALA D O 1
ATOM 10363 N N . ARG D 2 21 ? 16.868 -66.629 -18.947 1.00 26.22 21 ARG D N 1
ATOM 10364 C CA . ARG D 2 21 ? 16.286 -67.938 -19.224 1.00 26.43 21 ARG D CA 1
ATOM 10365 C C . ARG D 2 21 ? 16.880 -68.549 -20.485 1.00 31.65 21 ARG D C 1
ATOM 10366 O O . ARG D 2 21 ? 17.137 -69.759 -20.539 1.00 34.72 21 ARG D O 1
ATOM 10374 N N . ASP D 2 22 ? 17.101 -67.729 -21.515 1.00 32.20 22 ASP D N 1
ATOM 10375 C CA . ASP D 2 22 ? 17.683 -68.241 -22.750 1.00 34.89 22 ASP D CA 1
ATOM 10376 C C . ASP D 2 22 ? 19.162 -68.549 -22.576 1.00 31.33 22 ASP D C 1
ATOM 10377 O O . ASP D 2 22 ? 19.682 -69.469 -23.212 1.00 31.95 22 ASP D O 1
ATOM 10382 N N . TRP D 2 23 ? 19.855 -67.795 -21.729 1.00 31.12 23 TRP D N 1
ATOM 10383 C CA . TRP D 2 23 ? 21.230 -68.145 -21.405 1.00 28.13 23 TRP D CA 1
ATOM 10384 C C . TRP D 2 23 ? 21.314 -69.541 -20.797 1.00 34.97 23 TRP D C 1
ATOM 10385 O O . TRP D 2 23 ? 22.197 -70.330 -21.156 1.00 29.83 23 TRP D O 1
ATOM 10396 N N . LYS D 2 24 ? 20.367 -69.885 -19.918 1.00 28.63 24 LYS D N 1
ATOM 10397 C CA . LYS D 2 24 ? 20.367 -71.211 -19.300 1.00 34.16 24 LYS D CA 1
ATOM 10398 C C . LYS D 2 24 ? 20.174 -72.308 -20.337 1.00 31.70 24 LYS D C 1
ATOM 10399 O O . LYS D 2 24 ? 20.856 -73.344 -20.301 1.00 35.36 24 LYS D O 1
ATOM 10405 N N . VAL D 2 25 ? 19.232 -72.114 -21.255 1.00 34.88 25 VAL D N 1
ATOM 10406 C CA . VAL D 2 25 ? 18.996 -73.127 -22.276 1.00 37.87 25 VAL D CA 1
ATOM 10407 C C . VAL D 2 25 ? 20.201 -73.257 -23.203 1.00 37.83 25 VAL D C 1
ATOM 10408 O O . VAL D 2 25 ? 20.537 -74.359 -23.650 1.00 45.27 25 VAL D O 1
ATOM 10412 N N . ARG D 2 26 ? 20.892 -72.144 -23.476 1.00 39.31 26 ARG D N 1
ATOM 10413 C CA . ARG D 2 26 ? 22.033 -72.189 -24.387 1.00 37.49 26 ARG D CA 1
ATOM 10414 C C . ARG D 2 26 ? 23.231 -72.873 -23.743 1.00 44.49 26 ARG D C 1
ATOM 10415 O O . ARG D 2 26 ? 23.953 -73.627 -24.405 1.00 45.06 26 ARG D O 1
ATOM 10423 N N . THR D 2 27 ? 23.461 -72.614 -22.456 1.00 40.83 27 THR D N 1
ATOM 10424 C CA . THR D 2 27 ? 24.671 -73.040 -21.770 1.00 41.52 27 THR D CA 1
ATOM 10425 C C . THR D 2 27 ? 24.479 -74.219 -20.832 1.00 35.88 27 THR D C 1
ATOM 10426 O O . THR D 2 27 ? 25.458 -74.904 -20.526 1.00 44.08 27 THR D O 1
ATOM 10430 N N . GLY D 2 28 ? 23.261 -74.471 -20.361 1.00 44.58 28 GLY D N 1
ATOM 10431 C CA . GLY D 2 28 ? 23.087 -75.442 -19.298 1.00 39.04 28 GLY D CA 1
ATOM 10432 C C . GLY D 2 28 ? 23.612 -75.008 -17.949 1.00 36.63 28 GLY D C 1
ATOM 10433 O O . GLY D 2 28 ? 23.703 -75.836 -17.040 1.00 42.62 28 GLY D O 1
ATOM 10434 N N . GLY D 2 29 ? 23.980 -73.726 -17.789 1.00 37.15 29 GLY D N 1
ATOM 10435 C CA . GLY D 2 29 ? 24.535 -73.254 -16.538 1.00 30.08 29 GLY D CA 1
ATOM 10436 C C . GLY D 2 29 ? 23.488 -72.722 -15.569 1.00 32.30 29 GLY D C 1
ATOM 10437 O O . GLY D 2 29 ? 22.317 -72.552 -15.918 1.00 36.37 29 GLY D O 1
ATOM 10438 N N . GLN D 2 30 ? 23.939 -72.493 -14.337 1.00 30.25 30 GLN D N 1
ATOM 10439 C CA . GLN D 2 30 ? 23.124 -71.938 -13.265 1.00 25.26 30 GLN D CA 1
ATOM 10440 C C . GLN D 2 30 ? 23.146 -70.412 -13.333 1.00 25.67 30 GLN D C 1
ATOM 10441 O O . GLN D 2 30 ? 24.112 -69.808 -13.802 1.00 25.16 30 GLN D O 1
ATOM 10447 N N . VAL D 2 31 ? 22.077 -69.790 -12.837 1.00 26.36 31 VAL D N 1
ATOM 10448 C CA . VAL D 2 31 ? 21.997 -68.337 -12.698 1.00 21.90 31 VAL D CA 1
ATOM 10449 C C . VAL D 2 31 ? 22.009 -67.976 -11.217 1.00 19.72 31 VAL D C 1
ATOM 10450 O O . VAL D 2 31 ? 21.395 -68.670 -10.393 1.00 20.40 31 VAL D O 1
ATOM 10454 N N . VAL D 2 32 ? 22.739 -66.920 -10.877 1.00 19.64 32 VAL D N 1
ATOM 10455 C CA . VAL D 2 32 ? 22.878 -66.515 -9.486 1.00 17.89 32 VAL D CA 1
ATOM 10456 C C . VAL D 2 32 ? 22.455 -65.063 -9.363 1.00 18.54 32 VAL D C 1
ATOM 10457 O O . VAL D 2 32 ? 23.013 -64.195 -10.036 1.00 18.41 32 VAL D O 1
ATOM 10461 N N . ALA D 2 33 ? 21.447 -64.810 -8.529 1.00 18.88 33 ALA D N 1
ATOM 10462 C CA . ALA D 2 33 ? 21.065 -63.442 -8.222 1.00 17.89 33 ALA D CA 1
ATOM 10463 C C . ALA D 2 33 ? 22.116 -62.840 -7.292 1.00 17.38 33 ALA D C 1
ATOM 10464 O O . ALA D 2 33 ? 22.376 -63.388 -6.207 1.00 19.28 33 ALA D O 1
ATOM 10466 N N . THR D 2 34 ? 22.736 -61.747 -7.729 1.00 19.67 34 THR D N 1
ATOM 10467 C CA . THR D 2 34 ? 23.750 -61.065 -6.935 1.00 20.64 34 THR D CA 1
ATOM 10468 C C . THR D 2 34 ? 23.214 -59.758 -6.365 1.00 18.41 34 THR D C 1
ATOM 10469 O O . THR D 2 34 ? 22.303 -59.139 -6.915 1.00 18.89 34 THR D O 1
ATOM 10473 N N . MET D 2 35 ? 23.779 -59.384 -5.234 1.00 18.34 35 MET D N 1
ATOM 10474 C CA . MET D 2 35 ? 23.405 -58.182 -4.513 1.00 18.20 35 MET D CA 1
ATOM 10475 C C . MET D 2 35 ? 24.662 -57.435 -4.121 1.00 18.82 35 MET D C 1
ATOM 10476 O O . MET D 2 35 ? 25.633 -58.035 -3.660 1.00 20.98 35 MET D O 1
ATOM 10481 N N . CYS D 2 36 ? 24.622 -56.118 -4.309 1.00 21.87 36 CYS D N 1
ATOM 10482 C CA . CYS D 2 36 ? 25.783 -55.245 -4.136 1.00 22.69 36 CYS D CA 1
ATOM 10483 C C . CYS D 2 36 ? 26.882 -55.477 -5.167 1.00 21.44 36 CYS D C 1
ATOM 10484 O O . CYS D 2 36 ? 27.229 -56.617 -5.532 1.00 21.69 36 CYS D O 1
ATOM 10487 N N . THR D 2 37 ? 27.464 -54.391 -5.612 1.00 17.82 37 THR D N 1
ATOM 10488 C CA . THR D 2 37 ? 28.471 -54.471 -6.648 1.00 17.19 37 THR D CA 1
ATOM 10489 C C . THR D 2 37 ? 29.786 -55.049 -6.157 1.00 17.57 37 THR D C 1
ATOM 10490 O O . THR D 2 37 ? 30.694 -55.236 -6.963 1.00 17.50 37 THR D O 1
ATOM 10494 N N . TYR D 2 38 ? 29.935 -55.323 -4.867 1.00 17.64 38 TYR D N 1
ATOM 10495 C CA . TYR D 2 38 ? 31.151 -55.961 -4.380 1.00 17.13 38 TYR D CA 1
ATOM 10496 C C . TYR D 2 38 ? 31.151 -57.473 -4.588 1.00 18.01 38 TYR D C 1
ATOM 10497 O O . TYR D 2 38 ? 32.143 -58.112 -4.251 1.00 16.49 38 TYR D O 1
ATOM 10506 N N . THR D 2 39 ? 30.099 -58.050 -5.141 1.00 17.92 39 THR D N 1
ATOM 10507 C CA . THR D 2 39 ? 30.098 -59.493 -5.379 1.00 19.76 39 THR D CA 1
ATOM 10508 C C . THR D 2 39 ? 31.312 -59.883 -6.225 1.00 18.64 39 THR D C 1
ATOM 10509 O O . THR D 2 39 ? 31.550 -59.273 -7.266 1.00 17.59 39 THR D O 1
ATOM 10513 N N . PRO D 2 40 ? 32.092 -60.895 -5.828 1.00 17.29 40 PRO D N 1
ATOM 10514 C CA . PRO D 2 40 ? 33.272 -61.269 -6.640 1.00 19.76 40 PRO D CA 1
ATOM 10515 C C . PRO D 2 40 ? 32.854 -62.131 -7.826 1.00 18.09 40 PRO D C 1
ATOM 10516 O O . PRO D 2 40 ? 32.903 -63.361 -7.816 1.00 19.28 40 PRO D O 1
ATOM 10520 N N . GLU D 2 41 ? 32.382 -61.464 -8.863 1.00 19.08 41 GLU D N 1
ATOM 10521 C CA . GLU D 2 41 ? 31.677 -62.243 -9.860 1.00 22.72 41 GLU D CA 1
ATOM 10522 C C . GLU D 2 41 ? 32.615 -63.100 -10.692 1.00 18.98 41 GLU D C 1
ATOM 10523 O O . GLU D 2 41 ? 32.140 -64.055 -11.314 1.00 21.83 41 GLU D O 1
ATOM 10529 N N . GLU D 2 42 ? 33.933 -62.844 -10.635 1.00 16.92 42 GLU D N 1
ATOM 10530 C CA . GLU D 2 42 ? 34.901 -63.730 -11.285 1.00 18.65 42 GLU D CA 1
ATOM 10531 C C . GLU D 2 42 ? 34.728 -65.178 -10.828 1.00 18.37 42 GLU D C 1
ATOM 10532 O O . GLU D 2 42 ? 34.847 -66.119 -11.629 1.00 21.36 42 GLU D O 1
ATOM 10538 N N . LEU D 2 43 ? 34.452 -65.373 -9.544 1.00 17.91 43 LEU D N 1
ATOM 10539 C CA . LEU D 2 43 ? 34.274 -66.717 -9.008 1.00 17.50 43 LEU D CA 1
ATOM 10540 C C . LEU D 2 43 ? 33.029 -67.386 -9.573 1.00 19.45 43 LEU D C 1
ATOM 10541 O O . LEU D 2 43 ? 33.038 -68.586 -9.863 1.00 18.28 43 LEU D O 1
ATOM 10546 N N . LEU D 2 44 ? 31.939 -66.639 -9.705 1.00 20.09 44 LEU D N 1
ATOM 10547 C CA . LEU D 2 44 ? 30.707 -67.202 -10.246 1.00 22.20 44 LEU D CA 1
ATOM 10548 C C . LEU D 2 44 ? 30.865 -67.545 -11.723 1.00 19.06 44 LEU D C 1
ATOM 10549 O O . LEU D 2 44 ? 30.431 -68.616 -12.175 1.00 20.53 44 LEU D O 1
ATOM 10554 N N . ILE D 2 45 ? 31.519 -66.668 -12.480 1.00 18.98 45 ILE D N 1
ATOM 10555 C CA . ILE D 2 45 ? 31.784 -66.937 -13.887 1.00 19.89 45 ILE D CA 1
ATOM 10556 C C . ILE D 2 45 ? 32.665 -68.172 -14.020 1.00 21.34 45 ILE D C 1
ATOM 10557 O O . ILE D 2 45 ? 32.402 -69.051 -14.846 1.00 23.20 45 ILE D O 1
ATOM 10562 N N . ALA D 2 46 ? 33.716 -68.262 -13.195 1.00 20.63 46 ALA D N 1
ATOM 10563 C CA . ALA D 2 46 ? 34.607 -69.424 -13.256 1.00 20.96 46 ALA D CA 1
ATOM 10564 C C . ALA D 2 46 ? 33.869 -70.712 -12.911 1.00 24.21 46 ALA D C 1
ATOM 10565 O O . ALA D 2 46 ? 34.198 -71.784 -13.451 1.00 25.28 46 ALA D O 1
ATOM 10567 N N . ALA D 2 47 ? 32.838 -70.616 -12.070 1.00 22.08 47 ALA D N 1
ATOM 10568 C CA . ALA D 2 47 ? 32.005 -71.765 -11.699 1.00 21.82 47 ALA D CA 1
ATOM 10569 C C . ALA D 2 47 ? 30.944 -72.089 -12.750 1.00 27.74 47 ALA D C 1
ATOM 10570 O O . ALA D 2 47 ? 30.088 -72.942 -12.494 1.00 30.06 47 ALA D O 1
ATOM 10572 N N . GLY D 2 48 ? 30.971 -71.413 -13.905 1.00 25.00 48 GLY D N 1
ATOM 10573 C CA . GLY D 2 48 ? 30.043 -71.692 -14.993 1.00 23.17 48 GLY D CA 1
ATOM 10574 C C . GLY D 2 48 ? 28.683 -71.044 -14.862 1.00 22.59 48 GLY D C 1
ATOM 10575 O O . GLY D 2 48 ? 27.736 -71.458 -15.540 1.00 24.79 48 GLY D O 1
ATOM 10576 N N . MET D 2 49 ? 28.553 -70.037 -14.011 1.00 21.27 49 MET D N 1
ATOM 10577 C CA . MET D 2 49 ? 27.271 -69.420 -13.714 1.00 20.52 49 MET D CA 1
ATOM 10578 C C . MET D 2 49 ? 27.145 -68.038 -14.345 1.00 22.86 49 MET D C 1
ATOM 10579 O O . MET D 2 49 ? 28.137 -67.395 -14.700 1.00 24.81 49 MET D O 1
ATOM 10584 N N . LEU D 2 50 ? 25.891 -67.589 -14.465 1.00 20.35 50 LEU D N 1
ATOM 10585 C CA . LEU D 2 50 ? 25.572 -66.236 -14.906 1.00 19.45 50 LEU D CA 1
ATOM 10586 C C . LEU D 2 50 ? 25.209 -65.386 -13.695 1.00 20.33 50 LEU D C 1
ATOM 10587 O O . LEU D 2 50 ? 24.157 -65.619 -13.083 1.00 21.94 50 LEU D O 1
ATOM 10592 N N . PRO D 2 51 ? 26.030 -64.416 -13.302 1.00 19.60 51 PRO D N 1
ATOM 10593 C CA . PRO D 2 51 ? 25.622 -63.508 -12.218 1.00 18.22 51 PRO D CA 1
ATOM 10594 C C . PRO D 2 51 ? 24.657 -62.477 -12.788 1.00 20.71 51 PRO D C 1
ATOM 10595 O O . PRO D 2 51 ? 24.931 -61.866 -13.826 1.00 20.88 51 PRO D O 1
ATOM 10599 N N . VAL D 2 52 ? 23.517 -62.289 -12.112 1.00 19.53 52 VAL D N 1
ATOM 10600 C CA . VAL D 2 52 ? 22.555 -61.260 -12.505 1.00 19.77 52 VAL D CA 1
ATOM 10601 C C . VAL D 2 52 ? 22.274 -60.389 -11.288 1.00 18.93 52 VAL D C 1
ATOM 10602 O O . VAL D 2 52 ? 21.761 -60.873 -10.274 1.00 20.66 52 VAL D O 1
ATOM 10606 N N . ARG D 2 53 ? 22.622 -59.106 -11.379 1.00 18.48 53 ARG D N 1
ATOM 10607 C CA . ARG D 2 53 ? 22.400 -58.210 -10.256 1.00 19.88 53 ARG D CA 1
ATOM 10608 C C . ARG D 2 53 ? 20.918 -57.943 -10.054 1.00 18.70 53 ARG D C 1
ATOM 10609 O O . ARG D 2 53 ? 20.215 -57.546 -10.982 1.00 21.27 53 ARG D O 1
ATOM 10617 N N . VAL D 2 54 ? 20.449 -58.135 -8.823 1.00 20.65 54 VAL D N 1
ATOM 10618 C CA . VAL D 2 54 ? 19.073 -57.785 -8.490 1.00 19.47 54 VAL D CA 1
ATOM 10619 C C . VAL D 2 54 ? 18.938 -56.272 -8.509 1.00 21.54 54 VAL D C 1
ATOM 10620 O O . VAL D 2 54 ? 19.754 -55.545 -7.921 1.00 21.60 54 VAL D O 1
ATOM 10624 N N . LEU D 2 55 ? 17.926 -55.789 -9.221 1.00 23.49 55 LEU D N 1
ATOM 10625 C CA . LEU D 2 55 ? 17.590 -54.379 -9.222 1.00 23.47 55 LEU D CA 1
ATOM 10626 C C . LEU D 2 55 ? 16.090 -54.248 -9.016 1.00 22.12 55 LEU D C 1
ATOM 10627 O O . LEU D 2 55 ? 15.337 -55.220 -9.147 1.00 27.61 55 LEU D O 1
ATOM 10632 N N . GLY D 2 56 ? 15.672 -53.038 -8.676 1.00 30.20 56 GLY D N 1
ATOM 10633 C CA . GLY D 2 56 ? 14.266 -52.766 -8.500 1.00 27.78 56 GLY D CA 1
ATOM 10634 C C . GLY D 2 56 ? 13.541 -52.588 -9.815 1.00 29.58 56 GLY D C 1
ATOM 10635 O O . GLY D 2 56 ? 14.135 -52.537 -10.893 1.00 32.48 56 GLY D O 1
ATOM 10636 N N . ALA D 2 57 ? 12.216 -52.529 -9.713 1.00 24.22 57 ALA D N 1
ATOM 10637 C CA . ALA D 2 57 ? 11.364 -52.319 -10.871 1.00 24.96 57 ALA D CA 1
ATOM 10638 C C . ALA D 2 57 ? 10.793 -50.916 -10.930 1.00 26.97 57 ALA D C 1
ATOM 10639 O O . ALA D 2 57 ? 10.168 -50.559 -11.935 1.00 30.29 57 ALA D O 1
ATOM 10641 N N . HIS D 2 58 ? 10.978 -50.119 -9.883 1.00 23.95 58 HIS D N 1
ATOM 10642 C CA . HIS D 2 58 ? 10.484 -48.743 -9.867 1.00 28.52 58 HIS D CA 1
ATOM 10643 C C . HIS D 2 58 ? 8.984 -48.681 -10.155 1.00 28.82 58 HIS D C 1
ATOM 10644 O O . HIS D 2 58 ? 8.505 -47.820 -10.896 1.00 31.84 58 HIS D O 1
ATOM 10651 N N . GLU D 2 59 ? 8.234 -49.594 -9.551 1.00 29.38 59 GLU D N 1
ATOM 10652 C CA . GLU D 2 59 ? 6.784 -49.628 -9.658 1.00 31.68 59 GLU D CA 1
ATOM 10653 C C . GLU D 2 59 ? 6.195 -49.884 -8.280 1.00 32.84 59 GLU D C 1
ATOM 10654 O O . GLU D 2 59 ? 6.895 -50.354 -7.374 1.00 29.30 59 GLU D O 1
ATOM 10660 N N . PRO D 2 60 ? 4.914 -49.577 -8.087 1.00 35.58 60 PRO D N 1
ATOM 10661 C CA . PRO D 2 60 ? 4.298 -49.809 -6.775 1.00 37.85 60 PRO D CA 1
ATOM 10662 C C . PRO D 2 60 ? 4.326 -51.281 -6.396 1.00 36.24 60 PRO D C 1
ATOM 10663 O O . PRO D 2 60 ? 4.161 -52.169 -7.237 1.00 35.57 60 PRO D O 1
ATOM 10667 N N . GLN D 2 61 ? 4.553 -51.528 -5.111 1.00 34.21 61 GLN D N 1
ATOM 10668 C CA . GLN D 2 61 ? 4.587 -52.881 -4.587 1.00 35.38 61 GLN D CA 1
ATOM 10669 C C . GLN D 2 61 ? 4.239 -52.834 -3.109 1.00 35.43 61 GLN D C 1
ATOM 10670 O O . GLN D 2 61 ? 4.521 -51.850 -2.420 1.00 38.03 61 GLN D O 1
ATOM 10676 N N A ASN D 2 62 ? 3.601 -53.920 -2.653 0.53 37.97 62 ASN D N 1
ATOM 10677 N N B ASN D 2 62 ? 3.661 -53.915 -2.605 0.47 37.96 62 ASN D N 1
ATOM 10678 C CA A ASN D 2 62 ? 3.182 -54.100 -1.273 0.53 37.93 62 ASN D CA 1
ATOM 10679 C CA B ASN D 2 62 ? 3.385 -54.013 -1.182 0.47 37.77 62 ASN D CA 1
ATOM 10680 C C A ASN D 2 62 ? 3.813 -55.317 -0.607 0.53 37.34 62 ASN D C 1
ATOM 10681 C C B ASN D 2 62 ? 3.862 -55.318 -0.571 0.47 37.29 62 ASN D C 1
ATOM 10682 O O A ASN D 2 62 ? 3.746 -55.430 0.624 0.53 41.02 62 ASN D O 1
ATOM 10683 O O B ASN D 2 62 ? 3.732 -55.500 0.646 0.47 40.84 62 ASN D O 1
ATOM 10692 N N . VAL D 2 63 ? 4.416 -56.225 -1.377 1.00 34.82 63 VAL D N 1
ATOM 10693 C CA . VAL D 2 63 ? 4.789 -57.543 -0.876 1.00 32.66 63 VAL D CA 1
ATOM 10694 C C . VAL D 2 63 ? 5.857 -57.521 0.203 1.00 30.13 63 VAL D C 1
ATOM 10695 O O . VAL D 2 63 ? 6.019 -58.529 0.903 1.00 31.39 63 VAL D O 1
ATOM 10699 N N . THR D 2 64 ? 6.584 -56.417 0.375 1.00 25.83 64 THR D N 1
ATOM 10700 C CA . THR D 2 64 ? 7.692 -56.424 1.330 1.00 24.47 64 THR D CA 1
ATOM 10701 C C . THR D 2 64 ? 7.301 -55.978 2.732 1.00 25.04 64 THR D C 1
ATOM 10702 O O . THR D 2 64 ? 8.110 -56.137 3.648 1.00 23.57 64 THR D O 1
ATOM 10706 N N . GLU D 2 65 ? 6.118 -55.394 2.912 1.00 27.84 65 GLU D N 1
ATOM 10707 C CA . GLU D 2 65 ? 5.720 -54.899 4.229 1.00 28.81 65 GLU D CA 1
ATOM 10708 C C . GLU D 2 65 ? 5.869 -55.919 5.353 1.00 28.32 65 GLU D C 1
ATOM 10709 O O . GLU D 2 65 ? 6.302 -55.525 6.449 1.00 28.14 65 GLU D O 1
ATOM 10715 N N . PRO D 2 66 ? 5.559 -57.209 5.175 1.00 24.32 66 PRO D N 1
ATOM 10716 C CA . PRO D 2 66 ? 5.780 -58.171 6.274 1.00 24.66 66 PRO D CA 1
ATOM 10717 C C . PRO D 2 66 ? 7.242 -58.521 6.521 1.00 24.15 66 PRO D C 1
ATOM 10718 O O . PRO D 2 66 ? 7.537 -59.214 7.511 1.00 26.66 66 PRO D O 1
ATOM 10722 N N . HIS D 2 67 ? 8.149 -58.102 5.645 1.00 20.93 67 HIS D N 1
ATOM 10723 C CA . HIS D 2 67 ? 9.544 -58.541 5.664 1.00 20.70 67 HIS D CA 1
ATOM 10724 C C . HIS D 2 67 ? 10.543 -57.457 6.001 1.00 22.15 67 HIS D C 1
ATOM 10725 O O . HIS D 2 67 ? 11.540 -57.747 6.665 1.00 24.30 67 HIS D O 1
ATOM 10732 N N . ILE D 2 68 ? 10.337 -56.227 5.529 1.00 23.91 68 ILE D N 1
ATOM 10733 C CA . ILE D 2 68 ? 11.262 -55.122 5.768 1.00 22.42 68 ILE D CA 1
ATOM 10734 C C . ILE D 2 68 ? 10.456 -53.917 6.231 1.00 23.18 68 ILE D C 1
ATOM 10735 O O . ILE D 2 68 ? 9.507 -53.495 5.558 1.00 23.83 68 ILE D O 1
ATOM 10740 N N . PHE D 2 69 ? 10.820 -53.381 7.386 1.00 20.89 69 PHE D N 1
ATOM 10741 C CA . PHE D 2 69 ? 10.160 -52.206 7.926 1.00 21.36 69 PHE D CA 1
ATOM 10742 C C . PHE D 2 69 ? 10.386 -50.982 7.033 1.00 19.43 69 PHE D C 1
ATOM 10743 O O . PHE D 2 69 ? 11.445 -50.814 6.420 1.00 20.74 69 PHE D O 1
ATOM 10751 N N . GLY D 2 70 ? 9.363 -50.123 6.963 1.00 20.86 70 GLY D N 1
ATOM 10752 C CA . GLY D 2 70 ? 9.342 -48.985 6.055 1.00 23.56 70 GLY D CA 1
ATOM 10753 C C . GLY D 2 70 ? 10.314 -47.865 6.366 1.00 23.34 70 GLY D C 1
ATOM 10754 O O . GLY D 2 70 ? 10.337 -46.881 5.613 1.00 23.24 70 GLY D O 1
ATOM 10755 N N . MET D 2 71 ? 11.103 -47.958 7.443 1.00 20.91 71 MET D N 1
ATOM 10756 C CA . MET D 2 71 ? 12.140 -46.957 7.649 1.00 18.83 71 MET D CA 1
ATOM 10757 C C . MET D 2 71 ? 13.341 -47.217 6.764 1.00 18.18 71 MET D C 1
ATOM 10758 O O . MET D 2 71 ? 14.287 -46.423 6.790 1.00 20.18 71 MET D O 1
ATOM 10763 N N . PHE D 2 72 ? 13.373 -48.330 6.046 1.00 20.01 72 PHE D N 1
ATOM 10764 C CA . PHE D 2 72 ? 14.538 -48.668 5.249 1.00 17.64 72 PHE D CA 1
ATOM 10765 C C . PHE D 2 72 ? 14.297 -48.225 3.810 1.00 18.59 72 PHE D C 1
ATOM 10766 O O . PHE D 2 72 ? 13.178 -47.885 3.419 1.00 20.51 72 PHE D O 1
ATOM 10774 N N . CYS D 2 73 ? 15.376 -48.188 3.032 1.00 17.13 73 CYS D N 1
ATOM 10775 C CA . CYS D 2 73 ? 15.375 -47.463 1.775 1.00 17.49 73 CYS D CA 1
ATOM 10776 C C . CYS D 2 73 ? 14.448 -48.113 0.746 1.00 16.76 73 CYS D C 1
ATOM 10777 O O . CYS D 2 73 ? 14.183 -49.323 0.795 1.00 18.66 73 CYS D O 1
ATOM 10780 N N . PRO D 2 74 ? 13.978 -47.332 -0.216 1.00 18.37 74 PRO D N 1
ATOM 10781 C CA . PRO D 2 74 ? 13.142 -47.901 -1.286 1.00 21.19 74 PRO D CA 1
ATOM 10782 C C . PRO D 2 74 ? 13.856 -48.970 -2.089 1.00 23.84 74 PRO D C 1
ATOM 10783 O O . PRO D 2 74 ? 13.211 -49.935 -2.516 1.00 23.31 74 PRO D O 1
ATOM 10787 N N . PHE D 2 75 ? 15.170 -48.841 -2.287 1.00 21.82 75 PHE D N 1
ATOM 10788 C CA . PHE D 2 75 ? 15.883 -49.774 -3.153 1.00 23.00 75 PHE D CA 1
ATOM 10789 C C . PHE D 2 75 ? 15.919 -51.172 -2.545 1.00 21.31 75 PHE D C 1
ATOM 10790 O O . PHE D 2 75 ? 15.695 -52.164 -3.252 1.00 21.76 75 PHE D O 1
ATOM 10798 N N . CYS D 2 76 ? 16.193 -51.282 -1.241 1.00 19.77 76 CYS D N 1
ATOM 10799 C CA . CYS D 2 76 ? 16.260 -52.614 -0.637 1.00 17.40 76 CYS D CA 1
ATOM 10800 C C . CYS D 2 76 ? 14.895 -53.293 -0.649 1.00 20.90 76 CYS D C 1
ATOM 10801 O O . CYS D 2 76 ? 14.801 -54.525 -0.759 1.00 20.53 76 CYS D O 1
ATOM 10804 N N . ARG D 2 77 ? 13.828 -52.504 -0.529 1.00 20.32 77 ARG D N 1
ATOM 10805 C CA . ARG D 2 77 ? 12.472 -53.045 -0.574 1.00 20.91 77 ARG D CA 1
ATOM 10806 C C . ARG D 2 77 ? 12.066 -53.414 -1.995 1.00 19.69 77 ARG D C 1
ATOM 10807 O O . ARG D 2 77 ? 11.549 -54.513 -2.231 1.00 22.61 77 ARG D O 1
ATOM 10815 N N . ASP D 2 78 ? 12.303 -52.508 -2.953 1.00 18.97 78 ASP D N 1
ATOM 10816 C CA . ASP D 2 78 ? 12.006 -52.787 -4.356 1.00 18.21 78 ASP D CA 1
ATOM 10817 C C . ASP D 2 78 ? 12.766 -54.025 -4.824 1.00 19.02 78 ASP D C 1
ATOM 10818 O O . ASP D 2 78 ? 12.205 -54.884 -5.520 1.00 22.53 78 ASP D O 1
ATOM 10823 N N . SER D 2 79 ? 14.049 -54.135 -4.457 1.00 19.41 79 SER D N 1
ATOM 10824 C CA .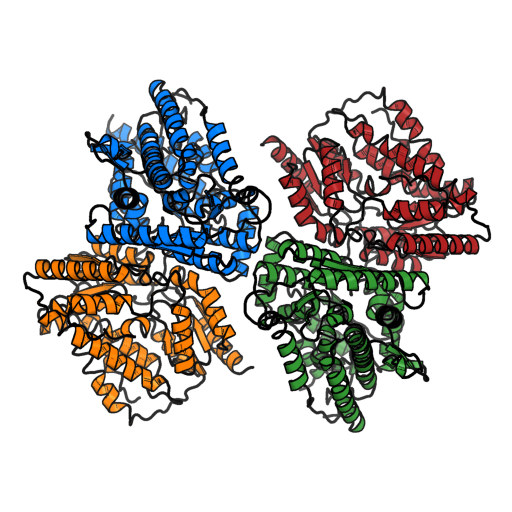 SER D 2 79 ? 14.824 -55.325 -4.806 1.00 19.22 79 SER D CA 1
ATOM 10825 C C . SER D 2 79 ? 14.187 -56.587 -4.229 1.00 22.91 79 SER D C 1
ATOM 10826 O O . SER D 2 79 ? 13.982 -57.573 -4.948 1.00 20.87 79 SER D O 1
ATOM 10829 N N . LEU D 2 80 ? 13.876 -56.591 -2.927 1.00 19.98 80 LEU D N 1
ATOM 10830 C CA . LEU D 2 80 ? 13.289 -57.796 -2.346 1.00 18.41 80 LEU D CA 1
ATOM 10831 C C . LEU D 2 80 ? 11.987 -58.160 -3.045 1.00 21.29 80 LEU D C 1
ATOM 10832 O O . LEU D 2 80 ? 11.725 -59.343 -3.304 1.00 21.58 80 LEU D O 1
ATOM 10837 N N . ALA D 2 81 ? 11.170 -57.154 -3.374 1.00 20.49 81 ALA D N 1
ATOM 10838 C CA . ALA D 2 81 ? 9.896 -57.424 -4.032 1.00 20.13 81 ALA D CA 1
ATOM 10839 C C . ALA D 2 81 ? 10.095 -58.237 -5.301 1.00 20.90 81 ALA D C 1
ATOM 10840 O O . ALA D 2 81 ? 9.283 -59.111 -5.616 1.00 22.39 81 ALA D O 1
ATOM 10842 N N . GLN D 2 82 ? 11.167 -57.968 -6.056 1.00 24.57 82 GLN D N 1
ATOM 10843 C CA . GLN D 2 82 ? 11.357 -58.697 -7.313 1.00 22.82 82 GLN D CA 1
ATOM 10844 C C . GLN D 2 82 ? 11.510 -60.192 -7.056 1.00 24.59 82 GLN D C 1
ATOM 10845 O O . GLN D 2 82 ? 10.977 -61.018 -7.806 1.00 24.13 82 GLN D O 1
ATOM 10851 N N . GLY D 2 83 ? 12.222 -60.557 -5.988 1.00 22.21 83 GLY D N 1
ATOM 10852 C CA . GLY D 2 83 ? 12.314 -61.966 -5.625 1.00 22.04 83 GLY D CA 1
ATOM 10853 C C . GLY D 2 83 ? 10.983 -62.541 -5.173 1.00 22.79 83 GLY D C 1
ATOM 10854 O O . GLY D 2 83 ? 10.585 -63.625 -5.607 1.00 23.68 83 GLY D O 1
ATOM 10855 N N . LEU D 2 84 ? 10.280 -61.823 -4.282 1.00 25.18 84 LEU D N 1
ATOM 10856 C CA . LEU D 2 84 ? 9.028 -62.340 -3.733 1.00 20.77 84 LEU D CA 1
ATOM 10857 C C . LEU D 2 84 ? 7.962 -62.487 -4.805 1.00 23.48 84 LEU D C 1
ATOM 10858 O O . LEU D 2 84 ? 7.100 -63.368 -4.703 1.00 26.67 84 LEU D O 1
ATOM 10863 N N . LEU D 2 85 ? 8.015 -61.653 -5.848 1.00 23.96 85 LEU D N 1
ATOM 10864 C CA . LEU D 2 85 ? 7.052 -61.719 -6.937 1.00 26.40 85 LEU D CA 1
ATOM 10865 C C . LEU D 2 85 ? 7.384 -62.819 -7.941 1.00 25.06 85 LEU D C 1
ATOM 10866 O O . LEU D 2 85 ? 6.606 -63.047 -8.869 1.00 27.90 85 LEU D O 1
ATOM 10871 N N . GLY D 2 86 ? 8.518 -63.497 -7.782 1.00 24.20 86 GLY D N 1
ATOM 10872 C CA . GLY D 2 86 ? 8.867 -64.600 -8.653 1.00 26.18 86 GLY D CA 1
ATOM 10873 C C . GLY D 2 86 ? 9.620 -64.209 -9.899 1.00 24.35 86 GLY D C 1
ATOM 10874 O O . GLY D 2 86 ? 9.808 -65.058 -10.780 1.00 29.15 86 GLY D O 1
ATOM 10875 N N . ARG D 2 87 ? 10.065 -62.959 -10.003 1.00 24.34 87 ARG D N 1
ATOM 10876 C CA . ARG D 2 87 ? 10.698 -62.497 -11.236 1.00 23.52 87 ARG D CA 1
ATOM 10877 C C . ARG D 2 87 ? 12.108 -63.025 -11.424 1.00 22.97 87 ARG D C 1
ATOM 10878 O O . ARG D 2 87 ? 12.635 -62.953 -12.541 1.00 29.97 87 ARG D O 1
ATOM 10886 N N . PHE D 2 88 ? 12.706 -63.570 -10.374 1.00 24.11 88 PHE D N 1
ATOM 10887 C CA . PHE D 2 88 ? 14.010 -64.210 -10.439 1.00 22.45 88 PHE D CA 1
ATOM 10888 C C . PHE D 2 88 ? 13.907 -65.708 -10.186 1.00 22.90 88 PHE D C 1
ATOM 10889 O O . PHE D 2 88 ? 14.836 -66.312 -9.648 1.00 26.12 88 PHE D O 1
ATOM 10897 N N . ASP D 2 89 ? 12.777 -66.312 -10.568 1.00 27.32 89 ASP D N 1
ATOM 10898 C CA . ASP D 2 89 ? 12.543 -67.717 -10.261 1.00 25.80 89 ASP D CA 1
ATOM 10899 C C . ASP D 2 89 ? 13.523 -68.640 -10.977 1.00 30.18 89 ASP D C 1
ATOM 10900 O O . ASP D 2 89 ? 13.698 -69.789 -10.553 1.00 31.23 89 ASP D O 1
ATOM 10905 N N . TYR D 2 90 ? 14.178 -68.165 -12.036 1.00 28.02 90 TYR D N 1
ATOM 10906 C CA . TYR D 2 90 ? 15.169 -68.949 -12.766 1.00 28.00 90 TYR D CA 1
ATOM 10907 C C . TYR D 2 90 ? 16.533 -68.976 -12.085 1.00 27.78 90 TYR D C 1
ATOM 10908 O O . TYR D 2 90 ? 17.425 -69.670 -12.589 1.00 29.24 90 TYR D O 1
ATOM 10917 N N . ALA D 2 91 ? 16.734 -68.241 -10.981 1.00 24.02 91 ALA D N 1
ATOM 10918 C CA . ALA D 2 91 ? 18.045 -68.156 -10.346 1.00 23.99 91 ALA D CA 1
ATOM 10919 C C . ALA D 2 91 ? 18.154 -69.172 -9.214 1.00 28.43 91 ALA D C 1
ATOM 10920 O O . ALA D 2 91 ? 17.476 -69.042 -8.188 1.00 32.74 91 ALA D O 1
ATOM 10922 N N . GLU D 2 92 ? 19.047 -70.149 -9.383 1.00 24.42 92 GLU D N 1
ATOM 10923 C CA . GLU D 2 92 ? 19.250 -71.154 -8.342 1.00 26.49 92 GLU D CA 1
ATOM 10924 C C . GLU D 2 92 ? 19.932 -70.573 -7.110 1.00 25.21 92 GLU D C 1
ATOM 10925 O O . GLU D 2 92 ? 19.677 -71.030 -5.991 1.00 24.04 92 GLU D O 1
ATOM 10931 N N . GLY D 2 93 ? 20.812 -69.594 -7.288 1.00 23.11 93 GLY D N 1
ATOM 10932 C CA . GLY D 2 93 ? 21.545 -69.046 -6.162 1.00 20.85 93 GLY D CA 1
ATOM 10933 C C . GLY D 2 93 ? 21.227 -67.596 -5.836 1.00 18.93 93 GLY D C 1
ATOM 10934 O O . GLY D 2 93 ? 20.661 -66.888 -6.673 1.00 21.81 93 GLY D O 1
ATOM 10935 N N . VAL D 2 94 ? 21.611 -67.152 -4.647 1.00 17.65 94 VAL D N 1
ATOM 10936 C CA . VAL D 2 94 ? 21.584 -65.749 -4.271 1.00 18.45 94 VAL D CA 1
ATOM 10937 C C . VAL D 2 94 ? 22.829 -65.472 -3.442 1.00 18.75 94 VAL D C 1
ATOM 10938 O O . VAL D 2 94 ? 23.219 -66.282 -2.593 1.00 19.39 94 VAL D O 1
ATOM 10942 N N . THR D 2 95 ? 23.476 -64.340 -3.700 1.00 17.07 95 THR D N 1
ATOM 10943 C CA . THR D 2 95 ? 24.692 -64.053 -2.962 1.00 17.65 95 THR D CA 1
ATOM 10944 C C . THR D 2 95 ? 24.796 -62.552 -2.774 1.00 17.00 95 THR D C 1
ATOM 10945 O O . THR D 2 95 ? 24.443 -61.774 -3.667 1.00 18.96 95 THR D O 1
ATOM 10949 N N . LEU D 2 96 ? 25.268 -62.161 -1.603 1.00 16.65 96 LEU D N 1
ATOM 10950 C CA . LEU D 2 96 ? 25.540 -60.772 -1.264 1.00 17.35 96 LEU D CA 1
ATOM 10951 C C . LEU D 2 96 ? 26.949 -60.688 -0.708 1.00 17.56 96 LEU D C 1
ATOM 10952 O O . LEU D 2 96 ? 27.361 -61.542 0.087 1.00 16.98 96 LEU D O 1
ATOM 10957 N N . THR D 2 97 ? 27.696 -59.662 -1.131 1.00 17.60 97 THR D N 1
ATOM 10958 C CA . THR D 2 97 ? 28.943 -59.317 -0.471 1.00 17.61 97 THR D CA 1
ATOM 10959 C C . THR D 2 97 ? 28.700 -58.084 0.384 1.00 16.37 97 THR D C 1
ATOM 10960 O O . THR D 2 97 ? 28.129 -57.092 -0.083 1.00 20.16 97 THR D O 1
ATOM 10964 N N . GLN D 2 98 ? 29.148 -58.162 1.625 1.00 16.61 98 GLN D N 1
ATOM 10965 C CA . GLN D 2 98 ? 28.780 -57.244 2.689 1.00 17.64 98 GLN D CA 1
ATOM 10966 C C . GLN D 2 98 ? 29.165 -55.800 2.398 1.00 17.13 98 GLN D C 1
ATOM 10967 O O . GLN D 2 98 ? 30.287 -55.509 1.992 1.00 16.32 98 GLN D O 1
ATOM 10973 N N A SER D 2 99 ? 28.193 -54.902 2.558 0.56 17.51 99 SER D N 1
ATOM 10974 N N B SER D 2 99 ? 28.229 -54.904 2.698 0.44 17.26 99 SER D N 1
ATOM 10975 C CA A SER D 2 99 ? 28.414 -53.464 2.639 0.56 15.87 99 SER D CA 1
ATOM 10976 C CA B SER D 2 99 ? 28.367 -53.469 2.530 0.44 15.80 99 SER D CA 1
ATOM 10977 C C A SER D 2 99 ? 27.272 -52.884 3.469 0.56 17.40 99 SER D C 1
ATOM 10978 C C B SER D 2 99 ? 27.366 -52.786 3.457 0.44 17.40 99 SER D C 1
ATOM 10979 O O A SER D 2 99 ? 27.119 -53.269 4.632 0.56 17.03 99 SER D O 1
ATOM 10980 O O B SER D 2 99 ? 27.428 -52.971 4.674 0.44 17.71 99 SER D O 1
ATOM 10985 N N . CYS D 2 100 ? 26.440 -52.020 2.885 1.00 15.77 100 CYS D N 1
ATOM 10986 C CA . CYS D 2 100 ? 25.352 -51.398 3.644 1.00 17.87 100 CYS D CA 1
ATOM 10987 C C . CYS D 2 100 ? 24.509 -52.416 4.412 1.00 17.47 100 CYS D C 1
ATOM 10988 O O . CYS D 2 100 ? 24.109 -53.447 3.866 1.00 18.24 100 CYS D O 1
ATOM 10991 N N . ILE D 2 101 ? 24.204 -52.106 5.681 1.00 15.39 101 ILE D N 1
ATOM 10992 C CA . ILE D 2 101 ? 23.451 -53.047 6.502 1.00 15.87 101 ILE D CA 1
ATOM 10993 C C . ILE D 2 101 ? 22.005 -53.170 6.028 1.00 18.77 101 ILE D C 1
ATOM 10994 O O . ILE D 2 101 ? 21.359 -54.213 6.251 1.00 17.27 101 ILE D O 1
ATOM 10999 N N . GLN D 2 102 ? 21.451 -52.108 5.423 1.00 16.91 102 GLN D N 1
ATOM 11000 C CA . GLN D 2 102 ? 20.061 -52.196 4.976 1.00 14.88 102 GLN D CA 1
ATOM 11001 C C . GLN D 2 102 ? 19.911 -53.262 3.906 1.00 19.19 102 GLN D C 1
ATOM 11002 O O . GLN D 2 102 ? 18.952 -54.043 3.923 1.00 19.16 102 GLN D O 1
ATOM 11008 N N . TYR D 2 103 ? 20.878 -53.329 2.995 1.00 18.15 103 TYR D N 1
ATOM 11009 C CA . TYR D 2 103 ? 20.837 -54.260 1.876 1.00 20.01 103 TYR D CA 1
ATOM 11010 C C . TYR D 2 103 ? 20.932 -55.696 2.352 1.00 19.44 103 TYR D C 1
ATOM 11011 O O . TYR D 2 103 ? 20.436 -56.610 1.685 1.00 18.54 103 TYR D O 1
ATOM 11020 N N . ARG D 2 104 ? 21.580 -55.913 3.492 1.00 18.64 104 ARG D N 1
ATOM 11021 C CA . ARG D 2 104 ? 21.651 -57.246 4.082 1.00 17.50 104 ARG D CA 1
ATOM 11022 C C . ARG D 2 104 ? 20.273 -57.825 4.374 1.00 20.09 104 ARG D C 1
ATOM 11023 O O . ARG D 2 104 ? 20.107 -59.051 4.388 1.00 20.17 104 ARG D O 1
ATOM 11031 N N . GLN D 2 105 ? 19.272 -56.971 4.582 1.00 19.74 105 GLN D N 1
ATOM 11032 C CA . GLN D 2 105 ? 17.914 -57.460 4.800 1.00 17.80 105 GLN D CA 1
ATOM 11033 C C . GLN D 2 105 ? 17.306 -58.017 3.524 1.00 22.81 105 GLN D C 1
ATOM 11034 O O . GLN D 2 105 ? 16.567 -59.012 3.565 1.00 19.84 105 GLN D O 1
ATOM 11040 N N . THR D 2 106 ? 17.600 -57.398 2.382 1.00 18.75 106 THR D N 1
ATOM 11041 C CA . THR D 2 106 ? 17.132 -57.949 1.120 1.00 19.12 106 THR D CA 1
ATOM 11042 C C . THR D 2 106 ? 17.623 -59.377 0.984 1.00 19.75 106 THR D C 1
ATOM 11043 O O . THR D 2 106 ? 16.849 -60.293 0.681 1.00 20.06 106 THR D O 1
ATOM 11047 N N . PHE D 2 107 ? 18.922 -59.575 1.229 1.00 19.84 107 PHE D N 1
ATOM 11048 C CA . PHE D 2 107 ? 19.513 -60.907 1.148 1.00 17.12 107 PHE D CA 1
ATOM 11049 C C . PHE D 2 107 ? 18.857 -61.865 2.137 1.00 20.20 107 PHE D C 1
ATOM 11050 O O . PHE D 2 107 ? 18.486 -62.981 1.769 1.00 18.97 107 PHE D O 1
ATOM 11058 N N . GLY D 2 108 ? 18.711 -61.441 3.399 1.00 19.20 108 GLY D N 1
ATOM 11059 C CA . GLY D 2 108 ? 18.184 -62.339 4.415 1.00 19.28 108 GLY D CA 1
ATOM 11060 C C . GLY D 2 108 ? 16.747 -62.736 4.143 1.00 19.46 108 GLY D C 1
ATOM 11061 O O . GLY D 2 108 ? 16.383 -63.912 4.245 1.00 22.76 108 GLY D O 1
ATOM 11062 N N . SER D 2 109 ? 15.907 -61.765 3.791 1.00 19.54 109 SER D N 1
ATOM 11063 C CA . SER D 2 109 ? 14.524 -62.111 3.490 1.00 20.21 109 SER D CA 1
ATOM 11064 C C . SER D 2 109 ? 14.419 -62.931 2.205 1.00 20.29 109 SER D C 1
ATOM 11065 O O . SER D 2 109 ? 13.584 -63.845 2.121 1.00 20.81 109 SER D O 1
ATOM 11068 N N . TRP D 2 110 ? 15.285 -62.657 1.225 1.00 20.18 110 TRP D N 1
ATOM 11069 C CA . TRP D 2 110 ? 15.256 -63.396 -0.036 1.00 19.18 110 TRP D CA 1
ATOM 11070 C C . TRP D 2 110 ? 15.605 -64.861 0.178 1.00 19.11 110 TRP D C 1
ATOM 11071 O O . TRP D 2 110 ? 14.887 -65.758 -0.273 1.00 20.63 110 TRP D O 1
ATOM 11082 N N . ARG D 2 111 ? 16.723 -65.130 0.856 1.00 20.21 111 ARG D N 1
ATOM 11083 C CA . ARG D 2 111 ? 17.098 -66.527 1.064 1.00 19.90 111 ARG D CA 1
ATOM 11084 C C . ARG D 2 111 ? 16.062 -67.298 1.889 1.00 22.96 111 ARG D C 1
ATOM 11085 O O . ARG D 2 111 ? 15.890 -68.512 1.695 1.00 24.16 111 ARG D O 1
ATOM 11093 N N . LEU D 2 112 ? 15.325 -66.606 2.773 1.00 21.94 112 LEU D N 1
ATOM 11094 C CA . LEU D 2 112 ? 14.350 -67.289 3.620 1.00 23.21 112 LEU D CA 1
ATOM 11095 C C . LEU D 2 112 ? 13.020 -67.526 2.913 1.00 24.03 112 LEU D C 1
ATOM 11096 O O . LEU D 2 112 ? 12.341 -68.515 3.216 1.00 26.55 112 LEU D O 1
ATOM 11101 N N . HIS D 2 113 ? 12.614 -66.632 1.990 1.00 22.95 113 HIS D N 1
ATOM 11102 C CA . HIS D 2 113 ? 11.236 -66.629 1.501 1.00 21.65 113 HIS D CA 1
ATOM 11103 C C . HIS D 2 113 ? 11.060 -66.837 0.003 1.00 26.03 113 HIS D C 1
ATOM 11104 O O . HIS D 2 113 ? 9.921 -67.009 -0.444 1.00 27.86 113 HIS D O 1
ATOM 11111 N N . VAL D 2 114 ? 12.127 -66.827 -0.787 1.00 23.78 114 VAL D N 1
ATOM 11112 C CA . VAL D 2 114 ? 12.033 -67.059 -2.224 1.00 22.90 114 VAL D CA 1
ATOM 11113 C C . VAL D 2 114 ? 12.185 -68.561 -2.446 1.00 23.32 114 VAL D C 1
ATOM 11114 O O . VAL D 2 114 ? 13.290 -69.092 -2.254 1.00 25.42 114 VAL D O 1
ATOM 11118 N N . PRO D 2 115 ? 11.121 -69.278 -2.810 1.00 25.19 115 PRO D N 1
ATOM 11119 C CA . PRO D 2 115 ? 11.167 -70.748 -2.729 1.00 24.63 115 PRO D CA 1
ATOM 11120 C C . PRO D 2 115 ? 12.023 -71.409 -3.800 1.00 23.75 115 PRO D C 1
ATOM 11121 O O . PRO D 2 115 ? 12.287 -72.613 -3.690 1.00 27.92 115 PRO D O 1
ATOM 11125 N N . THR D 2 116 ? 12.464 -70.668 -4.813 1.00 25.46 116 THR D N 1
ATOM 11126 C CA . THR D 2 116 ? 13.321 -71.194 -5.866 1.00 26.84 116 THR D CA 1
ATOM 11127 C C . THR D 2 116 ? 14.802 -71.118 -5.516 1.00 21.99 116 THR D C 1
ATOM 11128 O O . THR D 2 116 ? 15.635 -71.580 -6.304 1.00 26.88 116 THR D O 1
ATOM 11132 N N . VAL D 2 117 ? 15.157 -70.532 -4.374 1.00 20.96 117 VAL D N 1
ATOM 11133 C CA . VAL D 2 117 ? 16.556 -70.486 -3.959 1.00 21.29 117 VAL D CA 1
ATOM 11134 C C . VAL D 2 117 ? 17.010 -71.887 -3.582 1.00 24.67 117 VAL D C 1
ATOM 11135 O O . VAL D 2 117 ? 16.430 -72.514 -2.691 1.00 25.97 117 VAL D O 1
ATOM 11139 N N . LYS D 2 118 ? 18.071 -72.371 -4.236 1.00 22.62 118 LYS D N 1
ATOM 11140 C CA . LYS D 2 118 ? 18.699 -73.641 -3.874 1.00 23.73 118 LYS D CA 1
ATOM 11141 C C . LYS D 2 118 ? 19.948 -73.472 -3.020 1.00 24.48 118 LYS D C 1
ATOM 11142 O O . LYS D 2 118 ? 20.328 -74.402 -2.308 1.00 25.79 118 LYS D O 1
ATOM 11148 N N . TRP D 2 119 ? 20.606 -72.323 -3.082 1.00 20.99 119 TRP D N 1
ATOM 11149 C CA . TRP D 2 119 ? 21.782 -72.104 -2.263 1.00 20.36 119 TRP D CA 1
ATOM 11150 C C . TRP D 2 119 ? 21.969 -70.605 -2.114 1.00 18.96 119 TRP D C 1
ATOM 11151 O O . TRP D 2 119 ? 21.473 -69.820 -2.924 1.00 19.93 119 TRP D O 1
ATOM 11162 N N . ASP D 2 120 ? 22.706 -70.222 -1.077 1.00 19.78 120 ASP D N 1
ATOM 11163 C CA . ASP D 2 120 ? 22.954 -68.817 -0.790 1.00 18.92 120 ASP D CA 1
ATOM 11164 C C . ASP D 2 120 ? 24.350 -68.684 -0.201 1.00 21.34 120 ASP D C 1
ATOM 11165 O O . ASP D 2 120 ? 24.887 -69.632 0.369 1.00 19.61 120 ASP D O 1
ATOM 11170 N N . TYR D 2 121 ? 24.937 -67.492 -0.329 1.00 18.22 121 TYR D N 1
ATOM 11171 C CA . TYR D 2 121 ? 26.234 -67.273 0.289 1.00 17.62 121 TYR D CA 1
ATOM 11172 C C . TYR D 2 121 ? 26.394 -65.789 0.588 1.00 16.96 121 TYR D C 1
ATOM 11173 O O . TYR D 2 121 ? 26.163 -64.942 -0.283 1.00 17.85 121 TYR D O 1
ATOM 11182 N N . TYR D 2 122 ? 26.825 -65.492 1.811 1.00 18.28 122 TYR D N 1
ATOM 11183 C CA . TYR D 2 122 ? 27.109 -64.137 2.277 1.00 15.66 122 TYR D CA 1
ATOM 11184 C C . TYR D 2 122 ? 28.619 -64.006 2.438 1.00 16.77 122 TYR D C 1
ATOM 11185 O O . TYR D 2 122 ? 29.224 -64.774 3.193 1.00 16.97 122 TYR D O 1
ATOM 11194 N N . VAL D 2 123 ? 29.224 -63.059 1.722 1.00 16.07 123 VAL D N 1
ATOM 11195 C CA . VAL D 2 123 ? 30.667 -62.839 1.774 1.00 16.55 123 VAL D CA 1
ATOM 11196 C C . VAL D 2 123 ? 30.933 -61.669 2.718 1.00 16.88 123 VAL D C 1
ATOM 11197 O O . VAL D 2 123 ? 30.625 -60.524 2.356 1.00 16.58 123 VAL D O 1
ATOM 11201 N N . PRO D 2 124 ? 31.550 -61.891 3.899 1.00 16.03 124 PRO D N 1
ATOM 11202 C CA . PRO D 2 124 ? 31.836 -60.742 4.793 1.00 15.69 124 PRO D CA 1
ATOM 11203 C C . PRO D 2 124 ? 33.116 -60.043 4.369 1.00 15.25 124 PRO D C 1
ATOM 11204 O O . PRO D 2 124 ? 34.168 -60.103 5.031 1.00 18.07 124 PRO D O 1
ATOM 11208 N N . MET D 2 125 ? 33.041 -59.361 3.228 1.00 15.44 125 MET D N 1
ATOM 11209 C CA . MET D 2 125 ? 34.148 -58.517 2.806 1.00 15.15 125 MET D CA 1
ATOM 11210 C C . MET D 2 125 ? 34.422 -57.414 3.826 1.00 14.68 125 MET D C 1
ATOM 11211 O O . MET D 2 125 ? 33.499 -56.738 4.253 1.00 17.24 125 MET D O 1
ATOM 11216 N N . PRO D 2 126 ? 35.674 -57.236 4.252 1.00 15.64 126 PRO D N 1
ATOM 11217 C CA . PRO D 2 126 ? 35.979 -56.146 5.173 1.00 14.42 126 PRO D CA 1
ATOM 11218 C C . PRO D 2 126 ? 35.353 -54.851 4.690 1.00 15.74 126 PRO D C 1
ATOM 11219 O O . PRO D 2 126 ? 35.325 -54.541 3.494 1.00 15.59 126 PRO D O 1
ATOM 11223 N N . ASN D 2 127 ? 34.842 -54.080 5.649 1.00 14.40 127 ASN D N 1
ATOM 11224 C CA . ASN D 2 127 ? 34.449 -52.708 5.352 1.00 14.53 127 ASN D CA 1
ATOM 11225 C C . ASN D 2 127 ? 35.649 -51.780 5.353 1.00 14.91 127 ASN D C 1
ATOM 11226 O O . ASN D 2 127 ? 35.700 -50.828 4.559 1.00 16.00 127 ASN D O 1
ATOM 11231 N N . GLU D 2 128 ? 36.625 -52.022 6.226 1.00 15.35 128 GLU D N 1
ATOM 11232 C CA . GLU D 2 128 ? 37.718 -51.055 6.371 1.00 16.35 128 GLU D CA 1
ATOM 11233 C C . GLU D 2 128 ? 38.838 -51.399 5.393 1.00 14.91 128 GLU D C 1
ATOM 11234 O O . GLU D 2 128 ? 39.927 -51.835 5.753 1.00 15.76 128 GLU D O 1
ATOM 11240 N N . VAL D 2 129 ? 38.543 -51.163 4.116 1.00 15.63 129 VAL D N 1
ATOM 11241 C CA . VAL D 2 129 ? 39.539 -51.410 3.081 1.00 17.71 129 VAL D CA 1
ATOM 11242 C C . VAL D 2 129 ? 40.779 -50.546 3.265 1.00 15.07 129 VAL D C 1
ATOM 11243 O O . VAL D 2 129 ? 41.834 -50.835 2.688 1.00 18.84 129 VAL D O 1
ATOM 11247 N N . GLN D 2 130 ? 40.692 -49.487 4.077 1.00 15.18 130 GLN D N 1
ATOM 11248 C CA . GLN D 2 130 ? 41.886 -48.700 4.391 1.00 17.21 130 GLN D CA 1
ATOM 11249 C C . GLN D 2 130 ? 42.814 -49.379 5.394 1.00 17.57 130 GLN D C 1
ATOM 11250 O O . GLN D 2 130 ? 43.945 -48.908 5.580 1.00 20.15 130 GLN D O 1
ATOM 11256 N N . SER D 2 131 ? 42.380 -50.458 6.052 1.00 16.90 131 SER D N 1
ATOM 11257 C CA . SER D 2 131 ? 43.236 -51.113 7.022 1.00 19.76 131 SER D CA 1
ATOM 11258 C C . SER D 2 131 ? 44.313 -51.906 6.299 1.00 16.07 131 SER D C 1
ATOM 11259 O O . SER D 2 131 ? 44.012 -52.583 5.320 1.00 17.23 131 SER D O 1
ATOM 11262 N N . PRO D 2 132 ? 45.543 -51.927 6.820 1.00 16.43 132 PRO D N 1
ATOM 11263 C CA . PRO D 2 132 ? 46.573 -52.816 6.263 1.00 16.64 132 PRO D CA 1
ATOM 11264 C C . PRO D 2 132 ? 46.243 -54.294 6.360 1.00 17.38 132 PRO D C 1
ATOM 11265 O O . PRO D 2 132 ? 46.949 -55.097 5.730 1.00 18.09 132 PRO D O 1
ATOM 11269 N N . HIS D 2 133 ? 45.209 -54.680 7.113 1.00 16.28 133 HIS D N 1
ATOM 11270 C CA . HIS D 2 133 ? 44.877 -56.092 7.277 1.00 16.60 133 HIS D CA 1
ATOM 11271 C C . HIS D 2 133 ? 43.718 -56.543 6.409 1.00 16.92 133 HIS D C 1
ATOM 11272 O O . HIS D 2 133 ? 43.447 -57.749 6.350 1.00 16.93 133 HIS D O 1
ATOM 11279 N N . ALA D 2 134 ? 43.062 -55.618 5.707 1.00 17.28 134 ALA D N 1
ATOM 11280 C CA . ALA D 2 134 ? 41.836 -55.959 5.002 1.00 17.01 134 ALA D CA 1
ATOM 11281 C C . ALA D 2 134 ? 42.099 -56.825 3.784 1.00 17.22 134 ALA D C 1
ATOM 11282 O O . ALA D 2 134 ? 41.307 -57.729 3.486 1.00 17.30 134 ALA D O 1
ATOM 11284 N N . ARG D 2 135 ? 43.210 -56.599 3.088 1.00 16.57 135 ARG D N 1
ATOM 11285 C CA . ARG D 2 135 ? 43.423 -57.376 1.865 1.00 16.81 135 ARG D CA 1
ATOM 11286 C C . ARG D 2 135 ? 43.711 -58.842 2.164 1.00 17.44 135 ARG D C 1
ATOM 11287 O O . ARG D 2 135 ? 43.300 -59.728 1.401 1.00 17.57 135 ARG D O 1
ATOM 11295 N N . LYS D 2 136 ? 44.415 -59.128 3.256 1.00 16.81 136 LYS D N 1
ATOM 11296 C CA . LYS D 2 136 ? 44.602 -60.529 3.630 1.00 17.02 136 LYS D CA 1
ATOM 11297 C C . LYS D 2 136 ? 43.283 -61.167 4.061 1.00 17.39 136 LYS D C 1
ATOM 11298 O O . LYS D 2 136 ? 42.980 -62.311 3.684 1.00 17.30 136 LYS D O 1
ATOM 11304 N N . ALA D 2 137 ? 42.482 -60.447 4.849 1.00 15.71 137 ALA D N 1
ATOM 11305 C CA . ALA D 2 137 ? 41.189 -60.989 5.248 1.00 16.53 137 ALA D CA 1
ATOM 11306 C C . ALA D 2 137 ? 40.314 -61.272 4.034 1.00 17.12 137 ALA D C 1
ATOM 11307 O O . ALA D 2 137 ? 39.713 -62.345 3.936 1.00 16.91 137 ALA D O 1
ATOM 11309 N N . HIS D 2 138 ? 40.285 -60.347 3.064 1.00 16.60 138 HIS D N 1
ATOM 11310 C CA . HIS D 2 138 ? 39.431 -60.565 1.903 1.00 17.94 138 HIS D CA 1
ATOM 11311 C C . HIS D 2 138 ? 39.995 -61.649 0.983 1.00 16.06 138 HIS D C 1
ATOM 11312 O O . HIS D 2 138 ? 39.224 -62.393 0.363 1.00 17.54 138 HIS D O 1
ATOM 11319 N N . TYR D 2 139 ? 41.324 -61.777 0.897 1.00 16.57 139 TYR D N 1
ATOM 11320 C CA . TYR D 2 139 ? 41.916 -62.942 0.232 1.00 16.05 139 TYR D CA 1
ATOM 11321 C C . TYR D 2 139 ? 41.292 -64.230 0.746 1.00 18.01 139 TYR D C 1
ATOM 11322 O O . TYR D 2 139 ? 40.885 -65.097 -0.038 1.00 17.62 139 TYR D O 1
ATOM 11331 N N . GLU D 2 140 ? 41.244 -64.378 2.065 1.00 16.29 140 GLU D N 1
ATOM 11332 C CA . GLU D 2 140 ? 40.720 -65.608 2.642 1.00 15.96 140 GLU D CA 1
ATOM 11333 C C . GLU D 2 140 ? 39.218 -65.758 2.412 1.00 18.35 140 GLU D C 1
ATOM 11334 O O . GLU D 2 140 ? 38.729 -66.877 2.212 1.00 18.77 140 GLU D O 1
ATOM 11340 N N . GLU D 2 141 ? 38.466 -64.655 2.433 1.00 17.36 141 GLU D N 1
ATOM 11341 C CA . GLU D 2 141 ? 37.043 -64.731 2.105 1.00 15.15 141 GLU D CA 1
ATOM 11342 C C . GLU D 2 141 ? 36.822 -65.166 0.662 1.00 16.80 141 GLU D C 1
ATOM 11343 O O . GLU D 2 141 ? 35.918 -65.964 0.375 1.00 17.92 141 GLU D O 1
ATOM 11349 N N . VAL D 2 142 ? 37.592 -64.611 -0.274 1.00 15.69 142 VAL D N 1
ATOM 11350 C CA . VAL D 2 142 ? 37.426 -65.005 -1.672 1.00 16.08 142 VAL D CA 1
ATOM 11351 C C . VAL D 2 142 ? 37.783 -66.481 -1.869 1.00 17.03 142 VAL D C 1
ATOM 11352 O O . VAL D 2 142 ? 37.050 -67.224 -2.529 1.00 17.50 142 VAL D O 1
ATOM 11356 N N . GLN D 2 143 ? 38.898 -66.925 -1.283 1.00 17.09 143 GLN D N 1
ATOM 11357 C CA . GLN D 2 143 ? 39.253 -68.337 -1.352 1.00 16.64 143 GLN D CA 1
ATOM 11358 C C . GLN D 2 143 ? 38.169 -69.220 -0.737 1.00 20.19 143 GLN D C 1
ATOM 11359 O O . GLN D 2 143 ? 37.856 -70.287 -1.278 1.00 18.59 143 GLN D O 1
ATOM 11365 N N . ALA D 2 144 ? 37.592 -68.802 0.395 1.00 16.55 144 ALA D N 1
ATOM 11366 C CA . ALA D 2 144 ? 36.536 -69.591 1.034 1.00 16.81 144 ALA D CA 1
ATOM 11367 C C . ALA D 2 144 ? 35.301 -69.692 0.142 1.00 19.00 144 ALA D C 1
ATOM 11368 O O . ALA D 2 144 ? 34.672 -70.752 0.052 1.00 17.82 144 ALA D O 1
ATOM 11370 N N . PHE D 2 145 ? 34.959 -68.622 -0.561 1.00 16.64 145 PHE D N 1
ATOM 11371 C CA . PHE D 2 145 ? 33.821 -68.682 -1.472 1.00 16.62 145 PHE D CA 1
ATOM 11372 C C . PHE D 2 145 ? 34.144 -69.586 -2.652 1.00 18.68 145 PHE D C 1
ATOM 11373 O O . PHE D 2 145 ? 33.296 -70.358 -3.110 1.00 18.10 145 PHE D O 1
ATOM 11381 N N . ARG D 2 146 ? 35.388 -69.520 -3.132 1.00 16.63 146 ARG D N 1
ATOM 11382 C CA . ARG D 2 146 ? 35.822 -70.431 -4.182 1.00 17.69 146 ARG D CA 1
ATOM 11383 C C . ARG D 2 146 ? 35.653 -71.881 -3.747 1.00 18.94 146 ARG D C 1
ATOM 11384 O O . ARG D 2 146 ? 35.168 -72.716 -4.519 1.00 19.32 146 ARG D O 1
ATOM 11392 N N . VAL D 2 147 ? 36.061 -72.197 -2.513 1.00 18.02 147 VAL D N 1
ATOM 11393 C CA . VAL D 2 147 ? 35.933 -73.559 -1.992 1.00 17.81 147 VAL D CA 1
ATOM 11394 C C . VAL D 2 147 ? 34.464 -73.959 -1.879 1.00 18.25 147 VAL D C 1
ATOM 11395 O O . VAL D 2 147 ? 34.083 -75.080 -2.241 1.00 20.06 147 VAL D O 1
ATOM 11399 N N . PHE D 2 148 ? 33.621 -73.044 -1.379 1.00 17.78 148 PHE D N 1
ATOM 11400 C CA . PHE D 2 148 ? 32.178 -73.269 -1.350 1.00 18.71 148 PHE D CA 1
ATOM 11401 C C . PHE D 2 148 ? 31.629 -73.613 -2.729 1.00 17.80 148 PHE D C 1
ATOM 11402 O O . PHE D 2 148 ? 30.859 -74.567 -2.891 1.00 18.99 148 PHE D O 1
ATOM 11410 N N . LEU D 2 149 ? 31.993 -72.818 -3.734 1.00 17.89 149 LEU D N 1
ATOM 11411 C CA . LEU D 2 149 ? 31.432 -73.024 -5.064 1.00 18.97 149 LEU D CA 1
ATOM 11412 C C . LEU D 2 149 ? 31.909 -74.327 -5.689 1.00 18.55 149 LEU D C 1
ATOM 11413 O O . LEU D 2 149 ? 31.129 -75.007 -6.357 1.00 19.94 149 LEU D O 1
ATOM 11418 N N . GLN D 2 150 ? 33.178 -74.686 -5.465 1.00 19.68 150 GLN D N 1
ATOM 11419 C CA . GLN D 2 150 ? 33.726 -75.966 -5.920 1.00 20.06 150 GLN D CA 1
ATOM 11420 C C . GLN D 2 150 ? 32.947 -77.133 -5.343 1.00 20.51 150 GLN D C 1
ATOM 11421 O O . GLN D 2 150 ? 32.694 -78.148 -6.021 1.00 22.65 150 GLN D O 1
ATOM 11427 N N . THR D 2 151 ? 32.667 -77.048 -4.047 1.00 22.70 151 THR D N 1
ATOM 11428 C CA . THR D 2 151 ? 31.923 -78.086 -3.366 1.00 23.00 151 THR D CA 1
ATOM 11429 C C . THR D 2 151 ? 30.500 -78.140 -3.902 1.00 23.53 151 THR D C 1
ATOM 11430 O O . THR D 2 151 ? 29.984 -79.215 -4.207 1.00 24.28 151 THR D O 1
ATOM 11434 N N . LEU D 2 152 ? 29.882 -76.969 -4.093 1.00 21.28 152 LEU D N 1
ATOM 11435 C CA . LEU D 2 152 ? 28.494 -76.927 -4.548 1.00 21.54 152 LEU D CA 1
ATOM 11436 C C . LEU D 2 152 ? 28.332 -77.549 -5.939 1.00 26.48 152 LEU D C 1
ATOM 11437 O O . LEU D 2 152 ? 27.385 -78.306 -6.182 1.00 27.04 152 LEU D O 1
ATOM 11442 N N . THR D 2 153 ? 29.235 -77.223 -6.874 1.00 23.37 153 THR D N 1
ATOM 11443 C CA . THR D 2 153 ? 29.136 -77.731 -8.235 1.00 23.61 153 THR D CA 1
ATOM 11444 C C . THR D 2 153 ? 29.816 -79.080 -8.424 1.00 28.02 153 THR D C 1
ATOM 11445 O O . THR D 2 153 ? 29.581 -79.736 -9.444 1.00 31.40 153 THR D O 1
ATOM 11449 N N . GLY D 2 154 ? 30.658 -79.505 -7.486 1.00 27.83 154 GLY D N 1
ATOM 11450 C CA . GLY D 2 154 ? 31.382 -80.747 -7.668 1.00 25.39 154 GLY D CA 1
ATOM 11451 C C . GLY D 2 154 ? 32.507 -80.664 -8.668 1.00 29.46 154 GLY D C 1
ATOM 11452 O O . GLY D 2 154 ? 33.063 -81.703 -9.045 1.00 31.64 154 GLY D O 1
ATOM 11453 N N . LYS D 2 155 ? 32.842 -79.468 -9.143 1.00 28.42 155 LYS D N 1
ATOM 11454 C CA . LYS D 2 155 ? 33.842 -79.303 -10.188 1.00 28.37 155 LYS D CA 1
ATOM 11455 C C . LYS D 2 155 ? 34.923 -78.368 -9.671 1.00 25.42 155 LYS D C 1
ATOM 11456 O O . LYS D 2 155 ? 34.611 -77.282 -9.179 1.00 26.39 155 LYS D O 1
ATOM 11462 N N . GLU D 2 156 ? 36.181 -78.804 -9.756 1.00 30.45 156 GLU D N 1
ATOM 11463 C CA . GLU D 2 156 ? 37.302 -77.977 -9.329 1.00 25.96 156 GLU D CA 1
ATOM 11464 C C . GLU D 2 156 ? 37.296 -76.652 -10.081 1.00 22.68 156 GLU D C 1
ATOM 11465 O O . GLU D 2 156 ? 37.147 -76.622 -11.307 1.00 25.83 156 GLU D O 1
ATOM 11471 N N . ILE D 2 157 ? 37.500 -75.569 -9.353 1.00 23.64 157 ILE D N 1
ATOM 11472 C CA . ILE D 2 157 ? 37.656 -74.246 -9.947 1.00 25.75 157 ILE D CA 1
ATOM 11473 C C . ILE D 2 157 ? 39.149 -73.939 -9.896 1.00 21.47 157 ILE D C 1
ATOM 11474 O O . ILE D 2 157 ? 39.684 -73.542 -8.859 1.00 24.30 157 ILE D O 1
ATOM 11479 N N . THR D 2 158 ? 39.832 -74.120 -11.019 1.00 22.43 158 THR D N 1
ATOM 11480 C CA . THR D 2 158 ? 41.283 -74.021 -11.059 1.00 22.92 158 THR D CA 1
ATOM 11481 C C . THR D 2 158 ? 41.728 -72.571 -11.193 1.00 22.13 158 THR D C 1
ATOM 11482 O O . THR D 2 158 ? 40.945 -71.681 -11.526 1.00 22.79 158 THR D O 1
ATOM 11486 N N . ASP D 2 159 ? 43.023 -72.342 -10.944 1.00 21.26 159 ASP D N 1
ATOM 11487 C CA . ASP D 2 159 ? 43.569 -70.992 -11.114 1.00 19.86 159 ASP D CA 1
ATOM 11488 C C . ASP D 2 159 ? 43.403 -70.513 -12.549 1.00 23.01 159 ASP D C 1
ATOM 11489 O O . ASP D 2 159 ? 43.138 -69.328 -12.786 1.00 23.24 159 ASP D O 1
ATOM 11494 N N . ALA D 2 160 ? 43.534 -71.423 -13.520 1.00 23.82 160 ALA D N 1
ATOM 11495 C CA . ALA D 2 160 ? 43.332 -71.028 -14.910 1.00 24.83 160 ALA D CA 1
ATOM 11496 C C . ALA D 2 160 ? 41.897 -70.585 -15.156 1.00 23.35 160 ALA D C 1
ATOM 11497 O O . ALA D 2 160 ? 41.656 -69.606 -15.873 1.00 23.65 160 ALA D O 1
ATOM 11499 N N . MET D 2 161 ? 40.927 -71.278 -14.558 1.00 22.13 161 MET D N 1
ATOM 11500 C CA . MET D 2 161 ? 39.531 -70.890 -14.730 1.00 19.86 161 MET D CA 1
ATOM 11501 C C . MET D 2 161 ? 39.277 -69.522 -14.112 1.00 22.67 161 MET D C 1
ATOM 11502 O O . MET D 2 161 ? 38.572 -68.692 -14.696 1.00 22.52 161 MET D O 1
ATOM 11507 N N . LEU D 2 162 ? 39.862 -69.280 -12.941 1.00 19.39 162 LEU D N 1
ATOM 11508 C CA . LEU D 2 162 ? 39.727 -67.992 -12.285 1.00 17.17 162 LEU D CA 1
ATOM 11509 C C . LEU D 2 162 ? 40.419 -66.899 -13.084 1.00 17.58 162 LEU D C 1
ATOM 11510 O O . LEU D 2 162 ? 39.901 -65.773 -13.170 1.00 19.08 162 LEU D O 1
ATOM 11515 N N . SER D 2 163 ? 41.612 -67.177 -13.604 1.00 18.90 163 SER D N 1
ATOM 11516 C CA . SER D 2 163 ? 42.313 -66.183 -14.412 1.00 20.79 163 SER D CA 1
ATOM 11517 C C . SER D 2 163 ? 41.543 -65.841 -15.673 1.00 23.42 163 SER D C 1
ATOM 11518 O O . SER D 2 163 ? 41.520 -64.679 -16.094 1.00 21.57 163 SER D O 1
ATOM 11521 N N A ASP D 2 164 ? 40.931 -66.837 -16.316 0.57 21.08 164 ASP D N 1
ATOM 11522 N N B ASP D 2 164 ? 40.896 -66.836 -16.282 0.43 21.11 164 ASP D N 1
ATOM 11523 C CA A ASP D 2 164 ? 40.112 -66.541 -17.490 0.57 22.79 164 ASP D CA 1
ATOM 11524 C CA B ASP D 2 164 ? 40.109 -66.588 -17.484 0.43 22.80 164 ASP D CA 1
ATOM 11525 C C A ASP D 2 164 ? 38.901 -65.683 -17.117 0.57 22.91 164 ASP D C 1
ATOM 11526 C C B ASP D 2 164 ? 38.872 -65.744 -17.155 0.43 23.02 164 ASP D C 1
ATOM 11527 O O A ASP D 2 164 ? 38.559 -64.728 -17.828 0.57 21.72 164 ASP D O 1
ATOM 11528 O O B ASP D 2 164 ? 38.505 -64.839 -17.916 0.43 22.12 164 ASP D O 1
ATOM 11537 N N . ALA D 2 165 ? 38.238 -66.002 -16.010 1.00 22.27 165 ALA D N 1
ATOM 11538 C CA . ALA D 2 165 ? 37.103 -65.188 -15.589 1.00 23.91 165 ALA D CA 1
ATOM 11539 C C . ALA D 2 165 ? 37.534 -63.760 -15.239 1.00 19.08 165 ALA D C 1
ATOM 11540 O O . ALA D 2 165 ? 36.839 -62.795 -15.578 1.00 21.20 165 ALA D O 1
ATOM 11542 N N . LEU D 2 166 ? 38.679 -63.612 -14.574 1.00 18.30 166 LEU D N 1
ATOM 11543 C CA . LEU D 2 166 ? 39.172 -62.275 -14.262 1.00 17.39 166 LEU D CA 1
ATOM 11544 C C . LEU D 2 166 ? 39.513 -61.512 -15.540 1.00 18.60 166 LEU D C 1
ATOM 11545 O O . LEU D 2 166 ? 39.249 -60.302 -15.642 1.00 19.08 166 LEU D O 1
ATOM 11550 N N . ALA D 2 167 ? 40.056 -62.207 -16.541 1.00 18.77 167 ALA D N 1
ATOM 11551 C CA . ALA D 2 167 ? 40.390 -61.533 -17.792 1.00 21.44 167 ALA D CA 1
ATOM 11552 C C . ALA D 2 167 ? 39.146 -60.979 -18.462 1.00 27.48 167 ALA D C 1
ATOM 11553 O O . ALA D 2 167 ? 39.176 -59.873 -19.009 1.00 22.65 167 ALA D O 1
ATOM 11555 N N . VAL D 2 168 ? 38.040 -61.727 -18.430 1.00 20.90 168 VAL D N 1
ATOM 11556 C CA . VAL D 2 168 ? 36.824 -61.260 -19.094 1.00 22.94 168 VAL D CA 1
ATOM 11557 C C . VAL D 2 168 ? 36.221 -60.083 -18.324 1.00 20.32 168 VAL D C 1
ATOM 11558 O O . VAL D 2 168 ? 35.667 -59.149 -18.911 1.00 21.51 168 VAL D O 1
ATOM 11562 N N . CYS D 2 169 ? 36.287 -60.124 -16.996 1.00 17.89 169 CYS D N 1
ATOM 11563 C CA . CYS D 2 169 ? 35.773 -59.005 -16.211 1.00 17.33 169 CYS D CA 1
ATOM 11564 C C . CYS D 2 169 ? 36.651 -57.776 -16.371 1.00 17.76 169 CYS D C 1
ATOM 11565 O O . CYS D 2 169 ? 36.137 -56.655 -16.474 1.00 18.54 169 CYS D O 1
ATOM 11568 N N . ASP D 2 170 ? 37.980 -57.960 -16.351 1.00 17.75 170 ASP D N 1
ATOM 11569 C CA . ASP D 2 170 ? 38.882 -56.831 -16.562 1.00 22.24 170 ASP D CA 1
ATOM 11570 C C . ASP D 2 170 ? 38.690 -56.234 -17.948 1.00 23.15 170 ASP D C 1
ATOM 11571 O O . ASP D 2 170 ? 38.718 -55.006 -18.099 1.00 22.40 170 ASP D O 1
ATOM 11576 N N . GLU D 2 171 ? 38.487 -57.078 -18.970 1.00 22.31 171 GLU D N 1
ATOM 11577 C CA . GLU D 2 171 ? 38.186 -56.539 -20.298 1.00 20.89 171 GLU D CA 1
ATOM 11578 C C . GLU D 2 171 ? 36.895 -55.718 -20.262 1.00 20.05 171 GLU D C 1
ATOM 11579 O O . GLU D 2 171 ? 36.827 -54.625 -20.843 1.00 21.68 171 GLU D O 1
ATOM 11585 N N . ASN D 2 172 ? 35.879 -56.188 -19.530 1.00 21.47 172 ASN D N 1
ATOM 11586 C CA . ASN D 2 172 ? 34.640 -55.419 -19.441 1.00 19.39 172 ASN D CA 1
ATOM 11587 C C . ASN D 2 172 ? 34.892 -54.079 -18.777 1.00 19.62 172 ASN D C 1
ATOM 11588 O O . ASN D 2 172 ? 34.416 -53.038 -19.247 1.00 20.88 172 ASN D O 1
ATOM 11593 N N . ARG D 2 173 ? 35.675 -54.090 -17.696 1.00 18.16 173 ARG D N 1
ATOM 11594 C CA . ARG D 2 173 ? 35.996 -52.870 -16.970 1.00 19.01 173 ARG D CA 1
ATOM 11595 C C . ARG D 2 173 ? 36.783 -51.911 -17.855 1.00 20.27 173 ARG D C 1
ATOM 11596 O O . ARG D 2 173 ? 36.532 -50.699 -17.851 1.00 20.93 173 ARG D O 1
ATOM 11604 N N . ARG D 2 174 ? 37.723 -52.438 -18.643 1.00 20.29 174 ARG D N 1
ATOM 11605 C CA . ARG D 2 174 ? 38.521 -51.566 -19.502 1.00 22.49 174 ARG D CA 1
ATOM 11606 C C . ARG D 2 174 ? 37.676 -51.005 -20.632 1.00 24.88 174 ARG D C 1
ATOM 11607 O O . ARG D 2 174 ? 37.824 -49.830 -20.997 1.00 22.49 174 ARG D O 1
ATOM 11615 N N . LEU D 2 175 ? 36.774 -51.826 -21.190 1.00 22.20 175 LEU D N 1
ATOM 11616 C CA . LEU D 2 175 ? 35.935 -51.347 -22.285 1.00 21.79 175 LEU D CA 1
ATOM 11617 C C . LEU D 2 175 ? 34.948 -50.289 -21.807 1.00 24.77 175 LEU D C 1
ATOM 11618 O O . LEU D 2 175 ? 34.707 -49.305 -22.515 1.00 21.98 175 LEU D O 1
ATOM 11623 N N . LEU D 2 176 ? 34.363 -50.475 -20.618 1.00 23.51 176 LEU D N 1
ATOM 11624 C CA . LEU D 2 176 ? 33.481 -49.456 -20.063 1.00 18.19 176 LEU D CA 1
ATOM 11625 C C . LEU D 2 176 ? 34.227 -48.153 -19.797 1.00 22.39 176 LEU D C 1
ATOM 11626 O O . LEU D 2 176 ? 33.686 -47.068 -20.042 1.00 21.26 176 LEU D O 1
ATOM 11631 N N . ARG D 2 177 ? 35.483 -48.232 -19.329 1.00 22.23 177 ARG D N 1
ATOM 11632 C CA . ARG D 2 177 ? 36.273 -47.011 -19.152 1.00 26.51 177 ARG D CA 1
ATOM 11633 C C . ARG D 2 177 ? 36.558 -46.356 -20.499 1.00 24.01 177 ARG D C 1
ATOM 11634 O O . ARG D 2 177 ? 36.552 -45.126 -20.612 1.00 24.96 177 ARG D O 1
ATOM 11642 N N . GLU D 2 178 ? 36.829 -47.156 -21.531 1.00 24.17 178 GLU D N 1
ATOM 11643 C CA . GLU D 2 178 ? 37.074 -46.585 -22.849 1.00 25.95 178 GLU D CA 1
ATOM 11644 C C . GLU D 2 178 ? 35.821 -45.900 -23.367 1.00 24.81 178 GLU D C 1
ATOM 11645 O O . GLU D 2 178 ? 35.893 -44.839 -24.003 1.00 24.99 178 GLU D O 1
ATOM 11651 N N A LEU D 2 179 ? 34.655 -46.491 -23.102 0.32 27.00 179 LEU D N 1
ATOM 11652 N N B LEU D 2 179 ? 34.657 -46.488 -23.104 0.68 26.89 179 LEU D N 1
ATOM 11653 C CA A LEU D 2 179 ? 33.397 -45.865 -23.491 0.32 27.51 179 LEU D CA 1
ATOM 11654 C CA B LEU D 2 179 ? 33.426 -45.829 -23.503 0.68 27.55 179 LEU D CA 1
ATOM 11655 C C A LEU D 2 179 ? 33.178 -44.550 -22.751 0.32 23.30 179 LEU D C 1
ATOM 11656 C C B LEU D 2 179 ? 33.284 -44.502 -22.771 0.68 23.34 179 LEU D C 1
ATOM 11657 O O A LEU D 2 179 ? 32.705 -43.567 -23.338 0.32 24.35 179 LEU D O 1
ATOM 11658 O O B LEU D 2 179 ? 32.975 -43.469 -23.382 0.68 25.16 179 LEU D O 1
ATOM 11667 N N . TYR D 2 180 ? 33.512 -44.512 -21.458 1.00 22.69 180 TYR D N 1
ATOM 11668 C CA . TYR D 2 180 ? 33.379 -43.279 -20.692 1.00 21.31 180 TYR D CA 1
ATOM 11669 C C . TYR D 2 180 ? 34.287 -42.189 -21.227 1.00 24.14 180 TYR D C 1
ATOM 11670 O O . TYR D 2 180 ? 33.957 -41.007 -21.112 1.00 24.59 180 TYR D O 1
ATOM 11679 N N . GLU D 2 181 ? 35.420 -42.557 -21.832 1.00 27.10 181 GLU D N 1
ATOM 11680 C CA . GLU D 2 181 ? 36.358 -41.544 -22.301 1.00 29.93 181 GLU D CA 1
ATOM 11681 C C . GLU D 2 181 ? 35.696 -40.606 -23.297 1.00 27.56 181 GLU D C 1
ATOM 11682 O O . GLU D 2 181 ? 36.017 -39.414 -23.336 1.00 31.21 181 GLU D O 1
ATOM 11688 N N . TYR D 2 182 ? 34.751 -41.119 -24.095 1.00 27.80 182 TYR D N 1
ATOM 11689 C CA . TYR D 2 182 ? 34.093 -40.274 -25.087 1.00 26.83 182 TYR D CA 1
ATOM 11690 C C . TYR D 2 182 ? 33.237 -39.200 -24.440 1.00 25.64 182 TYR D C 1
ATOM 11691 O O . TYR D 2 182 ? 32.985 -38.167 -25.066 1.00 28.90 182 TYR D O 1
ATOM 11700 N N . ARG D 2 183 ? 32.802 -39.407 -23.199 1.00 29.13 183 ARG D N 1
ATOM 11701 C CA . ARG D 2 183 ? 31.995 -38.413 -22.498 1.00 29.53 183 ARG D CA 1
ATOM 11702 C C . ARG D 2 183 ? 32.772 -37.144 -22.144 1.00 28.45 183 ARG D C 1
ATOM 11703 O O . ARG D 2 183 ? 32.151 -36.130 -21.808 1.00 28.77 183 ARG D O 1
ATOM 11711 N N . LYS D 2 184 ? 34.107 -37.176 -22.228 1.00 27.34 184 LYS D N 1
ATOM 11712 C CA . LYS D 2 184 ? 34.918 -35.999 -21.960 1.00 33.62 184 LYS D CA 1
ATOM 11713 C C . LYS D 2 184 ? 34.825 -34.963 -23.073 1.00 29.49 184 LYS D C 1
ATOM 11714 O O . LYS D 2 184 ? 35.138 -33.789 -22.835 1.00 36.10 184 LYS D O 1
ATOM 11720 N N . ALA D 2 185 ? 34.406 -35.357 -24.273 1.00 33.87 185 ALA D N 1
ATOM 11721 C CA . ALA D 2 185 ? 34.377 -34.431 -25.401 1.00 34.17 185 ALA D CA 1
ATOM 11722 C C . ALA D 2 185 ? 33.333 -33.339 -25.184 1.00 35.25 185 ALA D C 1
ATOM 11723 O O . ALA D 2 185 ? 32.412 -33.473 -24.369 1.00 34.34 185 ALA D O 1
ATOM 11725 N N . ALA D 2 186 ? 33.497 -32.242 -25.937 1.00 36.09 186 ALA D N 1
ATOM 11726 C CA . ALA D 2 186 ? 32.574 -31.112 -25.844 1.00 35.54 186 ALA D CA 1
ATOM 11727 C C . ALA D 2 186 ? 31.176 -31.498 -26.307 1.00 39.62 186 ALA D C 1
ATOM 11728 O O . ALA D 2 186 ? 30.177 -31.037 -25.743 1.00 36.92 186 ALA D O 1
ATOM 11730 N N . ASP D 2 187 ? 31.083 -32.343 -27.336 1.00 39.13 187 ASP D N 1
ATOM 11731 C CA . ASP D 2 187 ? 29.810 -32.866 -27.825 1.00 34.55 187 ASP D CA 1
ATOM 11732 C C . ASP D 2 187 ? 29.887 -34.380 -27.695 1.00 36.34 187 ASP D C 1
ATOM 11733 O O . ASP D 2 187 ? 30.236 -35.079 -28.660 1.00 37.67 187 ASP D O 1
ATOM 11738 N N . PRO D 2 188 ? 29.575 -34.919 -26.516 1.00 30.97 188 PRO D N 1
ATOM 11739 C CA . PRO D 2 188 ? 29.787 -36.352 -26.271 1.00 30.66 188 PRO D CA 1
ATOM 11740 C C . PRO D 2 188 ? 29.053 -37.229 -27.274 1.00 37.20 188 PRO D C 1
ATOM 11741 O O . PRO D 2 188 ? 27.864 -37.040 -27.549 1.00 34.43 188 PRO D O 1
ATOM 11745 N N . LYS D 2 189 ? 29.779 -38.212 -27.808 1.00 32.94 189 LYS D N 1
ATOM 11746 C CA . LYS D 2 189 ? 29.207 -39.198 -28.709 1.00 32.34 189 LYS D CA 1
ATOM 11747 C C . LYS D 2 189 ? 28.462 -40.298 -27.976 1.00 28.17 189 LYS D C 1
ATOM 11748 O O . LYS D 2 189 ? 27.942 -41.211 -28.627 1.00 38.38 189 LYS D O 1
ATOM 11754 N N . VAL D 2 190 ? 28.470 -40.268 -26.644 1.00 27.48 190 VAL D N 1
ATOM 11755 C CA . VAL D 2 190 ? 27.746 -41.196 -25.784 1.00 26.85 190 VAL D CA 1
ATOM 11756 C C . VAL D 2 190 ? 27.013 -40.348 -24.771 1.00 26.47 190 VAL D C 1
ATOM 11757 O O . VAL D 2 190 ? 27.655 -39.597 -24.036 1.00 27.85 190 VAL D O 1
ATOM 11761 N N . THR D 2 191 ? 25.683 -40.447 -24.741 1.00 28.62 191 THR D N 1
ATOM 11762 C CA . THR D 2 191 ? 24.940 -39.732 -23.708 1.00 26.76 191 THR D CA 1
ATOM 11763 C C . THR D 2 191 ? 25.034 -40.462 -22.376 1.00 27.73 191 THR D C 1
ATOM 11764 O O . THR D 2 191 ? 25.514 -41.591 -22.284 1.00 25.50 191 THR D O 1
ATOM 11768 N N . GLY D 2 192 ? 24.555 -39.788 -21.332 1.00 27.64 192 GLY D N 1
ATOM 11769 C CA . GLY D 2 192 ? 24.524 -40.413 -20.023 1.00 22.64 192 GLY D CA 1
ATOM 11770 C C . GLY D 2 192 ? 23.563 -41.581 -19.973 1.00 26.30 192 GLY D C 1
ATOM 11771 O O . GLY D 2 192 ? 23.821 -42.571 -19.292 1.00 24.10 192 GLY D O 1
ATOM 11772 N N . VAL D 2 193 ? 22.431 -41.475 -20.672 1.00 26.29 193 VAL D N 1
ATOM 11773 C CA . VAL D 2 193 ? 21.501 -42.603 -20.727 1.00 21.82 193 VAL D CA 1
ATOM 11774 C C . VAL D 2 193 ? 22.150 -43.787 -21.432 1.00 22.10 193 VAL D C 1
ATOM 11775 O O . VAL D 2 193 ? 22.038 -44.929 -20.987 1.00 24.00 193 VAL D O 1
ATOM 11779 N N . GLU D 2 194 ? 22.824 -43.526 -22.557 1.00 25.06 194 GLU D N 1
ATOM 11780 C CA . GLU D 2 194 ? 23.492 -44.604 -23.292 1.00 28.17 194 GLU D CA 1
ATOM 11781 C C . GLU D 2 194 ? 24.580 -45.272 -22.445 1.00 26.24 194 GLU D C 1
ATOM 11782 O O . GLU D 2 194 ? 24.664 -46.507 -22.371 1.00 24.70 194 GLU D O 1
ATOM 11788 N N . ALA D 2 195 ? 25.431 -44.468 -21.801 1.00 21.16 195 ALA D N 1
ATOM 11789 C CA . ALA D 2 195 ? 26.421 -45.006 -20.870 1.00 22.92 195 ALA D CA 1
ATOM 11790 C C . ALA D 2 195 ? 25.763 -45.852 -19.785 1.00 22.28 195 ALA D C 1
ATOM 11791 O O . ALA D 2 195 ? 26.266 -46.927 -19.435 1.00 23.06 195 ALA D O 1
ATOM 11793 N N . LEU D 2 196 ? 24.612 -45.398 -19.273 1.00 21.81 196 LEU D N 1
ATOM 11794 C CA . LEU D 2 196 ? 23.920 -46.129 -18.211 1.00 23.07 196 LEU D CA 1
ATOM 11795 C C . LEU D 2 196 ? 23.389 -47.478 -18.695 1.00 22.79 196 LEU D C 1
ATOM 11796 O O . LEU D 2 196 ? 23.503 -48.482 -17.987 1.00 22.45 196 LEU D O 1
ATOM 11801 N N . TYR D 2 197 ? 22.777 -47.527 -19.875 1.00 22.47 197 TYR D N 1
ATOM 11802 C CA . TYR D 2 197 ? 22.337 -48.819 -20.395 1.00 25.12 197 TYR D CA 1
ATOM 11803 C C . TYR D 2 197 ? 23.516 -49.780 -20.502 1.00 25.52 197 TYR D C 1
ATOM 11804 O O . TYR D 2 197 ? 23.398 -50.965 -20.166 1.00 25.00 197 TYR D O 1
ATOM 11813 N N . ALA D 2 198 ? 24.675 -49.272 -20.938 1.00 23.55 198 ALA D N 1
ATOM 11814 C CA . ALA D 2 198 ? 25.854 -50.122 -21.079 1.00 22.22 198 ALA D CA 1
ATOM 11815 C C . ALA D 2 198 ? 26.359 -50.618 -19.725 1.00 21.96 198 ALA D C 1
ATOM 11816 O O . ALA D 2 198 ? 26.618 -51.816 -19.552 1.00 20.93 198 ALA D O 1
ATOM 11818 N N . SER D 2 199 ? 26.529 -49.709 -18.760 1.00 21.73 199 SER D N 1
ATOM 11819 C CA . SER D 2 199 ? 27.148 -50.096 -17.490 1.00 21.63 199 SER D CA 1
ATOM 11820 C C . SER D 2 199 ? 26.203 -50.898 -16.608 1.00 18.39 199 SER D C 1
ATOM 11821 O O . SER D 2 199 ? 26.664 -51.707 -15.788 1.00 21.50 199 SER D O 1
ATOM 11824 N N . LEU D 2 200 ? 24.890 -50.708 -16.760 1.00 21.76 200 LEU D N 1
ATOM 11825 C CA . LEU D 2 200 ? 23.939 -51.470 -15.961 1.00 23.84 200 LEU D CA 1
ATOM 11826 C C . LEU D 2 200 ? 23.807 -52.886 -16.502 1.00 25.24 200 LEU D C 1
ATOM 11827 O O . LEU D 2 200 ? 23.831 -53.864 -15.748 1.00 21.69 200 LEU D O 1
ATOM 11832 N N . THR D 2 201 ? 23.673 -53.020 -17.818 1.00 20.81 201 THR D N 1
ATOM 11833 C CA . THR D 2 201 ? 23.552 -54.350 -18.398 1.00 22.17 201 THR D CA 1
ATOM 11834 C C . THR D 2 201 ? 24.820 -55.182 -18.225 1.00 19.56 201 THR D C 1
ATOM 11835 O O . THR D 2 201 ? 24.738 -56.415 -18.244 1.00 21.59 201 THR D O 1
ATOM 11839 N N . ALA D 2 202 ? 25.985 -54.543 -18.050 1.00 19.83 202 ALA D N 1
ATOM 11840 C CA . ALA D 2 202 ? 27.192 -55.285 -17.715 1.00 19.36 202 ALA D CA 1
ATOM 11841 C C . ALA D 2 202 ? 26.985 -56.173 -16.490 1.00 19.92 202 ALA D C 1
ATOM 11842 O O . ALA D 2 202 ? 27.689 -57.174 -16.325 1.00 22.20 202 ALA D O 1
ATOM 11844 N N . GLN D 2 203 ? 26.030 -55.819 -15.618 1.00 19.16 203 GLN D N 1
ATOM 11845 C CA . GLN D 2 203 ? 25.819 -56.492 -14.333 1.00 17.21 203 GLN D CA 1
ATOM 11846 C C . GLN D 2 203 ? 24.828 -57.665 -14.410 1.00 21.53 203 GLN D C 1
ATOM 11847 O O . GLN D 2 203 ? 24.528 -58.279 -13.376 1.00 21.70 203 GLN D O 1
ATOM 11853 N N . PHE D 2 204 ? 24.305 -57.998 -15.590 1.00 19.47 204 PHE D N 1
ATOM 11854 C CA . PHE D 2 204 ? 23.387 -59.130 -15.699 1.00 23.22 204 PHE D CA 1
ATOM 11855 C C . PHE D 2 204 ? 23.363 -59.782 -17.081 1.00 21.24 204 PHE D C 1
ATOM 11856 O O . PHE D 2 204 ? 22.493 -60.612 -17.360 1.00 24.24 204 PHE D O 1
ATOM 11864 N N . ILE D 2 205 ? 24.322 -59.440 -17.936 1.00 21.90 205 ILE D N 1
ATOM 11865 C CA . ILE D 2 205 ? 24.526 -60.094 -19.226 1.00 21.67 205 ILE D CA 1
ATOM 11866 C C . ILE D 2 205 ? 25.859 -60.825 -19.167 1.00 19.37 205 ILE D C 1
ATOM 11867 O O . ILE D 2 205 ? 26.780 -60.395 -18.462 1.00 21.76 205 ILE D O 1
ATOM 11872 N N . ASP D 2 206 ? 25.952 -61.953 -19.878 1.00 24.49 206 ASP D N 1
ATOM 11873 C CA . ASP D 2 206 ? 27.218 -62.676 -19.922 1.00 23.43 206 ASP D CA 1
ATOM 11874 C C . ASP D 2 206 ? 28.314 -61.730 -20.392 1.00 23.03 206 ASP D C 1
ATOM 11875 O O . ASP D 2 206 ? 28.203 -61.107 -21.454 1.00 25.91 206 ASP D O 1
ATOM 11880 N N . LYS D 2 207 ? 29.389 -61.644 -19.614 1.00 22.80 207 LYS D N 1
ATOM 11881 C CA . LYS D 2 207 ? 30.406 -60.639 -19.901 1.00 22.59 207 LYS D CA 1
ATOM 11882 C C . LYS D 2 207 ? 31.101 -60.864 -21.242 1.00 25.07 207 LYS D C 1
ATOM 11883 O O . LYS D 2 207 ? 31.534 -59.892 -21.869 1.00 25.97 207 LYS D O 1
ATOM 11889 N N . ARG D 2 208 ? 31.227 -62.115 -21.701 1.00 24.52 208 ARG D N 1
ATOM 11890 C CA . ARG D 2 208 ? 31.772 -62.335 -23.039 1.00 23.71 208 ARG D CA 1
ATOM 11891 C C . ARG D 2 208 ? 30.885 -61.686 -24.089 1.00 27.81 208 ARG D C 1
ATOM 11892 O O . ARG D 2 208 ? 31.375 -61.013 -25.007 1.00 28.31 208 ARG D O 1
ATOM 11900 N N . GLU D 2 209 ? 29.569 -61.857 -23.948 1.00 23.63 209 GLU D N 1
ATOM 11901 C CA . GLU D 2 209 ? 28.631 -61.274 -24.900 1.00 25.92 209 GLU D CA 1
ATOM 11902 C C . GLU D 2 209 ? 28.593 -59.759 -24.772 1.00 21.01 209 GLU D C 1
ATOM 11903 O O . GLU D 2 209 ? 28.570 -59.048 -25.785 1.00 26.19 209 GLU D O 1
ATOM 11909 N N . HIS D 2 210 ? 28.641 -59.254 -23.541 1.00 21.20 210 HIS D N 1
ATOM 11910 C CA . HIS D 2 210 ? 28.635 -57.815 -23.299 1.00 21.12 210 HIS D CA 1
ATOM 11911 C C . HIS D 2 210 ? 29.904 -57.162 -23.842 1.00 24.72 210 HIS D C 1
ATOM 11912 O O . HIS D 2 210 ? 29.842 -56.108 -24.499 1.00 23.12 210 HIS D O 1
ATOM 11919 N N . ASN D 2 211 ? 31.062 -57.791 -23.616 1.00 22.36 211 ASN D N 1
ATOM 11920 C CA . ASN D 2 211 ? 32.317 -57.289 -24.188 1.00 22.32 211 ASN D CA 1
ATOM 11921 C C . ASN D 2 211 ? 32.241 -57.162 -25.709 1.00 26.23 211 ASN D C 1
ATOM 11922 O O . ASN D 2 211 ? 32.692 -56.165 -26.281 1.00 23.78 211 ASN D O 1
ATOM 11927 N N . GLU D 2 212 ? 31.724 -58.192 -26.388 1.00 23.50 212 GLU D N 1
ATOM 11928 C CA . GLU D 2 212 ? 31.557 -58.119 -27.835 1.00 23.61 212 GLU D CA 1
ATOM 11929 C C . GLU D 2 212 ? 30.727 -56.904 -28.236 1.00 26.96 212 GLU D C 1
ATOM 11930 O O . GLU D 2 212 ? 31.064 -56.197 -29.199 1.00 26.46 212 GLU D O 1
ATOM 11936 N N A MET D 2 213 ? 29.641 -56.640 -27.512 0.48 25.70 213 MET D N 1
ATOM 11937 N N B MET D 2 213 ? 29.631 -56.651 -27.522 0.52 25.70 213 MET D N 1
ATOM 11938 C CA A MET D 2 213 ? 28.793 -55.506 -27.859 0.48 26.00 213 MET D CA 1
ATOM 11939 C CA B MET D 2 213 ? 28.796 -55.505 -27.859 0.52 26.00 213 MET D CA 1
ATOM 11940 C C A MET D 2 213 ? 29.480 -54.175 -27.570 0.48 27.32 213 MET D C 1
ATOM 11941 C C B MET D 2 213 ? 29.519 -54.190 -27.596 0.52 27.34 213 MET D C 1
ATOM 11942 O O A MET D 2 213 ? 29.315 -53.209 -28.327 0.48 25.46 213 MET D O 1
ATOM 11943 O O B MET D 2 213 ? 29.414 -53.251 -28.396 0.52 25.42 213 MET D O 1
ATOM 11952 N N . LEU D 2 214 ? 30.263 -54.105 -26.489 1.00 23.32 214 LEU D N 1
ATOM 11953 C CA . LEU D 2 214 ? 31.033 -52.897 -26.212 1.00 20.74 214 LEU D CA 1
ATOM 11954 C C . LEU D 2 214 ? 32.054 -52.634 -27.313 1.00 22.08 214 LEU D C 1
ATOM 11955 O O . LEU D 2 214 ? 32.257 -51.483 -27.727 1.00 25.10 214 LEU D O 1
ATOM 11960 N N . LYS D 2 215 ? 32.701 -53.691 -27.800 1.00 23.63 215 LYS D N 1
ATOM 11961 C CA . LYS D 2 215 ? 33.671 -53.529 -28.870 1.00 24.22 215 LYS D CA 1
ATOM 11962 C C . LYS D 2 215 ? 32.995 -53.086 -30.161 1.00 25.50 215 LYS D C 1
ATOM 11963 O O . LYS D 2 215 ? 33.553 -52.277 -30.909 1.00 27.10 215 LYS D O 1
ATOM 11969 N N . LYS D 2 216 ? 31.794 -53.605 -30.436 1.00 24.87 216 LYS D N 1
ATOM 11970 C CA . LYS D 2 216 ? 31.029 -53.149 -31.593 1.00 26.83 216 LYS D CA 1
ATOM 11971 C C . LYS D 2 216 ? 30.694 -51.669 -31.478 1.00 26.07 216 LYS D C 1
ATOM 11972 O O . LYS D 2 216 ? 30.838 -50.911 -32.451 1.00 27.72 216 LYS D O 1
ATOM 11978 N N . THR D 2 217 ? 30.217 -51.253 -30.294 1.00 27.40 217 THR D N 1
ATOM 11979 C CA . THR D 2 217 ? 29.861 -49.853 -30.056 1.00 26.41 217 THR D CA 1
ATOM 11980 C C . THR D 2 217 ? 31.068 -48.949 -30.268 1.00 27.93 217 THR D C 1
ATOM 11981 O O . THR D 2 217 ? 30.995 -47.954 -31.001 1.00 30.65 217 THR D O 1
ATOM 11985 N N . LEU D 2 218 ? 32.205 -49.311 -29.658 1.00 27.85 218 LEU D N 1
ATOM 11986 C CA . LEU D 2 218 ? 33.438 -48.538 -29.808 1.00 35.19 218 LEU D CA 1
ATOM 11987 C C . LEU D 2 218 ? 33.939 -48.503 -31.245 1.00 26.68 218 LEU D C 1
ATOM 11988 O O . LEU D 2 218 ? 34.580 -47.531 -31.645 1.00 32.28 218 LEU D O 1
ATOM 11993 N N . ALA D 2 219 ? 33.693 -49.553 -32.029 1.00 29.06 219 ALA D N 1
ATOM 11994 C CA . ALA D 2 219 ? 34.062 -49.496 -33.444 1.00 35.27 219 ALA D CA 1
ATOM 11995 C C . ALA D 2 219 ? 33.234 -48.455 -34.199 1.00 30.08 219 ALA D C 1
ATOM 11996 O O . ALA D 2 219 ? 33.729 -47.833 -35.150 1.00 31.67 219 ALA D O 1
ATOM 11998 N N . ALA D 2 220 ? 31.998 -48.213 -33.751 1.00 30.15 220 ALA D N 1
ATOM 11999 C CA . ALA D 2 220 ? 31.088 -47.287 -34.416 1.00 34.70 220 ALA D CA 1
ATOM 12000 C C . ALA D 2 220 ? 31.227 -45.839 -33.948 1.00 30.73 220 ALA D C 1
ATOM 12001 O O . ALA D 2 220 ? 30.780 -44.928 -34.657 1.00 36.22 220 ALA D O 1
ATOM 12003 N N . LEU D 2 221 ? 31.848 -45.602 -32.804 1.00 31.79 221 LEU D N 1
ATOM 12004 C CA . LEU D 2 221 ? 31.877 -44.277 -32.187 1.00 34.99 221 LEU D CA 1
ATOM 12005 C C . LEU D 2 221 ? 32.659 -43.220 -32.967 1.00 36.39 221 LEU D C 1
ATOM 12006 O O . LEU D 2 221 ? 32.162 -42.097 -33.113 1.00 34.70 221 LEU D O 1
ATOM 12011 N N . PRO D 2 222 ? 33.874 -43.512 -33.475 1.00 38.00 222 PRO D N 1
ATOM 12012 C CA . PRO D 2 222 ? 34.653 -42.452 -34.147 1.00 35.60 222 PRO D CA 1
ATOM 12013 C C . PRO D 2 222 ? 33.878 -41.684 -35.199 1.00 42.60 222 PRO D C 1
ATOM 12014 O O . PRO D 2 222 ? 34.076 -40.467 -35.364 1.00 41.77 222 PRO D O 1
ATOM 12018 N N . ASN D 2 223 ? 32.995 -42.364 -35.928 1.00 36.43 223 ASN D N 1
ATOM 12019 C CA . ASN D 2 223 ? 32.280 -41.736 -37.026 1.00 39.08 223 ASN D CA 1
ATOM 12020 C C . ASN D 2 223 ? 30.787 -41.582 -36.745 1.00 37.15 223 ASN D C 1
ATOM 12021 O O . ASN D 2 223 ? 30.013 -41.269 -37.657 1.00 38.81 223 ASN D O 1
ATOM 12026 N N . ARG D 2 224 ? 30.379 -41.741 -35.490 1.00 40.93 224 ARG D N 1
ATOM 12027 C CA . ARG D 2 224 ? 28.997 -41.491 -35.111 1.00 35.22 224 ARG D CA 1
ATOM 12028 C C . ARG D 2 224 ? 28.712 -40.000 -35.194 1.00 38.52 224 ARG D C 1
ATOM 12029 O O . ARG D 2 224 ? 29.459 -39.181 -34.650 1.00 43.40 224 ARG D O 1
ATOM 12037 N N . LYS D 2 225 ? 27.627 -39.646 -35.869 1.00 38.26 225 LYS D N 1
ATOM 12038 C CA . LYS D 2 225 ? 27.237 -38.250 -36.007 1.00 41.13 225 LYS D CA 1
ATOM 12039 C C . LYS D 2 225 ? 26.390 -37.858 -34.800 1.00 41.30 225 LYS D C 1
ATOM 12040 O O . LYS D 2 225 ? 25.479 -38.595 -34.409 1.00 49.67 225 LYS D O 1
ATOM 12046 N N . VAL D 2 226 ? 26.707 -36.714 -34.193 1.00 38.93 226 VAL D N 1
ATOM 12047 C CA . VAL D 2 226 ? 25.967 -36.211 -33.040 1.00 42.10 226 VAL D CA 1
ATOM 12048 C C . VAL D 2 226 ? 25.098 -35.065 -33.521 1.00 45.81 226 VAL D C 1
ATOM 12049 O O . VAL D 2 226 ? 25.583 -34.157 -34.208 1.00 44.86 226 VAL D O 1
ATOM 12053 N N . GLU D 2 227 ? 23.816 -35.092 -33.166 1.00 43.13 227 GLU D N 1
ATOM 12054 C CA . GLU D 2 227 ? 22.916 -34.034 -33.597 1.00 44.44 227 GLU D CA 1
ATOM 12055 C C . GLU D 2 227 ? 22.214 -33.309 -32.458 1.00 43.73 227 GLU D C 1
ATOM 12056 O O . GLU D 2 227 ? 21.640 -32.240 -32.694 1.00 51.19 227 GLU D O 1
ATOM 12062 N N . ARG D 2 228 ? 22.272 -33.831 -31.239 1.00 42.87 228 ARG D N 1
ATOM 12063 C CA . ARG D 2 228 ? 21.747 -33.121 -30.078 1.00 43.90 228 ARG D CA 1
ATOM 12064 C C . ARG D 2 228 ? 22.776 -32.114 -29.572 1.00 41.30 228 ARG D C 1
ATOM 12065 O O . ARG D 2 228 ? 23.983 -32.268 -29.780 1.00 41.95 228 ARG D O 1
ATOM 12073 N N . LYS D 2 229 ? 22.293 -31.068 -28.908 1.00 41.06 229 LYS D N 1
ATOM 12074 C CA . LYS D 2 229 ? 23.196 -30.126 -28.262 1.00 42.90 229 LYS D CA 1
ATOM 12075 C C . LYS D 2 229 ? 23.512 -30.592 -26.841 1.00 38.55 229 LYS D C 1
ATOM 12076 O O . LYS D 2 229 ? 22.706 -31.272 -26.194 1.00 42.60 229 LYS D O 1
ATOM 12082 N N . THR D 2 230 ? 24.721 -30.258 -26.372 1.00 37.87 230 THR D N 1
ATOM 12083 C CA . THR D 2 230 ? 25.186 -30.788 -25.092 1.00 36.62 230 THR D CA 1
ATOM 12084 C C . THR D 2 230 ? 24.490 -30.098 -23.926 1.00 35.60 230 THR D C 1
ATOM 12085 O O . THR D 2 230 ? 24.088 -30.761 -22.961 1.00 34.38 230 THR D O 1
ATOM 12089 N N . GLY D 2 231 ? 24.331 -28.776 -23.996 1.00 41.93 231 GLY D N 1
ATOM 12090 C CA . GLY D 2 231 ? 23.785 -28.112 -22.828 1.00 39.94 231 GLY D CA 1
ATOM 12091 C C . GLY D 2 231 ? 24.718 -28.230 -21.628 1.00 35.92 231 GLY D C 1
ATOM 12092 O O . GLY D 2 231 ? 25.924 -28.468 -21.747 1.00 37.67 231 GLY D O 1
ATOM 12093 N N . ALA D 2 232 ? 24.129 -28.079 -20.446 1.00 35.34 232 ALA D N 1
ATOM 12094 C CA . ALA D 2 232 ? 24.908 -28.131 -19.216 1.00 35.28 232 ALA D CA 1
ATOM 12095 C C . ALA D 2 232 ? 25.484 -29.524 -18.999 1.00 32.26 232 ALA D C 1
ATOM 12096 O O . ALA D 2 232 ? 24.820 -30.535 -19.239 1.00 34.31 232 ALA D O 1
ATOM 12098 N N . ARG D 2 233 ? 26.730 -29.570 -18.528 1.00 32.51 233 ARG D N 1
ATOM 12099 C CA . ARG D 2 233 ? 27.422 -30.833 -18.266 1.00 28.61 233 ARG D CA 1
ATOM 12100 C C . ARG D 2 233 ? 27.151 -31.251 -16.822 1.00 27.37 233 ARG D C 1
ATOM 12101 O O . ARG D 2 233 ? 27.652 -30.627 -15.880 1.00 29.45 233 ARG D O 1
ATOM 12109 N N . PHE D 2 234 ? 26.336 -32.281 -16.646 1.00 25.98 234 PHE D N 1
ATOM 12110 C CA . PHE D 2 234 ? 25.943 -32.710 -15.308 1.00 28.15 234 PHE D CA 1
ATOM 12111 C C . PHE D 2 234 ? 26.712 -33.964 -14.892 1.00 25.70 234 PHE D C 1
ATOM 12112 O O . PHE D 2 234 ? 27.153 -34.763 -15.717 1.00 27.00 234 PHE D O 1
ATOM 12120 N N . MET D 2 235 ? 26.842 -34.143 -13.573 1.00 24.83 235 MET D N 1
ATOM 12121 C CA . MET D 2 235 ? 27.295 -35.384 -12.954 1.00 22.12 235 MET D CA 1
ATOM 12122 C C . MET D 2 235 ? 26.155 -35.858 -12.061 1.00 22.33 235 MET D C 1
ATOM 12123 O O . MET D 2 235 ? 25.538 -35.057 -11.353 1.00 25.23 235 MET D O 1
ATOM 12128 N N . THR D 2 236 ? 25.873 -37.151 -12.083 1.00 20.91 236 THR D N 1
ATOM 12129 C CA . THR D 2 236 ? 24.925 -37.699 -11.123 1.00 21.13 236 THR D CA 1
ATOM 12130 C C . THR D 2 236 ? 25.686 -38.459 -10.046 1.00 22.46 236 THR D C 1
ATOM 12131 O O . THR D 2 236 ? 26.679 -39.126 -10.334 1.00 21.90 236 THR D O 1
ATOM 12135 N N . ILE D 2 237 ? 25.211 -38.356 -8.808 1.00 20.95 237 ILE D N 1
ATOM 12136 C CA . ILE D 2 237 ? 25.896 -38.931 -7.648 1.00 20.09 237 ILE D CA 1
ATOM 12137 C C . ILE D 2 237 ? 24.854 -39.648 -6.799 1.00 17.44 237 ILE D C 1
ATOM 12138 O O . ILE D 2 237 ? 23.749 -39.137 -6.600 1.00 21.19 237 ILE D O 1
ATOM 12143 N N . GLY D 2 238 ? 25.188 -40.844 -6.322 1.00 17.83 238 GLY D N 1
ATOM 12144 C CA . GLY D 2 238 ? 24.296 -41.497 -5.384 1.00 16.72 238 GLY D CA 1
ATOM 12145 C C . GLY D 2 238 ? 24.671 -42.946 -5.188 1.00 17.29 238 GLY D C 1
ATOM 12146 O O . GLY D 2 238 ? 25.808 -43.342 -5.420 1.00 17.63 238 GLY D O 1
ATOM 12147 N N . SER D 2 239 ? 23.716 -43.702 -4.664 1.00 16.91 239 SER D N 1
ATOM 12148 C CA . SER D 2 239 ? 24.022 -45.085 -4.343 1.00 16.97 239 SER D CA 1
ATOM 12149 C C . SER D 2 239 ? 23.926 -45.948 -5.597 1.00 17.05 239 SER D C 1
ATOM 12150 O O . SER D 2 239 ? 24.942 -46.214 -6.240 1.00 18.53 239 SER D O 1
ATOM 12153 N N . GLU D 2 240 ? 22.712 -46.322 -5.989 1.00 19.03 240 GLU D N 1
ATOM 12154 C CA . GLU D 2 240 ? 22.523 -47.161 -7.167 1.00 21.20 240 GLU D CA 1
ATOM 12155 C C . GLU D 2 240 ? 22.285 -46.315 -8.423 1.00 19.30 240 GLU D C 1
ATOM 12156 O O . GLU D 2 240 ? 23.030 -46.428 -9.400 1.00 21.83 240 GLU D O 1
ATOM 12162 N N . ASN D 2 241 ? 21.236 -45.487 -8.416 1.00 19.74 241 ASN D N 1
ATOM 12163 C CA . ASN D 2 241 ? 20.897 -44.576 -9.515 1.00 21.38 241 ASN D CA 1
ATOM 12164 C C . ASN D 2 241 ? 20.628 -45.356 -10.803 1.00 25.44 241 ASN D C 1
ATOM 12165 O O . ASN D 2 241 ? 21.315 -45.178 -11.807 1.00 22.50 241 ASN D O 1
ATOM 12170 N N . ASP D 2 242 ? 19.630 -46.241 -10.760 1.00 26.93 242 ASP D N 1
ATOM 12171 C CA . ASP D 2 242 ? 19.309 -47.079 -11.913 1.00 31.99 242 ASP D CA 1
ATOM 12172 C C . ASP D 2 242 ? 17.968 -46.724 -12.541 1.00 31.96 242 ASP D C 1
ATOM 12173 O O . ASP D 2 242 ? 17.413 -47.521 -13.304 1.00 38.12 242 ASP D O 1
ATOM 12178 N N . ASP D 2 243 ? 17.431 -45.546 -12.239 1.00 32.00 243 ASP D N 1
ATOM 12179 C CA . ASP D 2 243 ? 16.196 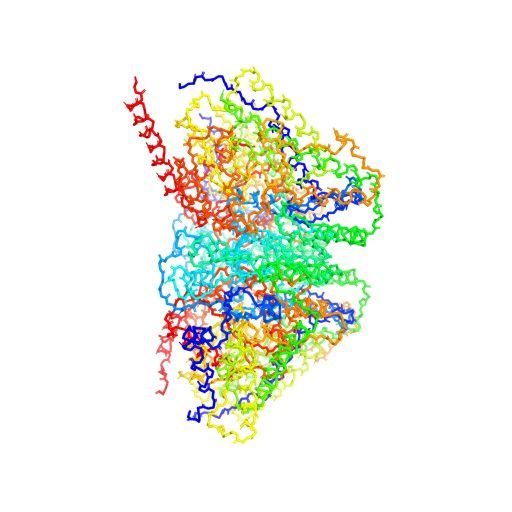-45.097 -12.880 1.00 37.29 243 ASP D CA 1
ATOM 12180 C C . ASP D 2 243 ? 16.532 -44.419 -14.207 1.00 30.27 243 ASP D C 1
ATOM 12181 O O . ASP D 2 243 ? 16.669 -43.194 -14.291 1.00 35.99 243 ASP D O 1
ATOM 12186 N N . ILE D 2 244 ? 16.615 -45.231 -15.265 1.00 36.90 244 ILE D N 1
ATOM 12187 C CA . ILE D 2 244 ? 16.942 -44.723 -16.598 1.00 31.40 244 ILE D CA 1
ATOM 12188 C C . ILE D 2 244 ? 15.937 -43.677 -17.058 1.00 39.16 244 ILE D C 1
ATOM 12189 O O . ILE D 2 244 ? 16.311 -42.652 -17.642 1.00 39.36 244 ILE D O 1
ATOM 12194 N N . ALA D 2 245 ? 14.647 -43.915 -16.813 1.00 39.88 245 ALA D N 1
ATOM 12195 C CA . ALA D 2 245 ? 13.643 -42.960 -17.268 1.00 38.30 245 ALA D CA 1
ATOM 12196 C C . ALA D 2 245 ? 13.870 -41.588 -16.647 1.00 34.40 245 ALA D C 1
ATOM 12197 O O . ALA D 2 245 ? 13.656 -40.561 -17.302 1.00 41.28 245 ALA D O 1
ATOM 12199 N N . PHE D 2 246 ? 14.325 -41.546 -15.393 1.00 39.27 246 PHE D N 1
ATOM 12200 C CA . PHE D 2 246 ? 14.633 -40.254 -14.788 1.00 32.20 246 PHE D CA 1
ATOM 12201 C C . PHE D 2 246 ? 15.838 -39.598 -15.454 1.00 31.60 246 PHE D C 1
ATOM 12202 O O . PHE D 2 246 ? 15.824 -38.388 -15.712 1.00 33.38 246 PHE D O 1
ATOM 12210 N N . MET D 2 247 ? 16.897 -40.374 -15.714 1.00 30.83 247 MET D N 1
ATOM 12211 C CA . MET D 2 247 ? 18.077 -39.810 -16.366 1.00 31.81 247 MET D CA 1
ATOM 12212 C C . MET D 2 247 ? 17.744 -39.274 -17.747 1.00 29.30 247 MET D C 1
ATOM 12213 O O . MET D 2 247 ? 18.307 -38.262 -18.176 1.00 32.18 247 MET D O 1
ATOM 12218 N N . GLY D 2 248 ? 16.823 -39.934 -18.458 1.00 34.11 248 GLY D N 1
ATOM 12219 C CA . GLY D 2 248 ? 16.418 -39.441 -19.764 1.00 32.38 248 GLY D CA 1
ATOM 12220 C C . GLY D 2 248 ? 15.716 -38.099 -19.690 1.00 35.68 248 GLY D C 1
ATOM 12221 O O . GLY D 2 248 ? 15.871 -37.260 -20.576 1.00 35.66 248 GLY D O 1
ATOM 12222 N N . MET D 2 249 ? 14.933 -37.882 -18.632 1.00 36.02 249 MET D N 1
ATOM 12223 C CA . MET D 2 249 ? 14.325 -36.575 -18.414 1.00 36.90 249 MET D CA 1
ATOM 12224 C C . MET D 2 249 ? 15.393 -35.500 -18.239 1.00 32.57 249 MET D C 1
ATOM 12225 O O . MET D 2 249 ? 15.324 -34.432 -18.862 1.00 37.22 249 MET D O 1
ATOM 12230 N N . VAL D 2 250 ? 16.400 -35.777 -17.404 1.00 37.26 250 VAL D N 1
ATOM 12231 C CA . VAL D 2 250 ? 17.473 -34.812 -17.168 1.00 37.75 250 VAL D CA 1
ATOM 12232 C C . VAL D 2 250 ? 18.134 -34.412 -18.482 1.00 35.17 250 VAL D C 1
ATOM 12233 O O . VAL D 2 250 ? 18.366 -33.228 -18.753 1.00 39.85 250 VAL D O 1
ATOM 12237 N N . GLU D 2 251 ? 18.439 -35.393 -19.329 1.00 37.68 251 GLU D N 1
ATOM 12238 C CA . GLU D 2 251 ? 19.099 -35.100 -20.594 1.00 34.48 251 GLU D CA 1
ATOM 12239 C C . GLU D 2 251 ? 18.156 -34.573 -21.664 1.00 39.67 251 GLU D C 1
ATOM 12240 O O . GLU D 2 251 ? 18.600 -34.349 -22.798 1.00 43.90 251 GLU D O 1
ATOM 12246 N N . SER D 2 252 ? 16.875 -34.387 -21.346 1.00 38.73 252 SER D N 1
ATOM 12247 C CA . SER D 2 252 ? 15.939 -33.794 -22.286 1.00 39.79 252 SER D CA 1
ATOM 12248 C C . SER D 2 252 ? 15.633 -32.342 -21.956 1.00 39.24 252 SER D C 1
ATOM 12249 O O . SER D 2 252 ? 14.996 -31.659 -22.765 1.00 45.01 252 SER D O 1
ATOM 12252 N N . VAL D 2 253 ? 16.076 -31.857 -20.793 1.00 41.47 253 VAL D N 1
ATOM 12253 C CA . VAL D 2 253 ? 15.816 -30.477 -20.383 1.00 41.15 253 VAL D CA 1
ATOM 12254 C C . VAL D 2 253 ? 16.861 -29.500 -20.897 1.00 40.29 253 VAL D C 1
ATOM 12255 O O . VAL D 2 253 ? 16.691 -28.282 -20.726 1.00 46.20 253 VAL D O 1
ATOM 12259 N N . GLY D 2 254 ? 17.943 -29.986 -21.503 1.00 40.19 254 GLY D N 1
ATOM 12260 C CA . GLY D 2 254 ? 18.997 -29.103 -21.960 1.00 43.37 254 GLY D CA 1
ATOM 12261 C C . GLY D 2 254 ? 20.302 -29.364 -21.242 1.00 37.07 254 GLY D C 1
ATOM 12262 O O . GLY D 2 254 ? 21.014 -28.436 -20.850 1.00 41.35 254 GLY D O 1
ATOM 12263 N N . ALA D 2 255 ? 20.622 -30.640 -21.056 1.00 37.07 255 ALA D N 1
ATOM 12264 C CA . ALA D 2 255 ? 21.816 -31.027 -20.327 1.00 33.22 255 ALA D CA 1
ATOM 12265 C C . ALA D 2 255 ? 22.258 -32.392 -20.820 1.00 31.93 255 ALA D C 1
ATOM 12266 O O . ALA D 2 255 ? 21.520 -33.097 -21.512 1.00 33.92 255 ALA D O 1
ATOM 12268 N N . THR D 2 256 ? 23.487 -32.745 -20.470 1.00 30.75 256 THR D N 1
ATOM 12269 C CA . THR D 2 256 ? 24.015 -34.081 -20.707 1.00 29.79 256 THR D CA 1
ATOM 12270 C C . THR D 2 256 ? 24.681 -34.534 -19.418 1.00 27.90 256 THR D C 1
ATOM 12271 O O . THR D 2 256 ? 25.424 -33.763 -18.799 1.00 31.38 256 THR D O 1
ATOM 12275 N N . ILE D 2 257 ? 24.404 -35.769 -18.995 1.00 26.76 257 ILE D N 1
ATOM 12276 C CA . ILE D 2 257 ? 25.113 -36.357 -17.860 1.00 27.84 257 ILE D CA 1
ATOM 12277 C C . ILE D 2 257 ? 26.423 -36.903 -18.407 1.00 32.15 257 ILE D C 1
ATOM 12278 O O . ILE D 2 257 ? 26.426 -37.868 -19.173 1.00 28.98 257 ILE D O 1
ATOM 12283 N N . VAL D 2 258 ? 27.537 -36.272 -18.039 1.00 24.51 258 VAL D N 1
ATOM 12284 C CA . VAL D 2 258 ? 28.826 -36.626 -18.627 1.00 25.91 258 VAL D CA 1
ATOM 12285 C C . VAL D 2 258 ? 29.642 -37.567 -17.759 1.00 27.91 258 VAL D C 1
ATOM 12286 O O . VAL D 2 258 ? 30.610 -38.161 -18.258 1.00 25.32 258 VAL D O 1
ATOM 12290 N N . ILE D 2 259 ? 29.278 -37.738 -16.488 1.00 24.42 259 ILE D N 1
ATOM 12291 C CA . ILE D 2 259 ? 30.005 -38.619 -15.583 1.00 26.91 259 ILE D CA 1
ATOM 12292 C C . ILE D 2 259 ? 29.100 -38.884 -14.385 1.00 22.72 259 ILE D C 1
ATOM 12293 O O . ILE D 2 259 ? 28.077 -38.210 -14.208 1.00 23.03 259 ILE D O 1
ATOM 12298 N N . ASP D 2 260 ? 29.437 -39.892 -13.589 1.00 20.89 260 ASP D N 1
ATOM 12299 C CA . ASP D 2 260 ? 28.570 -40.282 -12.497 1.00 20.83 260 ASP D CA 1
ATOM 12300 C C . ASP D 2 260 ? 29.425 -40.861 -11.391 1.00 21.14 260 ASP D C 1
ATOM 12301 O O . ASP D 2 260 ? 30.550 -41.308 -11.616 1.00 21.09 260 ASP D O 1
ATOM 12306 N N . ASP D 2 261 ? 28.869 -40.867 -10.187 1.00 18.70 261 ASP D N 1
ATOM 12307 C CA . ASP D 2 261 ? 29.440 -41.604 -9.062 1.00 17.61 261 ASP D CA 1
ATOM 12308 C C . ASP D 2 261 ? 28.294 -42.436 -8.497 1.00 17.95 261 ASP D C 1
ATOM 12309 O O . ASP D 2 261 ? 27.551 -41.970 -7.630 1.00 18.13 261 ASP D O 1
ATOM 12314 N N . GLN D 2 262 ? 28.125 -43.651 -9.015 1.00 19.52 262 GLN D N 1
ATOM 12315 C CA . GLN D 2 262 ? 26.995 -44.477 -8.611 1.00 18.64 262 GLN D CA 1
ATOM 12316 C C . GLN D 2 262 ? 27.285 -45.910 -9.019 1.00 18.81 262 GLN D C 1
ATOM 12317 O O . GLN D 2 262 ? 28.083 -46.166 -9.923 1.00 18.94 262 GLN D O 1
ATOM 12323 N N . CYS D 2 263 ? 26.597 -46.847 -8.348 1.00 15.92 263 CYS D N 1
ATOM 12324 C CA . CYS D 2 263 ? 26.812 -48.277 -8.586 1.00 18.31 263 CYS D CA 1
ATOM 12325 C C . CYS D 2 263 ? 26.137 -48.825 -9.850 1.00 19.27 263 CYS D C 1
ATOM 12326 O O . CYS D 2 263 ? 26.491 -49.925 -10.297 1.00 18.19 263 CYS D O 1
ATOM 12329 N N . SER D 2 264 ? 25.245 -48.071 -10.493 1.00 19.84 264 SER D N 1
ATOM 12330 C CA . SER D 2 264 ? 24.818 -48.448 -11.833 1.00 20.04 264 SER D CA 1
ATOM 12331 C C . SER D 2 264 ? 25.874 -48.116 -12.874 1.00 21.41 264 SER D C 1
ATOM 12332 O O . SER D 2 264 ? 25.805 -48.634 -13.997 1.00 22.23 264 SER D O 1
ATOM 12335 N N . GLY D 2 265 ? 26.857 -47.295 -12.515 1.00 19.05 265 GLY D N 1
ATOM 12336 C CA . GLY D 2 265 ? 27.878 -46.827 -13.434 1.00 19.86 265 GLY D CA 1
ATOM 12337 C C . GLY D 2 265 ? 29.279 -46.994 -12.870 1.00 20.08 265 GLY D C 1
ATOM 12338 O O . GLY D 2 265 ? 29.736 -48.111 -12.602 1.00 20.02 265 GLY D O 1
ATOM 12339 N N . SER D 2 266 ? 29.938 -45.869 -12.626 1.00 18.35 266 SER D N 1
ATOM 12340 C CA . SER D 2 266 ? 31.382 -45.861 -12.411 1.00 19.58 266 SER D CA 1
ATOM 12341 C C . SER D 2 266 ? 31.810 -46.665 -11.187 1.00 19.22 266 SER D C 1
ATOM 12342 O O . SER D 2 266 ? 32.863 -47.309 -11.205 1.00 19.48 266 SER D O 1
ATOM 12345 N N . ARG D 2 267 ? 31.043 -46.617 -10.102 1.00 18.66 267 ARG D N 1
ATOM 12346 C CA . ARG D 2 267 ? 31.507 -47.291 -8.895 1.00 17.59 267 ARG D CA 1
ATOM 12347 C C . ARG D 2 267 ? 31.520 -48.807 -9.071 1.00 20.40 267 ARG D C 1
ATOM 12348 O O . ARG D 2 267 ? 32.277 -49.493 -8.383 1.00 19.90 267 ARG D O 1
ATOM 12356 N N . TYR D 2 268 ? 30.748 -49.339 -10.025 1.00 16.30 268 TYR D N 1
ATOM 12357 C CA . TYR D 2 268 ? 30.774 -50.775 -10.272 1.00 16.72 268 TYR D CA 1
ATOM 12358 C C . TYR D 2 268 ? 32.081 -51.210 -10.933 1.00 18.14 268 TYR D C 1
ATOM 12359 O O . TYR D 2 268 ? 32.723 -52.162 -10.481 1.00 19.56 268 TYR D O 1
ATOM 12368 N N . PHE D 2 269 ? 32.510 -50.525 -11.994 1.00 17.03 269 PHE D N 1
ATOM 12369 C CA . PHE D 2 269 ? 33.514 -51.083 -12.898 1.00 18.52 269 PHE D CA 1
ATOM 12370 C C . PHE D 2 269 ? 34.857 -50.365 -12.877 1.00 17.31 269 PHE D C 1
ATOM 12371 O O . PHE D 2 269 ? 35.787 -50.818 -13.555 1.00 19.69 269 PHE D O 1
ATOM 12379 N N . TRP D 2 270 ? 34.981 -49.263 -12.128 1.00 18.45 270 TRP D N 1
ATOM 12380 C CA . TRP D 2 270 ? 36.004 -48.250 -12.416 1.00 17.24 270 TRP D CA 1
ATOM 12381 C C . TRP D 2 270 ? 37.394 -48.849 -12.659 1.00 18.32 270 TRP D C 1
ATOM 12382 O O . TRP D 2 270 ? 38.053 -48.540 -13.667 1.00 21.21 270 TRP D O 1
ATOM 12393 N N . ASN D 2 271 ? 37.878 -49.664 -11.730 1.00 18.93 271 ASN D N 1
ATOM 12394 C CA . ASN D 2 271 ? 39.237 -50.182 -11.800 1.00 18.84 271 ASN D CA 1
ATOM 12395 C C . ASN D 2 271 ? 39.268 -51.644 -12.236 1.00 18.46 271 ASN D C 1
ATOM 12396 O O . ASN D 2 271 ? 38.489 -52.472 -11.753 1.00 19.72 271 ASN D O 1
ATOM 12401 N N . ALA D 2 272 ? 40.214 -51.957 -13.117 1.00 19.04 272 ALA D N 1
ATOM 12402 C CA . ALA D 2 272 ? 40.579 -53.337 -13.421 1.00 18.87 272 ALA D CA 1
ATOM 12403 C C . ALA D 2 272 ? 41.550 -53.834 -12.350 1.00 20.44 272 ALA D C 1
ATOM 12404 O O . ALA D 2 272 ? 42.152 -53.047 -11.623 1.00 21.82 272 ALA D O 1
ATOM 12406 N N . SER D 2 273 ? 41.691 -55.156 -12.240 1.00 18.71 273 SER D N 1
ATOM 12407 C CA . SER D 2 273 ? 42.648 -55.712 -11.295 1.00 18.33 273 SER D CA 1
ATOM 12408 C C . SER D 2 273 ? 44.080 -55.345 -11.687 1.00 21.24 273 SER D C 1
ATOM 12409 O O . SER D 2 273 ? 44.360 -54.908 -12.808 1.00 22.65 273 SER D O 1
ATOM 12412 N N . LYS D 2 274 ? 44.984 -55.474 -10.712 1.00 20.48 274 LYS D N 1
ATOM 12413 C CA . LYS D 2 274 ? 46.401 -55.289 -10.962 1.00 20.15 274 LYS D CA 1
ATOM 12414 C C . LYS D 2 274 ? 46.990 -56.587 -11.492 1.00 21.49 274 LYS D C 1
ATOM 12415 O O . LYS D 2 274 ? 46.567 -57.671 -11.074 1.00 22.29 274 LYS D O 1
ATOM 12421 N N . PRO D 2 275 ? 48.013 -56.500 -12.340 1.00 20.13 275 PRO D N 1
ATOM 12422 C CA . PRO D 2 275 ? 48.716 -57.714 -12.783 1.00 19.37 275 PRO D CA 1
ATOM 12423 C C . PRO D 2 275 ? 49.360 -58.361 -11.570 1.00 22.43 275 PRO D C 1
ATOM 12424 O O . PRO D 2 275 ? 49.938 -57.686 -10.718 1.00 20.90 275 PRO D O 1
ATOM 12428 N N . GLU D 2 276 ? 49.192 -59.672 -11.465 1.00 20.83 276 GLU D N 1
ATOM 12429 C CA . GLU D 2 276 ? 49.465 -60.378 -10.223 1.00 20.41 276 GLU D CA 1
ATOM 12430 C C . GLU D 2 276 ? 49.314 -61.867 -10.489 1.00 20.85 276 GLU D C 1
ATOM 12431 O O . GLU D 2 276 ? 48.324 -62.286 -11.103 1.00 23.97 276 GLU D O 1
ATOM 12437 N N . GLY D 2 277 ? 50.281 -62.661 -10.001 1.00 19.70 277 GLY D N 1
ATOM 12438 C CA . GLY D 2 277 ? 50.304 -64.094 -10.292 1.00 19.52 277 GLY D CA 1
ATOM 12439 C C . GLY D 2 277 ? 49.382 -64.943 -9.443 1.00 20.53 277 GLY D C 1
ATOM 12440 O O . GLY D 2 277 ? 49.041 -66.058 -9.861 1.00 24.28 277 GLY D O 1
ATOM 12441 N N . ASP D 2 278 ? 49.032 -64.483 -8.245 1.00 19.05 278 ASP D N 1
ATOM 12442 C CA . ASP D 2 278 ? 48.099 -65.188 -7.366 1.00 18.45 278 ASP D CA 1
ATOM 12443 C C . ASP D 2 278 ? 46.718 -64.632 -7.697 1.00 17.59 278 ASP D C 1
ATOM 12444 O O . ASP D 2 278 ? 46.379 -63.501 -7.315 1.00 19.33 278 ASP D O 1
ATOM 12449 N N . VAL D 2 279 ? 45.938 -65.410 -8.455 1.00 20.23 279 VAL D N 1
ATOM 12450 C CA . VAL D 2 279 ? 44.665 -64.906 -8.962 1.00 19.26 279 VAL D CA 1
ATOM 12451 C C . VAL D 2 279 ? 43.682 -64.567 -7.841 1.00 17.67 279 VAL D C 1
ATOM 12452 O O . VAL D 2 279 ? 42.877 -63.636 -7.982 1.00 17.07 279 VAL D O 1
ATOM 12456 N N . ILE D 2 280 ? 43.707 -65.313 -6.724 1.00 18.28 280 ILE D N 1
ATOM 12457 C CA . ILE D 2 280 ? 42.844 -64.982 -5.591 1.00 17.17 280 ILE D CA 1
ATOM 12458 C C . ILE D 2 280 ? 43.201 -63.607 -5.035 1.00 18.27 280 ILE D C 1
ATOM 12459 O O . ILE D 2 280 ? 42.318 -62.797 -4.718 1.00 17.56 280 ILE D O 1
ATOM 12464 N N . LYS D 2 281 ? 44.503 -63.326 -4.914 1.00 17.95 281 LYS D N 1
ATOM 12465 C CA . LYS D 2 281 ? 44.942 -61.996 -4.504 1.00 16.79 281 LYS D CA 1
ATOM 12466 C C . LYS D 2 281 ? 44.503 -60.921 -5.495 1.00 17.88 281 LYS D C 1
ATOM 12467 O O . LYS D 2 281 ? 44.013 -59.856 -5.090 1.00 17.65 281 LYS D O 1
ATOM 12473 N N . ALA D 2 282 ? 44.638 -61.186 -6.794 1.00 17.59 282 ALA D N 1
ATOM 12474 C CA . ALA D 2 282 ? 44.263 -60.181 -7.786 1.00 16.47 282 ALA D CA 1
ATOM 12475 C C . ALA D 2 282 ? 42.781 -59.854 -7.687 1.00 19.09 282 ALA D C 1
ATOM 12476 O O . ALA D 2 282 ? 42.381 -58.673 -7.749 1.00 18.47 282 ALA D O 1
ATOM 12478 N N . ILE D 2 283 ? 41.944 -60.885 -7.541 1.00 17.36 283 ILE D N 1
ATOM 12479 C CA . ILE D 2 283 ? 40.501 -60.676 -7.431 1.00 17.57 283 ILE D CA 1
ATOM 12480 C C . ILE D 2 283 ? 40.180 -59.933 -6.139 1.00 15.96 283 ILE D C 1
ATOM 12481 O O . ILE D 2 283 ? 39.476 -58.914 -6.145 1.00 18.08 283 ILE D O 1
ATOM 12486 N N . ALA D 2 284 ? 40.652 -60.454 -5.001 1.00 16.95 284 ALA D N 1
ATOM 12487 C CA . ALA D 2 284 ? 40.277 -59.869 -3.716 1.00 17.28 284 ALA D CA 1
ATOM 12488 C C . ALA D 2 284 ? 40.709 -58.414 -3.649 1.00 16.96 284 ALA D C 1
ATOM 12489 O O . ALA D 2 284 ? 39.942 -57.538 -3.216 1.00 18.12 284 ALA D O 1
ATOM 12491 N N . GLU D 2 285 ? 41.913 -58.128 -4.129 1.00 14.97 285 GLU D N 1
ATOM 12492 C CA . GLU D 2 285 ? 42.425 -56.764 -4.028 1.00 15.50 285 GLU D CA 1
ATOM 12493 C C . GLU D 2 285 ? 41.757 -55.826 -5.009 1.00 18.54 285 GLU D C 1
ATOM 12494 O O . GLU D 2 285 ? 41.668 -54.625 -4.730 1.00 18.15 285 GLU D O 1
ATOM 12500 N N . ARG D 2 286 ? 41.279 -56.331 -6.149 1.00 17.19 286 ARG D N 1
ATOM 12501 C CA . ARG D 2 286 ? 40.547 -55.457 -7.056 1.00 14.66 286 ARG D CA 1
ATOM 12502 C C . ARG D 2 286 ? 39.375 -54.818 -6.329 1.00 16.57 286 ARG D C 1
ATOM 12503 O O . ARG D 2 286 ? 39.129 -53.620 -6.473 1.00 16.83 286 ARG D O 1
ATOM 12511 N N . TYR D 2 287 ? 38.635 -55.610 -5.551 1.00 15.44 287 TYR D N 1
ATOM 12512 C CA . TYR D 2 287 ? 37.487 -55.088 -4.811 1.00 16.10 287 TYR D CA 1
ATOM 12513 C C . TYR D 2 287 ? 37.905 -54.193 -3.647 1.00 16.36 287 TYR D C 1
ATOM 12514 O O . TYR D 2 287 ? 37.269 -53.164 -3.395 1.00 17.00 287 TYR D O 1
ATOM 12523 N N . CYS D 2 288 ? 38.977 -54.535 -2.938 1.00 17.16 288 CYS D N 1
ATOM 12524 C CA . CYS D 2 288 ? 39.435 -53.642 -1.873 1.00 16.93 288 CYS D CA 1
ATOM 12525 C C . CYS D 2 288 ? 39.935 -52.305 -2.407 1.00 17.04 288 CYS D C 1
ATOM 12526 O O . CYS D 2 288 ? 39.831 -51.295 -1.701 1.00 17.86 288 CYS D O 1
ATOM 12529 N N . ASP D 2 289 ? 40.526 -52.289 -3.601 1.00 17.52 289 ASP D N 1
ATOM 12530 C CA . ASP D 2 289 ? 41.110 -51.089 -4.188 1.00 16.94 289 ASP D CA 1
ATOM 12531 C C . ASP D 2 289 ? 40.110 -50.256 -4.998 1.00 16.85 289 ASP D C 1
ATOM 12532 O O . ASP D 2 289 ? 40.444 -49.133 -5.401 1.00 18.59 289 ASP D O 1
ATOM 12537 N N . ARG D 2 290 ? 38.904 -50.771 -5.227 1.00 14.72 290 ARG D N 1
ATOM 12538 C CA . ARG D 2 290 ? 37.872 -50.098 -5.999 1.00 18.40 290 ARG D CA 1
ATOM 12539 C C . ARG D 2 290 ? 37.447 -48.820 -5.268 1.00 18.48 290 ARG D C 1
ATOM 12540 O O . ARG D 2 290 ? 37.510 -48.755 -4.036 1.00 19.07 290 ARG D O 1
ATOM 12548 N N . PRO D 2 291 ? 36.991 -47.789 -5.982 1.00 16.97 291 PRO D N 1
ATOM 12549 C CA . PRO D 2 291 ? 36.342 -46.664 -5.283 1.00 18.18 291 PRO D CA 1
ATOM 12550 C C . PRO D 2 291 ? 35.306 -47.181 -4.295 1.00 16.78 291 PRO D C 1
ATOM 12551 O O . PRO D 2 291 ? 34.466 -48.028 -4.608 1.00 17.35 291 PRO D O 1
ATOM 12555 N N . ALA D 2 292 ? 35.363 -46.652 -3.081 1.00 17.22 292 ALA D N 1
ATOM 12556 C CA . ALA D 2 292 ? 34.692 -47.275 -1.948 1.00 16.17 292 ALA D CA 1
ATOM 12557 C C . ALA D 2 292 ? 33.249 -46.824 -1.807 1.00 16.09 292 ALA D C 1
ATOM 12558 O O . ALA D 2 292 ? 32.950 -45.630 -1.955 1.00 17.36 292 ALA D O 1
ATOM 12560 N N . CYS D 2 293 ? 32.373 -47.779 -1.476 1.00 16.28 293 CYS D N 1
ATOM 12561 C CA . CYS D 2 293 ? 31.072 -47.447 -0.904 1.00 17.63 293 CYS D CA 1
ATOM 12562 C C . CYS D 2 293 ? 31.281 -46.538 0.299 1.00 17.17 293 CYS D C 1
ATOM 12563 O O . CYS D 2 293 ? 32.264 -46.702 1.027 1.00 16.09 293 CYS D O 1
ATOM 12566 N N . PRO D 2 294 ? 30.412 -45.549 0.519 1.00 17.37 294 PRO D N 1
ATOM 12567 C CA . PRO D 2 294 ? 30.518 -44.773 1.762 1.00 15.21 294 PRO D CA 1
ATOM 12568 C C . PRO D 2 294 ? 30.669 -45.625 3.014 1.00 15.44 294 PRO D C 1
ATOM 12569 O O . PRO D 2 294 ? 31.442 -45.253 3.921 1.00 16.49 294 PRO D O 1
ATOM 12573 N N . THR D 2 295 ? 29.966 -46.774 3.071 1.00 15.53 295 THR D N 1
ATOM 12574 C CA . THR D 2 295 ? 30.076 -47.678 4.216 1.00 17.41 295 THR D CA 1
ATOM 12575 C C . THR D 2 295 ? 31.515 -48.129 4.435 1.00 17.83 295 THR D C 1
ATOM 12576 O O . THR D 2 295 ? 31.917 -48.387 5.578 1.00 17.10 295 THR D O 1
ATOM 12580 N N . LYS D 2 296 ? 32.287 -48.271 3.352 1.00 16.46 296 LYS D N 1
ATOM 12581 C CA . LYS D 2 296 ? 33.662 -48.752 3.410 1.00 16.20 296 LYS D CA 1
ATOM 12582 C C . LYS D 2 296 ? 34.673 -47.628 3.362 1.00 15.76 296 LYS D C 1
ATOM 12583 O O . LYS D 2 296 ? 35.867 -47.868 3.149 1.00 15.84 296 LYS D O 1
ATOM 12589 N N . ASP D 2 297 ? 34.230 -46.392 3.562 1.00 15.18 297 ASP D N 1
ATOM 12590 C CA . ASP D 2 297 ? 35.108 -45.245 3.368 1.00 15.05 297 ASP D CA 1
ATOM 12591 C C . ASP D 2 297 ? 35.362 -44.543 4.703 1.00 18.47 297 ASP D C 1
ATOM 12592 O O . ASP D 2 297 ? 34.766 -43.509 5.025 1.00 17.53 297 ASP D O 1
ATOM 12597 N N . TYR D 2 298 ? 36.303 -45.100 5.462 1.00 15.55 298 TYR D N 1
ATOM 12598 C CA . TYR D 2 298 ? 36.758 -44.562 6.732 1.00 15.80 298 TYR D CA 1
ATOM 12599 C C . TYR D 2 298 ? 38.102 -45.198 7.060 1.00 17.38 298 TYR D C 1
ATOM 12600 O O . TYR D 2 298 ? 38.381 -46.327 6.618 1.00 16.06 298 TYR D O 1
ATOM 12609 N N . PRO D 2 299 ? 38.933 -44.540 7.857 1.00 16.89 299 PRO D N 1
ATOM 12610 C CA . PRO D 2 299 ? 38.735 -43.229 8.486 1.00 17.01 299 PRO D CA 1
ATOM 12611 C C . PRO D 2 299 ? 38.718 -42.065 7.498 1.00 17.67 299 PRO D C 1
ATOM 12612 O O . PRO D 2 299 ? 38.035 -41.073 7.757 1.00 19.20 299 PRO D O 1
ATOM 12616 N N . ALA D 2 300 ? 39.414 -42.158 6.363 1.00 17.71 300 ALA D N 1
ATOM 12617 C CA . ALA D 2 300 ? 39.489 -41.049 5.421 1.00 17.68 300 ALA D CA 1
ATOM 12618 C C . ALA D 2 300 ? 38.308 -41.113 4.455 1.00 18.34 300 ALA D C 1
ATOM 12619 O O . ALA D 2 300 ? 37.856 -42.192 4.052 1.00 17.78 300 ALA D O 1
ATOM 12621 N N . HIS D 2 301 ? 37.809 -39.935 4.077 1.00 19.27 301 HIS D N 1
ATOM 12622 C CA . HIS D 2 301 ? 36.770 -39.843 3.043 1.00 20.31 301 HIS D CA 1
ATOM 12623 C C . HIS D 2 301 ? 37.442 -39.843 1.662 1.00 18.63 301 HIS D C 1
ATOM 12624 O O . HIS D 2 301 ? 37.442 -38.842 0.938 1.00 19.84 301 HIS D O 1
ATOM 12631 N N . THR D 2 302 ? 38.059 -40.980 1.290 1.00 17.66 302 THR D N 1
ATOM 12632 C CA . THR D 2 302 ? 38.715 -41.068 -0.024 1.00 18.68 302 THR D CA 1
ATOM 12633 C C . THR D 2 302 ? 37.729 -40.824 -1.155 1.00 16.87 302 THR D C 1
ATOM 12634 O O . THR D 2 302 ? 38.120 -40.342 -2.225 1.00 18.82 302 THR D O 1
ATOM 12638 N N . ARG D 2 303 ? 36.450 -41.079 -0.907 1.00 17.67 303 ARG D N 1
ATOM 12639 C CA . ARG D 2 303 ? 35.414 -40.817 -1.899 1.00 18.07 303 ARG D CA 1
ATOM 12640 C C . ARG D 2 303 ? 35.415 -39.368 -2.349 1.00 19.46 303 ARG D C 1
ATOM 12641 O O . ARG D 2 303 ? 35.151 -39.083 -3.518 1.00 19.96 303 ARG D O 1
ATOM 12649 N N . PHE D 2 304 ? 35.706 -38.443 -1.441 1.00 19.22 304 PHE D N 1
ATOM 12650 C CA . PHE D 2 304 ? 35.569 -37.033 -1.795 1.00 19.53 304 PHE D CA 1
ATOM 12651 C C . PHE D 2 304 ? 36.566 -36.660 -2.878 1.00 20.72 304 PHE D C 1
ATOM 12652 O O . PHE D 2 304 ? 36.238 -35.886 -3.790 1.00 22.41 304 PHE D O 1
ATOM 12660 N N . ASP D 2 305 ? 37.801 -37.172 -2.778 1.00 23.50 305 ASP D N 1
ATOM 12661 C CA . ASP D 2 305 ? 38.798 -36.930 -3.823 1.00 24.03 305 ASP D CA 1
ATOM 12662 C C . ASP D 2 305 ? 38.414 -37.630 -5.118 1.00 24.63 305 ASP D C 1
ATOM 12663 O O . ASP D 2 305 ? 38.655 -37.102 -6.212 1.00 23.85 305 ASP D O 1
ATOM 12668 N N . HIS D 2 306 ? 37.830 -38.824 -5.014 1.00 23.46 306 HIS D N 1
ATOM 12669 C CA . HIS D 2 306 ? 37.457 -39.577 -6.207 1.00 21.21 306 HIS D CA 1
ATOM 12670 C C . HIS D 2 306 ? 36.372 -38.852 -6.996 1.00 22.08 306 HIS D C 1
ATOM 12671 O O . HIS D 2 306 ? 36.463 -38.716 -8.224 1.00 23.44 306 HIS D O 1
ATOM 12678 N N . VAL D 2 307 ? 35.339 -38.371 -6.298 1.00 20.66 307 VAL D N 1
ATOM 12679 C CA . VAL D 2 307 ? 34.225 -37.673 -6.941 1.00 21.33 307 VAL D CA 1
ATOM 12680 C C . VAL D 2 307 ? 34.685 -36.349 -7.547 1.00 23.57 307 VAL D C 1
ATOM 12681 O O . VAL D 2 307 ? 34.350 -36.016 -8.691 1.00 23.29 307 VAL D O 1
ATOM 12685 N N . LEU D 2 308 ? 35.424 -35.549 -6.777 1.00 22.04 308 LEU D N 1
ATOM 12686 C CA . LEU D 2 308 ? 35.932 -34.286 -7.320 1.00 23.64 308 LEU D CA 1
ATOM 12687 C C . LEU D 2 308 ? 36.857 -34.522 -8.507 1.00 24.40 308 LEU D C 1
ATOM 12688 O O . LEU D 2 308 ? 36.829 -33.765 -9.487 1.00 25.29 308 LEU D O 1
ATOM 12693 N N . GLY D 2 309 ? 37.701 -35.548 -8.419 1.00 25.44 309 GLY D N 1
ATOM 12694 C CA . GLY D 2 309 ? 38.593 -35.872 -9.524 1.00 22.80 309 GLY D CA 1
ATOM 12695 C C . GLY D 2 309 ? 37.845 -36.206 -10.800 1.00 24.73 309 GLY D C 1
ATOM 12696 O O . GLY D 2 309 ? 38.177 -35.697 -11.876 1.00 25.96 309 GLY D O 1
ATOM 12697 N N . MET D 2 310 ? 36.829 -37.073 -10.703 1.00 24.71 310 MET D N 1
ATOM 12698 C CA . MET D 2 310 ? 35.995 -37.294 -11.882 1.00 26.14 310 MET D CA 1
ATOM 12699 C C . MET D 2 310 ? 35.311 -36.017 -12.350 1.00 25.77 310 MET D C 1
ATOM 12700 O O . MET D 2 310 ? 35.221 -35.775 -13.554 1.00 24.30 310 MET D O 1
ATOM 12705 N N . ALA D 2 311 ? 34.804 -35.204 -11.421 1.00 24.64 311 ALA D N 1
ATOM 12706 C CA . ALA D 2 311 ? 34.103 -33.991 -11.829 1.00 26.00 311 ALA D CA 1
ATOM 12707 C C . ALA D 2 311 ? 35.016 -33.064 -12.623 1.00 24.90 311 ALA D C 1
ATOM 12708 O O . ALA D 2 311 ? 34.612 -32.521 -13.655 1.00 28.06 311 ALA D O 1
ATOM 12710 N N . LYS D 2 312 ? 36.268 -32.916 -12.184 1.00 27.70 312 LYS D N 1
ATOM 12711 C CA . LYS D 2 312 ? 37.209 -32.065 -12.907 1.00 34.23 312 LYS D CA 1
ATOM 12712 C C . LYS D 2 312 ? 37.644 -32.702 -14.231 1.00 28.26 312 LYS D C 1
ATOM 12713 O O . LYS D 2 312 ? 37.745 -32.012 -15.255 1.00 30.14 312 LYS D O 1
ATOM 12719 N N . GLU D 2 313 ? 37.879 -34.016 -14.235 1.00 28.14 313 GLU D N 1
ATOM 12720 C CA . GLU D 2 313 ? 38.390 -34.695 -15.427 1.00 28.80 313 GLU D CA 1
ATOM 12721 C C . GLU D 2 313 ? 37.367 -34.720 -16.558 1.00 34.35 313 GLU D C 1
ATOM 12722 O O . GLU D 2 313 ? 37.746 -34.763 -17.737 1.00 32.46 313 GLU D O 1
ATOM 12728 N N . TYR D 2 314 ? 36.077 -34.732 -16.222 1.00 27.61 314 TYR D N 1
ATOM 12729 C CA . TYR D 2 314 ? 34.974 -34.733 -17.179 1.00 27.34 314 TYR D CA 1
ATOM 12730 C C . TYR D 2 314 ? 34.338 -33.364 -17.364 1.00 28.58 314 TYR D C 1
ATOM 12731 O O . TYR D 2 314 ? 33.303 -33.253 -18.032 1.00 30.25 314 TYR D O 1
ATOM 12740 N N A ASN D 2 315 ? 34.923 -32.320 -16.779 0.60 27.27 315 ASN D N 1
ATOM 12741 N N B ASN D 2 315 ? 34.944 -32.320 -16.802 0.40 27.41 315 ASN D N 1
ATOM 12742 C CA A ASN D 2 315 ? 34.509 -30.936 -17.028 0.60 30.37 315 ASN D CA 1
ATOM 12743 C CA B ASN D 2 315 ? 34.508 -30.941 -17.012 0.40 30.37 315 ASN D CA 1
ATOM 12744 C C A ASN D 2 315 ? 33.065 -30.684 -16.595 0.60 28.81 315 ASN D C 1
ATOM 12745 C C B ASN D 2 315 ? 33.038 -30.766 -16.625 0.40 28.82 315 ASN D C 1
ATOM 12746 O O A ASN D 2 315 ? 32.276 -30.073 -17.315 0.60 31.29 315 ASN D O 1
ATOM 12747 O O B ASN D 2 315 ? 32.205 -30.314 -17.410 0.40 30.89 315 ASN D O 1
ATOM 12756 N N . VAL D 2 316 ? 32.726 -31.158 -15.394 1.00 29.09 316 VAL D N 1
ATOM 12757 C CA . VAL D 2 316 ? 31.358 -31.051 -14.895 1.00 25.64 316 VAL D CA 1
ATOM 12758 C C . VAL D 2 316 ? 31.042 -29.607 -14.537 1.00 30.16 316 VAL D C 1
ATOM 12759 O O . VAL D 2 316 ? 31.875 -28.902 -13.959 1.00 30.46 316 VAL D O 1
ATOM 12763 N N . GLU D 2 317 ? 29.837 -29.161 -14.902 1.00 27.05 317 GLU D N 1
ATOM 12764 C CA . GLU D 2 317 ? 29.347 -27.827 -14.568 1.00 31.26 317 GLU D CA 1
ATOM 12765 C C . GLU D 2 317 ? 28.393 -27.818 -13.380 1.00 31.59 317 GLU D C 1
ATOM 12766 O O . GLU D 2 317 ? 28.307 -26.802 -12.684 1.00 34.32 317 GLU D O 1
ATOM 12772 N N . GLY D 2 318 ? 27.711 -28.932 -13.107 1.00 30.07 318 GLY D N 1
ATOM 12773 C CA . GLY D 2 318 ? 26.800 -29.020 -11.983 1.00 29.32 318 GLY D CA 1
ATOM 12774 C C . GLY D 2 318 ? 26.630 -30.469 -11.568 1.00 28.04 318 GLY D C 1
ATOM 12775 O O . GLY D 2 318 ? 26.658 -31.369 -12.413 1.00 29.71 318 GLY D O 1
ATOM 12776 N N . ALA D 2 319 ? 26.481 -30.731 -10.272 1.00 25.88 319 ALA D N 1
ATOM 12777 C CA . ALA D 2 319 ? 26.372 -32.092 -9.764 1.00 27.01 319 ALA D CA 1
ATOM 12778 C C . ALA D 2 319 ? 25.011 -32.278 -9.121 1.00 25.06 319 ALA D C 1
ATOM 12779 O O . ALA D 2 319 ? 24.588 -31.453 -8.309 1.00 26.71 319 ALA D O 1
ATOM 12781 N N . ILE D 2 320 ? 24.347 -33.375 -9.457 1.00 24.19 320 ILE D N 1
ATOM 12782 C CA . ILE D 2 320 ? 23.025 -33.687 -8.938 1.00 25.02 320 ILE D CA 1
ATOM 12783 C C . ILE D 2 320 ? 23.175 -34.889 -8.015 1.00 22.53 320 ILE D C 1
ATOM 12784 O O . ILE D 2 320 ? 23.530 -35.988 -8.464 1.00 21.55 320 ILE D O 1
ATOM 12789 N N . PHE D 2 321 ? 22.938 -34.688 -6.716 1.00 21.07 321 PHE D N 1
ATOM 12790 C CA . PHE D 2 321 ? 22.854 -35.800 -5.783 1.00 20.81 321 PHE D CA 1
ATOM 12791 C C . PHE D 2 321 ? 21.459 -36.395 -5.889 1.00 20.05 321 PHE D C 1
ATOM 12792 O O . PHE D 2 321 ? 20.464 -35.707 -5.661 1.00 21.46 321 PHE D O 1
ATOM 12800 N N . LEU D 2 322 ? 21.382 -37.674 -6.226 1.00 19.98 322 LEU D N 1
ATOM 12801 C CA . LEU D 2 322 ? 20.131 -38.416 -6.200 1.00 21.62 322 LEU D CA 1
ATOM 12802 C C . LEU D 2 322 ? 20.219 -39.312 -4.976 1.00 20.54 322 LEU D C 1
ATOM 12803 O O . LEU D 2 322 ? 21.119 -40.149 -4.879 1.00 23.14 322 LEU D O 1
ATOM 12808 N N A GLN D 2 323 ? 19.320 -39.110 -4.030 0.68 20.27 323 GLN D N 1
ATOM 12809 N N B GLN D 2 323 ? 19.310 -39.117 -4.025 0.32 20.05 323 GLN D N 1
ATOM 12810 C CA A GLN D 2 323 ? 19.396 -39.857 -2.788 0.68 21.57 323 GLN D CA 1
ATOM 12811 C CA B GLN D 2 323 ? 19.378 -39.810 -2.744 0.32 21.66 323 GLN D CA 1
ATOM 12812 C C A GLN D 2 323 ? 18.148 -40.696 -2.605 0.68 21.12 323 GLN D C 1
ATOM 12813 C C B GLN D 2 323 ? 18.141 -40.674 -2.558 0.32 21.35 323 GLN D C 1
ATOM 12814 O O A GLN D 2 323 ? 17.027 -40.204 -2.726 0.68 21.08 323 GLN D O 1
ATOM 12815 O O B GLN D 2 323 ? 17.015 -40.178 -2.631 0.32 20.77 323 GLN D O 1
ATOM 12826 N N . GLN D 2 324 ? 18.347 -41.957 -2.289 1.00 21.45 324 GLN D N 1
ATOM 12827 C CA . GLN D 2 324 ? 17.236 -42.778 -1.867 1.00 21.26 324 GLN D CA 1
ATOM 12828 C C . GLN D 2 324 ? 16.789 -42.320 -0.490 1.00 22.04 324 GLN D C 1
ATOM 12829 O O . GLN D 2 324 ? 17.610 -41.991 0.370 1.00 22.03 324 GLN D O 1
ATOM 12835 N N . LYS D 2 325 ? 15.476 -42.270 -0.287 1.00 20.93 325 LYS D N 1
ATOM 12836 C CA . LYS D 2 325 ? 14.970 -42.006 1.046 1.00 21.12 325 LYS D CA 1
ATOM 12837 C C . LYS D 2 325 ? 15.610 -42.979 2.029 1.00 18.41 325 LYS D C 1
ATOM 12838 O O . LYS D 2 325 ? 15.812 -44.153 1.725 1.00 19.48 325 LYS D O 1
ATOM 12844 N N . PHE D 2 326 ? 15.978 -42.459 3.196 1.00 19.83 326 PHE D N 1
ATOM 12845 C CA . PHE D 2 326 ? 16.487 -43.248 4.318 1.00 19.33 326 PHE D CA 1
ATOM 12846 C C . PHE D 2 326 ? 17.896 -43.808 4.134 1.00 18.38 326 PHE D C 1
ATOM 12847 O O . PHE D 2 326 ? 18.320 -44.638 4.936 1.00 19.30 326 PHE D O 1
ATOM 12855 N N . CYS D 2 327 ? 18.635 -43.402 3.101 1.00 18.79 327 CYS D N 1
ATOM 12856 C CA . CYS D 2 327 ? 19.925 -44.010 2.774 1.00 17.58 327 CYS D CA 1
ATOM 12857 C C . CYS D 2 327 ? 21.023 -43.521 3.717 1.00 17.78 327 CYS D C 1
ATOM 12858 O O . CYS D 2 327 ? 21.662 -42.507 3.464 1.00 19.58 327 CYS D O 1
ATOM 12861 N N . ASP D 2 328 ? 21.288 -44.283 4.787 1.00 21.02 328 ASP D N 1
ATOM 12862 C CA . ASP D 2 328 ? 22.261 -43.855 5.794 1.00 19.52 328 ASP D CA 1
ATOM 12863 C C . ASP D 2 328 ? 23.676 -43.648 5.289 1.00 19.32 328 ASP D C 1
ATOM 12864 O O . ASP D 2 328 ? 24.281 -42.626 5.643 1.00 17.59 328 ASP D O 1
ATOM 12869 N N . PRO D 2 329 ? 24.281 -44.553 4.517 1.00 20.24 329 PRO D N 1
ATOM 12870 C CA . PRO D 2 329 ? 25.689 -44.329 4.147 1.00 19.55 329 PRO D CA 1
ATOM 12871 C C . PRO D 2 329 ? 25.886 -43.047 3.354 1.00 17.79 329 PRO D C 1
ATOM 12872 O O . PRO D 2 329 ? 26.823 -42.275 3.617 1.00 16.55 329 PRO D O 1
ATOM 12876 N N . HIS D 2 330 ? 24.991 -42.786 2.400 1.00 18.99 330 HIS D N 1
ATOM 12877 C CA . HIS D 2 330 ? 25.128 -41.605 1.571 1.00 17.27 330 HIS D CA 1
ATOM 12878 C C . HIS D 2 330 ? 24.646 -40.362 2.300 1.00 19.05 330 HIS D C 1
ATOM 12879 O O . HIS D 2 330 ? 25.190 -39.264 2.097 1.00 20.03 330 HIS D O 1
ATOM 12886 N N . GLU D 2 331 ? 23.666 -40.500 3.185 1.00 15.60 331 GLU D N 1
ATOM 12887 C CA . GLU D 2 331 ? 23.304 -39.368 4.041 1.00 17.23 331 GLU D CA 1
ATOM 12888 C C . GLU D 2 331 ? 24.464 -38.947 4.933 1.00 19.19 331 GLU D C 1
ATOM 12889 O O . GLU D 2 331 ? 24.610 -37.758 5.241 1.00 19.50 331 GLU D O 1
ATOM 12895 N N . GLY D 2 332 ? 25.244 -39.911 5.437 1.00 19.75 332 GLY D N 1
ATOM 12896 C CA . GLY D 2 332 ? 26.332 -39.562 6.341 1.00 19.95 332 GLY D CA 1
ATOM 12897 C C . GLY D 2 332 ? 27.449 -38.791 5.662 1.00 18.50 332 GLY D C 1
ATOM 12898 O O . GLY D 2 332 ? 28.111 -37.965 6.304 1.00 21.41 332 GLY D O 1
ATOM 12899 N N . ASP D 2 333 ? 27.659 -39.033 4.365 1.00 19.37 333 ASP D N 1
ATOM 12900 C CA . ASP D 2 333 ? 28.674 -38.355 3.559 1.00 19.86 333 ASP D CA 1
ATOM 12901 C C . ASP D 2 333 ? 28.169 -37.047 2.960 1.00 22.36 333 ASP D C 1
ATOM 12902 O O . ASP D 2 333 ? 28.985 -36.180 2.621 1.00 22.84 333 ASP D O 1
ATOM 12907 N N . TYR D 2 334 ? 26.852 -36.898 2.806 1.00 20.60 334 TYR D N 1
ATOM 12908 C CA . TYR D 2 334 ? 26.304 -35.857 1.928 1.00 22.56 334 TYR D CA 1
ATOM 12909 C C . TYR D 2 334 ? 26.679 -34.433 2.314 1.00 23.27 334 TYR D C 1
ATOM 12910 O O . TYR D 2 334 ? 27.128 -33.681 1.432 1.00 24.19 334 TYR D O 1
ATOM 12919 N N . PRO D 2 335 ? 26.478 -33.971 3.542 1.00 21.67 335 PRO D N 1
ATOM 12920 C CA . PRO D 2 335 ? 26.732 -32.544 3.791 1.00 23.01 335 PRO D CA 1
ATOM 12921 C C . PRO D 2 335 ? 28.150 -32.146 3.445 1.00 25.56 335 PRO D C 1
ATOM 12922 O O . PRO D 2 335 ? 28.368 -31.097 2.829 1.00 25.67 335 PRO D O 1
ATOM 12926 N N . ASP D 2 336 ? 29.128 -32.972 3.791 1.00 24.32 336 ASP D N 1
ATOM 12927 C CA . ASP D 2 336 ? 30.503 -32.586 3.505 1.00 26.66 336 ASP D CA 1
ATOM 12928 C C . ASP D 2 336 ? 30.922 -32.855 2.058 1.00 24.20 336 ASP D C 1
ATOM 12929 O O . ASP D 2 336 ? 31.759 -32.116 1.530 1.00 25.25 336 ASP D O 1
ATOM 12934 N N . LEU D 2 337 ? 30.371 -33.874 1.387 1.00 20.59 337 LEU D N 1
ATOM 12935 C CA . LEU D 2 337 ? 30.656 -34.030 -0.040 1.00 22.57 337 LEU D CA 1
ATOM 12936 C C . LEU D 2 337 ? 30.086 -32.857 -0.840 1.00 23.97 337 LEU D C 1
ATOM 12937 O O . LEU D 2 337 ? 30.751 -32.328 -1.745 1.00 24.80 337 LEU D O 1
ATOM 12942 N N . LYS D 2 338 ? 28.852 -32.449 -0.523 1.00 22.47 338 LYS D N 1
ATOM 12943 C CA . LYS D 2 338 ? 28.272 -31.240 -1.110 1.00 22.10 338 LYS D CA 1
ATOM 12944 C C . LYS D 2 338 ? 29.195 -30.046 -0.931 1.00 28.45 338 LYS D C 1
ATOM 12945 O O . LYS D 2 338 ? 29.503 -29.328 -1.894 1.00 26.60 338 LYS D O 1
ATOM 12951 N N . ARG D 2 339 ? 29.655 -29.816 0.301 1.00 27.15 339 ARG D N 1
ATOM 12952 C CA . ARG D 2 339 ? 30.556 -28.697 0.547 1.00 29.84 339 ARG D CA 1
ATOM 12953 C C . ARG D 2 339 ? 31.846 -28.827 -0.251 1.00 26.44 339 ARG D C 1
ATOM 12954 O O . ARG D 2 339 ? 32.339 -27.836 -0.806 1.00 29.07 339 ARG D O 1
ATOM 12962 N N . HIS D 2 340 ? 32.397 -30.043 -0.335 1.00 29.47 340 HIS D N 1
ATOM 12963 C CA . HIS D 2 340 ? 33.640 -30.244 -1.080 1.00 24.81 340 HIS D CA 1
ATOM 12964 C C . HIS D 2 340 ? 33.477 -29.851 -2.538 1.00 25.44 340 HIS D C 1
ATOM 12965 O O . HIS D 2 340 ? 34.359 -29.204 -3.122 1.00 29.92 340 HIS D O 1
ATOM 12972 N N . LEU D 2 341 ? 32.346 -30.212 -3.144 1.00 26.11 341 LEU D N 1
ATOM 12973 C CA . LEU D 2 341 ? 32.176 -29.891 -4.554 1.00 24.91 341 LEU D CA 1
ATOM 12974 C C . LEU D 2 341 ? 31.897 -28.411 -4.733 1.00 27.38 341 LEU D C 1
ATOM 12975 O O . LEU D 2 341 ? 32.412 -27.793 -5.665 1.00 28.99 341 LEU D O 1
ATOM 12980 N N . GLU D 2 342 ? 31.102 -27.820 -3.841 1.00 27.16 342 GLU D N 1
ATOM 12981 C CA . GLU D 2 342 ? 30.748 -26.407 -4.015 1.00 29.57 342 GLU D CA 1
ATOM 12982 C C . GLU D 2 342 ? 31.948 -25.493 -3.801 1.00 33.08 342 GLU D C 1
ATOM 12983 O O . GLU D 2 342 ? 32.135 -24.528 -4.543 1.00 35.34 342 GLU D O 1
ATOM 12989 N N . GLU D 2 343 ? 32.793 -25.811 -2.825 1.00 32.21 343 GLU D N 1
ATOM 12990 C CA . GLU D 2 343 ? 33.997 -25.039 -2.576 1.00 35.06 343 GLU D CA 1
ATOM 12991 C C . GLU D 2 343 ? 35.003 -25.160 -3.710 1.00 36.13 343 GLU D C 1
ATOM 12992 O O . GLU D 2 343 ? 35.902 -24.321 -3.823 1.00 40.53 343 GLU D O 1
ATOM 12998 N N . ASN D 2 344 ? 34.871 -26.184 -4.548 1.00 34.08 344 ASN D N 1
ATOM 12999 C CA . ASN D 2 344 ? 35.735 -26.362 -5.703 1.00 35.38 344 ASN D CA 1
ATOM 13000 C C . ASN D 2 344 ? 35.041 -25.985 -6.999 1.00 37.00 344 ASN D C 1
ATOM 13001 O O . ASN D 2 344 ? 35.433 -26.461 -8.070 1.00 46.65 344 ASN D O 1
ATOM 13006 N N . GLY D 2 345 ? 34.011 -25.150 -6.922 1.00 36.38 345 GLY D N 1
ATOM 13007 C CA . GLY D 2 345 ? 33.450 -24.523 -8.096 1.00 40.17 345 GLY D CA 1
ATOM 13008 C C . GLY D 2 345 ? 32.315 -25.265 -8.761 1.00 38.24 345 GLY D C 1
ATOM 13009 O O . GLY D 2 345 ? 31.903 -24.862 -9.857 1.00 42.48 345 GLY D O 1
ATOM 13010 N N . ILE D 2 346 ? 31.786 -26.313 -8.137 1.00 38.55 346 ILE D N 1
ATOM 13011 C CA . ILE D 2 346 ? 30.721 -27.113 -8.736 1.00 33.00 346 ILE D CA 1
ATOM 13012 C C . ILE D 2 346 ? 29.427 -26.946 -7.953 1.00 31.74 346 ILE D C 1
ATOM 13013 O O . ILE D 2 346 ? 29.266 -27.543 -6.875 1.00 32.54 346 ILE D O 1
ATOM 13018 N N . PRO D 2 347 ? 28.478 -26.168 -8.461 1.00 30.97 347 PRO D N 1
ATOM 13019 C CA . PRO D 2 347 ? 27.179 -26.062 -7.794 1.00 33.55 347 PRO D CA 1
ATOM 13020 C C . PRO D 2 347 ? 26.466 -27.407 -7.794 1.00 30.80 347 PRO D C 1
ATOM 13021 O O . PRO D 2 347 ? 26.708 -28.274 -8.638 1.00 29.70 347 PRO D O 1
ATOM 13025 N N . THR D 2 348 ? 25.579 -27.581 -6.820 1.00 27.05 348 THR D N 1
ATOM 13026 C CA . THR D 2 348 ? 24.960 -28.881 -6.601 1.00 24.61 348 THR D CA 1
ATOM 13027 C C . THR D 2 348 ? 23.454 -28.765 -6.414 1.00 24.90 348 THR D C 1
ATOM 13028 O O . THR D 2 348 ? 22.921 -27.717 -6.035 1.00 28.92 348 THR D O 1
ATOM 13032 N N . LEU D 2 349 ? 22.781 -29.888 -6.677 1.00 24.46 349 LEU D N 1
ATOM 13033 C CA . LEU D 2 349 ? 21.336 -29.990 -6.535 1.00 26.40 349 LEU D CA 1
ATOM 13034 C C . LEU D 2 349 ? 21.040 -31.291 -5.809 1.00 22.49 349 LEU D C 1
ATOM 13035 O O . LEU D 2 349 ? 21.686 -32.303 -6.066 1.00 22.97 349 LEU D O 1
ATOM 13040 N N . PHE D 2 350 ? 20.059 -31.269 -4.914 1.00 23.95 350 PHE D N 1
ATOM 13041 C CA . PHE D 2 350 ? 19.700 -32.453 -4.137 1.00 22.84 350 PHE D CA 1
ATOM 13042 C C . PHE D 2 350 ? 18.281 -32.878 -4.492 1.00 23.42 350 PHE D C 1
ATOM 13043 O O . PHE D 2 350 ? 17.351 -32.069 -4.431 1.00 29.05 350 PHE D O 1
ATOM 13051 N N . LEU D 2 351 ? 18.114 -34.158 -4.823 1.00 23.04 351 LEU D N 1
ATOM 13052 C CA . LEU D 2 351 ? 16.810 -34.733 -5.136 1.00 24.65 351 LEU D CA 1
ATOM 13053 C C . LEU D 2 351 ? 16.664 -36.063 -4.409 1.00 24.07 351 LEU D C 1
ATOM 13054 O O . LEU D 2 351 ? 17.597 -36.869 -4.389 1.00 24.17 351 LEU D O 1
ATOM 13059 N N . GLU D 2 352 ? 15.480 -36.299 -3.837 1.00 25.30 352 GLU D N 1
ATOM 13060 C CA . GLU D 2 352 ? 15.238 -37.498 -3.046 1.00 27.31 352 GLU D CA 1
ATOM 13061 C C . GLU D 2 352 ? 14.155 -38.353 -3.691 1.00 30.36 352 GLU D C 1
ATOM 13062 O O . GLU D 2 352 ? 13.179 -37.831 -4.234 1.00 32.00 352 GLU D O 1
ATOM 13068 N N . PHE D 2 353 ? 14.324 -39.674 -3.602 1.00 28.14 353 PHE D N 1
ATOM 13069 C CA . PHE D 2 353 ? 13.535 -40.612 -4.388 1.00 35.04 353 PHE D CA 1
ATOM 13070 C C . PHE D 2 353 ? 12.897 -41.671 -3.508 1.00 28.63 353 PHE D C 1
ATOM 13071 O O . PHE D 2 353 ? 13.522 -42.177 -2.570 1.00 27.44 353 PHE D O 1
ATOM 13079 N N . ASP D 2 354 ? 11.646 -41.993 -3.819 1.00 32.51 354 ASP D N 1
ATOM 13080 C CA . ASP D 2 354 ? 10.984 -43.164 -3.274 1.00 33.52 354 ASP D CA 1
ATOM 13081 C C . ASP D 2 354 ? 11.050 -44.278 -4.321 1.00 33.74 354 ASP D C 1
ATOM 13082 O O . ASP D 2 354 ? 11.792 -44.179 -5.302 1.00 36.23 354 ASP D O 1
ATOM 13087 N N . ILE D 2 355 ? 10.272 -45.352 -4.125 1.00 36.29 355 ILE D N 1
ATOM 13088 C CA . ILE D 2 355 ? 10.251 -46.437 -5.109 1.00 38.40 355 ILE D CA 1
ATOM 13089 C C . ILE D 2 355 ? 9.775 -45.922 -6.463 1.00 42.51 355 ILE D C 1
ATOM 13090 O O . ILE D 2 355 ? 10.405 -46.164 -7.500 1.00 43.10 355 ILE D O 1
ATOM 13095 N N . THR D 2 356 ? 8.649 -45.211 -6.473 1.00 41.37 356 THR D N 1
ATOM 13096 C CA . THR D 2 356 ? 8.152 -44.508 -7.646 1.00 42.81 356 THR D CA 1
ATOM 13097 C C . THR D 2 356 ? 8.040 -43.026 -7.313 1.00 44.94 356 THR D C 1
ATOM 13098 O O . THR D 2 356 ? 7.797 -42.655 -6.160 1.00 45.66 356 THR D O 1
ATOM 13102 N N . ASN D 2 357 ? 8.217 -42.174 -8.329 1.00 46.84 357 ASN D N 1
ATOM 13103 C CA . ASN D 2 357 ? 8.122 -40.729 -8.106 1.00 45.89 357 ASN D CA 1
ATOM 13104 C C . ASN D 2 357 ? 7.574 -40.063 -9.358 1.00 46.31 357 ASN D C 1
ATOM 13105 O O . ASN D 2 357 ? 8.117 -40.294 -10.450 1.00 47.05 357 ASN D O 1
ATOM 13110 N N . PRO D 2 358 ? 6.550 -39.221 -9.231 1.00 49.43 358 PRO D N 1
ATOM 13111 C CA . PRO D 2 358 ? 6.117 -38.409 -10.377 1.00 49.09 358 PRO D CA 1
ATOM 13112 C C . PRO D 2 358 ? 7.265 -37.536 -10.862 1.00 47.33 358 PRO D C 1
ATOM 13113 O O . PRO D 2 358 ? 7.927 -36.857 -10.074 1.00 45.12 358 PRO D O 1
ATOM 13117 N N . ILE D 2 359 ? 7.501 -37.555 -12.175 1.00 50.99 359 ILE D N 1
ATOM 13118 C CA . ILE D 2 359 ? 8.698 -36.903 -12.698 1.00 50.66 359 ILE D CA 1
ATOM 13119 C C . ILE D 2 359 ? 8.558 -35.384 -12.753 1.00 46.96 359 ILE D C 1
ATOM 13120 O O . ILE D 2 359 ? 9.570 -34.675 -12.674 1.00 45.38 359 ILE D O 1
ATOM 13125 N N . GLY D 2 360 ? 7.329 -34.876 -12.839 1.00 46.02 360 GLY D N 1
ATOM 13126 C CA . GLY D 2 360 ? 7.053 -33.463 -12.988 1.00 47.13 360 GLY D CA 1
ATOM 13127 C C . GLY D 2 360 ? 7.778 -32.543 -12.021 1.00 45.96 360 GLY D C 1
ATOM 13128 O O . GLY D 2 360 ? 8.463 -31.602 -12.437 1.00 44.86 360 GLY D O 1
ATOM 13129 N N . PRO D 2 361 ? 7.604 -32.761 -10.711 1.00 49.03 361 PRO D N 1
ATOM 13130 C CA . PRO D 2 361 ? 8.313 -31.915 -9.733 1.00 42.70 361 PRO D CA 1
ATOM 13131 C C . PRO D 2 361 ? 9.824 -31.970 -9.867 1.00 44.36 361 PRO D C 1
ATOM 13132 O O . PRO D 2 361 ? 10.496 -30.967 -9.597 1.00 42.77 361 PRO D O 1
ATOM 13136 N N . PHE D 2 362 ? 10.383 -33.117 -10.262 1.00 38.03 362 PHE D N 1
ATOM 13137 C CA . PHE D 2 362 ? 11.825 -33.197 -10.474 1.00 39.82 362 PHE D CA 1
ATOM 13138 C C . PHE D 2 362 ? 12.248 -32.399 -11.700 1.00 35.97 362 PHE D C 1
ATOM 13139 O O . PHE D 2 362 ? 13.262 -31.693 -11.665 1.00 39.88 362 PHE D O 1
ATOM 13147 N N . ARG D 2 363 ? 11.489 -32.493 -12.792 1.00 38.52 363 ARG D N 1
ATOM 13148 C CA . ARG D 2 363 ? 11.833 -31.702 -13.968 1.00 39.89 363 ARG D CA 1
ATOM 13149 C C . ARG D 2 363 ? 11.841 -30.212 -13.642 1.00 43.33 363 ARG D C 1
ATOM 13150 O O . ARG D 2 363 ? 12.722 -29.474 -14.097 1.00 45.02 363 ARG D O 1
ATOM 13158 N N . ILE D 2 364 ? 10.871 -29.751 -12.849 1.00 41.63 364 ILE D N 1
ATOM 13159 C CA . ILE D 2 364 ? 10.822 -28.333 -12.495 1.00 46.14 364 ILE D CA 1
ATOM 13160 C C . ILE D 2 364 ? 12.069 -27.941 -11.709 1.00 41.44 364 ILE D C 1
ATOM 13161 O O . ILE D 2 364 ? 12.649 -26.869 -11.924 1.00 41.48 364 ILE D O 1
ATOM 13166 N N . ARG D 2 365 ? 12.502 -28.807 -10.795 1.00 38.68 365 ARG D N 1
ATOM 13167 C CA . ARG D 2 365 ? 13.703 -28.536 -10.014 1.00 36.85 365 ARG D CA 1
ATOM 13168 C C . ARG D 2 365 ? 14.953 -28.528 -10.882 1.00 37.62 365 ARG D C 1
ATOM 13169 O O . ARG D 2 365 ? 15.833 -27.681 -10.694 1.00 38.00 365 ARG D O 1
ATOM 13177 N N . ILE D 2 366 ? 15.061 -29.476 -11.820 1.00 36.61 366 ILE D N 1
ATOM 13178 C CA . ILE D 2 366 ? 16.203 -29.511 -12.734 1.00 35.78 366 ILE D CA 1
ATOM 13179 C C . ILE D 2 366 ? 16.241 -28.244 -13.587 1.00 38.57 366 ILE D C 1
ATOM 13180 O O . ILE D 2 366 ? 17.294 -27.620 -13.762 1.00 37.82 366 ILE D O 1
ATOM 13185 N N . GLU D 2 367 ? 15.089 -27.856 -14.145 1.00 38.99 367 GLU D N 1
ATOM 13186 C CA . GLU D 2 367 ? 15.033 -26.650 -14.968 1.00 41.67 367 GLU D CA 1
ATOM 13187 C C . GLU D 2 367 ? 15.434 -25.411 -14.180 1.00 41.90 367 GLU D C 1
ATOM 13188 O O . GLU D 2 367 ? 16.060 -24.501 -14.732 1.00 45.79 367 GLU D O 1
ATOM 13194 N N . ALA D 2 368 ? 15.099 -25.359 -12.889 1.00 41.57 368 ALA D N 1
ATOM 13195 C CA . ALA D 2 368 ? 15.534 -24.229 -12.072 1.00 41.84 368 ALA D CA 1
ATOM 13196 C C . ALA D 2 368 ? 17.035 -24.289 -11.804 1.00 39.53 368 ALA D C 1
ATOM 13197 O O . ALA D 2 368 ? 17.710 -23.252 -11.782 1.00 42.49 368 ALA D O 1
ATOM 13199 N N . PHE D 2 369 ? 17.573 -25.497 -11.611 1.00 36.85 369 PHE D N 1
ATOM 13200 C CA . PHE D 2 369 ? 19.012 -25.661 -11.417 1.00 35.31 369 PHE D CA 1
ATOM 13201 C C . PHE D 2 369 ? 19.797 -25.176 -12.629 1.00 42.94 369 PHE D C 1
ATOM 13202 O O . PHE D 2 369 ? 20.847 -24.540 -12.480 1.00 39.91 369 PHE D O 1
ATOM 13210 N N . LEU D 2 370 ? 19.302 -25.465 -13.836 1.00 40.09 370 LEU D N 1
ATOM 13211 C CA . LEU D 2 370 ? 19.959 -24.981 -15.047 1.00 40.31 370 LEU D CA 1
ATOM 13212 C C . LEU D 2 370 ? 19.992 -23.461 -15.076 1.00 45.38 370 LEU D C 1
ATOM 13213 O O . LEU D 2 370 ? 20.984 -22.854 -15.502 1.00 46.81 370 LEU D O 1
ATOM 13218 N N . GLU D 2 371 ? 18.903 -22.824 -14.657 1.00 44.30 371 GLU D N 1
ATOM 13219 C CA . GLU D 2 371 ? 18.871 -21.368 -14.668 1.00 47.30 371 GLU D CA 1
ATOM 13220 C C . GLU D 2 371 ? 19.904 -20.801 -13.704 1.00 46.69 371 GLU D C 1
ATOM 13221 O O . GLU D 2 371 ? 20.536 -19.777 -13.990 1.00 53.27 371 GLU D O 1
ATOM 13227 N N . THR D 2 372 ? 20.108 -21.475 -12.569 1.00 49.14 372 THR D N 1
ATOM 13228 C CA . THR D 2 372 ? 21.141 -21.064 -11.623 1.00 49.79 372 THR D CA 1
ATOM 13229 C C . THR D 2 372 ? 22.525 -21.125 -12.256 1.00 48.97 372 THR D C 1
ATOM 13230 O O . THR D 2 372 ? 23.356 -20.232 -12.046 1.00 57.16 372 THR D O 1
ATOM 13234 N N . LEU D 2 373 ? 22.779 -22.161 -13.058 1.00 48.90 373 LEU D N 1
ATOM 13235 C CA . LEU D 2 373 ? 24.051 -22.276 -13.762 1.00 47.49 373 LEU D CA 1
ATOM 13236 C C . LEU D 2 373 ? 24.246 -21.118 -14.735 1.00 46.55 373 LEU D C 1
ATOM 13237 O O . LEU D 2 373 ? 25.381 -20.683 -14.966 1.00 54.61 373 LEU D O 1
ATOM 13242 N N . SER D 2 374 ? 23.147 -20.592 -15.289 1.00 56.00 374 SER D N 1
ATOM 13243 C CA . SER D 2 374 ? 23.231 -19.499 -16.254 1.00 52.28 374 SER D CA 1
ATOM 13244 C C . SER D 2 374 ? 23.620 -18.186 -15.584 1.00 57.06 374 SER D C 1
ATOM 13245 O O . SER D 2 374 ? 24.409 -17.412 -16.138 1.00 59.08 374 SER D O 1
ATOM 13248 N N . GLU D 2 375 ? 23.071 -17.923 -14.392 1.00 61.98 375 GLU D N 1
ATOM 13249 C CA . GLU D 2 375 ? 23.154 -16.596 -13.779 1.00 58.30 375 GLU D CA 1
ATOM 13250 C C . GLU D 2 375 ? 24.596 -16.195 -13.490 1.00 58.61 375 GLU D C 1
ATOM 13251 O O . GLU D 2 375 ? 25.015 -15.071 -13.798 1.00 66.97 375 GLU D O 1
ATOM 13257 N N . GLU D 2 376 ? 25.361 -17.094 -12.878 1.00 61.50 376 GLU D N 1
ATOM 13258 C CA . GLU D 2 376 ? 26.734 -16.798 -12.489 1.00 60.87 376 GLU D CA 1
ATOM 13259 C C . GLU D 2 376 ? 27.549 -18.067 -12.259 1.00 62.34 376 GLU D C 1
ATOM 13260 O O . GLU D 2 376 ? 28.778 -18.022 -12.173 1.00 68.44 376 GLU D O 1
#

Organism: Aromatoleum sp. (strain CIB) (NCBI:txid198107)